Protein 2DGT (pdb70)

Sequence (92 aa):
GSSGSSGKASTKLHVGNISPTCTNQELRAKFEEYGPVIECDIVKDYAFVHMERAEDAVEAIRGLDNTEFQGKRMHVQLSTSRLRTASGPSSGGSSGSSGKASTKLHVGNISPTCTNQELRAKFEEYGPVIECDIVKDYAFVHMERAEDAVEAIRGLDNTEFQGKRMHVQLSTSRLRTASGPSSGGSSGSSGKASTKLHVGNISPTCTNQELRAKFEEYGPVIECDIVKDYAFVHMERAEDAVEAIRGLDNTEFQGKRMHVQLSTSRLRTASGPSSGGSSGSSGKASTKLHVGNISPTCTNQELRAKFEEYGPVIECDIVKDYAFVHMERAEDAVEAIRGLDNTEFQGKRMHVQLSTSRLRTASGPSSGGSSGSSGKASTKLHVGNISPTCTNQELRAKFEEYGPVIECDIVKDYAFVHMERAEDAVEAIRGLDNTEFQGKRMHVQLSTSRLRTASGPSSGGSSGSSGKASTKLHVGNISPTCTNQELRAKFEEYGPVIECDIVKDYAFVHMERAEDAVEAIRGLDNTEFQGKRMHVQLSTSRLRTASGPSSGGSSGSSGKASTKLHVGNISPTCTNQELRAKFEEYGPVIECDIVKDYAFVHMERAEDAVEAIRGLDNTEFQGKRMHVQLSTSRLRTASGPSSGGSSGSSGKASTKLHVGNISPTCTNQELRAKFEEYGPVIECDIVKDYAFVHMERAEDAVEAIRGLDNTEFQGKRMHVQLSTSRLRTASGPSSGGSSGSSGKASTKLHVGNISPTCTNQELRAKFEEYGPVIECDIVKDYAFVHMERAEDAVEAIRGLDNTEFQGKRMHVQLSTSRLRTASGPSSGGSSGSSGKASTKLHVGNISPTCTNQELRAKFEEYGPVIECDIVKDYAFVHMERAEDAVEAIRGLDNTEFQGKRMHVQLSTSRLRTASGPSSGGSSGSSGKASTKLHVGNISPTCTNQELRAKFEEYGPVIECDIVKDYAFVHMERAEDAVEAIRGLDNTEFQGKRMHVQLSTSRLRTASGPSSGGSSGSSGKASTKLHVGNISPTCTNQELRAKFEEYGPVIECDIVKDYAFVHMERAEDAVEAIRGLDNTEFQGKRMHVQLSTSRLRTASGPSSGGSSGSSGKASTKLHVGNISPTCTNQELRAKFEEYGPVIECDIVKDYAFVHMERAEDAVEAIRGLDNTEFQGKRMHVQLSTSRLRTASGPSSGGSSGSSGKASTKLHVGNISPTCTNQELRAKFEEYGPVIECDIVKDYAFVHMERAEDAVEAIRGLDNTEFQGKRMHVQLSTSRLRTASGPSSGGSSGSSGKASTKLHVGNISPTCTNQELRAKFEEYGPVIECDIVKDYAFVHMERAEDAVEAIRGLDNTEFQGKRMHVQLSTSRLRTASGPSSGGSSGSSGKASTKLHVGNISPTCTNQELRAKFEEYGPVIECDIVKDYAFVHMERAEDAVEAIRGLDNTEFQGKRMHVQLSTSRLRTASGPSSGGSSGSSGKASTKLHVGNISPTCTNQELRAKFEEYGPVIECDIVKDYAFVHMERAEDAVEAIRGLDNTEFQGKRMHVQLSTSRLRTASGPSSGGSSGSSGKASTKLHVGNISPTCTNQELRAKFEEYGPVIECDIVKDYAFVHMERAEDAVEAIRGLDNTEFQGKRMHVQLSTSRLRTASGPSSGGSSGSSGKASTKLHVGNISPTCTNQELRAKFEEYGPVIECDIVKDYAFVHMERAEDAVEAIRGLDNTEFQGKRMHVQLSTSRLRTASGPSSGGSSGSSGKASTKLHVGNISPTCTNQELRAKFEEYGPVIECDIVKDYAFVHMERAEDAVEAIRGLDNTEFQGKRMHVQLSTSRLRTASGPSSG

Radius of gyration: 14.12 Å; Cα contacts (8 Å, |Δi|>4): 165; chains: 1; bounding box: 24×47×29 Å

Nearest PDB structures (foldseek):
  2dgt-assembly1_A  TM=8.477E-01  e=1.407E-17  Homo sapiens
  2dnp-assembly1_A  TM=8.335E-01  e=2.830E-11  Homo sapiens
  2dgu-assembly1_A  TM=7.180E-01  e=2.556E-08  Homo sapiens
  7qdd-assembly1_B  TM=8.088E-01  e=4.407E-07  Saccharomyces cerevisiae S288C
  6kor-assembly1_A  TM=8.988E-01  e=6.613E-06  Homo sapiens

Foldseek 3Di:
DPPDPVVDFKFKKKKFQDDPPDDQCNVQVLLVVQHPWDDWADDDGMIMTIGGDVNSQVVSQVPLAQDQDPNRRMHMDGDDDCVDDDPCPPDD

InterPro domains:
  IPR000504 RNA recognition motif domain [PF00076] (4-64)
  IPR000504 RNA recognition motif domain [PF00076] (81-142)
  IPR000504 RNA recognition motif domain [PS50102] (2-72)
  IPR000504 RNA recognition motif domain [PS50102] (78-148)
  IPR000504 RNA recognition motif domain [SM00360] (3-68)
  IPR000504 RNA recognition motif domain [SM00360] (79-144)
  IPR001878 Zinc finger, CCHC-type [PF00098] (161-176)
  IPR001878 Zinc finger, CCHC-type [PS50158] (162-176)
  IPR001878 Zinc finger, CCHC-type [SM00343] (161-177)
  IPR012677 Nucleotide-binding alpha-beta plait domain superfamily [G3DSA:3.30.70.330] (1-73)
  IPR012677 Nucleotide-binding alpha-beta plait domain superfamily [G3DSA:3.30.70.330] (77-149)
  IPR034897 RBM4, RNA recognition motif 1 [cd12606] (2-68)
  IPR034898 RBM4, RNA recognition motif 2 [cd12607] (78-144)
  IPR035979 RNA-binding domain superfamily [SSF54928] (3-74)
  IPR035979 RNA-binding domain superfamily [SSF54928] (76-170)
  IPR050502 Eukaryotic RNA-binding [PTHR48025] (2-76)

Secondary structure (DSSP, 8-state):
---S----SSEEEEEES--SS--HHHHHHHHHTTS---EEEE-SSEEEEEES-HHHHHHHHHHHTTEEETTEEEEEEESS---S--------

CATH classification: 3.30.70.330

GO terms:
  GO:0005515 protein binding (F, IPI)
  GO:0032991 protein-containing complex (C, IDA)
  GO:0003723 RNA binding (F, HDA)

Organism: Homo sapiens (NCBI:txid9606)

Solvent-accessible surface area: 6340 Å² total; per-residue (Å²): 139,101,104,56,95,57,36,110,99,28,20,52,0,49,0,12,75,6,6,121,107,14,61,61,153,82,0,112,45,41,0,73,158,68,6,84,17,65,110,11,84,52,35,164,81,55,0,57,0,38,0,86,152,53,138,21,0,85,103,0,21,211,32,9,58,72,37,124,17,59,58,83,110,0,97,3,103,88,42,57,95,116,174,204,115,64,129,56,126,111,116,117

Structure (mmCIF, N/CA/C/O backbone):
data_2DGT
#
_entry.id   2DGT
#
loop_
_atom_site.group_PDB
_atom_site.id
_atom_site.type_symbol
_atom_site.label_atom_id
_atom_site.label_alt_id
_atom_site.label_comp_id
_atom_site.label_asym_id
_atom_site.label_entity_id
_atom_site.label_seq_id
_atom_site.pdbx_PDB_ins_code
_atom_site.Cartn_x
_atom_site.Cartn_y
_atom_site.Cartn_z
_atom_site.occupancy
_atom_site.B_iso_or_equiv
_atom_site.auth_seq_id
_atom_site.auth_comp_id
_atom_site.auth_asym_id
_atom_site.auth_atom_id
_atom_site.pdbx_PDB_model_num
ATOM 1 N N . GLY A 1 1 ? -15.599 6.141 17.717 1.00 0.00 68 GLY A N 1
ATOM 2 C CA . GLY A 1 1 ? -15.910 7.532 17.985 1.00 0.00 68 GLY A CA 1
ATOM 3 C C . GLY A 1 1 ? -15.191 8.479 17.044 1.00 0.00 68 GLY A C 1
ATOM 4 O O . GLY A 1 1 ? -14.757 8.080 15.964 1.00 0.00 68 GLY A O 1
ATOM 8 N N . SER A 1 2 ? -15.067 9.737 17.454 1.00 0.00 69 SER A N 1
ATOM 9 C CA . SER A 1 2 ? -14.402 10.745 16.637 1.00 0.00 69 SER A CA 1
ATOM 10 C C . SER A 1 2 ? -13.342 11.486 17.446 1.00 0.00 69 SER A C 1
ATOM 11 O O . SER A 1 2 ? -13.517 11.737 18.638 1.00 0.00 69 SER A O 1
ATOM 19 N N . SER A 1 3 ? -12.240 11.834 16.788 1.00 0.00 70 SER A N 1
ATOM 20 C CA . SER A 1 3 ? -11.149 12.543 17.445 1.00 0.00 70 SER A CA 1
ATOM 21 C C . SER A 1 3 ? -11.672 13.749 18.219 1.00 0.00 70 SER A C 1
ATOM 22 O O . SER A 1 3 ? -11.411 13.897 19.412 1.00 0.00 70 SER A O 1
ATOM 30 N N . GLY A 1 4 ? -12.415 14.610 17.530 1.00 0.00 71 GLY A N 1
ATOM 31 C CA . GLY A 1 4 ? -12.965 15.792 18.167 1.00 0.00 71 GLY A CA 1
ATOM 32 C C . GLY A 1 4 ? -12.608 17.068 17.430 1.00 0.00 71 GLY A C 1
ATOM 33 O O . GLY A 1 4 ? -13.365 17.532 16.578 1.00 0.00 71 GLY A O 1
ATOM 37 N N . SER A 1 5 ? -11.452 17.636 17.758 1.00 0.00 72 SER A N 1
ATOM 38 C CA . SER A 1 5 ? -10.999 18.869 17.125 1.00 0.00 72 SER A CA 1
ATOM 39 C C . SER A 1 5 ? -10.622 18.623 15.667 1.00 0.00 72 SER A C 1
ATOM 40 O O . SER A 1 5 ? -9.525 18.152 15.369 1.00 0.00 72 SER A O 1
ATOM 48 N N . SER A 1 6 ? -11.541 18.947 14.762 1.00 0.00 73 SER A N 1
ATOM 49 C CA . SER A 1 6 ? -11.308 18.759 13.335 1.00 0.00 73 SER A CA 1
ATOM 50 C C . SER A 1 6 ? -9.888 19.171 12.957 1.00 0.00 73 SER A C 1
ATOM 51 O O . SER A 1 6 ? -9.197 18.460 12.228 1.00 0.00 73 SER A O 1
ATOM 59 N N . GLY A 1 7 ? -9.460 20.325 13.460 1.00 0.00 74 GLY A N 1
ATOM 60 C CA . GLY A 1 7 ? -8.126 20.812 13.165 1.00 0.00 74 GLY A CA 1
ATOM 61 C C . GLY A 1 7 ? -7.054 19.779 13.451 1.00 0.00 74 GLY A C 1
ATOM 62 O O . GLY A 1 7 ? -7.130 19.053 14.442 1.00 0.00 74 GLY A O 1
ATOM 66 N N . LYS A 1 8 ? -6.053 19.710 12.579 1.00 0.00 75 LYS A N 1
ATOM 67 C CA . LYS A 1 8 ? -4.961 18.758 12.742 1.00 0.00 75 LYS A CA 1
ATOM 68 C C . LYS A 1 8 ? -3.850 19.027 11.731 1.00 0.00 75 LYS A C 1
ATOM 69 O O . LYS A 1 8 ? -4.077 19.656 10.699 1.00 0.00 75 LYS A O 1
ATOM 88 N N . ALA A 1 9 ? -2.650 18.544 12.036 1.00 0.00 76 ALA A N 1
ATOM 89 C CA . ALA A 1 9 ? -1.506 18.729 11.152 1.00 0.00 76 ALA A CA 1
ATOM 90 C C . ALA A 1 9 ? -1.246 17.478 10.320 1.00 0.00 76 ALA A C 1
ATOM 91 O O . ALA A 1 9 ? -1.387 17.494 9.097 1.00 0.00 76 ALA A O 1
ATOM 98 N N . SER A 1 10 ? -0.866 16.395 10.991 1.00 0.00 77 SER A N 1
ATOM 99 C CA . SER A 1 10 ? -0.582 15.136 10.312 1.00 0.00 77 SER A CA 1
ATOM 100 C C . SER A 1 10 ? -1.838 14.584 9.644 1.00 0.00 77 SER A C 1
ATOM 101 O O . SER A 1 10 ? -2.920 15.160 9.756 1.00 0.00 77 SER A O 1
ATOM 109 N N . THR A 1 11 ? -1.685 13.462 8.947 1.00 0.00 78 THR A N 1
ATOM 110 C CA . THR A 1 11 ? -2.805 12.832 8.259 1.00 0.00 78 THR A CA 1
ATOM 111 C C . THR A 1 11 ? -2.996 11.393 8.723 1.00 0.00 78 THR A C 1
ATOM 112 O O . THR A 1 11 ? -2.039 10.723 9.114 1.00 0.00 78 THR A O 1
ATOM 123 N N . LYS A 1 12 ? -4.237 10.921 8.679 1.00 0.00 79 LYS A N 1
ATOM 124 C CA . LYS A 1 12 ? -4.555 9.560 9.093 1.00 0.00 79 LYS A CA 1
ATOM 125 C C . LYS A 1 12 ? -5.342 8.831 8.009 1.00 0.00 79 LYS A C 1
ATOM 126 O O . LYS A 1 12 ? -6.301 9.369 7.455 1.00 0.00 79 LYS A O 1
ATOM 145 N N . LEU A 1 13 ? -4.932 7.602 7.712 1.00 0.00 80 LEU A N 1
ATOM 146 C CA . LEU A 1 13 ? -5.600 6.798 6.695 1.00 0.00 80 LEU A CA 1
ATOM 147 C C . LEU A 1 13 ? -6.112 5.488 7.286 1.00 0.00 80 LEU A C 1
ATOM 148 O O . LEU A 1 13 ? -5.411 4.823 8.049 1.00 0.00 80 LEU A O 1
ATOM 164 N N . HIS A 1 14 ? -7.339 5.122 6.927 1.00 0.00 81 HIS A N 1
ATOM 165 C CA . HIS A 1 14 ? -7.944 3.890 7.420 1.00 0.00 81 HIS A CA 1
ATOM 166 C C . HIS A 1 14 ? -7.971 2.824 6.328 1.00 0.00 81 HIS A C 1
ATOM 167 O O . HIS A 1 14 ? -8.197 3.126 5.157 1.00 0.00 81 HIS A O 1
ATOM 182 N N . VAL A 1 15 ? -7.738 1.576 6.722 1.00 0.00 82 VAL A N 1
ATOM 183 C CA . VAL A 1 15 ? -7.737 0.465 5.777 1.00 0.00 82 VAL A CA 1
ATOM 184 C C . VAL A 1 15 ? -8.663 -0.653 6.242 1.00 0.00 82 VAL A C 1
ATOM 185 O O . VAL A 1 15 ? -8.810 -0.894 7.440 1.00 0.00 82 VAL A O 1
ATOM 198 N N . GLY A 1 16 ? -9.285 -1.335 5.286 1.00 0.00 83 GLY A N 1
ATOM 199 C CA . GLY A 1 16 ? -10.190 -2.421 5.617 1.00 0.00 83 GLY A CA 1
ATOM 200 C C . GLY A 1 16 ? -9.892 -3.683 4.833 1.00 0.00 83 GLY A C 1
ATOM 201 O O . GLY A 1 16 ? -9.138 -3.655 3.861 1.00 0.00 83 GLY A O 1
ATOM 205 N N . ASN A 1 17 ? -10.485 -4.795 5.256 1.00 0.00 84 ASN A N 1
ATOM 206 C CA . ASN A 1 17 ? -10.277 -6.074 4.588 1.00 0.00 84 ASN A CA 1
ATOM 207 C C . ASN A 1 17 ? -8.798 -6.449 4.579 1.00 0.00 84 ASN A C 1
ATOM 208 O O . ASN A 1 17 ? -8.224 -6.723 3.524 1.00 0.00 84 ASN A O 1
ATOM 219 N N . ILE A 1 18 ? -8.189 -6.460 5.759 1.00 0.00 85 ILE A N 1
ATOM 220 C CA . ILE A 1 18 ? -6.778 -6.803 5.887 1.00 0.00 85 ILE A CA 1
ATOM 221 C C . ILE A 1 18 ? -6.587 -8.312 5.992 1.00 0.00 85 ILE A C 1
ATOM 222 O O . ILE A 1 18 ? -7.536 -9.052 6.249 1.00 0.00 85 ILE A O 1
ATOM 238 N N . SER A 1 19 ? -5.352 -8.762 5.793 1.00 0.00 86 SER A N 1
ATOM 239 C CA . SER A 1 19 ? -5.035 -10.184 5.863 1.00 0.00 86 SER A CA 1
ATOM 240 C C . SER A 1 19 ? -4.598 -10.574 7.272 1.00 0.00 86 SER A C 1
ATOM 241 O O . SER A 1 19 ? -4.131 -9.747 8.056 1.00 0.00 86 SER A O 1
ATOM 249 N N . PRO A 1 20 ? -4.752 -11.865 7.602 1.00 0.00 87 PRO A N 1
ATOM 250 C CA . PRO A 1 20 ? -4.379 -12.396 8.917 1.00 0.00 87 PRO A CA 1
ATOM 251 C C . PRO A 1 20 ? -2.869 -12.422 9.124 1.00 0.00 87 PRO A C 1
ATOM 252 O O . PRO A 1 20 ? -2.384 -12.335 10.253 1.00 0.00 87 PRO A O 1
ATOM 263 N N . THR A 1 21 ? -2.127 -12.541 8.027 1.00 0.00 88 THR A N 1
ATOM 264 C CA . THR A 1 21 ? -0.672 -12.580 8.089 1.00 0.00 88 THR A CA 1
ATOM 265 C C . THR A 1 21 ? -0.074 -11.201 7.832 1.00 0.00 88 THR A C 1
ATOM 266 O O . THR A 1 21 ? 1.143 -11.021 7.891 1.00 0.00 88 THR A O 1
ATOM 277 N N . CYS A 1 22 ? -0.936 -10.232 7.547 1.00 0.00 89 CYS A N 1
ATOM 278 C CA . CYS A 1 22 ? -0.493 -8.868 7.281 1.00 0.00 89 CYS A CA 1
ATOM 279 C C . CYS A 1 22 ? 0.431 -8.371 8.388 1.00 0.00 89 CYS A C 1
ATOM 280 O O . CYS A 1 22 ? 0.102 -8.456 9.572 1.00 0.00 89 CYS A O 1
ATOM 288 N N . THR A 1 23 ? 1.591 -7.852 7.996 1.00 0.00 90 THR A N 1
ATOM 289 C CA . THR A 1 23 ? 2.564 -7.344 8.955 1.00 0.00 90 THR A CA 1
ATOM 290 C C . THR A 1 23 ? 2.807 -5.852 8.753 1.00 0.00 90 THR A C 1
ATOM 291 O O . THR A 1 23 ? 2.789 -5.357 7.627 1.00 0.00 90 THR A O 1
ATOM 302 N N . ASN A 1 24 ? 3.034 -5.141 9.853 1.00 0.00 91 ASN A N 1
ATOM 303 C CA . ASN A 1 24 ? 3.280 -3.704 9.796 1.00 0.00 91 ASN A CA 1
ATOM 304 C C . ASN A 1 24 ? 4.371 -3.379 8.781 1.00 0.00 91 ASN A C 1
ATOM 305 O O . ASN A 1 24 ? 4.266 -2.408 8.032 1.00 0.00 91 ASN A O 1
ATOM 316 N N . GLN A 1 25 ? 5.417 -4.199 8.761 1.00 0.00 92 GLN A N 1
ATOM 317 C CA . GLN A 1 25 ? 6.527 -3.998 7.837 1.00 0.00 92 GLN A CA 1
ATOM 318 C C . GLN A 1 25 ? 6.042 -4.014 6.391 1.00 0.00 92 GLN A C 1
ATOM 319 O O . GLN A 1 25 ? 6.696 -3.471 5.501 1.00 0.00 92 GLN A O 1
ATOM 333 N N . GLU A 1 26 ? 4.891 -4.641 6.165 1.00 0.00 93 GLU A N 1
ATOM 334 C CA . GLU A 1 26 ? 4.320 -4.728 4.827 1.00 0.00 93 GLU A CA 1
ATOM 335 C C . GLU A 1 26 ? 3.432 -3.522 4.534 1.00 0.00 93 GLU A C 1
ATOM 336 O O . GLU A 1 26 ? 3.678 -2.769 3.591 1.00 0.00 93 GLU A O 1
ATOM 348 N N . LEU A 1 27 ? 2.398 -3.344 5.349 1.00 0.00 94 LEU A N 1
ATOM 349 C CA . LEU A 1 27 ? 1.472 -2.230 5.179 1.00 0.00 94 LEU A CA 1
ATOM 350 C C . LEU A 1 27 ? 2.214 -0.897 5.203 1.00 0.00 94 LEU A C 1
ATOM 351 O O . LEU A 1 27 ? 2.095 -0.093 4.278 1.00 0.00 94 LEU A O 1
ATOM 367 N N . ARG A 1 28 ? 2.980 -0.671 6.265 1.00 0.00 95 ARG A N 1
ATOM 368 C CA . ARG A 1 28 ? 3.742 0.564 6.408 1.00 0.00 95 ARG A CA 1
ATOM 369 C C . ARG A 1 28 ? 4.548 0.855 5.146 1.00 0.00 95 ARG A C 1
ATOM 370 O O . ARG A 1 28 ? 4.336 1.868 4.482 1.00 0.00 95 ARG A O 1
ATOM 391 N N . ALA A 1 29 ? 5.475 -0.042 4.822 1.00 0.00 96 ALA A N 1
ATOM 392 C CA . ALA A 1 29 ? 6.312 0.118 3.640 1.00 0.00 96 ALA A CA 1
ATOM 393 C C . ALA A 1 29 ? 5.474 0.487 2.420 1.00 0.00 96 ALA A C 1
ATOM 394 O O . ALA A 1 29 ? 5.814 1.406 1.675 1.00 0.00 96 ALA A O 1
ATOM 401 N N . LYS A 1 30 ? 4.378 -0.237 2.220 1.00 0.00 97 LYS A N 1
ATOM 402 C CA . LYS A 1 30 ? 3.491 0.013 1.091 1.00 0.00 97 LYS A CA 1
ATOM 403 C C . LYS A 1 30 ? 3.059 1.476 1.052 1.00 0.00 97 LYS A C 1
ATOM 404 O O . LYS A 1 30 ? 2.985 2.083 -0.016 1.00 0.00 97 LYS A O 1
ATOM 423 N N . PHE A 1 31 ? 2.776 2.036 2.224 1.00 0.00 98 PHE A N 1
ATOM 424 C CA . PHE A 1 31 ? 2.352 3.427 2.323 1.00 0.00 98 PHE A CA 1
ATOM 425 C C . PHE A 1 31 ? 3.554 4.367 2.277 1.00 0.00 98 PHE A C 1
ATOM 426 O O . PHE A 1 31 ? 3.443 5.512 1.841 1.00 0.00 98 PHE A O 1
ATOM 443 N N . GLU A 1 32 ? 4.702 3.872 2.730 1.00 0.00 99 GLU A N 1
ATOM 444 C CA . GLU A 1 32 ? 5.924 4.668 2.742 1.00 0.00 99 GLU A CA 1
ATOM 445 C C . GLU A 1 32 ? 6.354 5.025 1.322 1.00 0.00 99 GLU A C 1
ATOM 446 O O . GLU A 1 32 ? 7.115 5.969 1.112 1.00 0.00 99 GLU A O 1
ATOM 458 N N . GLU A 1 33 ? 5.860 4.263 0.351 1.00 0.00 100 GLU A N 1
ATOM 459 C CA . GLU A 1 33 ? 6.195 4.498 -1.049 1.00 0.00 100 GLU A CA 1
ATOM 460 C C . GLU A 1 33 ? 5.677 5.858 -1.511 1.00 0.00 100 GLU A C 1
ATOM 461 O O . GLU A 1 33 ? 6.228 6.465 -2.428 1.00 0.00 100 GLU A O 1
ATOM 473 N N . TYR A 1 34 ? 4.613 6.328 -0.868 1.00 0.00 101 TYR A N 1
ATOM 474 C CA . TYR A 1 34 ? 4.018 7.613 -1.214 1.00 0.00 101 TYR A CA 1
ATOM 475 C C . TYR A 1 34 ? 4.658 8.743 -0.414 1.00 0.00 101 TYR A C 1
ATOM 476 O O . TYR A 1 34 ? 5.084 9.752 -0.974 1.00 0.00 101 TYR A O 1
ATOM 494 N N . GLY A 1 35 ? 4.723 8.564 0.902 1.00 0.00 102 GLY A N 1
ATOM 495 C CA . GLY A 1 35 ? 5.313 9.575 1.760 1.00 0.00 102 GLY A CA 1
ATOM 496 C C . GLY A 1 35 ? 5.914 8.987 3.021 1.00 0.00 102 GLY A C 1
ATOM 497 O O . GLY A 1 35 ? 5.794 7.792 3.292 1.00 0.00 102 GLY A O 1
ATOM 501 N N . PRO A 1 36 ? 6.579 9.838 3.817 1.00 0.00 103 PRO A N 1
ATOM 502 C CA . PRO A 1 36 ? 7.216 9.417 5.068 1.00 0.00 103 PRO A CA 1
ATOM 503 C C . PRO A 1 36 ? 6.197 9.055 6.144 1.00 0.00 103 PRO A C 1
ATOM 504 O O . PRO A 1 36 ? 5.789 9.903 6.938 1.00 0.00 103 PRO A O 1
ATOM 515 N N . VAL A 1 37 ? 5.789 7.790 6.164 1.00 0.00 104 VAL A N 1
ATOM 516 C CA . VAL A 1 37 ? 4.819 7.315 7.143 1.00 0.00 104 VAL A CA 1
ATOM 517 C C . VAL A 1 37 ? 5.253 7.665 8.562 1.00 0.00 104 VAL A C 1
ATOM 518 O O . VAL A 1 37 ? 6.447 7.727 8.859 1.00 0.00 104 VAL A O 1
ATOM 531 N N . ILE A 1 38 ? 4.278 7.894 9.434 1.00 0.00 105 ILE A N 1
ATOM 532 C CA . ILE A 1 38 ? 4.559 8.236 10.823 1.00 0.00 105 ILE A CA 1
ATOM 533 C C . ILE A 1 38 ? 4.408 7.020 11.730 1.00 0.00 105 ILE A C 1
ATOM 534 O O . ILE A 1 38 ? 5.363 6.596 12.379 1.00 0.00 105 ILE A O 1
ATOM 550 N N . GLU A 1 39 ? 3.201 6.464 11.769 1.00 0.00 106 GLU A N 1
ATOM 551 C CA . GLU A 1 39 ? 2.926 5.295 12.597 1.00 0.00 106 GLU A CA 1
ATOM 552 C C . GLU A 1 39 ? 1.836 4.430 11.970 1.00 0.00 106 GLU A C 1
ATOM 553 O O . GLU A 1 39 ? 0.722 4.894 11.727 1.00 0.00 106 GLU A O 1
ATOM 565 N N . CYS A 1 40 ? 2.167 3.169 11.711 1.00 0.00 107 CYS A N 1
ATOM 566 C CA . CYS A 1 40 ? 1.218 2.238 11.111 1.00 0.00 107 CYS A CA 1
ATOM 567 C C . CYS A 1 40 ? 0.791 1.174 12.117 1.00 0.00 107 CYS A C 1
ATOM 568 O O . CYS A 1 40 ? 1.608 0.674 12.891 1.00 0.00 107 CYS A O 1
ATOM 576 N N . ASP A 1 41 ? -0.493 0.835 12.101 1.00 0.00 108 ASP A N 1
ATOM 577 C CA . ASP A 1 41 ? -1.030 -0.170 13.013 1.00 0.00 108 ASP A CA 1
ATOM 578 C C . ASP A 1 41 ? -2.032 -1.071 12.299 1.00 0.00 108 ASP A C 1
ATOM 579 O O . ASP A 1 41 ? -2.959 -0.591 11.646 1.00 0.00 108 ASP A O 1
ATOM 588 N N . ILE A 1 42 ? -1.838 -2.380 12.427 1.00 0.00 109 ILE A N 1
ATOM 589 C CA . ILE A 1 42 ? -2.725 -3.348 11.794 1.00 0.00 109 ILE A CA 1
ATOM 590 C C . ILE A 1 42 ? -3.832 -3.785 12.747 1.00 0.00 109 ILE A C 1
ATOM 591 O O . ILE A 1 42 ? -3.631 -3.849 13.960 1.00 0.00 109 ILE A O 1
ATOM 607 N N . VAL A 1 43 ? -5.000 -4.089 12.190 1.00 0.00 110 VAL A N 1
ATOM 608 C CA . VAL A 1 43 ? -6.138 -4.524 12.991 1.00 0.00 110 VAL A CA 1
ATOM 609 C C . VAL A 1 43 ? -6.742 -5.808 12.434 1.00 0.00 110 VAL A C 1
ATOM 610 O O . VAL A 1 43 ? -6.346 -6.284 11.370 1.00 0.00 110 VAL A O 1
ATOM 623 N N . LYS A 1 44 ? -7.704 -6.366 13.161 1.00 0.00 111 LYS A N 1
ATOM 624 C CA . LYS A 1 44 ? -8.366 -7.596 12.741 1.00 0.00 111 LYS A CA 1
ATOM 625 C C . LYS A 1 44 ? -8.534 -7.633 11.226 1.00 0.00 111 LYS A C 1
ATOM 626 O O . LYS A 1 44 ? -7.810 -8.344 10.529 1.00 0.00 111 LYS A O 1
ATOM 645 N N . ASP A 1 45 ? -9.491 -6.861 10.722 1.00 0.00 112 ASP A N 1
ATOM 646 C CA . ASP A 1 45 ? -9.752 -6.804 9.288 1.00 0.00 112 ASP A CA 1
ATOM 647 C C . ASP A 1 45 ? -9.551 -5.389 8.756 1.00 0.00 112 ASP A C 1
ATOM 648 O O . ASP A 1 45 ? -9.938 -5.078 7.629 1.00 0.00 112 ASP A O 1
ATOM 657 N N . TYR A 1 46 ? -8.945 -4.535 9.573 1.00 0.00 113 TYR A N 1
ATOM 658 C CA . TYR A 1 46 ? -8.695 -3.152 9.186 1.00 0.00 113 TYR A CA 1
ATOM 659 C C . TYR A 1 46 ? -7.318 -2.694 9.656 1.00 0.00 113 TYR A C 1
ATOM 660 O O . TYR A 1 46 ? -6.555 -3.472 10.229 1.00 0.00 113 TYR A O 1
ATOM 678 N N . ALA A 1 47 ? -7.007 -1.426 9.410 1.00 0.00 114 ALA A N 1
ATOM 679 C CA . ALA A 1 47 ? -5.724 -0.862 9.809 1.00 0.00 114 ALA A CA 1
ATOM 680 C C . ALA A 1 47 ? -5.781 0.661 9.845 1.00 0.00 114 ALA A C 1
ATOM 681 O O . ALA A 1 47 ? -6.821 1.260 9.573 1.00 0.00 114 ALA A O 1
ATOM 688 N N . PHE A 1 48 ? -4.656 1.283 10.183 1.00 0.00 115 PHE A N 1
ATOM 689 C CA . PHE A 1 48 ? -4.578 2.737 10.256 1.00 0.00 115 PHE A CA 1
ATOM 690 C C . PHE A 1 48 ? -3.146 3.217 10.038 1.00 0.00 115 PHE A C 1
ATOM 691 O O . PHE A 1 48 ? -2.247 2.899 10.816 1.00 0.00 115 PHE A O 1
ATOM 708 N N . VAL A 1 49 ? -2.942 3.985 8.972 1.00 0.00 116 VAL A N 1
ATOM 709 C CA . VAL A 1 49 ? -1.620 4.510 8.650 1.00 0.00 116 VAL A CA 1
ATOM 710 C C . VAL A 1 49 ? -1.555 6.015 8.883 1.00 0.00 116 VAL A C 1
ATOM 711 O O . VAL A 1 49 ? -2.212 6.791 8.187 1.00 0.00 116 VAL A O 1
ATOM 724 N N . HIS A 1 50 ? -0.759 6.423 9.866 1.00 0.00 117 HIS A N 1
ATOM 725 C CA . HIS A 1 50 ? -0.607 7.837 10.190 1.00 0.00 117 HIS A CA 1
ATOM 726 C C . HIS A 1 50 ? 0.417 8.498 9.272 1.00 0.00 117 HIS A C 1
ATOM 727 O O . HIS A 1 50 ? 1.619 8.263 9.396 1.00 0.00 117 HIS A O 1
ATOM 742 N N . MET A 1 51 ? -0.067 9.324 8.351 1.00 0.00 118 MET A N 1
ATOM 743 C CA . MET A 1 51 ? 0.807 10.019 7.413 1.00 0.00 118 MET A CA 1
ATOM 744 C C . MET A 1 51 ? 1.232 11.375 7.968 1.00 0.00 118 MET A C 1
ATOM 745 O O . MET A 1 51 ? 0.700 11.836 8.977 1.00 0.00 118 MET A O 1
ATOM 759 N N . GLU A 1 52 ? 2.193 12.007 7.302 1.00 0.00 119 GLU A N 1
ATOM 760 C CA . GLU A 1 52 ? 2.689 13.309 7.731 1.00 0.00 119 GLU A CA 1
ATOM 761 C C . GLU A 1 52 ? 2.124 14.423 6.854 1.00 0.00 119 GLU A C 1
ATOM 762 O O . GLU A 1 52 ? 1.493 15.357 7.348 1.00 0.00 119 GLU A O 1
ATOM 774 N N . ARG A 1 53 ? 2.355 14.315 5.549 1.00 0.00 120 ARG A N 1
ATOM 775 C CA . ARG A 1 53 ? 1.871 15.313 4.603 1.00 0.00 120 ARG A CA 1
ATOM 776 C C . ARG A 1 53 ? 0.649 14.798 3.847 1.00 0.00 120 ARG A C 1
ATOM 777 O O . ARG A 1 53 ? 0.631 13.660 3.380 1.00 0.00 120 ARG A O 1
ATOM 798 N N . ALA A 1 54 ? -0.369 15.644 3.731 1.00 0.00 121 ALA A N 1
ATOM 799 C CA . ALA A 1 54 ? -1.593 15.275 3.031 1.00 0.00 121 ALA A CA 1
ATOM 800 C C . ALA A 1 54 ? -1.295 14.822 1.606 1.00 0.00 121 ALA A C 1
ATOM 801 O O . ALA A 1 54 ? -1.741 13.759 1.178 1.00 0.00 121 ALA A O 1
ATOM 808 N N . GLU A 1 55 ? -0.540 15.638 0.877 1.00 0.00 122 GLU A N 1
ATOM 809 C CA . GLU A 1 55 ? -0.184 15.320 -0.501 1.00 0.00 122 GLU A CA 1
ATOM 810 C C . GLU A 1 55 ? 0.161 13.841 -0.647 1.00 0.00 122 GLU A C 1
ATOM 811 O O . GLU A 1 55 ? -0.133 13.222 -1.670 1.00 0.00 122 GLU A O 1
ATOM 823 N N . ASP A 1 56 ? 0.788 13.282 0.382 1.00 0.00 123 ASP A N 1
ATOM 824 C CA . ASP A 1 56 ? 1.174 11.876 0.370 1.00 0.00 123 ASP A CA 1
ATOM 825 C C . ASP A 1 56 ? 0.014 10.990 0.816 1.00 0.00 123 ASP A C 1
ATOM 826 O O . ASP A 1 56 ? -0.231 9.933 0.236 1.00 0.00 123 ASP A O 1
ATOM 835 N N . ALA A 1 57 ? -0.696 11.429 1.850 1.00 0.00 124 ALA A N 1
ATOM 836 C CA . ALA A 1 57 ? -1.830 10.677 2.373 1.00 0.00 124 ALA A CA 1
ATOM 837 C C . ALA A 1 57 ? -2.898 10.480 1.303 1.00 0.00 124 ALA A C 1
ATOM 838 O O . ALA A 1 57 ? -3.320 9.355 1.033 1.00 0.00 124 ALA A O 1
ATOM 845 N N . VAL A 1 58 ? -3.331 11.580 0.695 1.00 0.00 125 VAL A N 1
ATOM 846 C CA . VAL A 1 58 ? -4.350 11.527 -0.346 1.00 0.00 125 VAL A CA 1
ATOM 847 C C . VAL A 1 58 ? -3.951 10.561 -1.457 1.00 0.00 125 VAL A C 1
ATOM 848 O O . VAL A 1 58 ? -4.770 9.776 -1.933 1.00 0.00 125 VAL A O 1
ATOM 861 N N . GLU A 1 59 ? -2.687 10.625 -1.864 1.00 0.00 126 GLU A N 1
ATOM 862 C CA . GLU A 1 59 ? -2.180 9.756 -2.919 1.00 0.00 126 GLU A CA 1
ATOM 863 C C . GLU A 1 59 ? -2.181 8.298 -2.470 1.00 0.00 126 GLU A C 1
ATOM 864 O O . GLU A 1 59 ? -2.713 7.426 -3.157 1.00 0.00 126 GLU A O 1
ATOM 876 N N . ALA A 1 60 ? -1.581 8.041 -1.312 1.00 0.00 127 ALA A N 1
ATOM 877 C CA . ALA A 1 60 ? -1.514 6.689 -0.770 1.00 0.00 127 ALA A CA 1
ATOM 878 C C . ALA A 1 60 ? -2.860 5.983 -0.888 1.00 0.00 127 ALA A C 1
ATOM 879 O O . ALA A 1 60 ? -2.922 4.756 -0.977 1.00 0.00 127 ALA A O 1
ATOM 886 N N . ILE A 1 61 ? -3.935 6.764 -0.887 1.00 0.00 128 ILE A N 1
ATOM 887 C CA . ILE A 1 61 ? -5.280 6.212 -0.995 1.00 0.00 128 ILE A CA 1
ATOM 888 C C . ILE A 1 61 ? -5.644 5.930 -2.449 1.00 0.00 128 ILE A C 1
ATOM 889 O O . ILE A 1 61 ? -5.875 4.783 -2.830 1.00 0.00 128 ILE A O 1
ATOM 905 N N . ARG A 1 62 ? -5.691 6.985 -3.256 1.00 0.00 129 ARG A N 1
ATOM 906 C CA . ARG A 1 62 ? -6.026 6.851 -4.669 1.00 0.00 129 ARG A CA 1
ATOM 907 C C . ARG A 1 62 ? -5.225 5.724 -5.313 1.00 0.00 129 ARG A C 1
ATOM 908 O O . ARG A 1 62 ? -5.607 5.194 -6.356 1.00 0.00 129 ARG A O 1
ATOM 929 N N . GLY A 1 63 ? -4.110 5.363 -4.685 1.00 0.00 130 GLY A N 1
ATOM 930 C CA . GLY A 1 63 ? -3.271 4.302 -5.212 1.00 0.00 130 GLY A CA 1
ATOM 931 C C . GLY A 1 63 ? -3.519 2.973 -4.526 1.00 0.00 130 GLY A C 1
ATOM 932 O O . GLY A 1 63 ? -3.693 1.948 -5.187 1.00 0.00 130 GLY A O 1
ATOM 936 N N . LEU A 1 64 ? -3.532 2.989 -3.198 1.00 0.00 131 LEU A N 1
ATOM 937 C CA . LEU A 1 64 ? -3.758 1.775 -2.421 1.00 0.00 131 LEU A CA 1
ATOM 938 C C . LEU A 1 64 ? -5.250 1.495 -2.269 1.00 0.00 131 LEU A C 1
ATOM 939 O O . LEU A 1 64 ? -5.648 0.535 -1.609 1.00 0.00 131 LEU A O 1
ATOM 955 N N . ASP A 1 65 ? -6.070 2.339 -2.886 1.00 0.00 132 ASP A N 1
ATOM 956 C CA . ASP A 1 65 ? -7.519 2.181 -2.822 1.00 0.00 132 ASP A CA 1
ATOM 957 C C . ASP A 1 65 ? -7.976 1.008 -3.684 1.00 0.00 132 ASP A C 1
ATOM 958 O O . ASP A 1 65 ? -7.816 1.022 -4.903 1.00 0.00 132 ASP A O 1
ATOM 967 N N . ASN A 1 66 ? -8.545 -0.006 -3.040 1.00 0.00 133 ASN A N 1
ATOM 968 C CA . ASN A 1 66 ? -9.024 -1.188 -3.748 1.00 0.00 133 ASN A CA 1
ATOM 969 C C . ASN A 1 66 ? -7.873 -1.912 -4.439 1.00 0.00 133 ASN A C 1
ATOM 970 O O . ASN A 1 66 ? -7.957 -2.250 -5.620 1.00 0.00 133 ASN A O 1
ATOM 981 N N . THR A 1 67 ? -6.797 -2.148 -3.695 1.00 0.00 134 THR A N 1
ATOM 982 C CA . THR A 1 67 ? -5.628 -2.831 -4.235 1.00 0.00 134 THR A CA 1
ATOM 983 C C . THR A 1 67 ? -5.396 -4.163 -3.531 1.00 0.00 134 THR A C 1
ATOM 984 O O . THR A 1 67 ? -5.279 -4.215 -2.307 1.00 0.00 134 THR A O 1
ATOM 995 N N . GLU A 1 68 ? -5.328 -5.236 -4.312 1.00 0.00 135 GLU A N 1
ATOM 996 C CA . GLU A 1 68 ? -5.109 -6.568 -3.762 1.00 0.00 135 GLU A CA 1
ATOM 997 C C . GLU A 1 68 ? -3.868 -6.593 -2.874 1.00 0.00 135 GLU A C 1
ATOM 998 O O . GLU A 1 68 ? -2.742 -6.671 -3.365 1.00 0.00 135 GLU A O 1
ATOM 1010 N N . PHE A 1 69 ? -4.083 -6.525 -1.564 1.00 0.00 136 PHE A N 1
ATOM 1011 C CA . PHE A 1 69 ? -2.983 -6.537 -0.607 1.00 0.00 136 PHE A CA 1
ATOM 1012 C C . PHE A 1 69 ? -2.951 -7.852 0.167 1.00 0.00 136 PHE A C 1
ATOM 1013 O O . PHE A 1 69 ? -3.967 -8.293 0.702 1.00 0.00 136 PHE A O 1
ATOM 1030 N N . GLN A 1 70 ? -1.776 -8.471 0.220 1.00 0.00 137 GLN A N 1
ATOM 1031 C CA . GLN A 1 70 ? -1.611 -9.736 0.927 1.00 0.00 137 GLN A CA 1
ATOM 1032 C C . GLN A 1 70 ? -2.576 -10.789 0.391 1.00 0.00 137 GLN A C 1
ATOM 1033 O O . GLN A 1 70 ? -2.944 -11.726 1.098 1.00 0.00 137 GLN A O 1
ATOM 1047 N N . GLY A 1 71 ? -2.982 -10.628 -0.865 1.00 0.00 138 GLY A N 1
ATOM 1048 C CA . GLY A 1 71 ? -3.901 -11.572 -1.474 1.00 0.00 138 GLY A CA 1
ATOM 1049 C C . GLY A 1 71 ? -5.318 -11.039 -1.545 1.00 0.00 138 GLY A C 1
ATOM 1050 O O . GLY A 1 71 ? -6.041 -11.302 -2.506 1.00 0.00 138 GLY A O 1
ATOM 1054 N N . LYS A 1 72 ? -5.718 -10.288 -0.524 1.00 0.00 139 LYS A N 1
ATOM 1055 C CA . LYS A 1 72 ? -7.058 -9.717 -0.472 1.00 0.00 139 LYS A CA 1
ATOM 1056 C C . LYS A 1 72 ? -7.011 -8.203 -0.659 1.00 0.00 139 LYS A C 1
ATOM 1057 O O . LYS A 1 72 ? -6.080 -7.540 -0.202 1.00 0.00 139 LYS A O 1
ATOM 1076 N N . ARG A 1 73 ? -8.022 -7.664 -1.333 1.00 0.00 140 ARG A N 1
ATOM 1077 C CA . ARG A 1 73 ? -8.096 -6.229 -1.580 1.00 0.00 140 ARG A CA 1
ATOM 1078 C C . ARG A 1 73 ? -8.604 -5.490 -0.345 1.00 0.00 140 ARG A C 1
ATOM 1079 O O . ARG A 1 73 ? -9.569 -5.914 0.290 1.00 0.00 140 ARG A O 1
ATOM 1100 N N . MET A 1 74 ? -7.946 -4.385 -0.011 1.00 0.00 141 MET A N 1
ATOM 1101 C CA . MET A 1 74 ? -8.332 -3.587 1.148 1.00 0.00 141 MET A CA 1
ATOM 1102 C C . MET A 1 74 ? -8.797 -2.198 0.721 1.00 0.00 141 MET A C 1
ATOM 1103 O O . MET A 1 74 ? -8.307 -1.644 -0.264 1.00 0.00 141 MET A O 1
ATOM 1117 N N . HIS A 1 75 ? -9.744 -1.641 1.468 1.00 0.00 142 HIS A N 1
ATOM 1118 C CA . HIS A 1 75 ? -10.275 -0.316 1.167 1.00 0.00 142 HIS A CA 1
ATOM 1119 C C . HIS A 1 75 ? -9.566 0.754 1.993 1.00 0.00 142 HIS A C 1
ATOM 1120 O O . HIS A 1 75 ? -9.606 0.730 3.223 1.00 0.00 142 HIS A O 1
ATOM 1135 N N . VAL A 1 76 ? -8.918 1.690 1.308 1.00 0.00 143 VAL A N 1
ATOM 1136 C CA . VAL A 1 76 ? -8.201 2.769 1.978 1.00 0.00 143 VAL A CA 1
ATOM 1137 C C . VAL A 1 76 ? -8.927 4.099 1.809 1.00 0.00 143 VAL A C 1
ATOM 1138 O O . VAL A 1 76 ? -9.285 4.485 0.697 1.00 0.00 143 VAL A O 1
ATOM 1151 N N . GLN A 1 77 ? -9.140 4.795 2.921 1.00 0.00 144 GLN A N 1
ATOM 1152 C CA . GLN A 1 77 ? -9.824 6.083 2.896 1.00 0.00 144 GLN A CA 1
ATOM 1153 C C . GLN A 1 77 ? -9.392 6.951 4.074 1.00 0.00 144 GLN A C 1
ATOM 1154 O O . GLN A 1 77 ? -8.584 6.533 4.904 1.00 0.00 144 GLN A O 1
ATOM 1168 N N . LEU A 1 78 ? -9.936 8.161 4.140 1.00 0.00 145 LEU A N 1
ATOM 1169 C CA . LEU A 1 78 ? -9.607 9.090 5.216 1.00 0.00 145 LEU A CA 1
ATOM 1170 C C . LEU A 1 78 ? -10.129 8.578 6.555 1.00 0.00 145 LEU A C 1
ATOM 1171 O O . LEU A 1 78 ? -11.333 8.394 6.733 1.00 0.00 145 LEU A O 1
ATOM 1187 N N . SER A 1 79 ? -9.216 8.354 7.494 1.00 0.00 146 SER A N 1
ATOM 1188 C CA . SER A 1 79 ? -9.584 7.862 8.817 1.00 0.00 146 SER A CA 1
ATOM 1189 C C . SER A 1 79 ? -10.656 8.748 9.446 1.00 0.00 146 SER A C 1
ATOM 1190 O O . SER A 1 79 ? -11.738 8.279 9.799 1.00 0.00 146 SER A O 1
ATOM 1198 N N . THR A 1 80 ? -10.345 10.033 9.585 1.00 0.00 147 THR A N 1
ATOM 1199 C CA . THR A 1 80 ? -11.279 10.985 10.173 1.00 0.00 147 THR A CA 1
ATOM 1200 C C . THR A 1 80 ? -11.931 11.850 9.100 1.00 0.00 147 THR A C 1
ATOM 1201 O O . THR A 1 80 ? -11.251 12.398 8.233 1.00 0.00 147 THR A O 1
ATOM 1212 N N . SER A 1 81 ? -13.253 11.968 9.165 1.00 0.00 148 SER A N 1
ATOM 1213 C CA . SER A 1 81 ? -13.998 12.764 8.196 1.00 0.00 148 SER A CA 1
ATOM 1214 C C . SER A 1 81 ? -14.103 14.216 8.652 1.00 0.00 148 SER A C 1
ATOM 1215 O O . SER A 1 81 ? -14.524 14.497 9.774 1.00 0.00 148 SER A O 1
ATOM 1223 N N . ARG A 1 82 ? -13.716 15.135 7.773 1.00 0.00 149 ARG A N 1
ATOM 1224 C CA . ARG A 1 82 ? -13.765 16.559 8.085 1.00 0.00 149 ARG A CA 1
ATOM 1225 C C . ARG A 1 82 ? -14.834 17.261 7.253 1.00 0.00 149 ARG A C 1
ATOM 1226 O O . ARG A 1 82 ? -14.750 17.307 6.025 1.00 0.00 149 ARG A O 1
ATOM 1247 N N . LEU A 1 83 ? -15.839 17.806 7.930 1.00 0.00 150 LEU A N 1
ATOM 1248 C CA . LEU A 1 83 ? -16.926 18.506 7.253 1.00 0.00 150 LEU A CA 1
ATOM 1249 C C . LEU A 1 83 ? -16.755 20.017 7.368 1.00 0.00 150 LEU A C 1
ATOM 1250 O O . LEU A 1 83 ? -16.904 20.745 6.386 1.00 0.00 150 LEU A O 1
ATOM 1266 N N . ARG A 1 84 ? -16.440 20.482 8.572 1.00 0.00 151 ARG A N 1
ATOM 1267 C CA . ARG A 1 84 ? -16.247 21.907 8.815 1.00 0.00 151 ARG A CA 1
ATOM 1268 C C . ARG A 1 84 ? -14.763 22.243 8.928 1.00 0.00 151 ARG A C 1
ATOM 1269 O O . ARG A 1 84 ? -14.031 21.621 9.699 1.00 0.00 151 ARG A O 1
ATOM 1290 N N . THR A 1 85 ? -14.325 23.231 8.155 1.00 0.00 152 THR A N 1
ATOM 1291 C CA . THR A 1 85 ? -12.928 23.650 8.166 1.00 0.00 152 THR A CA 1
ATOM 1292 C C . THR A 1 85 ? -12.688 24.734 9.210 1.00 0.00 152 THR A C 1
ATOM 1293 O O . THR A 1 85 ? -13.587 25.512 9.529 1.00 0.00 152 THR A O 1
ATOM 1304 N N . ALA A 1 86 ? -11.470 24.781 9.739 1.00 0.00 153 ALA A N 1
ATOM 1305 C CA . ALA A 1 86 ? -11.111 25.772 10.745 1.00 0.00 153 ALA A CA 1
ATOM 1306 C C . ALA A 1 86 ? -9.718 26.337 10.487 1.00 0.00 153 ALA A C 1
ATOM 1307 O O . ALA A 1 86 ? -8.769 25.590 10.252 1.00 0.00 153 ALA A O 1
ATOM 1314 N N . SER A 1 87 ? -9.604 27.661 10.532 1.00 0.00 154 SER A N 1
ATOM 1315 C CA . SER A 1 87 ? -8.327 28.326 10.298 1.00 0.00 154 SER A CA 1
ATOM 1316 C C . SER A 1 87 ? -7.446 28.262 11.542 1.00 0.00 154 SER A C 1
ATOM 1317 O O . SER A 1 87 ? -6.346 27.710 11.509 1.00 0.00 154 SER A O 1
ATOM 1325 N N . GLY A 1 88 ? -7.937 28.830 12.638 1.00 0.00 155 GLY A N 1
ATOM 1326 C CA . GLY A 1 88 ? -7.182 28.827 13.878 1.00 0.00 155 GLY A CA 1
ATOM 1327 C C . GLY A 1 88 ? -6.960 30.223 14.425 1.00 0.00 155 GLY A C 1
ATOM 1328 O O . GLY A 1 88 ? -5.917 30.840 14.206 1.00 0.00 155 GLY A O 1
ATOM 1332 N N . PRO A 1 89 ? -7.959 30.744 15.153 1.00 0.00 156 PRO A N 1
ATOM 1333 C CA . PRO A 1 89 ? -7.891 32.082 15.747 1.00 0.00 156 PRO A CA 1
ATOM 1334 C C . PRO A 1 89 ? -6.886 32.159 16.890 1.00 0.00 156 PRO A C 1
ATOM 1335 O O . PRO A 1 89 ? -6.374 31.138 17.349 1.00 0.00 156 PRO A O 1
ATOM 1346 N N . SER A 1 90 ? -6.607 33.376 17.347 1.00 0.00 157 SER A N 1
ATOM 1347 C CA . SER A 1 90 ? -5.660 33.587 18.435 1.00 0.00 157 SER A CA 1
ATOM 1348 C C . SER A 1 90 ? -6.168 32.953 19.727 1.00 0.00 157 SER A C 1
ATOM 1349 O O . SER A 1 90 ? -7.335 32.578 19.830 1.00 0.00 157 SER A O 1
ATOM 1357 N N . SER A 1 91 ? -5.281 32.838 20.710 1.00 0.00 158 SER A N 1
ATOM 1358 C CA . SER A 1 91 ? -5.636 32.247 21.995 1.00 0.00 158 SER A CA 1
ATOM 1359 C C . SER A 1 91 ? -5.151 33.121 23.148 1.00 0.00 158 SER A C 1
ATOM 1360 O O . SER A 1 91 ? -5.882 33.363 24.108 1.00 0.00 158 SER A O 1
ATOM 1368 N N . GLY A 1 92 ? -3.912 33.592 23.045 1.00 0.00 159 GLY A N 1
ATOM 1369 C CA . GLY A 1 92 ? -3.350 34.433 24.085 1.00 0.00 159 GLY A CA 1
ATOM 1370 C C . GLY A 1 92 ? -4.322 35.493 24.562 1.00 0.00 159 GLY A C 1
ATOM 1371 O O . GLY A 1 92 ? -4.514 36.513 23.900 1.00 0.00 159 GLY A O 1
ATOM 1375 N N . GLY A 1 1 ? -8.541 11.453 26.531 1.00 0.00 68 GLY A N 2
ATOM 1376 C CA . GLY A 1 1 ? -8.685 10.124 25.966 1.00 0.00 68 GLY A CA 2
ATOM 1377 C C . GLY A 1 1 ? -9.249 10.149 24.560 1.00 0.00 68 GLY A C 2
ATOM 1378 O O . GLY A 1 1 ? -10.434 10.420 24.364 1.00 0.00 68 GLY A O 2
ATOM 1382 N N . SER A 1 2 ? -8.398 9.868 23.578 1.00 0.00 69 SER A N 2
ATOM 1383 C CA . SER A 1 2 ? -8.818 9.865 22.181 1.00 0.00 69 SER A CA 2
ATOM 1384 C C . SER A 1 2 ? -9.859 10.951 21.924 1.00 0.00 69 SER A C 2
ATOM 1385 O O . SER A 1 2 ? -10.847 10.726 21.226 1.00 0.00 69 SER A O 2
ATOM 1393 N N . SER A 1 3 ? -9.629 12.129 22.494 1.00 0.00 70 SER A N 2
ATOM 1394 C CA . SER A 1 3 ? -10.547 13.250 22.331 1.00 0.00 70 SER A CA 2
ATOM 1395 C C . SER A 1 3 ? -9.825 14.465 21.757 1.00 0.00 70 SER A C 2
ATOM 1396 O O . SER A 1 3 ? -8.778 14.872 22.257 1.00 0.00 70 SER A O 2
ATOM 1404 N N . GLY A 1 4 ? -10.395 15.040 20.702 1.00 0.00 71 GLY A N 2
ATOM 1405 C CA . GLY A 1 4 ? -9.793 16.203 20.076 1.00 0.00 71 GLY A CA 2
ATOM 1406 C C . GLY A 1 4 ? -10.342 16.464 18.687 1.00 0.00 71 GLY A C 2
ATOM 1407 O O . GLY A 1 4 ? -11.306 17.211 18.524 1.00 0.00 71 GLY A O 2
ATOM 1411 N N . SER A 1 5 ? -9.726 15.847 17.684 1.00 0.00 72 SER A N 2
ATOM 1412 C CA . SER A 1 5 ? -10.156 16.020 16.301 1.00 0.00 72 SER A CA 2
ATOM 1413 C C . SER A 1 5 ? -10.394 17.494 15.987 1.00 0.00 72 SER A C 2
ATOM 1414 O O . SER A 1 5 ? -11.382 17.851 15.346 1.00 0.00 72 SER A O 2
ATOM 1422 N N . SER A 1 6 ? -9.482 18.345 16.445 1.00 0.00 73 SER A N 2
ATOM 1423 C CA . SER A 1 6 ? -9.594 19.781 16.217 1.00 0.00 73 SER A CA 2
ATOM 1424 C C . SER A 1 6 ? -8.691 20.221 15.068 1.00 0.00 73 SER A C 2
ATOM 1425 O O . SER A 1 6 ? -8.027 21.254 15.146 1.00 0.00 73 SER A O 2
ATOM 1433 N N . GLY A 1 7 ? -8.671 19.427 14.001 1.00 0.00 74 GLY A N 2
ATOM 1434 C CA . GLY A 1 7 ? -7.847 19.750 12.852 1.00 0.00 74 GLY A CA 2
ATOM 1435 C C . GLY A 1 7 ? -6.368 19.570 13.130 1.00 0.00 74 GLY A C 2
ATOM 1436 O O . GLY A 1 7 ? -5.646 20.543 13.352 1.00 0.00 74 GLY A O 2
ATOM 1440 N N . LYS A 1 8 ? -5.914 18.321 13.120 1.00 0.00 75 LYS A N 2
ATOM 1441 C CA . LYS A 1 8 ? -4.511 18.014 13.374 1.00 0.00 75 LYS A CA 2
ATOM 1442 C C . LYS A 1 8 ? -3.681 18.174 12.104 1.00 0.00 75 LYS A C 2
ATOM 1443 O O . LYS A 1 8 ? -4.200 18.063 10.994 1.00 0.00 75 LYS A O 2
ATOM 1462 N N . ALA A 1 9 ? -2.389 18.433 12.276 1.00 0.00 76 ALA A N 2
ATOM 1463 C CA . ALA A 1 9 ? -1.487 18.604 11.143 1.00 0.00 76 ALA A CA 2
ATOM 1464 C C . ALA A 1 9 ? -1.339 17.304 10.359 1.00 0.00 76 ALA A C 2
ATOM 1465 O O . ALA A 1 9 ? -1.780 17.206 9.214 1.00 0.00 76 ALA A O 2
ATOM 1472 N N . SER A 1 10 ? -0.714 16.310 10.982 1.00 0.00 77 SER A N 2
ATOM 1473 C CA . SER A 1 10 ? -0.504 15.018 10.340 1.00 0.00 77 SER A CA 2
ATOM 1474 C C . SER A 1 10 ? -1.790 14.519 9.689 1.00 0.00 77 SER A C 2
ATOM 1475 O O . SER A 1 10 ? -2.847 15.137 9.819 1.00 0.00 77 SER A O 2
ATOM 1483 N N . THR A 1 11 ? -1.693 13.394 8.987 1.00 0.00 78 THR A N 2
ATOM 1484 C CA . THR A 1 11 ? -2.847 12.811 8.315 1.00 0.00 78 THR A CA 2
ATOM 1485 C C . THR A 1 11 ? -3.029 11.348 8.703 1.00 0.00 78 THR A C 2
ATOM 1486 O O . THR A 1 11 ? -2.079 10.681 9.114 1.00 0.00 78 THR A O 2
ATOM 1497 N N . LYS A 1 12 ? -4.255 10.853 8.570 1.00 0.00 79 LYS A N 2
ATOM 1498 C CA . LYS A 1 12 ? -4.562 9.468 8.906 1.00 0.00 79 LYS A CA 2
ATOM 1499 C C . LYS A 1 12 ? -5.293 8.779 7.758 1.00 0.00 79 LYS A C 2
ATOM 1500 O O . LYS A 1 12 ? -6.084 9.404 7.048 1.00 0.00 79 LYS A O 2
ATOM 1519 N N . LEU A 1 13 ? -5.027 7.490 7.581 1.00 0.00 80 LEU A N 2
ATOM 1520 C CA . LEU A 1 13 ? -5.661 6.716 6.519 1.00 0.00 80 LEU A CA 2
ATOM 1521 C C . LEU A 1 13 ? -6.177 5.383 7.051 1.00 0.00 80 LEU A C 2
ATOM 1522 O O . LEU A 1 13 ? -5.397 4.521 7.458 1.00 0.00 80 LEU A O 2
ATOM 1538 N N . HIS A 1 14 ? -7.496 5.220 7.044 1.00 0.00 81 HIS A N 2
ATOM 1539 C CA . HIS A 1 14 ? -8.117 3.990 7.524 1.00 0.00 81 HIS A CA 2
ATOM 1540 C C . HIS A 1 14 ? -8.127 2.925 6.431 1.00 0.00 81 HIS A C 2
ATOM 1541 O O . HIS A 1 14 ? -8.347 3.227 5.258 1.00 0.00 81 HIS A O 2
ATOM 1556 N N . VAL A 1 15 ? -7.888 1.678 6.824 1.00 0.00 82 VAL A N 2
ATOM 1557 C CA . VAL A 1 15 ? -7.870 0.568 5.878 1.00 0.00 82 VAL A CA 2
ATOM 1558 C C . VAL A 1 15 ? -8.827 -0.537 6.310 1.00 0.00 82 VAL A C 2
ATOM 1559 O O . VAL A 1 15 ? -9.083 -0.722 7.500 1.00 0.00 82 VAL A O 2
ATOM 1572 N N . GLY A 1 16 ? -9.353 -1.272 5.335 1.00 0.00 83 GLY A N 2
ATOM 1573 C CA . GLY A 1 16 ? -10.276 -2.351 5.635 1.00 0.00 83 GLY A CA 2
ATOM 1574 C C . GLY A 1 16 ? -9.952 -3.620 4.871 1.00 0.00 83 GLY A C 2
ATOM 1575 O O . GLY A 1 16 ? -9.197 -3.592 3.900 1.00 0.00 83 GLY A O 2
ATOM 1579 N N . ASN A 1 17 ? -10.523 -4.736 5.312 1.00 0.00 84 ASN A N 2
ATOM 1580 C CA . ASN A 1 17 ? -10.289 -6.022 4.664 1.00 0.00 84 ASN A CA 2
ATOM 1581 C C . ASN A 1 17 ? -8.804 -6.371 4.670 1.00 0.00 84 ASN A C 2
ATOM 1582 O O . ASN A 1 17 ? -8.217 -6.645 3.623 1.00 0.00 84 ASN A O 2
ATOM 1593 N N . ILE A 1 18 ? -8.203 -6.358 5.855 1.00 0.00 85 ILE A N 2
ATOM 1594 C CA . ILE A 1 18 ? -6.787 -6.675 5.996 1.00 0.00 85 ILE A CA 2
ATOM 1595 C C . ILE A 1 18 ? -6.566 -8.182 6.074 1.00 0.00 85 ILE A C 2
ATOM 1596 O O . ILE A 1 18 ? -7.503 -8.946 6.302 1.00 0.00 85 ILE A O 2
ATOM 1612 N N . SER A 1 19 ? -5.319 -8.602 5.883 1.00 0.00 86 SER A N 2
ATOM 1613 C CA . SER A 1 19 ? -4.975 -10.018 5.930 1.00 0.00 86 SER A CA 2
ATOM 1614 C C . SER A 1 19 ? -4.456 -10.406 7.311 1.00 0.00 86 SER A C 2
ATOM 1615 O O . SER A 1 19 ? -3.915 -9.585 8.052 1.00 0.00 86 SER A O 2
ATOM 1623 N N . PRO A 1 20 ? -4.625 -11.688 7.667 1.00 0.00 87 PRO A N 2
ATOM 1624 C CA . PRO A 1 20 ? -4.181 -12.216 8.960 1.00 0.00 87 PRO A CA 2
ATOM 1625 C C . PRO A 1 20 ? -2.661 -12.284 9.068 1.00 0.00 87 PRO A C 2
ATOM 1626 O O . PRO A 1 20 ? -2.098 -12.156 10.156 1.00 0.00 87 PRO A O 2
ATOM 1637 N N . THR A 1 21 ? -2.000 -12.485 7.932 1.00 0.00 88 THR A N 2
ATOM 1638 C CA . THR A 1 21 ? -0.546 -12.571 7.899 1.00 0.00 88 THR A CA 2
ATOM 1639 C C . THR A 1 21 ? 0.081 -11.198 7.680 1.00 0.00 88 THR A C 2
ATOM 1640 O O . THR A 1 21 ? 1.299 -11.040 7.768 1.00 0.00 88 THR A O 2
ATOM 1651 N N . CYS A 1 22 ? -0.758 -10.209 7.396 1.00 0.00 89 CYS A N 2
ATOM 1652 C CA . CYS A 1 22 ? -0.286 -8.848 7.165 1.00 0.00 89 CYS A CA 2
ATOM 1653 C C . CYS A 1 22 ? 0.710 -8.428 8.241 1.00 0.00 89 CYS A C 2
ATOM 1654 O O . CYS A 1 22 ? 0.471 -8.622 9.434 1.00 0.00 89 CYS A O 2
ATOM 1662 N N . THR A 1 23 ? 1.828 -7.852 7.813 1.00 0.00 90 THR A N 2
ATOM 1663 C CA . THR A 1 23 ? 2.862 -7.407 8.739 1.00 0.00 90 THR A CA 2
ATOM 1664 C C . THR A 1 23 ? 3.026 -5.892 8.693 1.00 0.00 90 THR A C 2
ATOM 1665 O O . THR A 1 23 ? 3.083 -5.296 7.619 1.00 0.00 90 THR A O 2
ATOM 1676 N N . ASN A 1 24 ? 3.101 -5.274 9.868 1.00 0.00 91 ASN A N 2
ATOM 1677 C CA . ASN A 1 24 ? 3.258 -3.827 9.962 1.00 0.00 91 ASN A CA 2
ATOM 1678 C C . ASN A 1 24 ? 4.305 -3.328 8.970 1.00 0.00 91 ASN A C 2
ATOM 1679 O O . ASN A 1 24 ? 4.153 -2.260 8.378 1.00 0.00 91 ASN A O 2
ATOM 1690 N N . GLN A 1 25 ? 5.366 -4.109 8.796 1.00 0.00 92 GLN A N 2
ATOM 1691 C CA . GLN A 1 25 ? 6.438 -3.747 7.876 1.00 0.00 92 GLN A CA 2
ATOM 1692 C C . GLN A 1 25 ? 5.948 -3.769 6.432 1.00 0.00 92 GLN A C 2
ATOM 1693 O O . GLN A 1 25 ? 6.372 -2.958 5.611 1.00 0.00 92 GLN A O 2
ATOM 1707 N N . GLU A 1 26 ? 5.052 -4.705 6.131 1.00 0.00 93 GLU A N 2
ATOM 1708 C CA . GLU A 1 26 ? 4.506 -4.833 4.785 1.00 0.00 93 GLU A CA 2
ATOM 1709 C C . GLU A 1 26 ? 3.581 -3.663 4.460 1.00 0.00 93 GLU A C 2
ATOM 1710 O O . GLU A 1 26 ? 3.735 -3.003 3.431 1.00 0.00 93 GLU A O 2
ATOM 1722 N N . LEU A 1 27 ? 2.620 -3.413 5.342 1.00 0.00 94 LEU A N 2
ATOM 1723 C CA . LEU A 1 27 ? 1.669 -2.324 5.150 1.00 0.00 94 LEU A CA 2
ATOM 1724 C C . LEU A 1 27 ? 2.381 -0.974 5.144 1.00 0.00 94 LEU A C 2
ATOM 1725 O O . LEU A 1 27 ? 2.229 -0.186 4.210 1.00 0.00 94 LEU A O 2
ATOM 1741 N N . ARG A 1 28 ? 3.160 -0.717 6.190 1.00 0.00 95 ARG A N 2
ATOM 1742 C CA . ARG A 1 28 ? 3.896 0.536 6.304 1.00 0.00 95 ARG A CA 2
ATOM 1743 C C . ARG A 1 28 ? 4.740 0.787 5.057 1.00 0.00 95 ARG A C 2
ATOM 1744 O O . ARG A 1 28 ? 4.478 1.717 4.295 1.00 0.00 95 ARG A O 2
ATOM 1765 N N . ALA A 1 29 ? 5.753 -0.049 4.858 1.00 0.00 96 ALA A N 2
ATOM 1766 C CA . ALA A 1 29 ? 6.634 0.080 3.704 1.00 0.00 96 ALA A CA 2
ATOM 1767 C C . ALA A 1 29 ? 5.861 0.536 2.471 1.00 0.00 96 ALA A C 2
ATOM 1768 O O . ALA A 1 29 ? 6.275 1.461 1.772 1.00 0.00 96 ALA A O 2
ATOM 1775 N N . LYS A 1 30 ? 4.736 -0.120 2.208 1.00 0.00 97 LYS A N 2
ATOM 1776 C CA . LYS A 1 30 ? 3.903 0.217 1.060 1.00 0.00 97 LYS A CA 2
ATOM 1777 C C . LYS A 1 30 ? 3.450 1.672 1.125 1.00 0.00 97 LYS A C 2
ATOM 1778 O O . LYS A 1 30 ? 3.623 2.431 0.171 1.00 0.00 97 LYS A O 2
ATOM 1797 N N . PHE A 1 31 ? 2.869 2.056 2.258 1.00 0.00 98 PHE A N 2
ATOM 1798 C CA . PHE A 1 31 ? 2.391 3.420 2.447 1.00 0.00 98 PHE A CA 2
ATOM 1799 C C . PHE A 1 31 ? 3.552 4.410 2.434 1.00 0.00 98 PHE A C 2
ATOM 1800 O O . PHE A 1 31 ? 3.379 5.580 2.094 1.00 0.00 98 PHE A O 2
ATOM 1817 N N . GLU A 1 32 ? 4.735 3.931 2.807 1.00 0.00 99 GLU A N 2
ATOM 1818 C CA . GLU A 1 32 ? 5.924 4.774 2.839 1.00 0.00 99 GLU A CA 2
ATOM 1819 C C . GLU A 1 32 ? 6.348 5.171 1.428 1.00 0.00 99 GLU A C 2
ATOM 1820 O O . GLU A 1 32 ? 7.033 6.175 1.235 1.00 0.00 99 GLU A O 2
ATOM 1832 N N . GLU A 1 33 ? 5.935 4.375 0.447 1.00 0.00 100 GLU A N 2
ATOM 1833 C CA . GLU A 1 33 ? 6.273 4.643 -0.946 1.00 0.00 100 GLU A CA 2
ATOM 1834 C C . GLU A 1 33 ? 5.739 6.003 -1.384 1.00 0.00 100 GLU A C 2
ATOM 1835 O O . GLU A 1 33 ? 6.318 6.660 -2.250 1.00 0.00 100 GLU A O 2
ATOM 1847 N N . TYR A 1 34 ? 4.632 6.420 -0.780 1.00 0.00 101 TYR A N 2
ATOM 1848 C CA . TYR A 1 34 ? 4.018 7.701 -1.109 1.00 0.00 101 TYR A CA 2
ATOM 1849 C C . TYR A 1 34 ? 4.652 8.832 -0.306 1.00 0.00 101 TYR A C 2
ATOM 1850 O O . TYR A 1 34 ? 5.086 9.838 -0.865 1.00 0.00 101 TYR A O 2
ATOM 1868 N N . GLY A 1 35 ? 4.704 8.657 1.011 1.00 0.00 102 GLY A N 2
ATOM 1869 C CA . GLY A 1 35 ? 5.288 9.670 1.872 1.00 0.00 102 GLY A CA 2
ATOM 1870 C C . GLY A 1 35 ? 5.880 9.084 3.138 1.00 0.00 102 GLY A C 2
ATOM 1871 O O . GLY A 1 35 ? 5.735 7.895 3.424 1.00 0.00 102 GLY A O 2
ATOM 1875 N N . PRO A 1 36 ? 6.567 9.929 3.921 1.00 0.00 103 PRO A N 2
ATOM 1876 C CA . PRO A 1 36 ? 7.198 9.509 5.176 1.00 0.00 103 PRO A CA 2
ATOM 1877 C C . PRO A 1 36 ? 6.175 9.183 6.258 1.00 0.00 103 PRO A C 2
ATOM 1878 O O . PRO A 1 36 ? 5.775 10.054 7.031 1.00 0.00 103 PRO A O 2
ATOM 1889 N N . VAL A 1 37 ? 5.755 7.923 6.310 1.00 0.00 104 VAL A N 2
ATOM 1890 C CA . VAL A 1 37 ? 4.780 7.481 7.299 1.00 0.00 104 VAL A CA 2
ATOM 1891 C C . VAL A 1 37 ? 5.245 7.809 8.713 1.00 0.00 104 VAL A C 2
ATOM 1892 O O . VAL A 1 37 ? 6.444 7.864 8.986 1.00 0.00 104 VAL A O 2
ATOM 1905 N N . ILE A 1 38 ? 4.288 8.027 9.609 1.00 0.00 105 ILE A N 2
ATOM 1906 C CA . ILE A 1 38 ? 4.599 8.348 10.996 1.00 0.00 105 ILE A CA 2
ATOM 1907 C C . ILE A 1 38 ? 4.446 7.124 11.892 1.00 0.00 105 ILE A C 2
ATOM 1908 O O . ILE A 1 38 ? 5.381 6.733 12.590 1.00 0.00 105 ILE A O 2
ATOM 1924 N N . GLU A 1 39 ? 3.261 6.522 11.865 1.00 0.00 106 GLU A N 2
ATOM 1925 C CA . GLU A 1 39 ? 2.987 5.340 12.674 1.00 0.00 106 GLU A CA 2
ATOM 1926 C C . GLU A 1 39 ? 1.879 4.498 12.048 1.00 0.00 106 GLU A C 2
ATOM 1927 O O . GLU A 1 39 ? 0.753 4.964 11.874 1.00 0.00 106 GLU A O 2
ATOM 1939 N N . CYS A 1 40 ? 2.208 3.255 11.712 1.00 0.00 107 CYS A N 2
ATOM 1940 C CA . CYS A 1 40 ? 1.242 2.347 11.104 1.00 0.00 107 CYS A CA 2
ATOM 1941 C C . CYS A 1 40 ? 0.793 1.284 12.101 1.00 0.00 107 CYS A C 2
ATOM 1942 O O . CYS A 1 40 ? 1.604 0.740 12.851 1.00 0.00 107 CYS A O 2
ATOM 1950 N N . ASP A 1 41 ? -0.504 0.994 12.105 1.00 0.00 108 ASP A N 2
ATOM 1951 C CA . ASP A 1 41 ? -1.061 -0.004 13.010 1.00 0.00 108 ASP A CA 2
ATOM 1952 C C . ASP A 1 41 ? -2.055 -0.903 12.282 1.00 0.00 108 ASP A C 2
ATOM 1953 O O . ASP A 1 41 ? -2.924 -0.423 11.554 1.00 0.00 108 ASP A O 2
ATOM 1962 N N . ILE A 1 42 ? -1.921 -2.210 12.484 1.00 0.00 109 ILE A N 2
ATOM 1963 C CA . ILE A 1 42 ? -2.807 -3.176 11.847 1.00 0.00 109 ILE A CA 2
ATOM 1964 C C . ILE A 1 42 ? -3.900 -3.636 12.806 1.00 0.00 109 ILE A C 2
ATOM 1965 O O . ILE A 1 42 ? -3.695 -3.686 14.019 1.00 0.00 109 ILE A O 2
ATOM 1981 N N . VAL A 1 43 ? -5.061 -3.972 12.254 1.00 0.00 110 VAL A N 2
ATOM 1982 C CA . VAL A 1 43 ? -6.186 -4.432 13.060 1.00 0.00 110 VAL A CA 2
ATOM 1983 C C . VAL A 1 43 ? -6.783 -5.714 12.491 1.00 0.00 110 VAL A C 2
ATOM 1984 O O . VAL A 1 43 ? -6.417 -6.152 11.400 1.00 0.00 110 VAL A O 2
ATOM 1997 N N . LYS A 1 44 ? -7.705 -6.313 13.236 1.00 0.00 111 LYS A N 2
ATOM 1998 C CA . LYS A 1 44 ? -8.356 -7.545 12.807 1.00 0.00 111 LYS A CA 2
ATOM 1999 C C . LYS A 1 44 ? -8.556 -7.556 11.295 1.00 0.00 111 LYS A C 2
ATOM 2000 O O . LYS A 1 44 ? -7.841 -8.248 10.569 1.00 0.00 111 LYS A O 2
ATOM 2019 N N . ASP A 1 45 ? -9.530 -6.784 10.826 1.00 0.00 112 ASP A N 2
ATOM 2020 C CA . ASP A 1 45 ? -9.822 -6.703 9.399 1.00 0.00 112 ASP A CA 2
ATOM 2021 C C . ASP A 1 45 ? -9.638 -5.278 8.887 1.00 0.00 112 ASP A C 2
ATOM 2022 O O . ASP A 1 45 ? -9.970 -4.971 7.742 1.00 0.00 112 ASP A O 2
ATOM 2031 N N . TYR A 1 46 ? -9.108 -4.411 9.743 1.00 0.00 113 TYR A N 2
ATOM 2032 C CA . TYR A 1 46 ? -8.883 -3.018 9.378 1.00 0.00 113 TYR A CA 2
ATOM 2033 C C . TYR A 1 46 ? -7.486 -2.565 9.792 1.00 0.00 113 TYR A C 2
ATOM 2034 O O . TYR A 1 46 ? -6.715 -3.336 10.362 1.00 0.00 113 TYR A O 2
ATOM 2052 N N . ALA A 1 47 ? -7.168 -1.308 9.500 1.00 0.00 114 ALA A N 2
ATOM 2053 C CA . ALA A 1 47 ? -5.866 -0.750 9.843 1.00 0.00 114 ALA A CA 2
ATOM 2054 C C . ALA A 1 47 ? -5.902 0.775 9.835 1.00 0.00 114 ALA A C 2
ATOM 2055 O O . ALA A 1 47 ? -6.914 1.379 9.479 1.00 0.00 114 ALA A O 2
ATOM 2062 N N . PHE A 1 48 ? -4.793 1.391 10.229 1.00 0.00 115 PHE A N 2
ATOM 2063 C CA . PHE A 1 48 ? -4.698 2.845 10.268 1.00 0.00 115 PHE A CA 2
ATOM 2064 C C . PHE A 1 48 ? -3.263 3.304 10.030 1.00 0.00 115 PHE A C 2
ATOM 2065 O O . PHE A 1 48 ? -2.380 3.070 10.856 1.00 0.00 115 PHE A O 2
ATOM 2082 N N . VAL A 1 49 ? -3.037 3.958 8.895 1.00 0.00 116 VAL A N 2
ATOM 2083 C CA . VAL A 1 49 ? -1.709 4.450 8.548 1.00 0.00 116 VAL A CA 2
ATOM 2084 C C . VAL A 1 49 ? -1.613 5.958 8.746 1.00 0.00 116 VAL A C 2
ATOM 2085 O O . VAL A 1 49 ? -2.214 6.733 8.001 1.00 0.00 116 VAL A O 2
ATOM 2098 N N . HIS A 1 50 ? -0.852 6.370 9.755 1.00 0.00 117 HIS A N 2
ATOM 2099 C CA . HIS A 1 50 ? -0.676 7.787 10.051 1.00 0.00 117 HIS A CA 2
ATOM 2100 C C . HIS A 1 50 ? 0.367 8.410 9.127 1.00 0.00 117 HIS A C 2
ATOM 2101 O O . HIS A 1 50 ? 1.554 8.098 9.216 1.00 0.00 117 HIS A O 2
ATOM 2116 N N . MET A 1 51 ? -0.085 9.291 8.241 1.00 0.00 118 MET A N 2
ATOM 2117 C CA . MET A 1 51 ? 0.809 9.957 7.301 1.00 0.00 118 MET A CA 2
ATOM 2118 C C . MET A 1 51 ? 1.241 11.320 7.834 1.00 0.00 118 MET A C 2
ATOM 2119 O O . MET A 1 51 ? 0.609 11.871 8.734 1.00 0.00 118 MET A O 2
ATOM 2133 N N . GLU A 1 52 ? 2.320 11.855 7.272 1.00 0.00 119 GLU A N 2
ATOM 2134 C CA . GLU A 1 52 ? 2.835 13.153 7.693 1.00 0.00 119 GLU A CA 2
ATOM 2135 C C . GLU A 1 52 ? 2.167 14.282 6.913 1.00 0.00 119 GLU A C 2
ATOM 2136 O O . GLU A 1 52 ? 1.503 15.142 7.491 1.00 0.00 119 GLU A O 2
ATOM 2148 N N . ARG A 1 53 ? 2.350 14.272 5.596 1.00 0.00 120 ARG A N 2
ATOM 2149 C CA . ARG A 1 53 ? 1.768 15.296 4.736 1.00 0.00 120 ARG A CA 2
ATOM 2150 C C . ARG A 1 53 ? 0.503 14.780 4.057 1.00 0.00 120 ARG A C 2
ATOM 2151 O O . ARG A 1 53 ? 0.349 13.578 3.841 1.00 0.00 120 ARG A O 2
ATOM 2172 N N . ALA A 1 54 ? -0.399 15.697 3.722 1.00 0.00 121 ALA A N 2
ATOM 2173 C CA . ALA A 1 54 ? -1.649 15.335 3.066 1.00 0.00 121 ALA A CA 2
ATOM 2174 C C . ALA A 1 54 ? -1.397 14.803 1.659 1.00 0.00 121 ALA A C 2
ATOM 2175 O O . ALA A 1 54 ? -1.842 13.710 1.310 1.00 0.00 121 ALA A O 2
ATOM 2182 N N . GLU A 1 55 ? -0.681 15.584 0.856 1.00 0.00 122 GLU A N 2
ATOM 2183 C CA . GLU A 1 55 ? -0.371 15.191 -0.514 1.00 0.00 122 GLU A CA 2
ATOM 2184 C C . GLU A 1 55 ? -0.012 13.709 -0.587 1.00 0.00 122 GLU A C 2
ATOM 2185 O O . GLU A 1 55 ? -0.447 12.998 -1.492 1.00 0.00 122 GLU A O 2
ATOM 2197 N N . ASP A 1 56 ? 0.785 13.252 0.373 1.00 0.00 123 ASP A N 2
ATOM 2198 C CA . ASP A 1 56 ? 1.203 11.856 0.419 1.00 0.00 123 ASP A CA 2
ATOM 2199 C C . ASP A 1 56 ? 0.052 10.958 0.861 1.00 0.00 123 ASP A C 2
ATOM 2200 O O . ASP A 1 56 ? -0.127 9.858 0.338 1.00 0.00 123 ASP A O 2
ATOM 2209 N N . ALA A 1 57 ? -0.726 11.435 1.827 1.00 0.00 124 ALA A N 2
ATOM 2210 C CA . ALA A 1 57 ? -1.861 10.676 2.339 1.00 0.00 124 ALA A CA 2
ATOM 2211 C C . ALA A 1 57 ? -2.918 10.473 1.258 1.00 0.00 124 ALA A C 2
ATOM 2212 O O . ALA A 1 57 ? -3.264 9.342 0.919 1.00 0.00 124 ALA A O 2
ATOM 2219 N N . VAL A 1 58 ? -3.427 11.577 0.721 1.00 0.00 125 VAL A N 2
ATOM 2220 C CA . VAL A 1 58 ? -4.445 11.520 -0.322 1.00 0.00 125 VAL A CA 2
ATOM 2221 C C . VAL A 1 58 ? -4.018 10.596 -1.457 1.00 0.00 125 VAL A C 2
ATOM 2222 O O . VAL A 1 58 ? -4.831 9.853 -2.004 1.00 0.00 125 VAL A O 2
ATOM 2235 N N . GLU A 1 59 ? -2.736 10.649 -1.805 1.00 0.00 126 GLU A N 2
ATOM 2236 C CA . GLU A 1 59 ? -2.201 9.816 -2.875 1.00 0.00 126 GLU A CA 2
ATOM 2237 C C . GLU A 1 59 ? -2.184 8.346 -2.465 1.00 0.00 126 GLU A C 2
ATOM 2238 O O . GLU A 1 59 ? -2.701 7.486 -3.179 1.00 0.00 126 GLU A O 2
ATOM 2250 N N . ALA A 1 60 ? -1.587 8.067 -1.311 1.00 0.00 127 ALA A N 2
ATOM 2251 C CA . ALA A 1 60 ? -1.505 6.702 -0.805 1.00 0.00 127 ALA A CA 2
ATOM 2252 C C . ALA A 1 60 ? -2.837 5.977 -0.963 1.00 0.00 127 ALA A C 2
ATOM 2253 O O . ALA A 1 60 ? -2.872 4.768 -1.193 1.00 0.00 127 ALA A O 2
ATOM 2260 N N . ILE A 1 61 ? -3.929 6.722 -0.836 1.00 0.00 128 ILE A N 2
ATOM 2261 C CA . ILE A 1 61 ? -5.263 6.148 -0.965 1.00 0.00 128 ILE A CA 2
ATOM 2262 C C . ILE A 1 61 ? -5.601 5.865 -2.425 1.00 0.00 128 ILE A C 2
ATOM 2263 O O . ILE A 1 61 ? -5.732 4.710 -2.830 1.00 0.00 128 ILE A O 2
ATOM 2279 N N . ARG A 1 62 ? -5.740 6.928 -3.211 1.00 0.00 129 ARG A N 2
ATOM 2280 C CA . ARG A 1 62 ? -6.062 6.794 -4.627 1.00 0.00 129 ARG A CA 2
ATOM 2281 C C . ARG A 1 62 ? -5.293 5.634 -5.252 1.00 0.00 129 ARG A C 2
ATOM 2282 O O . ARG A 1 62 ? -5.719 5.062 -6.255 1.00 0.00 129 ARG A O 2
ATOM 2303 N N . GLY A 1 63 ? -4.157 5.291 -4.652 1.00 0.00 130 GLY A N 2
ATOM 2304 C CA . GLY A 1 63 ? -3.347 4.201 -5.164 1.00 0.00 130 GLY A CA 2
ATOM 2305 C C . GLY A 1 63 ? -3.592 2.900 -4.425 1.00 0.00 130 GLY A C 2
ATOM 2306 O O . GLY A 1 63 ? -3.982 1.899 -5.027 1.00 0.00 130 GLY A O 2
ATOM 2310 N N . LEU A 1 64 ? -3.360 2.912 -3.117 1.00 0.00 131 LEU A N 2
ATOM 2311 C CA . LEU A 1 64 ? -3.557 1.723 -2.295 1.00 0.00 131 LEU A CA 2
ATOM 2312 C C . LEU A 1 64 ? -5.041 1.407 -2.140 1.00 0.00 131 LEU A C 2
ATOM 2313 O O . LEU A 1 64 ? -5.413 0.441 -1.474 1.00 0.00 131 LEU A O 2
ATOM 2329 N N . ASP A 1 65 ? -5.883 2.226 -2.760 1.00 0.00 132 ASP A N 2
ATOM 2330 C CA . ASP A 1 65 ? -7.326 2.032 -2.694 1.00 0.00 132 ASP A CA 2
ATOM 2331 C C . ASP A 1 65 ? -7.757 0.856 -3.564 1.00 0.00 132 ASP A C 2
ATOM 2332 O O . ASP A 1 65 ? -7.474 0.820 -4.761 1.00 0.00 132 ASP A O 2
ATOM 2341 N N . ASN A 1 66 ? -8.442 -0.106 -2.954 1.00 0.00 133 ASN A N 2
ATOM 2342 C CA . ASN A 1 66 ? -8.910 -1.285 -3.673 1.00 0.00 133 ASN A CA 2
ATOM 2343 C C . ASN A 1 66 ? -7.744 -2.029 -4.316 1.00 0.00 133 ASN A C 2
ATOM 2344 O O . ASN A 1 66 ? -7.806 -2.415 -5.484 1.00 0.00 133 ASN A O 2
ATOM 2355 N N . THR A 1 67 ? -6.679 -2.228 -3.545 1.00 0.00 134 THR A N 2
ATOM 2356 C CA . THR A 1 67 ? -5.498 -2.925 -4.039 1.00 0.00 134 THR A CA 2
ATOM 2357 C C . THR A 1 67 ? -5.368 -4.305 -3.405 1.00 0.00 134 THR A C 2
ATOM 2358 O O . THR A 1 67 ? -5.296 -4.432 -2.183 1.00 0.00 134 THR A O 2
ATOM 2369 N N . GLU A 1 68 ? -5.339 -5.336 -4.243 1.00 0.00 135 GLU A N 2
ATOM 2370 C CA . GLU A 1 68 ? -5.218 -6.708 -3.762 1.00 0.00 135 GLU A CA 2
ATOM 2371 C C . GLU A 1 68 ? -4.015 -6.855 -2.835 1.00 0.00 135 GLU A C 2
ATOM 2372 O O . GLU A 1 68 ? -2.878 -6.977 -3.290 1.00 0.00 135 GLU A O 2
ATOM 2384 N N . PHE A 1 69 ? -4.275 -6.842 -1.532 1.00 0.00 136 PHE A N 2
ATOM 2385 C CA . PHE A 1 69 ? -3.215 -6.972 -0.539 1.00 0.00 136 PHE A CA 2
ATOM 2386 C C . PHE A 1 69 ? -3.101 -8.414 -0.051 1.00 0.00 136 PHE A C 2
ATOM 2387 O O . PHE A 1 69 ? -4.002 -8.929 0.609 1.00 0.00 136 PHE A O 2
ATOM 2404 N N . GLN A 1 70 ? -1.986 -9.058 -0.382 1.00 0.00 137 GLN A N 2
ATOM 2405 C CA . GLN A 1 70 ? -1.755 -10.440 0.021 1.00 0.00 137 GLN A CA 2
ATOM 2406 C C . GLN A 1 70 ? -2.880 -11.345 -0.469 1.00 0.00 137 GLN A C 2
ATOM 2407 O O . GLN A 1 70 ? -3.177 -12.370 0.143 1.00 0.00 137 GLN A O 2
ATOM 2421 N N . GLY A 1 71 ? -3.503 -10.960 -1.579 1.00 0.00 138 GLY A N 2
ATOM 2422 C CA . GLY A 1 71 ? -4.589 -11.748 -2.132 1.00 0.00 138 GLY A CA 2
ATOM 2423 C C . GLY A 1 71 ? -5.943 -11.099 -1.920 1.00 0.00 138 GLY A C 2
ATOM 2424 O O . GLY A 1 71 ? -6.812 -11.160 -2.789 1.00 0.00 138 GLY A O 2
ATOM 2428 N N . LYS A 1 72 ? -6.124 -10.478 -0.759 1.00 0.00 139 LYS A N 2
ATOM 2429 C CA . LYS A 1 72 ? -7.381 -9.815 -0.434 1.00 0.00 139 LYS A CA 2
ATOM 2430 C C . LYS A 1 72 ? -7.270 -8.307 -0.636 1.00 0.00 139 LYS A C 2
ATOM 2431 O O . LYS A 1 72 ? -6.335 -7.673 -0.146 1.00 0.00 139 LYS A O 2
ATOM 2450 N N . ARG A 1 73 ? -8.230 -7.739 -1.358 1.00 0.00 140 ARG A N 2
ATOM 2451 C CA . ARG A 1 73 ? -8.239 -6.306 -1.624 1.00 0.00 140 ARG A CA 2
ATOM 2452 C C . ARG A 1 73 ? -8.736 -5.530 -0.407 1.00 0.00 140 ARG A C 2
ATOM 2453 O O . ARG A 1 73 ? -9.749 -5.884 0.195 1.00 0.00 140 ARG A O 2
ATOM 2474 N N . MET A 1 74 ? -8.016 -4.472 -0.052 1.00 0.00 141 MET A N 2
ATOM 2475 C CA . MET A 1 74 ? -8.384 -3.646 1.092 1.00 0.00 141 MET A CA 2
ATOM 2476 C C . MET A 1 74 ? -8.790 -2.246 0.644 1.00 0.00 141 MET A C 2
ATOM 2477 O O . MET A 1 74 ? -8.296 -1.738 -0.363 1.00 0.00 141 MET A O 2
ATOM 2491 N N . HIS A 1 75 ? -9.692 -1.626 1.398 1.00 0.00 142 HIS A N 2
ATOM 2492 C CA . HIS A 1 75 ? -10.164 -0.284 1.078 1.00 0.00 142 HIS A CA 2
ATOM 2493 C C . HIS A 1 75 ? -9.450 0.761 1.931 1.00 0.00 142 HIS A C 2
ATOM 2494 O O . HIS A 1 75 ? -9.479 0.699 3.160 1.00 0.00 142 HIS A O 2
ATOM 2509 N N . VAL A 1 76 ? -8.809 1.719 1.270 1.00 0.00 143 VAL A N 2
ATOM 2510 C CA . VAL A 1 76 ? -8.088 2.777 1.967 1.00 0.00 143 VAL A CA 2
ATOM 2511 C C . VAL A 1 76 ? -8.773 4.126 1.778 1.00 0.00 143 VAL A C 2
ATOM 2512 O O . VAL A 1 76 ? -9.087 4.521 0.656 1.00 0.00 143 VAL A O 2
ATOM 2525 N N . GLN A 1 77 ? -9.001 4.828 2.884 1.00 0.00 144 GLN A N 2
ATOM 2526 C CA . GLN A 1 77 ? -9.649 6.133 2.839 1.00 0.00 144 GLN A CA 2
ATOM 2527 C C . GLN A 1 77 ? -9.302 6.956 4.076 1.00 0.00 144 GLN A C 2
ATOM 2528 O O . GLN A 1 77 ? -8.700 6.449 5.023 1.00 0.00 144 GLN A O 2
ATOM 2542 N N . LEU A 1 78 ? -9.685 8.228 4.060 1.00 0.00 145 LEU A N 2
ATOM 2543 C CA . LEU A 1 78 ? -9.414 9.122 5.181 1.00 0.00 145 LEU A CA 2
ATOM 2544 C C . LEU A 1 78 ? -10.042 8.591 6.465 1.00 0.00 145 LEU A C 2
ATOM 2545 O O . LEU A 1 78 ? -11.231 8.274 6.502 1.00 0.00 145 LEU A O 2
ATOM 2561 N N . SER A 1 79 ? -9.235 8.499 7.518 1.00 0.00 146 SER A N 2
ATOM 2562 C CA . SER A 1 79 ? -9.711 8.005 8.805 1.00 0.00 146 SER A CA 2
ATOM 2563 C C . SER A 1 79 ? -10.829 8.891 9.347 1.00 0.00 146 SER A C 2
ATOM 2564 O O . SER A 1 79 ? -11.892 8.404 9.733 1.00 0.00 146 SER A O 2
ATOM 2572 N N . THR A 1 80 ? -10.580 10.196 9.374 1.00 0.00 147 THR A N 2
ATOM 2573 C CA . THR A 1 80 ? -11.563 11.152 9.870 1.00 0.00 147 THR A CA 2
ATOM 2574 C C . THR A 1 80 ? -11.918 12.180 8.802 1.00 0.00 147 THR A C 2
ATOM 2575 O O . THR A 1 80 ? -11.040 12.842 8.248 1.00 0.00 147 THR A O 2
ATOM 2586 N N . SER A 1 81 ? -13.210 12.309 8.517 1.00 0.00 148 SER A N 2
ATOM 2587 C CA . SER A 1 81 ? -13.680 13.256 7.512 1.00 0.00 148 SER A CA 2
ATOM 2588 C C . SER A 1 81 ? -14.665 14.249 8.121 1.00 0.00 148 SER A C 2
ATOM 2589 O O . SER A 1 81 ? -15.728 13.866 8.609 1.00 0.00 148 SER A O 2
ATOM 2597 N N . ARG A 1 82 ? -14.302 15.528 8.088 1.00 0.00 149 ARG A N 2
ATOM 2598 C CA . ARG A 1 82 ? -15.152 16.577 8.637 1.00 0.00 149 ARG A CA 2
ATOM 2599 C C . ARG A 1 82 ? -15.345 17.705 7.627 1.00 0.00 149 ARG A C 2
ATOM 2600 O O . ARG A 1 82 ? -14.568 17.845 6.681 1.00 0.00 149 ARG A O 2
ATOM 2621 N N . LEU A 1 83 ? -16.385 18.505 7.833 1.00 0.00 150 LEU A N 2
ATOM 2622 C CA . LEU A 1 83 ? -16.681 19.620 6.940 1.00 0.00 150 LEU A CA 2
ATOM 2623 C C . LEU A 1 83 ? -16.014 20.902 7.430 1.00 0.00 150 LEU A C 2
ATOM 2624 O O . LEU A 1 83 ? -16.570 21.626 8.256 1.00 0.00 150 LEU A O 2
ATOM 2640 N N . ARG A 1 84 ? -14.820 21.176 6.914 1.00 0.00 151 ARG A N 2
ATOM 2641 C CA . ARG A 1 84 ? -14.077 22.370 7.299 1.00 0.00 151 ARG A CA 2
ATOM 2642 C C . ARG A 1 84 ? -13.955 23.336 6.124 1.00 0.00 151 ARG A C 2
ATOM 2643 O O . ARG A 1 84 ? -13.508 22.959 5.039 1.00 0.00 151 ARG A O 2
ATOM 2664 N N . THR A 1 85 ? -14.356 24.584 6.346 1.00 0.00 152 THR A N 2
ATOM 2665 C CA . THR A 1 85 ? -14.293 25.603 5.306 1.00 0.00 152 THR A CA 2
ATOM 2666 C C . THR A 1 85 ? -13.001 26.406 5.400 1.00 0.00 152 THR A C 2
ATOM 2667 O O . THR A 1 85 ? -12.316 26.380 6.422 1.00 0.00 152 THR A O 2
ATOM 2678 N N . ALA A 1 86 ? -12.674 27.120 4.328 1.00 0.00 153 ALA A N 2
ATOM 2679 C CA . ALA A 1 86 ? -11.465 27.934 4.292 1.00 0.00 153 ALA A CA 2
ATOM 2680 C C . ALA A 1 86 ? -11.690 29.282 4.967 1.00 0.00 153 ALA A C 2
ATOM 2681 O O . ALA A 1 86 ? -12.046 30.263 4.314 1.00 0.00 153 ALA A O 2
ATOM 2688 N N . SER A 1 87 ? -11.481 29.324 6.279 1.00 0.00 154 SER A N 2
ATOM 2689 C CA . SER A 1 87 ? -11.665 30.552 7.044 1.00 0.00 154 SER A CA 2
ATOM 2690 C C . SER A 1 87 ? -10.439 30.847 7.903 1.00 0.00 154 SER A C 2
ATOM 2691 O O . SER A 1 87 ? -9.975 31.984 7.972 1.00 0.00 154 SER A O 2
ATOM 2699 N N . GLY A 1 88 ? -9.919 29.812 8.556 1.00 0.00 155 GLY A N 2
ATOM 2700 C CA . GLY A 1 88 ? -8.751 29.979 9.402 1.00 0.00 155 GLY A CA 2
ATOM 2701 C C . GLY A 1 88 ? -8.987 29.493 10.818 1.00 0.00 155 GLY A C 2
ATOM 2702 O O . GLY A 1 88 ? -9.092 30.281 11.758 1.00 0.00 155 GLY A O 2
ATOM 2706 N N . PRO A 1 89 ? -9.075 28.165 10.985 1.00 0.00 156 PRO A N 2
ATOM 2707 C CA . PRO A 1 89 ? -9.302 27.545 12.294 1.00 0.00 156 PRO A CA 2
ATOM 2708 C C . PRO A 1 89 ? -8.095 27.680 13.216 1.00 0.00 156 PRO A C 2
ATOM 2709 O O . PRO A 1 89 ? -8.216 27.555 14.435 1.00 0.00 156 PRO A O 2
ATOM 2720 N N . SER A 1 90 ? -6.931 27.935 12.627 1.00 0.00 157 SER A N 2
ATOM 2721 C CA . SER A 1 90 ? -5.701 28.084 13.396 1.00 0.00 157 SER A CA 2
ATOM 2722 C C . SER A 1 90 ? -5.250 29.541 13.423 1.00 0.00 157 SER A C 2
ATOM 2723 O O . SER A 1 90 ? -5.113 30.179 12.379 1.00 0.00 157 SER A O 2
ATOM 2731 N N . SER A 1 91 ? -5.020 30.060 14.624 1.00 0.00 158 SER A N 2
ATOM 2732 C CA . SER A 1 91 ? -4.587 31.443 14.789 1.00 0.00 158 SER A CA 2
ATOM 2733 C C . SER A 1 91 ? -3.346 31.728 13.949 1.00 0.00 158 SER A C 2
ATOM 2734 O O . SER A 1 91 ? -3.299 32.704 13.202 1.00 0.00 158 SER A O 2
ATOM 2742 N N . GLY A 1 92 ? -2.341 30.867 14.078 1.00 0.00 159 GLY A N 2
ATOM 2743 C CA . GLY A 1 92 ? -1.113 31.042 13.325 1.00 0.00 159 GLY A CA 2
ATOM 2744 C C . GLY A 1 92 ? 0.082 30.406 14.008 1.00 0.00 159 GLY A C 2
ATOM 2745 O O . GLY A 1 92 ? 1.208 30.501 13.519 1.00 0.00 159 GLY A O 2
ATOM 2749 N N . GLY A 1 1 ? -10.628 21.868 25.387 1.00 0.00 68 GLY A N 3
ATOM 2750 C CA . GLY A 1 1 ? -11.149 20.594 24.927 1.00 0.00 68 GLY A CA 3
ATOM 2751 C C . GLY A 1 1 ? -10.312 19.421 25.398 1.00 0.00 68 GLY A C 3
ATOM 2752 O O . GLY A 1 1 ? -9.412 18.968 24.691 1.00 0.00 68 GLY A O 3
ATOM 2756 N N . SER A 1 2 ? -10.608 18.929 26.597 1.00 0.00 69 SER A N 3
ATOM 2757 C CA . SER A 1 2 ? -9.873 17.805 27.164 1.00 0.00 69 SER A CA 3
ATOM 2758 C C . SER A 1 2 ? -9.897 16.607 26.219 1.00 0.00 69 SER A C 3
ATOM 2759 O O . SER A 1 2 ? -8.881 15.943 26.015 1.00 0.00 69 SER A O 3
ATOM 2767 N N . SER A 1 3 ? -11.065 16.337 25.645 1.00 0.00 70 SER A N 3
ATOM 2768 C CA . SER A 1 3 ? -11.224 15.218 24.725 1.00 0.00 70 SER A CA 3
ATOM 2769 C C . SER A 1 3 ? -11.653 15.706 23.344 1.00 0.00 70 SER A C 3
ATOM 2770 O O . SER A 1 3 ? -12.838 15.910 23.086 1.00 0.00 70 SER A O 3
ATOM 2778 N N . GLY A 1 4 ? -10.678 15.893 22.460 1.00 0.00 71 GLY A N 3
ATOM 2779 C CA . GLY A 1 4 ? -10.973 16.356 21.117 1.00 0.00 71 GLY A CA 3
ATOM 2780 C C . GLY A 1 4 ? -9.813 17.109 20.495 1.00 0.00 71 GLY A C 3
ATOM 2781 O O . GLY A 1 4 ? -10.006 18.146 19.862 1.00 0.00 71 GLY A O 3
ATOM 2785 N N . SER A 1 5 ? -8.605 16.586 20.678 1.00 0.00 72 SER A N 3
ATOM 2786 C CA . SER A 1 5 ? -7.408 17.219 20.135 1.00 0.00 72 SER A CA 3
ATOM 2787 C C . SER A 1 5 ? -7.374 17.101 18.614 1.00 0.00 72 SER A C 3
ATOM 2788 O O . SER A 1 5 ? -6.741 16.199 18.065 1.00 0.00 72 SER A O 3
ATOM 2796 N N . SER A 1 6 ? -8.059 18.019 17.939 1.00 0.00 73 SER A N 3
ATOM 2797 C CA . SER A 1 6 ? -8.111 18.016 16.482 1.00 0.00 73 SER A CA 3
ATOM 2798 C C . SER A 1 6 ? -7.401 19.240 15.911 1.00 0.00 73 SER A C 3
ATOM 2799 O O . SER A 1 6 ? -7.704 20.374 16.277 1.00 0.00 73 SER A O 3
ATOM 2807 N N . GLY A 1 7 ? -6.453 18.999 15.010 1.00 0.00 74 GLY A N 3
ATOM 2808 C CA . GLY A 1 7 ? -5.713 20.090 14.402 1.00 0.00 74 GLY A CA 3
ATOM 2809 C C . GLY A 1 7 ? -4.216 19.949 14.587 1.00 0.00 74 GLY A C 3
ATOM 2810 O O . GLY A 1 7 ? -3.630 20.571 15.474 1.00 0.00 74 GLY A O 3
ATOM 2814 N N . LYS A 1 8 ? -3.592 19.128 13.749 1.00 0.00 75 LYS A N 3
ATOM 2815 C CA . LYS A 1 8 ? -2.153 18.905 13.823 1.00 0.00 75 LYS A CA 3
ATOM 2816 C C . LYS A 1 8 ? -1.566 18.679 12.434 1.00 0.00 75 LYS A C 3
ATOM 2817 O O . LYS A 1 8 ? -2.283 18.336 11.494 1.00 0.00 75 LYS A O 3
ATOM 2836 N N . ALA A 1 9 ? -0.256 18.871 12.312 1.00 0.00 76 ALA A N 3
ATOM 2837 C CA . ALA A 1 9 ? 0.428 18.684 11.038 1.00 0.00 76 ALA A CA 3
ATOM 2838 C C . ALA A 1 9 ? 0.649 17.204 10.746 1.00 0.00 76 ALA A C 3
ATOM 2839 O O . ALA A 1 9 ? 1.741 16.676 10.958 1.00 0.00 76 ALA A O 3
ATOM 2846 N N . SER A 1 10 ? -0.394 16.538 10.260 1.00 0.00 77 SER A N 3
ATOM 2847 C CA . SER A 1 10 ? -0.314 15.117 9.943 1.00 0.00 77 SER A CA 3
ATOM 2848 C C . SER A 1 10 ? -1.594 14.640 9.264 1.00 0.00 77 SER A C 3
ATOM 2849 O O . SER A 1 10 ? -2.544 15.404 9.094 1.00 0.00 77 SER A O 3
ATOM 2857 N N . THR A 1 11 ? -1.611 13.368 8.876 1.00 0.00 78 THR A N 3
ATOM 2858 C CA . THR A 1 11 ? -2.772 12.787 8.214 1.00 0.00 78 THR A CA 3
ATOM 2859 C C . THR A 1 11 ? -3.038 11.371 8.713 1.00 0.00 78 THR A C 3
ATOM 2860 O O . THR A 1 11 ? -2.128 10.683 9.176 1.00 0.00 78 THR A O 3
ATOM 2871 N N . LYS A 1 12 ? -4.291 10.940 8.615 1.00 0.00 79 LYS A N 3
ATOM 2872 C CA . LYS A 1 12 ? -4.678 9.605 9.055 1.00 0.00 79 LYS A CA 3
ATOM 2873 C C . LYS A 1 12 ? -5.466 8.881 7.968 1.00 0.00 79 LYS A C 3
ATOM 2874 O O . LYS A 1 12 ? -6.368 9.454 7.355 1.00 0.00 79 LYS A O 3
ATOM 2893 N N . LEU A 1 13 ? -5.122 7.619 7.735 1.00 0.00 80 LEU A N 3
ATOM 2894 C CA . LEU A 1 13 ? -5.799 6.816 6.722 1.00 0.00 80 LEU A CA 3
ATOM 2895 C C . LEU A 1 13 ? -6.244 5.475 7.298 1.00 0.00 80 LEU A C 3
ATOM 2896 O O . LEU A 1 13 ? -5.471 4.788 7.967 1.00 0.00 80 LEU A O 3
ATOM 2912 N N . HIS A 1 14 ? -7.493 5.108 7.032 1.00 0.00 81 HIS A N 3
ATOM 2913 C CA . HIS A 1 14 ? -8.040 3.848 7.522 1.00 0.00 81 HIS A CA 3
ATOM 2914 C C . HIS A 1 14 ? -8.063 2.799 6.414 1.00 0.00 81 HIS A C 3
ATOM 2915 O O . HIS A 1 14 ? -8.331 3.111 5.254 1.00 0.00 81 HIS A O 3
ATOM 2930 N N . VAL A 1 15 ? -7.779 1.553 6.780 1.00 0.00 82 VAL A N 3
ATOM 2931 C CA . VAL A 1 15 ? -7.767 0.457 5.818 1.00 0.00 82 VAL A CA 3
ATOM 2932 C C . VAL A 1 15 ? -8.672 -0.683 6.271 1.00 0.00 82 VAL A C 3
ATOM 2933 O O . VAL A 1 15 ? -8.761 -0.983 7.461 1.00 0.00 82 VAL A O 3
ATOM 2946 N N . GLY A 1 16 ? -9.342 -1.316 5.313 1.00 0.00 83 GLY A N 3
ATOM 2947 C CA . GLY A 1 16 ? -10.232 -2.417 5.634 1.00 0.00 83 GLY A CA 3
ATOM 2948 C C . GLY A 1 16 ? -9.900 -3.676 4.858 1.00 0.00 83 GLY A C 3
ATOM 2949 O O . GLY A 1 16 ? -9.196 -3.624 3.850 1.00 0.00 83 GLY A O 3
ATOM 2953 N N . ASN A 1 17 ? -10.405 -4.811 5.330 1.00 0.00 84 ASN A N 3
ATOM 2954 C CA . ASN A 1 17 ? -10.156 -6.089 4.674 1.00 0.00 84 ASN A CA 3
ATOM 2955 C C . ASN A 1 17 ? -8.668 -6.425 4.685 1.00 0.00 84 ASN A C 3
ATOM 2956 O O . ASN A 1 17 ? -8.071 -6.675 3.638 1.00 0.00 84 ASN A O 3
ATOM 2967 N N . ILE A 1 18 ? -8.077 -6.429 5.875 1.00 0.00 85 ILE A N 3
ATOM 2968 C CA . ILE A 1 18 ? -6.659 -6.736 6.021 1.00 0.00 85 ILE A CA 3
ATOM 2969 C C . ILE A 1 18 ? -6.429 -8.241 6.108 1.00 0.00 85 ILE A C 3
ATOM 2970 O O . ILE A 1 18 ? -7.333 -8.999 6.457 1.00 0.00 85 ILE A O 3
ATOM 2986 N N . SER A 1 19 ? -5.211 -8.667 5.788 1.00 0.00 86 SER A N 3
ATOM 2987 C CA . SER A 1 19 ? -4.861 -10.082 5.827 1.00 0.00 86 SER A CA 3
ATOM 2988 C C . SER A 1 19 ? -4.408 -10.491 7.226 1.00 0.00 86 SER A C 3
ATOM 2989 O O . SER A 1 19 ? -3.764 -9.728 7.946 1.00 0.00 86 SER A O 3
ATOM 2997 N N . PRO A 1 20 ? -4.752 -11.726 7.620 1.00 0.00 87 PRO A N 3
ATOM 2998 C CA . PRO A 1 20 ? -4.392 -12.266 8.935 1.00 0.00 87 PRO A CA 3
ATOM 2999 C C . PRO A 1 20 ? -2.897 -12.537 9.060 1.00 0.00 87 PRO A C 3
ATOM 3000 O O . PRO A 1 20 ? -2.404 -12.878 10.136 1.00 0.00 87 PRO A O 3
ATOM 3011 N N . THR A 1 21 ? -2.177 -12.383 7.953 1.00 0.00 88 THR A N 3
ATOM 3012 C CA . THR A 1 21 ? -0.738 -12.611 7.938 1.00 0.00 88 THR A CA 3
ATOM 3013 C C . THR A 1 21 ? 0.020 -11.327 7.620 1.00 0.00 88 THR A C 3
ATOM 3014 O O . THR A 1 21 ? 1.238 -11.343 7.441 1.00 0.00 88 THR A O 3
ATOM 3025 N N . CYS A 1 22 ? -0.708 -10.218 7.553 1.00 0.00 89 CYS A N 3
ATOM 3026 C CA . CYS A 1 22 ? -0.103 -8.924 7.256 1.00 0.00 89 CYS A CA 3
ATOM 3027 C C . CYS A 1 22 ? 0.809 -8.477 8.394 1.00 0.00 89 CYS A C 3
ATOM 3028 O O . CYS A 1 22 ? 0.571 -8.797 9.559 1.00 0.00 89 CYS A O 3
ATOM 3036 N N . THR A 1 23 ? 1.857 -7.735 8.048 1.00 0.00 90 THR A N 3
ATOM 3037 C CA . THR A 1 23 ? 2.807 -7.246 9.039 1.00 0.00 90 THR A CA 3
ATOM 3038 C C . THR A 1 23 ? 2.988 -5.736 8.929 1.00 0.00 90 THR A C 3
ATOM 3039 O O . THR A 1 23 ? 2.995 -5.181 7.831 1.00 0.00 90 THR A O 3
ATOM 3050 N N . ASN A 1 24 ? 3.135 -5.077 10.074 1.00 0.00 91 ASN A N 3
ATOM 3051 C CA . ASN A 1 24 ? 3.317 -3.630 10.105 1.00 0.00 91 ASN A CA 3
ATOM 3052 C C . ASN A 1 24 ? 4.342 -3.188 9.065 1.00 0.00 91 ASN A C 3
ATOM 3053 O O . ASN A 1 24 ? 4.250 -2.090 8.517 1.00 0.00 91 ASN A O 3
ATOM 3064 N N . GLN A 1 25 ? 5.317 -4.052 8.799 1.00 0.00 92 GLN A N 3
ATOM 3065 C CA . GLN A 1 25 ? 6.359 -3.750 7.824 1.00 0.00 92 GLN A CA 3
ATOM 3066 C C . GLN A 1 25 ? 5.817 -3.841 6.402 1.00 0.00 92 GLN A C 3
ATOM 3067 O O . GLN A 1 25 ? 6.255 -3.110 5.514 1.00 0.00 92 GLN A O 3
ATOM 3081 N N . GLU A 1 26 ? 4.863 -4.743 6.194 1.00 0.00 93 GLU A N 3
ATOM 3082 C CA . GLU A 1 26 ? 4.263 -4.929 4.878 1.00 0.00 93 GLU A CA 3
ATOM 3083 C C . GLU A 1 26 ? 3.362 -3.751 4.519 1.00 0.00 93 GLU A C 3
ATOM 3084 O O . GLU A 1 26 ? 3.486 -3.166 3.442 1.00 0.00 93 GLU A O 3
ATOM 3096 N N . LEU A 1 27 ? 2.456 -3.409 5.428 1.00 0.00 94 LEU A N 3
ATOM 3097 C CA . LEU A 1 27 ? 1.533 -2.301 5.208 1.00 0.00 94 LEU A CA 3
ATOM 3098 C C . LEU A 1 27 ? 2.276 -0.969 5.187 1.00 0.00 94 LEU A C 3
ATOM 3099 O O . LEU A 1 27 ? 2.258 -0.252 4.186 1.00 0.00 94 LEU A O 3
ATOM 3115 N N . ARG A 1 28 ? 2.930 -0.644 6.298 1.00 0.00 95 ARG A N 3
ATOM 3116 C CA . ARG A 1 28 ? 3.681 0.601 6.406 1.00 0.00 95 ARG A CA 3
ATOM 3117 C C . ARG A 1 28 ? 4.497 0.856 5.142 1.00 0.00 95 ARG A C 3
ATOM 3118 O O . ARG A 1 28 ? 4.480 1.956 4.593 1.00 0.00 95 ARG A O 3
ATOM 3139 N N . ALA A 1 29 ? 5.210 -0.169 4.688 1.00 0.00 96 ALA A N 3
ATOM 3140 C CA . ALA A 1 29 ? 6.031 -0.057 3.489 1.00 0.00 96 ALA A CA 3
ATOM 3141 C C . ALA A 1 29 ? 5.196 0.379 2.290 1.00 0.00 96 ALA A C 3
ATOM 3142 O O . ALA A 1 29 ? 5.567 1.301 1.564 1.00 0.00 96 ALA A O 3
ATOM 3149 N N . LYS A 1 30 ? 4.066 -0.291 2.088 1.00 0.00 97 LYS A N 3
ATOM 3150 C CA . LYS A 1 30 ? 3.176 0.027 0.978 1.00 0.00 97 LYS A CA 3
ATOM 3151 C C . LYS A 1 30 ? 2.814 1.508 0.977 1.00 0.00 97 LYS A C 3
ATOM 3152 O O . LYS A 1 30 ? 2.728 2.136 -0.078 1.00 0.00 97 LYS A O 3
ATOM 3171 N N . PHE A 1 31 ? 2.603 2.061 2.167 1.00 0.00 98 PHE A N 3
ATOM 3172 C CA . PHE A 1 31 ? 2.250 3.470 2.304 1.00 0.00 98 PHE A CA 3
ATOM 3173 C C . PHE A 1 31 ? 3.492 4.353 2.212 1.00 0.00 98 PHE A C 3
ATOM 3174 O O . PHE A 1 31 ? 3.433 5.472 1.706 1.00 0.00 98 PHE A O 3
ATOM 3191 N N . GLU A 1 32 ? 4.613 3.839 2.707 1.00 0.00 99 GLU A N 3
ATOM 3192 C CA . GLU A 1 32 ? 5.868 4.581 2.683 1.00 0.00 99 GLU A CA 3
ATOM 3193 C C . GLU A 1 32 ? 6.248 4.961 1.254 1.00 0.00 99 GLU A C 3
ATOM 3194 O O . GLU A 1 32 ? 7.013 5.899 1.033 1.00 0.00 99 GLU A O 3
ATOM 3206 N N . GLU A 1 33 ? 5.709 4.222 0.289 1.00 0.00 100 GLU A N 3
ATOM 3207 C CA . GLU A 1 33 ? 5.993 4.480 -1.118 1.00 0.00 100 GLU A CA 3
ATOM 3208 C C . GLU A 1 33 ? 5.458 5.846 -1.539 1.00 0.00 100 GLU A C 3
ATOM 3209 O O . GLU A 1 33 ? 5.910 6.424 -2.528 1.00 0.00 100 GLU A O 3
ATOM 3221 N N . TYR A 1 34 ? 4.491 6.354 -0.784 1.00 0.00 101 TYR A N 3
ATOM 3222 C CA . TYR A 1 34 ? 3.890 7.650 -1.080 1.00 0.00 101 TYR A CA 3
ATOM 3223 C C . TYR A 1 34 ? 4.529 8.751 -0.239 1.00 0.00 101 TYR A C 3
ATOM 3224 O O . TYR A 1 34 ? 4.971 9.772 -0.765 1.00 0.00 101 TYR A O 3
ATOM 3242 N N . GLY A 1 35 ? 4.575 8.535 1.072 1.00 0.00 102 GLY A N 3
ATOM 3243 C CA . GLY A 1 35 ? 5.161 9.516 1.965 1.00 0.00 102 GLY A CA 3
ATOM 3244 C C . GLY A 1 35 ? 5.809 8.881 3.179 1.00 0.00 102 GLY A C 3
ATOM 3245 O O . GLY A 1 35 ? 5.662 7.685 3.434 1.00 0.00 102 GLY A O 3
ATOM 3249 N N . PRO A 1 36 ? 6.548 9.691 3.953 1.00 0.00 103 PRO A N 3
ATOM 3250 C CA . PRO A 1 36 ? 7.236 9.222 5.159 1.00 0.00 103 PRO A CA 3
ATOM 3251 C C . PRO A 1 36 ? 6.266 8.872 6.282 1.00 0.00 103 PRO A C 3
ATOM 3252 O O . PRO A 1 36 ? 5.981 9.698 7.150 1.00 0.00 103 PRO A O 3
ATOM 3263 N N . VAL A 1 37 ? 5.760 7.643 6.260 1.00 0.00 104 VAL A N 3
ATOM 3264 C CA . VAL A 1 37 ? 4.823 7.183 7.278 1.00 0.00 104 VAL A CA 3
ATOM 3265 C C . VAL A 1 37 ? 5.306 7.550 8.676 1.00 0.00 104 VAL A C 3
ATOM 3266 O O . VAL A 1 37 ? 6.506 7.538 8.952 1.00 0.00 104 VAL A O 3
ATOM 3279 N N . ILE A 1 38 ? 4.365 7.874 9.556 1.00 0.00 105 ILE A N 3
ATOM 3280 C CA . ILE A 1 38 ? 4.695 8.242 10.927 1.00 0.00 105 ILE A CA 3
ATOM 3281 C C . ILE A 1 38 ? 4.481 7.069 11.878 1.00 0.00 105 ILE A C 3
ATOM 3282 O O . ILE A 1 38 ? 5.365 6.725 12.662 1.00 0.00 105 ILE A O 3
ATOM 3298 N N . GLU A 1 39 ? 3.303 6.459 11.800 1.00 0.00 106 GLU A N 3
ATOM 3299 C CA . GLU A 1 39 ? 2.974 5.323 12.654 1.00 0.00 106 GLU A CA 3
ATOM 3300 C C . GLU A 1 39 ? 1.839 4.501 12.051 1.00 0.00 106 GLU A C 3
ATOM 3301 O O . GLU A 1 39 ? 0.734 5.005 11.844 1.00 0.00 106 GLU A O 3
ATOM 3313 N N . CYS A 1 40 ? 2.119 3.233 11.772 1.00 0.00 107 CYS A N 3
ATOM 3314 C CA . CYS A 1 40 ? 1.123 2.339 11.192 1.00 0.00 107 CYS A CA 3
ATOM 3315 C C . CYS A 1 40 ? 0.680 1.288 12.204 1.00 0.00 107 CYS A C 3
ATOM 3316 O O . CYS A 1 40 ? 1.486 0.791 12.991 1.00 0.00 107 CYS A O 3
ATOM 3324 N N . ASP A 1 41 ? -0.606 0.955 12.180 1.00 0.00 108 ASP A N 3
ATOM 3325 C CA . ASP A 1 41 ? -1.157 -0.037 13.096 1.00 0.00 108 ASP A CA 3
ATOM 3326 C C . ASP A 1 41 ? -2.121 -0.971 12.370 1.00 0.00 108 ASP A C 3
ATOM 3327 O O . ASP A 1 41 ? -2.981 -0.523 11.611 1.00 0.00 108 ASP A O 3
ATOM 3336 N N . ILE A 1 42 ? -1.970 -2.269 12.608 1.00 0.00 109 ILE A N 3
ATOM 3337 C CA . ILE A 1 42 ? -2.827 -3.265 11.977 1.00 0.00 109 ILE A CA 3
ATOM 3338 C C . ILE A 1 42 ? -3.932 -3.719 12.925 1.00 0.00 109 ILE A C 3
ATOM 3339 O O . ILE A 1 42 ? -3.768 -3.695 14.144 1.00 0.00 109 ILE A O 3
ATOM 3355 N N . VAL A 1 43 ? -5.059 -4.134 12.355 1.00 0.00 110 VAL A N 3
ATOM 3356 C CA . VAL A 1 43 ? -6.191 -4.597 13.148 1.00 0.00 110 VAL A CA 3
ATOM 3357 C C . VAL A 1 43 ? -6.798 -5.863 12.554 1.00 0.00 110 VAL A C 3
ATOM 3358 O O . VAL A 1 43 ? -6.410 -6.302 11.471 1.00 0.00 110 VAL A O 3
ATOM 3371 N N . LYS A 1 44 ? -7.754 -6.446 13.269 1.00 0.00 111 LYS A N 3
ATOM 3372 C CA . LYS A 1 44 ? -8.418 -7.662 12.813 1.00 0.00 111 LYS A CA 3
ATOM 3373 C C . LYS A 1 44 ? -8.551 -7.671 11.293 1.00 0.00 111 LYS A C 3
ATOM 3374 O O . LYS A 1 44 ? -7.820 -8.380 10.601 1.00 0.00 111 LYS A O 3
ATOM 3393 N N . ASP A 1 45 ? -9.487 -6.880 10.781 1.00 0.00 112 ASP A N 3
ATOM 3394 C CA . ASP A 1 45 ? -9.714 -6.796 9.343 1.00 0.00 112 ASP A CA 3
ATOM 3395 C C . ASP A 1 45 ? -9.545 -5.362 8.849 1.00 0.00 112 ASP A C 3
ATOM 3396 O O . ASP A 1 45 ? -9.903 -5.039 7.717 1.00 0.00 112 ASP A O 3
ATOM 3405 N N . TYR A 1 46 ? -8.999 -4.507 9.707 1.00 0.00 113 TYR A N 3
ATOM 3406 C CA . TYR A 1 46 ? -8.786 -3.107 9.359 1.00 0.00 113 TYR A CA 3
ATOM 3407 C C . TYR A 1 46 ? -7.415 -2.632 9.829 1.00 0.00 113 TYR A C 3
ATOM 3408 O O . TYR A 1 46 ? -6.695 -3.358 10.513 1.00 0.00 113 TYR A O 3
ATOM 3426 N N . ALA A 1 47 ? -7.061 -1.407 9.455 1.00 0.00 114 ALA A N 3
ATOM 3427 C CA . ALA A 1 47 ? -5.778 -0.832 9.840 1.00 0.00 114 ALA A CA 3
ATOM 3428 C C . ALA A 1 47 ? -5.829 0.692 9.815 1.00 0.00 114 ALA A C 3
ATOM 3429 O O . ALA A 1 47 ? -6.840 1.283 9.434 1.00 0.00 114 ALA A O 3
ATOM 3436 N N . PHE A 1 48 ? -4.734 1.323 10.224 1.00 0.00 115 PHE A N 3
ATOM 3437 C CA . PHE A 1 48 ? -4.655 2.779 10.250 1.00 0.00 115 PHE A CA 3
ATOM 3438 C C . PHE A 1 48 ? -3.226 3.251 9.999 1.00 0.00 115 PHE A C 3
ATOM 3439 O O . PHE A 1 48 ? -2.314 2.940 10.765 1.00 0.00 115 PHE A O 3
ATOM 3456 N N . VAL A 1 49 ? -3.038 4.005 8.921 1.00 0.00 116 VAL A N 3
ATOM 3457 C CA . VAL A 1 49 ? -1.721 4.521 8.568 1.00 0.00 116 VAL A CA 3
ATOM 3458 C C . VAL A 1 49 ? -1.641 6.026 8.800 1.00 0.00 116 VAL A C 3
ATOM 3459 O O . VAL A 1 49 ? -2.372 6.800 8.182 1.00 0.00 116 VAL A O 3
ATOM 3472 N N . HIS A 1 50 ? -0.746 6.435 9.694 1.00 0.00 117 HIS A N 3
ATOM 3473 C CA . HIS A 1 50 ? -0.568 7.848 10.007 1.00 0.00 117 HIS A CA 3
ATOM 3474 C C . HIS A 1 50 ? 0.462 8.485 9.079 1.00 0.00 117 HIS A C 3
ATOM 3475 O O . HIS A 1 50 ? 1.658 8.212 9.184 1.00 0.00 117 HIS A O 3
ATOM 3490 N N . MET A 1 51 ? -0.010 9.333 8.172 1.00 0.00 118 MET A N 3
ATOM 3491 C CA . MET A 1 51 ? 0.871 10.008 7.226 1.00 0.00 118 MET A CA 3
ATOM 3492 C C . MET A 1 51 ? 1.304 11.369 7.763 1.00 0.00 118 MET A C 3
ATOM 3493 O O . MET A 1 51 ? 0.699 11.900 8.694 1.00 0.00 118 MET A O 3
ATOM 3507 N N . GLU A 1 52 ? 2.355 11.927 7.169 1.00 0.00 119 GLU A N 3
ATOM 3508 C CA . GLU A 1 52 ? 2.868 13.225 7.590 1.00 0.00 119 GLU A CA 3
ATOM 3509 C C . GLU A 1 52 ? 2.244 14.350 6.768 1.00 0.00 119 GLU A C 3
ATOM 3510 O O . GLU A 1 52 ? 1.562 15.221 7.307 1.00 0.00 119 GLU A O 3
ATOM 3522 N N . ARG A 1 53 ? 2.483 14.322 5.461 1.00 0.00 120 ARG A N 3
ATOM 3523 C CA . ARG A 1 53 ? 1.947 15.339 4.565 1.00 0.00 120 ARG A CA 3
ATOM 3524 C C . ARG A 1 53 ? 0.706 14.826 3.841 1.00 0.00 120 ARG A C 3
ATOM 3525 O O . ARG A 1 53 ? 0.653 13.670 3.421 1.00 0.00 120 ARG A O 3
ATOM 3546 N N . ALA A 1 54 ? -0.291 15.693 3.699 1.00 0.00 121 ALA A N 3
ATOM 3547 C CA . ALA A 1 54 ? -1.531 15.328 3.025 1.00 0.00 121 ALA A CA 3
ATOM 3548 C C . ALA A 1 54 ? -1.265 14.875 1.593 1.00 0.00 121 ALA A C 3
ATOM 3549 O O . ALA A 1 54 ? -1.712 13.806 1.178 1.00 0.00 121 ALA A O 3
ATOM 3556 N N . GLU A 1 55 ? -0.534 15.694 0.844 1.00 0.00 122 GLU A N 3
ATOM 3557 C CA . GLU A 1 55 ? -0.211 15.377 -0.542 1.00 0.00 122 GLU A CA 3
ATOM 3558 C C . GLU A 1 55 ? 0.144 13.900 -0.693 1.00 0.00 122 GLU A C 3
ATOM 3559 O O . GLU A 1 55 ? -0.130 13.288 -1.725 1.00 0.00 122 GLU A O 3
ATOM 3571 N N . ASP A 1 56 ? 0.755 13.336 0.343 1.00 0.00 123 ASP A N 3
ATOM 3572 C CA . ASP A 1 56 ? 1.147 11.931 0.327 1.00 0.00 123 ASP A CA 3
ATOM 3573 C C . ASP A 1 56 ? -0.009 11.039 0.769 1.00 0.00 123 ASP A C 3
ATOM 3574 O O . ASP A 1 56 ? -0.245 9.979 0.191 1.00 0.00 123 ASP A O 3
ATOM 3583 N N . ALA A 1 57 ? -0.726 11.476 1.800 1.00 0.00 124 ALA A N 3
ATOM 3584 C CA . ALA A 1 57 ? -1.857 10.718 2.320 1.00 0.00 124 ALA A CA 3
ATOM 3585 C C . ALA A 1 57 ? -2.921 10.514 1.246 1.00 0.00 124 ALA A C 3
ATOM 3586 O O . ALA A 1 57 ? -3.413 9.403 1.049 1.00 0.00 124 ALA A O 3
ATOM 3593 N N . VAL A 1 58 ? -3.272 11.594 0.555 1.00 0.00 125 VAL A N 3
ATOM 3594 C CA . VAL A 1 58 ? -4.278 11.534 -0.498 1.00 0.00 125 VAL A CA 3
ATOM 3595 C C . VAL A 1 58 ? -3.845 10.593 -1.618 1.00 0.00 125 VAL A C 3
ATOM 3596 O O . VAL A 1 58 ? -4.668 9.887 -2.200 1.00 0.00 125 VAL A O 3
ATOM 3609 N N . GLU A 1 59 ? -2.549 10.590 -1.912 1.00 0.00 126 GLU A N 3
ATOM 3610 C CA . GLU A 1 59 ? -2.007 9.736 -2.963 1.00 0.00 126 GLU A CA 3
ATOM 3611 C C . GLU A 1 59 ? -1.984 8.276 -2.519 1.00 0.00 126 GLU A C 3
ATOM 3612 O O . GLU A 1 59 ? -2.361 7.381 -3.275 1.00 0.00 126 GLU A O 3
ATOM 3624 N N . ALA A 1 60 ? -1.538 8.045 -1.289 1.00 0.00 127 ALA A N 3
ATOM 3625 C CA . ALA A 1 60 ? -1.467 6.695 -0.743 1.00 0.00 127 ALA A CA 3
ATOM 3626 C C . ALA A 1 60 ? -2.809 5.981 -0.868 1.00 0.00 127 ALA A C 3
ATOM 3627 O O . ALA A 1 60 ? -2.860 4.765 -1.054 1.00 0.00 127 ALA A O 3
ATOM 3634 N N . ILE A 1 61 ? -3.891 6.744 -0.763 1.00 0.00 128 ILE A N 3
ATOM 3635 C CA . ILE A 1 61 ? -5.233 6.183 -0.864 1.00 0.00 128 ILE A CA 3
ATOM 3636 C C . ILE A 1 61 ? -5.623 5.949 -2.320 1.00 0.00 128 ILE A C 3
ATOM 3637 O O . ILE A 1 61 ? -5.845 4.813 -2.739 1.00 0.00 128 ILE A O 3
ATOM 3653 N N . ARG A 1 62 ? -5.702 7.032 -3.087 1.00 0.00 129 ARG A N 3
ATOM 3654 C CA . ARG A 1 62 ? -6.064 6.945 -4.496 1.00 0.00 129 ARG A CA 3
ATOM 3655 C C . ARG A 1 62 ? -5.292 5.825 -5.188 1.00 0.00 129 ARG A C 3
ATOM 3656 O O . ARG A 1 62 ? -5.717 5.309 -6.221 1.00 0.00 129 ARG A O 3
ATOM 3677 N N . GLY A 1 63 ? -4.152 5.455 -4.611 1.00 0.00 130 GLY A N 3
ATOM 3678 C CA . GLY A 1 63 ? -3.338 4.400 -5.186 1.00 0.00 130 GLY A CA 3
ATOM 3679 C C . GLY A 1 63 ? -3.609 3.049 -4.553 1.00 0.00 130 GLY A C 3
ATOM 3680 O O . GLY A 1 63 ? -3.930 2.083 -5.247 1.00 0.00 130 GLY A O 3
ATOM 3684 N N . LEU A 1 64 ? -3.478 2.979 -3.233 1.00 0.00 131 LEU A N 3
ATOM 3685 C CA . LEU A 1 64 ? -3.709 1.735 -2.507 1.00 0.00 131 LEU A CA 3
ATOM 3686 C C . LEU A 1 64 ? -5.202 1.478 -2.328 1.00 0.00 131 LEU A C 3
ATOM 3687 O O . LEU A 1 64 ? -5.603 0.492 -1.709 1.00 0.00 131 LEU A O 3
ATOM 3703 N N . ASP A 1 65 ? -6.020 2.369 -2.877 1.00 0.00 132 ASP A N 3
ATOM 3704 C CA . ASP A 1 65 ? -7.469 2.237 -2.782 1.00 0.00 132 ASP A CA 3
ATOM 3705 C C . ASP A 1 65 ? -7.965 1.065 -3.623 1.00 0.00 132 ASP A C 3
ATOM 3706 O O . ASP A 1 65 ? -7.866 1.082 -4.849 1.00 0.00 132 ASP A O 3
ATOM 3715 N N . ASN A 1 66 ? -8.497 0.047 -2.954 1.00 0.00 133 ASN A N 3
ATOM 3716 C CA . ASN A 1 66 ? -9.006 -1.135 -3.640 1.00 0.00 133 ASN A CA 3
ATOM 3717 C C . ASN A 1 66 ? -7.888 -1.853 -4.390 1.00 0.00 133 ASN A C 3
ATOM 3718 O O . ASN A 1 66 ? -8.003 -2.127 -5.585 1.00 0.00 133 ASN A O 3
ATOM 3729 N N . THR A 1 67 ? -6.806 -2.156 -3.680 1.00 0.00 134 THR A N 3
ATOM 3730 C CA . THR A 1 67 ? -5.667 -2.842 -4.277 1.00 0.00 134 THR A CA 3
ATOM 3731 C C . THR A 1 67 ? -5.410 -4.180 -3.593 1.00 0.00 134 THR A C 3
ATOM 3732 O O . THR A 1 67 ? -5.333 -4.255 -2.367 1.00 0.00 134 THR A O 3
ATOM 3743 N N . GLU A 1 68 ? -5.277 -5.232 -4.394 1.00 0.00 135 GLU A N 3
ATOM 3744 C CA . GLU A 1 68 ? -5.029 -6.568 -3.864 1.00 0.00 135 GLU A CA 3
ATOM 3745 C C . GLU A 1 68 ? -3.834 -6.563 -2.914 1.00 0.00 135 GLU A C 3
ATOM 3746 O O . GLU A 1 68 ? -2.683 -6.511 -3.347 1.00 0.00 135 GLU A O 3
ATOM 3758 N N . PHE A 1 69 ? -4.117 -6.616 -1.617 1.00 0.00 136 PHE A N 3
ATOM 3759 C CA . PHE A 1 69 ? -3.067 -6.616 -0.605 1.00 0.00 136 PHE A CA 3
ATOM 3760 C C . PHE A 1 69 ? -2.912 -8.000 0.018 1.00 0.00 136 PHE A C 3
ATOM 3761 O O . PHE A 1 69 ? -3.832 -8.511 0.657 1.00 0.00 136 PHE A O 3
ATOM 3778 N N . GLN A 1 70 ? -1.742 -8.602 -0.174 1.00 0.00 137 GLN A N 3
ATOM 3779 C CA . GLN A 1 70 ? -1.467 -9.927 0.368 1.00 0.00 137 GLN A CA 3
ATOM 3780 C C . GLN A 1 70 ? -2.512 -10.934 -0.101 1.00 0.00 137 GLN A C 3
ATOM 3781 O O . GLN A 1 70 ? -2.830 -11.889 0.607 1.00 0.00 137 GLN A O 3
ATOM 3795 N N . GLY A 1 71 ? -3.043 -10.714 -1.300 1.00 0.00 138 GLY A N 3
ATOM 3796 C CA . GLY A 1 71 ? -4.047 -11.611 -1.842 1.00 0.00 138 GLY A CA 3
ATOM 3797 C C . GLY A 1 71 ? -5.445 -11.031 -1.765 1.00 0.00 138 GLY A C 3
ATOM 3798 O O . GLY A 1 71 ? -6.251 -11.208 -2.679 1.00 0.00 138 GLY A O 3
ATOM 3802 N N . LYS A 1 72 ? -5.736 -10.336 -0.671 1.00 0.00 139 LYS A N 3
ATOM 3803 C CA . LYS A 1 72 ? -7.047 -9.727 -0.476 1.00 0.00 139 LYS A CA 3
ATOM 3804 C C . LYS A 1 72 ? -6.974 -8.213 -0.646 1.00 0.00 139 LYS A C 3
ATOM 3805 O O . LYS A 1 72 ? -6.073 -7.562 -0.117 1.00 0.00 139 LYS A O 3
ATOM 3824 N N . ARG A 1 73 ? -7.929 -7.658 -1.385 1.00 0.00 140 ARG A N 3
ATOM 3825 C CA . ARG A 1 73 ? -7.973 -6.221 -1.623 1.00 0.00 140 ARG A CA 3
ATOM 3826 C C . ARG A 1 73 ? -8.529 -5.485 -0.408 1.00 0.00 140 ARG A C 3
ATOM 3827 O O . ARG A 1 73 ? -9.559 -5.870 0.145 1.00 0.00 140 ARG A O 3
ATOM 3848 N N . MET A 1 74 ? -7.840 -4.425 0.002 1.00 0.00 141 MET A N 3
ATOM 3849 C CA . MET A 1 74 ? -8.266 -3.635 1.152 1.00 0.00 141 MET A CA 3
ATOM 3850 C C . MET A 1 74 ? -8.723 -2.246 0.718 1.00 0.00 141 MET A C 3
ATOM 3851 O O . MET A 1 74 ? -8.233 -1.702 -0.272 1.00 0.00 141 MET A O 3
ATOM 3865 N N . HIS A 1 75 ? -9.665 -1.678 1.464 1.00 0.00 142 HIS A N 3
ATOM 3866 C CA . HIS A 1 75 ? -10.188 -0.352 1.155 1.00 0.00 142 HIS A CA 3
ATOM 3867 C C . HIS A 1 75 ? -9.483 0.717 1.985 1.00 0.00 142 HIS A C 3
ATOM 3868 O O . HIS A 1 75 ? -9.564 0.717 3.214 1.00 0.00 142 HIS A O 3
ATOM 3883 N N . VAL A 1 76 ? -8.791 1.626 1.306 1.00 0.00 143 VAL A N 3
ATOM 3884 C CA . VAL A 1 76 ? -8.072 2.700 1.980 1.00 0.00 143 VAL A CA 3
ATOM 3885 C C . VAL A 1 76 ? -8.787 4.035 1.805 1.00 0.00 143 VAL A C 3
ATOM 3886 O O . VAL A 1 76 ? -9.136 4.420 0.689 1.00 0.00 143 VAL A O 3
ATOM 3899 N N . GLN A 1 77 ? -9.001 4.736 2.914 1.00 0.00 144 GLN A N 3
ATOM 3900 C CA . GLN A 1 77 ? -9.675 6.028 2.882 1.00 0.00 144 GLN A CA 3
ATOM 3901 C C . GLN A 1 77 ? -9.201 6.918 4.026 1.00 0.00 144 GLN A C 3
ATOM 3902 O O . GLN A 1 77 ? -8.353 6.520 4.826 1.00 0.00 144 GLN A O 3
ATOM 3916 N N . LEU A 1 78 ? -9.753 8.124 4.100 1.00 0.00 145 LEU A N 3
ATOM 3917 C CA . LEU A 1 78 ? -9.387 9.071 5.147 1.00 0.00 145 LEU A CA 3
ATOM 3918 C C . LEU A 1 78 ? -9.935 8.626 6.499 1.00 0.00 145 LEU A C 3
ATOM 3919 O O . LEU A 1 78 ? -11.020 8.052 6.582 1.00 0.00 145 LEU A O 3
ATOM 3935 N N . SER A 1 79 ? -9.177 8.898 7.557 1.00 0.00 146 SER A N 3
ATOM 3936 C CA . SER A 1 79 ? -9.586 8.524 8.906 1.00 0.00 146 SER A CA 3
ATOM 3937 C C . SER A 1 79 ? -10.156 9.726 9.653 1.00 0.00 146 SER A C 3
ATOM 3938 O O . SER A 1 79 ? -11.280 9.685 10.155 1.00 0.00 146 SER A O 3
ATOM 3946 N N . THR A 1 80 ? -9.373 10.798 9.723 1.00 0.00 147 THR A N 3
ATOM 3947 C CA . THR A 1 80 ? -9.797 12.012 10.409 1.00 0.00 147 THR A CA 3
ATOM 3948 C C . THR A 1 80 ? -11.022 12.623 9.738 1.00 0.00 147 THR A C 3
ATOM 3949 O O . THR A 1 80 ? -11.289 12.369 8.563 1.00 0.00 147 THR A O 3
ATOM 3960 N N . SER A 1 81 ? -11.763 13.429 10.491 1.00 0.00 148 SER A N 3
ATOM 3961 C CA . SER A 1 81 ? -12.962 14.074 9.969 1.00 0.00 148 SER A CA 3
ATOM 3962 C C . SER A 1 81 ? -12.792 15.590 9.933 1.00 0.00 148 SER A C 3
ATOM 3963 O O . SER A 1 81 ? -12.018 16.157 10.705 1.00 0.00 148 SER A O 3
ATOM 3971 N N . ARG A 1 82 ? -13.521 16.240 9.033 1.00 0.00 149 ARG A N 3
ATOM 3972 C CA . ARG A 1 82 ? -13.451 17.690 8.895 1.00 0.00 149 ARG A CA 3
ATOM 3973 C C . ARG A 1 82 ? -14.810 18.328 9.164 1.00 0.00 149 ARG A C 3
ATOM 3974 O O . ARG A 1 82 ? -15.848 17.798 8.763 1.00 0.00 149 ARG A O 3
ATOM 3995 N N . LEU A 1 83 ? -14.798 19.468 9.846 1.00 0.00 150 LEU A N 3
ATOM 3996 C CA . LEU A 1 83 ? -16.030 20.179 10.169 1.00 0.00 150 LEU A CA 3
ATOM 3997 C C . LEU A 1 83 ? -15.799 21.687 10.189 1.00 0.00 150 LEU A C 3
ATOM 3998 O O . LEU A 1 83 ? -14.910 22.180 10.884 1.00 0.00 150 LEU A O 3
ATOM 4014 N N . ARG A 1 84 ? -16.607 22.414 9.424 1.00 0.00 151 ARG A N 3
ATOM 4015 C CA . ARG A 1 84 ? -16.491 23.866 9.354 1.00 0.00 151 ARG A CA 3
ATOM 4016 C C . ARG A 1 84 ? -16.113 24.447 10.714 1.00 0.00 151 ARG A C 3
ATOM 4017 O O . ARG A 1 84 ? -16.572 23.972 11.754 1.00 0.00 151 ARG A O 3
ATOM 4038 N N . THR A 1 85 ? -15.273 25.477 10.699 1.00 0.00 152 THR A N 3
ATOM 4039 C CA . THR A 1 85 ? -14.833 26.122 11.929 1.00 0.00 152 THR A CA 3
ATOM 4040 C C . THR A 1 85 ? -15.241 27.591 11.957 1.00 0.00 152 THR A C 3
ATOM 4041 O O . THR A 1 85 ? -15.023 28.324 10.993 1.00 0.00 152 THR A O 3
ATOM 4052 N N . ALA A 1 86 ? -15.833 28.014 13.069 1.00 0.00 153 ALA A N 3
ATOM 4053 C CA . ALA A 1 86 ? -16.269 29.396 13.223 1.00 0.00 153 ALA A CA 3
ATOM 4054 C C . ALA A 1 86 ? -15.131 30.367 12.930 1.00 0.00 153 ALA A C 3
ATOM 4055 O O . ALA A 1 86 ? -14.137 30.410 13.654 1.00 0.00 153 ALA A O 3
ATOM 4062 N N . SER A 1 87 ? -15.282 31.145 11.862 1.00 0.00 154 SER A N 3
ATOM 4063 C CA . SER A 1 87 ? -14.264 32.112 11.471 1.00 0.00 154 SER A CA 3
ATOM 4064 C C . SER A 1 87 ? -14.853 33.517 11.385 1.00 0.00 154 SER A C 3
ATOM 4065 O O . SER A 1 87 ? -15.807 33.758 10.646 1.00 0.00 154 SER A O 3
ATOM 4073 N N . GLY A 1 88 ? -14.278 34.441 12.148 1.00 0.00 155 GLY A N 3
ATOM 4074 C CA . GLY A 1 88 ? -14.758 35.810 12.145 1.00 0.00 155 GLY A CA 3
ATOM 4075 C C . GLY A 1 88 ? -14.744 36.433 13.527 1.00 0.00 155 GLY A C 3
ATOM 4076 O O . GLY A 1 88 ? -15.729 36.382 14.264 1.00 0.00 155 GLY A O 3
ATOM 4080 N N . PRO A 1 89 ? -13.605 37.037 13.896 1.00 0.00 156 PRO A N 3
ATOM 4081 C CA . PRO A 1 89 ? -13.439 37.683 15.202 1.00 0.00 156 PRO A CA 3
ATOM 4082 C C . PRO A 1 89 ? -14.270 38.955 15.329 1.00 0.00 156 PRO A C 3
ATOM 4083 O O . PRO A 1 89 ? -14.481 39.670 14.350 1.00 0.00 156 PRO A O 3
ATOM 4094 N N . SER A 1 90 ? -14.738 39.232 16.542 1.00 0.00 157 SER A N 3
ATOM 4095 C CA . SER A 1 90 ? -15.549 40.417 16.796 1.00 0.00 157 SER A CA 3
ATOM 4096 C C . SER A 1 90 ? -14.718 41.512 17.457 1.00 0.00 157 SER A C 3
ATOM 4097 O O . SER A 1 90 ? -14.667 42.644 16.977 1.00 0.00 157 SER A O 3
ATOM 4105 N N . SER A 1 91 ? -14.067 41.166 18.564 1.00 0.00 158 SER A N 3
ATOM 4106 C CA . SER A 1 91 ? -13.241 42.120 19.295 1.00 0.00 158 SER A CA 3
ATOM 4107 C C . SER A 1 91 ? -12.051 41.421 19.945 1.00 0.00 158 SER A C 3
ATOM 4108 O O . SER A 1 91 ? -12.144 40.265 20.357 1.00 0.00 158 SER A O 3
ATOM 4116 N N . GLY A 1 92 ? -10.931 42.132 20.034 1.00 0.00 159 GLY A N 3
ATOM 4117 C CA . GLY A 1 92 ? -9.738 41.564 20.635 1.00 0.00 159 GLY A CA 3
ATOM 4118 C C . GLY A 1 92 ? -8.906 42.601 21.363 1.00 0.00 159 GLY A C 3
ATOM 4119 O O . GLY A 1 92 ? -9.443 43.440 22.087 1.00 0.00 159 GLY A O 3
ATOM 4123 N N . GLY A 1 1 ? -10.887 24.863 14.139 1.00 0.00 68 GLY A N 4
ATOM 4124 C CA . GLY A 1 1 ? -11.113 25.263 15.516 1.00 0.00 68 GLY A CA 4
ATOM 4125 C C . GLY A 1 1 ? -12.114 26.395 15.634 1.00 0.00 68 GLY A C 4
ATOM 4126 O O . GLY A 1 1 ? -13.131 26.408 14.940 1.00 0.00 68 GLY A O 4
ATOM 4130 N N . SER A 1 2 ? -11.827 27.347 16.516 1.00 0.00 69 SER A N 4
ATOM 4131 C CA . SER A 1 2 ? -12.713 28.486 16.726 1.00 0.00 69 SER A CA 4
ATOM 4132 C C . SER A 1 2 ? -13.344 28.934 15.411 1.00 0.00 69 SER A C 4
ATOM 4133 O O . SER A 1 2 ? -14.564 29.055 15.305 1.00 0.00 69 SER A O 4
ATOM 4141 N N . SER A 1 3 ? -12.502 29.179 14.412 1.00 0.00 70 SER A N 4
ATOM 4142 C CA . SER A 1 3 ? -12.976 29.617 13.104 1.00 0.00 70 SER A CA 4
ATOM 4143 C C . SER A 1 3 ? -12.453 28.701 12.002 1.00 0.00 70 SER A C 4
ATOM 4144 O O . SER A 1 3 ? -13.224 28.163 11.209 1.00 0.00 70 SER A O 4
ATOM 4152 N N . GLY A 1 4 ? -11.135 28.530 11.959 1.00 0.00 71 GLY A N 4
ATOM 4153 C CA . GLY A 1 4 ? -10.530 27.679 10.951 1.00 0.00 71 GLY A CA 4
ATOM 4154 C C . GLY A 1 4 ? -9.271 26.996 11.448 1.00 0.00 71 GLY A C 4
ATOM 4155 O O . GLY A 1 4 ? -8.485 27.590 12.186 1.00 0.00 71 GLY A O 4
ATOM 4159 N N . SER A 1 5 ? -9.080 25.745 11.043 1.00 0.00 72 SER A N 4
ATOM 4160 C CA . SER A 1 5 ? -7.910 24.978 11.457 1.00 0.00 72 SER A CA 4
ATOM 4161 C C . SER A 1 5 ? -6.671 25.419 10.683 1.00 0.00 72 SER A C 4
ATOM 4162 O O . SER A 1 5 ? -6.707 25.563 9.462 1.00 0.00 72 SER A O 4
ATOM 4170 N N . SER A 1 6 ? -5.575 25.631 11.405 1.00 0.00 73 SER A N 4
ATOM 4171 C CA . SER A 1 6 ? -4.325 26.058 10.788 1.00 0.00 73 SER A CA 4
ATOM 4172 C C . SER A 1 6 ? -4.113 25.360 9.448 1.00 0.00 73 SER A C 4
ATOM 4173 O O . SER A 1 6 ? -3.899 26.008 8.425 1.00 0.00 73 SER A O 4
ATOM 4181 N N . GLY A 1 7 ? -4.175 24.032 9.464 1.00 0.00 74 GLY A N 4
ATOM 4182 C CA . GLY A 1 7 ? -3.988 23.266 8.245 1.00 0.00 74 GLY A CA 4
ATOM 4183 C C . GLY A 1 7 ? -2.835 22.288 8.346 1.00 0.00 74 GLY A C 4
ATOM 4184 O O . GLY A 1 7 ? -3.042 21.089 8.533 1.00 0.00 74 GLY A O 4
ATOM 4188 N N . LYS A 1 8 ? -1.615 22.799 8.221 1.00 0.00 75 LYS A N 4
ATOM 4189 C CA . LYS A 1 8 ? -0.423 21.963 8.299 1.00 0.00 75 LYS A CA 4
ATOM 4190 C C . LYS A 1 8 ? -0.486 21.036 9.509 1.00 0.00 75 LYS A C 4
ATOM 4191 O O . LYS A 1 8 ? -0.238 21.457 10.639 1.00 0.00 75 LYS A O 4
ATOM 4210 N N . ALA A 1 9 ? -0.818 19.773 9.264 1.00 0.00 76 ALA A N 4
ATOM 4211 C CA . ALA A 1 9 ? -0.910 18.786 10.333 1.00 0.00 76 ALA A CA 4
ATOM 4212 C C . ALA A 1 9 ? -0.810 17.368 9.781 1.00 0.00 76 ALA A C 4
ATOM 4213 O O . ALA A 1 9 ? -0.920 17.152 8.574 1.00 0.00 76 ALA A O 4
ATOM 4220 N N . SER A 1 10 ? -0.600 16.405 10.673 1.00 0.00 77 SER A N 4
ATOM 4221 C CA . SER A 1 10 ? -0.481 15.007 10.274 1.00 0.00 77 SER A CA 4
ATOM 4222 C C . SER A 1 10 ? -1.743 14.537 9.557 1.00 0.00 77 SER A C 4
ATOM 4223 O O . SER A 1 10 ? -2.709 15.289 9.416 1.00 0.00 77 SER A O 4
ATOM 4231 N N . THR A 1 11 ? -1.729 13.287 9.105 1.00 0.00 78 THR A N 4
ATOM 4232 C CA . THR A 1 11 ? -2.871 12.715 8.402 1.00 0.00 78 THR A CA 4
ATOM 4233 C C . THR A 1 11 ? -3.124 11.278 8.842 1.00 0.00 78 THR A C 4
ATOM 4234 O O . THR A 1 11 ? -2.259 10.639 9.443 1.00 0.00 78 THR A O 4
ATOM 4245 N N . LYS A 1 12 ? -4.314 10.772 8.539 1.00 0.00 79 LYS A N 4
ATOM 4246 C CA . LYS A 1 12 ? -4.682 9.408 8.900 1.00 0.00 79 LYS A CA 4
ATOM 4247 C C . LYS A 1 12 ? -5.348 8.695 7.728 1.00 0.00 79 LYS A C 4
ATOM 4248 O O . LYS A 1 12 ? -6.151 9.286 7.005 1.00 0.00 79 LYS A O 4
ATOM 4267 N N . LEU A 1 13 ? -5.012 7.423 7.547 1.00 0.00 80 LEU A N 4
ATOM 4268 C CA . LEU A 1 13 ? -5.580 6.628 6.463 1.00 0.00 80 LEU A CA 4
ATOM 4269 C C . LEU A 1 13 ? -6.122 5.302 6.987 1.00 0.00 80 LEU A C 4
ATOM 4270 O O . LEU A 1 13 ? -5.362 4.439 7.428 1.00 0.00 80 LEU A O 4
ATOM 4286 N N . HIS A 1 14 ? -7.441 5.145 6.933 1.00 0.00 81 HIS A N 4
ATOM 4287 C CA . HIS A 1 14 ? -8.085 3.922 7.399 1.00 0.00 81 HIS A CA 4
ATOM 4288 C C . HIS A 1 14 ? -8.057 2.847 6.317 1.00 0.00 81 HIS A C 4
ATOM 4289 O O . HIS A 1 14 ? -8.226 3.139 5.133 1.00 0.00 81 HIS A O 4
ATOM 4304 N N . VAL A 1 15 ? -7.843 1.603 6.731 1.00 0.00 82 VAL A N 4
ATOM 4305 C CA . VAL A 1 15 ? -7.793 0.484 5.798 1.00 0.00 82 VAL A CA 4
ATOM 4306 C C . VAL A 1 15 ? -8.693 -0.657 6.259 1.00 0.00 82 VAL A C 4
ATOM 4307 O O . VAL A 1 15 ? -8.834 -0.906 7.455 1.00 0.00 82 VAL A O 4
ATOM 4320 N N . GLY A 1 16 ? -9.301 -1.349 5.299 1.00 0.00 83 GLY A N 4
ATOM 4321 C CA . GLY A 1 16 ? -10.180 -2.456 5.627 1.00 0.00 83 GLY A CA 4
ATOM 4322 C C . GLY A 1 16 ? -9.833 -3.718 4.861 1.00 0.00 83 GLY A C 4
ATOM 4323 O O . GLY A 1 16 ? -9.063 -3.678 3.903 1.00 0.00 83 GLY A O 4
ATOM 4327 N N . ASN A 1 17 ? -10.401 -4.841 5.287 1.00 0.00 84 ASN A N 4
ATOM 4328 C CA . ASN A 1 17 ? -10.146 -6.121 4.636 1.00 0.00 84 ASN A CA 4
ATOM 4329 C C . ASN A 1 17 ? -8.657 -6.455 4.658 1.00 0.00 84 ASN A C 4
ATOM 4330 O O . ASN A 1 17 ? -8.055 -6.720 3.617 1.00 0.00 84 ASN A O 4
ATOM 4341 N N . ILE A 1 18 ? -8.071 -6.440 5.850 1.00 0.00 85 ILE A N 4
ATOM 4342 C CA . ILE A 1 18 ? -6.653 -6.743 6.008 1.00 0.00 85 ILE A CA 4
ATOM 4343 C C . ILE A 1 18 ? -6.425 -8.243 6.158 1.00 0.00 85 ILE A C 4
ATOM 4344 O O . ILE A 1 18 ? -7.338 -8.988 6.516 1.00 0.00 85 ILE A O 4
ATOM 4360 N N . SER A 1 19 ? -5.200 -8.680 5.885 1.00 0.00 86 SER A N 4
ATOM 4361 C CA . SER A 1 19 ? -4.851 -10.092 5.988 1.00 0.00 86 SER A CA 4
ATOM 4362 C C . SER A 1 19 ? -4.572 -10.478 7.438 1.00 0.00 86 SER A C 4
ATOM 4363 O O . SER A 1 19 ? -4.068 -9.684 8.232 1.00 0.00 86 SER A O 4
ATOM 4371 N N . PRO A 1 20 ? -4.906 -11.728 7.791 1.00 0.00 87 PRO A N 4
ATOM 4372 C CA . PRO A 1 20 ? -4.700 -12.250 9.146 1.00 0.00 87 PRO A CA 4
ATOM 4373 C C . PRO A 1 20 ? -3.224 -12.447 9.473 1.00 0.00 87 PRO A C 4
ATOM 4374 O O . PRO A 1 20 ? -2.850 -12.606 10.635 1.00 0.00 87 PRO A O 4
ATOM 4385 N N . THR A 1 21 ? -2.387 -12.436 8.440 1.00 0.00 88 THR A N 4
ATOM 4386 C CA . THR A 1 21 ? -0.952 -12.614 8.617 1.00 0.00 88 THR A CA 4
ATOM 4387 C C . THR A 1 21 ? -0.187 -11.362 8.205 1.00 0.00 88 THR A C 4
ATOM 4388 O O . THR A 1 21 ? 1.041 -11.377 8.106 1.00 0.00 88 THR A O 4
ATOM 4399 N N . CYS A 1 22 ? -0.918 -10.280 7.965 1.00 0.00 89 CYS A N 4
ATOM 4400 C CA . CYS A 1 22 ? -0.308 -9.018 7.563 1.00 0.00 89 CYS A CA 4
ATOM 4401 C C . CYS A 1 22 ? 0.740 -8.572 8.578 1.00 0.00 89 CYS A C 4
ATOM 4402 O O . CYS A 1 22 ? 0.653 -8.901 9.762 1.00 0.00 89 CYS A O 4
ATOM 4410 N N . THR A 1 23 ? 1.732 -7.822 8.108 1.00 0.00 90 THR A N 4
ATOM 4411 C CA . THR A 1 23 ? 2.797 -7.334 8.973 1.00 0.00 90 THR A CA 4
ATOM 4412 C C . THR A 1 23 ? 2.951 -5.822 8.857 1.00 0.00 90 THR A C 4
ATOM 4413 O O . THR A 1 23 ? 2.883 -5.264 7.763 1.00 0.00 90 THR A O 4
ATOM 4424 N N . ASN A 1 24 ? 3.158 -5.163 9.993 1.00 0.00 91 ASN A N 4
ATOM 4425 C CA . ASN A 1 24 ? 3.321 -3.714 10.018 1.00 0.00 91 ASN A CA 4
ATOM 4426 C C . ASN A 1 24 ? 4.382 -3.269 9.016 1.00 0.00 91 ASN A C 4
ATOM 4427 O O . ASN A 1 24 ? 4.327 -2.156 8.493 1.00 0.00 91 ASN A O 4
ATOM 4438 N N . GLN A 1 25 ? 5.346 -4.146 8.755 1.00 0.00 92 GLN A N 4
ATOM 4439 C CA . GLN A 1 25 ? 6.419 -3.843 7.816 1.00 0.00 92 GLN A CA 4
ATOM 4440 C C . GLN A 1 25 ? 5.902 -3.837 6.381 1.00 0.00 92 GLN A C 4
ATOM 4441 O O . GLN A 1 25 ? 6.354 -3.047 5.552 1.00 0.00 92 GLN A O 4
ATOM 4455 N N . GLU A 1 26 ? 4.953 -4.722 6.095 1.00 0.00 93 GLU A N 4
ATOM 4456 C CA . GLU A 1 26 ? 4.376 -4.819 4.760 1.00 0.00 93 GLU A CA 4
ATOM 4457 C C . GLU A 1 26 ? 3.477 -3.621 4.468 1.00 0.00 93 GLU A C 4
ATOM 4458 O O . GLU A 1 26 ? 3.667 -2.914 3.477 1.00 0.00 93 GLU A O 4
ATOM 4470 N N . LEU A 1 27 ? 2.496 -3.400 5.337 1.00 0.00 94 LEU A N 4
ATOM 4471 C CA . LEU A 1 27 ? 1.566 -2.288 5.173 1.00 0.00 94 LEU A CA 4
ATOM 4472 C C . LEU A 1 27 ? 2.307 -0.955 5.152 1.00 0.00 94 LEU A C 4
ATOM 4473 O O . LEU A 1 27 ? 2.268 -0.227 4.160 1.00 0.00 94 LEU A O 4
ATOM 4489 N N . ARG A 1 28 ? 2.985 -0.644 6.252 1.00 0.00 95 ARG A N 4
ATOM 4490 C CA . ARG A 1 28 ? 3.737 0.601 6.359 1.00 0.00 95 ARG A CA 4
ATOM 4491 C C . ARG A 1 28 ? 4.603 0.821 5.122 1.00 0.00 95 ARG A C 4
ATOM 4492 O O . ARG A 1 28 ? 4.549 1.879 4.495 1.00 0.00 95 ARG A O 4
ATOM 4513 N N . ALA A 1 29 ? 5.400 -0.185 4.778 1.00 0.00 96 ALA A N 4
ATOM 4514 C CA . ALA A 1 29 ? 6.276 -0.102 3.615 1.00 0.00 96 ALA A CA 4
ATOM 4515 C C . ALA A 1 29 ? 5.500 0.317 2.372 1.00 0.00 96 ALA A C 4
ATOM 4516 O O . ALA A 1 29 ? 5.937 1.186 1.617 1.00 0.00 96 ALA A O 4
ATOM 4523 N N . LYS A 1 30 ? 4.345 -0.306 2.163 1.00 0.00 97 LYS A N 4
ATOM 4524 C CA . LYS A 1 30 ? 3.506 0.002 1.011 1.00 0.00 97 LYS A CA 4
ATOM 4525 C C . LYS A 1 30 ? 3.090 1.470 1.017 1.00 0.00 97 LYS A C 4
ATOM 4526 O O . LYS A 1 30 ? 3.064 2.122 -0.026 1.00 0.00 97 LYS A O 4
ATOM 4545 N N . PHE A 1 31 ? 2.768 1.984 2.200 1.00 0.00 98 PHE A N 4
ATOM 4546 C CA . PHE A 1 31 ? 2.354 3.375 2.341 1.00 0.00 98 PHE A CA 4
ATOM 4547 C C . PHE A 1 31 ? 3.561 4.308 2.300 1.00 0.00 98 PHE A C 4
ATOM 4548 O O . PHE A 1 31 ? 3.445 5.471 1.917 1.00 0.00 98 PHE A O 4
ATOM 4565 N N . GLU A 1 32 ? 4.717 3.788 2.699 1.00 0.00 99 GLU A N 4
ATOM 4566 C CA . GLU A 1 32 ? 5.945 4.575 2.709 1.00 0.00 99 GLU A CA 4
ATOM 4567 C C . GLU A 1 32 ? 6.365 4.945 1.289 1.00 0.00 99 GLU A C 4
ATOM 4568 O O . GLU A 1 32 ? 7.144 5.876 1.085 1.00 0.00 99 GLU A O 4
ATOM 4580 N N . GLU A 1 33 ? 5.844 4.209 0.313 1.00 0.00 100 GLU A N 4
ATOM 4581 C CA . GLU A 1 33 ? 6.167 4.459 -1.087 1.00 0.00 100 GLU A CA 4
ATOM 4582 C C . GLU A 1 33 ? 5.672 5.835 -1.522 1.00 0.00 100 GLU A C 4
ATOM 4583 O O . GLU A 1 33 ? 6.276 6.482 -2.377 1.00 0.00 100 GLU A O 4
ATOM 4595 N N . TYR A 1 34 ? 4.569 6.275 -0.927 1.00 0.00 101 TYR A N 4
ATOM 4596 C CA . TYR A 1 34 ? 3.990 7.573 -1.255 1.00 0.00 101 TYR A CA 4
ATOM 4597 C C . TYR A 1 34 ? 4.651 8.684 -0.445 1.00 0.00 101 TYR A C 4
ATOM 4598 O O . TYR A 1 34 ? 5.070 9.703 -0.994 1.00 0.00 101 TYR A O 4
ATOM 4616 N N . GLY A 1 35 ? 4.741 8.479 0.866 1.00 0.00 102 GLY A N 4
ATOM 4617 C CA . GLY A 1 35 ? 5.352 9.471 1.731 1.00 0.00 102 GLY A CA 4
ATOM 4618 C C . GLY A 1 35 ? 5.923 8.863 2.997 1.00 0.00 102 GLY A C 4
ATOM 4619 O O . GLY A 1 35 ? 5.733 7.681 3.284 1.00 0.00 102 GLY A O 4
ATOM 4623 N N . PRO A 1 36 ? 6.644 9.681 3.778 1.00 0.00 103 PRO A N 4
ATOM 4624 C CA . PRO A 1 36 ? 7.260 9.238 5.033 1.00 0.00 103 PRO A CA 4
ATOM 4625 C C . PRO A 1 36 ? 6.227 8.952 6.117 1.00 0.00 103 PRO A C 4
ATOM 4626 O O . PRO A 1 36 ? 5.827 9.849 6.859 1.00 0.00 103 PRO A O 4
ATOM 4637 N N . VAL A 1 37 ? 5.798 7.697 6.203 1.00 0.00 104 VAL A N 4
ATOM 4638 C CA . VAL A 1 37 ? 4.812 7.292 7.198 1.00 0.00 104 VAL A CA 4
ATOM 4639 C C . VAL A 1 37 ? 5.279 7.641 8.607 1.00 0.00 104 VAL A C 4
ATOM 4640 O O . VAL A 1 37 ? 6.478 7.660 8.888 1.00 0.00 104 VAL A O 4
ATOM 4653 N N . ILE A 1 38 ? 4.324 7.915 9.490 1.00 0.00 105 ILE A N 4
ATOM 4654 C CA . ILE A 1 38 ? 4.637 8.262 10.870 1.00 0.00 105 ILE A CA 4
ATOM 4655 C C . ILE A 1 38 ? 4.444 7.064 11.795 1.00 0.00 105 ILE A C 4
ATOM 4656 O O . ILE A 1 38 ? 5.373 6.644 12.484 1.00 0.00 105 ILE A O 4
ATOM 4672 N N . GLU A 1 39 ? 3.231 6.519 11.803 1.00 0.00 106 GLU A N 4
ATOM 4673 C CA . GLU A 1 39 ? 2.917 5.369 12.642 1.00 0.00 106 GLU A CA 4
ATOM 4674 C C . GLU A 1 39 ? 1.825 4.514 12.006 1.00 0.00 106 GLU A C 4
ATOM 4675 O O . GLU A 1 39 ? 0.717 4.989 11.755 1.00 0.00 106 GLU A O 4
ATOM 4687 N N . CYS A 1 40 ? 2.146 3.251 11.749 1.00 0.00 107 CYS A N 4
ATOM 4688 C CA . CYS A 1 40 ? 1.194 2.328 11.141 1.00 0.00 107 CYS A CA 4
ATOM 4689 C C . CYS A 1 40 ? 0.748 1.268 12.143 1.00 0.00 107 CYS A C 4
ATOM 4690 O O . CYS A 1 40 ? 1.561 0.729 12.894 1.00 0.00 107 CYS A O 4
ATOM 4698 N N . ASP A 1 41 ? -0.547 0.975 12.149 1.00 0.00 108 ASP A N 4
ATOM 4699 C CA . ASP A 1 41 ? -1.102 -0.020 13.060 1.00 0.00 108 ASP A CA 4
ATOM 4700 C C . ASP A 1 41 ? -2.056 -0.957 12.325 1.00 0.00 108 ASP A C 4
ATOM 4701 O O . ASP A 1 41 ? -2.888 -0.514 11.533 1.00 0.00 108 ASP A O 4
ATOM 4710 N N . ILE A 1 42 ? -1.928 -2.252 12.592 1.00 0.00 109 ILE A N 4
ATOM 4711 C CA . ILE A 1 42 ? -2.778 -3.251 11.956 1.00 0.00 109 ILE A CA 4
ATOM 4712 C C . ILE A 1 42 ? -3.884 -3.712 12.900 1.00 0.00 109 ILE A C 4
ATOM 4713 O O . ILE A 1 42 ? -3.728 -3.675 14.120 1.00 0.00 109 ILE A O 4
ATOM 4729 N N . VAL A 1 43 ? -5.000 -4.148 12.326 1.00 0.00 110 VAL A N 4
ATOM 4730 C CA . VAL A 1 43 ? -6.132 -4.620 13.115 1.00 0.00 110 VAL A CA 4
ATOM 4731 C C . VAL A 1 43 ? -6.735 -5.883 12.510 1.00 0.00 110 VAL A C 4
ATOM 4732 O O . VAL A 1 43 ? -6.347 -6.311 11.423 1.00 0.00 110 VAL A O 4
ATOM 4745 N N . LYS A 1 44 ? -7.688 -6.476 13.221 1.00 0.00 111 LYS A N 4
ATOM 4746 C CA . LYS A 1 44 ? -8.348 -7.690 12.755 1.00 0.00 111 LYS A CA 4
ATOM 4747 C C . LYS A 1 44 ? -8.473 -7.691 11.235 1.00 0.00 111 LYS A C 4
ATOM 4748 O O . LYS A 1 44 ? -7.741 -8.398 10.543 1.00 0.00 111 LYS A O 4
ATOM 4767 N N . ASP A 1 45 ? -9.405 -6.895 10.722 1.00 0.00 112 ASP A N 4
ATOM 4768 C CA . ASP A 1 45 ? -9.624 -6.803 9.283 1.00 0.00 112 ASP A CA 4
ATOM 4769 C C . ASP A 1 45 ? -9.488 -5.361 8.804 1.00 0.00 112 ASP A C 4
ATOM 4770 O O . ASP A 1 45 ? -9.917 -5.019 7.702 1.00 0.00 112 ASP A O 4
ATOM 4779 N N . TYR A 1 46 ? -8.890 -4.519 9.640 1.00 0.00 113 TYR A N 4
ATOM 4780 C CA . TYR A 1 46 ? -8.701 -3.113 9.303 1.00 0.00 113 TYR A CA 4
ATOM 4781 C C . TYR A 1 46 ? -7.333 -2.621 9.767 1.00 0.00 113 TYR A C 4
ATOM 4782 O O . TYR A 1 46 ? -6.600 -3.340 10.445 1.00 0.00 113 TYR A O 4
ATOM 4800 N N . ALA A 1 47 ? -6.997 -1.390 9.395 1.00 0.00 114 ALA A N 4
ATOM 4801 C CA . ALA A 1 47 ? -5.719 -0.800 9.774 1.00 0.00 114 ALA A CA 4
ATOM 4802 C C . ALA A 1 47 ? -5.786 0.723 9.737 1.00 0.00 114 ALA A C 4
ATOM 4803 O O . ALA A 1 47 ? -6.787 1.301 9.313 1.00 0.00 114 ALA A O 4
ATOM 4810 N N . PHE A 1 48 ? -4.714 1.368 10.184 1.00 0.00 115 PHE A N 4
ATOM 4811 C CA . PHE A 1 48 ? -4.651 2.825 10.204 1.00 0.00 115 PHE A CA 4
ATOM 4812 C C . PHE A 1 48 ? -3.223 3.312 9.976 1.00 0.00 115 PHE A C 4
ATOM 4813 O O . PHE A 1 48 ? -2.338 3.084 10.800 1.00 0.00 115 PHE A O 4
ATOM 4830 N N . VAL A 1 49 ? -3.006 3.982 8.849 1.00 0.00 116 VAL A N 4
ATOM 4831 C CA . VAL A 1 49 ? -1.687 4.502 8.510 1.00 0.00 116 VAL A CA 4
ATOM 4832 C C . VAL A 1 49 ? -1.623 6.012 8.708 1.00 0.00 116 VAL A C 4
ATOM 4833 O O . VAL A 1 49 ? -2.250 6.773 7.970 1.00 0.00 116 VAL A O 4
ATOM 4846 N N . HIS A 1 50 ? -0.861 6.441 9.710 1.00 0.00 117 HIS A N 4
ATOM 4847 C CA . HIS A 1 50 ? -0.715 7.862 10.005 1.00 0.00 117 HIS A CA 4
ATOM 4848 C C . HIS A 1 50 ? 0.358 8.492 9.121 1.00 0.00 117 HIS A C 4
ATOM 4849 O O . HIS A 1 50 ? 1.543 8.192 9.258 1.00 0.00 117 HIS A O 4
ATOM 4864 N N . MET A 1 51 ? -0.068 9.366 8.215 1.00 0.00 118 MET A N 4
ATOM 4865 C CA . MET A 1 51 ? 0.856 10.039 7.309 1.00 0.00 118 MET A CA 4
ATOM 4866 C C . MET A 1 51 ? 1.261 11.403 7.860 1.00 0.00 118 MET A C 4
ATOM 4867 O O . MET A 1 51 ? 0.605 11.942 8.750 1.00 0.00 118 MET A O 4
ATOM 4881 N N . GLU A 1 52 ? 2.346 11.954 7.325 1.00 0.00 119 GLU A N 4
ATOM 4882 C CA . GLU A 1 52 ? 2.838 13.254 7.765 1.00 0.00 119 GLU A CA 4
ATOM 4883 C C . GLU A 1 52 ? 2.206 14.379 6.951 1.00 0.00 119 GLU A C 4
ATOM 4884 O O . GLU A 1 52 ? 1.598 15.295 7.505 1.00 0.00 119 GLU A O 4
ATOM 4896 N N . ARG A 1 53 ? 2.356 14.303 5.632 1.00 0.00 120 ARG A N 4
ATOM 4897 C CA . ARG A 1 53 ? 1.801 15.315 4.741 1.00 0.00 120 ARG A CA 4
ATOM 4898 C C . ARG A 1 53 ? 0.558 14.790 4.028 1.00 0.00 120 ARG A C 4
ATOM 4899 O O . ARG A 1 53 ? 0.459 13.601 3.728 1.00 0.00 120 ARG A O 4
ATOM 4920 N N . ALA A 1 54 ? -0.387 15.686 3.762 1.00 0.00 121 ALA A N 4
ATOM 4921 C CA . ALA A 1 54 ? -1.622 15.313 3.084 1.00 0.00 121 ALA A CA 4
ATOM 4922 C C . ALA A 1 54 ? -1.349 14.866 1.652 1.00 0.00 121 ALA A C 4
ATOM 4923 O O . ALA A 1 54 ? -1.794 13.799 1.230 1.00 0.00 121 ALA A O 4
ATOM 4930 N N . GLU A 1 55 ? -0.617 15.690 0.909 1.00 0.00 122 GLU A N 4
ATOM 4931 C CA . GLU A 1 55 ? -0.287 15.379 -0.477 1.00 0.00 122 GLU A CA 4
ATOM 4932 C C . GLU A 1 55 ? 0.118 13.915 -0.624 1.00 0.00 122 GLU A C 4
ATOM 4933 O O . GLU A 1 55 ? -0.179 13.277 -1.634 1.00 0.00 122 GLU A O 4
ATOM 4945 N N . ASP A 1 56 ? 0.797 13.390 0.390 1.00 0.00 123 ASP A N 4
ATOM 4946 C CA . ASP A 1 56 ? 1.242 12.002 0.374 1.00 0.00 123 ASP A CA 4
ATOM 4947 C C . ASP A 1 56 ? 0.118 11.066 0.807 1.00 0.00 123 ASP A C 4
ATOM 4948 O O . ASP A 1 56 ? -0.089 10.011 0.208 1.00 0.00 123 ASP A O 4
ATOM 4957 N N . ALA A 1 57 ? -0.604 11.459 1.851 1.00 0.00 124 ALA A N 4
ATOM 4958 C CA . ALA A 1 57 ? -1.707 10.656 2.363 1.00 0.00 124 ALA A CA 4
ATOM 4959 C C . ALA A 1 57 ? -2.794 10.479 1.307 1.00 0.00 124 ALA A C 4
ATOM 4960 O O . ALA A 1 57 ? -3.120 9.357 0.920 1.00 0.00 124 ALA A O 4
ATOM 4967 N N . VAL A 1 58 ? -3.351 11.594 0.845 1.00 0.00 125 VAL A N 4
ATOM 4968 C CA . VAL A 1 58 ? -4.400 11.562 -0.167 1.00 0.00 125 VAL A CA 4
ATOM 4969 C C . VAL A 1 58 ? -4.008 10.667 -1.337 1.00 0.00 125 VAL A C 4
ATOM 4970 O O . VAL A 1 58 ? -4.846 9.963 -1.900 1.00 0.00 125 VAL A O 4
ATOM 4983 N N . GLU A 1 59 ? -2.729 10.699 -1.697 1.00 0.00 126 GLU A N 4
ATOM 4984 C CA . GLU A 1 59 ? -2.226 9.891 -2.802 1.00 0.00 126 GLU A CA 4
ATOM 4985 C C . GLU A 1 59 ? -2.168 8.416 -2.413 1.00 0.00 126 GLU A C 4
ATOM 4986 O O . GLU A 1 59 ? -2.640 7.550 -3.150 1.00 0.00 126 GLU A O 4
ATOM 4998 N N . ALA A 1 60 ? -1.585 8.139 -1.252 1.00 0.00 127 ALA A N 4
ATOM 4999 C CA . ALA A 1 60 ? -1.465 6.770 -0.765 1.00 0.00 127 ALA A CA 4
ATOM 5000 C C . ALA A 1 60 ? -2.804 6.044 -0.833 1.00 0.00 127 ALA A C 4
ATOM 5001 O O . ALA A 1 60 ? -2.853 4.814 -0.869 1.00 0.00 127 ALA A O 4
ATOM 5008 N N . ILE A 1 61 ? -3.888 6.812 -0.851 1.00 0.00 128 ILE A N 4
ATOM 5009 C CA . ILE A 1 61 ? -5.228 6.241 -0.916 1.00 0.00 128 ILE A CA 4
ATOM 5010 C C . ILE A 1 61 ? -5.645 5.981 -2.359 1.00 0.00 128 ILE A C 4
ATOM 5011 O O . ILE A 1 61 ? -5.837 4.834 -2.764 1.00 0.00 128 ILE A O 4
ATOM 5027 N N . ARG A 1 62 ? -5.783 7.053 -3.132 1.00 0.00 129 ARG A N 4
ATOM 5028 C CA . ARG A 1 62 ? -6.177 6.941 -4.531 1.00 0.00 129 ARG A CA 4
ATOM 5029 C C . ARG A 1 62 ? -5.362 5.864 -5.241 1.00 0.00 129 ARG A C 4
ATOM 5030 O O . ARG A 1 62 ? -5.763 5.357 -6.288 1.00 0.00 129 ARG A O 4
ATOM 5051 N N . GLY A 1 63 ? -4.215 5.520 -4.663 1.00 0.00 130 GLY A N 4
ATOM 5052 C CA . GLY A 1 63 ? -3.361 4.507 -5.254 1.00 0.00 130 GLY A CA 4
ATOM 5053 C C . GLY A 1 63 ? -3.532 3.150 -4.599 1.00 0.00 130 GLY A C 4
ATOM 5054 O O . GLY A 1 63 ? -3.565 2.124 -5.278 1.00 0.00 130 GLY A O 4
ATOM 5058 N N . LEU A 1 64 ? -3.640 3.145 -3.275 1.00 0.00 131 LEU A N 4
ATOM 5059 C CA . LEU A 1 64 ? -3.807 1.904 -2.526 1.00 0.00 131 LEU A CA 4
ATOM 5060 C C . LEU A 1 64 ? -5.284 1.587 -2.320 1.00 0.00 131 LEU A C 4
ATOM 5061 O O . LEU A 1 64 ? -5.633 0.611 -1.655 1.00 0.00 131 LEU A O 4
ATOM 5077 N N . ASP A 1 65 ? -6.148 2.416 -2.896 1.00 0.00 132 ASP A N 4
ATOM 5078 C CA . ASP A 1 65 ? -7.588 2.222 -2.778 1.00 0.00 132 ASP A CA 4
ATOM 5079 C C . ASP A 1 65 ? -8.046 1.030 -3.612 1.00 0.00 132 ASP A C 4
ATOM 5080 O O . ASP A 1 65 ? -7.929 1.035 -4.837 1.00 0.00 132 ASP A O 4
ATOM 5089 N N . ASN A 1 66 ? -8.568 0.009 -2.940 1.00 0.00 133 ASN A N 4
ATOM 5090 C CA . ASN A 1 66 ? -9.042 -1.191 -3.619 1.00 0.00 133 ASN A CA 4
ATOM 5091 C C . ASN A 1 66 ? -7.902 -1.883 -4.360 1.00 0.00 133 ASN A C 4
ATOM 5092 O O . ASN A 1 66 ? -8.031 -2.233 -5.534 1.00 0.00 133 ASN A O 4
ATOM 5103 N N . THR A 1 67 ? -6.784 -2.078 -3.667 1.00 0.00 134 THR A N 4
ATOM 5104 C CA . THR A 1 67 ? -5.621 -2.727 -4.259 1.00 0.00 134 THR A CA 4
ATOM 5105 C C . THR A 1 67 ? -5.360 -4.083 -3.612 1.00 0.00 134 THR A C 4
ATOM 5106 O O . THR A 1 67 ? -5.129 -4.171 -2.407 1.00 0.00 134 THR A O 4
ATOM 5117 N N . GLU A 1 68 ? -5.396 -5.136 -4.422 1.00 0.00 135 GLU A N 4
ATOM 5118 C CA . GLU A 1 68 ? -5.163 -6.488 -3.927 1.00 0.00 135 GLU A CA 4
ATOM 5119 C C . GLU A 1 68 ? -3.887 -6.549 -3.093 1.00 0.00 135 GLU A C 4
ATOM 5120 O O . GLU A 1 68 ? -2.780 -6.567 -3.631 1.00 0.00 135 GLU A O 4
ATOM 5132 N N . PHE A 1 69 ? -4.050 -6.579 -1.774 1.00 0.00 136 PHE A N 4
ATOM 5133 C CA . PHE A 1 69 ? -2.912 -6.636 -0.864 1.00 0.00 136 PHE A CA 4
ATOM 5134 C C . PHE A 1 69 ? -2.835 -7.994 -0.173 1.00 0.00 136 PHE A C 4
ATOM 5135 O O . PHE A 1 69 ? -3.809 -8.455 0.421 1.00 0.00 136 PHE A O 4
ATOM 5152 N N . GLN A 1 70 ? -1.671 -8.630 -0.258 1.00 0.00 137 GLN A N 4
ATOM 5153 C CA . GLN A 1 70 ? -1.467 -9.936 0.357 1.00 0.00 137 GLN A CA 4
ATOM 5154 C C . GLN A 1 70 ? -2.510 -10.936 -0.131 1.00 0.00 137 GLN A C 4
ATOM 5155 O O . GLN A 1 70 ? -2.858 -11.881 0.576 1.00 0.00 137 GLN A O 4
ATOM 5169 N N . GLY A 1 71 ? -3.005 -10.722 -1.347 1.00 0.00 138 GLY A N 4
ATOM 5170 C CA . GLY A 1 71 ? -4.003 -11.613 -1.909 1.00 0.00 138 GLY A CA 4
ATOM 5171 C C . GLY A 1 71 ? -5.406 -11.045 -1.815 1.00 0.00 138 GLY A C 4
ATOM 5172 O O . GLY A 1 71 ? -6.219 -11.226 -2.721 1.00 0.00 138 GLY A O 4
ATOM 5176 N N . LYS A 1 72 ? -5.691 -10.356 -0.715 1.00 0.00 139 LYS A N 4
ATOM 5177 C CA . LYS A 1 72 ? -7.005 -9.759 -0.505 1.00 0.00 139 LYS A CA 4
ATOM 5178 C C . LYS A 1 72 ? -6.956 -8.249 -0.711 1.00 0.00 139 LYS A C 4
ATOM 5179 O O . LYS A 1 72 ? -6.002 -7.587 -0.300 1.00 0.00 139 LYS A O 4
ATOM 5198 N N . ARG A 1 73 ? -7.990 -7.709 -1.349 1.00 0.00 140 ARG A N 4
ATOM 5199 C CA . ARG A 1 73 ? -8.064 -6.277 -1.609 1.00 0.00 140 ARG A CA 4
ATOM 5200 C C . ARG A 1 73 ? -8.584 -5.528 -0.385 1.00 0.00 140 ARG A C 4
ATOM 5201 O O . ARG A 1 73 ? -9.575 -5.928 0.224 1.00 0.00 140 ARG A O 4
ATOM 5222 N N . MET A 1 74 ? -7.906 -4.441 -0.031 1.00 0.00 141 MET A N 4
ATOM 5223 C CA . MET A 1 74 ? -8.301 -3.636 1.119 1.00 0.00 141 MET A CA 4
ATOM 5224 C C . MET A 1 74 ? -8.761 -2.249 0.681 1.00 0.00 141 MET A C 4
ATOM 5225 O O . MET A 1 74 ? -8.268 -1.705 -0.307 1.00 0.00 141 MET A O 4
ATOM 5239 N N . HIS A 1 75 ? -9.708 -1.683 1.422 1.00 0.00 142 HIS A N 4
ATOM 5240 C CA . HIS A 1 75 ? -10.234 -0.359 1.110 1.00 0.00 142 HIS A CA 4
ATOM 5241 C C . HIS A 1 75 ? -9.537 0.713 1.942 1.00 0.00 142 HIS A C 4
ATOM 5242 O O . HIS A 1 75 ? -9.565 0.674 3.172 1.00 0.00 142 HIS A O 4
ATOM 5257 N N . VAL A 1 76 ? -8.910 1.669 1.263 1.00 0.00 143 VAL A N 4
ATOM 5258 C CA . VAL A 1 76 ? -8.206 2.751 1.940 1.00 0.00 143 VAL A CA 4
ATOM 5259 C C . VAL A 1 76 ? -8.949 4.073 1.782 1.00 0.00 143 VAL A C 4
ATOM 5260 O O . VAL A 1 76 ? -9.383 4.425 0.685 1.00 0.00 143 VAL A O 4
ATOM 5273 N N . GLN A 1 77 ? -9.091 4.801 2.885 1.00 0.00 144 GLN A N 4
ATOM 5274 C CA . GLN A 1 77 ? -9.782 6.085 2.868 1.00 0.00 144 GLN A CA 4
ATOM 5275 C C . GLN A 1 77 ? -9.434 6.907 4.105 1.00 0.00 144 GLN A C 4
ATOM 5276 O O . GLN A 1 77 ? -8.799 6.408 5.036 1.00 0.00 144 GLN A O 4
ATOM 5290 N N . LEU A 1 78 ? -9.853 8.167 4.109 1.00 0.00 145 LEU A N 4
ATOM 5291 C CA . LEU A 1 78 ? -9.585 9.059 5.232 1.00 0.00 145 LEU A CA 4
ATOM 5292 C C . LEU A 1 78 ? -10.204 8.518 6.517 1.00 0.00 145 LEU A C 4
ATOM 5293 O O . LEU A 1 78 ? -11.400 8.230 6.568 1.00 0.00 145 LEU A O 4
ATOM 5309 N N . SER A 1 79 ? -9.383 8.383 7.553 1.00 0.00 146 SER A N 4
ATOM 5310 C CA . SER A 1 79 ? -9.849 7.875 8.837 1.00 0.00 146 SER A CA 4
ATOM 5311 C C . SER A 1 79 ? -10.758 8.890 9.525 1.00 0.00 146 SER A C 4
ATOM 5312 O O . SER A 1 79 ? -10.610 10.098 9.343 1.00 0.00 146 SER A O 4
ATOM 5320 N N . THR A 1 80 ? -11.700 8.388 10.318 1.00 0.00 147 THR A N 4
ATOM 5321 C CA . THR A 1 80 ? -12.634 9.249 11.033 1.00 0.00 147 THR A CA 4
ATOM 5322 C C . THR A 1 80 ? -12.162 9.508 12.459 1.00 0.00 147 THR A C 4
ATOM 5323 O O . THR A 1 80 ? -12.334 8.669 13.342 1.00 0.00 147 THR A O 4
ATOM 5334 N N . SER A 1 81 ? -11.566 10.677 12.676 1.00 0.00 148 SER A N 4
ATOM 5335 C CA . SER A 1 81 ? -11.066 11.046 13.995 1.00 0.00 148 SER A CA 4
ATOM 5336 C C . SER A 1 81 ? -12.102 11.864 14.760 1.00 0.00 148 SER A C 4
ATOM 5337 O O . SER A 1 81 ? -12.342 11.632 15.945 1.00 0.00 148 SER A O 4
ATOM 5345 N N . ARG A 1 82 ? -12.713 12.824 14.073 1.00 0.00 149 ARG A N 4
ATOM 5346 C CA . ARG A 1 82 ? -13.723 13.679 14.686 1.00 0.00 149 ARG A CA 4
ATOM 5347 C C . ARG A 1 82 ? -15.123 13.277 14.233 1.00 0.00 149 ARG A C 4
ATOM 5348 O O . ARG A 1 82 ? -15.377 13.109 13.039 1.00 0.00 149 ARG A O 4
ATOM 5369 N N . LEU A 1 83 ? -16.028 13.124 15.193 1.00 0.00 150 LEU A N 4
ATOM 5370 C CA . LEU A 1 83 ? -17.404 12.741 14.893 1.00 0.00 150 LEU A CA 4
ATOM 5371 C C . LEU A 1 83 ? -18.369 13.875 15.224 1.00 0.00 150 LEU A C 4
ATOM 5372 O O . LEU A 1 83 ? -19.453 13.645 15.760 1.00 0.00 150 LEU A O 4
ATOM 5388 N N . ARG A 1 84 ? -17.968 15.100 14.900 1.00 0.00 151 ARG A N 4
ATOM 5389 C CA . ARG A 1 84 ? -18.797 16.270 15.162 1.00 0.00 151 ARG A CA 4
ATOM 5390 C C . ARG A 1 84 ? -19.551 16.695 13.905 1.00 0.00 151 ARG A C 4
ATOM 5391 O O . ARG A 1 84 ? -19.064 17.511 13.122 1.00 0.00 151 ARG A O 4
ATOM 5412 N N . THR A 1 85 ? -20.742 16.135 13.717 1.00 0.00 152 THR A N 4
ATOM 5413 C CA . THR A 1 85 ? -21.562 16.454 12.555 1.00 0.00 152 THR A CA 4
ATOM 5414 C C . THR A 1 85 ? -22.980 16.829 12.969 1.00 0.00 152 THR A C 4
ATOM 5415 O O . THR A 1 85 ? -23.707 16.014 13.537 1.00 0.00 152 THR A O 4
ATOM 5426 N N . ALA A 1 86 ? -23.369 18.066 12.680 1.00 0.00 153 ALA A N 4
ATOM 5427 C CA . ALA A 1 86 ? -24.702 18.548 13.020 1.00 0.00 153 ALA A CA 4
ATOM 5428 C C . ALA A 1 86 ? -25.168 19.614 12.035 1.00 0.00 153 ALA A C 4
ATOM 5429 O O . ALA A 1 86 ? -24.381 20.123 11.238 1.00 0.00 153 ALA A O 4
ATOM 5436 N N . SER A 1 87 ? -26.454 19.947 12.095 1.00 0.00 154 SER A N 4
ATOM 5437 C CA . SER A 1 87 ? -27.027 20.950 11.205 1.00 0.00 154 SER A CA 4
ATOM 5438 C C . SER A 1 87 ? -27.409 22.208 11.978 1.00 0.00 154 SER A C 4
ATOM 5439 O O . SER A 1 87 ? -28.468 22.792 11.751 1.00 0.00 154 SER A O 4
ATOM 5447 N N . GLY A 1 88 ? -26.538 22.620 12.895 1.00 0.00 155 GLY A N 4
ATOM 5448 C CA . GLY A 1 88 ? -26.802 23.806 13.689 1.00 0.00 155 GLY A CA 4
ATOM 5449 C C . GLY A 1 88 ? -27.006 25.041 12.835 1.00 0.00 155 GLY A C 4
ATOM 5450 O O . GLY A 1 88 ? -26.466 25.158 11.735 1.00 0.00 155 GLY A O 4
ATOM 5454 N N . PRO A 1 89 ? -27.805 25.991 13.343 1.00 0.00 156 PRO A N 4
ATOM 5455 C CA . PRO A 1 89 ? -28.099 27.241 12.636 1.00 0.00 156 PRO A CA 4
ATOM 5456 C C . PRO A 1 89 ? -26.888 28.163 12.560 1.00 0.00 156 PRO A C 4
ATOM 5457 O O . PRO A 1 89 ? -26.718 29.051 13.395 1.00 0.00 156 PRO A O 4
ATOM 5468 N N . SER A 1 90 ? -26.047 27.946 11.553 1.00 0.00 157 SER A N 4
ATOM 5469 C CA . SER A 1 90 ? -24.848 28.757 11.370 1.00 0.00 157 SER A CA 4
ATOM 5470 C C . SER A 1 90 ? -25.202 30.130 10.808 1.00 0.00 157 SER A C 4
ATOM 5471 O O . SER A 1 90 ? -25.081 30.371 9.607 1.00 0.00 157 SER A O 4
ATOM 5479 N N . SER A 1 91 ? -25.639 31.027 11.686 1.00 0.00 158 SER A N 4
ATOM 5480 C CA . SER A 1 91 ? -26.014 32.376 11.279 1.00 0.00 158 SER A CA 4
ATOM 5481 C C . SER A 1 91 ? -25.037 33.405 11.840 1.00 0.00 158 SER A C 4
ATOM 5482 O O . SER A 1 91 ? -24.662 33.347 13.010 1.00 0.00 158 SER A O 4
ATOM 5490 N N . GLY A 1 92 ? -24.628 34.346 10.995 1.00 0.00 159 GLY A N 4
ATOM 5491 C CA . GLY A 1 92 ? -23.698 35.375 11.423 1.00 0.00 159 GLY A CA 4
ATOM 5492 C C . GLY A 1 92 ? -24.056 36.743 10.879 1.00 0.00 159 GLY A C 4
ATOM 5493 O O . GLY A 1 92 ? -24.652 36.856 9.807 1.00 0.00 159 GLY A O 4
ATOM 5497 N N . GLY A 1 1 ? -18.670 13.976 27.459 1.00 0.00 68 GLY A N 5
ATOM 5498 C CA . GLY A 1 1 ? -18.826 14.933 26.380 1.00 0.00 68 GLY A CA 5
ATOM 5499 C C . GLY A 1 1 ? -17.693 15.940 26.330 1.00 0.00 68 GLY A C 5
ATOM 5500 O O . GLY A 1 1 ? -17.460 16.670 27.292 1.00 0.00 68 GLY A O 5
ATOM 5504 N N . SER A 1 2 ? -16.987 15.977 25.204 1.00 0.00 69 SER A N 5
ATOM 5505 C CA . SER A 1 2 ? -15.869 16.897 25.034 1.00 0.00 69 SER A CA 5
ATOM 5506 C C . SER A 1 2 ? -15.986 17.657 23.717 1.00 0.00 69 SER A C 5
ATOM 5507 O O . SER A 1 2 ? -16.164 17.059 22.656 1.00 0.00 69 SER A O 5
ATOM 5515 N N . SER A 1 3 ? -15.885 18.981 23.793 1.00 0.00 70 SER A N 5
ATOM 5516 C CA . SER A 1 3 ? -15.984 19.824 22.608 1.00 0.00 70 SER A CA 5
ATOM 5517 C C . SER A 1 3 ? -14.599 20.175 22.074 1.00 0.00 70 SER A C 5
ATOM 5518 O O . SER A 1 3 ? -14.280 19.905 20.917 1.00 0.00 70 SER A O 5
ATOM 5526 N N . GLY A 1 4 ? -13.778 20.780 22.927 1.00 0.00 71 GLY A N 5
ATOM 5527 C CA . GLY A 1 4 ? -12.436 21.159 22.525 1.00 0.00 71 GLY A CA 5
ATOM 5528 C C . GLY A 1 4 ? -11.748 20.079 21.714 1.00 0.00 71 GLY A C 5
ATOM 5529 O O . GLY A 1 4 ? -11.913 18.889 21.985 1.00 0.00 71 GLY A O 5
ATOM 5533 N N . SER A 1 5 ? -10.974 20.493 20.715 1.00 0.00 72 SER A N 5
ATOM 5534 C CA . SER A 1 5 ? -10.263 19.552 19.859 1.00 0.00 72 SER A CA 5
ATOM 5535 C C . SER A 1 5 ? -9.023 20.200 19.251 1.00 0.00 72 SER A C 5
ATOM 5536 O O . SER A 1 5 ? -9.123 21.148 18.472 1.00 0.00 72 SER A O 5
ATOM 5544 N N . SER A 1 6 ? -7.853 19.682 19.614 1.00 0.00 73 SER A N 5
ATOM 5545 C CA . SER A 1 6 ? -6.593 20.213 19.108 1.00 0.00 73 SER A CA 5
ATOM 5546 C C . SER A 1 6 ? -6.548 20.148 17.584 1.00 0.00 73 SER A C 5
ATOM 5547 O O . SER A 1 6 ? -7.454 19.611 16.948 1.00 0.00 73 SER A O 5
ATOM 5555 N N . GLY A 1 7 ? -5.485 20.699 17.006 1.00 0.00 74 GLY A N 5
ATOM 5556 C CA . GLY A 1 7 ? -5.341 20.694 15.562 1.00 0.00 74 GLY A CA 5
ATOM 5557 C C . GLY A 1 7 ? -5.126 19.300 15.006 1.00 0.00 74 GLY A C 5
ATOM 5558 O O . GLY A 1 7 ? -4.806 18.370 15.746 1.00 0.00 74 GLY A O 5
ATOM 5562 N N . LYS A 1 8 ? -5.303 19.153 13.697 1.00 0.00 75 LYS A N 5
ATOM 5563 C CA . LYS A 1 8 ? -5.126 17.863 13.041 1.00 0.00 75 LYS A CA 5
ATOM 5564 C C . LYS A 1 8 ? -4.131 17.970 11.890 1.00 0.00 75 LYS A C 5
ATOM 5565 O O . LYS A 1 8 ? -4.349 17.411 10.815 1.00 0.00 75 LYS A O 5
ATOM 5584 N N . ALA A 1 9 ? -3.038 18.688 12.123 1.00 0.00 76 ALA A N 5
ATOM 5585 C CA . ALA A 1 9 ? -2.008 18.864 11.107 1.00 0.00 76 ALA A CA 5
ATOM 5586 C C . ALA A 1 9 ? -1.701 17.547 10.403 1.00 0.00 76 ALA A C 5
ATOM 5587 O O . ALA A 1 9 ? -1.781 17.453 9.178 1.00 0.00 76 ALA A O 5
ATOM 5594 N N . SER A 1 10 ? -1.348 16.532 11.184 1.00 0.00 77 SER A N 5
ATOM 5595 C CA . SER A 1 10 ? -1.024 15.221 10.635 1.00 0.00 77 SER A CA 5
ATOM 5596 C C . SER A 1 10 ? -2.216 14.637 9.883 1.00 0.00 77 SER A C 5
ATOM 5597 O O . SER A 1 10 ? -3.305 15.212 9.878 1.00 0.00 77 SER A O 5
ATOM 5605 N N . THR A 1 11 ? -2.002 13.490 9.246 1.00 0.00 78 THR A N 5
ATOM 5606 C CA . THR A 1 11 ? -3.057 12.828 8.489 1.00 0.00 78 THR A CA 5
ATOM 5607 C C . THR A 1 11 ? -3.166 11.356 8.870 1.00 0.00 78 THR A C 5
ATOM 5608 O O . THR A 1 11 ? -2.177 10.726 9.245 1.00 0.00 78 THR A O 5
ATOM 5619 N N . LYS A 1 12 ? -4.374 10.812 8.770 1.00 0.00 79 LYS A N 5
ATOM 5620 C CA . LYS A 1 12 ? -4.613 9.412 9.102 1.00 0.00 79 LYS A CA 5
ATOM 5621 C C . LYS A 1 12 ? -5.396 8.716 7.994 1.00 0.00 79 LYS A C 5
ATOM 5622 O O . LYS A 1 12 ? -6.353 9.272 7.452 1.00 0.00 79 LYS A O 5
ATOM 5641 N N . LEU A 1 13 ? -4.987 7.497 7.662 1.00 0.00 80 LEU A N 5
ATOM 5642 C CA . LEU A 1 13 ? -5.652 6.724 6.619 1.00 0.00 80 LEU A CA 5
ATOM 5643 C C . LEU A 1 13 ? -6.170 5.399 7.170 1.00 0.00 80 LEU A C 5
ATOM 5644 O O . LEU A 1 13 ? -5.402 4.588 7.689 1.00 0.00 80 LEU A O 5
ATOM 5660 N N . HIS A 1 14 ? -7.476 5.184 7.051 1.00 0.00 81 HIS A N 5
ATOM 5661 C CA . HIS A 1 14 ? -8.096 3.955 7.534 1.00 0.00 81 HIS A CA 5
ATOM 5662 C C . HIS A 1 14 ? -8.156 2.906 6.428 1.00 0.00 81 HIS A C 5
ATOM 5663 O O . HIS A 1 14 ? -8.430 3.223 5.271 1.00 0.00 81 HIS A O 5
ATOM 5678 N N . VAL A 1 15 ? -7.896 1.654 6.793 1.00 0.00 82 VAL A N 5
ATOM 5679 C CA . VAL A 1 15 ? -7.920 0.557 5.832 1.00 0.00 82 VAL A CA 5
ATOM 5680 C C . VAL A 1 15 ? -8.877 -0.543 6.278 1.00 0.00 82 VAL A C 5
ATOM 5681 O O . VAL A 1 15 ? -9.114 -0.728 7.471 1.00 0.00 82 VAL A O 5
ATOM 5694 N N . GLY A 1 16 ? -9.425 -1.271 5.310 1.00 0.00 83 GLY A N 5
ATOM 5695 C CA . GLY A 1 16 ? -10.351 -2.344 5.623 1.00 0.00 83 GLY A CA 5
ATOM 5696 C C . GLY A 1 16 ? -10.052 -3.611 4.846 1.00 0.00 83 GLY A C 5
ATOM 5697 O O . GLY A 1 16 ? -9.375 -3.573 3.820 1.00 0.00 83 GLY A O 5
ATOM 5701 N N . ASN A 1 17 ? -10.559 -4.738 5.337 1.00 0.00 84 ASN A N 5
ATOM 5702 C CA . ASN A 1 17 ? -10.341 -6.023 4.683 1.00 0.00 84 ASN A CA 5
ATOM 5703 C C . ASN A 1 17 ? -8.856 -6.373 4.653 1.00 0.00 84 ASN A C 5
ATOM 5704 O O . ASN A 1 17 ? -8.291 -6.636 3.591 1.00 0.00 84 ASN A O 5
ATOM 5715 N N . ILE A 1 18 ? -8.231 -6.376 5.826 1.00 0.00 85 ILE A N 5
ATOM 5716 C CA . ILE A 1 18 ? -6.813 -6.696 5.934 1.00 0.00 85 ILE A CA 5
ATOM 5717 C C . ILE A 1 18 ? -6.598 -8.199 6.074 1.00 0.00 85 ILE A C 5
ATOM 5718 O O . ILE A 1 18 ? -7.518 -8.938 6.424 1.00 0.00 85 ILE A O 5
ATOM 5734 N N . SER A 1 19 ? -5.376 -8.645 5.800 1.00 0.00 86 SER A N 5
ATOM 5735 C CA . SER A 1 19 ? -5.040 -10.061 5.894 1.00 0.00 86 SER A CA 5
ATOM 5736 C C . SER A 1 19 ? -4.600 -10.422 7.309 1.00 0.00 86 SER A C 5
ATOM 5737 O O . SER A 1 19 ? -4.017 -9.613 8.032 1.00 0.00 86 SER A O 5
ATOM 5745 N N . PRO A 1 20 ? -4.887 -11.668 7.717 1.00 0.00 87 PRO A N 5
ATOM 5746 C CA . PRO A 1 20 ? -4.530 -12.167 9.048 1.00 0.00 87 PRO A CA 5
ATOM 5747 C C . PRO A 1 20 ? -3.026 -12.353 9.214 1.00 0.00 87 PRO A C 5
ATOM 5748 O O . PRO A 1 20 ? -2.512 -12.376 10.333 1.00 0.00 87 PRO A O 5
ATOM 5759 N N . THR A 1 21 ? -2.323 -12.485 8.093 1.00 0.00 88 THR A N 5
ATOM 5760 C CA . THR A 1 21 ? -0.878 -12.670 8.114 1.00 0.00 88 THR A CA 5
ATOM 5761 C C . THR A 1 21 ? -0.152 -11.370 7.788 1.00 0.00 88 THR A C 5
ATOM 5762 O O . THR A 1 21 ? 1.074 -11.295 7.870 1.00 0.00 88 THR A O 5
ATOM 5773 N N . CYS A 1 22 ? -0.917 -10.348 7.421 1.00 0.00 89 CYS A N 5
ATOM 5774 C CA . CYS A 1 22 ? -0.346 -9.049 7.082 1.00 0.00 89 CYS A CA 5
ATOM 5775 C C . CYS A 1 22 ? 0.614 -8.577 8.170 1.00 0.00 89 CYS A C 5
ATOM 5776 O O . CYS A 1 22 ? 0.292 -8.618 9.358 1.00 0.00 89 CYS A O 5
ATOM 5784 N N . THR A 1 23 ? 1.795 -8.130 7.756 1.00 0.00 90 THR A N 5
ATOM 5785 C CA . THR A 1 23 ? 2.803 -7.653 8.694 1.00 0.00 90 THR A CA 5
ATOM 5786 C C . THR A 1 23 ? 2.819 -6.130 8.757 1.00 0.00 90 THR A C 5
ATOM 5787 O O . THR A 1 23 ? 2.857 -5.457 7.728 1.00 0.00 90 THR A O 5
ATOM 5798 N N . ASN A 1 24 ? 2.790 -5.592 9.973 1.00 0.00 91 ASN A N 5
ATOM 5799 C CA . ASN A 1 24 ? 2.801 -4.147 10.169 1.00 0.00 91 ASN A CA 5
ATOM 5800 C C . ASN A 1 24 ? 3.869 -3.488 9.302 1.00 0.00 91 ASN A C 5
ATOM 5801 O O . ASN A 1 24 ? 3.747 -2.320 8.932 1.00 0.00 91 ASN A O 5
ATOM 5812 N N . GLN A 1 25 ? 4.913 -4.245 8.981 1.00 0.00 92 GLN A N 5
ATOM 5813 C CA . GLN A 1 25 ? 6.002 -3.734 8.156 1.00 0.00 92 GLN A CA 5
ATOM 5814 C C . GLN A 1 25 ? 5.616 -3.738 6.681 1.00 0.00 92 GLN A C 5
ATOM 5815 O O . GLN A 1 25 ? 6.052 -2.881 5.914 1.00 0.00 92 GLN A O 5
ATOM 5829 N N . GLU A 1 26 ? 4.796 -4.710 6.291 1.00 0.00 93 GLU A N 5
ATOM 5830 C CA . GLU A 1 26 ? 4.353 -4.825 4.907 1.00 0.00 93 GLU A CA 5
ATOM 5831 C C . GLU A 1 26 ? 3.442 -3.661 4.528 1.00 0.00 93 GLU A C 5
ATOM 5832 O O . GLU A 1 26 ? 3.567 -3.088 3.445 1.00 0.00 93 GLU A O 5
ATOM 5844 N N . LEU A 1 27 ? 2.527 -3.316 5.427 1.00 0.00 94 LEU A N 5
ATOM 5845 C CA . LEU A 1 27 ? 1.594 -2.221 5.189 1.00 0.00 94 LEU A CA 5
ATOM 5846 C C . LEU A 1 27 ? 2.325 -0.882 5.154 1.00 0.00 94 LEU A C 5
ATOM 5847 O O . LEU A 1 27 ? 2.285 -0.168 4.151 1.00 0.00 94 LEU A O 5
ATOM 5863 N N . ARG A 1 28 ? 2.992 -0.549 6.254 1.00 0.00 95 ARG A N 5
ATOM 5864 C CA . ARG A 1 28 ? 3.732 0.704 6.349 1.00 0.00 95 ARG A CA 5
ATOM 5865 C C . ARG A 1 28 ? 4.534 0.959 5.076 1.00 0.00 95 ARG A C 5
ATOM 5866 O O . ARG A 1 28 ? 4.579 2.081 4.573 1.00 0.00 95 ARG A O 5
ATOM 5887 N N . ALA A 1 29 ? 5.167 -0.091 4.561 1.00 0.00 96 ALA A N 5
ATOM 5888 C CA . ALA A 1 29 ? 5.966 0.019 3.347 1.00 0.00 96 ALA A CA 5
ATOM 5889 C C . ALA A 1 29 ? 5.109 0.453 2.163 1.00 0.00 96 ALA A C 5
ATOM 5890 O O . ALA A 1 29 ? 5.492 1.336 1.395 1.00 0.00 96 ALA A O 5
ATOM 5897 N N . LYS A 1 30 ? 3.946 -0.174 2.019 1.00 0.00 97 LYS A N 5
ATOM 5898 C CA . LYS A 1 30 ? 3.033 0.147 0.928 1.00 0.00 97 LYS A CA 5
ATOM 5899 C C . LYS A 1 30 ? 2.658 1.625 0.950 1.00 0.00 97 LYS A C 5
ATOM 5900 O O . LYS A 1 30 ? 2.475 2.244 -0.099 1.00 0.00 97 LYS A O 5
ATOM 5919 N N . PHE A 1 31 ? 2.546 2.185 2.149 1.00 0.00 98 PHE A N 5
ATOM 5920 C CA . PHE A 1 31 ? 2.194 3.591 2.307 1.00 0.00 98 PHE A CA 5
ATOM 5921 C C . PHE A 1 31 ? 3.438 4.473 2.253 1.00 0.00 98 PHE A C 5
ATOM 5922 O O . PHE A 1 31 ? 3.377 5.623 1.818 1.00 0.00 98 PHE A O 5
ATOM 5939 N N . GLU A 1 32 ? 4.564 3.926 2.699 1.00 0.00 99 GLU A N 5
ATOM 5940 C CA . GLU A 1 32 ? 5.822 4.663 2.703 1.00 0.00 99 GLU A CA 5
ATOM 5941 C C . GLU A 1 32 ? 6.274 4.975 1.279 1.00 0.00 99 GLU A C 5
ATOM 5942 O O . GLU A 1 32 ? 7.039 5.912 1.052 1.00 0.00 99 GLU A O 5
ATOM 5954 N N . GLU A 1 33 ? 5.796 4.182 0.326 1.00 0.00 100 GLU A N 5
ATOM 5955 C CA . GLU A 1 33 ? 6.152 4.373 -1.075 1.00 0.00 100 GLU A CA 5
ATOM 5956 C C . GLU A 1 33 ? 5.673 5.731 -1.579 1.00 0.00 100 GLU A C 5
ATOM 5957 O O . GLU A 1 33 ? 6.157 6.236 -2.592 1.00 0.00 100 GLU A O 5
ATOM 5969 N N . TYR A 1 34 ? 4.719 6.318 -0.864 1.00 0.00 101 TYR A N 5
ATOM 5970 C CA . TYR A 1 34 ? 4.172 7.616 -1.238 1.00 0.00 101 TYR A CA 5
ATOM 5971 C C . TYR A 1 34 ? 4.829 8.736 -0.437 1.00 0.00 101 TYR A C 5
ATOM 5972 O O . TYR A 1 34 ? 5.324 9.711 -1.001 1.00 0.00 101 TYR A O 5
ATOM 5990 N N . GLY A 1 35 ? 4.829 8.588 0.884 1.00 0.00 102 GLY A N 5
ATOM 5991 C CA . GLY A 1 35 ? 5.428 9.593 1.743 1.00 0.00 102 GLY A CA 5
ATOM 5992 C C . GLY A 1 35 ? 6.044 8.995 2.992 1.00 0.00 102 GLY A C 5
ATOM 5993 O O . GLY A 1 35 ? 5.885 7.809 3.283 1.00 0.00 102 GLY A O 5
ATOM 5997 N N . PRO A 1 36 ? 6.769 9.827 3.756 1.00 0.00 103 PRO A N 5
ATOM 5998 C CA . PRO A 1 36 ? 7.427 9.395 4.992 1.00 0.00 103 PRO A CA 5
ATOM 5999 C C . PRO A 1 36 ? 6.429 9.088 6.103 1.00 0.00 103 PRO A C 5
ATOM 6000 O O . PRO A 1 36 ? 6.160 9.930 6.960 1.00 0.00 103 PRO A O 5
ATOM 6011 N N . VAL A 1 37 ? 5.883 7.876 6.084 1.00 0.00 104 VAL A N 5
ATOM 6012 C CA . VAL A 1 37 ? 4.915 7.457 7.091 1.00 0.00 104 VAL A CA 5
ATOM 6013 C C . VAL A 1 37 ? 5.400 7.800 8.495 1.00 0.00 104 VAL A C 5
ATOM 6014 O O . VAL A 1 37 ? 6.602 7.806 8.763 1.00 0.00 104 VAL A O 5
ATOM 6027 N N . ILE A 1 38 ? 4.457 8.086 9.387 1.00 0.00 105 ILE A N 5
ATOM 6028 C CA . ILE A 1 38 ? 4.789 8.428 10.764 1.00 0.00 105 ILE A CA 5
ATOM 6029 C C . ILE A 1 38 ? 4.579 7.237 11.693 1.00 0.00 105 ILE A C 5
ATOM 6030 O O . ILE A 1 38 ? 5.472 6.867 12.454 1.00 0.00 105 ILE A O 5
ATOM 6046 N N . GLU A 1 39 ? 3.393 6.640 11.622 1.00 0.00 106 GLU A N 5
ATOM 6047 C CA . GLU A 1 39 ? 3.067 5.490 12.456 1.00 0.00 106 GLU A CA 5
ATOM 6048 C C . GLU A 1 39 ? 1.932 4.676 11.841 1.00 0.00 106 GLU A C 5
ATOM 6049 O O . GLU A 1 39 ? 0.849 5.201 11.579 1.00 0.00 106 GLU A O 5
ATOM 6061 N N . CYS A 1 40 ? 2.188 3.393 11.613 1.00 0.00 107 CYS A N 5
ATOM 6062 C CA . CYS A 1 40 ? 1.189 2.506 11.028 1.00 0.00 107 CYS A CA 5
ATOM 6063 C C . CYS A 1 40 ? 0.869 1.350 11.970 1.00 0.00 107 CYS A C 5
ATOM 6064 O O . CYS A 1 40 ? 1.727 0.898 12.729 1.00 0.00 107 CYS A O 5
ATOM 6072 N N . ASP A 1 41 ? -0.371 0.876 11.917 1.00 0.00 108 ASP A N 5
ATOM 6073 C CA . ASP A 1 41 ? -0.805 -0.227 12.766 1.00 0.00 108 ASP A CA 5
ATOM 6074 C C . ASP A 1 41 ? -1.854 -1.078 12.057 1.00 0.00 108 ASP A C 5
ATOM 6075 O O . ASP A 1 41 ? -2.751 -0.552 11.398 1.00 0.00 108 ASP A O 5
ATOM 6084 N N . ILE A 1 42 ? -1.734 -2.394 12.197 1.00 0.00 109 ILE A N 5
ATOM 6085 C CA . ILE A 1 42 ? -2.672 -3.317 11.571 1.00 0.00 109 ILE A CA 5
ATOM 6086 C C . ILE A 1 42 ? -3.728 -3.787 12.565 1.00 0.00 109 ILE A C 5
ATOM 6087 O O . ILE A 1 42 ? -3.497 -3.799 13.774 1.00 0.00 109 ILE A O 5
ATOM 6103 N N . VAL A 1 43 ? -4.889 -4.177 12.048 1.00 0.00 110 VAL A N 5
ATOM 6104 C CA . VAL A 1 43 ? -5.981 -4.651 12.889 1.00 0.00 110 VAL A CA 5
ATOM 6105 C C . VAL A 1 43 ? -6.606 -5.918 12.316 1.00 0.00 110 VAL A C 5
ATOM 6106 O O . VAL A 1 43 ? -6.266 -6.348 11.214 1.00 0.00 110 VAL A O 5
ATOM 6119 N N . LYS A 1 44 ? -7.524 -6.512 13.071 1.00 0.00 111 LYS A N 5
ATOM 6120 C CA . LYS A 1 44 ? -8.200 -7.729 12.638 1.00 0.00 111 LYS A CA 5
ATOM 6121 C C . LYS A 1 44 ? -8.441 -7.712 11.132 1.00 0.00 111 LYS A C 5
ATOM 6122 O O . LYS A 1 44 ? -7.803 -8.453 10.384 1.00 0.00 111 LYS A O 5
ATOM 6141 N N . ASP A 1 45 ? -9.364 -6.862 10.696 1.00 0.00 112 ASP A N 5
ATOM 6142 C CA . ASP A 1 45 ? -9.687 -6.747 9.278 1.00 0.00 112 ASP A CA 5
ATOM 6143 C C . ASP A 1 45 ? -9.545 -5.304 8.804 1.00 0.00 112 ASP A C 5
ATOM 6144 O O . ASP A 1 45 ? -9.981 -4.954 7.707 1.00 0.00 112 ASP A O 5
ATOM 6153 N N . TYR A 1 46 ? -8.933 -4.470 9.638 1.00 0.00 113 TYR A N 5
ATOM 6154 C CA . TYR A 1 46 ? -8.737 -3.064 9.306 1.00 0.00 113 TYR A CA 5
ATOM 6155 C C . TYR A 1 46 ? -7.331 -2.606 9.684 1.00 0.00 113 TYR A C 5
ATOM 6156 O O . TYR A 1 46 ? -6.552 -3.367 10.256 1.00 0.00 113 TYR A O 5
ATOM 6174 N N . ALA A 1 47 ? -7.016 -1.357 9.360 1.00 0.00 114 ALA A N 5
ATOM 6175 C CA . ALA A 1 47 ? -5.707 -0.795 9.667 1.00 0.00 114 ALA A CA 5
ATOM 6176 C C . ALA A 1 47 ? -5.753 0.729 9.684 1.00 0.00 114 ALA A C 5
ATOM 6177 O O . ALA A 1 47 ? -6.737 1.335 9.259 1.00 0.00 114 ALA A O 5
ATOM 6184 N N . PHE A 1 48 ? -4.684 1.344 10.178 1.00 0.00 115 PHE A N 5
ATOM 6185 C CA . PHE A 1 48 ? -4.604 2.798 10.252 1.00 0.00 115 PHE A CA 5
ATOM 6186 C C . PHE A 1 48 ? -3.179 3.278 9.989 1.00 0.00 115 PHE A C 5
ATOM 6187 O O . PHE A 1 48 ? -2.268 3.012 10.772 1.00 0.00 115 PHE A O 5
ATOM 6204 N N . VAL A 1 49 ? -2.996 3.987 8.880 1.00 0.00 116 VAL A N 5
ATOM 6205 C CA . VAL A 1 49 ? -1.684 4.505 8.512 1.00 0.00 116 VAL A CA 5
ATOM 6206 C C . VAL A 1 49 ? -1.587 6.002 8.788 1.00 0.00 116 VAL A C 5
ATOM 6207 O O . VAL A 1 49 ? -2.312 6.801 8.196 1.00 0.00 116 VAL A O 5
ATOM 6220 N N . HIS A 1 50 ? -0.685 6.374 9.691 1.00 0.00 117 HIS A N 5
ATOM 6221 C CA . HIS A 1 50 ? -0.491 7.776 10.045 1.00 0.00 117 HIS A CA 5
ATOM 6222 C C . HIS A 1 50 ? 0.526 8.435 9.119 1.00 0.00 117 HIS A C 5
ATOM 6223 O O . HIS A 1 50 ? 1.715 8.119 9.162 1.00 0.00 117 HIS A O 5
ATOM 6238 N N . MET A 1 51 ? 0.051 9.352 8.282 1.00 0.00 118 MET A N 5
ATOM 6239 C CA . MET A 1 51 ? 0.920 10.055 7.346 1.00 0.00 118 MET A CA 5
ATOM 6240 C C . MET A 1 51 ? 1.337 11.412 7.906 1.00 0.00 118 MET A C 5
ATOM 6241 O O . MET A 1 51 ? 0.756 11.897 8.876 1.00 0.00 118 MET A O 5
ATOM 6255 N N . GLU A 1 52 ? 2.346 12.017 7.288 1.00 0.00 119 GLU A N 5
ATOM 6256 C CA . GLU A 1 52 ? 2.840 13.317 7.726 1.00 0.00 119 GLU A CA 5
ATOM 6257 C C . GLU A 1 52 ? 2.137 14.447 6.979 1.00 0.00 119 GLU A C 5
ATOM 6258 O O . GLU A 1 52 ? 1.469 15.285 7.585 1.00 0.00 119 GLU A O 5
ATOM 6270 N N . ARG A 1 53 ? 2.292 14.462 5.659 1.00 0.00 120 ARG A N 5
ATOM 6271 C CA . ARG A 1 53 ? 1.674 15.489 4.829 1.00 0.00 120 ARG A CA 5
ATOM 6272 C C . ARG A 1 53 ? 0.423 14.951 4.140 1.00 0.00 120 ARG A C 5
ATOM 6273 O O . ARG A 1 53 ? 0.352 13.773 3.792 1.00 0.00 120 ARG A O 5
ATOM 6294 N N . ALA A 1 54 ? -0.561 15.823 3.947 1.00 0.00 121 ALA A N 5
ATOM 6295 C CA . ALA A 1 54 ? -1.808 15.436 3.299 1.00 0.00 121 ALA A CA 5
ATOM 6296 C C . ALA A 1 54 ? -1.566 15.002 1.858 1.00 0.00 121 ALA A C 5
ATOM 6297 O O . ALA A 1 54 ? -2.030 13.945 1.432 1.00 0.00 121 ALA A O 5
ATOM 6304 N N . GLU A 1 55 ? -0.838 15.826 1.111 1.00 0.00 122 GLU A N 5
ATOM 6305 C CA . GLU A 1 55 ? -0.536 15.527 -0.284 1.00 0.00 122 GLU A CA 5
ATOM 6306 C C . GLU A 1 55 ? -0.141 14.063 -0.453 1.00 0.00 122 GLU A C 5
ATOM 6307 O O . GLU A 1 55 ? -0.525 13.413 -1.426 1.00 0.00 122 GLU A O 5
ATOM 6319 N N . ASP A 1 56 ? 0.628 13.550 0.500 1.00 0.00 123 ASP A N 5
ATOM 6320 C CA . ASP A 1 56 ? 1.076 12.163 0.459 1.00 0.00 123 ASP A CA 5
ATOM 6321 C C . ASP A 1 56 ? -0.043 11.217 0.885 1.00 0.00 123 ASP A C 5
ATOM 6322 O O . ASP A 1 56 ? -0.243 10.164 0.281 1.00 0.00 123 ASP A O 5
ATOM 6331 N N . ALA A 1 57 ? -0.769 11.601 1.930 1.00 0.00 124 ALA A N 5
ATOM 6332 C CA . ALA A 1 57 ? -1.868 10.789 2.436 1.00 0.00 124 ALA A CA 5
ATOM 6333 C C . ALA A 1 57 ? -2.918 10.551 1.356 1.00 0.00 124 ALA A C 5
ATOM 6334 O O . ALA A 1 57 ? -3.289 9.411 1.078 1.00 0.00 124 ALA A O 5
ATOM 6341 N N . VAL A 1 58 ? -3.394 11.635 0.751 1.00 0.00 125 VAL A N 5
ATOM 6342 C CA . VAL A 1 58 ? -4.401 11.544 -0.299 1.00 0.00 125 VAL A CA 5
ATOM 6343 C C . VAL A 1 58 ? -3.934 10.637 -1.432 1.00 0.00 125 VAL A C 5
ATOM 6344 O O . VAL A 1 58 ? -4.715 9.861 -1.981 1.00 0.00 125 VAL A O 5
ATOM 6357 N N . GLU A 1 59 ? -2.654 10.741 -1.776 1.00 0.00 126 GLU A N 5
ATOM 6358 C CA . GLU A 1 59 ? -2.083 9.929 -2.844 1.00 0.00 126 GLU A CA 5
ATOM 6359 C C . GLU A 1 59 ? -2.064 8.454 -2.456 1.00 0.00 126 GLU A C 5
ATOM 6360 O O . GLU A 1 59 ? -2.560 7.601 -3.191 1.00 0.00 126 GLU A O 5
ATOM 6372 N N . ALA A 1 60 ? -1.486 8.161 -1.295 1.00 0.00 127 ALA A N 5
ATOM 6373 C CA . ALA A 1 60 ? -1.403 6.789 -0.808 1.00 0.00 127 ALA A CA 5
ATOM 6374 C C . ALA A 1 60 ? -2.752 6.087 -0.912 1.00 0.00 127 ALA A C 5
ATOM 6375 O O . ALA A 1 60 ? -2.817 4.864 -1.045 1.00 0.00 127 ALA A O 5
ATOM 6382 N N . ILE A 1 61 ? -3.826 6.867 -0.851 1.00 0.00 128 ILE A N 5
ATOM 6383 C CA . ILE A 1 61 ? -5.174 6.318 -0.939 1.00 0.00 128 ILE A CA 5
ATOM 6384 C C . ILE A 1 61 ? -5.535 5.977 -2.381 1.00 0.00 128 ILE A C 5
ATOM 6385 O O . ILE A 1 61 ? -5.706 4.808 -2.729 1.00 0.00 128 ILE A O 5
ATOM 6401 N N . ARG A 1 62 ? -5.648 7.004 -3.216 1.00 0.00 129 ARG A N 5
ATOM 6402 C CA . ARG A 1 62 ? -5.988 6.813 -4.621 1.00 0.00 129 ARG A CA 5
ATOM 6403 C C . ARG A 1 62 ? -5.187 5.662 -5.223 1.00 0.00 129 ARG A C 5
ATOM 6404 O O . ARG A 1 62 ? -5.582 5.078 -6.231 1.00 0.00 129 ARG A O 5
ATOM 6425 N N . GLY A 1 63 ? -4.058 5.342 -4.597 1.00 0.00 130 GLY A N 5
ATOM 6426 C CA . GLY A 1 63 ? -3.220 4.264 -5.085 1.00 0.00 130 GLY A CA 5
ATOM 6427 C C . GLY A 1 63 ? -3.497 2.950 -4.381 1.00 0.00 130 GLY A C 5
ATOM 6428 O O . GLY A 1 63 ? -3.835 1.953 -5.022 1.00 0.00 130 GLY A O 5
ATOM 6432 N N . LEU A 1 64 ? -3.353 2.946 -3.061 1.00 0.00 131 LEU A N 5
ATOM 6433 C CA . LEU A 1 64 ? -3.589 1.743 -2.269 1.00 0.00 131 LEU A CA 5
ATOM 6434 C C . LEU A 1 64 ? -5.079 1.422 -2.198 1.00 0.00 131 LEU A C 5
ATOM 6435 O O . LEU A 1 64 ? -5.478 0.402 -1.636 1.00 0.00 131 LEU A O 5
ATOM 6451 N N . ASP A 1 65 ? -5.895 2.297 -2.773 1.00 0.00 132 ASP A N 5
ATOM 6452 C CA . ASP A 1 65 ? -7.341 2.106 -2.778 1.00 0.00 132 ASP A CA 5
ATOM 6453 C C . ASP A 1 65 ? -7.733 0.949 -3.693 1.00 0.00 132 ASP A C 5
ATOM 6454 O O . ASP A 1 65 ? -7.495 0.992 -4.899 1.00 0.00 132 ASP A O 5
ATOM 6463 N N . ASN A 1 66 ? -8.333 -0.083 -3.109 1.00 0.00 133 ASN A N 5
ATOM 6464 C CA . ASN A 1 66 ? -8.756 -1.252 -3.872 1.00 0.00 133 ASN A CA 5
ATOM 6465 C C . ASN A 1 66 ? -7.555 -1.961 -4.492 1.00 0.00 133 ASN A C 5
ATOM 6466 O O . ASN A 1 66 ? -7.516 -2.200 -5.699 1.00 0.00 133 ASN A O 5
ATOM 6477 N N . THR A 1 67 ? -6.577 -2.296 -3.657 1.00 0.00 134 THR A N 5
ATOM 6478 C CA . THR A 1 67 ? -5.375 -2.977 -4.121 1.00 0.00 134 THR A CA 5
ATOM 6479 C C . THR A 1 67 ? -5.206 -4.326 -3.433 1.00 0.00 134 THR A C 5
ATOM 6480 O O . THR A 1 67 ? -5.183 -4.408 -2.205 1.00 0.00 134 THR A O 5
ATOM 6491 N N . GLU A 1 68 ? -5.089 -5.382 -4.232 1.00 0.00 135 GLU A N 5
ATOM 6492 C CA . GLU A 1 68 ? -4.923 -6.729 -3.697 1.00 0.00 135 GLU A CA 5
ATOM 6493 C C . GLU A 1 68 ? -3.731 -6.793 -2.746 1.00 0.00 135 GLU A C 5
ATOM 6494 O O . GLU A 1 68 ? -2.579 -6.840 -3.178 1.00 0.00 135 GLU A O 5
ATOM 6506 N N . PHE A 1 69 ? -4.018 -6.794 -1.448 1.00 0.00 136 PHE A N 5
ATOM 6507 C CA . PHE A 1 69 ? -2.971 -6.851 -0.434 1.00 0.00 136 PHE A CA 5
ATOM 6508 C C . PHE A 1 69 ? -2.961 -8.208 0.262 1.00 0.00 136 PHE A C 5
ATOM 6509 O O . PHE A 1 69 ? -3.959 -8.622 0.851 1.00 0.00 136 PHE A O 5
ATOM 6526 N N . GLN A 1 70 ? -1.826 -8.896 0.189 1.00 0.00 137 GLN A N 5
ATOM 6527 C CA . GLN A 1 70 ? -1.686 -10.208 0.811 1.00 0.00 137 GLN A CA 5
ATOM 6528 C C . GLN A 1 70 ? -2.734 -11.178 0.276 1.00 0.00 137 GLN A C 5
ATOM 6529 O O . GLN A 1 70 ? -3.108 -12.137 0.949 1.00 0.00 137 GLN A O 5
ATOM 6543 N N . GLY A 1 71 ? -3.206 -10.921 -0.941 1.00 0.00 138 GLY A N 5
ATOM 6544 C CA . GLY A 1 71 ? -4.207 -11.780 -1.545 1.00 0.00 138 GLY A CA 5
ATOM 6545 C C . GLY A 1 71 ? -5.586 -11.151 -1.547 1.00 0.00 138 GLY A C 5
ATOM 6546 O O . GLY A 1 71 ? -6.359 -11.333 -2.489 1.00 0.00 138 GLY A O 5
ATOM 6550 N N . LYS A 1 72 ? -5.898 -10.410 -0.490 1.00 0.00 139 LYS A N 5
ATOM 6551 C CA . LYS A 1 72 ? -7.194 -9.751 -0.372 1.00 0.00 139 LYS A CA 5
ATOM 6552 C C . LYS A 1 72 ? -7.061 -8.247 -0.583 1.00 0.00 139 LYS A C 5
ATOM 6553 O O . LYS A 1 72 ? -6.115 -7.624 -0.101 1.00 0.00 139 LYS A O 5
ATOM 6572 N N . ARG A 1 73 ? -8.015 -7.669 -1.306 1.00 0.00 140 ARG A N 5
ATOM 6573 C CA . ARG A 1 73 ? -8.004 -6.237 -1.581 1.00 0.00 140 ARG A CA 5
ATOM 6574 C C . ARG A 1 73 ? -8.604 -5.455 -0.416 1.00 0.00 140 ARG A C 5
ATOM 6575 O O . ARG A 1 73 ? -9.736 -5.709 -0.004 1.00 0.00 140 ARG A O 5
ATOM 6596 N N . MET A 1 74 ? -7.839 -4.504 0.109 1.00 0.00 141 MET A N 5
ATOM 6597 C CA . MET A 1 74 ? -8.296 -3.685 1.226 1.00 0.00 141 MET A CA 5
ATOM 6598 C C . MET A 1 74 ? -8.707 -2.296 0.748 1.00 0.00 141 MET A C 5
ATOM 6599 O O . MET A 1 74 ? -8.161 -1.776 -0.225 1.00 0.00 141 MET A O 5
ATOM 6613 N N . HIS A 1 75 ? -9.673 -1.699 1.440 1.00 0.00 142 HIS A N 5
ATOM 6614 C CA . HIS A 1 75 ? -10.157 -0.370 1.086 1.00 0.00 142 HIS A CA 5
ATOM 6615 C C . HIS A 1 75 ? -9.457 0.702 1.916 1.00 0.00 142 HIS A C 5
ATOM 6616 O O . HIS A 1 75 ? -9.568 0.723 3.142 1.00 0.00 142 HIS A O 5
ATOM 6631 N N . VAL A 1 76 ? -8.735 1.590 1.240 1.00 0.00 143 VAL A N 5
ATOM 6632 C CA . VAL A 1 76 ? -8.016 2.664 1.915 1.00 0.00 143 VAL A CA 5
ATOM 6633 C C . VAL A 1 76 ? -8.728 4.000 1.732 1.00 0.00 143 VAL A C 5
ATOM 6634 O O . VAL A 1 76 ? -9.149 4.343 0.628 1.00 0.00 143 VAL A O 5
ATOM 6647 N N . GLN A 1 77 ? -8.857 4.750 2.822 1.00 0.00 144 GLN A N 5
ATOM 6648 C CA . GLN A 1 77 ? -9.517 6.049 2.781 1.00 0.00 144 GLN A CA 5
ATOM 6649 C C . GLN A 1 77 ? -9.155 6.883 4.005 1.00 0.00 144 GLN A C 5
ATOM 6650 O O . GLN A 1 77 ? -8.359 6.459 4.845 1.00 0.00 144 GLN A O 5
ATOM 6664 N N . LEU A 1 78 ? -9.742 8.071 4.101 1.00 0.00 145 LEU A N 5
ATOM 6665 C CA . LEU A 1 78 ? -9.480 8.965 5.223 1.00 0.00 145 LEU A CA 5
ATOM 6666 C C . LEU A 1 78 ? -10.103 8.425 6.507 1.00 0.00 145 LEU A C 5
ATOM 6667 O O . LEU A 1 78 ? -11.294 8.117 6.549 1.00 0.00 145 LEU A O 5
ATOM 6683 N N . SER A 1 79 ? -9.289 8.315 7.552 1.00 0.00 146 SER A N 5
ATOM 6684 C CA . SER A 1 79 ? -9.759 7.811 8.837 1.00 0.00 146 SER A CA 5
ATOM 6685 C C . SER A 1 79 ? -10.865 8.700 9.398 1.00 0.00 146 SER A C 5
ATOM 6686 O O . SER A 1 79 ? -11.980 8.241 9.650 1.00 0.00 146 SER A O 5
ATOM 6694 N N . THR A 1 80 ? -10.548 9.976 9.592 1.00 0.00 147 THR A N 5
ATOM 6695 C CA . THR A 1 80 ? -11.512 10.931 10.124 1.00 0.00 147 THR A CA 5
ATOM 6696 C C . THR A 1 80 ? -12.537 11.324 9.067 1.00 0.00 147 THR A C 5
ATOM 6697 O O . THR A 1 80 ? -12.193 11.538 7.904 1.00 0.00 147 THR A O 5
ATOM 6708 N N . SER A 1 81 ? -13.798 11.419 9.478 1.00 0.00 148 SER A N 5
ATOM 6709 C CA . SER A 1 81 ? -14.874 11.785 8.564 1.00 0.00 148 SER A CA 5
ATOM 6710 C C . SER A 1 81 ? -14.512 13.037 7.771 1.00 0.00 148 SER A C 5
ATOM 6711 O O . SER A 1 81 ? -14.185 14.075 8.346 1.00 0.00 148 SER A O 5
ATOM 6719 N N . ARG A 1 82 ? -14.574 12.930 6.448 1.00 0.00 149 ARG A N 5
ATOM 6720 C CA . ARG A 1 82 ? -14.252 14.052 5.575 1.00 0.00 149 ARG A CA 5
ATOM 6721 C C . ARG A 1 82 ? -15.370 15.090 5.588 1.00 0.00 149 ARG A C 5
ATOM 6722 O O . ARG A 1 82 ? -16.398 14.918 4.932 1.00 0.00 149 ARG A O 5
ATOM 6743 N N . LEU A 1 83 ? -15.164 16.165 6.340 1.00 0.00 150 LEU A N 5
ATOM 6744 C CA . LEU A 1 83 ? -16.155 17.231 6.439 1.00 0.00 150 LEU A CA 5
ATOM 6745 C C . LEU A 1 83 ? -16.322 17.946 5.102 1.00 0.00 150 LEU A C 5
ATOM 6746 O O . LEU A 1 83 ? -15.495 17.801 4.202 1.00 0.00 150 LEU A O 5
ATOM 6762 N N . ARG A 1 84 ? -17.396 18.719 4.981 1.00 0.00 151 ARG A N 5
ATOM 6763 C CA . ARG A 1 84 ? -17.671 19.457 3.754 1.00 0.00 151 ARG A CA 5
ATOM 6764 C C . ARG A 1 84 ? -16.906 20.777 3.730 1.00 0.00 151 ARG A C 5
ATOM 6765 O O . ARG A 1 84 ? -16.154 21.055 2.795 1.00 0.00 151 ARG A O 5
ATOM 6786 N N . THR A 1 85 ? -17.102 21.588 4.766 1.00 0.00 152 THR A N 5
ATOM 6787 C CA . THR A 1 85 ? -16.432 22.878 4.863 1.00 0.00 152 THR A CA 5
ATOM 6788 C C . THR A 1 85 ? -16.392 23.581 3.511 1.00 0.00 152 THR A C 5
ATOM 6789 O O . THR A 1 85 ? -15.337 24.032 3.067 1.00 0.00 152 THR A O 5
ATOM 6800 N N . ALA A 1 86 ? -17.548 23.670 2.861 1.00 0.00 153 ALA A N 5
ATOM 6801 C CA . ALA A 1 86 ? -17.644 24.320 1.560 1.00 0.00 153 ALA A CA 5
ATOM 6802 C C . ALA A 1 86 ? -18.184 25.740 1.694 1.00 0.00 153 ALA A C 5
ATOM 6803 O O . ALA A 1 86 ? -18.915 26.050 2.635 1.00 0.00 153 ALA A O 5
ATOM 6810 N N . SER A 1 87 ? -17.819 26.599 0.748 1.00 0.00 154 SER A N 5
ATOM 6811 C CA . SER A 1 87 ? -18.264 27.988 0.763 1.00 0.00 154 SER A CA 5
ATOM 6812 C C . SER A 1 87 ? -19.722 28.086 1.201 1.00 0.00 154 SER A C 5
ATOM 6813 O O . SER A 1 87 ? -20.568 27.310 0.761 1.00 0.00 154 SER A O 5
ATOM 6821 N N . GLY A 1 88 ? -20.008 29.049 2.072 1.00 0.00 155 GLY A N 5
ATOM 6822 C CA . GLY A 1 88 ? -21.364 29.233 2.556 1.00 0.00 155 GLY A CA 5
ATOM 6823 C C . GLY A 1 88 ? -21.686 30.687 2.842 1.00 0.00 155 GLY A C 5
ATOM 6824 O O . GLY A 1 88 ? -20.822 31.561 2.771 1.00 0.00 155 GLY A O 5
ATOM 6828 N N . PRO A 1 89 ? -22.956 30.962 3.171 1.00 0.00 156 PRO A N 5
ATOM 6829 C CA . PRO A 1 89 ? -23.420 32.319 3.474 1.00 0.00 156 PRO A CA 5
ATOM 6830 C C . PRO A 1 89 ? -22.861 32.842 4.793 1.00 0.00 156 PRO A C 5
ATOM 6831 O O . PRO A 1 89 ? -23.163 32.309 5.860 1.00 0.00 156 PRO A O 5
ATOM 6842 N N . SER A 1 90 ? -22.046 33.889 4.712 1.00 0.00 157 SER A N 5
ATOM 6843 C CA . SER A 1 90 ? -21.442 34.481 5.899 1.00 0.00 157 SER A CA 5
ATOM 6844 C C . SER A 1 90 ? -22.029 35.863 6.175 1.00 0.00 157 SER A C 5
ATOM 6845 O O . SER A 1 90 ? -22.531 36.129 7.266 1.00 0.00 157 SER A O 5
ATOM 6853 N N . SER A 1 91 ? -21.960 36.738 5.176 1.00 0.00 158 SER A N 5
ATOM 6854 C CA . SER A 1 91 ? -22.480 38.093 5.311 1.00 0.00 158 SER A CA 5
ATOM 6855 C C . SER A 1 91 ? -24.004 38.099 5.246 1.00 0.00 158 SER A C 5
ATOM 6856 O O . SER A 1 91 ? -24.591 38.105 4.165 1.00 0.00 158 SER A O 5
ATOM 6864 N N . GLY A 1 92 ? -24.640 38.098 6.414 1.00 0.00 159 GLY A N 5
ATOM 6865 C CA . GLY A 1 92 ? -26.090 38.102 6.469 1.00 0.00 159 GLY A CA 5
ATOM 6866 C C . GLY A 1 92 ? -26.686 36.737 6.189 1.00 0.00 159 GLY A C 5
ATOM 6867 O O . GLY A 1 92 ? -27.399 36.555 5.202 1.00 0.00 159 GLY A O 5
ATOM 6871 N N . GLY A 1 1 ? -15.923 1.593 13.006 1.00 0.00 68 GLY A N 6
ATOM 6872 C CA . GLY A 1 1 ? -16.732 2.775 13.239 1.00 0.00 68 GLY A CA 6
ATOM 6873 C C . GLY A 1 1 ? -15.946 4.059 13.063 1.00 0.00 68 GLY A C 6
ATOM 6874 O O . GLY A 1 1 ? -15.160 4.438 13.932 1.00 0.00 68 GLY A O 6
ATOM 6878 N N . SER A 1 2 ? -16.157 4.731 11.936 1.00 0.00 69 SER A N 6
ATOM 6879 C CA . SER A 1 2 ? -15.457 5.977 11.646 1.00 0.00 69 SER A CA 6
ATOM 6880 C C . SER A 1 2 ? -15.914 7.087 12.588 1.00 0.00 69 SER A C 6
ATOM 6881 O O . SER A 1 2 ? -16.971 7.686 12.393 1.00 0.00 69 SER A O 6
ATOM 6889 N N . SER A 1 3 ? -15.107 7.357 13.610 1.00 0.00 70 SER A N 6
ATOM 6890 C CA . SER A 1 3 ? -15.429 8.392 14.585 1.00 0.00 70 SER A CA 6
ATOM 6891 C C . SER A 1 3 ? -14.217 8.714 15.454 1.00 0.00 70 SER A C 6
ATOM 6892 O O . SER A 1 3 ? -13.720 7.860 16.187 1.00 0.00 70 SER A O 6
ATOM 6900 N N . GLY A 1 4 ? -13.746 9.955 15.366 1.00 0.00 71 GLY A N 6
ATOM 6901 C CA . GLY A 1 4 ? -12.597 10.370 16.149 1.00 0.00 71 GLY A CA 6
ATOM 6902 C C . GLY A 1 4 ? -11.570 11.115 15.320 1.00 0.00 71 GLY A C 6
ATOM 6903 O O . GLY A 1 4 ? -11.024 10.572 14.360 1.00 0.00 71 GLY A O 6
ATOM 6907 N N . SER A 1 5 ? -11.306 12.364 15.691 1.00 0.00 72 SER A N 6
ATOM 6908 C CA . SER A 1 5 ? -10.341 13.187 14.971 1.00 0.00 72 SER A CA 6
ATOM 6909 C C . SER A 1 5 ? -9.127 13.491 15.845 1.00 0.00 72 SER A C 6
ATOM 6910 O O . SER A 1 5 ? -9.204 14.293 16.776 1.00 0.00 72 SER A O 6
ATOM 6918 N N . SER A 1 6 ? -8.008 12.843 15.538 1.00 0.00 73 SER A N 6
ATOM 6919 C CA . SER A 1 6 ? -6.778 13.040 16.296 1.00 0.00 73 SER A CA 6
ATOM 6920 C C . SER A 1 6 ? -5.662 13.561 15.396 1.00 0.00 73 SER A C 6
ATOM 6921 O O . SER A 1 6 ? -5.620 13.260 14.204 1.00 0.00 73 SER A O 6
ATOM 6929 N N . GLY A 1 7 ? -4.758 14.344 15.977 1.00 0.00 74 GLY A N 6
ATOM 6930 C CA . GLY A 1 7 ? -3.654 14.895 15.214 1.00 0.00 74 GLY A CA 6
ATOM 6931 C C . GLY A 1 7 ? -4.086 16.026 14.301 1.00 0.00 74 GLY A C 6
ATOM 6932 O O . GLY A 1 7 ? -5.068 15.902 13.569 1.00 0.00 74 GLY A O 6
ATOM 6936 N N . LYS A 1 8 ? -3.353 17.133 14.346 1.00 0.00 75 LYS A N 6
ATOM 6937 C CA . LYS A 1 8 ? -3.665 18.291 13.518 1.00 0.00 75 LYS A CA 6
ATOM 6938 C C . LYS A 1 8 ? -2.658 18.435 12.381 1.00 0.00 75 LYS A C 6
ATOM 6939 O O . LYS A 1 8 ? -3.032 18.484 11.210 1.00 0.00 75 LYS A O 6
ATOM 6958 N N . ALA A 1 9 ? -1.378 18.501 12.735 1.00 0.00 76 ALA A N 6
ATOM 6959 C CA . ALA A 1 9 ? -0.318 18.636 11.745 1.00 0.00 76 ALA A CA 6
ATOM 6960 C C . ALA A 1 9 ? 0.096 17.275 11.195 1.00 0.00 76 ALA A C 6
ATOM 6961 O O . ALA A 1 9 ? 1.270 16.909 11.235 1.00 0.00 76 ALA A O 6
ATOM 6968 N N . SER A 1 10 ? -0.877 16.528 10.682 1.00 0.00 77 SER A N 6
ATOM 6969 C CA . SER A 1 10 ? -0.615 15.205 10.128 1.00 0.00 77 SER A CA 6
ATOM 6970 C C . SER A 1 10 ? -1.842 14.669 9.398 1.00 0.00 77 SER A C 6
ATOM 6971 O O . SER A 1 10 ? -2.862 15.351 9.287 1.00 0.00 77 SER A O 6
ATOM 6979 N N . THR A 1 11 ? -1.737 13.440 8.900 1.00 0.00 78 THR A N 6
ATOM 6980 C CA . THR A 1 11 ? -2.836 12.811 8.179 1.00 0.00 78 THR A CA 6
ATOM 6981 C C . THR A 1 11 ? -3.077 11.390 8.676 1.00 0.00 78 THR A C 6
ATOM 6982 O O . THR A 1 11 ? -2.152 10.713 9.125 1.00 0.00 78 THR A O 6
ATOM 6993 N N . LYS A 1 12 ? -4.326 10.943 8.592 1.00 0.00 79 LYS A N 6
ATOM 6994 C CA . LYS A 1 12 ? -4.689 9.601 9.031 1.00 0.00 79 LYS A CA 6
ATOM 6995 C C . LYS A 1 12 ? -5.486 8.873 7.953 1.00 0.00 79 LYS A C 6
ATOM 6996 O O . LYS A 1 12 ? -6.406 9.437 7.360 1.00 0.00 79 LYS A O 6
ATOM 7015 N N . LEU A 1 13 ? -5.127 7.618 7.706 1.00 0.00 80 LEU A N 6
ATOM 7016 C CA . LEU A 1 13 ? -5.810 6.812 6.700 1.00 0.00 80 LEU A CA 6
ATOM 7017 C C . LEU A 1 13 ? -6.279 5.486 7.291 1.00 0.00 80 LEU A C 6
ATOM 7018 O O . LEU A 1 13 ? -5.547 4.833 8.036 1.00 0.00 80 LEU A O 6
ATOM 7034 N N . HIS A 1 14 ? -7.502 5.092 6.952 1.00 0.00 81 HIS A N 6
ATOM 7035 C CA . HIS A 1 14 ? -8.068 3.842 7.446 1.00 0.00 81 HIS A CA 6
ATOM 7036 C C . HIS A 1 14 ? -8.039 2.767 6.364 1.00 0.00 81 HIS A C 6
ATOM 7037 O O . HIS A 1 14 ? -8.235 3.054 5.184 1.00 0.00 81 HIS A O 6
ATOM 7052 N N . VAL A 1 15 ? -7.792 1.527 6.775 1.00 0.00 82 VAL A N 6
ATOM 7053 C CA . VAL A 1 15 ? -7.737 0.408 5.841 1.00 0.00 82 VAL A CA 6
ATOM 7054 C C . VAL A 1 15 ? -8.620 -0.743 6.310 1.00 0.00 82 VAL A C 6
ATOM 7055 O O . VAL A 1 15 ? -8.632 -1.089 7.490 1.00 0.00 82 VAL A O 6
ATOM 7068 N N . GLY A 1 16 ? -9.360 -1.333 5.376 1.00 0.00 83 GLY A N 6
ATOM 7069 C CA . GLY A 1 16 ? -10.236 -2.439 5.712 1.00 0.00 83 GLY A CA 6
ATOM 7070 C C . GLY A 1 16 ? -9.934 -3.685 4.903 1.00 0.00 83 GLY A C 6
ATOM 7071 O O . GLY A 1 16 ? -9.266 -3.617 3.873 1.00 0.00 83 GLY A O 6
ATOM 7075 N N . ASN A 1 17 ? -10.428 -4.827 5.372 1.00 0.00 84 ASN A N 6
ATOM 7076 C CA . ASN A 1 17 ? -10.205 -6.094 4.685 1.00 0.00 84 ASN A CA 6
ATOM 7077 C C . ASN A 1 17 ? -8.717 -6.429 4.631 1.00 0.00 84 ASN A C 6
ATOM 7078 O O . ASN A 1 17 ? -8.168 -6.689 3.560 1.00 0.00 84 ASN A O 6
ATOM 7089 N N . ILE A 1 18 ? -8.072 -6.421 5.793 1.00 0.00 85 ILE A N 6
ATOM 7090 C CA . ILE A 1 18 ? -6.649 -6.726 5.877 1.00 0.00 85 ILE A CA 6
ATOM 7091 C C . ILE A 1 18 ? -6.412 -8.231 5.935 1.00 0.00 85 ILE A C 6
ATOM 7092 O O . ILE A 1 18 ? -7.305 -8.998 6.296 1.00 0.00 85 ILE A O 6
ATOM 7108 N N . SER A 1 19 ? -5.201 -8.648 5.579 1.00 0.00 86 SER A N 6
ATOM 7109 C CA . SER A 1 19 ? -4.846 -10.062 5.589 1.00 0.00 86 SER A CA 6
ATOM 7110 C C . SER A 1 19 ? -4.361 -10.492 6.970 1.00 0.00 86 SER A C 6
ATOM 7111 O O . SER A 1 19 ? -3.708 -9.736 7.690 1.00 0.00 86 SER A O 6
ATOM 7119 N N . PRO A 1 20 ? -4.689 -11.735 7.351 1.00 0.00 87 PRO A N 6
ATOM 7120 C CA . PRO A 1 20 ? -4.297 -12.295 8.648 1.00 0.00 87 PRO A CA 6
ATOM 7121 C C . PRO A 1 20 ? -2.798 -12.557 8.738 1.00 0.00 87 PRO A C 6
ATOM 7122 O O . PRO A 1 20 ? -2.276 -12.880 9.805 1.00 0.00 87 PRO A O 6
ATOM 7133 N N . THR A 1 21 ? -2.108 -12.415 7.610 1.00 0.00 88 THR A N 6
ATOM 7134 C CA . THR A 1 21 ? -0.669 -12.637 7.561 1.00 0.00 88 THR A CA 6
ATOM 7135 C C . THR A 1 21 ? 0.081 -11.332 7.323 1.00 0.00 88 THR A C 6
ATOM 7136 O O . THR A 1 21 ? 1.312 -11.305 7.313 1.00 0.00 88 THR A O 6
ATOM 7147 N N . CYS A 1 22 ? -0.668 -10.251 7.133 1.00 0.00 89 CYS A N 6
ATOM 7148 C CA . CYS A 1 22 ? -0.072 -8.941 6.895 1.00 0.00 89 CYS A CA 6
ATOM 7149 C C . CYS A 1 22 ? 0.631 -8.427 8.147 1.00 0.00 89 CYS A C 6
ATOM 7150 O O . CYS A 1 22 ? 0.047 -8.395 9.231 1.00 0.00 89 CYS A O 6
ATOM 7158 N N . THR A 1 23 ? 1.889 -8.028 7.991 1.00 0.00 90 THR A N 6
ATOM 7159 C CA . THR A 1 23 ? 2.673 -7.519 9.109 1.00 0.00 90 THR A CA 6
ATOM 7160 C C . THR A 1 23 ? 2.723 -5.995 9.097 1.00 0.00 90 THR A C 6
ATOM 7161 O O . THR A 1 23 ? 2.719 -5.373 8.036 1.00 0.00 90 THR A O 6
ATOM 7172 N N . ASN A 1 24 ? 2.771 -5.400 10.285 1.00 0.00 91 ASN A N 6
ATOM 7173 C CA . ASN A 1 24 ? 2.822 -3.948 10.410 1.00 0.00 91 ASN A CA 6
ATOM 7174 C C . ASN A 1 24 ? 3.939 -3.366 9.549 1.00 0.00 91 ASN A C 6
ATOM 7175 O O . ASN A 1 24 ? 3.883 -2.205 9.146 1.00 0.00 91 ASN A O 6
ATOM 7186 N N . GLN A 1 25 ? 4.951 -4.182 9.272 1.00 0.00 92 GLN A N 6
ATOM 7187 C CA . GLN A 1 25 ? 6.081 -3.748 8.460 1.00 0.00 92 GLN A CA 6
ATOM 7188 C C . GLN A 1 25 ? 5.690 -3.658 6.988 1.00 0.00 92 GLN A C 6
ATOM 7189 O O . GLN A 1 25 ? 6.185 -2.800 6.257 1.00 0.00 92 GLN A O 6
ATOM 7203 N N . GLU A 1 26 ? 4.800 -4.548 6.561 1.00 0.00 93 GLU A N 6
ATOM 7204 C CA . GLU A 1 26 ? 4.345 -4.569 5.176 1.00 0.00 93 GLU A CA 6
ATOM 7205 C C . GLU A 1 26 ? 3.445 -3.372 4.882 1.00 0.00 93 GLU A C 6
ATOM 7206 O O . GLU A 1 26 ? 3.743 -2.556 4.008 1.00 0.00 93 GLU A O 6
ATOM 7218 N N . LEU A 1 27 ? 2.342 -3.274 5.616 1.00 0.00 94 LEU A N 6
ATOM 7219 C CA . LEU A 1 27 ? 1.397 -2.178 5.434 1.00 0.00 94 LEU A CA 6
ATOM 7220 C C . LEU A 1 27 ? 2.121 -0.836 5.389 1.00 0.00 94 LEU A C 6
ATOM 7221 O O . LEU A 1 27 ? 1.972 -0.071 4.436 1.00 0.00 94 LEU A O 6
ATOM 7237 N N . ARG A 1 28 ? 2.908 -0.559 6.424 1.00 0.00 95 ARG A N 6
ATOM 7238 C CA . ARG A 1 28 ? 3.656 0.690 6.502 1.00 0.00 95 ARG A CA 6
ATOM 7239 C C . ARG A 1 28 ? 4.502 0.896 5.248 1.00 0.00 95 ARG A C 6
ATOM 7240 O O . ARG A 1 28 ? 4.302 1.856 4.504 1.00 0.00 95 ARG A O 6
ATOM 7261 N N . ALA A 1 29 ? 5.446 -0.011 5.022 1.00 0.00 96 ALA A N 6
ATOM 7262 C CA . ALA A 1 29 ? 6.320 0.070 3.858 1.00 0.00 96 ALA A CA 6
ATOM 7263 C C . ALA A 1 29 ? 5.531 0.426 2.603 1.00 0.00 96 ALA A C 6
ATOM 7264 O O . ALA A 1 29 ? 5.943 1.283 1.820 1.00 0.00 96 ALA A O 6
ATOM 7271 N N . LYS A 1 30 ? 4.395 -0.237 2.416 1.00 0.00 97 LYS A N 6
ATOM 7272 C CA . LYS A 1 30 ? 3.547 0.009 1.255 1.00 0.00 97 LYS A CA 6
ATOM 7273 C C . LYS A 1 30 ? 3.123 1.473 1.192 1.00 0.00 97 LYS A C 6
ATOM 7274 O O . LYS A 1 30 ? 3.204 2.108 0.140 1.00 0.00 97 LYS A O 6
ATOM 7293 N N . PHE A 1 31 ? 2.673 2.004 2.324 1.00 0.00 98 PHE A N 6
ATOM 7294 C CA . PHE A 1 31 ? 2.238 3.394 2.397 1.00 0.00 98 PHE A CA 6
ATOM 7295 C C . PHE A 1 31 ? 3.431 4.342 2.336 1.00 0.00 98 PHE A C 6
ATOM 7296 O O . PHE A 1 31 ? 3.302 5.493 1.922 1.00 0.00 98 PHE A O 6
ATOM 7313 N N . GLU A 1 32 ? 4.593 3.849 2.753 1.00 0.00 99 GLU A N 6
ATOM 7314 C CA . GLU A 1 32 ? 5.810 4.652 2.748 1.00 0.00 99 GLU A CA 6
ATOM 7315 C C . GLU A 1 32 ? 6.248 4.967 1.321 1.00 0.00 99 GLU A C 6
ATOM 7316 O O . GLU A 1 32 ? 6.943 5.953 1.077 1.00 0.00 99 GLU A O 6
ATOM 7328 N N . GLU A 1 33 ? 5.836 4.121 0.381 1.00 0.00 100 GLU A N 6
ATOM 7329 C CA . GLU A 1 33 ? 6.187 4.308 -1.021 1.00 0.00 100 GLU A CA 6
ATOM 7330 C C . GLU A 1 33 ? 5.689 5.658 -1.532 1.00 0.00 100 GLU A C 6
ATOM 7331 O O . GLU A 1 33 ? 6.194 6.183 -2.524 1.00 0.00 100 GLU A O 6
ATOM 7343 N N . TYR A 1 34 ? 4.696 6.213 -0.846 1.00 0.00 101 TYR A N 6
ATOM 7344 C CA . TYR A 1 34 ? 4.128 7.499 -1.230 1.00 0.00 101 TYR A CA 6
ATOM 7345 C C . TYR A 1 34 ? 4.793 8.639 -0.465 1.00 0.00 101 TYR A C 6
ATOM 7346 O O . TYR A 1 34 ? 5.238 9.622 -1.055 1.00 0.00 101 TYR A O 6
ATOM 7364 N N . GLY A 1 35 ? 4.855 8.499 0.856 1.00 0.00 102 GLY A N 6
ATOM 7365 C CA . GLY A 1 35 ? 5.467 9.523 1.683 1.00 0.00 102 GLY A CA 6
ATOM 7366 C C . GLY A 1 35 ? 6.061 8.960 2.959 1.00 0.00 102 GLY A C 6
ATOM 7367 O O . GLY A 1 35 ? 5.893 7.784 3.281 1.00 0.00 102 GLY A O 6
ATOM 7371 N N . PRO A 1 36 ? 6.775 9.812 3.709 1.00 0.00 103 PRO A N 6
ATOM 7372 C CA . PRO A 1 36 ? 7.412 9.414 4.969 1.00 0.00 103 PRO A CA 6
ATOM 7373 C C . PRO A 1 36 ? 6.394 9.142 6.072 1.00 0.00 103 PRO A C 6
ATOM 7374 O O . PRO A 1 36 ? 6.145 9.994 6.925 1.00 0.00 103 PRO A O 6
ATOM 7385 N N . VAL A 1 37 ? 5.809 7.949 6.049 1.00 0.00 104 VAL A N 6
ATOM 7386 C CA . VAL A 1 37 ? 4.819 7.564 7.048 1.00 0.00 104 VAL A CA 6
ATOM 7387 C C . VAL A 1 37 ? 5.297 7.906 8.455 1.00 0.00 104 VAL A C 6
ATOM 7388 O O . VAL A 1 37 ? 6.498 7.950 8.720 1.00 0.00 104 VAL A O 6
ATOM 7401 N N . ILE A 1 38 ? 4.348 8.147 9.354 1.00 0.00 105 ILE A N 6
ATOM 7402 C CA . ILE A 1 38 ? 4.672 8.484 10.734 1.00 0.00 105 ILE A CA 6
ATOM 7403 C C . ILE A 1 38 ? 4.480 7.282 11.653 1.00 0.00 105 ILE A C 6
ATOM 7404 O O . ILE A 1 38 ? 5.413 6.849 12.328 1.00 0.00 105 ILE A O 6
ATOM 7420 N N . GLU A 1 39 ? 3.263 6.746 11.671 1.00 0.00 106 GLU A N 6
ATOM 7421 C CA . GLU A 1 39 ? 2.950 5.592 12.506 1.00 0.00 106 GLU A CA 6
ATOM 7422 C C . GLU A 1 39 ? 1.840 4.753 11.880 1.00 0.00 106 GLU A C 6
ATOM 7423 O O . GLU A 1 39 ? 0.758 5.259 11.580 1.00 0.00 106 GLU A O 6
ATOM 7435 N N . CYS A 1 40 ? 2.118 3.468 11.684 1.00 0.00 107 CYS A N 6
ATOM 7436 C CA . CYS A 1 40 ? 1.144 2.558 11.092 1.00 0.00 107 CYS A CA 6
ATOM 7437 C C . CYS A 1 40 ? 0.820 1.413 12.046 1.00 0.00 107 CYS A C 6
ATOM 7438 O O . CYS A 1 40 ? 1.689 0.932 12.773 1.00 0.00 107 CYS A O 6
ATOM 7446 N N . ASP A 1 41 ? -0.437 0.983 12.039 1.00 0.00 108 ASP A N 6
ATOM 7447 C CA . ASP A 1 41 ? -0.877 -0.105 12.905 1.00 0.00 108 ASP A CA 6
ATOM 7448 C C . ASP A 1 41 ? -1.889 -0.995 12.188 1.00 0.00 108 ASP A C 6
ATOM 7449 O O . ASP A 1 41 ? -2.760 -0.505 11.469 1.00 0.00 108 ASP A O 6
ATOM 7458 N N . ILE A 1 42 ? -1.765 -2.302 12.389 1.00 0.00 109 ILE A N 6
ATOM 7459 C CA . ILE A 1 42 ? -2.669 -3.259 11.762 1.00 0.00 109 ILE A CA 6
ATOM 7460 C C . ILE A 1 42 ? -3.726 -3.745 12.748 1.00 0.00 109 ILE A C 6
ATOM 7461 O O . ILE A 1 42 ? -3.505 -3.749 13.959 1.00 0.00 109 ILE A O 6
ATOM 7477 N N . VAL A 1 43 ? -4.875 -4.156 12.220 1.00 0.00 110 VAL A N 6
ATOM 7478 C CA . VAL A 1 43 ? -5.966 -4.647 13.053 1.00 0.00 110 VAL A CA 6
ATOM 7479 C C . VAL A 1 43 ? -6.565 -5.924 12.477 1.00 0.00 110 VAL A C 6
ATOM 7480 O O . VAL A 1 43 ? -6.214 -6.346 11.375 1.00 0.00 110 VAL A O 6
ATOM 7493 N N . LYS A 1 44 ? -7.473 -6.537 13.229 1.00 0.00 111 LYS A N 6
ATOM 7494 C CA . LYS A 1 44 ? -8.125 -7.767 12.794 1.00 0.00 111 LYS A CA 6
ATOM 7495 C C . LYS A 1 44 ? -8.323 -7.771 11.281 1.00 0.00 111 LYS A C 6
ATOM 7496 O O . LYS A 1 44 ? -7.605 -8.459 10.554 1.00 0.00 111 LYS A O 6
ATOM 7515 N N . ASP A 1 45 ? -9.298 -7.000 10.814 1.00 0.00 112 ASP A N 6
ATOM 7516 C CA . ASP A 1 45 ? -9.588 -6.913 9.388 1.00 0.00 112 ASP A CA 6
ATOM 7517 C C . ASP A 1 45 ? -9.464 -5.475 8.894 1.00 0.00 112 ASP A C 6
ATOM 7518 O O . ASP A 1 45 ? -9.925 -5.141 7.803 1.00 0.00 112 ASP A O 6
ATOM 7527 N N . TYR A 1 46 ? -8.841 -4.628 9.706 1.00 0.00 113 TYR A N 6
ATOM 7528 C CA . TYR A 1 46 ? -8.660 -3.225 9.354 1.00 0.00 113 TYR A CA 6
ATOM 7529 C C . TYR A 1 46 ? -7.270 -2.738 9.753 1.00 0.00 113 TYR A C 6
ATOM 7530 O O . TYR A 1 46 ? -6.465 -3.497 10.291 1.00 0.00 113 TYR A O 6
ATOM 7548 N N . ALA A 1 47 ? -6.996 -1.465 9.485 1.00 0.00 114 ALA A N 6
ATOM 7549 C CA . ALA A 1 47 ? -5.706 -0.875 9.817 1.00 0.00 114 ALA A CA 6
ATOM 7550 C C . ALA A 1 47 ? -5.780 0.648 9.806 1.00 0.00 114 ALA A C 6
ATOM 7551 O O . ALA A 1 47 ? -6.801 1.228 9.434 1.00 0.00 114 ALA A O 6
ATOM 7558 N N . PHE A 1 48 ? -4.693 1.292 10.218 1.00 0.00 115 PHE A N 6
ATOM 7559 C CA . PHE A 1 48 ? -4.635 2.749 10.257 1.00 0.00 115 PHE A CA 6
ATOM 7560 C C . PHE A 1 48 ? -3.215 3.244 10.001 1.00 0.00 115 PHE A C 6
ATOM 7561 O O . PHE A 1 48 ? -2.288 2.913 10.740 1.00 0.00 115 PHE A O 6
ATOM 7578 N N . VAL A 1 49 ? -3.053 4.040 8.949 1.00 0.00 116 VAL A N 6
ATOM 7579 C CA . VAL A 1 49 ? -1.746 4.582 8.594 1.00 0.00 116 VAL A CA 6
ATOM 7580 C C . VAL A 1 49 ? -1.684 6.082 8.860 1.00 0.00 116 VAL A C 6
ATOM 7581 O O . VAL A 1 49 ? -2.452 6.857 8.289 1.00 0.00 116 VAL A O 6
ATOM 7594 N N . HIS A 1 50 ? -0.763 6.485 9.730 1.00 0.00 117 HIS A N 6
ATOM 7595 C CA . HIS A 1 50 ? -0.599 7.894 10.070 1.00 0.00 117 HIS A CA 6
ATOM 7596 C C . HIS A 1 50 ? 0.445 8.552 9.173 1.00 0.00 117 HIS A C 6
ATOM 7597 O O . HIS A 1 50 ? 1.645 8.343 9.345 1.00 0.00 117 HIS A O 6
ATOM 7612 N N . MET A 1 51 ? -0.021 9.347 8.215 1.00 0.00 118 MET A N 6
ATOM 7613 C CA . MET A 1 51 ? 0.873 10.035 7.291 1.00 0.00 118 MET A CA 6
ATOM 7614 C C . MET A 1 51 ? 1.293 11.391 7.850 1.00 0.00 118 MET A C 6
ATOM 7615 O O . MET A 1 51 ? 0.795 11.825 8.888 1.00 0.00 118 MET A O 6
ATOM 7629 N N . GLU A 1 52 ? 2.212 12.053 7.155 1.00 0.00 119 GLU A N 6
ATOM 7630 C CA . GLU A 1 52 ? 2.699 13.359 7.584 1.00 0.00 119 GLU A CA 6
ATOM 7631 C C . GLU A 1 52 ? 2.101 14.471 6.727 1.00 0.00 119 GLU A C 6
ATOM 7632 O O . GLU A 1 52 ? 1.439 15.375 7.237 1.00 0.00 119 GLU A O 6
ATOM 7644 N N . ARG A 1 53 ? 2.341 14.398 5.422 1.00 0.00 120 ARG A N 6
ATOM 7645 C CA . ARG A 1 53 ? 1.828 15.398 4.493 1.00 0.00 120 ARG A CA 6
ATOM 7646 C C . ARG A 1 53 ? 0.574 14.892 3.786 1.00 0.00 120 ARG A C 6
ATOM 7647 O O . ARG A 1 53 ? 0.463 13.708 3.470 1.00 0.00 120 ARG A O 6
ATOM 7668 N N . ALA A 1 54 ? -0.368 15.798 3.543 1.00 0.00 121 ALA A N 6
ATOM 7669 C CA . ALA A 1 54 ? -1.612 15.444 2.872 1.00 0.00 121 ALA A CA 6
ATOM 7670 C C . ALA A 1 54 ? -1.346 14.885 1.479 1.00 0.00 121 ALA A C 6
ATOM 7671 O O . ALA A 1 54 ? -1.946 13.890 1.074 1.00 0.00 121 ALA A O 6
ATOM 7678 N N . GLU A 1 55 ? -0.443 15.533 0.749 1.00 0.00 122 GLU A N 6
ATOM 7679 C CA . GLU A 1 55 ? -0.099 15.100 -0.600 1.00 0.00 122 GLU A CA 6
ATOM 7680 C C . GLU A 1 55 ? 0.238 13.612 -0.625 1.00 0.00 122 GLU A C 6
ATOM 7681 O O . GLU A 1 55 ? -0.141 12.894 -1.550 1.00 0.00 122 GLU A O 6
ATOM 7693 N N . ASP A 1 56 ? 0.954 13.156 0.397 1.00 0.00 123 ASP A N 6
ATOM 7694 C CA . ASP A 1 56 ? 1.343 11.754 0.494 1.00 0.00 123 ASP A CA 6
ATOM 7695 C C . ASP A 1 56 ? 0.151 10.886 0.887 1.00 0.00 123 ASP A C 6
ATOM 7696 O O . ASP A 1 56 ? -0.069 9.821 0.311 1.00 0.00 123 ASP A O 6
ATOM 7705 N N . ALA A 1 57 ? -0.613 11.349 1.870 1.00 0.00 124 ALA A N 6
ATOM 7706 C CA . ALA A 1 57 ? -1.782 10.615 2.338 1.00 0.00 124 ALA A CA 6
ATOM 7707 C C . ALA A 1 57 ? -2.810 10.451 1.224 1.00 0.00 124 ALA A C 6
ATOM 7708 O O . ALA A 1 57 ? -3.117 9.334 0.808 1.00 0.00 124 ALA A O 6
ATOM 7715 N N . VAL A 1 58 ? -3.341 11.572 0.745 1.00 0.00 125 VAL A N 6
ATOM 7716 C CA . VAL A 1 58 ? -4.334 11.552 -0.322 1.00 0.00 125 VAL A CA 6
ATOM 7717 C C . VAL A 1 58 ? -3.924 10.598 -1.438 1.00 0.00 125 VAL A C 6
ATOM 7718 O O . VAL A 1 58 ? -4.743 9.833 -1.946 1.00 0.00 125 VAL A O 6
ATOM 7731 N N . GLU A 1 59 ? -2.650 10.649 -1.814 1.00 0.00 126 GLU A N 6
ATOM 7732 C CA . GLU A 1 59 ? -2.131 9.788 -2.871 1.00 0.00 126 GLU A CA 6
ATOM 7733 C C . GLU A 1 59 ? -2.100 8.331 -2.419 1.00 0.00 126 GLU A C 6
ATOM 7734 O O . GLU A 1 59 ? -2.579 7.442 -3.122 1.00 0.00 126 GLU A O 6
ATOM 7746 N N . ALA A 1 60 ? -1.531 8.095 -1.242 1.00 0.00 127 ALA A N 6
ATOM 7747 C CA . ALA A 1 60 ? -1.437 6.747 -0.695 1.00 0.00 127 ALA A CA 6
ATOM 7748 C C . ALA A 1 60 ? -2.775 6.021 -0.793 1.00 0.00 127 ALA A C 6
ATOM 7749 O O . ALA A 1 60 ? -2.821 4.793 -0.870 1.00 0.00 127 ALA A O 6
ATOM 7756 N N . ILE A 1 61 ? -3.860 6.787 -0.789 1.00 0.00 128 ILE A N 6
ATOM 7757 C CA . ILE A 1 61 ? -5.198 6.216 -0.878 1.00 0.00 128 ILE A CA 6
ATOM 7758 C C . ILE A 1 61 ? -5.580 5.933 -2.327 1.00 0.00 128 ILE A C 6
ATOM 7759 O O . ILE A 1 61 ? -5.793 4.782 -2.710 1.00 0.00 128 ILE A O 6
ATOM 7775 N N . ARG A 1 62 ? -5.663 6.989 -3.129 1.00 0.00 129 ARG A N 6
ATOM 7776 C CA . ARG A 1 62 ? -6.018 6.854 -4.537 1.00 0.00 129 ARG A CA 6
ATOM 7777 C C . ARG A 1 62 ? -5.170 5.779 -5.210 1.00 0.00 129 ARG A C 6
ATOM 7778 O O . ARG A 1 62 ? -5.519 5.277 -6.278 1.00 0.00 129 ARG A O 6
ATOM 7799 N N . GLY A 1 63 ? -4.052 5.432 -4.579 1.00 0.00 130 GLY A N 6
ATOM 7800 C CA . GLY A 1 63 ? -3.172 4.420 -5.132 1.00 0.00 130 GLY A CA 6
ATOM 7801 C C . GLY A 1 63 ? -3.376 3.061 -4.493 1.00 0.00 130 GLY A C 6
ATOM 7802 O O . GLY A 1 63 ? -3.397 2.039 -5.180 1.00 0.00 130 GLY A O 6
ATOM 7806 N N . LEU A 1 64 ? -3.525 3.047 -3.173 1.00 0.00 131 LEU A N 6
ATOM 7807 C CA . LEU A 1 64 ? -3.727 1.802 -2.439 1.00 0.00 131 LEU A CA 6
ATOM 7808 C C . LEU A 1 64 ? -5.214 1.505 -2.270 1.00 0.00 131 LEU A C 6
ATOM 7809 O O . LEU A 1 64 ? -5.592 0.523 -1.630 1.00 0.00 131 LEU A O 6
ATOM 7825 N N . ASP A 1 65 ? -6.052 2.357 -2.849 1.00 0.00 132 ASP A N 6
ATOM 7826 C CA . ASP A 1 65 ? -7.498 2.185 -2.765 1.00 0.00 132 ASP A CA 6
ATOM 7827 C C . ASP A 1 65 ? -7.957 1.021 -3.638 1.00 0.00 132 ASP A C 6
ATOM 7828 O O . ASP A 1 65 ? -7.730 1.012 -4.847 1.00 0.00 132 ASP A O 6
ATOM 7837 N N . ASN A 1 66 ? -8.603 0.040 -3.016 1.00 0.00 133 ASN A N 6
ATOM 7838 C CA . ASN A 1 66 ? -9.093 -1.129 -3.737 1.00 0.00 133 ASN A CA 6
ATOM 7839 C C . ASN A 1 66 ? -7.943 -1.881 -4.400 1.00 0.00 133 ASN A C 6
ATOM 7840 O O . ASN A 1 66 ? -8.022 -2.251 -5.572 1.00 0.00 133 ASN A O 6
ATOM 7851 N N . THR A 1 67 ? -6.874 -2.104 -3.643 1.00 0.00 134 THR A N 6
ATOM 7852 C CA . THR A 1 67 ? -5.707 -2.810 -4.156 1.00 0.00 134 THR A CA 6
ATOM 7853 C C . THR A 1 67 ? -5.552 -4.172 -3.490 1.00 0.00 134 THR A C 6
ATOM 7854 O O . THR A 1 67 ? -5.681 -4.296 -2.273 1.00 0.00 134 THR A O 6
ATOM 7865 N N . GLU A 1 68 ? -5.274 -5.192 -4.296 1.00 0.00 135 GLU A N 6
ATOM 7866 C CA . GLU A 1 68 ? -5.101 -6.546 -3.783 1.00 0.00 135 GLU A CA 6
ATOM 7867 C C . GLU A 1 68 ? -3.943 -6.608 -2.791 1.00 0.00 135 GLU A C 6
ATOM 7868 O O . GLU A 1 68 ? -2.775 -6.547 -3.179 1.00 0.00 135 GLU A O 6
ATOM 7880 N N . PHE A 1 69 ? -4.274 -6.729 -1.510 1.00 0.00 136 PHE A N 6
ATOM 7881 C CA . PHE A 1 69 ? -3.263 -6.798 -0.462 1.00 0.00 136 PHE A CA 6
ATOM 7882 C C . PHE A 1 69 ? -3.117 -8.224 0.061 1.00 0.00 136 PHE A C 6
ATOM 7883 O O . PHE A 1 69 ? -4.049 -8.781 0.640 1.00 0.00 136 PHE A O 6
ATOM 7900 N N . GLN A 1 70 ? -1.942 -8.808 -0.150 1.00 0.00 137 GLN A N 6
ATOM 7901 C CA . GLN A 1 70 ? -1.675 -10.170 0.299 1.00 0.00 137 GLN A CA 6
ATOM 7902 C C . GLN A 1 70 ? -2.728 -11.135 -0.236 1.00 0.00 137 GLN A C 6
ATOM 7903 O O . GLN A 1 70 ? -3.006 -12.166 0.375 1.00 0.00 137 GLN A O 6
ATOM 7917 N N . GLY A 1 71 ? -3.310 -10.794 -1.382 1.00 0.00 138 GLY A N 6
ATOM 7918 C CA . GLY A 1 71 ? -4.325 -11.641 -1.979 1.00 0.00 138 GLY A CA 6
ATOM 7919 C C . GLY A 1 71 ? -5.713 -11.038 -1.883 1.00 0.00 138 GLY A C 6
ATOM 7920 O O . GLY A 1 71 ? -6.511 -11.146 -2.815 1.00 0.00 138 GLY A O 6
ATOM 7924 N N . LYS A 1 72 ? -6.003 -10.403 -0.753 1.00 0.00 139 LYS A N 6
ATOM 7925 C CA . LYS A 1 72 ? -7.304 -9.781 -0.537 1.00 0.00 139 LYS A CA 6
ATOM 7926 C C . LYS A 1 72 ? -7.212 -8.264 -0.677 1.00 0.00 139 LYS A C 6
ATOM 7927 O O . LYS A 1 72 ? -6.338 -7.629 -0.086 1.00 0.00 139 LYS A O 6
ATOM 7946 N N . ARG A 1 73 ? -8.119 -7.691 -1.460 1.00 0.00 140 ARG A N 6
ATOM 7947 C CA . ARG A 1 73 ? -8.140 -6.249 -1.677 1.00 0.00 140 ARG A CA 6
ATOM 7948 C C . ARG A 1 73 ? -8.651 -5.520 -0.437 1.00 0.00 140 ARG A C 6
ATOM 7949 O O . ARG A 1 73 ? -9.622 -5.945 0.188 1.00 0.00 140 ARG A O 6
ATOM 7970 N N . MET A 1 74 ? -7.989 -4.423 -0.088 1.00 0.00 141 MET A N 6
ATOM 7971 C CA . MET A 1 74 ? -8.377 -3.635 1.077 1.00 0.00 141 MET A CA 6
ATOM 7972 C C . MET A 1 74 ? -8.868 -2.253 0.659 1.00 0.00 141 MET A C 6
ATOM 7973 O O . MET A 1 74 ? -8.484 -1.737 -0.391 1.00 0.00 141 MET A O 6
ATOM 7987 N N . HIS A 1 75 ? -9.721 -1.657 1.487 1.00 0.00 142 HIS A N 6
ATOM 7988 C CA . HIS A 1 75 ? -10.265 -0.334 1.203 1.00 0.00 142 HIS A CA 6
ATOM 7989 C C . HIS A 1 75 ? -9.553 0.734 2.026 1.00 0.00 142 HIS A C 6
ATOM 7990 O O . HIS A 1 75 ? -9.574 0.702 3.257 1.00 0.00 142 HIS A O 6
ATOM 8005 N N . VAL A 1 76 ? -8.921 1.681 1.339 1.00 0.00 143 VAL A N 6
ATOM 8006 C CA . VAL A 1 76 ? -8.202 2.760 2.006 1.00 0.00 143 VAL A CA 6
ATOM 8007 C C . VAL A 1 76 ? -8.942 4.085 1.861 1.00 0.00 143 VAL A C 6
ATOM 8008 O O . VAL A 1 76 ? -9.332 4.472 0.760 1.00 0.00 143 VAL A O 6
ATOM 8021 N N . GLN A 1 77 ? -9.131 4.776 2.980 1.00 0.00 144 GLN A N 6
ATOM 8022 C CA . GLN A 1 77 ? -9.824 6.059 2.978 1.00 0.00 144 GLN A CA 6
ATOM 8023 C C . GLN A 1 77 ? -9.338 6.943 4.121 1.00 0.00 144 GLN A C 6
ATOM 8024 O O . GLN A 1 77 ? -8.420 6.577 4.856 1.00 0.00 144 GLN A O 6
ATOM 8038 N N . LEU A 1 78 ? -9.959 8.109 4.266 1.00 0.00 145 LEU A N 6
ATOM 8039 C CA . LEU A 1 78 ? -9.589 9.046 5.321 1.00 0.00 145 LEU A CA 6
ATOM 8040 C C . LEU A 1 78 ? -10.043 8.537 6.686 1.00 0.00 145 LEU A C 6
ATOM 8041 O O . LEU A 1 78 ? -11.125 7.967 6.818 1.00 0.00 145 LEU A O 6
ATOM 8057 N N . SER A 1 79 ? -9.207 8.749 7.698 1.00 0.00 146 SER A N 6
ATOM 8058 C CA . SER A 1 79 ? -9.521 8.310 9.053 1.00 0.00 146 SER A CA 6
ATOM 8059 C C . SER A 1 79 ? -10.098 9.458 9.875 1.00 0.00 146 SER A C 6
ATOM 8060 O O . SER A 1 79 ? -9.743 9.644 11.040 1.00 0.00 146 SER A O 6
ATOM 8068 N N . THR A 1 80 ? -10.991 10.228 9.261 1.00 0.00 147 THR A N 6
ATOM 8069 C CA . THR A 1 80 ? -11.617 11.359 9.934 1.00 0.00 147 THR A CA 6
ATOM 8070 C C . THR A 1 80 ? -13.089 11.478 9.557 1.00 0.00 147 THR A C 6
ATOM 8071 O O . THR A 1 80 ? -13.438 11.487 8.376 1.00 0.00 147 THR A O 6
ATOM 8082 N N . SER A 1 81 ? -13.949 11.569 10.566 1.00 0.00 148 SER A N 6
ATOM 8083 C CA . SER A 1 81 ? -15.385 11.684 10.339 1.00 0.00 148 SER A CA 6
ATOM 8084 C C . SER A 1 81 ? -15.882 13.080 10.704 1.00 0.00 148 SER A C 6
ATOM 8085 O O . SER A 1 81 ? -16.393 13.302 11.802 1.00 0.00 148 SER A O 6
ATOM 8093 N N . ARG A 1 82 ? -15.729 14.017 9.774 1.00 0.00 149 ARG A N 6
ATOM 8094 C CA . ARG A 1 82 ? -16.161 15.391 9.996 1.00 0.00 149 ARG A CA 6
ATOM 8095 C C . ARG A 1 82 ? -16.225 16.161 8.680 1.00 0.00 149 ARG A C 6
ATOM 8096 O O . ARG A 1 82 ? -15.401 15.956 7.788 1.00 0.00 149 ARG A O 6
ATOM 8117 N N . LEU A 1 83 ? -17.209 17.046 8.566 1.00 0.00 150 LEU A N 6
ATOM 8118 C CA . LEU A 1 83 ? -17.382 17.846 7.358 1.00 0.00 150 LEU A CA 6
ATOM 8119 C C . LEU A 1 83 ? -17.794 19.273 7.705 1.00 0.00 150 LEU A C 6
ATOM 8120 O O . LEU A 1 83 ? -18.839 19.497 8.316 1.00 0.00 150 LEU A O 6
ATOM 8136 N N . ARG A 1 84 ? -16.967 20.235 7.310 1.00 0.00 151 ARG A N 6
ATOM 8137 C CA . ARG A 1 84 ? -17.245 21.641 7.578 1.00 0.00 151 ARG A CA 6
ATOM 8138 C C . ARG A 1 84 ? -18.726 21.949 7.381 1.00 0.00 151 ARG A C 6
ATOM 8139 O O . ARG A 1 84 ? -19.417 21.273 6.617 1.00 0.00 151 ARG A O 6
ATOM 8160 N N . THR A 1 85 ? -19.210 22.973 8.077 1.00 0.00 152 THR A N 6
ATOM 8161 C CA . THR A 1 85 ? -20.609 23.370 7.981 1.00 0.00 152 THR A CA 6
ATOM 8162 C C . THR A 1 85 ? -20.739 24.851 7.642 1.00 0.00 152 THR A C 6
ATOM 8163 O O . THR A 1 85 ? -21.836 25.344 7.386 1.00 0.00 152 THR A O 6
ATOM 8174 N N . ALA A 1 86 ? -19.611 25.554 7.642 1.00 0.00 153 ALA A N 6
ATOM 8175 C CA . ALA A 1 86 ? -19.599 26.978 7.332 1.00 0.00 153 ALA A CA 6
ATOM 8176 C C . ALA A 1 86 ? -18.278 27.389 6.691 1.00 0.00 153 ALA A C 6
ATOM 8177 O O . ALA A 1 86 ? -17.240 27.423 7.352 1.00 0.00 153 ALA A O 6
ATOM 8184 N N . SER A 1 87 ? -18.323 27.700 5.399 1.00 0.00 154 SER A N 6
ATOM 8185 C CA . SER A 1 87 ? -17.128 28.104 4.668 1.00 0.00 154 SER A CA 6
ATOM 8186 C C . SER A 1 87 ? -16.474 29.317 5.323 1.00 0.00 154 SER A C 6
ATOM 8187 O O . SER A 1 87 ? -16.953 30.442 5.191 1.00 0.00 154 SER A O 6
ATOM 8195 N N . GLY A 1 88 ? -15.375 29.077 6.032 1.00 0.00 155 GLY A N 6
ATOM 8196 C CA . GLY A 1 88 ? -14.672 30.158 6.699 1.00 0.00 155 GLY A CA 6
ATOM 8197 C C . GLY A 1 88 ? -14.041 29.720 8.006 1.00 0.00 155 GLY A C 6
ATOM 8198 O O . GLY A 1 88 ? -14.592 29.930 9.087 1.00 0.00 155 GLY A O 6
ATOM 8202 N N . PRO A 1 89 ? -12.858 29.094 7.916 1.00 0.00 156 PRO A N 6
ATOM 8203 C CA . PRO A 1 89 ? -12.127 28.611 9.091 1.00 0.00 156 PRO A CA 6
ATOM 8204 C C . PRO A 1 89 ? -11.570 29.752 9.936 1.00 0.00 156 PRO A C 6
ATOM 8205 O O . PRO A 1 89 ? -10.859 30.621 9.432 1.00 0.00 156 PRO A O 6
ATOM 8216 N N . SER A 1 90 ? -11.898 29.742 11.224 1.00 0.00 157 SER A N 6
ATOM 8217 C CA . SER A 1 90 ? -11.433 30.779 12.139 1.00 0.00 157 SER A CA 6
ATOM 8218 C C . SER A 1 90 ? -11.429 30.271 13.578 1.00 0.00 157 SER A C 6
ATOM 8219 O O . SER A 1 90 ? -12.453 29.820 14.092 1.00 0.00 157 SER A O 6
ATOM 8227 N N . SER A 1 91 ? -10.269 30.348 14.222 1.00 0.00 158 SER A N 6
ATOM 8228 C CA . SER A 1 91 ? -10.129 29.893 15.601 1.00 0.00 158 SER A CA 6
ATOM 8229 C C . SER A 1 91 ? -11.164 30.560 16.501 1.00 0.00 158 SER A C 6
ATOM 8230 O O . SER A 1 91 ? -11.464 31.744 16.350 1.00 0.00 158 SER A O 6
ATOM 8238 N N . GLY A 1 92 ? -11.707 29.791 17.440 1.00 0.00 159 GLY A N 6
ATOM 8239 C CA . GLY A 1 92 ? -12.703 30.323 18.351 1.00 0.00 159 GLY A CA 6
ATOM 8240 C C . GLY A 1 92 ? -12.519 29.820 19.769 1.00 0.00 159 GLY A C 6
ATOM 8241 O O . GLY A 1 92 ? -13.426 29.926 20.595 1.00 0.00 159 GLY A O 6
ATOM 8245 N N . GLY A 1 1 ? -10.402 6.409 21.891 1.00 0.00 68 GLY A N 7
ATOM 8246 C CA . GLY A 1 1 ? -9.094 7.022 22.027 1.00 0.00 68 GLY A CA 7
ATOM 8247 C C . GLY A 1 1 ? -8.877 7.628 23.399 1.00 0.00 68 GLY A C 7
ATOM 8248 O O . GLY A 1 1 ? -9.744 7.539 24.269 1.00 0.00 68 GLY A O 7
ATOM 8252 N N . SER A 1 2 ? -7.717 8.247 23.595 1.00 0.00 69 SER A N 7
ATOM 8253 C CA . SER A 1 2 ? -7.387 8.866 24.873 1.00 0.00 69 SER A CA 7
ATOM 8254 C C . SER A 1 2 ? -7.143 10.362 24.705 1.00 0.00 69 SER A C 7
ATOM 8255 O O . SER A 1 2 ? -7.682 11.178 25.452 1.00 0.00 69 SER A O 7
ATOM 8263 N N . SER A 1 3 ? -6.327 10.716 23.717 1.00 0.00 70 SER A N 7
ATOM 8264 C CA . SER A 1 3 ? -6.007 12.113 23.452 1.00 0.00 70 SER A CA 7
ATOM 8265 C C . SER A 1 3 ? -6.918 12.682 22.368 1.00 0.00 70 SER A C 7
ATOM 8266 O O . SER A 1 3 ? -6.930 12.200 21.236 1.00 0.00 70 SER A O 7
ATOM 8274 N N . GLY A 1 4 ? -7.680 13.712 22.724 1.00 0.00 71 GLY A N 7
ATOM 8275 C CA . GLY A 1 4 ? -8.584 14.330 21.771 1.00 0.00 71 GLY A CA 7
ATOM 8276 C C . GLY A 1 4 ? -8.105 15.696 21.321 1.00 0.00 71 GLY A C 7
ATOM 8277 O O . GLY A 1 4 ? -8.766 16.705 21.568 1.00 0.00 71 GLY A O 7
ATOM 8281 N N . SER A 1 5 ? -6.953 15.730 20.661 1.00 0.00 72 SER A N 7
ATOM 8282 C CA . SER A 1 5 ? -6.383 16.984 20.180 1.00 0.00 72 SER A CA 7
ATOM 8283 C C . SER A 1 5 ? -6.388 17.033 18.655 1.00 0.00 72 SER A C 7
ATOM 8284 O O . SER A 1 5 ? -5.454 16.565 18.005 1.00 0.00 72 SER A O 7
ATOM 8292 N N . SER A 1 6 ? -7.448 17.603 18.091 1.00 0.00 73 SER A N 7
ATOM 8293 C CA . SER A 1 6 ? -7.578 17.711 16.643 1.00 0.00 73 SER A CA 7
ATOM 8294 C C . SER A 1 6 ? -6.806 18.918 16.116 1.00 0.00 73 SER A C 7
ATOM 8295 O O . SER A 1 6 ? -7.306 19.674 15.284 1.00 0.00 73 SER A O 7
ATOM 8303 N N . GLY A 1 7 ? -5.584 19.091 16.609 1.00 0.00 74 GLY A N 7
ATOM 8304 C CA . GLY A 1 7 ? -4.762 20.207 16.178 1.00 0.00 74 GLY A CA 7
ATOM 8305 C C . GLY A 1 7 ? -3.302 19.827 16.025 1.00 0.00 74 GLY A C 7
ATOM 8306 O O . GLY A 1 7 ? -2.459 20.237 16.824 1.00 0.00 74 GLY A O 7
ATOM 8310 N N . LYS A 1 8 ? -3.002 19.040 14.998 1.00 0.00 75 LYS A N 7
ATOM 8311 C CA . LYS A 1 8 ? -1.634 18.604 14.743 1.00 0.00 75 LYS A CA 7
ATOM 8312 C C . LYS A 1 8 ? -1.391 18.422 13.248 1.00 0.00 75 LYS A C 7
ATOM 8313 O O . LYS A 1 8 ? -2.230 17.873 12.535 1.00 0.00 75 LYS A O 7
ATOM 8332 N N . ALA A 1 9 ? -0.237 18.886 12.780 1.00 0.00 76 ALA A N 7
ATOM 8333 C CA . ALA A 1 9 ? 0.117 18.771 11.370 1.00 0.00 76 ALA A CA 7
ATOM 8334 C C . ALA A 1 9 ? 0.430 17.326 10.999 1.00 0.00 76 ALA A C 7
ATOM 8335 O O . ALA A 1 9 ? 1.551 16.854 11.190 1.00 0.00 76 ALA A O 7
ATOM 8342 N N . SER A 1 10 ? -0.569 16.627 10.468 1.00 0.00 77 SER A N 7
ATOM 8343 C CA . SER A 1 10 ? -0.401 15.233 10.074 1.00 0.00 77 SER A CA 7
ATOM 8344 C C . SER A 1 10 ? -1.657 14.709 9.384 1.00 0.00 77 SER A C 7
ATOM 8345 O O . SER A 1 10 ? -2.631 15.441 9.201 1.00 0.00 77 SER A O 7
ATOM 8353 N N . THR A 1 11 ? -1.628 13.436 9.003 1.00 0.00 78 THR A N 7
ATOM 8354 C CA . THR A 1 11 ? -2.762 12.813 8.332 1.00 0.00 78 THR A CA 7
ATOM 8355 C C . THR A 1 11 ? -2.950 11.372 8.794 1.00 0.00 78 THR A C 7
ATOM 8356 O O . THR A 1 11 ? -2.004 10.725 9.243 1.00 0.00 78 THR A O 7
ATOM 8367 N N . LYS A 1 12 ? -4.177 10.875 8.679 1.00 0.00 79 LYS A N 7
ATOM 8368 C CA . LYS A 1 12 ? -4.490 9.509 9.083 1.00 0.00 79 LYS A CA 7
ATOM 8369 C C . LYS A 1 12 ? -5.325 8.805 8.019 1.00 0.00 79 LYS A C 7
ATOM 8370 O O . LYS A 1 12 ? -6.287 9.370 7.496 1.00 0.00 79 LYS A O 7
ATOM 8389 N N . LEU A 1 13 ? -4.953 7.569 7.704 1.00 0.00 80 LEU A N 7
ATOM 8390 C CA . LEU A 1 13 ? -5.670 6.787 6.702 1.00 0.00 80 LEU A CA 7
ATOM 8391 C C . LEU A 1 13 ? -6.162 5.469 7.291 1.00 0.00 80 LEU A C 7
ATOM 8392 O O . LEU A 1 13 ? -5.452 4.813 8.053 1.00 0.00 80 LEU A O 7
ATOM 8408 N N . HIS A 1 14 ? -7.384 5.086 6.932 1.00 0.00 81 HIS A N 7
ATOM 8409 C CA . HIS A 1 14 ? -7.971 3.844 7.423 1.00 0.00 81 HIS A CA 7
ATOM 8410 C C . HIS A 1 14 ? -7.964 2.773 6.336 1.00 0.00 81 HIS A C 7
ATOM 8411 O O . HIS A 1 14 ? -8.165 3.068 5.158 1.00 0.00 81 HIS A O 7
ATOM 8426 N N . VAL A 1 15 ? -7.731 1.529 6.740 1.00 0.00 82 VAL A N 7
ATOM 8427 C CA . VAL A 1 15 ? -7.698 0.414 5.801 1.00 0.00 82 VAL A CA 7
ATOM 8428 C C . VAL A 1 15 ? -8.623 -0.711 6.251 1.00 0.00 82 VAL A C 7
ATOM 8429 O O . VAL A 1 15 ? -8.735 -0.999 7.442 1.00 0.00 82 VAL A O 7
ATOM 8442 N N . GLY A 1 16 ? -9.287 -1.345 5.289 1.00 0.00 83 GLY A N 7
ATOM 8443 C CA . GLY A 1 16 ? -10.195 -2.432 5.606 1.00 0.00 83 GLY A CA 7
ATOM 8444 C C . GLY A 1 16 ? -9.882 -3.694 4.826 1.00 0.00 83 GLY A C 7
ATOM 8445 O O . GLY A 1 16 ? -9.142 -3.658 3.845 1.00 0.00 83 GLY A O 7
ATOM 8449 N N . ASN A 1 17 ? -10.448 -4.814 5.266 1.00 0.00 84 ASN A N 7
ATOM 8450 C CA . ASN A 1 17 ? -10.224 -6.094 4.603 1.00 0.00 84 ASN A CA 7
ATOM 8451 C C . ASN A 1 17 ? -8.740 -6.447 4.590 1.00 0.00 84 ASN A C 7
ATOM 8452 O O . ASN A 1 17 ? -8.173 -6.750 3.540 1.00 0.00 84 ASN A O 7
ATOM 8463 N N . ILE A 1 18 ? -8.117 -6.407 5.764 1.00 0.00 85 ILE A N 7
ATOM 8464 C CA . ILE A 1 18 ? -6.700 -6.724 5.887 1.00 0.00 85 ILE A CA 7
ATOM 8465 C C . ILE A 1 18 ? -6.477 -8.232 5.936 1.00 0.00 85 ILE A C 7
ATOM 8466 O O . ILE A 1 18 ? -7.384 -8.993 6.273 1.00 0.00 85 ILE A O 7
ATOM 8482 N N . SER A 1 19 ? -5.263 -8.656 5.601 1.00 0.00 86 SER A N 7
ATOM 8483 C CA . SER A 1 19 ? -4.920 -10.073 5.605 1.00 0.00 86 SER A CA 7
ATOM 8484 C C . SER A 1 19 ? -4.579 -10.546 7.015 1.00 0.00 86 SER A C 7
ATOM 8485 O O . SER A 1 19 ? -4.029 -9.805 7.830 1.00 0.00 86 SER A O 7
ATOM 8493 N N . PRO A 1 20 ? -4.914 -11.811 7.311 1.00 0.00 87 PRO A N 7
ATOM 8494 C CA . PRO A 1 20 ? -4.653 -12.412 8.622 1.00 0.00 87 PRO A CA 7
ATOM 8495 C C . PRO A 1 20 ? -3.167 -12.645 8.868 1.00 0.00 87 PRO A C 7
ATOM 8496 O O . PRO A 1 20 ? -2.750 -12.941 9.988 1.00 0.00 87 PRO A O 7
ATOM 8507 N N . THR A 1 21 ? -2.369 -12.509 7.813 1.00 0.00 88 THR A N 7
ATOM 8508 C CA . THR A 1 21 ? -0.928 -12.706 7.914 1.00 0.00 88 THR A CA 7
ATOM 8509 C C . THR A 1 21 ? -0.175 -11.413 7.621 1.00 0.00 88 THR A C 7
ATOM 8510 O O . THR A 1 21 ? 1.052 -11.409 7.515 1.00 0.00 88 THR A O 7
ATOM 8521 N N . CYS A 1 22 ? -0.917 -10.318 7.493 1.00 0.00 89 CYS A N 7
ATOM 8522 C CA . CYS A 1 22 ? -0.318 -9.018 7.212 1.00 0.00 89 CYS A CA 7
ATOM 8523 C C . CYS A 1 22 ? 0.644 -8.611 8.324 1.00 0.00 89 CYS A C 7
ATOM 8524 O O . CYS A 1 22 ? 0.431 -8.932 9.493 1.00 0.00 89 CYS A O 7
ATOM 8532 N N . THR A 1 23 ? 1.705 -7.903 7.950 1.00 0.00 90 THR A N 7
ATOM 8533 C CA . THR A 1 23 ? 2.702 -7.455 8.914 1.00 0.00 90 THR A CA 7
ATOM 8534 C C . THR A 1 23 ? 2.768 -5.933 8.970 1.00 0.00 90 THR A C 7
ATOM 8535 O O . THR A 1 23 ? 2.799 -5.266 7.936 1.00 0.00 90 THR A O 7
ATOM 8546 N N . ASN A 1 24 ? 2.790 -5.389 10.182 1.00 0.00 91 ASN A N 7
ATOM 8547 C CA . ASN A 1 24 ? 2.853 -3.945 10.372 1.00 0.00 91 ASN A CA 7
ATOM 8548 C C . ASN A 1 24 ? 3.937 -3.327 9.494 1.00 0.00 91 ASN A C 7
ATOM 8549 O O . ASN A 1 24 ? 3.862 -2.153 9.133 1.00 0.00 91 ASN A O 7
ATOM 8560 N N . GLN A 1 25 ? 4.942 -4.127 9.154 1.00 0.00 92 GLN A N 7
ATOM 8561 C CA . GLN A 1 25 ? 6.042 -3.659 8.318 1.00 0.00 92 GLN A CA 7
ATOM 8562 C C . GLN A 1 25 ? 5.644 -3.658 6.846 1.00 0.00 92 GLN A C 7
ATOM 8563 O O . GLN A 1 25 ? 6.126 -2.839 6.064 1.00 0.00 92 GLN A O 7
ATOM 8577 N N . GLU A 1 26 ? 4.762 -4.581 6.475 1.00 0.00 93 GLU A N 7
ATOM 8578 C CA . GLU A 1 26 ? 4.301 -4.686 5.096 1.00 0.00 93 GLU A CA 7
ATOM 8579 C C . GLU A 1 26 ? 3.386 -3.519 4.738 1.00 0.00 93 GLU A C 7
ATOM 8580 O O . GLU A 1 26 ? 3.573 -2.859 3.715 1.00 0.00 93 GLU A O 7
ATOM 8592 N N . LEU A 1 27 ? 2.395 -3.270 5.587 1.00 0.00 94 LEU A N 7
ATOM 8593 C CA . LEU A 1 27 ? 1.449 -2.183 5.361 1.00 0.00 94 LEU A CA 7
ATOM 8594 C C . LEU A 1 27 ? 2.168 -0.839 5.295 1.00 0.00 94 LEU A C 7
ATOM 8595 O O . LEU A 1 27 ? 2.042 -0.104 4.316 1.00 0.00 94 LEU A O 7
ATOM 8611 N N . ARG A 1 28 ? 2.924 -0.527 6.343 1.00 0.00 95 ARG A N 7
ATOM 8612 C CA . ARG A 1 28 ? 3.665 0.727 6.404 1.00 0.00 95 ARG A CA 7
ATOM 8613 C C . ARG A 1 28 ? 4.553 0.894 5.174 1.00 0.00 95 ARG A C 7
ATOM 8614 O O . ARG A 1 28 ? 4.342 1.794 4.362 1.00 0.00 95 ARG A O 7
ATOM 8635 N N . ALA A 1 29 ? 5.546 0.021 5.045 1.00 0.00 96 ALA A N 7
ATOM 8636 C CA . ALA A 1 29 ? 6.465 0.071 3.915 1.00 0.00 96 ALA A CA 7
ATOM 8637 C C . ALA A 1 29 ? 5.731 0.424 2.626 1.00 0.00 96 ALA A C 7
ATOM 8638 O O . ALA A 1 29 ? 6.199 1.247 1.838 1.00 0.00 96 ALA A O 7
ATOM 8645 N N . LYS A 1 30 ? 4.579 -0.202 2.416 1.00 0.00 97 LYS A N 7
ATOM 8646 C CA . LYS A 1 30 ? 3.778 0.046 1.222 1.00 0.00 97 LYS A CA 7
ATOM 8647 C C . LYS A 1 30 ? 3.350 1.508 1.149 1.00 0.00 97 LYS A C 7
ATOM 8648 O O . LYS A 1 30 ? 3.458 2.145 0.101 1.00 0.00 97 LYS A O 7
ATOM 8667 N N . PHE A 1 31 ? 2.866 2.035 2.269 1.00 0.00 98 PHE A N 7
ATOM 8668 C CA . PHE A 1 31 ? 2.422 3.423 2.331 1.00 0.00 98 PHE A CA 7
ATOM 8669 C C . PHE A 1 31 ? 3.606 4.378 2.214 1.00 0.00 98 PHE A C 7
ATOM 8670 O O . PHE A 1 31 ? 3.461 5.507 1.747 1.00 0.00 98 PHE A O 7
ATOM 8687 N N . GLU A 1 32 ? 4.776 3.916 2.643 1.00 0.00 99 GLU A N 7
ATOM 8688 C CA . GLU A 1 32 ? 5.985 4.730 2.588 1.00 0.00 99 GLU A CA 7
ATOM 8689 C C . GLU A 1 32 ? 6.320 5.109 1.148 1.00 0.00 99 GLU A C 7
ATOM 8690 O O . GLU A 1 32 ? 7.007 6.099 0.901 1.00 0.00 99 GLU A O 7
ATOM 8702 N N . GLU A 1 33 ? 5.830 4.313 0.203 1.00 0.00 100 GLU A N 7
ATOM 8703 C CA . GLU A 1 33 ? 6.079 4.564 -1.212 1.00 0.00 100 GLU A CA 7
ATOM 8704 C C . GLU A 1 33 ? 5.503 5.913 -1.634 1.00 0.00 100 GLU A C 7
ATOM 8705 O O . GLU A 1 33 ? 5.975 6.530 -2.589 1.00 0.00 100 GLU A O 7
ATOM 8717 N N . TYR A 1 34 ? 4.480 6.363 -0.917 1.00 0.00 101 TYR A N 7
ATOM 8718 C CA . TYR A 1 34 ? 3.836 7.636 -1.218 1.00 0.00 101 TYR A CA 7
ATOM 8719 C C . TYR A 1 34 ? 4.477 8.772 -0.426 1.00 0.00 101 TYR A C 7
ATOM 8720 O O . TYR A 1 34 ? 4.897 9.780 -0.993 1.00 0.00 101 TYR A O 7
ATOM 8738 N N . GLY A 1 35 ? 4.550 8.599 0.890 1.00 0.00 102 GLY A N 7
ATOM 8739 C CA . GLY A 1 35 ? 5.142 9.616 1.740 1.00 0.00 102 GLY A CA 7
ATOM 8740 C C . GLY A 1 35 ? 5.811 9.028 2.967 1.00 0.00 102 GLY A C 7
ATOM 8741 O O . GLY A 1 35 ? 5.712 7.832 3.242 1.00 0.00 102 GLY A O 7
ATOM 8745 N N . PRO A 1 36 ? 6.512 9.881 3.729 1.00 0.00 103 PRO A N 7
ATOM 8746 C CA . PRO A 1 36 ? 7.215 9.462 4.945 1.00 0.00 103 PRO A CA 7
ATOM 8747 C C . PRO A 1 36 ? 6.255 9.092 6.071 1.00 0.00 103 PRO A C 7
ATOM 8748 O O . PRO A 1 36 ? 5.897 9.933 6.896 1.00 0.00 103 PRO A O 7
ATOM 8759 N N . VAL A 1 37 ? 5.842 7.829 6.100 1.00 0.00 104 VAL A N 7
ATOM 8760 C CA . VAL A 1 37 ? 4.924 7.348 7.125 1.00 0.00 104 VAL A CA 7
ATOM 8761 C C . VAL A 1 37 ? 5.433 7.690 8.521 1.00 0.00 104 VAL A C 7
ATOM 8762 O O . VAL A 1 37 ? 6.637 7.660 8.779 1.00 0.00 104 VAL A O 7
ATOM 8775 N N . ILE A 1 38 ? 4.508 8.014 9.419 1.00 0.00 105 ILE A N 7
ATOM 8776 C CA . ILE A 1 38 ? 4.863 8.361 10.790 1.00 0.00 105 ILE A CA 7
ATOM 8777 C C . ILE A 1 38 ? 4.642 7.180 11.729 1.00 0.00 105 ILE A C 7
ATOM 8778 O O . ILE A 1 38 ? 5.539 6.792 12.476 1.00 0.00 105 ILE A O 7
ATOM 8794 N N . GLU A 1 39 ? 3.440 6.613 11.685 1.00 0.00 106 GLU A N 7
ATOM 8795 C CA . GLU A 1 39 ? 3.101 5.476 12.533 1.00 0.00 106 GLU A CA 7
ATOM 8796 C C . GLU A 1 39 ? 1.946 4.678 11.936 1.00 0.00 106 GLU A C 7
ATOM 8797 O O . GLU A 1 39 ? 0.873 5.222 11.671 1.00 0.00 106 GLU A O 7
ATOM 8809 N N . CYS A 1 40 ? 2.174 3.386 11.727 1.00 0.00 107 CYS A N 7
ATOM 8810 C CA . CYS A 1 40 ? 1.153 2.512 11.159 1.00 0.00 107 CYS A CA 7
ATOM 8811 C C . CYS A 1 40 ? 0.823 1.370 12.115 1.00 0.00 107 CYS A C 7
ATOM 8812 O O . CYS A 1 40 ? 1.655 0.967 12.927 1.00 0.00 107 CYS A O 7
ATOM 8820 N N . ASP A 1 41 ? -0.397 0.855 12.013 1.00 0.00 108 ASP A N 7
ATOM 8821 C CA . ASP A 1 41 ? -0.839 -0.240 12.869 1.00 0.00 108 ASP A CA 7
ATOM 8822 C C . ASP A 1 41 ? -1.865 -1.111 12.152 1.00 0.00 108 ASP A C 7
ATOM 8823 O O . ASP A 1 41 ? -2.760 -0.603 11.474 1.00 0.00 108 ASP A O 7
ATOM 8832 N N . ILE A 1 42 ? -1.729 -2.424 12.304 1.00 0.00 109 ILE A N 7
ATOM 8833 C CA . ILE A 1 42 ? -2.645 -3.365 11.670 1.00 0.00 109 ILE A CA 7
ATOM 8834 C C . ILE A 1 42 ? -3.716 -3.834 12.649 1.00 0.00 109 ILE A C 7
ATOM 8835 O O . ILE A 1 42 ? -3.449 -4.017 13.837 1.00 0.00 109 ILE A O 7
ATOM 8851 N N . VAL A 1 43 ? -4.929 -4.028 12.142 1.00 0.00 110 VAL A N 7
ATOM 8852 C CA . VAL A 1 43 ? -6.041 -4.479 12.970 1.00 0.00 110 VAL A CA 7
ATOM 8853 C C . VAL A 1 43 ? -6.640 -5.773 12.430 1.00 0.00 110 VAL A C 7
ATOM 8854 O O . VAL A 1 43 ? -6.270 -6.239 11.352 1.00 0.00 110 VAL A O 7
ATOM 8867 N N . LYS A 1 44 ? -7.568 -6.349 13.186 1.00 0.00 111 LYS A N 7
ATOM 8868 C CA . LYS A 1 44 ? -8.221 -7.589 12.784 1.00 0.00 111 LYS A CA 7
ATOM 8869 C C . LYS A 1 44 ? -8.485 -7.603 11.282 1.00 0.00 111 LYS A C 7
ATOM 8870 O O . LYS A 1 44 ? -7.790 -8.283 10.526 1.00 0.00 111 LYS A O 7
ATOM 8889 N N . ASP A 1 45 ? -9.491 -6.847 10.856 1.00 0.00 112 ASP A N 7
ATOM 8890 C CA . ASP A 1 45 ? -9.845 -6.771 9.443 1.00 0.00 112 ASP A CA 7
ATOM 8891 C C . ASP A 1 45 ? -9.657 -5.353 8.912 1.00 0.00 112 ASP A C 7
ATOM 8892 O O . ASP A 1 45 ? -10.072 -5.037 7.797 1.00 0.00 112 ASP A O 7
ATOM 8901 N N . TYR A 1 46 ? -9.030 -4.503 9.718 1.00 0.00 113 TYR A N 7
ATOM 8902 C CA . TYR A 1 46 ? -8.790 -3.118 9.331 1.00 0.00 113 TYR A CA 7
ATOM 8903 C C . TYR A 1 46 ? -7.379 -2.682 9.714 1.00 0.00 113 TYR A C 7
ATOM 8904 O O . TYR A 1 46 ? -6.608 -3.459 10.276 1.00 0.00 113 TYR A O 7
ATOM 8922 N N . ALA A 1 47 ? -7.050 -1.431 9.408 1.00 0.00 114 ALA A N 7
ATOM 8923 C CA . ALA A 1 47 ? -5.734 -0.889 9.722 1.00 0.00 114 ALA A CA 7
ATOM 8924 C C . ALA A 1 47 ? -5.753 0.636 9.717 1.00 0.00 114 ALA A C 7
ATOM 8925 O O . ALA A 1 47 ? -6.736 1.253 9.306 1.00 0.00 114 ALA A O 7
ATOM 8932 N N . PHE A 1 48 ? -4.662 1.238 10.177 1.00 0.00 115 PHE A N 7
ATOM 8933 C CA . PHE A 1 48 ? -4.554 2.692 10.228 1.00 0.00 115 PHE A CA 7
ATOM 8934 C C . PHE A 1 48 ? -3.117 3.140 9.978 1.00 0.00 115 PHE A C 7
ATOM 8935 O O . PHE A 1 48 ? -2.202 2.764 10.711 1.00 0.00 115 PHE A O 7
ATOM 8952 N N . VAL A 1 49 ? -2.927 3.945 8.938 1.00 0.00 116 VAL A N 7
ATOM 8953 C CA . VAL A 1 49 ? -1.602 4.446 8.591 1.00 0.00 116 VAL A CA 7
ATOM 8954 C C . VAL A 1 49 ? -1.503 5.948 8.829 1.00 0.00 116 VAL A C 7
ATOM 8955 O O . VAL A 1 49 ? -2.207 6.736 8.196 1.00 0.00 116 VAL A O 7
ATOM 8968 N N . HIS A 1 50 ? -0.623 6.340 9.746 1.00 0.00 117 HIS A N 7
ATOM 8969 C CA . HIS A 1 50 ? -0.430 7.749 10.067 1.00 0.00 117 HIS A CA 7
ATOM 8970 C C . HIS A 1 50 ? 0.574 8.391 9.114 1.00 0.00 117 HIS A C 7
ATOM 8971 O O . HIS A 1 50 ? 1.766 8.093 9.161 1.00 0.00 117 HIS A O 7
ATOM 8986 N N . MET A 1 51 ? 0.081 9.273 8.250 1.00 0.00 118 MET A N 7
ATOM 8987 C CA . MET A 1 51 ? 0.936 9.957 7.287 1.00 0.00 118 MET A CA 7
ATOM 8988 C C . MET A 1 51 ? 1.387 11.311 7.825 1.00 0.00 118 MET A C 7
ATOM 8989 O O . MET A 1 51 ? 0.825 11.822 8.794 1.00 0.00 118 MET A O 7
ATOM 9003 N N . GLU A 1 52 ? 2.403 11.887 7.190 1.00 0.00 119 GLU A N 7
ATOM 9004 C CA . GLU A 1 52 ? 2.929 13.181 7.608 1.00 0.00 119 GLU A CA 7
ATOM 9005 C C . GLU A 1 52 ? 2.256 14.315 6.840 1.00 0.00 119 GLU A C 7
ATOM 9006 O O . GLU A 1 52 ? 1.599 15.174 7.429 1.00 0.00 119 GLU A O 7
ATOM 9018 N N . ARG A 1 53 ? 2.425 14.311 5.521 1.00 0.00 120 ARG A N 7
ATOM 9019 C CA . ARG A 1 53 ? 1.836 15.339 4.672 1.00 0.00 120 ARG A CA 7
ATOM 9020 C C . ARG A 1 53 ? 0.562 14.829 4.005 1.00 0.00 120 ARG A C 7
ATOM 9021 O O . ARG A 1 53 ? 0.473 13.663 3.624 1.00 0.00 120 ARG A O 7
ATOM 9042 N N . ALA A 1 54 ? -0.422 15.712 3.869 1.00 0.00 121 ALA A N 7
ATOM 9043 C CA . ALA A 1 54 ? -1.691 15.352 3.247 1.00 0.00 121 ALA A CA 7
ATOM 9044 C C . ALA A 1 54 ? -1.488 14.915 1.800 1.00 0.00 121 ALA A C 7
ATOM 9045 O O . ALA A 1 54 ? -1.988 13.871 1.383 1.00 0.00 121 ALA A O 7
ATOM 9052 N N . GLU A 1 55 ? -0.753 15.721 1.041 1.00 0.00 122 GLU A N 7
ATOM 9053 C CA . GLU A 1 55 ? -0.487 15.417 -0.360 1.00 0.00 122 GLU A CA 7
ATOM 9054 C C . GLU A 1 55 ? -0.099 13.951 -0.534 1.00 0.00 122 GLU A C 7
ATOM 9055 O O . GLU A 1 55 ? -0.489 13.306 -1.508 1.00 0.00 122 GLU A O 7
ATOM 9067 N N . ASP A 1 56 ? 0.673 13.433 0.415 1.00 0.00 123 ASP A N 7
ATOM 9068 C CA . ASP A 1 56 ? 1.114 12.044 0.368 1.00 0.00 123 ASP A CA 7
ATOM 9069 C C . ASP A 1 56 ? -0.013 11.102 0.778 1.00 0.00 123 ASP A C 7
ATOM 9070 O O . ASP A 1 56 ? -0.232 10.069 0.145 1.00 0.00 123 ASP A O 7
ATOM 9079 N N . ALA A 1 57 ? -0.724 11.464 1.840 1.00 0.00 124 ALA A N 7
ATOM 9080 C CA . ALA A 1 57 ? -1.829 10.652 2.334 1.00 0.00 124 ALA A CA 7
ATOM 9081 C C . ALA A 1 57 ? -2.889 10.453 1.255 1.00 0.00 124 ALA A C 7
ATOM 9082 O O . ALA A 1 57 ? -3.228 9.323 0.905 1.00 0.00 124 ALA A O 7
ATOM 9089 N N . VAL A 1 58 ? -3.409 11.559 0.733 1.00 0.00 125 VAL A N 7
ATOM 9090 C CA . VAL A 1 58 ? -4.430 11.506 -0.307 1.00 0.00 125 VAL A CA 7
ATOM 9091 C C . VAL A 1 58 ? -4.009 10.584 -1.445 1.00 0.00 125 VAL A C 7
ATOM 9092 O O . VAL A 1 58 ? -4.816 9.813 -1.963 1.00 0.00 125 VAL A O 7
ATOM 9105 N N . GLU A 1 59 ? -2.739 10.669 -1.829 1.00 0.00 126 GLU A N 7
ATOM 9106 C CA . GLU A 1 59 ? -2.211 9.841 -2.907 1.00 0.00 126 GLU A CA 7
ATOM 9107 C C . GLU A 1 59 ? -2.192 8.369 -2.504 1.00 0.00 126 GLU A C 7
ATOM 9108 O O . GLU A 1 59 ? -2.708 7.512 -3.220 1.00 0.00 126 GLU A O 7
ATOM 9120 N N . ALA A 1 60 ? -1.592 8.085 -1.353 1.00 0.00 127 ALA A N 7
ATOM 9121 C CA . ALA A 1 60 ? -1.506 6.719 -0.853 1.00 0.00 127 ALA A CA 7
ATOM 9122 C C . ALA A 1 60 ? -2.839 5.994 -1.003 1.00 0.00 127 ALA A C 7
ATOM 9123 O O . ALA A 1 60 ? -2.878 4.782 -1.215 1.00 0.00 127 ALA A O 7
ATOM 9130 N N . ILE A 1 61 ? -3.930 6.745 -0.891 1.00 0.00 128 ILE A N 7
ATOM 9131 C CA . ILE A 1 61 ? -5.266 6.173 -1.015 1.00 0.00 128 ILE A CA 7
ATOM 9132 C C . ILE A 1 61 ? -5.610 5.892 -2.474 1.00 0.00 128 ILE A C 7
ATOM 9133 O O . ILE A 1 61 ? -5.793 4.741 -2.868 1.00 0.00 128 ILE A O 7
ATOM 9149 N N . ARG A 1 62 ? -5.696 6.953 -3.270 1.00 0.00 129 ARG A N 7
ATOM 9150 C CA . ARG A 1 62 ? -6.018 6.821 -4.686 1.00 0.00 129 ARG A CA 7
ATOM 9151 C C . ARG A 1 62 ? -5.223 5.683 -5.321 1.00 0.00 129 ARG A C 7
ATOM 9152 O O . ARG A 1 62 ? -5.613 5.141 -6.354 1.00 0.00 129 ARG A O 7
ATOM 9173 N N . GLY A 1 63 ? -4.106 5.326 -4.694 1.00 0.00 130 GLY A N 7
ATOM 9174 C CA . GLY A 1 63 ? -3.274 4.256 -5.212 1.00 0.00 130 GLY A CA 7
ATOM 9175 C C . GLY A 1 63 ? -3.553 2.927 -4.538 1.00 0.00 130 GLY A C 7
ATOM 9176 O O . GLY A 1 63 ? -3.827 1.930 -5.206 1.00 0.00 130 GLY A O 7
ATOM 9180 N N . LEU A 1 64 ? -3.482 2.912 -3.212 1.00 0.00 131 LEU A N 7
ATOM 9181 C CA . LEU A 1 64 ? -3.728 1.694 -2.447 1.00 0.00 131 LEU A CA 7
ATOM 9182 C C . LEU A 1 64 ? -5.224 1.436 -2.300 1.00 0.00 131 LEU A C 7
ATOM 9183 O O . LEU A 1 64 ? -5.638 0.480 -1.644 1.00 0.00 131 LEU A O 7
ATOM 9199 N N . ASP A 1 65 ? -6.030 2.293 -2.917 1.00 0.00 132 ASP A N 7
ATOM 9200 C CA . ASP A 1 65 ? -7.481 2.156 -2.858 1.00 0.00 132 ASP A CA 7
ATOM 9201 C C . ASP A 1 65 ? -7.954 1.004 -3.739 1.00 0.00 132 ASP A C 7
ATOM 9202 O O . ASP A 1 65 ? -7.798 1.038 -4.959 1.00 0.00 132 ASP A O 7
ATOM 9211 N N . ASN A 1 66 ? -8.532 -0.016 -3.112 1.00 0.00 133 ASN A N 7
ATOM 9212 C CA . ASN A 1 66 ? -9.027 -1.179 -3.839 1.00 0.00 133 ASN A CA 7
ATOM 9213 C C . ASN A 1 66 ? -7.880 -1.927 -4.512 1.00 0.00 133 ASN A C 7
ATOM 9214 O O . ASN A 1 66 ? -7.942 -2.241 -5.702 1.00 0.00 133 ASN A O 7
ATOM 9225 N N . THR A 1 67 ? -6.833 -2.212 -3.743 1.00 0.00 134 THR A N 7
ATOM 9226 C CA . THR A 1 67 ? -5.673 -2.923 -4.264 1.00 0.00 134 THR A CA 7
ATOM 9227 C C . THR A 1 67 ? -5.488 -4.263 -3.562 1.00 0.00 134 THR A C 7
ATOM 9228 O O . THR A 1 67 ? -5.483 -4.334 -2.333 1.00 0.00 134 THR A O 7
ATOM 9239 N N . GLU A 1 68 ? -5.335 -5.322 -4.349 1.00 0.00 135 GLU A N 7
ATOM 9240 C CA . GLU A 1 68 ? -5.149 -6.661 -3.801 1.00 0.00 135 GLU A CA 7
ATOM 9241 C C . GLU A 1 68 ? -3.899 -6.722 -2.928 1.00 0.00 135 GLU A C 7
ATOM 9242 O O . GLU A 1 68 ? -2.785 -6.871 -3.429 1.00 0.00 135 GLU A O 7
ATOM 9254 N N . PHE A 1 69 ? -4.093 -6.606 -1.618 1.00 0.00 136 PHE A N 7
ATOM 9255 C CA . PHE A 1 69 ? -2.982 -6.647 -0.674 1.00 0.00 136 PHE A CA 7
ATOM 9256 C C . PHE A 1 69 ? -2.992 -7.949 0.122 1.00 0.00 136 PHE A C 7
ATOM 9257 O O . PHE A 1 69 ? -4.025 -8.355 0.654 1.00 0.00 136 PHE A O 7
ATOM 9274 N N . GLN A 1 70 ? -1.835 -8.598 0.197 1.00 0.00 137 GLN A N 7
ATOM 9275 C CA . GLN A 1 70 ? -1.711 -9.855 0.926 1.00 0.00 137 GLN A CA 7
ATOM 9276 C C . GLN A 1 70 ? -2.681 -10.898 0.382 1.00 0.00 137 GLN A C 7
ATOM 9277 O O . GLN A 1 70 ? -3.075 -11.823 1.091 1.00 0.00 137 GLN A O 7
ATOM 9291 N N . GLY A 1 71 ? -3.062 -10.742 -0.883 1.00 0.00 138 GLY A N 7
ATOM 9292 C CA . GLY A 1 71 ? -3.983 -11.678 -1.500 1.00 0.00 138 GLY A CA 7
ATOM 9293 C C . GLY A 1 71 ? -5.395 -11.133 -1.582 1.00 0.00 138 GLY A C 7
ATOM 9294 O O . GLY A 1 71 ? -6.138 -11.448 -2.512 1.00 0.00 138 GLY A O 7
ATOM 9298 N N . LYS A 1 72 ? -5.769 -10.314 -0.604 1.00 0.00 139 LYS A N 7
ATOM 9299 C CA . LYS A 1 72 ? -7.102 -9.724 -0.568 1.00 0.00 139 LYS A CA 7
ATOM 9300 C C . LYS A 1 72 ? -7.032 -8.211 -0.750 1.00 0.00 139 LYS A C 7
ATOM 9301 O O . LYS A 1 72 ? -6.083 -7.566 -0.302 1.00 0.00 139 LYS A O 7
ATOM 9320 N N . ARG A 1 73 ? -8.042 -7.651 -1.407 1.00 0.00 140 ARG A N 7
ATOM 9321 C CA . ARG A 1 73 ? -8.095 -6.214 -1.647 1.00 0.00 140 ARG A CA 7
ATOM 9322 C C . ARG A 1 73 ? -8.622 -5.477 -0.420 1.00 0.00 140 ARG A C 7
ATOM 9323 O O . ARG A 1 73 ? -9.635 -5.864 0.161 1.00 0.00 140 ARG A O 7
ATOM 9344 N N . MET A 1 74 ? -7.928 -4.413 -0.031 1.00 0.00 141 MET A N 7
ATOM 9345 C CA . MET A 1 74 ? -8.327 -3.621 1.127 1.00 0.00 141 MET A CA 7
ATOM 9346 C C . MET A 1 74 ? -8.787 -2.230 0.702 1.00 0.00 141 MET A C 7
ATOM 9347 O O . MET A 1 74 ? -8.318 -1.689 -0.300 1.00 0.00 141 MET A O 7
ATOM 9361 N N . HIS A 1 75 ? -9.708 -1.656 1.470 1.00 0.00 142 HIS A N 7
ATOM 9362 C CA . HIS A 1 75 ? -10.231 -0.327 1.173 1.00 0.00 142 HIS A CA 7
ATOM 9363 C C . HIS A 1 75 ? -9.508 0.738 1.992 1.00 0.00 142 HIS A C 7
ATOM 9364 O O . HIS A 1 75 ? -9.518 0.702 3.223 1.00 0.00 142 HIS A O 7
ATOM 9379 N N . VAL A 1 76 ? -8.879 1.684 1.301 1.00 0.00 143 VAL A N 7
ATOM 9380 C CA . VAL A 1 76 ? -8.151 2.759 1.964 1.00 0.00 143 VAL A CA 7
ATOM 9381 C C . VAL A 1 76 ? -8.885 4.087 1.825 1.00 0.00 143 VAL A C 7
ATOM 9382 O O . VAL A 1 76 ? -9.279 4.477 0.726 1.00 0.00 143 VAL A O 7
ATOM 9395 N N . GLN A 1 77 ? -9.065 4.778 2.946 1.00 0.00 144 GLN A N 7
ATOM 9396 C CA . GLN A 1 77 ? -9.753 6.064 2.949 1.00 0.00 144 GLN A CA 7
ATOM 9397 C C . GLN A 1 77 ? -9.255 6.945 4.089 1.00 0.00 144 GLN A C 7
ATOM 9398 O O . GLN A 1 77 ? -8.349 6.565 4.832 1.00 0.00 144 GLN A O 7
ATOM 9412 N N . LEU A 1 78 ? -9.853 8.124 4.224 1.00 0.00 145 LEU A N 7
ATOM 9413 C CA . LEU A 1 78 ? -9.470 9.061 5.275 1.00 0.00 145 LEU A CA 7
ATOM 9414 C C . LEU A 1 78 ? -10.025 8.620 6.626 1.00 0.00 145 LEU A C 7
ATOM 9415 O O . LEU A 1 78 ? -11.205 8.293 6.746 1.00 0.00 145 LEU A O 7
ATOM 9431 N N . SER A 1 79 ? -9.165 8.616 7.640 1.00 0.00 146 SER A N 7
ATOM 9432 C CA . SER A 1 79 ? -9.569 8.214 8.982 1.00 0.00 146 SER A CA 7
ATOM 9433 C C . SER A 1 79 ? -10.324 9.339 9.682 1.00 0.00 146 SER A C 7
ATOM 9434 O O . SER A 1 79 ? -11.515 9.218 9.973 1.00 0.00 146 SER A O 7
ATOM 9442 N N . THR A 1 80 ? -9.623 10.437 9.950 1.00 0.00 147 THR A N 7
ATOM 9443 C CA . THR A 1 80 ? -10.225 11.584 10.617 1.00 0.00 147 THR A CA 7
ATOM 9444 C C . THR A 1 80 ? -10.590 12.674 9.615 1.00 0.00 147 THR A C 7
ATOM 9445 O O . THR A 1 80 ? -9.859 12.917 8.655 1.00 0.00 147 THR A O 7
ATOM 9456 N N . SER A 1 81 ? -11.724 13.327 9.845 1.00 0.00 148 SER A N 7
ATOM 9457 C CA . SER A 1 81 ? -12.187 14.389 8.959 1.00 0.00 148 SER A CA 7
ATOM 9458 C C . SER A 1 81 ? -11.169 15.523 8.892 1.00 0.00 148 SER A C 7
ATOM 9459 O O . SER A 1 81 ? -10.773 16.078 9.917 1.00 0.00 148 SER A O 7
ATOM 9467 N N . ARG A 1 82 ? -10.749 15.861 7.677 1.00 0.00 149 ARG A N 7
ATOM 9468 C CA . ARG A 1 82 ? -9.776 16.928 7.475 1.00 0.00 149 ARG A CA 7
ATOM 9469 C C . ARG A 1 82 ? -10.473 18.246 7.153 1.00 0.00 149 ARG A C 7
ATOM 9470 O O . ARG A 1 82 ? -9.833 19.216 6.743 1.00 0.00 149 ARG A O 7
ATOM 9491 N N . LEU A 1 83 ? -11.788 18.275 7.340 1.00 0.00 150 LEU A N 7
ATOM 9492 C CA . LEU A 1 83 ? -12.573 19.474 7.070 1.00 0.00 150 LEU A CA 7
ATOM 9493 C C . LEU A 1 83 ? -13.021 20.137 8.368 1.00 0.00 150 LEU A C 7
ATOM 9494 O O . LEU A 1 83 ? -13.338 19.458 9.345 1.00 0.00 150 LEU A O 7
ATOM 9510 N N . ARG A 1 84 ? -13.047 21.465 8.371 1.00 0.00 151 ARG A N 7
ATOM 9511 C CA . ARG A 1 84 ? -13.458 22.219 9.549 1.00 0.00 151 ARG A CA 7
ATOM 9512 C C . ARG A 1 84 ? -13.796 23.661 9.182 1.00 0.00 151 ARG A C 7
ATOM 9513 O O . ARG A 1 84 ? -13.183 24.246 8.289 1.00 0.00 151 ARG A O 7
ATOM 9534 N N . THR A 1 85 ? -14.778 24.229 9.876 1.00 0.00 152 THR A N 7
ATOM 9535 C CA . THR A 1 85 ? -15.200 25.600 9.622 1.00 0.00 152 THR A CA 7
ATOM 9536 C C . THR A 1 85 ? -14.672 26.545 10.695 1.00 0.00 152 THR A C 7
ATOM 9537 O O . THR A 1 85 ? -14.981 26.393 11.876 1.00 0.00 152 THR A O 7
ATOM 9548 N N . ALA A 1 86 ? -13.874 27.522 10.276 1.00 0.00 153 ALA A N 7
ATOM 9549 C CA . ALA A 1 86 ? -13.306 28.494 11.202 1.00 0.00 153 ALA A CA 7
ATOM 9550 C C . ALA A 1 86 ? -12.601 29.620 10.452 1.00 0.00 153 ALA A C 7
ATOM 9551 O O . ALA A 1 86 ? -11.649 29.383 9.709 1.00 0.00 153 ALA A O 7
ATOM 9558 N N . SER A 1 87 ? -13.076 30.845 10.652 1.00 0.00 154 SER A N 7
ATOM 9559 C CA . SER A 1 87 ? -12.494 32.007 9.990 1.00 0.00 154 SER A CA 7
ATOM 9560 C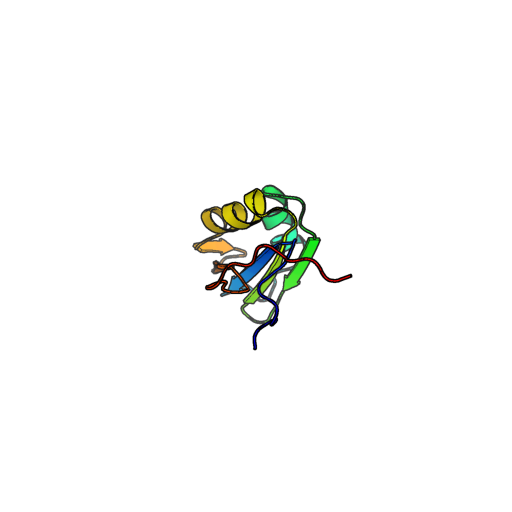 C . SER A 1 87 ? -10.999 32.104 10.278 1.00 0.00 154 SER A C 7
ATOM 9561 O O . SER A 1 87 ? -10.184 32.203 9.362 1.00 0.00 154 SER A O 7
ATOM 9569 N N . GLY A 1 88 ? -10.646 32.075 11.560 1.00 0.00 155 GLY A N 7
ATOM 9570 C CA . GLY A 1 88 ? -9.250 32.160 11.947 1.00 0.00 155 GLY A CA 7
ATOM 9571 C C . GLY A 1 88 ? -8.940 31.339 13.183 1.00 0.00 155 GLY A C 7
ATOM 9572 O O . GLY A 1 88 ? -9.829 30.981 13.956 1.00 0.00 155 GLY A O 7
ATOM 9576 N N . PRO A 1 89 ? -7.651 31.027 13.383 1.00 0.00 156 PRO A N 7
ATOM 9577 C CA . PRO A 1 89 ? -7.196 30.239 14.532 1.00 0.00 156 PRO A CA 7
ATOM 9578 C C . PRO A 1 89 ? -7.316 31.006 15.845 1.00 0.00 156 PRO A C 7
ATOM 9579 O O . PRO A 1 89 ? -7.122 30.444 16.923 1.00 0.00 156 PRO A O 7
ATOM 9590 N N . SER A 1 90 ? -7.636 32.292 15.747 1.00 0.00 157 SER A N 7
ATOM 9591 C CA . SER A 1 90 ? -7.778 33.136 16.927 1.00 0.00 157 SER A CA 7
ATOM 9592 C C . SER A 1 90 ? -8.945 32.670 17.792 1.00 0.00 157 SER A C 7
ATOM 9593 O O . SER A 1 90 ? -8.766 32.312 18.956 1.00 0.00 157 SER A O 7
ATOM 9601 N N . SER A 1 91 ? -10.142 32.676 17.213 1.00 0.00 158 SER A N 7
ATOM 9602 C CA . SER A 1 91 ? -11.340 32.257 17.931 1.00 0.00 158 SER A CA 7
ATOM 9603 C C . SER A 1 91 ? -11.808 30.886 17.454 1.00 0.00 158 SER A C 7
ATOM 9604 O O . SER A 1 91 ? -12.198 30.717 16.299 1.00 0.00 158 SER A O 7
ATOM 9612 N N . GLY A 1 92 ? -11.764 29.907 18.353 1.00 0.00 159 GLY A N 7
ATOM 9613 C CA . GLY A 1 92 ? -12.185 28.562 18.006 1.00 0.00 159 GLY A CA 7
ATOM 9614 C C . GLY A 1 92 ? -11.330 27.950 16.914 1.00 0.00 159 GLY A C 7
ATOM 9615 O O . GLY A 1 92 ? -10.223 27.480 17.174 1.00 0.00 159 GLY A O 7
ATOM 9619 N N . GLY A 1 1 ? -9.895 5.144 14.230 1.00 0.00 68 GLY A N 8
ATOM 9620 C CA . GLY A 1 1 ? -9.707 6.082 15.321 1.00 0.00 68 GLY A CA 8
ATOM 9621 C C . GLY A 1 1 ? -9.714 5.403 16.676 1.00 0.00 68 GLY A C 8
ATOM 9622 O O . GLY A 1 1 ? -10.549 4.539 16.942 1.00 0.00 68 GLY A O 8
ATOM 9626 N N . SER A 1 2 ? -8.778 5.794 17.536 1.00 0.00 69 SER A N 8
ATOM 9627 C CA . SER A 1 2 ? -8.676 5.213 18.870 1.00 0.00 69 SER A CA 8
ATOM 9628 C C . SER A 1 2 ? -9.089 6.224 19.936 1.00 0.00 69 SER A C 8
ATOM 9629 O O . SER A 1 2 ? -10.013 5.982 20.712 1.00 0.00 69 SER A O 8
ATOM 9637 N N . SER A 1 3 ? -8.397 7.358 19.966 1.00 0.00 70 SER A N 8
ATOM 9638 C CA . SER A 1 3 ? -8.688 8.405 20.939 1.00 0.00 70 SER A CA 8
ATOM 9639 C C . SER A 1 3 ? -9.413 9.574 20.278 1.00 0.00 70 SER A C 8
ATOM 9640 O O . SER A 1 3 ? -10.469 10.004 20.738 1.00 0.00 70 SER A O 8
ATOM 9648 N N . GLY A 1 4 ? -8.835 10.083 19.194 1.00 0.00 71 GLY A N 8
ATOM 9649 C CA . GLY A 1 4 ? -9.439 11.198 18.486 1.00 0.00 71 GLY A CA 8
ATOM 9650 C C . GLY A 1 4 ? -8.408 12.175 17.957 1.00 0.00 71 GLY A C 8
ATOM 9651 O O . GLY A 1 4 ? -7.231 12.095 18.305 1.00 0.00 71 GLY A O 8
ATOM 9655 N N . SER A 1 5 ? -8.852 13.101 17.112 1.00 0.00 72 SER A N 8
ATOM 9656 C CA . SER A 1 5 ? -7.958 14.095 16.530 1.00 0.00 72 SER A CA 8
ATOM 9657 C C . SER A 1 5 ? -8.751 15.244 15.915 1.00 0.00 72 SER A C 8
ATOM 9658 O O . SER A 1 5 ? -9.740 15.026 15.215 1.00 0.00 72 SER A O 8
ATOM 9666 N N . SER A 1 6 ? -8.309 16.469 16.181 1.00 0.00 73 SER A N 8
ATOM 9667 C CA . SER A 1 6 ? -8.979 17.654 15.658 1.00 0.00 73 SER A CA 8
ATOM 9668 C C . SER A 1 6 ? -7.963 18.667 15.139 1.00 0.00 73 SER A C 8
ATOM 9669 O O . SER A 1 6 ? -7.005 19.012 15.829 1.00 0.00 73 SER A O 8
ATOM 9677 N N . GLY A 1 7 ? -8.180 19.140 13.915 1.00 0.00 74 GLY A N 8
ATOM 9678 C CA . GLY A 1 7 ? -7.276 20.109 13.323 1.00 0.00 74 GLY A CA 8
ATOM 9679 C C . GLY A 1 7 ? -5.820 19.736 13.515 1.00 0.00 74 GLY A C 8
ATOM 9680 O O . GLY A 1 7 ? -4.998 20.576 13.882 1.00 0.00 74 GLY A O 8
ATOM 9684 N N . LYS A 1 8 ? -5.498 18.471 13.267 1.00 0.00 75 LYS A N 8
ATOM 9685 C CA . LYS A 1 8 ? -4.130 17.986 13.414 1.00 0.00 75 LYS A CA 8
ATOM 9686 C C . LYS A 1 8 ? -3.407 17.983 12.071 1.00 0.00 75 LYS A C 8
ATOM 9687 O O . LYS A 1 8 ? -3.933 17.493 11.073 1.00 0.00 75 LYS A O 8
ATOM 9706 N N . ALA A 1 9 ? -2.197 18.533 12.055 1.00 0.00 76 ALA A N 8
ATOM 9707 C CA . ALA A 1 9 ? -1.400 18.591 10.836 1.00 0.00 76 ALA A CA 8
ATOM 9708 C C . ALA A 1 9 ? -1.263 17.210 10.204 1.00 0.00 76 ALA A C 8
ATOM 9709 O O . ALA A 1 9 ? -1.621 17.009 9.044 1.00 0.00 76 ALA A O 8
ATOM 9716 N N . SER A 1 10 ? -0.741 16.260 10.975 1.00 0.00 77 SER A N 8
ATOM 9717 C CA . SER A 1 10 ? -0.553 14.899 10.488 1.00 0.00 77 SER A CA 8
ATOM 9718 C C . SER A 1 10 ? -1.805 14.399 9.774 1.00 0.00 77 SER A C 8
ATOM 9719 O O . SER A 1 10 ? -2.851 15.048 9.800 1.00 0.00 77 SER A O 8
ATOM 9727 N N . THR A 1 11 ? -1.691 13.238 9.136 1.00 0.00 78 THR A N 8
ATOM 9728 C CA . THR A 1 11 ? -2.812 12.649 8.414 1.00 0.00 78 THR A CA 8
ATOM 9729 C C . THR A 1 11 ? -3.064 11.215 8.864 1.00 0.00 78 THR A C 8
ATOM 9730 O O . THR A 1 11 ? -2.155 10.533 9.339 1.00 0.00 78 THR A O 8
ATOM 9741 N N . LYS A 1 12 ? -4.303 10.761 8.711 1.00 0.00 79 LYS A N 8
ATOM 9742 C CA . LYS A 1 12 ? -4.675 9.405 9.099 1.00 0.00 79 LYS A CA 8
ATOM 9743 C C . LYS A 1 12 ? -5.437 8.708 7.977 1.00 0.00 79 LYS A C 8
ATOM 9744 O O . LYS A 1 12 ? -6.346 9.283 7.379 1.00 0.00 79 LYS A O 8
ATOM 9763 N N . LEU A 1 13 ? -5.060 7.465 7.697 1.00 0.00 80 LEU A N 8
ATOM 9764 C CA . LEU A 1 13 ? -5.709 6.687 6.647 1.00 0.00 80 LEU A CA 8
ATOM 9765 C C . LEU A 1 13 ? -6.175 5.335 7.179 1.00 0.00 80 LEU A C 8
ATOM 9766 O O . LEU A 1 13 ? -5.366 4.518 7.619 1.00 0.00 80 LEU A O 8
ATOM 9782 N N . HIS A 1 14 ? -7.483 5.106 7.134 1.00 0.00 81 HIS A N 8
ATOM 9783 C CA . HIS A 1 14 ? -8.057 3.852 7.609 1.00 0.00 81 HIS A CA 8
ATOM 9784 C C . HIS A 1 14 ? -8.106 2.818 6.488 1.00 0.00 81 HIS A C 8
ATOM 9785 O O . HIS A 1 14 ? -8.369 3.153 5.332 1.00 0.00 81 HIS A O 8
ATOM 9800 N N . VAL A 1 15 ? -7.851 1.561 6.836 1.00 0.00 82 VAL A N 8
ATOM 9801 C CA . VAL A 1 15 ? -7.867 0.479 5.860 1.00 0.00 82 VAL A CA 8
ATOM 9802 C C . VAL A 1 15 ? -8.824 -0.629 6.283 1.00 0.00 82 VAL A C 8
ATOM 9803 O O . VAL A 1 15 ? -9.018 -0.876 7.473 1.00 0.00 82 VAL A O 8
ATOM 9816 N N . GLY A 1 16 ? -9.422 -1.296 5.300 1.00 0.00 83 GLY A N 8
ATOM 9817 C CA . GLY A 1 16 ? -10.352 -2.371 5.591 1.00 0.00 83 GLY A CA 8
ATOM 9818 C C . GLY A 1 16 ? -10.029 -3.640 4.827 1.00 0.00 83 GLY A C 8
ATOM 9819 O O . GLY A 1 16 ? -9.353 -3.599 3.800 1.00 0.00 83 GLY A O 8
ATOM 9823 N N . ASN A 1 17 ? -10.511 -4.771 5.332 1.00 0.00 84 ASN A N 8
ATOM 9824 C CA . ASN A 1 17 ? -10.267 -6.059 4.691 1.00 0.00 84 ASN A CA 8
ATOM 9825 C C . ASN A 1 17 ? -8.780 -6.396 4.697 1.00 0.00 84 ASN A C 8
ATOM 9826 O O . ASN A 1 17 ? -8.189 -6.661 3.650 1.00 0.00 84 ASN A O 8
ATOM 9837 N N . ILE A 1 18 ? -8.181 -6.386 5.883 1.00 0.00 85 ILE A N 8
ATOM 9838 C CA . ILE A 1 18 ? -6.763 -6.693 6.026 1.00 0.00 85 ILE A CA 8
ATOM 9839 C C . ILE A 1 18 ? -6.535 -8.196 6.146 1.00 0.00 85 ILE A C 8
ATOM 9840 O O . ILE A 1 18 ? -7.443 -8.945 6.505 1.00 0.00 85 ILE A O 8
ATOM 9856 N N . SER A 1 19 ? -5.316 -8.630 5.843 1.00 0.00 86 SER A N 8
ATOM 9857 C CA . SER A 1 19 ? -4.968 -10.044 5.915 1.00 0.00 86 SER A CA 8
ATOM 9858 C C . SER A 1 19 ? -4.462 -10.409 7.308 1.00 0.00 86 SER A C 8
ATOM 9859 O O . SER A 1 19 ? -3.843 -9.602 8.002 1.00 0.00 86 SER A O 8
ATOM 9867 N N . PRO A 1 20 ? -4.730 -11.655 7.726 1.00 0.00 87 PRO A N 8
ATOM 9868 C CA . PRO A 1 20 ? -4.310 -12.156 9.038 1.00 0.00 87 PRO A CA 8
ATOM 9869 C C . PRO A 1 20 ? -2.800 -12.345 9.131 1.00 0.00 87 PRO A C 8
ATOM 9870 O O . PRO A 1 20 ? -2.254 -12.547 10.216 1.00 0.00 87 PRO A O 8
ATOM 9881 N N . THR A 1 21 ? -2.128 -12.277 7.986 1.00 0.00 88 THR A N 8
ATOM 9882 C CA . THR A 1 21 ? -0.681 -12.441 7.938 1.00 0.00 88 THR A CA 8
ATOM 9883 C C . THR A 1 21 ? 0.010 -11.127 7.592 1.00 0.00 88 THR A C 8
ATOM 9884 O O . THR A 1 21 ? 1.220 -11.092 7.362 1.00 0.00 88 THR A O 8
ATOM 9895 N N . CYS A 1 22 ? -0.764 -10.048 7.558 1.00 0.00 89 CYS A N 8
ATOM 9896 C CA . CYS A 1 22 ? -0.225 -8.730 7.239 1.00 0.00 89 CYS A CA 8
ATOM 9897 C C . CYS A 1 22 ? 0.674 -8.225 8.362 1.00 0.00 89 CYS A C 8
ATOM 9898 O O . CYS A 1 22 ? 0.292 -8.237 9.533 1.00 0.00 89 CYS A O 8
ATOM 9906 N N . THR A 1 23 ? 1.874 -7.782 7.999 1.00 0.00 90 THR A N 8
ATOM 9907 C CA . THR A 1 23 ? 2.830 -7.275 8.975 1.00 0.00 90 THR A CA 8
ATOM 9908 C C . THR A 1 23 ? 2.962 -5.759 8.879 1.00 0.00 90 THR A C 8
ATOM 9909 O O . THR A 1 23 ? 2.872 -5.186 7.794 1.00 0.00 90 THR A O 8
ATOM 9920 N N . ASN A 1 24 ? 3.177 -5.115 10.022 1.00 0.00 91 ASN A N 8
ATOM 9921 C CA . ASN A 1 24 ? 3.322 -3.665 10.066 1.00 0.00 91 ASN A CA 8
ATOM 9922 C C . ASN A 1 24 ? 4.403 -3.196 9.097 1.00 0.00 91 ASN A C 8
ATOM 9923 O O . ASN A 1 24 ? 4.334 -2.090 8.562 1.00 0.00 91 ASN A O 8
ATOM 9934 N N . GLN A 1 25 ? 5.400 -4.047 8.875 1.00 0.00 92 GLN A N 8
ATOM 9935 C CA . GLN A 1 25 ? 6.496 -3.720 7.970 1.00 0.00 92 GLN A CA 8
ATOM 9936 C C . GLN A 1 25 ? 6.020 -3.707 6.521 1.00 0.00 92 GLN A C 8
ATOM 9937 O O . GLN A 1 25 ? 6.491 -2.910 5.711 1.00 0.00 92 GLN A O 8
ATOM 9951 N N . GLU A 1 26 ? 5.084 -4.596 6.203 1.00 0.00 93 GLU A N 8
ATOM 9952 C CA . GLU A 1 26 ? 4.545 -4.687 4.851 1.00 0.00 93 GLU A CA 8
ATOM 9953 C C . GLU A 1 26 ? 3.620 -3.510 4.553 1.00 0.00 93 GLU A C 8
ATOM 9954 O O . GLU A 1 26 ? 3.853 -2.745 3.617 1.00 0.00 93 GLU A O 8
ATOM 9966 N N . LEU A 1 27 ? 2.571 -3.373 5.356 1.00 0.00 94 LEU A N 8
ATOM 9967 C CA . LEU A 1 27 ? 1.609 -2.290 5.180 1.00 0.00 94 LEU A CA 8
ATOM 9968 C C . LEU A 1 27 ? 2.309 -0.934 5.184 1.00 0.00 94 LEU A C 8
ATOM 9969 O O . LEU A 1 27 ? 2.207 -0.170 4.225 1.00 0.00 94 LEU A O 8
ATOM 9985 N N . ARG A 1 28 ? 3.020 -0.645 6.269 1.00 0.00 95 ARG A N 8
ATOM 9986 C CA . ARG A 1 28 ? 3.737 0.618 6.398 1.00 0.00 95 ARG A CA 8
ATOM 9987 C C . ARG A 1 28 ? 4.602 0.879 5.168 1.00 0.00 95 ARG A C 8
ATOM 9988 O O . ARG A 1 28 ? 4.456 1.902 4.500 1.00 0.00 95 ARG A O 8
ATOM 10009 N N . ALA A 1 29 ? 5.504 -0.052 4.877 1.00 0.00 96 ALA A N 8
ATOM 10010 C CA . ALA A 1 29 ? 6.392 0.077 3.728 1.00 0.00 96 ALA A CA 8
ATOM 10011 C C . ALA A 1 29 ? 5.624 0.524 2.489 1.00 0.00 96 ALA A C 8
ATOM 10012 O O . ALA A 1 29 ? 5.940 1.550 1.886 1.00 0.00 96 ALA A O 8
ATOM 10019 N N . LYS A 1 30 ? 4.614 -0.253 2.112 1.00 0.00 97 LYS A N 8
ATOM 10020 C CA . LYS A 1 30 ? 3.800 0.063 0.944 1.00 0.00 97 LYS A CA 8
ATOM 10021 C C . LYS A 1 30 ? 3.343 1.517 0.977 1.00 0.00 97 LYS A C 8
ATOM 10022 O O . LYS A 1 30 ? 3.366 2.209 -0.041 1.00 0.00 97 LYS A O 8
ATOM 10041 N N . PHE A 1 31 ? 2.928 1.976 2.153 1.00 0.00 98 PHE A N 8
ATOM 10042 C CA . PHE A 1 31 ? 2.465 3.349 2.318 1.00 0.00 98 PHE A CA 8
ATOM 10043 C C . PHE A 1 31 ? 3.639 4.324 2.303 1.00 0.00 98 PHE A C 8
ATOM 10044 O O . PHE A 1 31 ? 3.495 5.479 1.905 1.00 0.00 98 PHE A O 8
ATOM 10061 N N . GLU A 1 32 ? 4.801 3.848 2.740 1.00 0.00 99 GLU A N 8
ATOM 10062 C CA . GLU A 1 32 ? 6.000 4.678 2.779 1.00 0.00 99 GLU A CA 8
ATOM 10063 C C . GLU A 1 32 ? 6.461 5.033 1.368 1.00 0.00 99 GLU A C 8
ATOM 10064 O O . GLU A 1 32 ? 7.162 6.024 1.164 1.00 0.00 99 GLU A O 8
ATOM 10076 N N . GLU A 1 33 ? 6.062 4.216 0.398 1.00 0.00 100 GLU A N 8
ATOM 10077 C CA . GLU A 1 33 ? 6.436 4.443 -0.993 1.00 0.00 100 GLU A CA 8
ATOM 10078 C C . GLU A 1 33 ? 5.868 5.765 -1.500 1.00 0.00 100 GLU A C 8
ATOM 10079 O O . GLU A 1 33 ? 6.345 6.320 -2.490 1.00 0.00 100 GLU A O 8
ATOM 10091 N N . TYR A 1 34 ? 4.845 6.265 -0.815 1.00 0.00 101 TYR A N 8
ATOM 10092 C CA . TYR A 1 34 ? 4.209 7.520 -1.197 1.00 0.00 101 TYR A CA 8
ATOM 10093 C C . TYR A 1 34 ? 4.770 8.684 -0.385 1.00 0.00 101 TYR A C 8
ATOM 10094 O O . TYR A 1 34 ? 5.136 9.721 -0.936 1.00 0.00 101 TYR A O 8
ATOM 10112 N N . GLY A 1 35 ? 4.834 8.502 0.931 1.00 0.00 102 GLY A N 8
ATOM 10113 C CA . GLY A 1 35 ? 5.351 9.544 1.799 1.00 0.00 102 GLY A CA 8
ATOM 10114 C C . GLY A 1 35 ? 5.959 8.989 3.072 1.00 0.00 102 GLY A C 8
ATOM 10115 O O . GLY A 1 35 ? 5.836 7.803 3.378 1.00 0.00 102 GLY A O 8
ATOM 10119 N N . PRO A 1 36 ? 6.635 9.859 3.838 1.00 0.00 103 PRO A N 8
ATOM 10120 C CA . PRO A 1 36 ? 7.278 9.471 5.096 1.00 0.00 103 PRO A CA 8
ATOM 10121 C C . PRO A 1 36 ? 6.266 9.145 6.189 1.00 0.00 103 PRO A C 8
ATOM 10122 O O . PRO A 1 36 ? 5.942 9.992 7.022 1.00 0.00 103 PRO A O 8
ATOM 10133 N N . VAL A 1 37 ? 5.770 7.912 6.181 1.00 0.00 104 VAL A N 8
ATOM 10134 C CA . VAL A 1 37 ? 4.795 7.473 7.173 1.00 0.00 104 VAL A CA 8
ATOM 10135 C C . VAL A 1 37 ? 5.272 7.784 8.587 1.00 0.00 104 VAL A C 8
ATOM 10136 O O . VAL A 1 37 ? 6.473 7.797 8.859 1.00 0.00 104 VAL A O 8
ATOM 10149 N N . ILE A 1 38 ? 4.324 8.034 9.484 1.00 0.00 105 ILE A N 8
ATOM 10150 C CA . ILE A 1 38 ? 4.648 8.343 10.871 1.00 0.00 105 ILE A CA 8
ATOM 10151 C C . ILE A 1 38 ? 4.462 7.121 11.764 1.00 0.00 105 ILE A C 8
ATOM 10152 O O . ILE A 1 38 ? 5.409 6.652 12.395 1.00 0.00 105 ILE A O 8
ATOM 10168 N N . GLU A 1 39 ? 3.236 6.609 11.811 1.00 0.00 106 GLU A N 8
ATOM 10169 C CA . GLU A 1 39 ? 2.928 5.441 12.626 1.00 0.00 106 GLU A CA 8
ATOM 10170 C C . GLU A 1 39 ? 1.816 4.611 11.990 1.00 0.00 106 GLU A C 8
ATOM 10171 O O . GLU A 1 39 ? 0.740 5.127 11.683 1.00 0.00 106 GLU A O 8
ATOM 10183 N N . CYS A 1 40 ? 2.084 3.325 11.794 1.00 0.00 107 CYS A N 8
ATOM 10184 C CA . CYS A 1 40 ? 1.108 2.423 11.193 1.00 0.00 107 CYS A CA 8
ATOM 10185 C C . CYS A 1 40 ? 0.682 1.345 12.184 1.00 0.00 107 CYS A C 8
ATOM 10186 O O . CYS A 1 40 ? 1.511 0.780 12.897 1.00 0.00 107 CYS A O 8
ATOM 10194 N N . ASP A 1 41 ? -0.616 1.065 12.223 1.00 0.00 108 ASP A N 8
ATOM 10195 C CA . ASP A 1 41 ? -1.153 0.054 13.127 1.00 0.00 108 ASP A CA 8
ATOM 10196 C C . ASP A 1 41 ? -2.135 -0.859 12.399 1.00 0.00 108 ASP A C 8
ATOM 10197 O O . ASP A 1 41 ? -3.028 -0.389 11.694 1.00 0.00 108 ASP A O 8
ATOM 10206 N N . ILE A 1 42 ? -1.963 -2.164 12.575 1.00 0.00 109 ILE A N 8
ATOM 10207 C CA . ILE A 1 42 ? -2.834 -3.142 11.935 1.00 0.00 109 ILE A CA 8
ATOM 10208 C C . ILE A 1 42 ? -3.946 -3.588 12.878 1.00 0.00 109 ILE A C 8
ATOM 10209 O O . ILE A 1 42 ? -3.781 -3.580 14.098 1.00 0.00 109 ILE A O 8
ATOM 10225 N N . VAL A 1 43 ? -5.079 -3.980 12.305 1.00 0.00 110 VAL A N 8
ATOM 10226 C CA . VAL A 1 43 ? -6.219 -4.433 13.093 1.00 0.00 110 VAL A CA 8
ATOM 10227 C C . VAL A 1 43 ? -6.795 -5.728 12.533 1.00 0.00 110 VAL A C 8
ATOM 10228 O O . VAL A 1 43 ? -6.397 -6.186 11.462 1.00 0.00 110 VAL A O 8
ATOM 10241 N N . LYS A 1 44 ? -7.735 -6.316 13.265 1.00 0.00 111 LYS A N 8
ATOM 10242 C CA . LYS A 1 44 ? -8.369 -7.559 12.842 1.00 0.00 111 LYS A CA 8
ATOM 10243 C C . LYS A 1 44 ? -8.558 -7.586 11.329 1.00 0.00 111 LYS A C 8
ATOM 10244 O O . LYS A 1 44 ? -7.830 -8.276 10.615 1.00 0.00 111 LYS A O 8
ATOM 10263 N N . ASP A 1 45 ? -9.538 -6.830 10.846 1.00 0.00 112 ASP A N 8
ATOM 10264 C CA . ASP A 1 45 ? -9.820 -6.766 9.417 1.00 0.00 112 ASP A CA 8
ATOM 10265 C C . ASP A 1 45 ? -9.625 -5.348 8.888 1.00 0.00 112 ASP A C 8
ATOM 10266 O O . ASP A 1 45 ? -9.956 -5.052 7.740 1.00 0.00 112 ASP A O 8
ATOM 10275 N N . TYR A 1 46 ? -9.085 -4.476 9.732 1.00 0.00 113 TYR A N 8
ATOM 10276 C CA . TYR A 1 46 ? -8.849 -3.089 9.351 1.00 0.00 113 TYR A CA 8
ATOM 10277 C C . TYR A 1 46 ? -7.455 -2.637 9.776 1.00 0.00 113 TYR A C 8
ATOM 10278 O O . TYR A 1 46 ? -6.697 -3.403 10.371 1.00 0.00 113 TYR A O 8
ATOM 10296 N N . ALA A 1 47 ? -7.125 -1.387 9.467 1.00 0.00 114 ALA A N 8
ATOM 10297 C CA . ALA A 1 47 ? -5.825 -0.831 9.819 1.00 0.00 114 ALA A CA 8
ATOM 10298 C C . ALA A 1 47 ? -5.859 0.693 9.810 1.00 0.00 114 ALA A C 8
ATOM 10299 O O . ALA A 1 47 ? -6.867 1.299 9.446 1.00 0.00 114 ALA A O 8
ATOM 10306 N N . PHE A 1 48 ? -4.752 1.308 10.213 1.00 0.00 115 PHE A N 8
ATOM 10307 C CA . PHE A 1 48 ? -4.656 2.762 10.253 1.00 0.00 115 PHE A CA 8
ATOM 10308 C C . PHE A 1 48 ? -3.219 3.219 10.015 1.00 0.00 115 PHE A C 8
ATOM 10309 O O . PHE A 1 48 ? -2.327 2.942 10.817 1.00 0.00 115 PHE A O 8
ATOM 10326 N N . VAL A 1 49 ? -3.003 3.921 8.907 1.00 0.00 116 VAL A N 8
ATOM 10327 C CA . VAL A 1 49 ? -1.676 4.418 8.563 1.00 0.00 116 VAL A CA 8
ATOM 10328 C C . VAL A 1 49 ? -1.574 5.921 8.798 1.00 0.00 116 VAL A C 8
ATOM 10329 O O . VAL A 1 49 ? -2.163 6.716 8.065 1.00 0.00 116 VAL A O 8
ATOM 10342 N N . HIS A 1 50 ? -0.822 6.304 9.825 1.00 0.00 117 HIS A N 8
ATOM 10343 C CA . HIS A 1 50 ? -0.641 7.713 10.156 1.00 0.00 117 HIS A CA 8
ATOM 10344 C C . HIS A 1 50 ? 0.403 8.355 9.248 1.00 0.00 117 HIS A C 8
ATOM 10345 O O . HIS A 1 50 ? 1.594 8.061 9.351 1.00 0.00 117 HIS A O 8
ATOM 10360 N N . MET A 1 51 ? -0.051 9.232 8.358 1.00 0.00 118 MET A N 8
ATOM 10361 C CA . MET A 1 51 ? 0.845 9.915 7.432 1.00 0.00 118 MET A CA 8
ATOM 10362 C C . MET A 1 51 ? 1.303 11.252 8.006 1.00 0.00 118 MET A C 8
ATOM 10363 O O . MET A 1 51 ? 0.917 11.627 9.113 1.00 0.00 118 MET A O 8
ATOM 10377 N N . GLU A 1 52 ? 2.128 11.966 7.246 1.00 0.00 119 GLU A N 8
ATOM 10378 C CA . GLU A 1 52 ? 2.639 13.260 7.681 1.00 0.00 119 GLU A CA 8
ATOM 10379 C C . GLU A 1 52 ? 1.975 14.395 6.906 1.00 0.00 119 GLU A C 8
ATOM 10380 O O . GLU A 1 52 ? 1.319 15.259 7.489 1.00 0.00 119 GLU A O 8
ATOM 10392 N N . ARG A 1 53 ? 2.152 14.387 5.589 1.00 0.00 120 ARG A N 8
ATOM 10393 C CA . ARG A 1 53 ? 1.572 15.415 4.734 1.00 0.00 120 ARG A CA 8
ATOM 10394 C C . ARG A 1 53 ? 0.334 14.889 4.013 1.00 0.00 120 ARG A C 8
ATOM 10395 O O . ARG A 1 53 ? 0.199 13.687 3.788 1.00 0.00 120 ARG A O 8
ATOM 10416 N N . ALA A 1 54 ? -0.566 15.799 3.655 1.00 0.00 121 ALA A N 8
ATOM 10417 C CA . ALA A 1 54 ? -1.792 15.427 2.959 1.00 0.00 121 ALA A CA 8
ATOM 10418 C C . ALA A 1 54 ? -1.496 14.964 1.536 1.00 0.00 121 ALA A C 8
ATOM 10419 O O . ALA A 1 54 ? -1.919 13.884 1.126 1.00 0.00 121 ALA A O 8
ATOM 10426 N N . GLU A 1 55 ? -0.768 15.788 0.789 1.00 0.00 122 GLU A N 8
ATOM 10427 C CA . GLU A 1 55 ? -0.418 15.462 -0.588 1.00 0.00 122 GLU A CA 8
ATOM 10428 C C . GLU A 1 55 ? 0.079 14.024 -0.697 1.00 0.00 122 GLU A C 8
ATOM 10429 O O . GLU A 1 55 ? -0.099 13.370 -1.725 1.00 0.00 122 GLU A O 8
ATOM 10441 N N . ASP A 1 56 ? 0.705 13.538 0.370 1.00 0.00 123 ASP A N 8
ATOM 10442 C CA . ASP A 1 56 ? 1.228 12.178 0.395 1.00 0.00 123 ASP A CA 8
ATOM 10443 C C . ASP A 1 56 ? 0.147 11.187 0.816 1.00 0.00 123 ASP A C 8
ATOM 10444 O O . ASP A 1 56 ? 0.036 10.098 0.253 1.00 0.00 123 ASP A O 8
ATOM 10453 N N . ALA A 1 57 ? -0.647 11.572 1.810 1.00 0.00 124 ALA A N 8
ATOM 10454 C CA . ALA A 1 57 ? -1.719 10.718 2.305 1.00 0.00 124 ALA A CA 8
ATOM 10455 C C . ALA A 1 57 ? -2.755 10.452 1.218 1.00 0.00 124 ALA A C 8
ATOM 10456 O O . ALA A 1 57 ? -3.044 9.301 0.891 1.00 0.00 124 ALA A O 8
ATOM 10463 N N . VAL A 1 58 ? -3.312 11.523 0.662 1.00 0.00 125 VAL A N 8
ATOM 10464 C CA . VAL A 1 58 ? -4.316 11.405 -0.389 1.00 0.00 125 VAL A CA 8
ATOM 10465 C C . VAL A 1 58 ? -3.856 10.448 -1.483 1.00 0.00 125 VAL A C 8
ATOM 10466 O O . VAL A 1 58 ? -4.613 9.586 -1.925 1.00 0.00 125 VAL A O 8
ATOM 10479 N N . GLU A 1 59 ? -2.609 10.608 -1.915 1.00 0.00 126 GLU A N 8
ATOM 10480 C CA . GLU A 1 59 ? -2.047 9.758 -2.959 1.00 0.00 126 GLU A CA 8
ATOM 10481 C C . GLU A 1 59 ? -2.043 8.295 -2.525 1.00 0.00 126 GLU A C 8
ATOM 10482 O O . GLU A 1 59 ? -2.547 7.425 -3.233 1.00 0.00 126 GLU A O 8
ATOM 10494 N N . ALA A 1 60 ? -1.468 8.033 -1.355 1.00 0.00 127 ALA A N 8
ATOM 10495 C CA . ALA A 1 60 ? -1.398 6.677 -0.826 1.00 0.00 127 ALA A CA 8
ATOM 10496 C C . ALA A 1 60 ? -2.753 5.982 -0.914 1.00 0.00 127 ALA A C 8
ATOM 10497 O O . ALA A 1 60 ? -2.826 4.762 -1.066 1.00 0.00 127 ALA A O 8
ATOM 10504 N N . ILE A 1 61 ? -3.822 6.766 -0.819 1.00 0.00 128 ILE A N 8
ATOM 10505 C CA . ILE A 1 61 ? -5.173 6.225 -0.889 1.00 0.00 128 ILE A CA 8
ATOM 10506 C C . ILE A 1 61 ? -5.593 5.979 -2.334 1.00 0.00 128 ILE A C 8
ATOM 10507 O O . ILE A 1 61 ? -5.839 4.841 -2.734 1.00 0.00 128 ILE A O 8
ATOM 10523 N N . ARG A 1 62 ? -5.670 7.053 -3.113 1.00 0.00 129 ARG A N 8
ATOM 10524 C CA . ARG A 1 62 ? -6.058 6.953 -4.515 1.00 0.00 129 ARG A CA 8
ATOM 10525 C C . ARG A 1 62 ? -5.291 5.835 -5.214 1.00 0.00 129 ARG A C 8
ATOM 10526 O O . ARG A 1 62 ? -5.712 5.338 -6.258 1.00 0.00 129 ARG A O 8
ATOM 10547 N N . GLY A 1 63 ? -4.162 5.444 -4.631 1.00 0.00 130 GLY A N 8
ATOM 10548 C CA . GLY A 1 63 ? -3.353 4.388 -5.212 1.00 0.00 130 GLY A CA 8
ATOM 10549 C C . GLY A 1 63 ? -3.593 3.045 -4.552 1.00 0.00 130 GLY A C 8
ATOM 10550 O O . GLY A 1 63 ? -3.902 2.061 -5.225 1.00 0.00 130 GLY A O 8
ATOM 10554 N N . LEU A 1 64 ? -3.451 3.002 -3.232 1.00 0.00 131 LEU A N 8
ATOM 10555 C CA . LEU A 1 64 ? -3.653 1.768 -2.481 1.00 0.00 131 LEU A CA 8
ATOM 10556 C C . LEU A 1 64 ? -5.139 1.483 -2.291 1.00 0.00 131 LEU A C 8
ATOM 10557 O O . LEU A 1 64 ? -5.517 0.482 -1.682 1.00 0.00 131 LEU A O 8
ATOM 10573 N N . ASP A 1 65 ? -5.978 2.368 -2.819 1.00 0.00 132 ASP A N 8
ATOM 10574 C CA . ASP A 1 65 ? -7.423 2.210 -2.711 1.00 0.00 132 ASP A CA 8
ATOM 10575 C C . ASP A 1 65 ? -7.905 1.032 -3.553 1.00 0.00 132 ASP A C 8
ATOM 10576 O O . ASP A 1 65 ? -7.780 1.038 -4.776 1.00 0.00 132 ASP A O 8
ATOM 10585 N N . ASN A 1 66 ? -8.457 0.022 -2.887 1.00 0.00 133 ASN A N 8
ATOM 10586 C CA . ASN A 1 66 ? -8.956 -1.164 -3.573 1.00 0.00 133 ASN A CA 8
ATOM 10587 C C . ASN A 1 66 ? -7.823 -1.901 -4.279 1.00 0.00 133 ASN A C 8
ATOM 10588 O O . ASN A 1 66 ? -7.914 -2.214 -5.467 1.00 0.00 133 ASN A O 8
ATOM 10599 N N . THR A 1 67 ? -6.753 -2.178 -3.540 1.00 0.00 134 THR A N 8
ATOM 10600 C CA . THR A 1 67 ? -5.601 -2.878 -4.093 1.00 0.00 134 THR A CA 8
ATOM 10601 C C . THR A 1 67 ? -5.471 -4.277 -3.502 1.00 0.00 134 THR A C 8
ATOM 10602 O O . THR A 1 67 ? -5.422 -4.443 -2.283 1.00 0.00 134 THR A O 8
ATOM 10613 N N . GLU A 1 68 ? -5.416 -5.280 -4.372 1.00 0.00 135 GLU A N 8
ATOM 10614 C CA . GLU A 1 68 ? -5.292 -6.665 -3.933 1.00 0.00 135 GLU A CA 8
ATOM 10615 C C . GLU A 1 68 ? -4.042 -6.856 -3.079 1.00 0.00 135 GLU A C 8
ATOM 10616 O O . GLU A 1 68 ? -2.930 -6.957 -3.600 1.00 0.00 135 GLU A O 8
ATOM 10628 N N . PHE A 1 69 ? -4.232 -6.903 -1.765 1.00 0.00 136 PHE A N 8
ATOM 10629 C CA . PHE A 1 69 ? -3.120 -7.079 -0.838 1.00 0.00 136 PHE A CA 8
ATOM 10630 C C . PHE A 1 69 ? -3.063 -8.515 -0.324 1.00 0.00 136 PHE A C 8
ATOM 10631 O O . PHE A 1 69 ? -4.013 -9.005 0.286 1.00 0.00 136 PHE A O 8
ATOM 10648 N N . GLN A 1 70 ? -1.942 -9.183 -0.577 1.00 0.00 137 GLN A N 8
ATOM 10649 C CA . GLN A 1 70 ? -1.761 -10.563 -0.142 1.00 0.00 137 GLN A CA 8
ATOM 10650 C C . GLN A 1 70 ? -2.917 -11.439 -0.615 1.00 0.00 137 GLN A C 8
ATOM 10651 O O . GLN A 1 70 ? -3.244 -12.445 0.013 1.00 0.00 137 GLN A O 8
ATOM 10665 N N . GLY A 1 71 ? -3.531 -11.049 -1.728 1.00 0.00 138 GLY A N 8
ATOM 10666 C CA . GLY A 1 71 ? -4.644 -11.810 -2.266 1.00 0.00 138 GLY A CA 8
ATOM 10667 C C . GLY A 1 71 ? -5.979 -11.131 -2.029 1.00 0.00 138 GLY A C 8
ATOM 10668 O O . GLY A 1 71 ? -6.852 -11.142 -2.897 1.00 0.00 138 GLY A O 8
ATOM 10672 N N . LYS A 1 72 ? -6.139 -10.541 -0.849 1.00 0.00 139 LYS A N 8
ATOM 10673 C CA . LYS A 1 72 ? -7.377 -9.855 -0.499 1.00 0.00 139 LYS A CA 8
ATOM 10674 C C . LYS A 1 72 ? -7.231 -8.346 -0.674 1.00 0.00 139 LYS A C 8
ATOM 10675 O O . LYS A 1 72 ? -6.277 -7.745 -0.181 1.00 0.00 139 LYS A O 8
ATOM 10694 N N . ARG A 1 73 ? -8.183 -7.742 -1.377 1.00 0.00 140 ARG A N 8
ATOM 10695 C CA . ARG A 1 73 ? -8.160 -6.304 -1.616 1.00 0.00 140 ARG A CA 8
ATOM 10696 C C . ARG A 1 73 ? -8.667 -5.542 -0.395 1.00 0.00 140 ARG A C 8
ATOM 10697 O O . ARG A 1 73 ? -9.697 -5.888 0.182 1.00 0.00 140 ARG A O 8
ATOM 10718 N N . MET A 1 74 ? -7.935 -4.502 -0.007 1.00 0.00 141 MET A N 8
ATOM 10719 C CA . MET A 1 74 ? -8.311 -3.691 1.145 1.00 0.00 141 MET A CA 8
ATOM 10720 C C . MET A 1 74 ? -8.752 -2.298 0.708 1.00 0.00 141 MET A C 8
ATOM 10721 O O . MET A 1 74 ? -8.263 -1.765 -0.289 1.00 0.00 141 MET A O 8
ATOM 10735 N N . HIS A 1 75 ? -9.679 -1.712 1.460 1.00 0.00 142 HIS A N 8
ATOM 10736 C CA . HIS A 1 75 ? -10.185 -0.380 1.149 1.00 0.00 142 HIS A CA 8
ATOM 10737 C C . HIS A 1 75 ? -9.474 0.680 1.985 1.00 0.00 142 HIS A C 8
ATOM 10738 O O . HIS A 1 75 ? -9.574 0.687 3.213 1.00 0.00 142 HIS A O 8
ATOM 10753 N N . VAL A 1 76 ? -8.757 1.574 1.313 1.00 0.00 143 VAL A N 8
ATOM 10754 C CA . VAL A 1 76 ? -8.029 2.639 1.993 1.00 0.00 143 VAL A CA 8
ATOM 10755 C C . VAL A 1 76 ? -8.736 3.979 1.829 1.00 0.00 143 VAL A C 8
ATOM 10756 O O . VAL A 1 76 ? -9.180 4.327 0.735 1.00 0.00 143 VAL A O 8
ATOM 10769 N N . GLN A 1 77 ? -8.836 4.728 2.923 1.00 0.00 144 GLN A N 8
ATOM 10770 C CA . GLN A 1 77 ? -9.489 6.031 2.899 1.00 0.00 144 GLN A CA 8
ATOM 10771 C C . GLN A 1 77 ? -9.270 6.774 4.213 1.00 0.00 144 GLN A C 8
ATOM 10772 O O . GLN A 1 77 ? -8.921 6.170 5.229 1.00 0.00 144 GLN A O 8
ATOM 10786 N N . LEU A 1 78 ? -9.476 8.086 4.187 1.00 0.00 145 LEU A N 8
ATOM 10787 C CA . LEU A 1 78 ? -9.301 8.912 5.377 1.00 0.00 145 LEU A CA 8
ATOM 10788 C C . LEU A 1 78 ? -9.843 8.204 6.615 1.00 0.00 145 LEU A C 8
ATOM 10789 O O . LEU A 1 78 ? -10.690 7.317 6.515 1.00 0.00 145 LEU A O 8
ATOM 10805 N N . SER A 1 79 ? -9.349 8.605 7.782 1.00 0.00 146 SER A N 8
ATOM 10806 C CA . SER A 1 79 ? -9.782 8.009 9.041 1.00 0.00 146 SER A CA 8
ATOM 10807 C C . SER A 1 79 ? -10.755 8.929 9.771 1.00 0.00 146 SER A C 8
ATOM 10808 O O . SER A 1 79 ? -11.701 8.469 10.413 1.00 0.00 146 SER A O 8
ATOM 10816 N N . THR A 1 80 ? -10.517 10.233 9.670 1.00 0.00 147 THR A N 8
ATOM 10817 C CA . THR A 1 80 ? -11.370 11.219 10.321 1.00 0.00 147 THR A CA 8
ATOM 10818 C C . THR A 1 80 ? -12.166 12.019 9.297 1.00 0.00 147 THR A C 8
ATOM 10819 O O . THR A 1 80 ? -13.391 12.108 9.381 1.00 0.00 147 THR A O 8
ATOM 10830 N N . SER A 1 81 ? -11.463 12.599 8.330 1.00 0.00 148 SER A N 8
ATOM 10831 C CA . SER A 1 81 ? -12.105 13.395 7.290 1.00 0.00 148 SER A CA 8
ATOM 10832 C C . SER A 1 81 ? -11.089 13.841 6.242 1.00 0.00 148 SER A C 8
ATOM 10833 O O . SER A 1 81 ? -9.880 13.757 6.459 1.00 0.00 148 SER A O 8
ATOM 10841 N N . ARG A 1 82 ? -11.590 14.314 5.106 1.00 0.00 149 ARG A N 8
ATOM 10842 C CA . ARG A 1 82 ? -10.727 14.772 4.023 1.00 0.00 149 ARG A CA 8
ATOM 10843 C C . ARG A 1 82 ? -10.332 16.232 4.223 1.00 0.00 149 ARG A C 8
ATOM 10844 O O . ARG A 1 82 ? -10.948 16.951 5.012 1.00 0.00 149 ARG A O 8
ATOM 10865 N N . LEU A 1 83 ? -9.302 16.664 3.505 1.00 0.00 150 LEU A N 8
ATOM 10866 C CA . LEU A 1 83 ? -8.824 18.039 3.603 1.00 0.00 150 LEU A CA 8
ATOM 10867 C C . LEU A 1 83 ? -8.395 18.566 2.237 1.00 0.00 150 LEU A C 8
ATOM 10868 O O . LEU A 1 83 ? -7.894 17.814 1.401 1.00 0.00 150 LEU A O 8
ATOM 10884 N N . ARG A 1 84 ? -8.593 19.862 2.019 1.00 0.00 151 ARG A N 8
ATOM 10885 C CA . ARG A 1 84 ? -8.226 20.489 0.756 1.00 0.00 151 ARG A CA 8
ATOM 10886 C C . ARG A 1 84 ? -6.802 21.034 0.813 1.00 0.00 151 ARG A C 8
ATOM 10887 O O . ARG A 1 84 ? -6.531 22.023 1.495 1.00 0.00 151 ARG A O 8
ATOM 10908 N N . THR A 1 85 ? -5.895 20.382 0.092 1.00 0.00 152 THR A N 8
ATOM 10909 C CA . THR A 1 85 ? -4.499 20.800 0.062 1.00 0.00 152 THR A CA 8
ATOM 10910 C C . THR A 1 85 ? -4.378 22.294 -0.216 1.00 0.00 152 THR A C 8
ATOM 10911 O O . THR A 1 85 ? -4.586 22.744 -1.342 1.00 0.00 152 THR A O 8
ATOM 10922 N N . ALA A 1 86 ? -4.039 23.057 0.818 1.00 0.00 153 ALA A N 8
ATOM 10923 C CA . ALA A 1 86 ? -3.888 24.501 0.684 1.00 0.00 153 ALA A CA 8
ATOM 10924 C C . ALA A 1 86 ? -2.559 24.970 1.265 1.00 0.00 153 ALA A C 8
ATOM 10925 O O . ALA A 1 86 ? -2.501 25.456 2.395 1.00 0.00 153 ALA A O 8
ATOM 10932 N N . SER A 1 87 ? -1.492 24.820 0.487 1.00 0.00 154 SER A N 8
ATOM 10933 C CA . SER A 1 87 ? -0.162 25.225 0.927 1.00 0.00 154 SER A CA 8
ATOM 10934 C C . SER A 1 87 ? 0.597 25.918 -0.201 1.00 0.00 154 SER A C 8
ATOM 10935 O O . SER A 1 87 ? 0.637 25.428 -1.329 1.00 0.00 154 SER A O 8
ATOM 10943 N N . GLY A 1 88 ? 1.197 27.062 0.113 1.00 0.00 155 GLY A N 8
ATOM 10944 C CA . GLY A 1 88 ? 1.946 27.805 -0.884 1.00 0.00 155 GLY A CA 8
ATOM 10945 C C . GLY A 1 88 ? 2.908 28.798 -0.264 1.00 0.00 155 GLY A C 8
ATOM 10946 O O . GLY A 1 88 ? 2.802 30.008 -0.467 1.00 0.00 155 GLY A O 8
ATOM 10950 N N . PRO A 1 89 ? 3.873 28.286 0.514 1.00 0.00 156 PRO A N 8
ATOM 10951 C CA . PRO A 1 89 ? 4.877 29.120 1.182 1.00 0.00 156 PRO A CA 8
ATOM 10952 C C . PRO A 1 89 ? 5.863 29.741 0.199 1.00 0.00 156 PRO A C 8
ATOM 10953 O O . PRO A 1 89 ? 6.744 30.508 0.589 1.00 0.00 156 PRO A O 8
ATOM 10964 N N . SER A 1 90 ? 5.709 29.405 -1.078 1.00 0.00 157 SER A N 8
ATOM 10965 C CA . SER A 1 90 ? 6.589 29.928 -2.117 1.00 0.00 157 SER A CA 8
ATOM 10966 C C . SER A 1 90 ? 5.918 31.071 -2.872 1.00 0.00 157 SER A C 8
ATOM 10967 O O . SER A 1 90 ? 5.042 30.849 -3.707 1.00 0.00 157 SER A O 8
ATOM 10975 N N . SER A 1 91 ? 6.337 32.297 -2.571 1.00 0.00 158 SER A N 8
ATOM 10976 C CA . SER A 1 91 ? 5.775 33.477 -3.218 1.00 0.00 158 SER A CA 8
ATOM 10977 C C . SER A 1 91 ? 5.653 33.265 -4.723 1.00 0.00 158 SER A C 8
ATOM 10978 O O . SER A 1 91 ? 6.164 32.287 -5.268 1.00 0.00 158 SER A O 8
ATOM 10986 N N . GLY A 1 92 ? 4.971 34.190 -5.392 1.00 0.00 159 GLY A N 8
ATOM 10987 C CA . GLY A 1 92 ? 4.792 34.087 -6.828 1.00 0.00 159 GLY A CA 8
ATOM 10988 C C . GLY A 1 92 ? 3.906 32.922 -7.220 1.00 0.00 159 GLY A C 8
ATOM 10989 O O . GLY A 1 92 ? 3.406 32.865 -8.344 1.00 0.00 159 GLY A O 8
ATOM 10993 N N . GLY A 1 1 ? -15.363 29.641 17.307 1.00 0.00 68 GLY A N 9
ATOM 10994 C CA . GLY A 1 1 ? -14.577 29.595 16.088 1.00 0.00 68 GLY A CA 9
ATOM 10995 C C . GLY A 1 1 ? -13.087 29.537 16.361 1.00 0.00 68 GLY A C 9
ATOM 10996 O O . GLY A 1 1 ? -12.664 29.390 17.507 1.00 0.00 68 GLY A O 9
ATOM 11000 N N . SER A 1 2 ? -12.288 29.649 15.304 1.00 0.00 69 SER A N 9
ATOM 11001 C CA . SER A 1 2 ? -10.837 29.602 15.434 1.00 0.00 69 SER A CA 9
ATOM 11002 C C . SER A 1 2 ? -10.290 30.946 15.905 1.00 0.00 69 SER A C 9
ATOM 11003 O O . SER A 1 2 ? -11.001 31.951 15.911 1.00 0.00 69 SER A O 9
ATOM 11011 N N . SER A 1 3 ? -9.021 30.956 16.300 1.00 0.00 70 SER A N 9
ATOM 11012 C CA . SER A 1 3 ? -8.378 32.175 16.777 1.00 0.00 70 SER A CA 9
ATOM 11013 C C . SER A 1 3 ? -7.098 32.455 15.996 1.00 0.00 70 SER A C 9
ATOM 11014 O O . SER A 1 3 ? -6.956 33.504 15.370 1.00 0.00 70 SER A O 9
ATOM 11022 N N . GLY A 1 4 ? -6.166 31.507 16.039 1.00 0.00 71 GLY A N 9
ATOM 11023 C CA . GLY A 1 4 ? -4.909 31.669 15.332 1.00 0.00 71 GLY A CA 9
ATOM 11024 C C . GLY A 1 4 ? -3.776 30.898 15.980 1.00 0.00 71 GLY A C 9
ATOM 11025 O O . GLY A 1 4 ? -2.853 31.491 16.540 1.00 0.00 71 GLY A O 9
ATOM 11029 N N . SER A 1 5 ? -3.846 29.573 15.906 1.00 0.00 72 SER A N 9
ATOM 11030 C CA . SER A 1 5 ? -2.821 28.719 16.494 1.00 0.00 72 SER A CA 9
ATOM 11031 C C . SER A 1 5 ? -2.651 27.437 15.685 1.00 0.00 72 SER A C 9
ATOM 11032 O O . SER A 1 5 ? -3.627 26.757 15.368 1.00 0.00 72 SER A O 9
ATOM 11040 N N . SER A 1 6 ? -1.405 27.114 15.355 1.00 0.00 73 SER A N 9
ATOM 11041 C CA . SER A 1 6 ? -1.106 25.915 14.579 1.00 0.00 73 SER A CA 9
ATOM 11042 C C . SER A 1 6 ? -1.909 24.723 15.091 1.00 0.00 73 SER A C 9
ATOM 11043 O O . SER A 1 6 ? -1.851 24.382 16.272 1.00 0.00 73 SER A O 9
ATOM 11051 N N . GLY A 1 7 ? -2.659 24.093 14.192 1.00 0.00 74 GLY A N 9
ATOM 11052 C CA . GLY A 1 7 ? -3.464 22.946 14.571 1.00 0.00 74 GLY A CA 9
ATOM 11053 C C . GLY A 1 7 ? -2.768 21.630 14.283 1.00 0.00 74 GLY A C 9
ATOM 11054 O O . GLY A 1 7 ? -1.613 21.433 14.661 1.00 0.00 74 GLY A O 9
ATOM 11058 N N . LYS A 1 8 ? -3.473 20.724 13.614 1.00 0.00 75 LYS A N 9
ATOM 11059 C CA . LYS A 1 8 ? -2.917 19.419 13.276 1.00 0.00 75 LYS A CA 9
ATOM 11060 C C . LYS A 1 8 ? -2.089 19.494 11.997 1.00 0.00 75 LYS A C 9
ATOM 11061 O O . LYS A 1 8 ? -2.508 20.098 11.010 1.00 0.00 75 LYS A O 9
ATOM 11080 N N . ALA A 1 9 ? -0.913 18.877 12.022 1.00 0.00 76 ALA A N 9
ATOM 11081 C CA . ALA A 1 9 ? -0.028 18.871 10.864 1.00 0.00 76 ALA A CA 9
ATOM 11082 C C . ALA A 1 9 ? 0.277 17.447 10.412 1.00 0.00 76 ALA A C 9
ATOM 11083 O O . ALA A 1 9 ? 1.385 17.151 9.966 1.00 0.00 76 ALA A O 9
ATOM 11090 N N . SER A 1 10 ? -0.714 16.569 10.531 1.00 0.00 77 SER A N 9
ATOM 11091 C CA . SER A 1 10 ? -0.550 15.174 10.139 1.00 0.00 77 SER A CA 9
ATOM 11092 C C . SER A 1 10 ? -1.787 14.667 9.405 1.00 0.00 77 SER A C 9
ATOM 11093 O O . SER A 1 10 ? -2.774 15.388 9.253 1.00 0.00 77 SER A O 9
ATOM 11101 N N . THR A 1 11 ? -1.728 13.419 8.950 1.00 0.00 78 THR A N 9
ATOM 11102 C CA . THR A 1 11 ? -2.842 12.814 8.230 1.00 0.00 78 THR A CA 9
ATOM 11103 C C . THR A 1 11 ? -3.082 11.382 8.692 1.00 0.00 78 THR A C 9
ATOM 11104 O O . THR A 1 11 ? -2.209 10.758 9.296 1.00 0.00 78 THR A O 9
ATOM 11115 N N . LYS A 1 12 ? -4.271 10.864 8.405 1.00 0.00 79 LYS A N 9
ATOM 11116 C CA . LYS A 1 12 ? -4.627 9.503 8.789 1.00 0.00 79 LYS A CA 9
ATOM 11117 C C . LYS A 1 12 ? -5.306 8.772 7.635 1.00 0.00 79 LYS A C 9
ATOM 11118 O O . LYS A 1 12 ? -6.075 9.364 6.878 1.00 0.00 79 LYS A O 9
ATOM 11137 N N . LEU A 1 13 ? -5.017 7.481 7.508 1.00 0.00 80 LEU A N 9
ATOM 11138 C CA . LEU A 1 13 ? -5.601 6.668 6.447 1.00 0.00 80 LEU A CA 9
ATOM 11139 C C . LEU A 1 13 ? -6.055 5.315 6.985 1.00 0.00 80 LEU A C 9
ATOM 11140 O O . LEU A 1 13 ? -5.234 4.473 7.349 1.00 0.00 80 LEU A O 9
ATOM 11156 N N . HIS A 1 14 ? -7.368 5.113 7.030 1.00 0.00 81 HIS A N 9
ATOM 11157 C CA . HIS A 1 14 ? -7.932 3.861 7.521 1.00 0.00 81 HIS A CA 9
ATOM 11158 C C . HIS A 1 14 ? -7.961 2.808 6.417 1.00 0.00 81 HIS A C 9
ATOM 11159 O O . HIS A 1 14 ? -8.195 3.123 5.251 1.00 0.00 81 HIS A O 9
ATOM 11174 N N . VAL A 1 15 ? -7.721 1.556 6.794 1.00 0.00 82 VAL A N 9
ATOM 11175 C CA . VAL A 1 15 ? -7.720 0.457 5.836 1.00 0.00 82 VAL A CA 9
ATOM 11176 C C . VAL A 1 15 ? -8.626 -0.678 6.300 1.00 0.00 82 VAL A C 9
ATOM 11177 O O . VAL A 1 15 ? -8.699 -0.981 7.491 1.00 0.00 82 VAL A O 9
ATOM 11190 N N . GLY A 1 16 ? -9.315 -1.304 5.351 1.00 0.00 83 GLY A N 9
ATOM 11191 C CA . GLY A 1 16 ? -10.208 -2.399 5.683 1.00 0.00 83 GLY A CA 9
ATOM 11192 C C . GLY A 1 16 ? -9.900 -3.657 4.895 1.00 0.00 83 GLY A C 9
ATOM 11193 O O . GLY A 1 16 ? -9.157 -3.617 3.915 1.00 0.00 83 GLY A O 9
ATOM 11197 N N . ASN A 1 17 ? -10.471 -4.778 5.325 1.00 0.00 84 ASN A N 9
ATOM 11198 C CA . ASN A 1 17 ? -10.251 -6.054 4.654 1.00 0.00 84 ASN A CA 9
ATOM 11199 C C . ASN A 1 17 ? -8.767 -6.409 4.632 1.00 0.00 84 ASN A C 9
ATOM 11200 O O . ASN A 1 17 ? -8.194 -6.660 3.572 1.00 0.00 84 ASN A O 9
ATOM 11211 N N . ILE A 1 18 ? -8.152 -6.427 5.810 1.00 0.00 85 ILE A N 9
ATOM 11212 C CA . ILE A 1 18 ? -6.736 -6.753 5.926 1.00 0.00 85 ILE A CA 9
ATOM 11213 C C . ILE A 1 18 ? -6.524 -8.260 6.025 1.00 0.00 85 ILE A C 9
ATOM 11214 O O . ILE A 1 18 ? -7.477 -9.021 6.198 1.00 0.00 85 ILE A O 9
ATOM 11230 N N . SER A 1 19 ? -5.270 -8.685 5.916 1.00 0.00 86 SER A N 9
ATOM 11231 C CA . SER A 1 19 ? -4.933 -10.101 5.992 1.00 0.00 86 SER A CA 9
ATOM 11232 C C . SER A 1 19 ? -4.468 -10.475 7.396 1.00 0.00 86 SER A C 9
ATOM 11233 O O . SER A 1 19 ? -3.966 -9.644 8.153 1.00 0.00 86 SER A O 9
ATOM 11241 N N . PRO A 1 20 ? -4.640 -11.756 7.754 1.00 0.00 87 PRO A N 9
ATOM 11242 C CA . PRO A 1 20 ? -4.246 -12.271 9.068 1.00 0.00 87 PRO A CA 9
ATOM 11243 C C . PRO A 1 20 ? -2.731 -12.325 9.239 1.00 0.00 87 PRO A C 9
ATOM 11244 O O . PRO A 1 20 ? -2.216 -12.191 10.350 1.00 0.00 87 PRO A O 9
ATOM 11255 N N . THR A 1 21 ? -2.022 -12.520 8.132 1.00 0.00 88 THR A N 9
ATOM 11256 C CA . THR A 1 21 ? -0.566 -12.592 8.159 1.00 0.00 88 THR A CA 9
ATOM 11257 C C . THR A 1 21 ? 0.056 -11.221 7.922 1.00 0.00 88 THR A C 9
ATOM 11258 O O . THR A 1 21 ? 1.272 -11.053 8.029 1.00 0.00 88 THR A O 9
ATOM 11269 N N . CYS A 1 22 ? -0.783 -10.243 7.599 1.00 0.00 89 CYS A N 9
ATOM 11270 C CA . CYS A 1 22 ? -0.315 -8.885 7.346 1.00 0.00 89 CYS A CA 9
ATOM 11271 C C . CYS A 1 22 ? 0.671 -8.441 8.422 1.00 0.00 89 CYS A C 9
ATOM 11272 O O . CYS A 1 22 ? 0.478 -8.713 9.608 1.00 0.00 89 CYS A O 9
ATOM 11280 N N . THR A 1 23 ? 1.730 -7.756 8.001 1.00 0.00 90 THR A N 9
ATOM 11281 C CA . THR A 1 23 ? 2.748 -7.276 8.927 1.00 0.00 90 THR A CA 9
ATOM 11282 C C . THR A 1 23 ? 2.916 -5.765 8.825 1.00 0.00 90 THR A C 9
ATOM 11283 O O . THR A 1 23 ? 2.934 -5.206 7.729 1.00 0.00 90 THR A O 9
ATOM 11294 N N . ASN A 1 24 ? 3.041 -5.108 9.974 1.00 0.00 91 ASN A N 9
ATOM 11295 C CA . ASN A 1 24 ? 3.209 -3.660 10.012 1.00 0.00 91 ASN A CA 9
ATOM 11296 C C . ASN A 1 24 ? 4.261 -3.207 9.005 1.00 0.00 91 ASN A C 9
ATOM 11297 O O . ASN A 1 24 ? 4.203 -2.090 8.493 1.00 0.00 91 ASN A O 9
ATOM 11308 N N . GLN A 1 25 ? 5.221 -4.083 8.726 1.00 0.00 92 GLN A N 9
ATOM 11309 C CA . GLN A 1 25 ? 6.286 -3.773 7.780 1.00 0.00 92 GLN A CA 9
ATOM 11310 C C . GLN A 1 25 ? 5.763 -3.788 6.347 1.00 0.00 92 GLN A C 9
ATOM 11311 O O . GLN A 1 25 ? 6.175 -2.978 5.518 1.00 0.00 92 GLN A O 9
ATOM 11325 N N . GLU A 1 26 ? 4.854 -4.716 6.064 1.00 0.00 93 GLU A N 9
ATOM 11326 C CA . GLU A 1 26 ? 4.277 -4.837 4.731 1.00 0.00 93 GLU A CA 9
ATOM 11327 C C . GLU A 1 26 ? 3.360 -3.655 4.426 1.00 0.00 93 GLU A C 9
ATOM 11328 O O . GLU A 1 26 ? 3.487 -3.008 3.386 1.00 0.00 93 GLU A O 9
ATOM 11340 N N . LEU A 1 27 ? 2.436 -3.380 5.339 1.00 0.00 94 LEU A N 9
ATOM 11341 C CA . LEU A 1 27 ? 1.496 -2.277 5.170 1.00 0.00 94 LEU A CA 9
ATOM 11342 C C . LEU A 1 27 ? 2.227 -0.939 5.147 1.00 0.00 94 LEU A C 9
ATOM 11343 O O . LEU A 1 27 ? 2.139 -0.189 4.174 1.00 0.00 94 LEU A O 9
ATOM 11359 N N . ARG A 1 28 ? 2.949 -0.646 6.223 1.00 0.00 95 ARG A N 9
ATOM 11360 C CA . ARG A 1 28 ? 3.696 0.602 6.326 1.00 0.00 95 ARG A CA 9
ATOM 11361 C C . ARG A 1 28 ? 4.583 0.807 5.102 1.00 0.00 95 ARG A C 9
ATOM 11362 O O . ARG A 1 28 ? 4.419 1.775 4.360 1.00 0.00 95 ARG A O 9
ATOM 11383 N N . ALA A 1 29 ? 5.523 -0.110 4.898 1.00 0.00 96 ALA A N 9
ATOM 11384 C CA . ALA A 1 29 ? 6.434 -0.030 3.764 1.00 0.00 96 ALA A CA 9
ATOM 11385 C C . ALA A 1 29 ? 5.701 0.405 2.499 1.00 0.00 96 ALA A C 9
ATOM 11386 O O . ALA A 1 29 ? 6.146 1.307 1.790 1.00 0.00 96 ALA A O 9
ATOM 11393 N N . LYS A 1 30 ? 4.575 -0.243 2.222 1.00 0.00 97 LYS A N 9
ATOM 11394 C CA . LYS A 1 30 ? 3.778 0.076 1.043 1.00 0.00 97 LYS A CA 9
ATOM 11395 C C . LYS A 1 30 ? 3.347 1.539 1.058 1.00 0.00 97 LYS A C 9
ATOM 11396 O O . LYS A 1 30 ? 3.468 2.242 0.054 1.00 0.00 97 LYS A O 9
ATOM 11415 N N . PHE A 1 31 ? 2.845 1.992 2.202 1.00 0.00 98 PHE A N 9
ATOM 11416 C CA . PHE A 1 31 ? 2.397 3.372 2.347 1.00 0.00 98 PHE A CA 9
ATOM 11417 C C . PHE A 1 31 ? 3.582 4.333 2.329 1.00 0.00 98 PHE A C 9
ATOM 11418 O O . PHE A 1 31 ? 3.437 5.506 1.983 1.00 0.00 98 PHE A O 9
ATOM 11435 N N . GLU A 1 32 ? 4.753 3.828 2.704 1.00 0.00 99 GLU A N 9
ATOM 11436 C CA . GLU A 1 32 ? 5.962 4.642 2.732 1.00 0.00 99 GLU A CA 9
ATOM 11437 C C . GLU A 1 32 ? 6.407 5.005 1.318 1.00 0.00 99 GLU A C 9
ATOM 11438 O O . GLU A 1 32 ? 7.238 5.892 1.127 1.00 0.00 99 GLU A O 9
ATOM 11450 N N . GLU A 1 33 ? 5.847 4.312 0.332 1.00 0.00 100 GLU A N 9
ATOM 11451 C CA . GLU A 1 33 ? 6.187 4.560 -1.064 1.00 0.00 100 GLU A CA 9
ATOM 11452 C C . GLU A 1 33 ? 5.607 5.890 -1.537 1.00 0.00 100 GLU A C 9
ATOM 11453 O O . GLU A 1 33 ? 6.059 6.458 -2.531 1.00 0.00 100 GLU A O 9
ATOM 11465 N N . TYR A 1 34 ? 4.604 6.380 -0.818 1.00 0.00 101 TYR A N 9
ATOM 11466 C CA . TYR A 1 34 ? 3.960 7.642 -1.164 1.00 0.00 101 TYR A CA 9
ATOM 11467 C C . TYR A 1 34 ? 4.517 8.787 -0.324 1.00 0.00 101 TYR A C 9
ATOM 11468 O O . TYR A 1 34 ? 4.779 9.875 -0.834 1.00 0.00 101 TYR A O 9
ATOM 11486 N N . GLY A 1 35 ? 4.696 8.532 0.968 1.00 0.00 102 GLY A N 9
ATOM 11487 C CA . GLY A 1 35 ? 5.221 9.549 1.860 1.00 0.00 102 GLY A CA 9
ATOM 11488 C C . GLY A 1 35 ? 5.834 8.960 3.115 1.00 0.00 102 GLY A C 9
ATOM 11489 O O . GLY A 1 35 ? 5.699 7.770 3.398 1.00 0.00 102 GLY A O 9
ATOM 11493 N N . PRO A 1 36 ? 6.529 9.805 3.891 1.00 0.00 103 PRO A N 9
ATOM 11494 C CA . PRO A 1 36 ? 7.180 9.384 5.135 1.00 0.00 103 PRO A CA 9
ATOM 11495 C C . PRO A 1 36 ? 6.174 9.047 6.231 1.00 0.00 103 PRO A C 9
ATOM 11496 O O . PRO A 1 36 ? 5.796 9.908 7.026 1.00 0.00 103 PRO A O 9
ATOM 11507 N N . VAL A 1 37 ? 5.744 7.790 6.268 1.00 0.00 104 VAL A N 9
ATOM 11508 C CA . VAL A 1 37 ? 4.783 7.340 7.268 1.00 0.00 104 VAL A CA 9
ATOM 11509 C C . VAL A 1 37 ? 5.263 7.666 8.677 1.00 0.00 104 VAL A C 9
ATOM 11510 O O . VAL A 1 37 ? 6.463 7.656 8.953 1.00 0.00 104 VAL A O 9
ATOM 11523 N N . ILE A 1 38 ? 4.318 7.955 9.566 1.00 0.00 105 ILE A N 9
ATOM 11524 C CA . ILE A 1 38 ? 4.645 8.283 10.948 1.00 0.00 105 ILE A CA 9
ATOM 11525 C C . ILE A 1 38 ? 4.436 7.080 11.862 1.00 0.00 105 ILE A C 9
ATOM 11526 O O . ILE A 1 38 ? 5.369 6.618 12.518 1.00 0.00 105 ILE A O 9
ATOM 11542 N N . GLU A 1 39 ? 3.206 6.578 11.899 1.00 0.00 106 GLU A N 9
ATOM 11543 C CA . GLU A 1 39 ? 2.875 5.428 12.732 1.00 0.00 106 GLU A CA 9
ATOM 11544 C C . GLU A 1 39 ? 1.779 4.585 12.087 1.00 0.00 106 GLU A C 9
ATOM 11545 O O . GLU A 1 39 ? 0.702 5.089 11.766 1.00 0.00 106 GLU A O 9
ATOM 11557 N N . CYS A 1 40 ? 2.062 3.301 11.899 1.00 0.00 107 CYS A N 9
ATOM 11558 C CA . CYS A 1 40 ? 1.101 2.388 11.291 1.00 0.00 107 CYS A CA 9
ATOM 11559 C C . CYS A 1 40 ? 0.671 1.311 12.282 1.00 0.00 107 CYS A C 9
ATOM 11560 O O . CYS A 1 40 ? 1.492 0.777 13.027 1.00 0.00 107 CYS A O 9
ATOM 11568 N N . ASP A 1 41 ? -0.620 0.999 12.285 1.00 0.00 108 ASP A N 9
ATOM 11569 C CA . ASP A 1 41 ? -1.159 -0.014 13.185 1.00 0.00 108 ASP A CA 9
ATOM 11570 C C . ASP A 1 41 ? -2.122 -0.939 12.448 1.00 0.00 108 ASP A C 9
ATOM 11571 O O . ASP A 1 41 ? -3.026 -0.480 11.749 1.00 0.00 108 ASP A O 9
ATOM 11580 N N . ILE A 1 42 ? -1.922 -2.242 12.607 1.00 0.00 109 ILE A N 9
ATOM 11581 C CA . ILE A 1 42 ? -2.773 -3.231 11.957 1.00 0.00 109 ILE A CA 9
ATOM 11582 C C . ILE A 1 42 ? -3.890 -3.692 12.887 1.00 0.00 109 ILE A C 9
ATOM 11583 O O . ILE A 1 42 ? -3.735 -3.693 14.108 1.00 0.00 109 ILE A O 9
ATOM 11599 N N . VAL A 1 43 ? -5.016 -4.085 12.300 1.00 0.00 110 VAL A N 9
ATOM 11600 C CA . VAL A 1 43 ? -6.159 -4.552 13.076 1.00 0.00 110 VAL A CA 9
ATOM 11601 C C . VAL A 1 43 ? -6.719 -5.850 12.503 1.00 0.00 110 VAL A C 9
ATOM 11602 O O . VAL A 1 43 ? -6.290 -6.311 11.445 1.00 0.00 110 VAL A O 9
ATOM 11615 N N . LYS A 1 44 ? -7.680 -6.435 13.209 1.00 0.00 111 LYS A N 9
ATOM 11616 C CA . LYS A 1 44 ? -8.301 -7.680 12.772 1.00 0.00 111 LYS A CA 9
ATOM 11617 C C . LYS A 1 44 ? -8.459 -7.705 11.255 1.00 0.00 111 LYS A C 9
ATOM 11618 O O . LYS A 1 44 ? -7.762 -8.446 10.561 1.00 0.00 111 LYS A O 9
ATOM 11637 N N . ASP A 1 45 ? -9.377 -6.891 10.746 1.00 0.00 112 ASP A N 9
ATOM 11638 C CA . ASP A 1 45 ? -9.624 -6.819 9.311 1.00 0.00 112 ASP A CA 9
ATOM 11639 C C . ASP A 1 45 ? -9.456 -5.391 8.802 1.00 0.00 112 ASP A C 9
ATOM 11640 O O . ASP A 1 45 ? -9.831 -5.075 7.672 1.00 0.00 112 ASP A O 9
ATOM 11649 N N . TYR A 1 46 ? -8.892 -4.531 9.643 1.00 0.00 113 TYR A N 9
ATOM 11650 C CA . TYR A 1 46 ? -8.678 -3.135 9.279 1.00 0.00 113 TYR A CA 9
ATOM 11651 C C . TYR A 1 46 ? -7.308 -2.654 9.747 1.00 0.00 113 TYR A C 9
ATOM 11652 O O . TYR A 1 46 ? -6.529 -3.420 10.315 1.00 0.00 113 TYR A O 9
ATOM 11670 N N . ALA A 1 47 ? -7.020 -1.380 9.504 1.00 0.00 114 ALA A N 9
ATOM 11671 C CA . ALA A 1 47 ? -5.746 -0.795 9.903 1.00 0.00 114 ALA A CA 9
ATOM 11672 C C . ALA A 1 47 ? -5.809 0.729 9.876 1.00 0.00 114 ALA A C 9
ATOM 11673 O O . ALA A 1 47 ? -6.825 1.311 9.495 1.00 0.00 114 ALA A O 9
ATOM 11680 N N . PHE A 1 48 ? -4.719 1.369 10.284 1.00 0.00 115 PHE A N 9
ATOM 11681 C CA . PHE A 1 48 ? -4.651 2.825 10.309 1.00 0.00 115 PHE A CA 9
ATOM 11682 C C . PHE A 1 48 ? -3.221 3.307 10.081 1.00 0.00 115 PHE A C 9
ATOM 11683 O O . PHE A 1 48 ? -2.332 3.054 10.893 1.00 0.00 115 PHE A O 9
ATOM 11700 N N . VAL A 1 49 ? -3.008 4.003 8.968 1.00 0.00 116 VAL A N 9
ATOM 11701 C CA . VAL A 1 49 ? -1.687 4.521 8.632 1.00 0.00 116 VAL A CA 9
ATOM 11702 C C . VAL A 1 49 ? -1.621 6.031 8.837 1.00 0.00 116 VAL A C 9
ATOM 11703 O O . VAL A 1 49 ? -2.273 6.794 8.123 1.00 0.00 116 VAL A O 9
ATOM 11716 N N . HIS A 1 50 ? -0.829 6.456 9.816 1.00 0.00 117 HIS A N 9
ATOM 11717 C CA . HIS A 1 50 ? -0.676 7.875 10.114 1.00 0.00 117 HIS A CA 9
ATOM 11718 C C . HIS A 1 50 ? 0.362 8.514 9.197 1.00 0.00 117 HIS A C 9
ATOM 11719 O O . HIS A 1 50 ? 1.559 8.260 9.326 1.00 0.00 117 HIS A O 9
ATOM 11734 N N . MET A 1 51 ? -0.105 9.345 8.270 1.00 0.00 118 MET A N 9
ATOM 11735 C CA . MET A 1 51 ? 0.784 10.020 7.332 1.00 0.00 118 MET A CA 9
ATOM 11736 C C . MET A 1 51 ? 1.206 11.384 7.869 1.00 0.00 118 MET A C 9
ATOM 11737 O O . MET A 1 51 ? 0.618 11.895 8.822 1.00 0.00 118 MET A O 9
ATOM 11751 N N . GLU A 1 52 ? 2.227 11.969 7.251 1.00 0.00 119 GLU A N 9
ATOM 11752 C CA . GLU A 1 52 ? 2.727 13.273 7.668 1.00 0.00 119 GLU A CA 9
ATOM 11753 C C . GLU A 1 52 ? 2.055 14.392 6.879 1.00 0.00 119 GLU A C 9
ATOM 11754 O O . GLU A 1 52 ? 1.361 15.236 7.446 1.00 0.00 119 GLU A O 9
ATOM 11766 N N . ARG A 1 53 ? 2.266 14.392 5.566 1.00 0.00 120 ARG A N 9
ATOM 11767 C CA . ARG A 1 53 ? 1.683 15.408 4.698 1.00 0.00 120 ARG A CA 9
ATOM 11768 C C . ARG A 1 53 ? 0.438 14.873 3.996 1.00 0.00 120 ARG A C 9
ATOM 11769 O O . ARG A 1 53 ? 0.350 13.685 3.688 1.00 0.00 120 ARG A O 9
ATOM 11790 N N . ALA A 1 54 ? -0.521 15.758 3.747 1.00 0.00 121 ALA A N 9
ATOM 11791 C CA . ALA A 1 54 ? -1.759 15.375 3.080 1.00 0.00 121 ALA A CA 9
ATOM 11792 C C . ALA A 1 54 ? -1.500 14.962 1.636 1.00 0.00 121 ALA A C 9
ATOM 11793 O O . ALA A 1 54 ? -1.988 13.928 1.180 1.00 0.00 121 ALA A O 9
ATOM 11800 N N . GLU A 1 55 ? -0.729 15.776 0.921 1.00 0.00 122 GLU A N 9
ATOM 11801 C CA . GLU A 1 55 ? -0.407 15.494 -0.473 1.00 0.00 122 GLU A CA 9
ATOM 11802 C C . GLU A 1 55 ? 0.029 14.042 -0.647 1.00 0.00 122 GLU A C 9
ATOM 11803 O O . GLU A 1 55 ? -0.316 13.393 -1.635 1.00 0.00 122 GLU A O 9
ATOM 11815 N N . ASP A 1 56 ? 0.791 13.539 0.318 1.00 0.00 123 ASP A N 9
ATOM 11816 C CA . ASP A 1 56 ? 1.274 12.164 0.273 1.00 0.00 123 ASP A CA 9
ATOM 11817 C C . ASP A 1 56 ? 0.174 11.187 0.673 1.00 0.00 123 ASP A C 9
ATOM 11818 O O . ASP A 1 56 ? 0.007 10.137 0.054 1.00 0.00 123 ASP A O 9
ATOM 11827 N N . ALA A 1 57 ? -0.574 11.541 1.713 1.00 0.00 124 ALA A N 9
ATOM 11828 C CA . ALA A 1 57 ? -1.660 10.696 2.196 1.00 0.00 124 ALA A CA 9
ATOM 11829 C C . ALA A 1 57 ? -2.713 10.484 1.114 1.00 0.00 124 ALA A C 9
ATOM 11830 O O . ALA A 1 57 ? -3.005 9.351 0.731 1.00 0.00 124 ALA A O 9
ATOM 11837 N N . VAL A 1 58 ? -3.282 11.582 0.626 1.00 0.00 125 VAL A N 9
ATOM 11838 C CA . VAL A 1 58 ? -4.304 11.516 -0.413 1.00 0.00 125 VAL A CA 9
ATOM 11839 C C . VAL A 1 58 ? -3.883 10.578 -1.538 1.00 0.00 125 VAL A C 9
ATOM 11840 O O . VAL A 1 58 ? -4.693 9.808 -2.052 1.00 0.00 125 VAL A O 9
ATOM 11853 N N . GLU A 1 59 ? -2.611 10.650 -1.917 1.00 0.00 126 GLU A N 9
ATOM 11854 C CA . GLU A 1 59 ? -2.083 9.806 -2.983 1.00 0.00 126 GLU A CA 9
ATOM 11855 C C . GLU A 1 59 ? -2.013 8.348 -2.539 1.00 0.00 126 GLU A C 9
ATOM 11856 O O . GLU A 1 59 ? -2.447 7.448 -3.25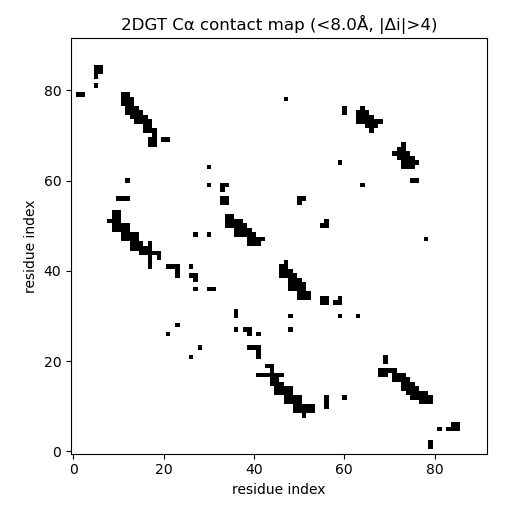7 1.00 0.00 126 GLU A O 9
ATOM 11868 N N . ALA A 1 60 ? -1.463 8.123 -1.350 1.00 0.00 127 ALA A N 9
ATOM 11869 C CA . ALA A 1 60 ? -1.337 6.776 -0.809 1.00 0.00 127 ALA A CA 9
ATOM 11870 C C . ALA A 1 60 ? -2.680 6.053 -0.817 1.00 0.00 127 ALA A C 9
ATOM 11871 O O . ALA A 1 60 ? -2.734 4.823 -0.788 1.00 0.00 127 ALA A O 9
ATOM 11878 N N . ILE A 1 61 ? -3.762 6.824 -0.857 1.00 0.00 128 ILE A N 9
ATOM 11879 C CA . ILE A 1 61 ? -5.104 6.257 -0.870 1.00 0.00 128 ILE A CA 9
ATOM 11880 C C . ILE A 1 61 ? -5.554 5.940 -2.292 1.00 0.00 128 ILE A C 9
ATOM 11881 O O . ILE A 1 61 ? -5.764 4.779 -2.644 1.00 0.00 128 ILE A O 9
ATOM 11897 N N . ARG A 1 62 ? -5.699 6.980 -3.106 1.00 0.00 129 ARG A N 9
ATOM 11898 C CA . ARG A 1 62 ? -6.123 6.813 -4.491 1.00 0.00 129 ARG A CA 9
ATOM 11899 C C . ARG A 1 62 ? -5.305 5.727 -5.183 1.00 0.00 129 ARG A C 9
ATOM 11900 O O . ARG A 1 62 ? -5.707 5.198 -6.218 1.00 0.00 129 ARG A O 9
ATOM 11921 N N . GLY A 1 63 ? -4.155 5.399 -4.603 1.00 0.00 130 GLY A N 9
ATOM 11922 C CA . GLY A 1 63 ? -3.298 4.378 -5.177 1.00 0.00 130 GLY A CA 9
ATOM 11923 C C . GLY A 1 63 ? -3.463 3.033 -4.498 1.00 0.00 130 GLY A C 9
ATOM 11924 O O . GLY A 1 63 ? -3.573 2.002 -5.163 1.00 0.00 130 GLY A O 9
ATOM 11928 N N . LEU A 1 64 ? -3.478 3.041 -3.169 1.00 0.00 131 LEU A N 9
ATOM 11929 C CA . LEU A 1 64 ? -3.629 1.812 -2.398 1.00 0.00 131 LEU A CA 9
ATOM 11930 C C . LEU A 1 64 ? -5.102 1.456 -2.224 1.00 0.00 131 LEU A C 9
ATOM 11931 O O . LEU A 1 64 ? -5.437 0.436 -1.621 1.00 0.00 131 LEU A O 9
ATOM 11947 N N . ASP A 1 65 ? -5.977 2.301 -2.758 1.00 0.00 132 ASP A N 9
ATOM 11948 C CA . ASP A 1 65 ? -7.414 2.074 -2.664 1.00 0.00 132 ASP A CA 9
ATOM 11949 C C . ASP A 1 65 ? -7.862 1.012 -3.663 1.00 0.00 132 ASP A C 9
ATOM 11950 O O . ASP A 1 65 ? -7.738 1.192 -4.873 1.00 0.00 132 ASP A O 9
ATOM 11959 N N . ASN A 1 66 ? -8.383 -0.097 -3.146 1.00 0.00 133 ASN A N 9
ATOM 11960 C CA . ASN A 1 66 ? -8.848 -1.189 -3.992 1.00 0.00 133 ASN A CA 9
ATOM 11961 C C . ASN A 1 66 ? -7.671 -1.941 -4.606 1.00 0.00 133 ASN A C 9
ATOM 11962 O O . ASN A 1 66 ? -7.684 -2.278 -5.790 1.00 0.00 133 ASN A O 9
ATOM 11973 N N . THR A 1 67 ? -6.654 -2.203 -3.791 1.00 0.00 134 THR A N 9
ATOM 11974 C CA . THR A 1 67 ? -5.469 -2.915 -4.252 1.00 0.00 134 THR A CA 9
ATOM 11975 C C . THR A 1 67 ? -5.354 -4.281 -3.586 1.00 0.00 134 THR A C 9
ATOM 11976 O O . THR A 1 67 ? -5.267 -4.380 -2.363 1.00 0.00 134 THR A O 9
ATOM 11987 N N . GLU A 1 68 ? -5.354 -5.332 -4.400 1.00 0.00 135 GLU A N 9
ATOM 11988 C CA . GLU A 1 68 ? -5.250 -6.694 -3.888 1.00 0.00 135 GLU A CA 9
ATOM 11989 C C . GLU A 1 68 ? -4.040 -6.839 -2.969 1.00 0.00 135 GLU A C 9
ATOM 11990 O O . GLU A 1 68 ? -2.903 -6.933 -3.432 1.00 0.00 135 GLU A O 9
ATOM 12002 N N . PHE A 1 69 ? -4.293 -6.855 -1.665 1.00 0.00 136 PHE A N 9
ATOM 12003 C CA . PHE A 1 69 ? -3.226 -6.987 -0.680 1.00 0.00 136 PHE A CA 9
ATOM 12004 C C . PHE A 1 69 ? -3.099 -8.431 -0.205 1.00 0.00 136 PHE A C 9
ATOM 12005 O O . PHE A 1 69 ? -4.029 -8.985 0.381 1.00 0.00 136 PHE A O 9
ATOM 12022 N N . GLN A 1 70 ? -1.943 -9.033 -0.461 1.00 0.00 137 GLN A N 9
ATOM 12023 C CA . GLN A 1 70 ? -1.695 -10.413 -0.061 1.00 0.00 137 GLN A CA 9
ATOM 12024 C C . GLN A 1 70 ? -2.821 -11.327 -0.533 1.00 0.00 137 GLN A C 9
ATOM 12025 O O . GLN A 1 70 ? -3.085 -12.367 0.070 1.00 0.00 137 GLN A O 9
ATOM 12039 N N . GLY A 1 71 ? -3.483 -10.932 -1.616 1.00 0.00 138 GLY A N 9
ATOM 12040 C CA . GLY A 1 71 ? -4.573 -11.727 -2.151 1.00 0.00 138 GLY A CA 9
ATOM 12041 C C . GLY A 1 71 ? -5.924 -11.071 -1.946 1.00 0.00 138 GLY A C 9
ATOM 12042 O O . GLY A 1 71 ? -6.782 -11.109 -2.828 1.00 0.00 138 GLY A O 9
ATOM 12046 N N . LYS A 1 72 ? -6.116 -10.467 -0.778 1.00 0.00 139 LYS A N 9
ATOM 12047 C CA . LYS A 1 72 ? -7.372 -9.799 -0.459 1.00 0.00 139 LYS A CA 9
ATOM 12048 C C . LYS A 1 72 ? -7.242 -8.288 -0.623 1.00 0.00 139 LYS A C 9
ATOM 12049 O O . LYS A 1 72 ? -6.278 -7.684 -0.152 1.00 0.00 139 LYS A O 9
ATOM 12068 N N . ARG A 1 73 ? -8.218 -7.684 -1.293 1.00 0.00 140 ARG A N 9
ATOM 12069 C CA . ARG A 1 73 ? -8.212 -6.244 -1.519 1.00 0.00 140 ARG A CA 9
ATOM 12070 C C . ARG A 1 73 ? -8.672 -5.496 -0.271 1.00 0.00 140 ARG A C 9
ATOM 12071 O O . ARG A 1 73 ? -9.601 -5.923 0.413 1.00 0.00 140 ARG A O 9
ATOM 12092 N N . MET A 1 74 ? -8.013 -4.379 0.019 1.00 0.00 141 MET A N 9
ATOM 12093 C CA . MET A 1 74 ? -8.355 -3.571 1.185 1.00 0.00 141 MET A CA 9
ATOM 12094 C C . MET A 1 74 ? -8.851 -2.192 0.764 1.00 0.00 141 MET A C 9
ATOM 12095 O O . MET A 1 74 ? -8.456 -1.670 -0.279 1.00 0.00 141 MET A O 9
ATOM 12109 N N . HIS A 1 75 ? -9.720 -1.605 1.581 1.00 0.00 142 HIS A N 9
ATOM 12110 C CA . HIS A 1 75 ? -10.269 -0.285 1.293 1.00 0.00 142 HIS A CA 9
ATOM 12111 C C . HIS A 1 75 ? -9.533 0.794 2.081 1.00 0.00 142 HIS A C 9
ATOM 12112 O O . HIS A 1 75 ? -9.612 0.843 3.309 1.00 0.00 142 HIS A O 9
ATOM 12127 N N . VAL A 1 76 ? -8.817 1.657 1.368 1.00 0.00 143 VAL A N 9
ATOM 12128 C CA . VAL A 1 76 ? -8.066 2.735 2.000 1.00 0.00 143 VAL A CA 9
ATOM 12129 C C . VAL A 1 76 ? -8.791 4.069 1.853 1.00 0.00 143 VAL A C 9
ATOM 12130 O O . VAL A 1 76 ? -9.232 4.429 0.762 1.00 0.00 143 VAL A O 9
ATOM 12143 N N . GLN A 1 77 ? -8.909 4.797 2.958 1.00 0.00 144 GLN A N 9
ATOM 12144 C CA . GLN A 1 77 ? -9.581 6.091 2.951 1.00 0.00 144 GLN A CA 9
ATOM 12145 C C . GLN A 1 77 ? -9.224 6.896 4.197 1.00 0.00 144 GLN A C 9
ATOM 12146 O O . GLN A 1 77 ? -8.613 6.375 5.131 1.00 0.00 144 GLN A O 9
ATOM 12160 N N . LEU A 1 78 ? -9.610 8.167 4.205 1.00 0.00 145 LEU A N 9
ATOM 12161 C CA . LEU A 1 78 ? -9.331 9.044 5.336 1.00 0.00 145 LEU A CA 9
ATOM 12162 C C . LEU A 1 78 ? -9.973 8.509 6.612 1.00 0.00 145 LEU A C 9
ATOM 12163 O O . LEU A 1 78 ? -11.192 8.355 6.688 1.00 0.00 145 LEU A O 9
ATOM 12179 N N . SER A 1 79 ? -9.145 8.228 7.612 1.00 0.00 146 SER A N 9
ATOM 12180 C CA . SER A 1 79 ? -9.631 7.708 8.885 1.00 0.00 146 SER A CA 9
ATOM 12181 C C . SER A 1 79 ? -10.696 8.627 9.476 1.00 0.00 146 SER A C 9
ATOM 12182 O O . SER A 1 79 ? -11.687 8.165 10.044 1.00 0.00 146 SER A O 9
ATOM 12190 N N . THR A 1 80 ? -10.485 9.932 9.338 1.00 0.00 147 THR A N 9
ATOM 12191 C CA . THR A 1 80 ? -11.424 10.918 9.858 1.00 0.00 147 THR A CA 9
ATOM 12192 C C . THR A 1 80 ? -11.967 11.803 8.742 1.00 0.00 147 THR A C 9
ATOM 12193 O O . THR A 1 80 ? -11.454 12.895 8.499 1.00 0.00 147 THR A O 9
ATOM 12204 N N . SER A 1 81 ? -13.007 11.325 8.067 1.00 0.00 148 SER A N 9
ATOM 12205 C CA . SER A 1 81 ? -13.617 12.073 6.974 1.00 0.00 148 SER A CA 9
ATOM 12206 C C . SER A 1 81 ? -14.457 13.229 7.509 1.00 0.00 148 SER A C 9
ATOM 12207 O O . SER A 1 81 ? -14.516 13.461 8.716 1.00 0.00 148 SER A O 9
ATOM 12215 N N . ARG A 1 82 ? -15.107 13.950 6.600 1.00 0.00 149 ARG A N 9
ATOM 12216 C CA . ARG A 1 82 ? -15.943 15.082 6.979 1.00 0.00 149 ARG A CA 9
ATOM 12217 C C . ARG A 1 82 ? -15.278 15.905 8.080 1.00 0.00 149 ARG A C 9
ATOM 12218 O O . ARG A 1 82 ? -15.908 16.244 9.082 1.00 0.00 149 ARG A O 9
ATOM 12239 N N . LEU A 1 83 ? -14.003 16.221 7.886 1.00 0.00 150 LEU A N 9
ATOM 12240 C CA . LEU A 1 83 ? -13.251 17.003 8.862 1.00 0.00 150 LEU A CA 9
ATOM 12241 C C . LEU A 1 83 ? -13.198 18.473 8.456 1.00 0.00 150 LEU A C 9
ATOM 12242 O O . LEU A 1 83 ? -13.406 19.363 9.281 1.00 0.00 150 LEU A O 9
ATOM 12258 N N . ARG A 1 84 ? -12.919 18.720 7.180 1.00 0.00 151 ARG A N 9
ATOM 12259 C CA . ARG A 1 84 ? -12.839 20.081 6.665 1.00 0.00 151 ARG A CA 9
ATOM 12260 C C . ARG A 1 84 ? -13.912 20.326 5.608 1.00 0.00 151 ARG A C 9
ATOM 12261 O O . ARG A 1 84 ? -13.740 19.979 4.440 1.00 0.00 151 ARG A O 9
ATOM 12282 N N . THR A 1 85 ? -15.022 20.927 6.027 1.00 0.00 152 THR A N 9
ATOM 12283 C CA . THR A 1 85 ? -16.124 21.217 5.119 1.00 0.00 152 THR A CA 9
ATOM 12284 C C . THR A 1 85 ? -16.142 22.691 4.729 1.00 0.00 152 THR A C 9
ATOM 12285 O O . THR A 1 85 ? -16.343 23.033 3.565 1.00 0.00 152 THR A O 9
ATOM 12296 N N . ALA A 1 86 ? -15.928 23.560 5.712 1.00 0.00 153 ALA A N 9
ATOM 12297 C CA . ALA A 1 86 ? -15.917 24.998 5.471 1.00 0.00 153 ALA A CA 9
ATOM 12298 C C . ALA A 1 86 ? -14.620 25.432 4.797 1.00 0.00 153 ALA A C 9
ATOM 12299 O O . ALA A 1 86 ? -13.559 25.442 5.421 1.00 0.00 153 ALA A O 9
ATOM 12306 N N . SER A 1 87 ? -14.712 25.788 3.520 1.00 0.00 154 SER A N 9
ATOM 12307 C CA . SER A 1 87 ? -13.544 26.219 2.760 1.00 0.00 154 SER A CA 9
ATOM 12308 C C . SER A 1 87 ? -12.857 27.397 3.443 1.00 0.00 154 SER A C 9
ATOM 12309 O O . SER A 1 87 ? -13.508 28.352 3.864 1.00 0.00 154 SER A O 9
ATOM 12317 N N . GLY A 1 88 ? -11.533 27.322 3.548 1.00 0.00 155 GLY A N 9
ATOM 12318 C CA . GLY A 1 88 ? -10.778 28.388 4.180 1.00 0.00 155 GLY A CA 9
ATOM 12319 C C . GLY A 1 88 ? -11.020 29.736 3.529 1.00 0.00 155 GLY A C 9
ATOM 12320 O O . GLY A 1 88 ? -11.226 29.837 2.319 1.00 0.00 155 GLY A O 9
ATOM 12324 N N . PRO A 1 89 ? -11.000 30.802 4.342 1.00 0.00 156 PRO A N 9
ATOM 12325 C CA . PRO A 1 89 ? -11.219 32.169 3.860 1.00 0.00 156 PRO A CA 9
ATOM 12326 C C . PRO A 1 89 ? -10.061 32.675 3.006 1.00 0.00 156 PRO A C 9
ATOM 12327 O O . PRO A 1 89 ? -8.948 32.155 3.081 1.00 0.00 156 PRO A O 9
ATOM 12338 N N . SER A 1 90 ? -10.331 33.692 2.194 1.00 0.00 157 SER A N 9
ATOM 12339 C CA . SER A 1 90 ? -9.313 34.266 1.322 1.00 0.00 157 SER A CA 9
ATOM 12340 C C . SER A 1 90 ? -8.070 34.652 2.120 1.00 0.00 157 SER A C 9
ATOM 12341 O O . SER A 1 90 ? -6.943 34.393 1.698 1.00 0.00 157 SER A O 9
ATOM 12349 N N . SER A 1 91 ? -8.286 35.273 3.275 1.00 0.00 158 SER A N 9
ATOM 12350 C CA . SER A 1 91 ? -7.185 35.698 4.131 1.00 0.00 158 SER A CA 9
ATOM 12351 C C . SER A 1 91 ? -7.184 34.920 5.443 1.00 0.00 158 SER A C 9
ATOM 12352 O O . SER A 1 91 ? -6.176 34.329 5.827 1.00 0.00 158 SER A O 9
ATOM 12360 N N . GLY A 1 92 ? -8.325 34.926 6.128 1.00 0.00 159 GLY A N 9
ATOM 12361 C CA . GLY A 1 92 ? -8.436 34.218 7.389 1.00 0.00 159 GLY A CA 9
ATOM 12362 C C . GLY A 1 92 ? -7.876 35.013 8.552 1.00 0.00 159 GLY A C 9
ATOM 12363 O O . GLY A 1 92 ? -6.672 34.991 8.805 1.00 0.00 159 GLY A O 9
ATOM 12367 N N . GLY A 1 1 ? -4.054 6.930 21.619 1.00 0.00 68 GLY A N 10
ATOM 12368 C CA . GLY A 1 1 ? -5.165 7.664 22.196 1.00 0.00 68 GLY A CA 10
ATOM 12369 C C . GLY A 1 1 ? -5.254 9.084 21.674 1.00 0.00 68 GLY A C 10
ATOM 12370 O O . GLY A 1 1 ? -5.081 10.042 22.428 1.00 0.00 68 GLY A O 10
ATOM 12374 N N . SER A 1 2 ? -5.524 9.222 20.380 1.00 0.00 69 SER A N 10
ATOM 12375 C CA . SER A 1 2 ? -5.630 10.536 19.757 1.00 0.00 69 SER A CA 10
ATOM 12376 C C . SER A 1 2 ? -7.006 10.728 19.126 1.00 0.00 69 SER A C 10
ATOM 12377 O O . SER A 1 2 ? -7.601 9.783 18.608 1.00 0.00 69 SER A O 10
ATOM 12385 N N . SER A 1 3 ? -7.505 11.959 19.173 1.00 0.00 70 SER A N 10
ATOM 12386 C CA . SER A 1 3 ? -8.813 12.276 18.610 1.00 0.00 70 SER A CA 10
ATOM 12387 C C . SER A 1 3 ? -8.690 13.323 17.508 1.00 0.00 70 SER A C 10
ATOM 12388 O O . SER A 1 3 ? -9.179 13.130 16.396 1.00 0.00 70 SER A O 10
ATOM 12396 N N . GLY A 1 4 ? -8.032 14.434 17.826 1.00 0.00 71 GLY A N 10
ATOM 12397 C CA . GLY A 1 4 ? -7.856 15.496 16.853 1.00 0.00 71 GLY A CA 10
ATOM 12398 C C . GLY A 1 4 ? -9.013 16.476 16.848 1.00 0.00 71 GLY A C 10
ATOM 12399 O O . GLY A 1 4 ? -9.993 16.286 16.128 1.00 0.00 71 GLY A O 10
ATOM 12403 N N . SER A 1 5 ? -8.901 17.526 17.656 1.00 0.00 72 SER A N 10
ATOM 12404 C CA . SER A 1 5 ? -9.949 18.536 17.746 1.00 0.00 72 SER A CA 10
ATOM 12405 C C . SER A 1 5 ? -9.395 19.922 17.432 1.00 0.00 72 SER A C 10
ATOM 12406 O O . SER A 1 5 ? -10.150 20.870 17.215 1.00 0.00 72 SER A O 10
ATOM 12414 N N . SER A 1 6 ? -8.070 20.033 17.411 1.00 0.00 73 SER A N 10
ATOM 12415 C CA . SER A 1 6 ? -7.414 21.304 17.128 1.00 0.00 73 SER A CA 10
ATOM 12416 C C . SER A 1 6 ? -7.010 21.391 15.659 1.00 0.00 73 SER A C 10
ATOM 12417 O O . SER A 1 6 ? -7.351 22.348 14.966 1.00 0.00 73 SER A O 10
ATOM 12425 N N . GLY A 1 7 ? -6.280 20.383 15.192 1.00 0.00 74 GLY A N 10
ATOM 12426 C CA . GLY A 1 7 ? -5.841 20.364 13.809 1.00 0.00 74 GLY A CA 10
ATOM 12427 C C . GLY A 1 7 ? -4.388 19.953 13.667 1.00 0.00 74 GLY A C 10
ATOM 12428 O O . GLY A 1 7 ? -3.666 20.479 12.820 1.00 0.00 74 GLY A O 10
ATOM 12432 N N . LYS A 1 8 ? -3.957 19.012 14.500 1.00 0.00 75 LYS A N 10
ATOM 12433 C CA . LYS A 1 8 ? -2.581 18.531 14.465 1.00 0.00 75 LYS A CA 10
ATOM 12434 C C . LYS A 1 8 ? -2.093 18.382 13.028 1.00 0.00 75 LYS A C 10
ATOM 12435 O O . LYS A 1 8 ? -2.829 17.919 12.157 1.00 0.00 75 LYS A O 10
ATOM 12454 N N . ALA A 1 9 ? -0.847 18.775 12.787 1.00 0.00 76 ALA A N 10
ATOM 12455 C CA . ALA A 1 9 ? -0.260 18.682 11.457 1.00 0.00 76 ALA A CA 10
ATOM 12456 C C . ALA A 1 9 ? 0.074 17.236 11.104 1.00 0.00 76 ALA A C 10
ATOM 12457 O O . ALA A 1 9 ? 1.208 16.790 11.281 1.00 0.00 76 ALA A O 10
ATOM 12464 N N . SER A 1 10 ? -0.920 16.509 10.605 1.00 0.00 77 SER A N 10
ATOM 12465 C CA . SER A 1 10 ? -0.733 15.112 10.231 1.00 0.00 77 SER A CA 10
ATOM 12466 C C . SER A 1 10 ? -1.960 14.575 9.502 1.00 0.00 77 SER A C 10
ATOM 12467 O O . SER A 1 10 ? -2.971 15.266 9.370 1.00 0.00 77 SER A O 10
ATOM 12475 N N . THR A 1 11 ? -1.865 13.336 9.029 1.00 0.00 78 THR A N 10
ATOM 12476 C CA . THR A 1 11 ? -2.966 12.705 8.312 1.00 0.00 78 THR A CA 10
ATOM 12477 C C . THR A 1 11 ? -3.152 11.258 8.754 1.00 0.00 78 THR A C 10
ATOM 12478 O O . THR A 1 11 ? -2.209 10.609 9.206 1.00 0.00 78 THR A O 10
ATOM 12489 N N . LYS A 1 12 ? -4.375 10.756 8.619 1.00 0.00 79 LYS A N 10
ATOM 12490 C CA . LYS A 1 12 ? -4.686 9.384 9.002 1.00 0.00 79 LYS A CA 10
ATOM 12491 C C . LYS A 1 12 ? -5.425 8.660 7.881 1.00 0.00 79 LYS A C 10
ATOM 12492 O O . LYS A 1 12 ? -6.386 9.186 7.317 1.00 0.00 79 LYS A O 10
ATOM 12511 N N . LEU A 1 13 ? -4.973 7.452 7.565 1.00 0.00 80 LEU A N 10
ATOM 12512 C CA . LEU A 1 13 ? -5.593 6.655 6.512 1.00 0.00 80 LEU A CA 10
ATOM 12513 C C . LEU A 1 13 ? -6.121 5.336 7.067 1.00 0.00 80 LEU A C 10
ATOM 12514 O O . LEU A 1 13 ? -5.366 4.536 7.619 1.00 0.00 80 LEU A O 10
ATOM 12530 N N . HIS A 1 14 ? -7.423 5.115 6.914 1.00 0.00 81 HIS A N 10
ATOM 12531 C CA . HIS A 1 14 ? -8.052 3.891 7.398 1.00 0.00 81 HIS A CA 10
ATOM 12532 C C . HIS A 1 14 ? -8.079 2.826 6.306 1.00 0.00 81 HIS A C 10
ATOM 12533 O O . HIS A 1 14 ? -8.325 3.126 5.138 1.00 0.00 81 HIS A O 10
ATOM 12548 N N . VAL A 1 15 ? -7.823 1.580 6.694 1.00 0.00 82 VAL A N 10
ATOM 12549 C CA . VAL A 1 15 ? -7.818 0.470 5.749 1.00 0.00 82 VAL A CA 10
ATOM 12550 C C . VAL A 1 15 ? -8.740 -0.651 6.213 1.00 0.00 82 VAL A C 10
ATOM 12551 O O . VAL A 1 15 ? -8.828 -0.944 7.405 1.00 0.00 82 VAL A O 10
ATOM 12564 N N . GLY A 1 16 ? -9.427 -1.277 5.262 1.00 0.00 83 GLY A N 10
ATOM 12565 C CA . GLY A 1 16 ? -10.334 -2.360 5.593 1.00 0.00 83 GLY A CA 10
ATOM 12566 C C . GLY A 1 16 ? -10.032 -3.627 4.817 1.00 0.00 83 GLY A C 10
ATOM 12567 O O . GLY A 1 16 ? -9.396 -3.581 3.764 1.00 0.00 83 GLY A O 10
ATOM 12571 N N . ASN A 1 17 ? -10.487 -4.761 5.338 1.00 0.00 84 ASN A N 10
ATOM 12572 C CA . ASN A 1 17 ? -10.260 -6.047 4.688 1.00 0.00 84 ASN A CA 10
ATOM 12573 C C . ASN A 1 17 ? -8.778 -6.407 4.699 1.00 0.00 84 ASN A C 10
ATOM 12574 O O . ASN A 1 17 ? -8.191 -6.695 3.655 1.00 0.00 84 ASN A O 10
ATOM 12585 N N . ILE A 1 18 ? -8.179 -6.390 5.885 1.00 0.00 85 ILE A N 10
ATOM 12586 C CA . ILE A 1 18 ? -6.766 -6.717 6.032 1.00 0.00 85 ILE A CA 10
ATOM 12587 C C . ILE A 1 18 ? -6.559 -8.223 6.144 1.00 0.00 85 ILE A C 10
ATOM 12588 O O . ILE A 1 18 ? -7.503 -8.974 6.390 1.00 0.00 85 ILE A O 10
ATOM 12604 N N . SER A 1 19 ? -5.316 -8.659 5.964 1.00 0.00 86 SER A N 10
ATOM 12605 C CA . SER A 1 19 ? -4.984 -10.077 6.043 1.00 0.00 86 SER A CA 10
ATOM 12606 C C . SER A 1 19 ? -4.435 -10.430 7.422 1.00 0.00 86 SER A C 10
ATOM 12607 O O . SER A 1 19 ? -3.855 -9.597 8.119 1.00 0.00 86 SER A O 10
ATOM 12615 N N . PRO A 1 20 ? -4.620 -11.696 7.825 1.00 0.00 87 PRO A N 10
ATOM 12616 C CA . PRO A 1 20 ? -4.150 -12.190 9.123 1.00 0.00 87 PRO A CA 10
ATOM 12617 C C . PRO A 1 20 ? -2.630 -12.288 9.190 1.00 0.00 87 PRO A C 10
ATOM 12618 O O . PRO A 1 20 ? -2.036 -12.177 10.263 1.00 0.00 87 PRO A O 10
ATOM 12629 N N . THR A 1 21 ? -2.003 -12.496 8.036 1.00 0.00 88 THR A N 10
ATOM 12630 C CA . THR A 1 21 ? -0.552 -12.609 7.964 1.00 0.00 88 THR A CA 10
ATOM 12631 C C . THR A 1 21 ? 0.093 -11.252 7.704 1.00 0.00 88 THR A C 10
ATOM 12632 O O . THR A 1 21 ? 1.317 -11.119 7.743 1.00 0.00 88 THR A O 10
ATOM 12643 N N . CYS A 1 22 ? -0.736 -10.249 7.441 1.00 0.00 89 CYS A N 10
ATOM 12644 C CA . CYS A 1 22 ? -0.246 -8.901 7.174 1.00 0.00 89 CYS A CA 10
ATOM 12645 C C . CYS A 1 22 ? 0.717 -8.447 8.267 1.00 0.00 89 CYS A C 10
ATOM 12646 O O . CYS A 1 22 ? 0.437 -8.593 9.457 1.00 0.00 89 CYS A O 10
ATOM 12654 N N . THR A 1 23 ? 1.855 -7.897 7.854 1.00 0.00 90 THR A N 10
ATOM 12655 C CA . THR A 1 23 ? 2.861 -7.424 8.797 1.00 0.00 90 THR A CA 10
ATOM 12656 C C . THR A 1 23 ? 3.022 -5.911 8.716 1.00 0.00 90 THR A C 10
ATOM 12657 O O . THR A 1 23 ? 3.049 -5.337 7.627 1.00 0.00 90 THR A O 10
ATOM 12668 N N . ASN A 1 24 ? 3.131 -5.269 9.874 1.00 0.00 91 ASN A N 10
ATOM 12669 C CA . ASN A 1 24 ? 3.290 -3.820 9.934 1.00 0.00 91 ASN A CA 10
ATOM 12670 C C . ASN A 1 24 ? 4.328 -3.345 8.921 1.00 0.00 91 ASN A C 10
ATOM 12671 O O . ASN A 1 24 ? 4.239 -2.233 8.403 1.00 0.00 91 ASN A O 10
ATOM 12682 N N . GLN A 1 25 ? 5.311 -4.197 8.646 1.00 0.00 92 GLN A N 10
ATOM 12683 C CA . GLN A 1 25 ? 6.365 -3.863 7.696 1.00 0.00 92 GLN A CA 10
ATOM 12684 C C . GLN A 1 25 ? 5.825 -3.835 6.270 1.00 0.00 92 GLN A C 10
ATOM 12685 O O . GLN A 1 25 ? 6.237 -3.009 5.457 1.00 0.00 92 GLN A O 10
ATOM 12699 N N . GLU A 1 26 ? 4.899 -4.742 5.975 1.00 0.00 93 GLU A N 10
ATOM 12700 C CA . GLU A 1 26 ? 4.304 -4.821 4.646 1.00 0.00 93 GLU A CA 10
ATOM 12701 C C . GLU A 1 26 ? 3.403 -3.617 4.382 1.00 0.00 93 GLU A C 10
ATOM 12702 O O . GLU A 1 26 ? 3.518 -2.957 3.348 1.00 0.00 93 GLU A O 10
ATOM 12714 N N . LEU A 1 27 ? 2.508 -3.338 5.322 1.00 0.00 94 LEU A N 10
ATOM 12715 C CA . LEU A 1 27 ? 1.587 -2.214 5.192 1.00 0.00 94 LEU A CA 10
ATOM 12716 C C . LEU A 1 27 ? 2.341 -0.888 5.202 1.00 0.00 94 LEU A C 10
ATOM 12717 O O . LEU A 1 27 ? 2.310 -0.137 4.226 1.00 0.00 94 LEU A O 10
ATOM 12733 N N . ARG A 1 28 ? 3.019 -0.607 6.310 1.00 0.00 95 ARG A N 10
ATOM 12734 C CA . ARG A 1 28 ? 3.782 0.628 6.446 1.00 0.00 95 ARG A CA 10
ATOM 12735 C C . ARG A 1 28 ? 4.689 0.843 5.238 1.00 0.00 95 ARG A C 10
ATOM 12736 O O . ARG A 1 28 ? 4.731 1.932 4.667 1.00 0.00 95 ARG A O 10
ATOM 12757 N N . ALA A 1 29 ? 5.413 -0.204 4.854 1.00 0.00 96 ALA A N 10
ATOM 12758 C CA . ALA A 1 29 ? 6.318 -0.130 3.714 1.00 0.00 96 ALA A CA 10
ATOM 12759 C C . ALA A 1 29 ? 5.579 0.313 2.455 1.00 0.00 96 ALA A C 10
ATOM 12760 O O . ALA A 1 29 ? 6.000 1.246 1.772 1.00 0.00 96 ALA A O 10
ATOM 12767 N N . LYS A 1 30 ? 4.476 -0.364 2.153 1.00 0.00 97 LYS A N 10
ATOM 12768 C CA . LYS A 1 30 ? 3.678 -0.041 0.976 1.00 0.00 97 LYS A CA 10
ATOM 12769 C C . LYS A 1 30 ? 3.260 1.426 0.988 1.00 0.00 97 LYS A C 10
ATOM 12770 O O . LYS A 1 30 ? 3.307 2.103 -0.039 1.00 0.00 97 LYS A O 10
ATOM 12789 N N . PHE A 1 31 ? 2.854 1.911 2.157 1.00 0.00 98 PHE A N 10
ATOM 12790 C CA . PHE A 1 31 ? 2.429 3.299 2.302 1.00 0.00 98 PHE A CA 10
ATOM 12791 C C . PHE A 1 31 ? 3.626 4.244 2.238 1.00 0.00 98 PHE A C 10
ATOM 12792 O O . PHE A 1 31 ? 3.520 5.361 1.733 1.00 0.00 98 PHE A O 10
ATOM 12809 N N . GLU A 1 32 ? 4.762 3.786 2.754 1.00 0.00 99 GLU A N 10
ATOM 12810 C CA . GLU A 1 32 ? 5.978 4.591 2.756 1.00 0.00 99 GLU A CA 10
ATOM 12811 C C . GLU A 1 32 ? 6.402 4.940 1.332 1.00 0.00 99 GLU A C 10
ATOM 12812 O O . GLU A 1 32 ? 7.194 5.857 1.118 1.00 0.00 99 GLU A O 10
ATOM 12824 N N . GLU A 1 33 ? 5.868 4.202 0.364 1.00 0.00 100 GLU A N 10
ATOM 12825 C CA . GLU A 1 33 ? 6.192 4.433 -1.039 1.00 0.00 100 GLU A CA 10
ATOM 12826 C C . GLU A 1 33 ? 5.664 5.788 -1.503 1.00 0.00 100 GLU A C 10
ATOM 12827 O O . GLU A 1 33 ? 6.200 6.389 -2.435 1.00 0.00 100 GLU A O 10
ATOM 12839 N N . TYR A 1 34 ? 4.611 6.262 -0.848 1.00 0.00 101 TYR A N 10
ATOM 12840 C CA . TYR A 1 34 ? 4.008 7.543 -1.195 1.00 0.00 101 TYR A CA 10
ATOM 12841 C C . TYR A 1 34 ? 4.610 8.671 -0.363 1.00 0.00 101 TYR A C 10
ATOM 12842 O O . TYR A 1 34 ? 5.014 9.703 -0.897 1.00 0.00 101 TYR A O 10
ATOM 12860 N N . GLY A 1 35 ? 4.666 8.466 0.949 1.00 0.00 102 GLY A N 10
ATOM 12861 C CA . GLY A 1 35 ? 5.221 9.473 1.835 1.00 0.00 102 GLY A CA 10
ATOM 12862 C C . GLY A 1 35 ? 5.824 8.873 3.089 1.00 0.00 102 GLY A C 10
ATOM 12863 O O . GLY A 1 35 ? 5.626 7.698 3.399 1.00 0.00 102 GLY A O 10
ATOM 12867 N N . PRO A 1 36 ? 6.583 9.690 3.835 1.00 0.00 103 PRO A N 10
ATOM 12868 C CA . PRO A 1 36 ? 7.234 9.255 5.074 1.00 0.00 103 PRO A CA 10
ATOM 12869 C C . PRO A 1 36 ? 6.233 8.999 6.196 1.00 0.00 103 PRO A C 10
ATOM 12870 O O . PRO A 1 36 ? 5.907 9.901 6.968 1.00 0.00 103 PRO A O 10
ATOM 12881 N N . VAL A 1 37 ? 5.750 7.764 6.281 1.00 0.00 104 VAL A N 10
ATOM 12882 C CA . VAL A 1 37 ? 4.787 7.389 7.310 1.00 0.00 104 VAL A CA 10
ATOM 12883 C C . VAL A 1 37 ? 5.293 7.763 8.698 1.00 0.00 104 VAL A C 10
ATOM 12884 O O . VAL A 1 37 ? 6.499 7.785 8.946 1.00 0.00 104 VAL A O 10
ATOM 12897 N N . ILE A 1 38 ? 4.364 8.057 9.601 1.00 0.00 105 ILE A N 10
ATOM 12898 C CA . ILE A 1 38 ? 4.716 8.430 10.966 1.00 0.00 105 ILE A CA 10
ATOM 12899 C C . ILE A 1 38 ? 4.503 7.264 11.926 1.00 0.00 105 ILE A C 10
ATOM 12900 O O . ILE A 1 38 ? 5.353 6.978 12.768 1.00 0.00 105 ILE A O 10
ATOM 12916 N N . GLU A 1 39 ? 3.362 6.594 11.791 1.00 0.00 106 GLU A N 10
ATOM 12917 C CA . GLU A 1 39 ? 3.038 5.459 12.646 1.00 0.00 106 GLU A CA 10
ATOM 12918 C C . GLU A 1 39 ? 1.888 4.646 12.059 1.00 0.00 106 GLU A C 10
ATOM 12919 O O . GLU A 1 39 ? 0.780 5.154 11.884 1.00 0.00 106 GLU A O 10
ATOM 12931 N N . CYS A 1 40 ? 2.160 3.381 11.756 1.00 0.00 107 CYS A N 10
ATOM 12932 C CA . CYS A 1 40 ? 1.149 2.497 11.187 1.00 0.00 107 CYS A CA 10
ATOM 12933 C C . CYS A 1 40 ? 0.730 1.431 12.194 1.00 0.00 107 CYS A C 10
ATOM 12934 O O . CYS A 1 40 ? 1.532 0.994 13.020 1.00 0.00 107 CYS A O 10
ATOM 12942 N N . ASP A 1 41 ? -0.530 1.017 12.119 1.00 0.00 108 ASP A N 10
ATOM 12943 C CA . ASP A 1 41 ? -1.056 0.002 13.024 1.00 0.00 108 ASP A CA 10
ATOM 12944 C C . ASP A 1 41 ? -2.068 -0.890 12.312 1.00 0.00 108 ASP A C 10
ATOM 12945 O O . ASP A 1 41 ? -2.969 -0.400 11.631 1.00 0.00 108 ASP A O 10
ATOM 12954 N N . ILE A 1 42 ? -1.912 -2.199 12.473 1.00 0.00 109 ILE A N 10
ATOM 12955 C CA . ILE A 1 42 ? -2.813 -3.158 11.845 1.00 0.00 109 ILE A CA 10
ATOM 12956 C C . ILE A 1 42 ? -3.914 -3.590 12.808 1.00 0.00 109 ILE A C 10
ATOM 12957 O O . ILE A 1 42 ? -3.729 -3.580 14.025 1.00 0.00 109 ILE A O 10
ATOM 12973 N N . VAL A 1 43 ? -5.061 -3.970 12.254 1.00 0.00 110 VAL A N 10
ATOM 12974 C CA . VAL A 1 43 ? -6.192 -4.409 13.062 1.00 0.00 110 VAL A CA 10
ATOM 12975 C C . VAL A 1 43 ? -6.795 -5.697 12.512 1.00 0.00 110 VAL A C 10
ATOM 12976 O O . VAL A 1 43 ? -6.416 -6.163 11.437 1.00 0.00 110 VAL A O 10
ATOM 12989 N N . LYS A 1 44 ? -7.736 -6.268 13.256 1.00 0.00 111 LYS A N 10
ATOM 12990 C CA . LYS A 1 44 ? -8.394 -7.502 12.842 1.00 0.00 111 LYS A CA 10
ATOM 12991 C C . LYS A 1 44 ? -8.580 -7.539 11.329 1.00 0.00 111 LYS A C 10
ATOM 12992 O O . LYS A 1 44 ? -7.864 -8.250 10.623 1.00 0.00 111 LYS A O 10
ATOM 13011 N N . ASP A 1 45 ? -9.543 -6.768 10.837 1.00 0.00 112 ASP A N 10
ATOM 13012 C CA . ASP A 1 45 ? -9.821 -6.711 9.406 1.00 0.00 112 ASP A CA 10
ATOM 13013 C C . ASP A 1 45 ? -9.627 -5.296 8.871 1.00 0.00 112 ASP A C 10
ATOM 13014 O O . ASP A 1 45 ? -9.970 -5.002 7.726 1.00 0.00 112 ASP A O 10
ATOM 13023 N N . TYR A 1 46 ? -9.078 -4.423 9.708 1.00 0.00 113 TYR A N 10
ATOM 13024 C CA . TYR A 1 46 ? -8.842 -3.037 9.320 1.00 0.00 113 TYR A CA 10
ATOM 13025 C C . TYR A 1 46 ? -7.444 -2.586 9.735 1.00 0.00 113 TYR A C 10
ATOM 13026 O O . TYR A 1 46 ? -6.682 -3.352 10.323 1.00 0.00 113 TYR A O 10
ATOM 13044 N N . ALA A 1 47 ? -7.117 -1.336 9.423 1.00 0.00 114 ALA A N 10
ATOM 13045 C CA . ALA A 1 47 ? -5.813 -0.781 9.765 1.00 0.00 114 ALA A CA 10
ATOM 13046 C C . ALA A 1 47 ? -5.845 0.744 9.750 1.00 0.00 114 ALA A C 10
ATOM 13047 O O . ALA A 1 47 ? -6.849 1.350 9.376 1.00 0.00 114 ALA A O 10
ATOM 13054 N N . PHE A 1 48 ? -4.740 1.358 10.159 1.00 0.00 115 PHE A N 10
ATOM 13055 C CA . PHE A 1 48 ? -4.642 2.813 10.194 1.00 0.00 115 PHE A CA 10
ATOM 13056 C C . PHE A 1 48 ? -3.203 3.267 9.968 1.00 0.00 115 PHE A C 10
ATOM 13057 O O . PHE A 1 48 ? -2.318 2.990 10.778 1.00 0.00 115 PHE A O 10
ATOM 13074 N N . VAL A 1 49 ? -2.977 3.965 8.860 1.00 0.00 116 VAL A N 10
ATOM 13075 C CA . VAL A 1 49 ? -1.646 4.459 8.526 1.00 0.00 116 VAL A CA 10
ATOM 13076 C C . VAL A 1 49 ? -1.536 5.958 8.778 1.00 0.00 116 VAL A C 10
ATOM 13077 O O . VAL A 1 49 ? -2.132 6.764 8.063 1.00 0.00 116 VAL A O 10
ATOM 13090 N N . HIS A 1 50 ? -0.770 6.326 9.800 1.00 0.00 117 HIS A N 10
ATOM 13091 C CA . HIS A 1 50 ? -0.581 7.730 10.147 1.00 0.00 117 HIS A CA 10
ATOM 13092 C C . HIS A 1 50 ? 0.427 8.390 9.211 1.00 0.00 117 HIS A C 10
ATOM 13093 O O . HIS A 1 50 ? 1.624 8.114 9.279 1.00 0.00 117 HIS A O 10
ATOM 13108 N N . MET A 1 51 ? -0.066 9.262 8.338 1.00 0.00 118 MET A N 10
ATOM 13109 C CA . MET A 1 51 ? 0.792 9.962 7.389 1.00 0.00 118 MET A CA 10
ATOM 13110 C C . MET A 1 51 ? 1.196 11.330 7.927 1.00 0.00 118 MET A C 10
ATOM 13111 O O . MET A 1 51 ? 0.562 11.860 8.839 1.00 0.00 118 MET A O 10
ATOM 13125 N N . GLU A 1 52 ? 2.255 11.897 7.356 1.00 0.00 119 GLU A N 10
ATOM 13126 C CA . GLU A 1 52 ? 2.743 13.204 7.781 1.00 0.00 119 GLU A CA 10
ATOM 13127 C C . GLU A 1 52 ? 1.999 14.323 7.059 1.00 0.00 119 GLU A C 10
ATOM 13128 O O . GLU A 1 52 ? 1.287 15.112 7.681 1.00 0.00 119 GLU A O 10
ATOM 13140 N N . ARG A 1 53 ? 2.170 14.386 5.742 1.00 0.00 120 ARG A N 10
ATOM 13141 C CA . ARG A 1 53 ? 1.517 15.409 4.935 1.00 0.00 120 ARG A CA 10
ATOM 13142 C C . ARG A 1 53 ? 0.277 14.848 4.245 1.00 0.00 120 ARG A C 10
ATOM 13143 O O . ARG A 1 53 ? 0.096 13.634 4.164 1.00 0.00 120 ARG A O 10
ATOM 13164 N N . ALA A 1 54 ? -0.573 15.742 3.749 1.00 0.00 121 ALA A N 10
ATOM 13165 C CA . ALA A 1 54 ? -1.794 15.336 3.065 1.00 0.00 121 ALA A CA 10
ATOM 13166 C C . ALA A 1 54 ? -1.496 14.851 1.650 1.00 0.00 121 ALA A C 10
ATOM 13167 O O . ALA A 1 54 ? -1.884 13.748 1.268 1.00 0.00 121 ALA A O 10
ATOM 13174 N N . GLU A 1 55 ? -0.804 15.683 0.877 1.00 0.00 122 GLU A N 10
ATOM 13175 C CA . GLU A 1 55 ? -0.456 15.338 -0.496 1.00 0.00 122 GLU A CA 10
ATOM 13176 C C . GLU A 1 55 ? 0.026 13.893 -0.588 1.00 0.00 122 GLU A C 10
ATOM 13177 O O . GLU A 1 55 ? -0.264 13.191 -1.557 1.00 0.00 122 GLU A O 10
ATOM 13189 N N . ASP A 1 56 ? 0.764 13.456 0.426 1.00 0.00 123 ASP A N 10
ATOM 13190 C CA . ASP A 1 56 ? 1.287 12.095 0.461 1.00 0.00 123 ASP A CA 10
ATOM 13191 C C . ASP A 1 56 ? 0.196 11.104 0.853 1.00 0.00 123 ASP A C 10
ATOM 13192 O O . ASP A 1 56 ? 0.099 10.016 0.286 1.00 0.00 123 ASP A O 10
ATOM 13201 N N . ALA A 1 57 ? -0.623 11.487 1.828 1.00 0.00 124 ALA A N 10
ATOM 13202 C CA . ALA A 1 57 ? -1.708 10.633 2.295 1.00 0.00 124 ALA A CA 10
ATOM 13203 C C . ALA A 1 57 ? -2.758 10.435 1.207 1.00 0.00 124 ALA A C 10
ATOM 13204 O O . ALA A 1 57 ? -3.028 9.309 0.789 1.00 0.00 124 ALA A O 10
ATOM 13211 N N . VAL A 1 58 ? -3.347 11.536 0.752 1.00 0.00 125 VAL A N 10
ATOM 13212 C CA . VAL A 1 58 ? -4.368 11.483 -0.287 1.00 0.00 125 VAL A CA 10
ATOM 13213 C C . VAL A 1 58 ? -3.940 10.572 -1.432 1.00 0.00 125 VAL A C 10
ATOM 13214 O O . VAL A 1 58 ? -4.744 9.808 -1.964 1.00 0.00 125 VAL A O 10
ATOM 13227 N N . GLU A 1 59 ? -2.667 10.659 -1.806 1.00 0.00 126 GLU A N 10
ATOM 13228 C CA . GLU A 1 59 ? -2.132 9.842 -2.888 1.00 0.00 126 GLU A CA 10
ATOM 13229 C C . GLU A 1 59 ? -2.098 8.368 -2.493 1.00 0.00 126 GLU A C 10
ATOM 13230 O O . GLU A 1 59 ? -2.591 7.508 -3.222 1.00 0.00 126 GLU A O 10
ATOM 13242 N N . ALA A 1 60 ? -1.513 8.086 -1.334 1.00 0.00 127 ALA A N 10
ATOM 13243 C CA . ALA A 1 60 ? -1.416 6.718 -0.840 1.00 0.00 127 ALA A CA 10
ATOM 13244 C C . ALA A 1 60 ? -2.764 6.009 -0.919 1.00 0.00 127 ALA A C 10
ATOM 13245 O O . ALA A 1 60 ? -2.826 4.783 -1.013 1.00 0.00 127 ALA A O 10
ATOM 13252 N N . ILE A 1 61 ? -3.840 6.787 -0.881 1.00 0.00 128 ILE A N 10
ATOM 13253 C CA . ILE A 1 61 ? -5.186 6.233 -0.949 1.00 0.00 128 ILE A CA 10
ATOM 13254 C C . ILE A 1 61 ? -5.598 5.964 -2.393 1.00 0.00 128 ILE A C 10
ATOM 13255 O O . ILE A 1 61 ? -5.826 4.818 -2.780 1.00 0.00 128 ILE A O 10
ATOM 13271 N N . ARG A 1 62 ? -5.688 7.028 -3.184 1.00 0.00 129 ARG A N 10
ATOM 13272 C CA . ARG A 1 62 ? -6.071 6.907 -4.586 1.00 0.00 129 ARG A CA 10
ATOM 13273 C C . ARG A 1 62 ? -5.258 5.819 -5.280 1.00 0.00 129 ARG A C 10
ATOM 13274 O O . ARG A 1 62 ? -5.653 5.306 -6.325 1.00 0.00 129 ARG A O 10
ATOM 13295 N N . GLY A 1 63 ? -4.118 5.472 -4.689 1.00 0.00 130 GLY A N 10
ATOM 13296 C CA . GLY A 1 63 ? -3.266 4.447 -5.265 1.00 0.00 130 GLY A CA 10
ATOM 13297 C C . GLY A 1 63 ? -3.458 3.096 -4.606 1.00 0.00 130 GLY A C 10
ATOM 13298 O O . GLY A 1 63 ? -3.587 2.078 -5.286 1.00 0.00 130 GLY A O 10
ATOM 13302 N N . LEU A 1 64 ? -3.474 3.085 -3.277 1.00 0.00 131 LEU A N 10
ATOM 13303 C CA . LEU A 1 64 ? -3.650 1.848 -2.525 1.00 0.00 131 LEU A CA 10
ATOM 13304 C C . LEU A 1 64 ? -5.130 1.541 -2.318 1.00 0.00 131 LEU A C 10
ATOM 13305 O O . LEU A 1 64 ? -5.485 0.564 -1.659 1.00 0.00 131 LEU A O 10
ATOM 13321 N N . ASP A 1 65 ? -5.987 2.381 -2.888 1.00 0.00 132 ASP A N 10
ATOM 13322 C CA . ASP A 1 65 ? -7.429 2.198 -2.769 1.00 0.00 132 ASP A CA 10
ATOM 13323 C C . ASP A 1 65 ? -7.904 1.040 -3.642 1.00 0.00 132 ASP A C 10
ATOM 13324 O O . ASP A 1 65 ? -7.724 1.053 -4.859 1.00 0.00 132 ASP A O 10
ATOM 13333 N N . ASN A 1 66 ? -8.509 0.039 -3.010 1.00 0.00 133 ASN A N 10
ATOM 13334 C CA . ASN A 1 66 ? -9.008 -1.127 -3.729 1.00 0.00 133 ASN A CA 10
ATOM 13335 C C . ASN A 1 66 ? -7.866 -1.876 -4.410 1.00 0.00 133 ASN A C 10
ATOM 13336 O O . ASN A 1 66 ? -7.938 -2.196 -5.597 1.00 0.00 133 ASN A O 10
ATOM 13347 N N . THR A 1 67 ? -6.812 -2.155 -3.649 1.00 0.00 134 THR A N 10
ATOM 13348 C CA . THR A 1 67 ? -5.654 -2.865 -4.177 1.00 0.00 134 THR A CA 10
ATOM 13349 C C . THR A 1 67 ? -5.487 -4.222 -3.502 1.00 0.00 134 THR A C 10
ATOM 13350 O O . THR A 1 67 ? -5.596 -4.335 -2.282 1.00 0.00 134 THR A O 10
ATOM 13361 N N . GLU A 1 68 ? -5.221 -5.248 -4.304 1.00 0.00 135 GLU A N 10
ATOM 13362 C CA . GLU A 1 68 ? -5.038 -6.597 -3.782 1.00 0.00 135 GLU A CA 10
ATOM 13363 C C . GLU A 1 68 ? -3.847 -6.656 -2.830 1.00 0.00 135 GLU A C 10
ATOM 13364 O O . GLU A 1 68 ? -2.695 -6.563 -3.253 1.00 0.00 135 GLU A O 10
ATOM 13376 N N . PHE A 1 69 ? -4.134 -6.810 -1.542 1.00 0.00 136 PHE A N 10
ATOM 13377 C CA . PHE A 1 69 ? -3.088 -6.879 -0.528 1.00 0.00 136 PHE A CA 10
ATOM 13378 C C . PHE A 1 69 ? -2.964 -8.294 0.030 1.00 0.00 136 PHE A C 10
ATOM 13379 O O . PHE A 1 69 ? -3.888 -8.805 0.662 1.00 0.00 136 PHE A O 10
ATOM 13396 N N . GLN A 1 70 ? -1.816 -8.919 -0.209 1.00 0.00 137 GLN A N 10
ATOM 13397 C CA . GLN A 1 70 ? -1.572 -10.275 0.268 1.00 0.00 137 GLN A CA 10
ATOM 13398 C C . GLN A 1 70 ? -2.664 -11.226 -0.211 1.00 0.00 137 GLN A C 10
ATOM 13399 O O . GLN A 1 70 ? -2.941 -12.241 0.427 1.00 0.00 137 GLN A O 10
ATOM 13413 N N . GLY A 1 71 ? -3.282 -10.890 -1.339 1.00 0.00 138 GLY A N 10
ATOM 13414 C CA . GLY A 1 71 ? -4.337 -11.724 -1.884 1.00 0.00 138 GLY A CA 10
ATOM 13415 C C . GLY A 1 71 ? -5.706 -11.086 -1.754 1.00 0.00 138 GLY A C 10
ATOM 13416 O O . GLY A 1 71 ? -6.526 -11.167 -2.668 1.00 0.00 138 GLY A O 10
ATOM 13420 N N . LYS A 1 72 ? -5.954 -10.451 -0.614 1.00 0.00 139 LYS A N 10
ATOM 13421 C CA . LYS A 1 72 ? -7.233 -9.796 -0.365 1.00 0.00 139 LYS A CA 10
ATOM 13422 C C . LYS A 1 72 ? -7.120 -8.288 -0.562 1.00 0.00 139 LYS A C 10
ATOM 13423 O O . LYS A 1 72 ? -6.178 -7.658 -0.079 1.00 0.00 139 LYS A O 10
ATOM 13442 N N . ARG A 1 73 ? -8.085 -7.714 -1.273 1.00 0.00 140 ARG A N 10
ATOM 13443 C CA . ARG A 1 73 ? -8.093 -6.279 -1.533 1.00 0.00 140 ARG A CA 10
ATOM 13444 C C . ARG A 1 73 ? -8.633 -5.512 -0.329 1.00 0.00 140 ARG A C 10
ATOM 13445 O O . ARG A 1 73 ? -9.643 -5.894 0.260 1.00 0.00 140 ARG A O 10
ATOM 13466 N N . MET A 1 74 ? -7.952 -4.428 0.029 1.00 0.00 141 MET A N 10
ATOM 13467 C CA . MET A 1 74 ? -8.364 -3.607 1.161 1.00 0.00 141 MET A CA 10
ATOM 13468 C C . MET A 1 74 ? -8.794 -2.219 0.698 1.00 0.00 141 MET A C 10
ATOM 13469 O O . MET A 1 74 ? -8.292 -1.703 -0.301 1.00 0.00 141 MET A O 10
ATOM 13483 N N . HIS A 1 75 ? -9.727 -1.618 1.430 1.00 0.00 142 HIS A N 10
ATOM 13484 C CA . HIS A 1 75 ? -10.225 -0.289 1.094 1.00 0.00 142 HIS A CA 10
ATOM 13485 C C . HIS A 1 75 ? -9.527 0.780 1.930 1.00 0.00 142 HIS A C 10
ATOM 13486 O O . HIS A 1 75 ? -9.645 0.799 3.155 1.00 0.00 142 HIS A O 10
ATOM 13501 N N . VAL A 1 76 ? -8.800 1.667 1.259 1.00 0.00 143 VAL A N 10
ATOM 13502 C CA . VAL A 1 76 ? -8.083 2.739 1.939 1.00 0.00 143 VAL A CA 10
ATOM 13503 C C . VAL A 1 76 ? -8.794 4.076 1.760 1.00 0.00 143 VAL A C 10
ATOM 13504 O O . VAL A 1 76 ? -9.221 4.419 0.658 1.00 0.00 143 VAL A O 10
ATOM 13517 N N . GLN A 1 77 ? -8.917 4.826 2.851 1.00 0.00 144 GLN A N 10
ATOM 13518 C CA . GLN A 1 77 ? -9.577 6.125 2.813 1.00 0.00 144 GLN A CA 10
ATOM 13519 C C . GLN A 1 77 ? -9.211 6.957 4.038 1.00 0.00 144 GLN A C 10
ATOM 13520 O O . GLN A 1 77 ? -8.429 6.523 4.886 1.00 0.00 144 GLN A O 10
ATOM 13534 N N . LEU A 1 78 ? -9.780 8.154 4.126 1.00 0.00 145 LEU A N 10
ATOM 13535 C CA . LEU A 1 78 ? -9.514 9.048 5.248 1.00 0.00 145 LEU A CA 10
ATOM 13536 C C . LEU A 1 78 ? -10.186 8.540 6.520 1.00 0.00 145 LEU A C 10
ATOM 13537 O O . LEU A 1 78 ? -11.347 8.131 6.500 1.00 0.00 145 LEU A O 10
ATOM 13553 N N . SER A 1 79 ? -9.448 8.570 7.625 1.00 0.00 146 SER A N 10
ATOM 13554 C CA . SER A 1 79 ? -9.971 8.112 8.906 1.00 0.00 146 SER A CA 10
ATOM 13555 C C . SER A 1 79 ? -10.935 9.136 9.498 1.00 0.00 146 SER A C 10
ATOM 13556 O O . SER A 1 79 ? -12.101 8.834 9.755 1.00 0.00 146 SER A O 10
ATOM 13564 N N . THR A 1 80 ? -10.440 10.351 9.711 1.00 0.00 147 THR A N 10
ATOM 13565 C CA . THR A 1 80 ? -11.254 11.421 10.273 1.00 0.00 147 THR A CA 10
ATOM 13566 C C . THR A 1 80 ? -12.132 12.063 9.204 1.00 0.00 147 THR A C 10
ATOM 13567 O O . THR A 1 80 ? -11.688 12.295 8.080 1.00 0.00 147 THR A O 10
ATOM 13578 N N . SER A 1 81 ? -13.380 12.348 9.563 1.00 0.00 148 SER A N 10
ATOM 13579 C CA . SER A 1 81 ? -14.321 12.961 8.632 1.00 0.00 148 SER A CA 10
ATOM 13580 C C . SER A 1 81 ? -14.552 14.428 8.981 1.00 0.00 148 SER A C 10
ATOM 13581 O O . SER A 1 81 ? -15.535 14.774 9.639 1.00 0.00 148 SER A O 10
ATOM 13589 N N . ARG A 1 82 ? -13.641 15.287 8.537 1.00 0.00 149 ARG A N 10
ATOM 13590 C CA . ARG A 1 82 ? -13.744 16.716 8.803 1.00 0.00 149 ARG A CA 10
ATOM 13591 C C . ARG A 1 82 ? -14.810 17.358 7.919 1.00 0.00 149 ARG A C 10
ATOM 13592 O O . ARG A 1 82 ? -14.535 17.758 6.787 1.00 0.00 149 ARG A O 10
ATOM 13613 N N . LEU A 1 83 ? -16.027 17.452 8.444 1.00 0.00 150 LEU A N 10
ATOM 13614 C CA . LEU A 1 83 ? -17.135 18.045 7.703 1.00 0.00 150 LEU A CA 10
ATOM 13615 C C . LEU A 1 83 ? -17.358 19.494 8.124 1.00 0.00 150 LEU A C 10
ATOM 13616 O O . LEU A 1 83 ? -17.706 19.770 9.273 1.00 0.00 150 LEU A O 10
ATOM 13632 N N . ARG A 1 84 ? -17.158 20.415 7.187 1.00 0.00 151 ARG A N 10
ATOM 13633 C CA . ARG A 1 84 ? -17.339 21.835 7.461 1.00 0.00 151 ARG A CA 10
ATOM 13634 C C . ARG A 1 84 ? -17.779 22.579 6.204 1.00 0.00 151 ARG A C 10
ATOM 13635 O O . ARG A 1 84 ? -17.286 22.314 5.107 1.00 0.00 151 ARG A O 10
ATOM 13656 N N . THR A 1 85 ? -18.711 23.513 6.371 1.00 0.00 152 THR A N 10
ATOM 13657 C CA . THR A 1 85 ? -19.220 24.294 5.250 1.00 0.00 152 THR A CA 10
ATOM 13658 C C . THR A 1 85 ? -18.373 25.541 5.020 1.00 0.00 152 THR A C 10
ATOM 13659 O O . THR A 1 85 ? -18.048 26.264 5.961 1.00 0.00 152 THR A O 10
ATOM 13670 N N . ALA A 1 86 ? -18.019 25.786 3.763 1.00 0.00 153 ALA A N 10
ATOM 13671 C CA . ALA A 1 86 ? -17.213 26.948 3.409 1.00 0.00 153 ALA A CA 10
ATOM 13672 C C . ALA A 1 86 ? -17.984 27.894 2.496 1.00 0.00 153 ALA A C 10
ATOM 13673 O O . ALA A 1 86 ? -18.654 27.459 1.559 1.00 0.00 153 ALA A O 10
ATOM 13680 N N . SER A 1 87 ? -17.886 29.190 2.775 1.00 0.00 154 SER A N 10
ATOM 13681 C CA . SER A 1 87 ? -18.578 30.198 1.980 1.00 0.00 154 SER A CA 10
ATOM 13682 C C . SER A 1 87 ? -17.603 30.933 1.066 1.00 0.00 154 SER A C 10
ATOM 13683 O O . SER A 1 87 ? -16.387 30.847 1.239 1.00 0.00 154 SER A O 10
ATOM 13691 N N . GLY A 1 88 ? -18.145 31.657 0.092 1.00 0.00 155 GLY A N 10
ATOM 13692 C CA . GLY A 1 88 ? -17.310 32.397 -0.836 1.00 0.00 155 GLY A CA 10
ATOM 13693 C C . GLY A 1 88 ? -17.717 33.853 -0.947 1.00 0.00 155 GLY A C 10
ATOM 13694 O O . GLY A 1 88 ? -18.896 34.199 -0.868 1.00 0.00 155 GLY A O 10
ATOM 13698 N N . PRO A 1 89 ? -16.724 34.736 -1.134 1.00 0.00 156 PRO A N 10
ATOM 13699 C CA . PRO A 1 89 ? -16.960 36.178 -1.259 1.00 0.00 156 PRO A CA 10
ATOM 13700 C C . PRO A 1 89 ? -17.660 36.539 -2.564 1.00 0.00 156 PRO A C 10
ATOM 13701 O O . PRO A 1 89 ? -17.930 37.710 -2.831 1.00 0.00 156 PRO A O 10
ATOM 13712 N N . SER A 1 90 ? -17.951 35.527 -3.375 1.00 0.00 157 SER A N 10
ATOM 13713 C CA . SER A 1 90 ? -18.616 35.739 -4.655 1.00 0.00 157 SER A CA 10
ATOM 13714 C C . SER A 1 90 ? -17.747 36.580 -5.586 1.00 0.00 157 SER A C 10
ATOM 13715 O O . SER A 1 90 ? -18.245 37.456 -6.294 1.00 0.00 157 SER A O 10
ATOM 13723 N N . SER A 1 91 ? -16.446 36.308 -5.578 1.00 0.00 158 SER A N 10
ATOM 13724 C CA . SER A 1 91 ? -15.507 37.041 -6.418 1.00 0.00 158 SER A CA 10
ATOM 13725 C C . SER A 1 91 ? -15.459 36.450 -7.823 1.00 0.00 158 SER A C 10
ATOM 13726 O O . SER A 1 91 ? -15.020 35.318 -8.018 1.00 0.00 158 SER A O 10
ATOM 13734 N N . GLY A 1 92 ? -15.915 37.228 -8.801 1.00 0.00 159 GLY A N 10
ATOM 13735 C CA . GLY A 1 92 ? -15.916 36.765 -10.177 1.00 0.00 159 GLY A CA 10
ATOM 13736 C C . GLY A 1 92 ? -16.049 37.902 -11.171 1.00 0.00 159 GLY A C 10
ATOM 13737 O O . GLY A 1 92 ? -17.026 38.650 -11.141 1.00 0.00 159 GLY A O 10
ATOM 13741 N N . GLY A 1 1 ? -16.809 19.339 21.489 1.00 0.00 68 GLY A N 11
ATOM 13742 C CA . GLY A 1 1 ? -15.819 19.891 20.583 1.00 0.00 68 GLY A CA 11
ATOM 13743 C C . GLY A 1 1 ? -15.937 19.326 19.182 1.00 0.00 68 GLY A C 11
ATOM 13744 O O . GLY A 1 1 ? -16.153 18.128 19.004 1.00 0.00 68 GLY A O 11
ATOM 13748 N N . SER A 1 2 ? -15.796 20.192 18.183 1.00 0.00 69 SER A N 11
ATOM 13749 C CA . SER A 1 2 ? -15.894 19.774 16.789 1.00 0.00 69 SER A CA 11
ATOM 13750 C C . SER A 1 2 ? -15.115 20.721 15.882 1.00 0.00 69 SER A C 11
ATOM 13751 O O . SER A 1 2 ? -15.450 21.899 15.762 1.00 0.00 69 SER A O 11
ATOM 13759 N N . SER A 1 3 ? -14.073 20.197 15.245 1.00 0.00 70 SER A N 11
ATOM 13760 C CA . SER A 1 3 ? -13.242 20.995 14.351 1.00 0.00 70 SER A CA 11
ATOM 13761 C C . SER A 1 3 ? -13.058 22.407 14.898 1.00 0.00 70 SER A C 11
ATOM 13762 O O . SER A 1 3 ? -13.121 23.386 14.155 1.00 0.00 70 SER A O 11
ATOM 13770 N N . GLY A 1 4 ? -12.829 22.504 16.204 1.00 0.00 71 GLY A N 11
ATOM 13771 C CA . GLY A 1 4 ? -12.638 23.800 16.830 1.00 0.00 71 GLY A CA 11
ATOM 13772 C C . GLY A 1 4 ? -11.191 24.058 17.198 1.00 0.00 71 GLY A C 11
ATOM 13773 O O . GLY A 1 4 ? -10.780 23.817 18.333 1.00 0.00 71 GLY A O 11
ATOM 13777 N N . SER A 1 5 ? -10.416 24.549 16.237 1.00 0.00 72 SER A N 11
ATOM 13778 C CA . SER A 1 5 ? -9.004 24.835 16.465 1.00 0.00 72 SER A CA 11
ATOM 13779 C C . SER A 1 5 ? -8.279 23.603 16.998 1.00 0.00 72 SER A C 11
ATOM 13780 O O . SER A 1 5 ? -7.456 23.700 17.909 1.00 0.00 72 SER A O 11
ATOM 13788 N N . SER A 1 6 ? -8.591 22.446 16.425 1.00 0.00 73 SER A N 11
ATOM 13789 C CA . SER A 1 6 ? -7.973 21.193 16.844 1.00 0.00 73 SER A CA 11
ATOM 13790 C C . SER A 1 6 ? -6.518 21.127 16.391 1.00 0.00 73 SER A C 11
ATOM 13791 O O . SER A 1 6 ? -5.613 20.929 17.200 1.00 0.00 73 SER A O 11
ATOM 13799 N N . GLY A 1 7 ? -6.302 21.294 15.090 1.00 0.00 74 GLY A N 11
ATOM 13800 C CA . GLY A 1 7 ? -4.956 21.249 14.550 1.00 0.00 74 GLY A CA 11
ATOM 13801 C C . GLY A 1 7 ? -4.551 19.855 14.115 1.00 0.00 74 GLY A C 11
ATOM 13802 O O . GLY A 1 7 ? -3.540 19.322 14.574 1.00 0.00 74 GLY A O 11
ATOM 13806 N N . LYS A 1 8 ? -5.342 19.260 13.229 1.00 0.00 75 LYS A N 11
ATOM 13807 C CA . LYS A 1 8 ? -5.063 17.918 12.732 1.00 0.00 75 LYS A CA 11
ATOM 13808 C C . LYS A 1 8 ? -4.073 17.963 11.572 1.00 0.00 75 LYS A C 11
ATOM 13809 O O . LYS A 1 8 ? -4.286 17.331 10.538 1.00 0.00 75 LYS A O 11
ATOM 13828 N N . ALA A 1 9 ? -2.991 18.713 11.752 1.00 0.00 76 ALA A N 11
ATOM 13829 C CA . ALA A 1 9 ? -1.967 18.836 10.721 1.00 0.00 76 ALA A CA 11
ATOM 13830 C C . ALA A 1 9 ? -1.690 17.491 10.059 1.00 0.00 76 ALA A C 11
ATOM 13831 O O . ALA A 1 9 ? -1.879 17.332 8.853 1.00 0.00 76 ALA A O 11
ATOM 13838 N N . SER A 1 10 ? -1.240 16.526 10.854 1.00 0.00 77 SER A N 11
ATOM 13839 C CA . SER A 1 10 ? -0.933 15.196 10.343 1.00 0.00 77 SER A CA 11
ATOM 13840 C C . SER A 1 10 ? -2.109 14.632 9.552 1.00 0.00 77 SER A C 11
ATOM 13841 O O . SER A 1 10 ? -3.137 15.291 9.389 1.00 0.00 77 SER A O 11
ATOM 13849 N N . THR A 1 11 ? -1.951 13.407 9.059 1.00 0.00 78 THR A N 11
ATOM 13850 C CA . THR A 1 11 ? -2.997 12.754 8.284 1.00 0.00 78 THR A CA 11
ATOM 13851 C C . THR A 1 11 ? -3.140 11.289 8.677 1.00 0.00 78 THR A C 11
ATOM 13852 O O . THR A 1 11 ? -2.186 10.663 9.140 1.00 0.00 78 THR A O 11
ATOM 13863 N N . LYS A 1 12 ? -4.338 10.745 8.490 1.00 0.00 79 LYS A N 11
ATOM 13864 C CA . LYS A 1 12 ? -4.606 9.351 8.824 1.00 0.00 79 LYS A CA 11
ATOM 13865 C C . LYS A 1 12 ? -5.246 8.623 7.646 1.00 0.00 79 LYS A C 11
ATOM 13866 O O . LYS A 1 12 ? -5.985 9.220 6.862 1.00 0.00 79 LYS A O 11
ATOM 13885 N N . LEU A 1 13 ? -4.959 7.331 7.528 1.00 0.00 80 LEU A N 11
ATOM 13886 C CA . LEU A 1 13 ? -5.508 6.521 6.446 1.00 0.00 80 LEU A CA 11
ATOM 13887 C C . LEU A 1 13 ? -6.043 5.195 6.976 1.00 0.00 80 LEU A C 11
ATOM 13888 O O . LEU A 1 13 ? -5.274 4.317 7.371 1.00 0.00 80 LEU A O 11
ATOM 13904 N N . HIS A 1 14 ? -7.364 5.054 6.981 1.00 0.00 81 HIS A N 11
ATOM 13905 C CA . HIS A 1 14 ? -8.002 3.833 7.460 1.00 0.00 81 HIS A CA 11
ATOM 13906 C C . HIS A 1 14 ? -8.047 2.776 6.360 1.00 0.00 81 HIS A C 11
ATOM 13907 O O . HIS A 1 14 ? -8.329 3.083 5.202 1.00 0.00 81 HIS A O 11
ATOM 13922 N N . VAL A 1 15 ? -7.767 1.531 6.731 1.00 0.00 82 VAL A N 11
ATOM 13923 C CA . VAL A 1 15 ? -7.777 0.429 5.776 1.00 0.00 82 VAL A CA 11
ATOM 13924 C C . VAL A 1 15 ? -8.719 -0.682 6.228 1.00 0.00 82 VAL A C 11
ATOM 13925 O O . VAL A 1 15 ? -8.868 -0.936 7.422 1.00 0.00 82 VAL A O 11
ATOM 13938 N N . GLY A 1 16 ? -9.352 -1.342 5.263 1.00 0.00 83 GLY A N 11
ATOM 13939 C CA . GLY A 1 16 ? -10.272 -2.418 5.581 1.00 0.00 83 GLY A CA 11
ATOM 13940 C C . GLY A 1 16 ? -9.960 -3.692 4.821 1.00 0.00 83 GLY A C 11
ATOM 13941 O O . GLY A 1 16 ? -9.230 -3.668 3.831 1.00 0.00 83 GLY A O 11
ATOM 13945 N N . ASN A 1 17 ? -10.512 -4.807 5.286 1.00 0.00 84 ASN A N 11
ATOM 13946 C CA . ASN A 1 17 ? -10.286 -6.097 4.644 1.00 0.00 84 ASN A CA 11
ATOM 13947 C C . ASN A 1 17 ? -8.800 -6.443 4.625 1.00 0.00 84 ASN A C 11
ATOM 13948 O O . ASN A 1 17 ? -8.237 -6.750 3.574 1.00 0.00 84 ASN A O 11
ATOM 13959 N N . ILE A 1 18 ? -8.171 -6.390 5.795 1.00 0.00 85 ILE A N 11
ATOM 13960 C CA . ILE A 1 18 ? -6.752 -6.699 5.912 1.00 0.00 85 ILE A CA 11
ATOM 13961 C C . ILE A 1 18 ? -6.522 -8.204 5.999 1.00 0.00 85 ILE A C 11
ATOM 13962 O O . ILE A 1 18 ? -7.427 -8.962 6.345 1.00 0.00 85 ILE A O 11
ATOM 13978 N N . SER A 1 19 ? -5.303 -8.630 5.682 1.00 0.00 86 SER A N 11
ATOM 13979 C CA . SER A 1 19 ? -4.954 -10.045 5.722 1.00 0.00 86 SER A CA 11
ATOM 13980 C C . SER A 1 19 ? -4.459 -10.444 7.109 1.00 0.00 86 SER A C 11
ATOM 13981 O O . SER A 1 19 ? -3.830 -9.660 7.821 1.00 0.00 86 SER A O 11
ATOM 13989 N N . PRO A 1 20 ? -4.749 -11.692 7.503 1.00 0.00 87 PRO A N 11
ATOM 13990 C CA . PRO A 1 20 ? -4.343 -12.225 8.807 1.00 0.00 87 PRO A CA 11
ATOM 13991 C C . PRO A 1 20 ? -2.836 -12.440 8.902 1.00 0.00 87 PRO A C 11
ATOM 13992 O O . PRO A 1 20 ? -2.306 -12.736 9.974 1.00 0.00 87 PRO A O 11
ATOM 14003 N N . THR A 1 21 ? -2.149 -12.290 7.774 1.00 0.00 88 THR A N 11
ATOM 14004 C CA . THR A 1 21 ? -0.704 -12.469 7.729 1.00 0.00 88 THR A CA 11
ATOM 14005 C C . THR A 1 21 ? 0.006 -11.147 7.460 1.00 0.00 88 THR A C 11
ATOM 14006 O O . THR A 1 21 ? 1.233 -11.098 7.367 1.00 0.00 88 THR A O 11
ATOM 14017 N N . CYS A 1 22 ? -0.773 -10.078 7.335 1.00 0.00 89 CYS A N 11
ATOM 14018 C CA . CYS A 1 22 ? -0.218 -8.754 7.075 1.00 0.00 89 CYS A CA 11
ATOM 14019 C C . CYS A 1 22 ? 0.713 -8.324 8.204 1.00 0.00 89 CYS A C 11
ATOM 14020 O O . CYS A 1 22 ? 0.407 -8.512 9.382 1.00 0.00 89 CYS A O 11
ATOM 14028 N N . THR A 1 23 ? 1.852 -7.745 7.837 1.00 0.00 90 THR A N 11
ATOM 14029 C CA . THR A 1 23 ? 2.829 -7.291 8.818 1.00 0.00 90 THR A CA 11
ATOM 14030 C C . THR A 1 23 ? 3.021 -5.780 8.744 1.00 0.00 90 THR A C 11
ATOM 14031 O O . THR A 1 23 ? 3.158 -5.215 7.660 1.00 0.00 90 THR A O 11
ATOM 14042 N N . ASN A 1 24 ? 3.030 -5.132 9.904 1.00 0.00 91 ASN A N 11
ATOM 14043 C CA . ASN A 1 24 ? 3.206 -3.686 9.970 1.00 0.00 91 ASN A CA 11
ATOM 14044 C C . ASN A 1 24 ? 4.301 -3.226 9.012 1.00 0.00 91 ASN A C 11
ATOM 14045 O O . ASN A 1 24 ? 4.208 -2.153 8.417 1.00 0.00 91 ASN A O 11
ATOM 14056 N N . GLN A 1 25 ? 5.337 -4.047 8.869 1.00 0.00 92 GLN A N 11
ATOM 14057 C CA . GLN A 1 25 ? 6.449 -3.724 7.983 1.00 0.00 92 GLN A CA 11
ATOM 14058 C C . GLN A 1 25 ? 5.993 -3.684 6.528 1.00 0.00 92 GLN A C 11
ATOM 14059 O O . GLN A 1 25 ? 6.436 -2.837 5.753 1.00 0.00 92 GLN A O 11
ATOM 14073 N N . GLU A 1 26 ? 5.106 -4.605 6.166 1.00 0.00 93 GLU A N 11
ATOM 14074 C CA . GLU A 1 26 ? 4.591 -4.674 4.803 1.00 0.00 93 GLU A CA 11
ATOM 14075 C C . GLU A 1 26 ? 3.666 -3.496 4.510 1.00 0.00 93 GLU A C 11
ATOM 14076 O O . GLU A 1 26 ? 3.925 -2.697 3.609 1.00 0.00 93 GLU A O 11
ATOM 14088 N N . LEU A 1 27 ? 2.586 -3.395 5.277 1.00 0.00 94 LEU A N 11
ATOM 14089 C CA . LEU A 1 27 ? 1.621 -2.315 5.101 1.00 0.00 94 LEU A CA 11
ATOM 14090 C C . LEU A 1 27 ? 2.318 -0.959 5.082 1.00 0.00 94 LEU A C 11
ATOM 14091 O O . LEU A 1 27 ? 2.236 -0.222 4.100 1.00 0.00 94 LEU A O 11
ATOM 14107 N N . ARG A 1 28 ? 3.006 -0.638 6.173 1.00 0.00 95 ARG A N 11
ATOM 14108 C CA . ARG A 1 28 ? 3.719 0.629 6.282 1.00 0.00 95 ARG A CA 11
ATOM 14109 C C . ARG A 1 28 ? 4.523 0.910 5.016 1.00 0.00 95 ARG A C 11
ATOM 14110 O O . ARG A 1 28 ? 4.252 1.871 4.296 1.00 0.00 95 ARG A O 11
ATOM 14131 N N . ALA A 1 29 ? 5.514 0.065 4.751 1.00 0.00 96 ALA A N 11
ATOM 14132 C CA . ALA A 1 29 ? 6.357 0.222 3.572 1.00 0.00 96 ALA A CA 11
ATOM 14133 C C . ALA A 1 29 ? 5.535 0.654 2.363 1.00 0.00 96 ALA A C 11
ATOM 14134 O O . ALA A 1 29 ? 5.813 1.682 1.745 1.00 0.00 96 ALA A O 11
ATOM 14141 N N . LYS A 1 30 ? 4.521 -0.138 2.029 1.00 0.00 97 LYS A N 11
ATOM 14142 C CA . LYS A 1 30 ? 3.657 0.162 0.894 1.00 0.00 97 LYS A CA 11
ATOM 14143 C C . LYS A 1 30 ? 3.125 1.590 0.977 1.00 0.00 97 LYS A C 11
ATOM 14144 O O . LYS A 1 30 ? 2.984 2.271 -0.039 1.00 0.00 97 LYS A O 11
ATOM 14163 N N . PHE A 1 31 ? 2.833 2.037 2.194 1.00 0.00 98 PHE A N 11
ATOM 14164 C CA . PHE A 1 31 ? 2.317 3.384 2.409 1.00 0.00 98 PHE A CA 11
ATOM 14165 C C . PHE A 1 31 ? 3.455 4.398 2.476 1.00 0.00 98 PHE A C 11
ATOM 14166 O O . PHE A 1 31 ? 3.250 5.592 2.258 1.00 0.00 98 PHE A O 11
ATOM 14183 N N . GLU A 1 32 ? 4.655 3.913 2.780 1.00 0.00 99 GLU A N 11
ATOM 14184 C CA . GLU A 1 32 ? 5.826 4.777 2.877 1.00 0.00 99 GLU A CA 11
ATOM 14185 C C . GLU A 1 32 ? 6.317 5.186 1.491 1.00 0.00 99 GLU A C 11
ATOM 14186 O O . GLU A 1 32 ? 7.024 6.181 1.341 1.00 0.00 99 GLU A O 11
ATOM 14198 N N . GLU A 1 33 ? 5.936 4.408 0.482 1.00 0.00 100 GLU A N 11
ATOM 14199 C CA . GLU A 1 33 ? 6.339 4.689 -0.891 1.00 0.00 100 GLU A CA 11
ATOM 14200 C C . GLU A 1 33 ? 5.839 6.061 -1.335 1.00 0.00 100 GLU A C 11
ATOM 14201 O O . GLU A 1 33 ? 6.486 6.740 -2.133 1.00 0.00 100 GLU A O 11
ATOM 14213 N N . TYR A 1 34 ? 4.685 6.461 -0.814 1.00 0.00 101 TYR A N 11
ATOM 14214 C CA . TYR A 1 34 ? 4.096 7.749 -1.158 1.00 0.00 101 TYR A CA 11
ATOM 14215 C C . TYR A 1 34 ? 4.750 8.876 -0.363 1.00 0.00 101 TYR A C 11
ATOM 14216 O O . TYR A 1 34 ? 5.116 9.911 -0.918 1.00 0.00 101 TYR A O 11
ATOM 14234 N N . GLY A 1 35 ? 4.892 8.666 0.942 1.00 0.00 102 GLY A N 11
ATOM 14235 C CA . GLY A 1 35 ? 5.501 9.671 1.793 1.00 0.00 102 GLY A CA 11
ATOM 14236 C C . GLY A 1 35 ? 6.059 9.085 3.075 1.00 0.00 102 GLY A C 11
ATOM 14237 O O . GLY A 1 35 ? 5.888 7.902 3.367 1.00 0.00 102 GLY A O 11
ATOM 14241 N N . PRO A 1 36 ? 6.745 9.925 3.864 1.00 0.00 103 PRO A N 11
ATOM 14242 C CA . PRO A 1 36 ? 7.345 9.505 5.134 1.00 0.00 103 PRO A CA 11
ATOM 14243 C C . PRO A 1 36 ? 6.297 9.204 6.200 1.00 0.00 103 PRO A C 11
ATOM 14244 O O . PRO A 1 36 ? 5.866 10.097 6.930 1.00 0.00 103 PRO A O 11
ATOM 14255 N N . VAL A 1 37 ? 5.889 7.942 6.283 1.00 0.00 104 VAL A N 11
ATOM 14256 C CA . VAL A 1 37 ? 4.891 7.524 7.261 1.00 0.00 104 VAL A CA 11
ATOM 14257 C C . VAL A 1 37 ? 5.313 7.907 8.674 1.00 0.00 104 VAL A C 11
ATOM 14258 O O . VAL A 1 37 ? 6.503 8.028 8.967 1.00 0.00 104 VAL A O 11
ATOM 14271 N N . ILE A 1 38 ? 4.330 8.097 9.548 1.00 0.00 105 ILE A N 11
ATOM 14272 C CA . ILE A 1 38 ? 4.599 8.466 10.932 1.00 0.00 105 ILE A CA 11
ATOM 14273 C C . ILE A 1 38 ? 4.403 7.276 11.866 1.00 0.00 105 ILE A C 11
ATOM 14274 O O . ILE A 1 38 ? 5.289 6.937 12.649 1.00 0.00 105 ILE A O 11
ATOM 14290 N N . GLU A 1 39 ? 3.236 6.646 11.776 1.00 0.00 106 GLU A N 11
ATOM 14291 C CA . GLU A 1 39 ? 2.924 5.493 12.612 1.00 0.00 106 GLU A CA 11
ATOM 14292 C C . GLU A 1 39 ? 1.835 4.636 11.973 1.00 0.00 106 GLU A C 11
ATOM 14293 O O . GLU A 1 39 ? 0.734 5.115 11.700 1.00 0.00 106 GLU A O 11
ATOM 14305 N N . CYS A 1 40 ? 2.151 3.368 11.738 1.00 0.00 107 CYS A N 11
ATOM 14306 C CA . CYS A 1 40 ? 1.202 2.443 11.129 1.00 0.00 107 CYS A CA 11
ATOM 14307 C C . CYS A 1 40 ? 0.732 1.402 12.141 1.00 0.00 107 CYS A C 11
ATOM 14308 O O . CYS A 1 40 ? 1.528 0.876 12.919 1.00 0.00 107 CYS A O 11
ATOM 14316 N N . ASP A 1 41 ? -0.564 1.111 12.125 1.00 0.00 108 ASP A N 11
ATOM 14317 C CA . ASP A 1 41 ? -1.140 0.134 13.041 1.00 0.00 108 ASP A CA 11
ATOM 14318 C C . ASP A 1 41 ? -2.100 -0.797 12.308 1.00 0.00 108 ASP A C 11
ATOM 14319 O O . ASP A 1 41 ? -2.964 -0.346 11.555 1.00 0.00 108 ASP A O 11
ATOM 14328 N N . ILE A 1 42 ? -1.944 -2.097 12.534 1.00 0.00 109 ILE A N 11
ATOM 14329 C CA . ILE A 1 42 ? -2.797 -3.091 11.895 1.00 0.00 109 ILE A CA 11
ATOM 14330 C C . ILE A 1 42 ? -3.912 -3.542 12.833 1.00 0.00 109 ILE A C 11
ATOM 14331 O O . ILE A 1 42 ? -3.764 -3.505 14.054 1.00 0.00 109 ILE A O 11
ATOM 14347 N N . VAL A 1 43 ? -5.029 -3.971 12.253 1.00 0.00 110 VAL A N 11
ATOM 14348 C CA . VAL A 1 43 ? -6.169 -4.432 13.036 1.00 0.00 110 VAL A CA 11
ATOM 14349 C C . VAL A 1 43 ? -6.737 -5.728 12.468 1.00 0.00 110 VAL A C 11
ATOM 14350 O O . VAL A 1 43 ? -6.324 -6.186 11.402 1.00 0.00 110 VAL A O 11
ATOM 14363 N N . LYS A 1 44 ? -7.688 -6.316 13.186 1.00 0.00 111 LYS A N 11
ATOM 14364 C CA . LYS A 1 44 ? -8.316 -7.559 12.754 1.00 0.00 111 LYS A CA 11
ATOM 14365 C C . LYS A 1 44 ? -8.483 -7.586 11.238 1.00 0.00 111 LYS A C 11
ATOM 14366 O O . LYS A 1 44 ? -7.744 -8.275 10.535 1.00 0.00 111 LYS A O 11
ATOM 14385 N N . ASP A 1 45 ? -9.457 -6.831 10.742 1.00 0.00 112 ASP A N 11
ATOM 14386 C CA . ASP A 1 45 ? -9.719 -6.767 9.309 1.00 0.00 112 ASP A CA 11
ATOM 14387 C C . ASP A 1 45 ? -9.537 -5.345 8.786 1.00 0.00 112 ASP A C 11
ATOM 14388 O O . ASP A 1 45 ? -9.894 -5.041 7.648 1.00 0.00 112 ASP A O 11
ATOM 14397 N N . TYR A 1 46 ? -8.981 -4.479 9.625 1.00 0.00 113 TYR A N 11
ATOM 14398 C CA . TYR A 1 46 ? -8.755 -3.088 9.250 1.00 0.00 113 TYR A CA 11
ATOM 14399 C C . TYR A 1 46 ? -7.368 -2.625 9.685 1.00 0.00 113 TYR A C 11
ATOM 14400 O O . TYR A 1 46 ? -6.605 -3.386 10.277 1.00 0.00 113 TYR A O 11
ATOM 14418 N N . ALA A 1 47 ? -7.051 -1.369 9.386 1.00 0.00 114 ALA A N 11
ATOM 14419 C CA . ALA A 1 47 ? -5.758 -0.802 9.747 1.00 0.00 114 ALA A CA 11
ATOM 14420 C C . ALA A 1 47 ? -5.810 0.722 9.757 1.00 0.00 114 ALA A C 11
ATOM 14421 O O . ALA A 1 47 ? -6.826 1.320 9.404 1.00 0.00 114 ALA A O 11
ATOM 14428 N N . PHE A 1 48 ? -4.709 1.345 10.163 1.00 0.00 115 PHE A N 11
ATOM 14429 C CA . PHE A 1 48 ? -4.630 2.800 10.220 1.00 0.00 115 PHE A CA 11
ATOM 14430 C C . PHE A 1 48 ? -3.197 3.276 9.999 1.00 0.00 115 PHE A C 11
ATOM 14431 O O . PHE A 1 48 ? -2.316 3.030 10.823 1.00 0.00 115 PHE A O 11
ATOM 14448 N N . VAL A 1 49 ? -2.972 3.958 8.881 1.00 0.00 116 VAL A N 11
ATOM 14449 C CA . VAL A 1 49 ? -1.647 4.470 8.552 1.00 0.00 116 VAL A CA 11
ATOM 14450 C C . VAL A 1 49 ? -1.563 5.973 8.791 1.00 0.00 116 VAL A C 11
ATOM 14451 O O . VAL A 1 49 ? -2.171 6.763 8.068 1.00 0.00 116 VAL A O 11
ATOM 14464 N N . HIS A 1 50 ? -0.805 6.363 9.811 1.00 0.00 117 HIS A N 11
ATOM 14465 C CA . HIS A 1 50 ? -0.640 7.773 10.147 1.00 0.00 117 HIS A CA 11
ATOM 14466 C C . HIS A 1 50 ? 0.392 8.431 9.236 1.00 0.00 117 HIS A C 11
ATOM 14467 O O . HIS A 1 50 ? 1.584 8.136 9.319 1.00 0.00 117 HIS A O 11
ATOM 14482 N N . MET A 1 51 ? -0.074 9.322 8.368 1.00 0.00 118 MET A N 11
ATOM 14483 C CA . MET A 1 51 ? 0.810 10.021 7.442 1.00 0.00 118 MET A CA 11
ATOM 14484 C C . MET A 1 51 ? 1.218 11.380 8.002 1.00 0.00 118 MET A C 11
ATOM 14485 O O . MET A 1 51 ? 0.588 11.895 8.925 1.00 0.00 118 MET A O 11
ATOM 14499 N N . GLU A 1 52 ? 2.276 11.954 7.438 1.00 0.00 119 GLU A N 11
ATOM 14500 C CA . GLU A 1 52 ? 2.768 13.253 7.883 1.00 0.00 119 GLU A CA 11
ATOM 14501 C C . GLU A 1 52 ? 2.195 14.375 7.023 1.00 0.00 119 GLU A C 11
ATOM 14502 O O . GLU A 1 52 ? 1.670 15.362 7.540 1.00 0.00 119 GLU A O 11
ATOM 14514 N N . ARG A 1 53 ? 2.299 14.218 5.707 1.00 0.00 120 ARG A N 11
ATOM 14515 C CA . ARG A 1 53 ? 1.794 15.218 4.775 1.00 0.00 120 ARG A CA 11
ATOM 14516 C C . ARG A 1 53 ? 0.478 14.763 4.150 1.00 0.00 120 ARG A C 11
ATOM 14517 O O . ARG A 1 53 ? 0.182 13.569 4.104 1.00 0.00 120 ARG A O 11
ATOM 14538 N N . ALA A 1 54 ? -0.306 15.722 3.670 1.00 0.00 121 ALA A N 11
ATOM 14539 C CA . ALA A 1 54 ? -1.589 15.420 3.047 1.00 0.00 121 ALA A CA 11
ATOM 14540 C C . ALA A 1 54 ? -1.398 14.872 1.637 1.00 0.00 121 ALA A C 11
ATOM 14541 O O . ALA A 1 54 ? -1.935 13.820 1.293 1.00 0.00 121 ALA A O 11
ATOM 14548 N N . GLU A 1 55 ? -0.631 15.593 0.825 1.00 0.00 122 GLU A N 11
ATOM 14549 C CA . GLU A 1 55 ? -0.371 15.179 -0.548 1.00 0.00 122 GLU A CA 11
ATOM 14550 C C . GLU A 1 55 ? 0.021 13.705 -0.607 1.00 0.00 122 GLU A C 11
ATOM 14551 O O . GLU A 1 55 ? -0.383 12.980 -1.516 1.00 0.00 122 GLU A O 11
ATOM 14563 N N . ASP A 1 56 ? 0.811 13.270 0.368 1.00 0.00 123 ASP A N 11
ATOM 14564 C CA . ASP A 1 56 ? 1.259 11.884 0.429 1.00 0.00 123 ASP A CA 11
ATOM 14565 C C . ASP A 1 56 ? 0.122 10.965 0.865 1.00 0.00 123 ASP A C 11
ATOM 14566 O O . ASP A 1 56 ? -0.035 9.863 0.339 1.00 0.00 123 ASP A O 11
ATOM 14575 N N . ALA A 1 57 ? -0.666 11.425 1.831 1.00 0.00 124 ALA A N 11
ATOM 14576 C CA . ALA A 1 57 ? -1.788 10.644 2.337 1.00 0.00 124 ALA A CA 11
ATOM 14577 C C . ALA A 1 57 ? -2.854 10.453 1.263 1.00 0.00 124 ALA A C 11
ATOM 14578 O O . ALA A 1 57 ? -3.185 9.326 0.896 1.00 0.00 124 ALA A O 11
ATOM 14585 N N . VAL A 1 58 ? -3.388 11.563 0.762 1.00 0.00 125 VAL A N 11
ATOM 14586 C CA . VAL A 1 58 ? -4.416 11.518 -0.271 1.00 0.00 125 VAL A CA 11
ATOM 14587 C C . VAL A 1 58 ? -3.998 10.610 -1.422 1.00 0.00 125 VAL A C 11
ATOM 14588 O O . VAL A 1 58 ? -4.824 9.901 -1.997 1.00 0.00 125 VAL A O 11
ATOM 14601 N N . GLU A 1 59 ? -2.711 10.637 -1.753 1.00 0.00 126 GLU A N 11
ATOM 14602 C CA . GLU A 1 59 ? -2.184 9.816 -2.837 1.00 0.00 126 GLU A CA 11
ATOM 14603 C C . GLU A 1 59 ? -2.094 8.352 -2.416 1.00 0.00 126 GLU A C 11
ATOM 14604 O O . GLU A 1 59 ? -2.541 7.459 -3.135 1.00 0.00 126 GLU A O 11
ATOM 14616 N N . ALA A 1 60 ? -1.510 8.113 -1.245 1.00 0.00 127 ALA A N 11
ATOM 14617 C CA . ALA A 1 60 ? -1.362 6.759 -0.727 1.00 0.00 127 ALA A CA 11
ATOM 14618 C C . ALA A 1 60 ? -2.679 5.994 -0.805 1.00 0.00 127 ALA A C 11
ATOM 14619 O O . ALA A 1 60 ? -2.690 4.766 -0.894 1.00 0.00 127 ALA A O 11
ATOM 14626 N N . ILE A 1 61 ? -3.787 6.728 -0.770 1.00 0.00 128 ILE A N 11
ATOM 14627 C CA . ILE A 1 61 ? -5.109 6.117 -0.837 1.00 0.00 128 ILE A CA 11
ATOM 14628 C C . ILE A 1 61 ? -5.518 5.851 -2.281 1.00 0.00 128 ILE A C 11
ATOM 14629 O O . ILE A 1 61 ? -5.711 4.702 -2.681 1.00 0.00 128 ILE A O 11
ATOM 14645 N N . ARG A 1 62 ? -5.649 6.919 -3.061 1.00 0.00 129 ARG A N 11
ATOM 14646 C CA . ARG A 1 62 ? -6.035 6.801 -4.461 1.00 0.00 129 ARG A CA 11
ATOM 14647 C C . ARG A 1 62 ? -5.176 5.762 -5.176 1.00 0.00 129 ARG A C 11
ATOM 14648 O O . ARG A 1 62 ? -5.535 5.275 -6.247 1.00 0.00 129 ARG A O 11
ATOM 14669 N N . GLY A 1 63 ? -4.038 5.427 -4.575 1.00 0.00 130 GLY A N 11
ATOM 14670 C CA . GLY A 1 63 ? -3.145 4.449 -5.169 1.00 0.00 130 GLY A CA 11
ATOM 14671 C C . GLY A 1 63 ? -3.305 3.072 -4.557 1.00 0.00 130 GLY A C 11
ATOM 14672 O O . GLY A 1 63 ? -3.325 2.066 -5.269 1.00 0.00 130 GLY A O 11
ATOM 14676 N N . LEU A 1 64 ? -3.419 3.023 -3.234 1.00 0.00 131 LEU A N 11
ATOM 14677 C CA . LEU A 1 64 ? -3.576 1.758 -2.526 1.00 0.00 131 LEU A CA 11
ATOM 14678 C C . LEU A 1 64 ? -5.051 1.421 -2.334 1.00 0.00 131 LEU A C 11
ATOM 14679 O O . LEU A 1 64 ? -5.393 0.412 -1.717 1.00 0.00 131 LEU A O 11
ATOM 14695 N N . ASP A 1 65 ? -5.921 2.272 -2.867 1.00 0.00 132 ASP A N 11
ATOM 14696 C CA . ASP A 1 65 ? -7.360 2.063 -2.758 1.00 0.00 132 ASP A CA 11
ATOM 14697 C C . ASP A 1 65 ? -7.804 0.878 -3.610 1.00 0.00 132 ASP A C 11
ATOM 14698 O O . ASP A 1 65 ? -7.598 0.862 -4.822 1.00 0.00 132 ASP A O 11
ATOM 14707 N N . ASN A 1 66 ? -8.413 -0.112 -2.966 1.00 0.00 133 ASN A N 11
ATOM 14708 C CA . ASN A 1 66 ? -8.885 -1.302 -3.665 1.00 0.00 133 ASN A CA 11
ATOM 14709 C C . ASN A 1 66 ? -7.722 -2.051 -4.308 1.00 0.00 133 ASN A C 11
ATOM 14710 O O . ASN A 1 66 ? -7.759 -2.377 -5.495 1.00 0.00 133 ASN A O 11
ATOM 14721 N N . THR A 1 67 ? -6.689 -2.323 -3.516 1.00 0.00 134 THR A N 11
ATOM 14722 C CA . THR A 1 67 ? -5.515 -3.033 -4.007 1.00 0.00 134 THR A CA 11
ATOM 14723 C C . THR A 1 67 ? -5.396 -4.409 -3.364 1.00 0.00 134 THR A C 11
ATOM 14724 O O . THR A 1 67 ? -5.329 -4.529 -2.141 1.00 0.00 134 THR A O 11
ATOM 14735 N N . GLU A 1 68 ? -5.369 -5.446 -4.195 1.00 0.00 135 GLU A N 11
ATOM 14736 C CA . GLU A 1 68 ? -5.257 -6.815 -3.705 1.00 0.00 135 GLU A CA 11
ATOM 14737 C C . GLU A 1 68 ? -4.107 -6.945 -2.711 1.00 0.00 135 GLU A C 11
ATOM 14738 O O . GLU A 1 68 ? -2.944 -7.056 -3.101 1.00 0.00 135 GLU A O 11
ATOM 14750 N N . PHE A 1 69 ? -4.439 -6.929 -1.424 1.00 0.00 136 PHE A N 11
ATOM 14751 C CA . PHE A 1 69 ? -3.435 -7.044 -0.373 1.00 0.00 136 PHE A CA 11
ATOM 14752 C C . PHE A 1 69 ? -3.342 -8.479 0.136 1.00 0.00 136 PHE A C 11
ATOM 14753 O O . PHE A 1 69 ? -4.318 -9.034 0.639 1.00 0.00 136 PHE A O 11
ATOM 14770 N N . GLN A 1 70 ? -2.160 -9.073 0.001 1.00 0.00 137 GLN A N 11
ATOM 14771 C CA . GLN A 1 70 ? -1.939 -10.444 0.447 1.00 0.00 137 GLN A CA 11
ATOM 14772 C C . GLN A 1 70 ? -3.021 -11.373 -0.095 1.00 0.00 137 GLN A C 11
ATOM 14773 O O . GLN A 1 70 ? -3.363 -12.375 0.531 1.00 0.00 137 GLN A O 11
ATOM 14787 N N . GLY A 1 71 ? -3.556 -11.032 -1.263 1.00 0.00 138 GLY A N 11
ATOM 14788 C CA . GLY A 1 71 ? -4.594 -11.846 -1.869 1.00 0.00 138 GLY A CA 11
ATOM 14789 C C . GLY A 1 71 ? -5.965 -11.205 -1.771 1.00 0.00 138 GLY A C 11
ATOM 14790 O O . GLY A 1 71 ? -6.765 -11.287 -2.703 1.00 0.00 138 GLY A O 11
ATOM 14794 N N . LYS A 1 72 ? -6.237 -10.566 -0.638 1.00 0.00 139 LYS A N 11
ATOM 14795 C CA . LYS A 1 72 ? -7.520 -9.909 -0.420 1.00 0.00 139 LYS A CA 11
ATOM 14796 C C . LYS A 1 72 ? -7.391 -8.397 -0.574 1.00 0.00 139 LYS A C 11
ATOM 14797 O O . LYS A 1 72 ? -6.513 -7.776 0.025 1.00 0.00 139 LYS A O 11
ATOM 14816 N N . ARG A 1 73 ? -8.270 -7.811 -1.380 1.00 0.00 140 ARG A N 11
ATOM 14817 C CA . ARG A 1 73 ? -8.254 -6.372 -1.612 1.00 0.00 140 ARG A CA 11
ATOM 14818 C C . ARG A 1 73 ? -8.743 -5.617 -0.380 1.00 0.00 140 ARG A C 11
ATOM 14819 O O . ARG A 1 73 ? -9.698 -6.031 0.275 1.00 0.00 140 ARG A O 11
ATOM 14840 N N . MET A 1 74 ? -8.080 -4.507 -0.071 1.00 0.00 141 MET A N 11
ATOM 14841 C CA . MET A 1 74 ? -8.448 -3.694 1.082 1.00 0.00 141 MET A CA 11
ATOM 14842 C C . MET A 1 74 ? -8.887 -2.299 0.646 1.00 0.00 141 MET A C 11
ATOM 14843 O O . MET A 1 74 ? -8.431 -1.785 -0.376 1.00 0.00 141 MET A O 11
ATOM 14857 N N . HIS A 1 75 ? -9.775 -1.692 1.427 1.00 0.00 142 HIS A N 11
ATOM 14858 C CA . HIS A 1 75 ? -10.275 -0.357 1.121 1.00 0.00 142 HIS A CA 11
ATOM 14859 C C . HIS A 1 75 ? -9.553 0.698 1.954 1.00 0.00 142 HIS A C 11
ATOM 14860 O O . HIS A 1 75 ? -9.576 0.656 3.184 1.00 0.00 142 HIS A O 11
ATOM 14875 N N . VAL A 1 76 ? -8.910 1.643 1.275 1.00 0.00 143 VAL A N 11
ATOM 14876 C CA . VAL A 1 76 ? -8.180 2.709 1.951 1.00 0.00 143 VAL A CA 11
ATOM 14877 C C . VAL A 1 76 ? -8.911 4.041 1.824 1.00 0.00 143 VAL A C 11
ATOM 14878 O O . VAL A 1 76 ? -9.384 4.399 0.747 1.00 0.00 143 VAL A O 11
ATOM 14891 N N . GLN A 1 77 ? -8.998 4.770 2.933 1.00 0.00 144 GLN A N 11
ATOM 14892 C CA . GLN A 1 77 ? -9.671 6.063 2.945 1.00 0.00 144 GLN A CA 11
ATOM 14893 C C . GLN A 1 77 ? -9.291 6.863 4.186 1.00 0.00 144 GLN A C 11
ATOM 14894 O O . GLN A 1 77 ? -8.632 6.349 5.091 1.00 0.00 144 GLN A O 11
ATOM 14908 N N . LEU A 1 78 ? -9.710 8.123 4.223 1.00 0.00 145 LEU A N 11
ATOM 14909 C CA . LEU A 1 78 ? -9.413 8.995 5.354 1.00 0.00 145 LEU A CA 11
ATOM 14910 C C . LEU A 1 78 ? -10.031 8.452 6.638 1.00 0.00 145 LEU A C 11
ATOM 14911 O O . LEU A 1 78 ? -11.200 8.066 6.661 1.00 0.00 145 LEU A O 11
ATOM 14927 N N . SER A 1 79 ? -9.239 8.426 7.706 1.00 0.00 146 SER A N 11
ATOM 14928 C CA . SER A 1 79 ? -9.708 7.928 8.993 1.00 0.00 146 SER A CA 11
ATOM 14929 C C . SER A 1 79 ? -10.458 9.016 9.756 1.00 0.00 146 SER A C 11
ATOM 14930 O O . SER A 1 79 ? -11.655 8.896 10.017 1.00 0.00 146 SER A O 11
ATOM 14938 N N . THR A 1 80 ? -9.744 10.080 10.111 1.00 0.00 147 THR A N 11
ATOM 14939 C CA . THR A 1 80 ? -10.339 11.190 10.845 1.00 0.00 147 THR A CA 11
ATOM 14940 C C . THR A 1 80 ? -11.262 12.009 9.950 1.00 0.00 147 THR A C 11
ATOM 14941 O O . THR A 1 80 ? -11.020 12.143 8.750 1.00 0.00 147 THR A O 11
ATOM 14952 N N . SER A 1 81 ? -12.320 12.555 10.540 1.00 0.00 148 SER A N 11
ATOM 14953 C CA . SER A 1 81 ? -13.281 13.359 9.795 1.00 0.00 148 SER A CA 11
ATOM 14954 C C . SER A 1 81 ? -13.183 14.829 10.191 1.00 0.00 148 SER A C 11
ATOM 14955 O O . SER A 1 81 ? -12.610 15.167 11.227 1.00 0.00 148 SER A O 11
ATOM 14963 N N . ARG A 1 82 ? -13.746 15.699 9.358 1.00 0.00 149 ARG A N 11
ATOM 14964 C CA . ARG A 1 82 ? -13.721 17.133 9.620 1.00 0.00 149 ARG A CA 11
ATOM 14965 C C . ARG A 1 82 ? -14.625 17.879 8.642 1.00 0.00 149 ARG A C 11
ATOM 14966 O O . ARG A 1 82 ? -15.191 17.283 7.725 1.00 0.00 149 ARG A O 11
ATOM 14987 N N . LEU A 1 83 ? -14.755 19.186 8.845 1.00 0.00 150 LEU A N 11
ATOM 14988 C CA . LEU A 1 83 ? -15.590 20.014 7.982 1.00 0.00 150 LEU A CA 11
ATOM 14989 C C . LEU A 1 83 ? -14.750 21.053 7.246 1.00 0.00 150 LEU A C 11
ATOM 14990 O O . LEU A 1 83 ? -13.598 21.302 7.605 1.00 0.00 150 LEU A O 11
ATOM 15006 N N . ARG A 1 84 ? -15.334 21.658 6.217 1.00 0.00 151 ARG A N 11
ATOM 15007 C CA . ARG A 1 84 ? -14.639 22.671 5.432 1.00 0.00 151 ARG A CA 11
ATOM 15008 C C . ARG A 1 84 ? -15.357 24.015 5.521 1.00 0.00 151 ARG A C 11
ATOM 15009 O O . ARG A 1 84 ? -16.311 24.272 4.785 1.00 0.00 151 ARG A O 11
ATOM 15030 N N . THR A 1 85 ? -14.894 24.869 6.428 1.00 0.00 152 THR A N 11
ATOM 15031 C CA . THR A 1 85 ? -15.492 26.185 6.614 1.00 0.00 152 THR A CA 11
ATOM 15032 C C . THR A 1 85 ? -15.148 27.115 5.456 1.00 0.00 152 THR A C 11
ATOM 15033 O O . THR A 1 85 ? -14.016 27.127 4.973 1.00 0.00 152 THR A O 11
ATOM 15044 N N . ALA A 1 86 ? -16.131 27.893 5.016 1.00 0.00 153 ALA A N 11
ATOM 15045 C CA . ALA A 1 86 ? -15.932 28.828 3.916 1.00 0.00 153 ALA A CA 11
ATOM 15046 C C . ALA A 1 86 ? -15.896 30.267 4.418 1.00 0.00 153 ALA A C 11
ATOM 15047 O O . ALA A 1 86 ? -15.062 31.064 3.989 1.00 0.00 153 ALA A O 11
ATOM 15054 N N . SER A 1 87 ? -16.806 30.593 5.330 1.00 0.00 154 SER A N 11
ATOM 15055 C CA . SER A 1 87 ? -16.882 31.939 5.888 1.00 0.00 154 SER A CA 11
ATOM 15056 C C . SER A 1 87 ? -15.654 32.242 6.742 1.00 0.00 154 SER A C 11
ATOM 15057 O O . SER A 1 87 ? -15.671 32.062 7.959 1.00 0.00 154 SER A O 11
ATOM 15065 N N . GLY A 1 88 ? -14.590 32.704 6.094 1.00 0.00 155 GLY A N 11
ATOM 15066 C CA . GLY A 1 88 ? -13.368 33.026 6.808 1.00 0.00 155 GLY A CA 11
ATOM 15067 C C . GLY A 1 88 ? -13.631 33.783 8.095 1.00 0.00 155 GLY A C 11
ATOM 15068 O O . GLY A 1 88 ? -14.741 34.251 8.349 1.00 0.00 155 GLY A O 11
ATOM 15072 N N . PRO A 1 89 ? -12.592 33.911 8.934 1.00 0.00 156 PRO A N 11
ATOM 15073 C CA . PRO A 1 89 ? -12.691 34.614 10.216 1.00 0.00 156 PRO A CA 11
ATOM 15074 C C . PRO A 1 89 ? -12.860 36.120 10.039 1.00 0.00 156 PRO A C 11
ATOM 15075 O O . PRO A 1 89 ? -12.985 36.859 11.015 1.00 0.00 156 PRO A O 11
ATOM 15086 N N . SER A 1 90 ? -12.863 36.567 8.787 1.00 0.00 157 SER A N 11
ATOM 15087 C CA . SER A 1 90 ? -13.012 37.986 8.483 1.00 0.00 157 SER A CA 11
ATOM 15088 C C . SER A 1 90 ? -14.308 38.243 7.720 1.00 0.00 157 SER A C 11
ATOM 15089 O O . SER A 1 90 ? -14.820 37.363 7.028 1.00 0.00 157 SER A O 11
ATOM 15097 N N . SER A 1 91 ? -14.833 39.457 7.851 1.00 0.00 158 SER A N 11
ATOM 15098 C CA . SER A 1 91 ? -16.071 39.832 7.177 1.00 0.00 158 SER A CA 11
ATOM 15099 C C . SER A 1 91 ? -15.791 40.325 5.761 1.00 0.00 158 SER A C 11
ATOM 15100 O O . SER A 1 91 ? -16.275 39.753 4.785 1.00 0.00 158 SER A O 11
ATOM 15108 N N . GLY A 1 92 ? -15.005 41.393 5.657 1.00 0.00 159 GLY A N 11
ATOM 15109 C CA . GLY A 1 92 ? -14.674 41.946 4.357 1.00 0.00 159 GLY A CA 11
ATOM 15110 C C . GLY A 1 92 ? -13.331 42.650 4.352 1.00 0.00 159 GLY A C 11
ATOM 15111 O O . GLY A 1 92 ? -12.654 42.701 3.326 1.00 0.00 159 GLY A O 11
ATOM 15115 N N . GLY A 1 1 ? -2.345 19.846 27.563 1.00 0.00 68 GLY A N 12
ATOM 15116 C CA . GLY A 1 1 ? -3.247 20.980 27.478 1.00 0.00 68 GLY A CA 12
ATOM 15117 C C . GLY A 1 1 ? -4.655 20.572 27.094 1.00 0.00 68 GLY A C 12
ATOM 15118 O O . GLY A 1 1 ? -4.966 19.383 27.019 1.00 0.00 68 GLY A O 12
ATOM 15122 N N . SER A 1 2 ? -5.511 21.560 26.852 1.00 0.00 69 SER A N 12
ATOM 15123 C CA . SER A 1 2 ? -6.896 21.298 26.480 1.00 0.00 69 SER A CA 12
ATOM 15124 C C . SER A 1 2 ? -7.151 21.688 25.027 1.00 0.00 69 SER A C 12
ATOM 15125 O O . SER A 1 2 ? -6.955 22.839 24.638 1.00 0.00 69 SER A O 12
ATOM 15133 N N . SER A 1 3 ? -7.589 20.719 24.229 1.00 0.00 70 SER A N 12
ATOM 15134 C CA . SER A 1 3 ? -7.868 20.958 22.818 1.00 0.00 70 SER A CA 12
ATOM 15135 C C . SER A 1 3 ? -8.937 22.034 22.650 1.00 0.00 70 SER A C 12
ATOM 15136 O O . SER A 1 3 ? -10.113 21.804 22.926 1.00 0.00 70 SER A O 12
ATOM 15144 N N . GLY A 1 4 ? -8.517 23.210 22.194 1.00 0.00 71 GLY A N 12
ATOM 15145 C CA . GLY A 1 4 ? -9.450 24.304 21.997 1.00 0.00 71 GLY A CA 12
ATOM 15146 C C . GLY A 1 4 ? -10.111 24.264 20.633 1.00 0.00 71 GLY A C 12
ATOM 15147 O O . GLY A 1 4 ? -10.604 23.221 20.205 1.00 0.00 71 GLY A O 12
ATOM 15151 N N . SER A 1 5 ? -10.123 25.404 19.949 1.00 0.00 72 SER A N 12
ATOM 15152 C CA . SER A 1 5 ? -10.733 25.496 18.628 1.00 0.00 72 SER A CA 12
ATOM 15153 C C . SER A 1 5 ? -9.671 25.442 17.534 1.00 0.00 72 SER A C 12
ATOM 15154 O O . SER A 1 5 ? -9.322 26.464 16.942 1.00 0.00 72 SER A O 12
ATOM 15162 N N . SER A 1 6 ? -9.162 24.243 17.271 1.00 0.00 73 SER A N 12
ATOM 15163 C CA . SER A 1 6 ? -8.137 24.055 16.251 1.00 0.00 73 SER A CA 12
ATOM 15164 C C . SER A 1 6 ? -8.012 22.583 15.872 1.00 0.00 73 SER A C 12
ATOM 15165 O O . SER A 1 6 ? -7.501 21.772 16.643 1.00 0.00 73 SER A O 12
ATOM 15173 N N . GLY A 1 7 ? -8.483 22.244 14.675 1.00 0.00 74 GLY A N 12
ATOM 15174 C CA . GLY A 1 7 ? -8.415 20.871 14.213 1.00 0.00 74 GLY A CA 12
ATOM 15175 C C . GLY A 1 7 ? -7.338 20.663 13.167 1.00 0.00 74 GLY A C 12
ATOM 15176 O O . GLY A 1 7 ? -7.603 20.137 12.086 1.00 0.00 74 GLY A O 12
ATOM 15180 N N . LYS A 1 8 ? -6.117 21.079 13.487 1.00 0.00 75 LYS A N 12
ATOM 15181 C CA . LYS A 1 8 ? -4.994 20.937 12.568 1.00 0.00 75 LYS A CA 12
ATOM 15182 C C . LYS A 1 8 ? -3.995 19.907 13.085 1.00 0.00 75 LYS A C 12
ATOM 15183 O O . LYS A 1 8 ? -3.119 20.227 13.888 1.00 0.00 75 LYS A O 12
ATOM 15202 N N . ALA A 1 9 ? -4.131 18.670 12.618 1.00 0.00 76 ALA A N 12
ATOM 15203 C CA . ALA A 1 9 ? -3.238 17.595 13.030 1.00 0.00 76 ALA A CA 12
ATOM 15204 C C . ALA A 1 9 ? -2.691 16.842 11.822 1.00 0.00 76 ALA A C 12
ATOM 15205 O O . ALA A 1 9 ? -2.939 17.221 10.678 1.00 0.00 76 ALA A O 12
ATOM 15212 N N . SER A 1 10 ? -1.944 15.774 12.085 1.00 0.00 77 SER A N 12
ATOM 15213 C CA . SER A 1 10 ? -1.358 14.970 11.018 1.00 0.00 77 SER A CA 12
ATOM 15214 C C . SER A 1 10 ? -2.444 14.300 10.183 1.00 0.00 77 SER A C 12
ATOM 15215 O O . SER A 1 10 ? -3.635 14.543 10.381 1.00 0.00 77 SER A O 12
ATOM 15223 N N . THR A 1 11 ? -2.025 13.454 9.247 1.00 0.00 78 THR A N 12
ATOM 15224 C CA . THR A 1 11 ? -2.960 12.748 8.380 1.00 0.00 78 THR A CA 12
ATOM 15225 C C . THR A 1 11 ? -3.071 11.279 8.771 1.00 0.00 78 THR A C 12
ATOM 15226 O O . THR A 1 11 ? -2.068 10.623 9.051 1.00 0.00 78 THR A O 12
ATOM 15237 N N . LYS A 1 12 ? -4.297 10.767 8.788 1.00 0.00 79 LYS A N 12
ATOM 15238 C CA . LYS A 1 12 ? -4.540 9.374 9.143 1.00 0.00 79 LYS A CA 12
ATOM 15239 C C . LYS A 1 12 ? -5.372 8.677 8.071 1.00 0.00 79 LYS A C 12
ATOM 15240 O O . LYS A 1 12 ? -6.412 9.184 7.650 1.00 0.00 79 LYS A O 12
ATOM 15259 N N . LEU A 1 13 ? -4.908 7.511 7.634 1.00 0.00 80 LEU A N 12
ATOM 15260 C CA . LEU A 1 13 ? -5.610 6.743 6.612 1.00 0.00 80 LEU A CA 12
ATOM 15261 C C . LEU A 1 13 ? -6.145 5.434 7.185 1.00 0.00 80 LEU A C 12
ATOM 15262 O O . LEU A 1 13 ? -5.425 4.702 7.865 1.00 0.00 80 LEU A O 12
ATOM 15278 N N . HIS A 1 14 ? -7.412 5.145 6.905 1.00 0.00 81 HIS A N 12
ATOM 15279 C CA . HIS A 1 14 ? -8.042 3.923 7.390 1.00 0.00 81 HIS A CA 12
ATOM 15280 C C . HIS A 1 14 ? -8.039 2.844 6.311 1.00 0.00 81 HIS A C 12
ATOM 15281 O O . HIS A 1 14 ? -8.248 3.130 5.132 1.00 0.00 81 HIS A O 12
ATOM 15296 N N . VAL A 1 15 ? -7.799 1.603 6.722 1.00 0.00 82 VAL A N 12
ATOM 15297 C CA . VAL A 1 15 ? -7.769 0.481 5.791 1.00 0.00 82 VAL A CA 12
ATOM 15298 C C . VAL A 1 15 ? -8.715 -0.628 6.236 1.00 0.00 82 VAL A C 12
ATOM 15299 O O . VAL A 1 15 ? -8.824 -0.926 7.425 1.00 0.00 82 VAL A O 12
ATOM 15312 N N . GLY A 1 16 ? -9.398 -1.238 5.273 1.00 0.00 83 GLY A N 12
ATOM 15313 C CA . GLY A 1 16 ? -10.326 -2.309 5.585 1.00 0.00 83 GLY A CA 12
ATOM 15314 C C . GLY A 1 16 ? -10.029 -3.579 4.812 1.00 0.00 83 GLY A C 12
ATOM 15315 O O . GLY A 1 16 ? -9.447 -3.531 3.729 1.00 0.00 83 GLY A O 12
ATOM 15319 N N . ASN A 1 17 ? -10.428 -4.717 5.370 1.00 0.00 84 ASN A N 12
ATOM 15320 C CA . ASN A 1 17 ? -10.199 -6.005 4.726 1.00 0.00 84 ASN A CA 12
ATOM 15321 C C . ASN A 1 17 ? -8.715 -6.360 4.732 1.00 0.00 84 ASN A C 12
ATOM 15322 O O . ASN A 1 17 ? -8.126 -6.629 3.684 1.00 0.00 84 ASN A O 12
ATOM 15333 N N . ILE A 1 18 ? -8.117 -6.359 5.919 1.00 0.00 85 ILE A N 12
ATOM 15334 C CA . ILE A 1 18 ? -6.703 -6.682 6.062 1.00 0.00 85 ILE A CA 12
ATOM 15335 C C . ILE A 1 18 ? -6.495 -8.186 6.207 1.00 0.00 85 ILE A C 12
ATOM 15336 O O . ILE A 1 18 ? -7.421 -8.921 6.547 1.00 0.00 85 ILE A O 12
ATOM 15352 N N . SER A 1 19 ? -5.271 -8.636 5.950 1.00 0.00 86 SER A N 12
ATOM 15353 C CA . SER A 1 19 ? -4.941 -10.053 6.050 1.00 0.00 86 SER A CA 12
ATOM 15354 C C . SER A 1 19 ? -4.584 -10.427 7.486 1.00 0.00 86 SER A C 12
ATOM 15355 O O . SER A 1 19 ? -4.031 -9.630 8.243 1.00 0.00 86 SER A O 12
ATOM 15363 N N . PRO A 1 20 ? -4.908 -11.670 7.870 1.00 0.00 87 PRO A N 12
ATOM 15364 C CA . PRO A 1 20 ? -4.632 -12.180 9.216 1.00 0.00 87 PRO A CA 12
ATOM 15365 C C . PRO A 1 20 ? -3.141 -12.388 9.463 1.00 0.00 87 PRO A C 12
ATOM 15366 O O . PRO A 1 20 ? -2.702 -12.519 10.606 1.00 0.00 87 PRO A O 12
ATOM 15377 N N . THR A 1 21 ? -2.366 -12.415 8.383 1.00 0.00 88 THR A N 12
ATOM 15378 C CA . THR A 1 21 ? -0.924 -12.607 8.483 1.00 0.00 88 THR A CA 12
ATOM 15379 C C . THR A 1 21 ? -0.171 -11.362 8.028 1.00 0.00 88 THR A C 12
ATOM 15380 O O . THR A 1 21 ? 1.046 -11.394 7.843 1.00 0.00 88 THR A O 12
ATOM 15391 N N . CYS A 1 22 ? -0.902 -10.267 7.851 1.00 0.00 89 CYS A N 12
ATOM 15392 C CA . CYS A 1 22 ? -0.302 -9.010 7.417 1.00 0.00 89 CYS A CA 12
ATOM 15393 C C . CYS A 1 22 ? 0.665 -8.477 8.470 1.00 0.00 89 CYS A C 12
ATOM 15394 O O . CYS A 1 22 ? 0.392 -8.540 9.669 1.00 0.00 89 CYS A O 12
ATOM 15402 N N . THR A 1 23 ? 1.799 -7.954 8.014 1.00 0.00 90 THR A N 12
ATOM 15403 C CA . THR A 1 23 ? 2.809 -7.414 8.916 1.00 0.00 90 THR A CA 12
ATOM 15404 C C . THR A 1 23 ? 2.814 -5.890 8.885 1.00 0.00 90 THR A C 12
ATOM 15405 O O . THR A 1 23 ? 2.741 -5.281 7.818 1.00 0.00 90 THR A O 12
ATOM 15416 N N . ASN A 1 24 ? 2.901 -5.279 10.062 1.00 0.00 91 ASN A N 12
ATOM 15417 C CA . ASN A 1 24 ? 2.916 -3.824 10.169 1.00 0.00 91 ASN A CA 12
ATOM 15418 C C . ASN A 1 24 ? 3.905 -3.216 9.179 1.00 0.00 91 ASN A C 12
ATOM 15419 O O . ASN A 1 24 ? 3.736 -2.080 8.738 1.00 0.00 91 ASN A O 12
ATOM 15430 N N . GLN A 1 25 ? 4.935 -3.981 8.835 1.00 0.00 92 GLN A N 12
ATOM 15431 C CA . GLN A 1 25 ? 5.951 -3.518 7.897 1.00 0.00 92 GLN A CA 12
ATOM 15432 C C . GLN A 1 25 ? 5.467 -3.656 6.457 1.00 0.00 92 GLN A C 12
ATOM 15433 O O . GLN A 1 25 ? 5.853 -2.878 5.586 1.00 0.00 92 GLN A O 12
ATOM 15447 N N . GLU A 1 26 ? 4.620 -4.652 6.216 1.00 0.00 93 GLU A N 12
ATOM 15448 C CA . GLU A 1 26 ? 4.084 -4.892 4.881 1.00 0.00 93 GLU A CA 12
ATOM 15449 C C . GLU A 1 26 ? 3.157 -3.757 4.455 1.00 0.00 93 GLU A C 12
ATOM 15450 O O . GLU A 1 26 ? 3.176 -3.324 3.302 1.00 0.00 93 GLU A O 12
ATOM 15462 N N . LEU A 1 27 ? 2.345 -3.281 5.393 1.00 0.00 94 LEU A N 12
ATOM 15463 C CA . LEU A 1 27 ? 1.409 -2.197 5.116 1.00 0.00 94 LEU A CA 12
ATOM 15464 C C . LEU A 1 27 ? 2.141 -0.865 4.985 1.00 0.00 94 LEU A C 12
ATOM 15465 O O . LEU A 1 27 ? 2.149 -0.252 3.917 1.00 0.00 94 LEU A O 12
ATOM 15481 N N . ARG A 1 28 ? 2.756 -0.425 6.077 1.00 0.00 95 ARG A N 12
ATOM 15482 C CA . ARG A 1 28 ? 3.492 0.834 6.084 1.00 0.00 95 ARG A CA 12
ATOM 15483 C C . ARG A 1 28 ? 4.404 0.937 4.865 1.00 0.00 95 ARG A C 12
ATOM 15484 O O . ARG A 1 28 ? 4.544 2.006 4.271 1.00 0.00 95 ARG A O 12
ATOM 15505 N N . ALA A 1 29 ? 5.023 -0.181 4.499 1.00 0.00 96 ALA A N 12
ATOM 15506 C CA . ALA A 1 29 ? 5.920 -0.216 3.351 1.00 0.00 96 ALA A CA 12
ATOM 15507 C C . ALA A 1 29 ? 5.277 0.435 2.131 1.00 0.00 96 ALA A C 12
ATOM 15508 O O . ALA A 1 29 ? 5.815 1.388 1.567 1.00 0.00 96 ALA A O 12
ATOM 15515 N N . LYS A 1 30 ? 4.123 -0.085 1.729 1.00 0.00 97 LYS A N 12
ATOM 15516 C CA . LYS A 1 30 ? 3.405 0.446 0.576 1.00 0.00 97 LYS A CA 12
ATOM 15517 C C . LYS A 1 30 ? 3.085 1.925 0.768 1.00 0.00 97 LYS A C 12
ATOM 15518 O O . LYS A 1 30 ? 3.259 2.732 -0.146 1.00 0.00 97 LYS A O 12
ATOM 15537 N N . PHE A 1 31 ? 2.617 2.274 1.962 1.00 0.00 98 PHE A N 12
ATOM 15538 C CA . PHE A 1 31 ? 2.274 3.657 2.274 1.00 0.00 98 PHE A CA 12
ATOM 15539 C C . PHE A 1 31 ? 3.515 4.544 2.251 1.00 0.00 98 PHE A C 12
ATOM 15540 O O . PHE A 1 31 ? 3.429 5.742 1.983 1.00 0.00 98 PHE A O 12
ATOM 15557 N N . GLU A 1 32 ? 4.668 3.946 2.536 1.00 0.00 99 GLU A N 12
ATOM 15558 C CA . GLU A 1 32 ? 5.926 4.683 2.551 1.00 0.00 99 GLU A CA 12
ATOM 15559 C C . GLU A 1 32 ? 6.344 5.074 1.136 1.00 0.00 99 GLU A C 12
ATOM 15560 O O . GLU A 1 32 ? 7.112 6.015 0.943 1.00 0.00 99 GLU A O 12
ATOM 15572 N N . GLU A 1 33 ? 5.831 4.343 0.151 1.00 0.00 100 GLU A N 12
ATOM 15573 C CA . GLU A 1 33 ? 6.152 4.613 -1.246 1.00 0.00 100 GLU A CA 12
ATOM 15574 C C . GLU A 1 33 ? 5.633 5.985 -1.668 1.00 0.00 100 GLU A C 12
AT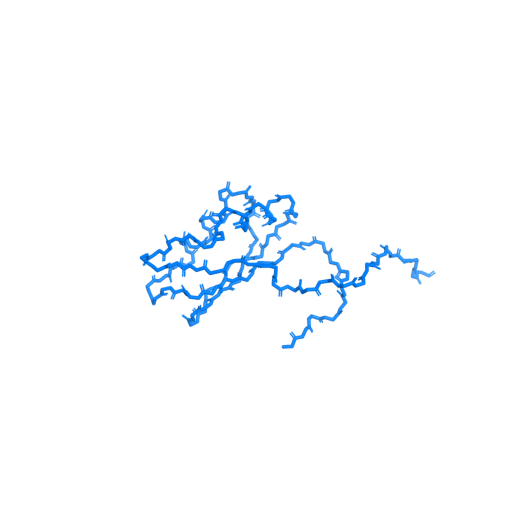OM 15575 O O . GLU A 1 33 ? 6.049 6.530 -2.691 1.00 0.00 100 GLU A O 12
ATOM 15587 N N . TYR A 1 34 ? 4.723 6.537 -0.874 1.00 0.00 101 TYR A N 12
ATOM 15588 C CA . TYR A 1 34 ? 4.145 7.843 -1.165 1.00 0.00 101 TYR A CA 12
ATOM 15589 C C . TYR A 1 34 ? 4.812 8.933 -0.332 1.00 0.00 101 TYR A C 12
ATOM 15590 O O . TYR A 1 34 ? 5.262 9.947 -0.862 1.00 0.00 101 TYR A O 12
ATOM 15608 N N . GLY A 1 35 ? 4.872 8.713 0.978 1.00 0.00 102 GLY A N 12
ATOM 15609 C CA . GLY A 1 35 ? 5.486 9.684 1.865 1.00 0.00 102 GLY A CA 12
ATOM 15610 C C . GLY A 1 35 ? 6.050 9.047 3.120 1.00 0.00 102 GLY A C 12
ATOM 15611 O O . GLY A 1 35 ? 5.804 7.877 3.413 1.00 0.00 102 GLY A O 12
ATOM 15615 N N . PRO A 1 36 ? 6.828 9.827 3.885 1.00 0.00 103 PRO A N 12
ATOM 15616 C CA . PRO A 1 36 ? 7.446 9.353 5.128 1.00 0.00 103 PRO A CA 12
ATOM 15617 C C . PRO A 1 36 ? 6.421 9.122 6.233 1.00 0.00 103 PRO A C 12
ATOM 15618 O O . PRO A 1 36 ? 6.252 9.958 7.121 1.00 0.00 103 PRO A O 12
ATOM 15629 N N . VAL A 1 37 ? 5.739 7.983 6.173 1.00 0.00 104 VAL A N 12
ATOM 15630 C CA . VAL A 1 37 ? 4.732 7.641 7.170 1.00 0.00 104 VAL A CA 12
ATOM 15631 C C . VAL A 1 37 ? 5.226 7.950 8.579 1.00 0.00 104 VAL A C 12
ATOM 15632 O O . VAL A 1 37 ? 6.431 7.999 8.828 1.00 0.00 104 VAL A O 12
ATOM 15645 N N . ILE A 1 38 ? 4.288 8.157 9.497 1.00 0.00 105 ILE A N 12
ATOM 15646 C CA . ILE A 1 38 ? 4.629 8.460 10.882 1.00 0.00 105 ILE A CA 12
ATOM 15647 C C . ILE A 1 38 ? 4.513 7.219 11.760 1.00 0.00 105 ILE A C 12
ATOM 15648 O O . ILE A 1 38 ? 5.479 6.810 12.403 1.00 0.00 105 ILE A O 12
ATOM 15664 N N . GLU A 1 39 ? 3.324 6.624 11.780 1.00 0.00 106 GLU A N 12
ATOM 15665 C CA . GLU A 1 39 ? 3.083 5.428 12.579 1.00 0.00 106 GLU A CA 12
ATOM 15666 C C . GLU A 1 39 ? 1.926 4.614 12.005 1.00 0.00 106 GLU A C 12
ATOM 15667 O O . GLU A 1 39 ? 0.811 5.117 11.861 1.00 0.00 106 GLU A O 12
ATOM 15679 N N . CYS A 1 40 ? 2.201 3.356 11.678 1.00 0.00 107 CYS A N 12
ATOM 15680 C CA . CYS A 1 40 ? 1.185 2.473 11.119 1.00 0.00 107 CYS A CA 12
ATOM 15681 C C . CYS A 1 40 ? 0.827 1.363 12.102 1.00 0.00 107 CYS A C 12
ATOM 15682 O O . CYS A 1 40 ? 1.607 1.039 12.998 1.00 0.00 107 CYS A O 12
ATOM 15690 N N . ASP A 1 41 ? -0.358 0.787 11.931 1.00 0.00 108 ASP A N 12
ATOM 15691 C CA . ASP A 1 41 ? -0.820 -0.286 12.804 1.00 0.00 108 ASP A CA 12
ATOM 15692 C C . ASP A 1 41 ? -1.829 -1.175 12.085 1.00 0.00 108 ASP A C 12
ATOM 15693 O O . ASP A 1 41 ? -2.704 -0.685 11.370 1.00 0.00 108 ASP A O 12
ATOM 15702 N N . ILE A 1 42 ? -1.700 -2.483 12.278 1.00 0.00 109 ILE A N 12
ATOM 15703 C CA . ILE A 1 42 ? -2.601 -3.441 11.648 1.00 0.00 109 ILE A CA 12
ATOM 15704 C C . ILE A 1 42 ? -3.650 -3.941 12.635 1.00 0.00 109 ILE A C 12
ATOM 15705 O O . ILE A 1 42 ? -3.349 -4.197 13.801 1.00 0.00 109 ILE A O 12
ATOM 15721 N N . VAL A 1 43 ? -4.884 -4.079 12.160 1.00 0.00 110 VAL A N 12
ATOM 15722 C CA . VAL A 1 43 ? -5.978 -4.552 13.000 1.00 0.00 110 VAL A CA 12
ATOM 15723 C C . VAL A 1 43 ? -6.592 -5.828 12.435 1.00 0.00 110 VAL A C 12
ATOM 15724 O O . VAL A 1 43 ? -6.243 -6.266 11.339 1.00 0.00 110 VAL A O 12
ATOM 15737 N N . LYS A 1 44 ? -7.510 -6.421 13.191 1.00 0.00 111 LYS A N 12
ATOM 15738 C CA . LYS A 1 44 ? -8.176 -7.646 12.767 1.00 0.00 111 LYS A CA 12
ATOM 15739 C C . LYS A 1 44 ? -8.390 -7.655 11.257 1.00 0.00 111 LYS A C 12
ATOM 15740 O O . LYS A 1 44 ? -7.684 -8.348 10.524 1.00 0.00 111 LYS A O 12
ATOM 15759 N N . ASP A 1 45 ? -9.366 -6.879 10.798 1.00 0.00 112 ASP A N 12
ATOM 15760 C CA . ASP A 1 45 ? -9.671 -6.795 9.374 1.00 0.00 112 ASP A CA 12
ATOM 15761 C C . ASP A 1 45 ? -9.495 -5.369 8.864 1.00 0.00 112 ASP A C 12
ATOM 15762 O O . ASP A 1 45 ? -9.826 -5.063 7.718 1.00 0.00 112 ASP A O 12
ATOM 15771 N N . TYR A 1 46 ? -8.974 -4.499 9.722 1.00 0.00 113 TYR A N 12
ATOM 15772 C CA . TYR A 1 46 ? -8.758 -3.103 9.360 1.00 0.00 113 TYR A CA 12
ATOM 15773 C C . TYR A 1 46 ? -7.356 -2.649 9.753 1.00 0.00 113 TYR A C 12
ATOM 15774 O O . TYR A 1 46 ? -6.590 -3.406 10.350 1.00 0.00 113 TYR A O 12
ATOM 15792 N N . ALA A 1 47 ? -7.027 -1.406 9.416 1.00 0.00 114 ALA A N 12
ATOM 15793 C CA . ALA A 1 47 ? -5.719 -0.848 9.736 1.00 0.00 114 ALA A CA 12
ATOM 15794 C C . ALA A 1 47 ? -5.765 0.675 9.769 1.00 0.00 114 ALA A C 12
ATOM 15795 O O . ALA A 1 47 ? -6.786 1.283 9.445 1.00 0.00 114 ALA A O 12
ATOM 15802 N N . PHE A 1 48 ? -4.653 1.288 10.163 1.00 0.00 115 PHE A N 12
ATOM 15803 C CA . PHE A 1 48 ? -4.568 2.742 10.240 1.00 0.00 115 PHE A CA 12
ATOM 15804 C C . PHE A 1 48 ? -3.141 3.217 9.981 1.00 0.00 115 PHE A C 12
ATOM 15805 O O . PHE A 1 48 ? -2.206 2.819 10.676 1.00 0.00 115 PHE A O 12
ATOM 15822 N N . VAL A 1 49 ? -2.982 4.071 8.975 1.00 0.00 116 VAL A N 12
ATOM 15823 C CA . VAL A 1 49 ? -1.670 4.602 8.623 1.00 0.00 116 VAL A CA 12
ATOM 15824 C C . VAL A 1 49 ? -1.567 6.084 8.966 1.00 0.00 116 VAL A C 12
ATOM 15825 O O . VAL A 1 49 ? -2.201 6.925 8.328 1.00 0.00 116 VAL A O 12
ATOM 15838 N N . HIS A 1 50 ? -0.764 6.398 9.977 1.00 0.00 117 HIS A N 12
ATOM 15839 C CA . HIS A 1 50 ? -0.576 7.780 10.404 1.00 0.00 117 HIS A CA 12
ATOM 15840 C C . HIS A 1 50 ? 0.455 8.484 9.528 1.00 0.00 117 HIS A C 12
ATOM 15841 O O . HIS A 1 50 ? 1.660 8.344 9.737 1.00 0.00 117 HIS A O 12
ATOM 15856 N N . MET A 1 51 ? -0.026 9.241 8.547 1.00 0.00 118 MET A N 12
ATOM 15857 C CA . MET A 1 51 ? 0.855 9.967 7.640 1.00 0.00 118 MET A CA 12
ATOM 15858 C C . MET A 1 51 ? 1.315 11.281 8.264 1.00 0.00 118 MET A C 12
ATOM 15859 O O . MET A 1 51 ? 1.007 11.569 9.420 1.00 0.00 118 MET A O 12
ATOM 15873 N N . GLU A 1 52 ? 2.052 12.073 7.491 1.00 0.00 119 GLU A N 12
ATOM 15874 C CA . GLU A 1 52 ? 2.553 13.355 7.970 1.00 0.00 119 GLU A CA 12
ATOM 15875 C C . GLU A 1 52 ? 2.125 14.488 7.042 1.00 0.00 119 GLU A C 12
ATOM 15876 O O . GLU A 1 52 ? 1.986 15.635 7.469 1.00 0.00 119 GLU A O 12
ATOM 15888 N N . ARG A 1 53 ? 1.917 14.158 5.772 1.00 0.00 120 ARG A N 12
ATOM 15889 C CA . ARG A 1 53 ? 1.507 15.147 4.783 1.00 0.00 120 ARG A CA 12
ATOM 15890 C C . ARG A 1 53 ? 0.298 14.656 3.992 1.00 0.00 120 ARG A C 12
ATOM 15891 O O . ARG A 1 53 ? 0.212 13.481 3.636 1.00 0.00 120 ARG A O 12
ATOM 15912 N N . ALA A 1 54 ? -0.635 15.563 3.722 1.00 0.00 121 ALA A N 12
ATOM 15913 C CA . ALA A 1 54 ? -1.838 15.223 2.973 1.00 0.00 121 ALA A CA 12
ATOM 15914 C C . ALA A 1 54 ? -1.496 14.805 1.546 1.00 0.00 121 ALA A C 12
ATOM 15915 O O . ALA A 1 54 ? -1.985 13.788 1.055 1.00 0.00 121 ALA A O 12
ATOM 15922 N N . GLU A 1 55 ? -0.655 15.596 0.888 1.00 0.00 122 GLU A N 12
ATOM 15923 C CA . GLU A 1 55 ? -0.251 15.307 -0.483 1.00 0.00 122 GLU A CA 12
ATOM 15924 C C . GLU A 1 55 ? 0.246 13.870 -0.612 1.00 0.00 122 GLU A C 12
ATOM 15925 O O . GLU A 1 55 ? 0.142 13.258 -1.676 1.00 0.00 122 GLU A O 12
ATOM 15937 N N . ASP A 1 56 ? 0.788 13.337 0.478 1.00 0.00 123 ASP A N 12
ATOM 15938 C CA . ASP A 1 56 ? 1.301 11.972 0.488 1.00 0.00 123 ASP A CA 12
ATOM 15939 C C . ASP A 1 56 ? 0.211 10.985 0.895 1.00 0.00 123 ASP A C 12
ATOM 15940 O O . ASP A 1 56 ? 0.074 9.917 0.300 1.00 0.00 123 ASP A O 12
ATOM 15949 N N . ALA A 1 57 ? -0.560 11.350 1.914 1.00 0.00 124 ALA A N 12
ATOM 15950 C CA . ALA A 1 57 ? -1.638 10.498 2.400 1.00 0.00 124 ALA A CA 12
ATOM 15951 C C . ALA A 1 57 ? -2.710 10.305 1.333 1.00 0.00 124 ALA A C 12
ATOM 15952 O O . ALA A 1 57 ? -3.032 9.177 0.959 1.00 0.00 124 ALA A O 12
ATOM 15959 N N . VAL A 1 58 ? -3.259 11.413 0.846 1.00 0.00 125 VAL A N 12
ATOM 15960 C CA . VAL A 1 58 ? -4.295 11.366 -0.180 1.00 0.00 125 VAL A CA 12
ATOM 15961 C C . VAL A 1 58 ? -3.867 10.492 -1.353 1.00 0.00 125 VAL A C 12
ATOM 15962 O O . VAL A 1 58 ? -4.658 9.707 -1.875 1.00 0.00 125 VAL A O 12
ATOM 15975 N N . GLU A 1 59 ? -2.610 10.632 -1.762 1.00 0.00 126 GLU A N 12
ATOM 15976 C CA . GLU A 1 59 ? -2.077 9.854 -2.874 1.00 0.00 126 GLU A CA 12
ATOM 15977 C C . GLU A 1 59 ? -2.021 8.371 -2.523 1.00 0.00 126 GLU A C 12
ATOM 15978 O O . GLU A 1 59 ? -2.430 7.519 -3.312 1.00 0.00 126 GLU A O 12
ATOM 15990 N N . ALA A 1 60 ? -1.512 8.069 -1.333 1.00 0.00 127 ALA A N 12
ATOM 15991 C CA . ALA A 1 60 ? -1.403 6.689 -0.876 1.00 0.00 127 ALA A CA 12
ATOM 15992 C C . ALA A 1 60 ? -2.739 5.964 -0.997 1.00 0.00 127 ALA A C 12
ATOM 15993 O O . ALA A 1 60 ? -2.781 4.755 -1.225 1.00 0.00 127 ALA A O 12
ATOM 16000 N N . ILE A 1 61 ? -3.828 6.710 -0.842 1.00 0.00 128 ILE A N 12
ATOM 16001 C CA . ILE A 1 61 ? -5.165 6.137 -0.934 1.00 0.00 128 ILE A CA 12
ATOM 16002 C C . ILE A 1 61 ? -5.546 5.860 -2.385 1.00 0.00 128 ILE A C 12
ATOM 16003 O O . ILE A 1 61 ? -5.691 4.707 -2.790 1.00 0.00 128 ILE A O 12
ATOM 16019 N N . ARG A 1 62 ? -5.704 6.926 -3.162 1.00 0.00 129 ARG A N 12
ATOM 16020 C CA . ARG A 1 62 ? -6.067 6.799 -4.569 1.00 0.00 129 ARG A CA 12
ATOM 16021 C C . ARG A 1 62 ? -5.268 5.684 -5.238 1.00 0.00 129 ARG A C 12
ATOM 16022 O O . ARG A 1 62 ? -5.687 5.130 -6.253 1.00 0.00 129 ARG A O 12
ATOM 16043 N N . GLY A 1 63 ? -4.115 5.361 -4.660 1.00 0.00 130 GLY A N 12
ATOM 16044 C CA . GLY A 1 63 ? -3.275 4.315 -5.215 1.00 0.00 130 GLY A CA 12
ATOM 16045 C C . GLY A 1 63 ? -3.468 2.985 -4.514 1.00 0.00 130 GLY A C 12
ATOM 16046 O O . GLY A 1 63 ? -3.705 1.964 -5.159 1.00 0.00 130 GLY A O 12
ATOM 16050 N N . LEU A 1 64 ? -3.363 2.995 -3.189 1.00 0.00 131 LEU A N 12
ATOM 16051 C CA . LEU A 1 64 ? -3.526 1.780 -2.400 1.00 0.00 131 LEU A CA 12
ATOM 16052 C C . LEU A 1 64 ? -5.002 1.438 -2.224 1.00 0.00 131 LEU A C 12
ATOM 16053 O O . LEU A 1 64 ? -5.349 0.464 -1.555 1.00 0.00 131 LEU A O 12
ATOM 16069 N N . ASP A 1 65 ? -5.867 2.244 -2.830 1.00 0.00 132 ASP A N 12
ATOM 16070 C CA . ASP A 1 65 ? -7.306 2.026 -2.744 1.00 0.00 132 ASP A CA 12
ATOM 16071 C C . ASP A 1 65 ? -7.733 0.861 -3.632 1.00 0.00 132 ASP A C 12
ATOM 16072 O O . ASP A 1 65 ? -7.478 0.860 -4.836 1.00 0.00 132 ASP A O 12
ATOM 16081 N N . ASN A 1 66 ? -8.384 -0.129 -3.029 1.00 0.00 133 ASN A N 12
ATOM 16082 C CA . ASN A 1 66 ? -8.845 -1.300 -3.766 1.00 0.00 133 ASN A CA 12
ATOM 16083 C C . ASN A 1 66 ? -7.671 -2.044 -4.395 1.00 0.00 133 ASN A C 12
ATOM 16084 O O . ASN A 1 66 ? -7.729 -2.450 -5.556 1.00 0.00 133 ASN A O 12
ATOM 16095 N N . THR A 1 67 ? -6.605 -2.219 -3.621 1.00 0.00 134 THR A N 12
ATOM 16096 C CA . THR A 1 67 ? -5.417 -2.913 -4.101 1.00 0.00 134 THR A CA 12
ATOM 16097 C C . THR A 1 67 ? -5.279 -4.284 -3.449 1.00 0.00 134 THR A C 12
ATOM 16098 O O . THR A 1 67 ? -5.239 -4.397 -2.224 1.00 0.00 134 THR A O 12
ATOM 16109 N N . GLU A 1 68 ? -5.207 -5.323 -4.275 1.00 0.00 135 GLU A N 12
ATOM 16110 C CA . GLU A 1 68 ? -5.074 -6.687 -3.777 1.00 0.00 135 GLU A CA 12
ATOM 16111 C C . GLU A 1 68 ? -3.875 -6.810 -2.842 1.00 0.00 135 GLU A C 12
ATOM 16112 O O . GLU A 1 68 ? -2.734 -6.928 -3.290 1.00 0.00 135 GLU A O 12
ATOM 16124 N N . PHE A 1 69 ? -4.141 -6.781 -1.540 1.00 0.00 136 PHE A N 12
ATOM 16125 C CA . PHE A 1 69 ? -3.084 -6.887 -0.541 1.00 0.00 136 PHE A CA 12
ATOM 16126 C C . PHE A 1 69 ? -2.975 -8.315 -0.015 1.00 0.00 136 PHE A C 12
ATOM 16127 O O . PHE A 1 69 ? -3.883 -8.813 0.651 1.00 0.00 136 PHE A O 12
ATOM 16144 N N . GLN A 1 70 ? -1.858 -8.968 -0.318 1.00 0.00 137 GLN A N 12
ATOM 16145 C CA . GLN A 1 70 ? -1.631 -10.339 0.123 1.00 0.00 137 GLN A CA 12
ATOM 16146 C C . GLN A 1 70 ? -2.730 -11.265 -0.389 1.00 0.00 137 GLN A C 12
ATOM 16147 O O . GLN A 1 70 ? -3.013 -12.300 0.212 1.00 0.00 137 GLN A O 12
ATOM 16161 N N . GLY A 1 71 ? -3.346 -10.884 -1.504 1.00 0.00 138 GLY A N 12
ATOM 16162 C CA . GLY A 1 71 ? -4.407 -11.691 -2.078 1.00 0.00 138 GLY A CA 12
ATOM 16163 C C . GLY A 1 71 ? -5.775 -11.062 -1.899 1.00 0.00 138 GLY A C 12
ATOM 16164 O O . GLY A 1 71 ? -6.633 -11.166 -2.776 1.00 0.00 138 GLY A O 12
ATOM 16168 N N . LYS A 1 72 ? -5.980 -10.408 -0.761 1.00 0.00 139 LYS A N 12
ATOM 16169 C CA . LYS A 1 72 ? -7.253 -9.760 -0.469 1.00 0.00 139 LYS A CA 12
ATOM 16170 C C . LYS A 1 72 ? -7.139 -8.246 -0.618 1.00 0.00 139 LYS A C 12
ATOM 16171 O O . LYS A 1 72 ? -6.270 -7.617 -0.014 1.00 0.00 139 LYS A O 12
ATOM 16190 N N . ARG A 1 73 ? -8.023 -7.668 -1.424 1.00 0.00 140 ARG A N 12
ATOM 16191 C CA . ARG A 1 73 ? -8.022 -6.228 -1.651 1.00 0.00 140 ARG A CA 12
ATOM 16192 C C . ARG A 1 73 ? -8.553 -5.484 -0.430 1.00 0.00 140 ARG A C 12
ATOM 16193 O O . ARG A 1 73 ? -9.575 -5.860 0.143 1.00 0.00 140 ARG A O 12
ATOM 16214 N N . MET A 1 74 ? -7.851 -4.426 -0.036 1.00 0.00 141 MET A N 12
ATOM 16215 C CA . MET A 1 74 ? -8.252 -3.629 1.118 1.00 0.00 141 MET A CA 12
ATOM 16216 C C . MET A 1 74 ? -8.711 -2.240 0.685 1.00 0.00 141 MET A C 12
ATOM 16217 O O . MET A 1 74 ? -8.224 -1.695 -0.305 1.00 0.00 141 MET A O 12
ATOM 16231 N N . HIS A 1 75 ? -9.651 -1.673 1.434 1.00 0.00 142 HIS A N 12
ATOM 16232 C CA . HIS A 1 75 ? -10.176 -0.347 1.128 1.00 0.00 142 HIS A CA 12
ATOM 16233 C C . HIS A 1 75 ? -9.475 0.721 1.963 1.00 0.00 142 HIS A C 12
ATOM 16234 O O . HIS A 1 75 ? -9.563 0.721 3.191 1.00 0.00 142 HIS A O 12
ATOM 16249 N N . VAL A 1 76 ? -8.778 1.630 1.288 1.00 0.00 143 VAL A N 12
ATOM 16250 C CA . VAL A 1 76 ? -8.062 2.703 1.968 1.00 0.00 143 VAL A CA 12
ATOM 16251 C C . VAL A 1 76 ? -8.760 4.043 1.766 1.00 0.00 143 VAL A C 12
ATOM 16252 O O . VAL A 1 76 ? -9.195 4.367 0.661 1.00 0.00 143 VAL A O 12
ATOM 16265 N N . GLN A 1 77 ? -8.863 4.818 2.841 1.00 0.00 144 GLN A N 12
ATOM 16266 C CA . GLN A 1 77 ? -9.510 6.124 2.781 1.00 0.00 144 GLN A CA 12
ATOM 16267 C C . GLN A 1 77 ? -9.116 6.981 3.980 1.00 0.00 144 GLN A C 12
ATOM 16268 O O . GLN A 1 77 ? -8.278 6.586 4.791 1.00 0.00 144 GLN A O 12
ATOM 16282 N N . LEU A 1 78 ? -9.726 8.157 4.086 1.00 0.00 145 LEU A N 12
ATOM 16283 C CA . LEU A 1 78 ? -9.439 9.071 5.186 1.00 0.00 145 LEU A CA 12
ATOM 16284 C C . LEU A 1 78 ? -10.055 8.567 6.487 1.00 0.00 145 LEU A C 12
ATOM 16285 O O . LEU A 1 78 ? -11.233 8.213 6.531 1.00 0.00 145 LEU A O 12
ATOM 16301 N N . SER A 1 79 ? -9.251 8.541 7.545 1.00 0.00 146 SER A N 12
ATOM 16302 C CA . SER A 1 79 ? -9.716 8.079 8.848 1.00 0.00 146 SER A CA 12
ATOM 16303 C C . SER A 1 79 ? -10.635 9.112 9.493 1.00 0.00 146 SER A C 12
ATOM 16304 O O . SER A 1 79 ? -11.758 8.800 9.892 1.00 0.00 146 SER A O 12
ATOM 16312 N N . THR A 1 80 ? -10.149 10.346 9.595 1.00 0.00 147 THR A N 12
ATOM 16313 C CA . THR A 1 80 ? -10.924 11.426 10.193 1.00 0.00 147 THR A CA 12
ATOM 16314 C C . THR A 1 80 ? -10.691 12.741 9.459 1.00 0.00 147 THR A C 12
ATOM 16315 O O . THR A 1 80 ? -9.552 13.178 9.295 1.00 0.00 147 THR A O 12
ATOM 16326 N N . SER A 1 81 ? -11.777 13.369 9.020 1.00 0.00 148 SER A N 12
ATOM 16327 C CA . SER A 1 81 ? -11.690 14.635 8.301 1.00 0.00 148 SER A CA 12
ATOM 16328 C C . SER A 1 81 ? -12.732 15.624 8.814 1.00 0.00 148 SER A C 12
ATOM 16329 O O . SER A 1 81 ? -13.935 15.406 8.668 1.00 0.00 148 SER A O 12
ATOM 16337 N N . ARG A 1 82 ? -12.261 16.711 9.415 1.00 0.00 149 ARG A N 12
ATOM 16338 C CA . ARG A 1 82 ? -13.151 17.734 9.952 1.00 0.00 149 ARG A CA 12
ATOM 16339 C C . ARG A 1 82 ? -12.911 19.077 9.268 1.00 0.00 149 ARG A C 12
ATOM 16340 O O . ARG A 1 82 ? -12.786 20.109 9.928 1.00 0.00 149 ARG A O 12
ATOM 16361 N N . LEU A 1 83 ? -12.846 19.056 7.941 1.00 0.00 150 LEU A N 12
ATOM 16362 C CA . LEU A 1 83 ? -12.620 20.271 7.167 1.00 0.00 150 LEU A CA 12
ATOM 16363 C C . LEU A 1 83 ? -13.933 20.998 6.898 1.00 0.00 150 LEU A C 12
ATOM 16364 O O . LEU A 1 83 ? -14.122 21.588 5.835 1.00 0.00 150 LEU A O 12
ATOM 16380 N N . ARG A 1 84 ? -14.838 20.953 7.871 1.00 0.00 151 ARG A N 12
ATOM 16381 C CA . ARG A 1 84 ? -16.134 21.608 7.741 1.00 0.00 151 ARG A CA 12
ATOM 16382 C C . ARG A 1 84 ? -15.979 23.126 7.755 1.00 0.00 151 ARG A C 12
ATOM 16383 O O . ARG A 1 84 ? -15.927 23.746 8.818 1.00 0.00 151 ARG A O 12
ATOM 16404 N N . THR A 1 85 ? -15.906 23.720 6.568 1.00 0.00 152 THR A N 12
ATOM 16405 C CA . THR A 1 85 ? -15.756 25.164 6.443 1.00 0.00 152 THR A CA 12
ATOM 16406 C C . THR A 1 85 ? -16.423 25.679 5.173 1.00 0.00 152 THR A C 12
ATOM 16407 O O . THR A 1 85 ? -16.836 24.897 4.317 1.00 0.00 152 THR A O 12
ATOM 16418 N N . ALA A 1 86 ? -16.524 26.999 5.057 1.00 0.00 153 ALA A N 12
ATOM 16419 C CA . ALA A 1 86 ? -17.139 27.618 3.889 1.00 0.00 153 ALA A CA 12
ATOM 16420 C C . ALA A 1 86 ? -16.125 28.449 3.111 1.00 0.00 153 ALA A C 12
ATOM 16421 O O . ALA A 1 86 ? -16.440 29.536 2.627 1.00 0.00 153 ALA A O 12
ATOM 16428 N N . SER A 1 87 ? -14.907 27.931 2.994 1.00 0.00 154 SER A N 12
ATOM 16429 C CA . SER A 1 87 ? -13.845 28.627 2.278 1.00 0.00 154 SER A CA 12
ATOM 16430 C C . SER A 1 87 ? -14.002 28.454 0.770 1.00 0.00 154 SER A C 12
ATOM 16431 O O . SER A 1 87 ? -14.831 27.672 0.307 1.00 0.00 154 SER A O 12
ATOM 16439 N N . GLY A 1 88 ? -13.198 29.191 0.009 1.00 0.00 155 GLY A N 12
ATOM 16440 C CA . GLY A 1 88 ? -13.263 29.105 -1.438 1.00 0.00 155 GLY A CA 12
ATOM 16441 C C . GLY A 1 88 ? -12.523 30.238 -2.120 1.00 0.00 155 GLY A C 12
ATOM 16442 O O . GLY A 1 88 ? -13.081 31.304 -2.382 1.00 0.00 155 GLY A O 12
ATOM 16446 N N . PRO A 1 89 ? -11.234 30.014 -2.417 1.00 0.00 156 PRO A N 12
ATOM 16447 C CA . PRO A 1 89 ? -10.388 31.014 -3.075 1.00 0.00 156 PRO A CA 12
ATOM 16448 C C . PRO A 1 89 ? -10.785 31.242 -4.530 1.00 0.00 156 PRO A C 12
ATOM 16449 O O . PRO A 1 89 ? -11.338 30.355 -5.179 1.00 0.00 156 PRO A O 12
ATOM 16460 N N . SER A 1 90 ? -10.498 32.438 -5.036 1.00 0.00 157 SER A N 12
ATOM 16461 C CA . SER A 1 90 ? -10.829 32.783 -6.413 1.00 0.00 157 SER A CA 12
ATOM 16462 C C . SER A 1 90 ? -9.972 33.948 -6.901 1.00 0.00 157 SER A C 12
ATOM 16463 O O . SER A 1 90 ? -9.326 34.633 -6.108 1.00 0.00 157 SER A O 12
ATOM 16471 N N . SER A 1 91 ? -9.974 34.167 -8.212 1.00 0.00 158 SER A N 12
ATOM 16472 C CA . SER A 1 91 ? -9.195 35.246 -8.808 1.00 0.00 158 SER A CA 12
ATOM 16473 C C . SER A 1 91 ? -9.941 35.869 -9.984 1.00 0.00 158 SER A C 12
ATOM 16474 O O . SER A 1 91 ? -10.635 35.179 -10.729 1.00 0.00 158 SER A O 12
ATOM 16482 N N . GLY A 1 92 ? -9.791 37.181 -10.144 1.00 0.00 159 GLY A N 12
ATOM 16483 C CA . GLY A 1 92 ? -10.455 37.876 -11.231 1.00 0.00 159 GLY A CA 12
ATOM 16484 C C . GLY A 1 92 ? -10.279 39.380 -11.150 1.00 0.00 159 GLY A C 12
ATOM 16485 O O . GLY A 1 92 ? -10.342 40.074 -12.165 1.00 0.00 159 GLY A O 12
ATOM 16489 N N . GLY A 1 1 ? -0.438 6.846 24.652 1.00 0.00 68 GLY A N 13
ATOM 16490 C CA . GLY A 1 1 ? -1.543 6.262 23.914 1.00 0.00 68 GLY A CA 13
ATOM 16491 C C . GLY A 1 1 ? -2.463 7.310 23.320 1.00 0.00 68 GLY A C 13
ATOM 16492 O O . GLY A 1 1 ? -2.980 8.169 24.034 1.00 0.00 68 GLY A O 13
ATOM 16496 N N . SER A 1 2 ? -2.666 7.242 22.008 1.00 0.00 69 SER A N 13
ATOM 16497 C CA . SER A 1 2 ? -3.525 8.196 21.317 1.00 0.00 69 SER A CA 13
ATOM 16498 C C . SER A 1 2 ? -4.859 7.556 20.946 1.00 0.00 69 SER A C 13
ATOM 16499 O O . SER A 1 2 ? -4.900 6.487 20.337 1.00 0.00 69 SER A O 13
ATOM 16507 N N . SER A 1 3 ? -5.950 8.219 21.318 1.00 0.00 70 SER A N 13
ATOM 16508 C CA . SER A 1 3 ? -7.287 7.714 21.029 1.00 0.00 70 SER A CA 13
ATOM 16509 C C . SER A 1 3 ? -8.172 8.817 20.456 1.00 0.00 70 SER A C 13
ATOM 16510 O O . SER A 1 3 ? -8.615 9.710 21.177 1.00 0.00 70 SER A O 13
ATOM 16518 N N . GLY A 1 4 ? -8.425 8.748 19.152 1.00 0.00 71 GLY A N 13
ATOM 16519 C CA . GLY A 1 4 ? -9.255 9.745 18.504 1.00 0.00 71 GLY A CA 13
ATOM 16520 C C . GLY A 1 4 ? -8.603 11.114 18.477 1.00 0.00 71 GLY A C 13
ATOM 16521 O O . GLY A 1 4 ? -9.191 12.098 18.926 1.00 0.00 71 GLY A O 13
ATOM 16525 N N . SER A 1 5 ? -7.384 11.177 17.950 1.00 0.00 72 SER A N 13
ATOM 16526 C CA . SER A 1 5 ? -6.650 12.434 17.872 1.00 0.00 72 SER A CA 13
ATOM 16527 C C . SER A 1 5 ? -6.978 13.175 16.579 1.00 0.00 72 SER A C 13
ATOM 16528 O O . SER A 1 5 ? -7.219 12.558 15.542 1.00 0.00 72 SER A O 13
ATOM 16536 N N . SER A 1 6 ? -6.984 14.502 16.651 1.00 0.00 73 SER A N 13
ATOM 16537 C CA . SER A 1 6 ? -7.286 15.329 15.488 1.00 0.00 73 SER A CA 13
ATOM 16538 C C . SER A 1 6 ? -6.091 16.202 15.118 1.00 0.00 73 SER A C 13
ATOM 16539 O O . SER A 1 6 ? -6.053 17.390 15.435 1.00 0.00 73 SER A O 13
ATOM 16547 N N . GLY A 1 7 ? -5.114 15.602 14.443 1.00 0.00 74 GLY A N 13
ATOM 16548 C CA . GLY A 1 7 ? -3.931 16.339 14.039 1.00 0.00 74 GLY A CA 13
ATOM 16549 C C . GLY A 1 7 ? -4.025 16.854 12.617 1.00 0.00 74 GLY A C 13
ATOM 16550 O O . GLY A 1 7 ? -4.143 16.073 11.672 1.00 0.00 74 GLY A O 13
ATOM 16554 N N . LYS A 1 8 ? -3.975 18.172 12.462 1.00 0.00 75 LYS A N 13
ATOM 16555 C CA . LYS A 1 8 ? -4.056 18.793 11.145 1.00 0.00 75 LYS A CA 13
ATOM 16556 C C . LYS A 1 8 ? -2.776 18.552 10.351 1.00 0.00 75 LYS A C 13
ATOM 16557 O O . LYS A 1 8 ? -2.822 18.139 9.193 1.00 0.00 75 LYS A O 13
ATOM 16576 N N . ALA A 1 9 ? -1.636 18.813 10.982 1.00 0.00 76 ALA A N 13
ATOM 16577 C CA . ALA A 1 9 ? -0.344 18.622 10.335 1.00 0.00 76 ALA A CA 13
ATOM 16578 C C . ALA A 1 9 ? -0.203 17.201 9.800 1.00 0.00 76 ALA A C 13
ATOM 16579 O O . ALA A 1 9 ? 0.215 16.995 8.661 1.00 0.00 76 ALA A O 13
ATOM 16586 N N . SER A 1 10 ? -0.554 16.223 10.630 1.00 0.00 77 SER A N 13
ATOM 16587 C CA . SER A 1 10 ? -0.462 14.821 10.241 1.00 0.00 77 SER A CA 13
ATOM 16588 C C . SER A 1 10 ? -1.758 14.353 9.586 1.00 0.00 77 SER A C 13
ATOM 16589 O O . SER A 1 10 ? -2.722 15.111 9.476 1.00 0.00 77 SER A O 13
ATOM 16597 N N . THR A 1 11 ? -1.773 13.096 9.151 1.00 0.00 78 THR A N 13
ATOM 16598 C CA . THR A 1 11 ? -2.949 12.526 8.505 1.00 0.00 78 THR A CA 13
ATOM 16599 C C . THR A 1 11 ? -3.173 11.084 8.947 1.00 0.00 78 THR A C 13
ATOM 16600 O O . THR A 1 11 ? -2.240 10.401 9.369 1.00 0.00 78 THR A O 13
ATOM 16611 N N . LYS A 1 12 ? -4.416 10.626 8.846 1.00 0.00 79 LYS A N 13
ATOM 16612 C CA . LYS A 1 12 ? -4.764 9.264 9.233 1.00 0.00 79 LYS A CA 13
ATOM 16613 C C . LYS A 1 12 ? -5.520 8.556 8.113 1.00 0.00 79 LYS A C 13
ATOM 16614 O O . LYS A 1 12 ? -6.539 9.051 7.629 1.00 0.00 79 LYS A O 13
ATOM 16633 N N . LEU A 1 13 ? -5.016 7.397 7.705 1.00 0.00 80 LEU A N 13
ATOM 16634 C CA . LEU A 1 13 ? -5.645 6.620 6.642 1.00 0.00 80 LEU A CA 13
ATOM 16635 C C . LEU A 1 13 ? -6.171 5.292 7.177 1.00 0.00 80 LEU A C 13
ATOM 16636 O O . LEU A 1 13 ? -5.403 4.451 7.645 1.00 0.00 80 LEU A O 13
ATOM 16652 N N . HIS A 1 14 ? -7.486 5.110 7.103 1.00 0.00 81 HIS A N 13
ATOM 16653 C CA . HIS A 1 14 ? -8.115 3.882 7.577 1.00 0.00 81 HIS A CA 13
ATOM 16654 C C . HIS A 1 14 ? -8.180 2.840 6.464 1.00 0.00 81 HIS A C 13
ATOM 16655 O O . HIS A 1 14 ? -8.524 3.154 5.325 1.00 0.00 81 HIS A O 13
ATOM 16670 N N . VAL A 1 15 ? -7.847 1.599 6.803 1.00 0.00 82 VAL A N 13
ATOM 16671 C CA . VAL A 1 15 ? -7.868 0.510 5.833 1.00 0.00 82 VAL A CA 13
ATOM 16672 C C . VAL A 1 15 ? -8.776 -0.623 6.298 1.00 0.00 82 VAL A C 13
ATOM 16673 O O . VAL A 1 15 ? -8.895 -0.886 7.494 1.00 0.00 82 VAL A O 13
ATOM 16686 N N . GLY A 1 16 ? -9.414 -1.292 5.343 1.00 0.00 83 GLY A N 13
ATOM 16687 C CA . GLY A 1 16 ? -10.304 -2.390 5.675 1.00 0.00 83 GLY A CA 13
ATOM 16688 C C . GLY A 1 16 ? -9.991 -3.647 4.887 1.00 0.00 83 GLY A C 13
ATOM 16689 O O . GLY A 1 16 ? -9.290 -3.597 3.878 1.00 0.00 83 GLY A O 13
ATOM 16693 N N . ASN A 1 17 ? -10.513 -4.779 5.350 1.00 0.00 84 ASN A N 13
ATOM 16694 C CA . ASN A 1 17 ? -10.284 -6.055 4.682 1.00 0.00 84 ASN A CA 13
ATOM 16695 C C . ASN A 1 17 ? -8.795 -6.384 4.634 1.00 0.00 84 ASN A C 13
ATOM 16696 O O . ASN A 1 17 ? -8.238 -6.631 3.564 1.00 0.00 84 ASN A O 13
ATOM 16707 N N . ILE A 1 18 ? -8.158 -6.387 5.799 1.00 0.00 85 ILE A N 13
ATOM 16708 C CA . ILE A 1 18 ? -6.734 -6.688 5.890 1.00 0.00 85 ILE A CA 13
ATOM 16709 C C . ILE A 1 18 ? -6.497 -8.188 6.021 1.00 0.00 85 ILE A C 13
ATOM 16710 O O . ILE A 1 18 ? -7.395 -8.938 6.404 1.00 0.00 85 ILE A O 13
ATOM 16726 N N . SER A 1 19 ? -5.280 -8.619 5.703 1.00 0.00 86 SER A N 13
ATOM 16727 C CA . SER A 1 19 ? -4.924 -10.031 5.783 1.00 0.00 86 SER A CA 13
ATOM 16728 C C . SER A 1 19 ? -4.605 -10.430 7.221 1.00 0.00 86 SER A C 13
ATOM 16729 O O . SER A 1 19 ? -4.101 -9.636 8.015 1.00 0.00 86 SER A O 13
ATOM 16737 N N . PRO A 1 20 ? -4.905 -11.691 7.565 1.00 0.00 87 PRO A N 13
ATOM 16738 C CA . PRO A 1 20 ? -4.659 -12.226 8.907 1.00 0.00 87 PRO A CA 13
ATOM 16739 C C . PRO A 1 20 ? -3.172 -12.397 9.199 1.00 0.00 87 PRO A C 13
ATOM 16740 O O . PRO A 1 20 ? -2.773 -12.604 10.346 1.00 0.00 87 PRO A O 13
ATOM 16751 N N . THR A 1 21 ? -2.354 -12.307 8.155 1.00 0.00 88 THR A N 13
ATOM 16752 C CA . THR A 1 21 ? -0.912 -12.453 8.300 1.00 0.00 88 THR A CA 13
ATOM 16753 C C . THR A 1 21 ? -0.188 -11.168 7.913 1.00 0.00 88 THR A C 13
ATOM 16754 O O . THR A 1 21 ? 1.029 -11.163 7.722 1.00 0.00 88 THR A O 13
ATOM 16765 N N . CYS A 1 22 ? -0.943 -10.081 7.799 1.00 0.00 89 CYS A N 13
ATOM 16766 C CA . CYS A 1 22 ? -0.373 -8.789 7.434 1.00 0.00 89 CYS A CA 13
ATOM 16767 C C . CYS A 1 22 ? 0.693 -8.362 8.438 1.00 0.00 89 CYS A C 13
ATOM 16768 O O . CYS A 1 22 ? 0.541 -8.561 9.644 1.00 0.00 89 CYS A O 13
ATOM 16776 N N . THR A 1 23 ? 1.773 -7.775 7.933 1.00 0.00 90 THR A N 13
ATOM 16777 C CA . THR A 1 23 ? 2.866 -7.323 8.785 1.00 0.00 90 THR A CA 13
ATOM 16778 C C . THR A 1 23 ? 3.029 -5.809 8.713 1.00 0.00 90 THR A C 13
ATOM 16779 O O . THR A 1 23 ? 2.964 -5.219 7.636 1.00 0.00 90 THR A O 13
ATOM 16790 N N . ASN A 1 24 ? 3.241 -5.185 9.868 1.00 0.00 91 ASN A N 13
ATOM 16791 C CA . ASN A 1 24 ? 3.413 -3.739 9.935 1.00 0.00 91 ASN A CA 13
ATOM 16792 C C . ASN A 1 24 ? 4.428 -3.263 8.901 1.00 0.00 91 ASN A C 13
ATOM 16793 O O . ASN A 1 24 ? 4.248 -2.219 8.275 1.00 0.00 91 ASN A O 13
ATOM 16804 N N . GLN A 1 25 ? 5.495 -4.037 8.727 1.00 0.00 92 GLN A N 13
ATOM 16805 C CA . GLN A 1 25 ? 6.539 -3.694 7.768 1.00 0.00 92 GLN A CA 13
ATOM 16806 C C . GLN A 1 25 ? 6.013 -3.775 6.339 1.00 0.00 92 GLN A C 13
ATOM 16807 O O . GLN A 1 25 ? 6.523 -3.106 5.441 1.00 0.00 92 GLN A O 13
ATOM 16821 N N . GLU A 1 26 ? 4.990 -4.600 6.135 1.00 0.00 93 GLU A N 13
ATOM 16822 C CA . GLU A 1 26 ? 4.397 -4.769 4.814 1.00 0.00 93 GLU A CA 13
ATOM 16823 C C . GLU A 1 26 ? 3.456 -3.612 4.488 1.00 0.00 93 GLU A C 13
ATOM 16824 O O . GLU A 1 26 ? 3.573 -2.980 3.438 1.00 0.00 93 GLU A O 13
ATOM 16836 N N . LEU A 1 27 ? 2.524 -3.342 5.395 1.00 0.00 94 LEU A N 13
ATOM 16837 C CA . LEU A 1 27 ? 1.562 -2.263 5.206 1.00 0.00 94 LEU A CA 13
ATOM 16838 C C . LEU A 1 27 ? 2.261 -0.907 5.192 1.00 0.00 94 LEU A C 13
ATOM 16839 O O . LEU A 1 27 ? 2.154 -0.153 4.225 1.00 0.00 94 LEU A O 13
ATOM 16855 N N . ARG A 1 28 ? 2.977 -0.605 6.270 1.00 0.00 95 ARG A N 13
ATOM 16856 C CA . ARG A 1 28 ? 3.694 0.660 6.381 1.00 0.00 95 ARG A CA 13
ATOM 16857 C C . ARG A 1 28 ? 4.572 0.896 5.155 1.00 0.00 95 ARG A C 13
ATOM 16858 O O . ARG A 1 28 ? 4.403 1.882 4.440 1.00 0.00 95 ARG A O 13
ATOM 16879 N N . ALA A 1 29 ? 5.510 -0.016 4.921 1.00 0.00 96 ALA A N 13
ATOM 16880 C CA . ALA A 1 29 ? 6.414 0.092 3.783 1.00 0.00 96 ALA A CA 13
ATOM 16881 C C . ALA A 1 29 ? 5.662 0.509 2.523 1.00 0.00 96 ALA A C 13
ATOM 16882 O O . ALA A 1 29 ? 6.040 1.468 1.850 1.00 0.00 96 ALA A O 13
ATOM 16889 N N . LYS A 1 30 ? 4.595 -0.218 2.208 1.00 0.00 97 LYS A N 13
ATOM 16890 C CA . LYS A 1 30 ? 3.789 0.076 1.030 1.00 0.00 97 LYS A CA 13
ATOM 16891 C C . LYS A 1 30 ? 3.342 1.534 1.026 1.00 0.00 97 LYS A C 13
ATOM 16892 O O . LYS A 1 30 ? 3.379 2.202 -0.008 1.00 0.00 97 LYS A O 13
ATOM 16911 N N . PHE A 1 31 ? 2.922 2.023 2.188 1.00 0.00 98 PHE A N 13
ATOM 16912 C CA . PHE A 1 31 ? 2.468 3.402 2.318 1.00 0.00 98 PHE A CA 13
ATOM 16913 C C . PHE A 1 31 ? 3.649 4.368 2.284 1.00 0.00 98 PHE A C 13
ATOM 16914 O O . PHE A 1 31 ? 3.514 5.514 1.856 1.00 0.00 98 PHE A O 13
ATOM 16931 N N . GLU A 1 32 ? 4.806 3.896 2.740 1.00 0.00 99 GLU A N 13
ATOM 16932 C CA . GLU A 1 32 ? 6.010 4.718 2.763 1.00 0.00 99 GLU A CA 13
ATOM 16933 C C . GLU A 1 32 ? 6.433 5.103 1.348 1.00 0.00 99 GLU A C 13
ATOM 16934 O O . GLU A 1 32 ? 7.087 6.125 1.141 1.00 0.00 99 GLU A O 13
ATOM 16946 N N . GLU A 1 33 ? 6.056 4.275 0.378 1.00 0.00 100 GLU A N 13
ATOM 16947 C CA . GLU A 1 33 ? 6.398 4.528 -1.017 1.00 0.00 100 GLU A CA 13
ATOM 16948 C C . GLU A 1 33 ? 5.790 5.842 -1.497 1.00 0.00 100 GLU A C 13
ATOM 16949 O O . GLU A 1 33 ? 6.267 6.445 -2.458 1.00 0.00 100 GLU A O 13
ATOM 16961 N N . TYR A 1 34 ? 4.733 6.280 -0.821 1.00 0.00 101 TYR A N 13
ATOM 16962 C CA . TYR A 1 34 ? 4.057 7.521 -1.179 1.00 0.00 101 TYR A CA 13
ATOM 16963 C C . TYR A 1 34 ? 4.611 8.694 -0.377 1.00 0.00 101 TYR A C 13
ATOM 16964 O O . TYR A 1 34 ? 4.949 9.738 -0.934 1.00 0.00 101 TYR A O 13
ATOM 16982 N N . GLY A 1 35 ? 4.700 8.514 0.938 1.00 0.00 102 GLY A N 13
ATOM 16983 C CA . GLY A 1 35 ? 5.213 9.565 1.797 1.00 0.00 102 GLY A CA 13
ATOM 16984 C C . GLY A 1 35 ? 5.861 9.021 3.055 1.00 0.00 102 GLY A C 13
ATOM 16985 O O . GLY A 1 35 ? 5.792 7.827 3.348 1.00 0.00 102 GLY A O 13
ATOM 16989 N N . PRO A 1 36 ? 6.509 9.909 3.823 1.00 0.00 103 PRO A N 13
ATOM 16990 C CA . PRO A 1 36 ? 7.185 9.533 5.069 1.00 0.00 103 PRO A CA 13
ATOM 16991 C C . PRO A 1 36 ? 6.202 9.151 6.170 1.00 0.00 103 PRO A C 13
ATOM 16992 O O . PRO A 1 36 ? 5.841 9.977 7.008 1.00 0.00 103 PRO A O 13
ATOM 17003 N N . VAL A 1 37 ? 5.772 7.893 6.162 1.00 0.00 104 VAL A N 13
ATOM 17004 C CA . VAL A 1 37 ? 4.831 7.401 7.162 1.00 0.00 104 VAL A CA 13
ATOM 17005 C C . VAL A 1 37 ? 5.274 7.784 8.569 1.00 0.00 104 VAL A C 13
ATOM 17006 O O . VAL A 1 37 ? 6.467 7.800 8.872 1.00 0.00 104 VAL A O 13
ATOM 17019 N N . ILE A 1 38 ? 4.305 8.093 9.425 1.00 0.00 105 ILE A N 13
ATOM 17020 C CA . ILE A 1 38 ? 4.596 8.474 10.801 1.00 0.00 105 ILE A CA 13
ATOM 17021 C C . ILE A 1 38 ? 4.383 7.302 11.753 1.00 0.00 105 ILE A C 13
ATOM 17022 O O . ILE A 1 38 ? 5.258 6.975 12.555 1.00 0.00 105 ILE A O 13
ATOM 17038 N N . GLU A 1 39 ? 3.216 6.673 11.657 1.00 0.00 106 GLU A N 13
ATOM 17039 C CA . GLU A 1 39 ? 2.890 5.536 12.510 1.00 0.00 106 GLU A CA 13
ATOM 17040 C C . GLU A 1 39 ? 1.792 4.682 11.882 1.00 0.00 106 GLU A C 13
ATOM 17041 O O . GLU A 1 39 ? 0.716 5.181 11.549 1.00 0.00 106 GLU A O 13
ATOM 17053 N N . CYS A 1 40 ? 2.072 3.393 11.721 1.00 0.00 107 CYS A N 13
ATOM 17054 C CA . CYS A 1 40 ? 1.110 2.469 11.132 1.00 0.00 107 CYS A CA 13
ATOM 17055 C C . CYS A 1 40 ? 0.731 1.373 12.122 1.00 0.00 107 CYS A C 13
ATOM 17056 O O . CYS A 1 40 ? 1.561 0.923 12.912 1.00 0.00 107 CYS A O 13
ATOM 17064 N N . ASP A 1 41 ? -0.527 0.950 12.075 1.00 0.00 108 ASP A N 13
ATOM 17065 C CA . ASP A 1 41 ? -1.017 -0.093 12.969 1.00 0.00 108 ASP A CA 13
ATOM 17066 C C . ASP A 1 41 ? -2.010 -1.002 12.251 1.00 0.00 108 ASP A C 13
ATOM 17067 O O . ASP A 1 41 ? -2.905 -0.529 11.551 1.00 0.00 108 ASP A O 13
ATOM 17076 N N . ILE A 1 42 ? -1.844 -2.308 12.429 1.00 0.00 109 ILE A N 13
ATOM 17077 C CA . ILE A 1 42 ? -2.725 -3.283 11.798 1.00 0.00 109 ILE A CA 13
ATOM 17078 C C . ILE A 1 42 ? -3.818 -3.738 12.759 1.00 0.00 109 ILE A C 13
ATOM 17079 O O . ILE A 1 42 ? -3.642 -3.707 13.977 1.00 0.00 109 ILE A O 13
ATOM 17095 N N . VAL A 1 43 ? -4.949 -4.162 12.203 1.00 0.00 110 VAL A N 13
ATOM 17096 C CA . VAL A 1 43 ? -6.071 -4.627 13.010 1.00 0.00 110 VAL A CA 13
ATOM 17097 C C . VAL A 1 43 ? -6.688 -5.889 12.417 1.00 0.00 110 VAL A C 13
ATOM 17098 O O . VAL A 1 43 ? -6.320 -6.319 11.324 1.00 0.00 110 VAL A O 13
ATOM 17111 N N . LYS A 1 44 ? -7.630 -6.478 13.146 1.00 0.00 111 LYS A N 13
ATOM 17112 C CA . LYS A 1 44 ? -8.301 -7.691 12.694 1.00 0.00 111 LYS A CA 13
ATOM 17113 C C . LYS A 1 44 ? -8.487 -7.677 11.180 1.00 0.00 111 LYS A C 13
ATOM 17114 O O . LYS A 1 44 ? -7.775 -8.369 10.451 1.00 0.00 111 LYS A O 13
ATOM 17133 N N . ASP A 1 45 ? -9.446 -6.885 10.713 1.00 0.00 112 ASP A N 13
ATOM 17134 C CA . ASP A 1 45 ? -9.723 -6.779 9.285 1.00 0.00 112 ASP A CA 13
ATOM 17135 C C . ASP A 1 45 ? -9.587 -5.336 8.811 1.00 0.00 112 ASP A C 13
ATOM 17136 O O . ASP A 1 45 ? -10.125 -4.961 7.768 1.00 0.00 112 ASP A O 13
ATOM 17145 N N . TYR A 1 46 ? -8.866 -4.531 9.582 1.00 0.00 113 TYR A N 13
ATOM 17146 C CA . TYR A 1 46 ? -8.662 -3.127 9.243 1.00 0.00 113 TYR A CA 13
ATOM 17147 C C . TYR A 1 46 ? -7.295 -2.645 9.718 1.00 0.00 113 TYR A C 13
ATOM 17148 O O . TYR A 1 46 ? -6.557 -3.381 10.372 1.00 0.00 113 TYR A O 13
ATOM 17166 N N . ALA A 1 47 ? -6.965 -1.401 9.384 1.00 0.00 114 ALA A N 13
ATOM 17167 C CA . ALA A 1 47 ? -5.688 -0.818 9.778 1.00 0.00 114 ALA 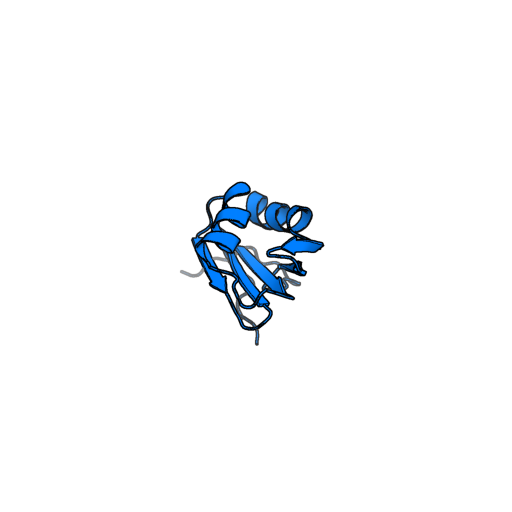A CA 13
ATOM 17168 C C . ALA A 1 47 ? -5.753 0.705 9.762 1.00 0.00 114 ALA A C 13
ATOM 17169 O O . ALA A 1 47 ? -6.770 1.290 9.389 1.00 0.00 114 ALA A O 13
ATOM 17176 N N . PHE A 1 48 ? -4.661 1.344 10.171 1.00 0.00 115 PHE A N 13
ATOM 17177 C CA . PHE A 1 48 ? -4.595 2.800 10.205 1.00 0.00 115 PHE A CA 13
ATOM 17178 C C . PHE A 1 48 ? -3.172 3.286 9.943 1.00 0.00 115 PHE A C 13
ATOM 17179 O O . PHE A 1 48 ? -2.275 3.087 10.763 1.00 0.00 115 PHE A O 13
ATOM 17196 N N . VAL A 1 49 ? -2.973 3.923 8.794 1.00 0.00 116 VAL A N 13
ATOM 17197 C CA . VAL A 1 49 ? -1.661 4.438 8.423 1.00 0.00 116 VAL A CA 13
ATOM 17198 C C . VAL A 1 49 ? -1.582 5.946 8.635 1.00 0.00 116 VAL A C 13
ATOM 17199 O O . VAL A 1 49 ? -2.164 6.722 7.877 1.00 0.00 116 VAL A O 13
ATOM 17212 N N . HIS A 1 50 ? -0.856 6.354 9.672 1.00 0.00 117 HIS A N 13
ATOM 17213 C CA . HIS A 1 50 ? -0.700 7.770 9.984 1.00 0.00 117 HIS A CA 13
ATOM 17214 C C . HIS A 1 50 ? 0.357 8.411 9.089 1.00 0.00 117 HIS A C 13
ATOM 17215 O O . HIS A 1 50 ? 1.549 8.141 9.230 1.00 0.00 117 HIS A O 13
ATOM 17230 N N . MET A 1 51 ? -0.089 9.259 8.169 1.00 0.00 118 MET A N 13
ATOM 17231 C CA . MET A 1 51 ? 0.819 9.938 7.251 1.00 0.00 118 MET A CA 13
ATOM 17232 C C . MET A 1 51 ? 1.272 11.276 7.826 1.00 0.00 118 MET A C 13
ATOM 17233 O O . MET A 1 51 ? 0.746 11.737 8.838 1.00 0.00 118 MET A O 13
ATOM 17247 N N . GLU A 1 52 ? 2.252 11.894 7.173 1.00 0.00 119 GLU A N 13
ATOM 17248 C CA . GLU A 1 52 ? 2.776 13.179 7.622 1.00 0.00 119 GLU A CA 13
ATOM 17249 C C . GLU A 1 52 ? 2.163 14.325 6.822 1.00 0.00 119 GLU A C 13
ATOM 17250 O O . GLU A 1 52 ? 1.529 15.219 7.384 1.00 0.00 119 GLU A O 13
ATOM 17262 N N . ARG A 1 53 ? 2.356 14.292 5.508 1.00 0.00 120 ARG A N 13
ATOM 17263 C CA . ARG A 1 53 ? 1.825 15.328 4.631 1.00 0.00 120 ARG A CA 13
ATOM 17264 C C . ARG A 1 53 ? 0.538 14.862 3.956 1.00 0.00 120 ARG A C 13
ATOM 17265 O O . ARG A 1 53 ? 0.397 13.689 3.609 1.00 0.00 120 ARG A O 13
ATOM 17286 N N . ALA A 1 54 ? -0.397 15.788 3.773 1.00 0.00 121 ALA A N 13
ATOM 17287 C CA . ALA A 1 54 ? -1.671 15.472 3.138 1.00 0.00 121 ALA A CA 13
ATOM 17288 C C . ALA A 1 54 ? -1.459 14.857 1.759 1.00 0.00 121 ALA A C 13
ATOM 17289 O O . ALA A 1 54 ? -1.952 13.766 1.474 1.00 0.00 121 ALA A O 13
ATOM 17296 N N . GLU A 1 55 ? -0.724 15.564 0.907 1.00 0.00 122 GLU A N 13
ATOM 17297 C CA . GLU A 1 55 ? -0.449 15.087 -0.444 1.00 0.00 122 GLU A CA 13
ATOM 17298 C C . GLU A 1 55 ? -0.045 13.615 -0.429 1.00 0.00 122 GLU A C 13
ATOM 17299 O O . GLU A 1 55 ? -0.416 12.850 -1.319 1.00 0.00 122 GLU A O 13
ATOM 17311 N N . ASP A 1 56 ? 0.718 13.228 0.587 1.00 0.00 123 ASP A N 13
ATOM 17312 C CA . ASP A 1 56 ? 1.172 11.848 0.720 1.00 0.00 123 ASP A CA 13
ATOM 17313 C C . ASP A 1 56 ? 0.012 10.926 1.078 1.00 0.00 123 ASP A C 13
ATOM 17314 O O . ASP A 1 56 ? -0.102 9.821 0.548 1.00 0.00 123 ASP A O 13
ATOM 17323 N N . ALA A 1 57 ? -0.847 11.387 1.982 1.00 0.00 124 ALA A N 13
ATOM 17324 C CA . ALA A 1 57 ? -1.998 10.603 2.411 1.00 0.00 124 ALA A CA 13
ATOM 17325 C C . ALA A 1 57 ? -2.997 10.427 1.273 1.00 0.00 124 ALA A C 13
ATOM 17326 O O . ALA A 1 57 ? -3.349 9.305 0.910 1.00 0.00 124 ALA A O 13
ATOM 17333 N N . VAL A 1 58 ? -3.452 11.544 0.713 1.00 0.00 125 VAL A N 13
ATOM 17334 C CA . VAL A 1 58 ? -4.411 11.512 -0.385 1.00 0.00 125 VAL A CA 13
ATOM 17335 C C . VAL A 1 58 ? -3.910 10.636 -1.528 1.00 0.00 125 VAL A C 13
ATOM 17336 O O . VAL A 1 58 ? -4.692 9.951 -2.186 1.00 0.00 125 VAL A O 13
ATOM 17349 N N . GLU A 1 59 ? -2.600 10.663 -1.756 1.00 0.00 126 GLU A N 13
ATOM 17350 C CA . GLU A 1 59 ? -1.995 9.870 -2.820 1.00 0.00 126 GLU A CA 13
ATOM 17351 C C . GLU A 1 59 ? -1.962 8.391 -2.445 1.00 0.00 126 GLU A C 13
ATOM 17352 O O . GLU A 1 59 ? -2.384 7.534 -3.220 1.00 0.00 126 GLU A O 13
ATOM 17364 N N . ALA A 1 60 ? -1.457 8.101 -1.250 1.00 0.00 127 ALA A N 13
ATOM 17365 C CA . ALA A 1 60 ? -1.370 6.727 -0.771 1.00 0.00 127 ALA A CA 13
ATOM 17366 C C . ALA A 1 60 ? -2.719 6.024 -0.871 1.00 0.00 127 ALA A C 13
ATOM 17367 O O . ALA A 1 60 ? -2.785 4.798 -0.963 1.00 0.00 127 ALA A O 13
ATOM 17374 N N . ILE A 1 61 ? -3.792 6.808 -0.853 1.00 0.00 128 ILE A N 13
ATOM 17375 C CA . ILE A 1 61 ? -5.140 6.259 -0.942 1.00 0.00 128 ILE A CA 13
ATOM 17376 C C . ILE A 1 61 ? -5.535 6.006 -2.393 1.00 0.00 128 ILE A C 13
ATOM 17377 O O . ILE A 1 61 ? -5.772 4.865 -2.792 1.00 0.00 128 ILE A O 13
ATOM 17393 N N . ARG A 1 62 ? -5.603 7.076 -3.178 1.00 0.00 129 ARG A N 13
ATOM 17394 C CA . ARG A 1 62 ? -5.969 6.970 -4.585 1.00 0.00 129 ARG A CA 13
ATOM 17395 C C . ARG A 1 62 ? -5.221 5.821 -5.256 1.00 0.00 129 ARG A C 13
ATOM 17396 O O . ARG A 1 62 ? -5.663 5.290 -6.274 1.00 0.00 129 ARG A O 13
ATOM 17417 N N . GLY A 1 63 ? -4.085 5.443 -4.678 1.00 0.00 130 GLY A N 13
ATOM 17418 C CA . GLY A 1 63 ? -3.294 4.361 -5.234 1.00 0.00 130 GLY A CA 13
ATOM 17419 C C . GLY A 1 63 ? -3.557 3.037 -4.545 1.00 0.00 130 GLY A C 13
ATOM 17420 O O . GLY A 1 63 ? -3.923 2.054 -5.191 1.00 0.00 130 GLY A O 13
ATOM 17424 N N . LEU A 1 64 ? -3.370 3.009 -3.230 1.00 0.00 131 LEU A N 13
ATOM 17425 C CA . LEU A 1 64 ? -3.588 1.794 -2.452 1.00 0.00 131 LEU A CA 13
ATOM 17426 C C . LEU A 1 64 ? -5.078 1.504 -2.301 1.00 0.00 131 LEU A C 13
ATOM 17427 O O . LEU A 1 64 ? -5.469 0.506 -1.696 1.00 0.00 131 LEU A O 13
ATOM 17443 N N . ASP A 1 65 ? -5.905 2.383 -2.857 1.00 0.00 132 ASP A N 13
ATOM 17444 C CA . ASP A 1 65 ? -7.353 2.220 -2.788 1.00 0.00 132 ASP A CA 13
ATOM 17445 C C . ASP A 1 65 ? -7.813 1.064 -3.670 1.00 0.00 132 ASP A C 13
ATOM 17446 O O . ASP A 1 65 ? -7.602 1.074 -4.882 1.00 0.00 132 ASP A O 13
ATOM 17455 N N . ASN A 1 66 ? -8.442 0.069 -3.054 1.00 0.00 133 ASN A N 13
ATOM 17456 C CA . ASN A 1 66 ? -8.930 -1.096 -3.783 1.00 0.00 133 ASN A CA 13
ATOM 17457 C C . ASN A 1 66 ? -7.779 -1.838 -4.457 1.00 0.00 133 ASN A C 13
ATOM 17458 O O . ASN A 1 66 ? -7.802 -2.076 -5.665 1.00 0.00 133 ASN A O 13
ATOM 17469 N N . THR A 1 67 ? -6.774 -2.201 -3.667 1.00 0.00 134 THR A N 13
ATOM 17470 C CA . THR A 1 67 ? -5.614 -2.915 -4.185 1.00 0.00 134 THR A CA 13
ATOM 17471 C C . THR A 1 67 ? -5.450 -4.267 -3.501 1.00 0.00 134 THR A C 13
ATOM 17472 O O . THR A 1 67 ? -5.410 -4.351 -2.274 1.00 0.00 134 THR A O 13
ATOM 17483 N N . GLU A 1 68 ? -5.354 -5.323 -4.303 1.00 0.00 135 GLU A N 13
ATOM 17484 C CA . GLU A 1 68 ? -5.194 -6.672 -3.772 1.00 0.00 135 GLU A CA 13
ATOM 17485 C C . GLU A 1 68 ? -4.018 -6.739 -2.802 1.00 0.00 135 GLU A C 13
ATOM 17486 O O . GLU A 1 68 ? -2.857 -6.715 -3.212 1.00 0.00 135 GLU A O 13
ATOM 17498 N N . PHE A 1 69 ? -4.327 -6.822 -1.512 1.00 0.00 136 PHE A N 13
ATOM 17499 C CA . PHE A 1 69 ? -3.297 -6.891 -0.482 1.00 0.00 136 PHE A CA 13
ATOM 17500 C C . PHE A 1 69 ? -3.150 -8.315 0.045 1.00 0.00 136 PHE A C 13
ATOM 17501 O O . PHE A 1 69 ? -4.097 -8.891 0.579 1.00 0.00 136 PHE A O 13
ATOM 17518 N N . GLN A 1 70 ? -1.955 -8.876 -0.110 1.00 0.00 137 GLN A N 13
ATOM 17519 C CA . GLN A 1 70 ? -1.683 -10.233 0.349 1.00 0.00 137 GLN A CA 13
ATOM 17520 C C . GLN A 1 70 ? -2.783 -11.190 -0.099 1.00 0.00 137 GLN A C 13
ATOM 17521 O O . GLN A 1 70 ? -3.105 -12.151 0.597 1.00 0.00 137 GLN A O 13
ATOM 17535 N N . GLY A 1 71 ? -3.357 -10.919 -1.268 1.00 0.00 138 GLY A N 13
ATOM 17536 C CA . GLY A 1 71 ? -4.415 -11.764 -1.789 1.00 0.00 138 GLY A CA 13
ATOM 17537 C C . GLY A 1 71 ? -5.773 -11.094 -1.732 1.00 0.00 138 GLY A C 13
ATOM 17538 O O . GLY A 1 71 ? -6.531 -11.126 -2.701 1.00 0.00 138 GLY A O 13
ATOM 17542 N N . LYS A 1 72 ? -6.084 -10.487 -0.592 1.00 0.00 139 LYS A N 13
ATOM 17543 C CA . LYS A 1 72 ? -7.361 -9.806 -0.410 1.00 0.00 139 LYS A CA 13
ATOM 17544 C C . LYS A 1 72 ? -7.202 -8.298 -0.580 1.00 0.00 139 LYS A C 13
ATOM 17545 O O . LYS A 1 72 ? -6.276 -7.697 -0.036 1.00 0.00 139 LYS A O 13
ATOM 17564 N N . ARG A 1 73 ? -8.113 -7.694 -1.336 1.00 0.00 140 ARG A N 13
ATOM 17565 C CA . ARG A 1 73 ? -8.074 -6.256 -1.577 1.00 0.00 140 ARG A CA 13
ATOM 17566 C C . ARG A 1 73 ? -8.643 -5.490 -0.386 1.00 0.00 140 ARG A C 13
ATOM 17567 O O . ARG A 1 73 ? -9.717 -5.817 0.119 1.00 0.00 140 ARG A O 13
ATOM 17588 N N . MET A 1 74 ? -7.915 -4.470 0.057 1.00 0.00 141 MET A N 13
ATOM 17589 C CA . MET A 1 74 ? -8.348 -3.658 1.188 1.00 0.00 141 MET A CA 13
ATOM 17590 C C . MET A 1 74 ? -8.758 -2.262 0.729 1.00 0.00 141 MET A C 13
ATOM 17591 O O . MET A 1 74 ? -8.211 -1.730 -0.238 1.00 0.00 141 MET A O 13
ATOM 17605 N N . HIS A 1 75 ? -9.722 -1.673 1.429 1.00 0.00 142 HIS A N 13
ATOM 17606 C CA . HIS A 1 75 ? -10.204 -0.338 1.092 1.00 0.00 142 HIS A CA 13
ATOM 17607 C C . HIS A 1 75 ? -9.501 0.722 1.935 1.00 0.00 142 HIS A C 13
ATOM 17608 O O . HIS A 1 75 ? -9.580 0.706 3.164 1.00 0.00 142 HIS A O 13
ATOM 17623 N N . VAL A 1 76 ? -8.814 1.643 1.267 1.00 0.00 143 VAL A N 13
ATOM 17624 C CA . VAL A 1 76 ? -8.097 2.710 1.955 1.00 0.00 143 VAL A CA 13
ATOM 17625 C C . VAL A 1 76 ? -8.821 4.043 1.804 1.00 0.00 143 VAL A C 13
ATOM 17626 O O . VAL A 1 76 ? -9.222 4.422 0.704 1.00 0.00 143 VAL A O 13
ATOM 17639 N N . GLN A 1 77 ? -8.983 4.751 2.917 1.00 0.00 144 GLN A N 13
ATOM 17640 C CA . GLN A 1 77 ? -9.659 6.043 2.909 1.00 0.00 144 GLN A CA 13
ATOM 17641 C C . GLN A 1 77 ? -9.302 6.852 4.152 1.00 0.00 144 GLN A C 13
ATOM 17642 O O . GLN A 1 77 ? -8.725 6.326 5.104 1.00 0.00 144 GLN A O 13
ATOM 17656 N N . LEU A 1 78 ? -9.650 8.134 4.136 1.00 0.00 145 LEU A N 13
ATOM 17657 C CA . LEU A 1 78 ? -9.366 9.017 5.262 1.00 0.00 145 LEU A CA 13
ATOM 17658 C C . LEU A 1 78 ? -10.057 8.523 6.529 1.00 0.00 145 LEU A C 13
ATOM 17659 O O . LEU A 1 78 ? -11.284 8.448 6.590 1.00 0.00 145 LEU A O 13
ATOM 17675 N N . SER A 1 79 ? -9.260 8.189 7.540 1.00 0.00 146 SER A N 13
ATOM 17676 C CA . SER A 1 79 ? -9.795 7.701 8.805 1.00 0.00 146 SER A CA 13
ATOM 17677 C C . SER A 1 79 ? -10.996 8.533 9.245 1.00 0.00 146 SER A C 13
ATOM 17678 O O . SER A 1 79 ? -12.009 7.996 9.693 1.00 0.00 146 SER A O 13
ATOM 17686 N N . THR A 1 80 ? -10.874 9.851 9.115 1.00 0.00 147 THR A N 13
ATOM 17687 C CA . THR A 1 80 ? -11.947 10.759 9.499 1.00 0.00 147 THR A CA 13
ATOM 17688 C C . THR A 1 80 ? -12.325 11.682 8.347 1.00 0.00 147 THR A C 13
ATOM 17689 O O . THR A 1 80 ? -11.464 12.326 7.746 1.00 0.00 147 THR A O 13
ATOM 17700 N N . SER A 1 81 ? -13.618 11.744 8.043 1.00 0.00 148 SER A N 13
ATOM 17701 C CA . SER A 1 81 ? -14.109 12.587 6.960 1.00 0.00 148 SER A CA 13
ATOM 17702 C C . SER A 1 81 ? -14.429 13.990 7.466 1.00 0.00 148 SER A C 13
ATOM 17703 O O . SER A 1 81 ? -15.492 14.227 8.041 1.00 0.00 148 SER A O 13
ATOM 17711 N N . ARG A 1 82 ? -13.502 14.917 7.248 1.00 0.00 149 ARG A N 13
ATOM 17712 C CA . ARG A 1 82 ? -13.684 16.297 7.683 1.00 0.00 149 ARG A CA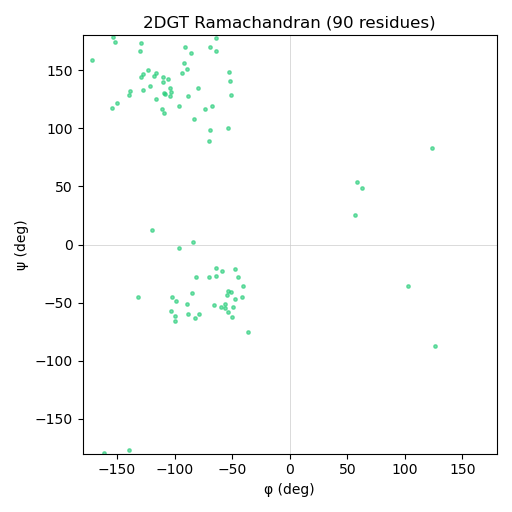 13
ATOM 17713 C C . ARG A 1 82 ? -14.597 17.053 6.723 1.00 0.00 149 ARG A C 13
ATOM 17714 O O . ARG A 1 82 ? -14.239 17.295 5.569 1.00 0.00 149 ARG A O 13
ATOM 17735 N N . LEU A 1 83 ? -15.778 17.424 7.206 1.00 0.00 150 LEU A N 13
ATOM 17736 C CA . LEU A 1 83 ? -16.743 18.153 6.391 1.00 0.00 150 LEU A CA 13
ATOM 17737 C C . LEU A 1 83 ? -16.179 19.502 5.955 1.00 0.00 150 LEU A C 13
ATOM 17738 O O . LEU A 1 83 ? -16.008 19.757 4.763 1.00 0.00 150 LEU A O 13
ATOM 17754 N N . ARG A 1 84 ? -15.890 20.359 6.928 1.00 0.00 151 ARG A N 13
ATOM 17755 C CA . ARG A 1 84 ? -15.344 21.681 6.644 1.00 0.00 151 ARG A CA 13
ATOM 17756 C C . ARG A 1 84 ? -13.857 21.739 6.979 1.00 0.00 151 ARG A C 13
ATOM 17757 O O . ARG A 1 84 ? -13.465 21.604 8.139 1.00 0.00 151 ARG A O 13
ATOM 17778 N N . THR A 1 85 ? -13.032 21.939 5.956 1.00 0.00 152 THR A N 13
ATOM 17779 C CA . THR A 1 85 ? -11.588 22.012 6.141 1.00 0.00 152 THR A CA 13
ATOM 17780 C C . THR A 1 85 ? -11.110 23.459 6.166 1.00 0.00 152 THR A C 13
ATOM 17781 O O . THR A 1 85 ? -10.852 24.055 5.120 1.00 0.00 152 THR A O 13
ATOM 17792 N N . ALA A 1 86 ? -10.993 24.019 7.365 1.00 0.00 153 ALA A N 13
ATOM 17793 C CA . ALA A 1 86 ? -10.543 25.396 7.525 1.00 0.00 153 ALA A CA 13
ATOM 17794 C C . ALA A 1 86 ? -11.524 26.372 6.885 1.00 0.00 153 ALA A C 13
ATOM 17795 O O . ALA A 1 86 ? -11.120 27.333 6.230 1.00 0.00 153 ALA A O 13
ATOM 17802 N N . SER A 1 87 ? -12.815 26.120 7.078 1.00 0.00 154 SER A N 13
ATOM 17803 C CA . SER A 1 87 ? -13.854 26.974 6.515 1.00 0.00 154 SER A CA 13
ATOM 17804 C C . SER A 1 87 ? -13.670 28.420 6.964 1.00 0.00 154 SER A C 13
ATOM 17805 O O . SER A 1 87 ? -13.754 28.729 8.152 1.00 0.00 154 SER A O 13
ATOM 17813 N N . GLY A 1 88 ? -13.418 29.304 6.003 1.00 0.00 155 GLY A N 13
ATOM 17814 C CA . GLY A 1 88 ? -13.225 30.708 6.319 1.00 0.00 155 GLY A CA 13
ATOM 17815 C C . GLY A 1 88 ? -13.911 31.624 5.325 1.00 0.00 155 GLY A C 13
ATOM 17816 O O . GLY A 1 88 ? -14.150 31.259 4.174 1.00 0.00 155 GLY A O 13
ATOM 17820 N N . PRO A 1 89 ? -14.239 32.846 5.770 1.00 0.00 156 PRO A N 13
ATOM 17821 C CA . PRO A 1 89 ? -14.907 33.843 4.927 1.00 0.00 156 PRO A CA 13
ATOM 17822 C C . PRO A 1 89 ? -13.994 34.380 3.831 1.00 0.00 156 PRO A C 13
ATOM 17823 O O . PRO A 1 89 ? -14.414 35.183 2.997 1.00 0.00 156 PRO A O 13
ATOM 17834 N N . SER A 1 90 ? -12.742 33.933 3.838 1.00 0.00 157 SER A N 13
ATOM 17835 C CA . SER A 1 90 ? -11.768 34.373 2.845 1.00 0.00 157 SER A CA 13
ATOM 17836 C C . SER A 1 90 ? -11.638 35.893 2.848 1.00 0.00 157 SER A C 13
ATOM 17837 O O . SER A 1 90 ? -11.472 36.514 1.798 1.00 0.00 157 SER A O 13
ATOM 17845 N N . SER A 1 91 ? -11.715 36.485 4.035 1.00 0.00 158 SER A N 13
ATOM 17846 C CA . SER A 1 91 ? -11.610 37.933 4.175 1.00 0.00 158 SER A CA 13
ATOM 17847 C C . SER A 1 91 ? -10.198 38.410 3.848 1.00 0.00 158 SER A C 13
ATOM 17848 O O . SER A 1 91 ? -10.009 39.329 3.052 1.00 0.00 158 SER A O 13
ATOM 17856 N N . GLY A 1 92 ? -9.207 37.777 4.470 1.00 0.00 159 GLY A N 13
ATOM 17857 C CA . GLY A 1 92 ? -7.825 38.149 4.233 1.00 0.00 159 GLY A CA 13
ATOM 17858 C C . GLY A 1 92 ? -7.626 39.652 4.202 1.00 0.00 159 GLY A C 13
ATOM 17859 O O . GLY A 1 92 ? -7.753 40.279 3.150 1.00 0.00 159 GLY A O 13
ATOM 17863 N N . GLY A 1 1 ? -9.974 30.314 -1.156 1.00 0.00 68 GLY A N 14
ATOM 17864 C CA . GLY A 1 1 ? -10.418 30.748 0.156 1.00 0.00 68 GLY A CA 14
ATOM 17865 C C . GLY A 1 1 ? -10.021 29.779 1.252 1.00 0.00 68 GLY A C 14
ATOM 17866 O O . GLY A 1 1 ? -8.939 29.193 1.210 1.00 0.00 68 GLY A O 14
ATOM 17870 N N . SER A 1 2 ? -10.897 29.611 2.237 1.00 0.00 69 SER A N 14
ATOM 17871 C CA . SER A 1 2 ? -10.629 28.710 3.353 1.00 0.00 69 SER A CA 14
ATOM 17872 C C . SER A 1 2 ? -11.919 28.358 4.088 1.00 0.00 69 SER A C 14
ATOM 17873 O O . SER A 1 2 ? -12.886 29.119 4.067 1.00 0.00 69 SER A O 14
ATOM 17881 N N . SER A 1 3 ? -11.925 27.198 4.737 1.00 0.00 70 SER A N 14
ATOM 17882 C CA . SER A 1 3 ? -13.096 26.741 5.475 1.00 0.00 70 SER A CA 14
ATOM 17883 C C . SER A 1 3 ? -12.715 25.661 6.484 1.00 0.00 70 SER A C 14
ATOM 17884 O O . SER A 1 3 ? -12.229 24.594 6.113 1.00 0.00 70 SER A O 14
ATOM 17892 N N . GLY A 1 4 ? -12.940 25.949 7.763 1.00 0.00 71 GLY A N 14
ATOM 17893 C CA . GLY A 1 4 ? -12.615 24.993 8.806 1.00 0.00 71 GLY A CA 14
ATOM 17894 C C . GLY A 1 4 ? -11.226 25.206 9.374 1.00 0.00 71 GLY A C 14
ATOM 17895 O O . GLY A 1 4 ? -10.433 25.969 8.823 1.00 0.00 71 GLY A O 14
ATOM 17899 N N . SER A 1 5 ? -10.931 24.530 10.479 1.00 0.00 72 SER A N 14
ATOM 17900 C CA . SER A 1 5 ? -9.629 24.652 11.126 1.00 0.00 72 SER A CA 14
ATOM 17901 C C . SER A 1 5 ? -8.513 24.737 10.088 1.00 0.00 72 SER A C 14
ATOM 17902 O O . SER A 1 5 ? -7.630 25.589 10.180 1.00 0.00 72 SER A O 14
ATOM 17910 N N . SER A 1 6 ? -8.562 23.847 9.102 1.00 0.00 73 SER A N 14
ATOM 17911 C CA . SER A 1 6 ? -7.554 23.818 8.049 1.00 0.00 73 SER A CA 14
ATOM 17912 C C . SER A 1 6 ? -6.151 23.725 8.642 1.00 0.00 73 SER A C 14
ATOM 17913 O O . SER A 1 6 ? -5.224 24.386 8.177 1.00 0.00 73 SER A O 14
ATOM 17921 N N . GLY A 1 7 ? -6.005 22.898 9.673 1.00 0.00 74 GLY A N 14
ATOM 17922 C CA . GLY A 1 7 ? -4.713 22.733 10.313 1.00 0.00 74 GLY A CA 14
ATOM 17923 C C . GLY A 1 7 ? -3.871 21.660 9.651 1.00 0.00 74 GLY A C 14
ATOM 17924 O O . GLY A 1 7 ? -4.292 20.508 9.542 1.00 0.00 74 GLY A O 14
ATOM 17928 N N . LYS A 1 8 ? -2.677 22.038 9.207 1.00 0.00 75 LYS A N 14
ATOM 17929 C CA . LYS A 1 8 ? -1.772 21.102 8.551 1.00 0.00 75 LYS A CA 14
ATOM 17930 C C . LYS A 1 8 ? -0.725 20.581 9.531 1.00 0.00 75 LYS A C 14
ATOM 17931 O O . LYS A 1 8 ? 0.333 21.186 9.703 1.00 0.00 75 LYS A O 14
ATOM 17950 N N . ALA A 1 9 ? -1.026 19.455 10.169 1.00 0.00 76 ALA A N 14
ATOM 17951 C CA . ALA A 1 9 ? -0.109 18.851 11.128 1.00 0.00 76 ALA A CA 14
ATOM 17952 C C . ALA A 1 9 ? 0.224 17.415 10.740 1.00 0.00 76 ALA A C 14
ATOM 17953 O O . ALA A 1 9 ? 1.393 17.036 10.668 1.00 0.00 76 ALA A O 14
ATOM 17960 N N . SER A 1 10 ? -0.812 16.619 10.493 1.00 0.00 77 SER A N 14
ATOM 17961 C CA . SER A 1 10 ? -0.629 15.222 10.117 1.00 0.00 77 SER A CA 14
ATOM 17962 C C . SER A 1 10 ? -1.861 14.689 9.390 1.00 0.00 77 SER A C 14
ATOM 17963 O O . SER A 1 10 ? -2.860 15.393 9.238 1.00 0.00 77 SER A O 14
ATOM 17971 N N . THR A 1 11 ? -1.782 13.439 8.943 1.00 0.00 78 THR A N 14
ATOM 17972 C CA . THR A 1 11 ? -2.888 12.811 8.232 1.00 0.00 78 THR A CA 14
ATOM 17973 C C . THR A 1 11 ? -3.048 11.352 8.642 1.00 0.00 78 THR A C 14
ATOM 17974 O O . THR A 1 11 ? -2.105 10.726 9.129 1.00 0.00 78 THR A O 14
ATOM 17985 N N . LYS A 1 12 ? -4.246 10.813 8.443 1.00 0.00 79 LYS A N 14
ATOM 17986 C CA . LYS A 1 12 ? -4.529 9.426 8.790 1.00 0.00 79 LYS A CA 14
ATOM 17987 C C . LYS A 1 12 ? -5.199 8.700 7.628 1.00 0.00 79 LYS A C 14
ATOM 17988 O O . LYS A 1 12 ? -5.960 9.297 6.865 1.00 0.00 79 LYS A O 14
ATOM 18007 N N . LEU A 1 13 ? -4.913 7.409 7.498 1.00 0.00 80 LEU A N 14
ATOM 18008 C CA . LEU A 1 13 ? -5.489 6.601 6.429 1.00 0.00 80 LEU A CA 14
ATOM 18009 C C . LEU A 1 13 ? -6.031 5.284 6.974 1.00 0.00 80 LEU A C 14
ATOM 18010 O O . LEU A 1 13 ? -5.271 4.428 7.430 1.00 0.00 80 LEU A O 14
ATOM 18026 N N . HIS A 1 14 ? -7.350 5.126 6.923 1.00 0.00 81 HIS A N 14
ATOM 18027 C CA . HIS A 1 14 ? -7.994 3.911 7.409 1.00 0.00 81 HIS A CA 14
ATOM 18028 C C . HIS A 1 14 ? -7.988 2.826 6.336 1.00 0.00 81 HIS A C 14
ATOM 18029 O O . HIS A 1 14 ? -8.157 3.111 5.150 1.00 0.00 81 HIS A O 14
ATOM 18044 N N . VAL A 1 15 ? -7.792 1.582 6.760 1.00 0.00 82 VAL A N 14
ATOM 18045 C CA . VAL A 1 15 ? -7.765 0.455 5.836 1.00 0.00 82 VAL A CA 14
ATOM 18046 C C . VAL A 1 15 ? -8.708 -0.653 6.292 1.00 0.00 82 VAL A C 14
ATOM 18047 O O . VAL A 1 15 ? -8.863 -0.897 7.488 1.00 0.00 82 VAL A O 14
ATOM 18060 N N . GLY A 1 16 ? -9.336 -1.322 5.330 1.00 0.00 83 GLY A N 14
ATOM 18061 C CA . GLY A 1 16 ? -10.256 -2.397 5.652 1.00 0.00 83 GLY A CA 14
ATOM 18062 C C . GLY A 1 16 ? -9.975 -3.658 4.859 1.00 0.00 83 GLY A C 14
ATOM 18063 O O . GLY A 1 16 ? -9.282 -3.619 3.844 1.00 0.00 83 GLY A O 14
ATOM 18067 N N . ASN A 1 17 ? -10.514 -4.780 5.324 1.00 0.00 84 ASN A N 14
ATOM 18068 C CA . ASN A 1 17 ? -10.316 -6.059 4.653 1.00 0.00 84 ASN A CA 14
ATOM 18069 C C . ASN A 1 17 ? -8.841 -6.447 4.646 1.00 0.00 84 ASN A C 14
ATOM 18070 O O . ASN A 1 17 ? -8.268 -6.731 3.593 1.00 0.00 84 ASN A O 14
ATOM 18081 N N . ILE A 1 18 ? -8.232 -6.458 5.827 1.00 0.00 85 ILE A N 14
ATOM 18082 C CA . ILE A 1 18 ? -6.824 -6.813 5.957 1.00 0.00 85 ILE A CA 14
ATOM 18083 C C . ILE A 1 18 ? -6.648 -8.322 6.085 1.00 0.00 85 ILE A C 14
ATOM 18084 O O . ILE A 1 18 ? -7.598 -9.046 6.381 1.00 0.00 85 ILE A O 14
ATOM 18100 N N . SER A 1 19 ? -5.424 -8.790 5.861 1.00 0.00 86 SER A N 14
ATOM 18101 C CA . SER A 1 19 ? -5.122 -10.214 5.949 1.00 0.00 86 SER A CA 14
ATOM 18102 C C . SER A 1 19 ? -4.554 -10.564 7.321 1.00 0.00 86 SER A C 14
ATOM 18103 O O . SER A 1 19 ? -3.920 -9.746 7.987 1.00 0.00 86 SER A O 14
ATOM 18111 N N . PRO A 1 20 ? -4.787 -11.812 7.755 1.00 0.00 87 PRO A N 14
ATOM 18112 C CA . PRO A 1 20 ? -4.308 -12.302 9.051 1.00 0.00 87 PRO A CA 14
ATOM 18113 C C . PRO A 1 20 ? -2.792 -12.468 9.084 1.00 0.00 87 PRO A C 14
ATOM 18114 O O . PRO A 1 20 ? -2.177 -12.442 10.150 1.00 0.00 87 PRO A O 14
ATOM 18125 N N . THR A 1 21 ? -2.195 -12.639 7.908 1.00 0.00 88 THR A N 14
ATOM 18126 C CA . THR A 1 21 ? -0.751 -12.810 7.802 1.00 0.00 88 THR A CA 14
ATOM 18127 C C . THR A 1 21 ? -0.063 -11.488 7.483 1.00 0.00 88 THR A C 14
ATOM 18128 O O . THR A 1 21 ? 1.152 -11.442 7.285 1.00 0.00 88 THR A O 14
ATOM 18139 N N . CYS A 1 22 ? -0.845 -10.416 7.435 1.00 0.00 89 CYS A N 14
ATOM 18140 C CA . CYS A 1 22 ? -0.310 -9.091 7.139 1.00 0.00 89 CYS A CA 14
ATOM 18141 C C . CYS A 1 22 ? 0.658 -8.640 8.229 1.00 0.00 89 CYS A C 14
ATOM 18142 O O . CYS A 1 22 ? 0.372 -8.767 9.420 1.00 0.00 89 CYS A O 14
ATOM 18150 N N . THR A 1 23 ? 1.806 -8.114 7.813 1.00 0.00 90 THR A N 14
ATOM 18151 C CA . THR A 1 23 ? 2.817 -7.647 8.752 1.00 0.00 90 THR A CA 14
ATOM 18152 C C . THR A 1 23 ? 2.818 -6.125 8.847 1.00 0.00 90 THR A C 14
ATOM 18153 O O . THR A 1 23 ? 2.851 -5.431 7.833 1.00 0.00 90 THR A O 14
ATOM 18164 N N . ASN A 1 24 ? 2.782 -5.614 10.074 1.00 0.00 91 ASN A N 14
ATOM 18165 C CA . ASN A 1 24 ? 2.779 -4.173 10.301 1.00 0.00 91 ASN A CA 14
ATOM 18166 C C . ASN A 1 24 ? 3.834 -3.485 9.440 1.00 0.00 91 ASN A C 14
ATOM 18167 O O . ASN A 1 24 ? 3.689 -2.316 9.081 1.00 0.00 91 ASN A O 14
ATOM 18178 N N . GLN A 1 25 ? 4.893 -4.217 9.113 1.00 0.00 92 GLN A N 14
ATOM 18179 C CA . GLN A 1 25 ? 5.972 -3.677 8.295 1.00 0.00 92 GLN A CA 14
ATOM 18180 C C . GLN A 1 25 ? 5.592 -3.685 6.818 1.00 0.00 92 GLN A C 14
ATOM 18181 O O . GLN A 1 25 ? 6.004 -2.810 6.057 1.00 0.00 92 GLN A O 14
ATOM 18195 N N . GLU A 1 26 ? 4.803 -4.679 6.420 1.00 0.00 93 GLU A N 14
ATOM 18196 C CA . GLU A 1 26 ? 4.369 -4.800 5.034 1.00 0.00 93 GLU A CA 14
ATOM 18197 C C . GLU A 1 26 ? 3.441 -3.650 4.651 1.00 0.00 93 GLU A C 14
ATOM 18198 O O . GLU A 1 26 ? 3.573 -3.062 3.577 1.00 0.00 93 GLU A O 14
ATOM 18210 N N . LEU A 1 27 ? 2.502 -3.336 5.537 1.00 0.00 94 LEU A N 14
ATOM 18211 C CA . LEU A 1 27 ? 1.551 -2.257 5.294 1.00 0.00 94 LEU A CA 14
ATOM 18212 C C . LEU A 1 27 ? 2.260 -0.907 5.243 1.00 0.00 94 LEU A C 14
ATOM 18213 O O . LEU A 1 27 ? 2.199 -0.200 4.237 1.00 0.00 94 LEU A O 14
ATOM 18229 N N . ARG A 1 28 ? 2.933 -0.557 6.335 1.00 0.00 95 ARG A N 14
ATOM 18230 C CA . ARG A 1 28 ? 3.655 0.707 6.414 1.00 0.00 95 ARG A CA 14
ATOM 18231 C C . ARG A 1 28 ? 4.481 0.942 5.153 1.00 0.00 95 ARG A C 14
ATOM 18232 O O . ARG A 1 28 ? 4.241 1.895 4.411 1.00 0.00 95 ARG A O 14
ATOM 18253 N N . ALA A 1 29 ? 5.453 0.068 4.917 1.00 0.00 96 ALA A N 14
ATOM 18254 C CA . ALA A 1 29 ? 6.313 0.180 3.745 1.00 0.00 96 ALA A CA 14
ATOM 18255 C C . ALA A 1 29 ? 5.518 0.620 2.521 1.00 0.00 96 ALA A C 14
ATOM 18256 O O . ALA A 1 29 ? 5.847 1.618 1.879 1.00 0.00 96 ALA A O 14
ATOM 18263 N N . LYS A 1 30 ? 4.470 -0.132 2.200 1.00 0.00 97 LYS A N 14
ATOM 18264 C CA . LYS A 1 30 ? 3.627 0.180 1.053 1.00 0.00 97 LYS A CA 14
ATOM 18265 C C . LYS A 1 30 ? 3.162 1.632 1.098 1.00 0.00 97 LYS A C 14
ATOM 18266 O O . LYS A 1 30 ? 3.203 2.339 0.091 1.00 0.00 97 LYS A O 14
ATOM 18285 N N . PHE A 1 31 ? 2.722 2.072 2.272 1.00 0.00 98 PHE A N 14
ATOM 18286 C CA . PHE A 1 31 ? 2.250 3.440 2.448 1.00 0.00 98 PHE A CA 14
ATOM 18287 C C . PHE A 1 31 ? 3.416 4.424 2.433 1.00 0.00 98 PHE A C 14
ATOM 18288 O O . PHE A 1 31 ? 3.242 5.603 2.128 1.00 0.00 98 PHE A O 14
ATOM 18305 N N . GLU A 1 32 ? 4.604 3.929 2.767 1.00 0.00 99 GLU A N 14
ATOM 18306 C CA . GLU A 1 32 ? 5.799 4.765 2.793 1.00 0.00 99 GLU A CA 14
ATOM 18307 C C . GLU A 1 32 ? 6.256 5.105 1.378 1.00 0.00 99 GLU A C 14
ATOM 18308 O O . GLU A 1 32 ? 7.004 6.060 1.170 1.00 0.00 99 GLU A O 14
ATOM 18320 N N . GLU A 1 33 ? 5.801 4.316 0.409 1.00 0.00 100 GLU A N 14
ATOM 18321 C CA . GLU A 1 33 ? 6.165 4.533 -0.986 1.00 0.00 100 GLU A CA 14
ATOM 18322 C C . GLU A 1 33 ? 5.718 5.915 -1.456 1.00 0.00 100 GLU A C 14
ATOM 18323 O O . GLU A 1 33 ? 6.351 6.524 -2.318 1.00 0.00 100 GLU A O 14
ATOM 18335 N N . TYR A 1 34 ? 4.622 6.402 -0.884 1.00 0.00 101 TYR A N 14
ATOM 18336 C CA . TYR A 1 34 ? 4.087 7.709 -1.246 1.00 0.00 101 TYR A CA 14
ATOM 18337 C C . TYR A 1 34 ? 4.765 8.816 -0.444 1.00 0.00 101 TYR A C 14
ATOM 18338 O O . TYR A 1 34 ? 5.278 9.781 -1.008 1.00 0.00 101 TYR A O 14
ATOM 18356 N N . GLY A 1 35 ? 4.764 8.666 0.877 1.00 0.00 102 GLY A N 14
ATOM 18357 C CA . GLY A 1 35 ? 5.381 9.659 1.737 1.00 0.00 102 GLY A CA 14
ATOM 18358 C C . GLY A 1 35 ? 5.944 9.056 3.008 1.00 0.00 102 GLY A C 14
ATOM 18359 O O . GLY A 1 35 ? 5.718 7.886 3.318 1.00 0.00 102 GLY A O 14
ATOM 18363 N N . PRO A 1 36 ? 6.697 9.864 3.769 1.00 0.00 103 PRO A N 14
ATOM 18364 C CA . PRO A 1 36 ? 7.311 9.424 5.025 1.00 0.00 103 PRO A CA 14
ATOM 18365 C C . PRO A 1 36 ? 6.279 9.191 6.123 1.00 0.00 103 PRO A C 14
ATOM 18366 O O . PRO A 1 36 ? 5.957 10.099 6.890 1.00 0.00 103 PRO A O 14
ATOM 18377 N N . VAL A 1 37 ? 5.763 7.968 6.195 1.00 0.00 104 VAL A N 14
ATOM 18378 C CA . VAL A 1 37 ? 4.768 7.615 7.201 1.00 0.00 104 VAL A CA 14
ATOM 18379 C C . VAL A 1 37 ? 5.272 7.929 8.605 1.00 0.00 104 VAL A C 14
ATOM 18380 O O . VAL A 1 37 ? 6.478 8.001 8.841 1.00 0.00 104 VAL A O 14
ATOM 18393 N N . ILE A 1 38 ? 4.340 8.115 9.534 1.00 0.00 105 ILE A N 14
ATOM 18394 C CA . ILE A 1 38 ? 4.689 8.420 10.915 1.00 0.00 105 ILE A CA 14
ATOM 18395 C C . ILE A 1 38 ? 4.509 7.198 11.810 1.00 0.00 105 ILE A C 14
ATOM 18396 O O . ILE A 1 38 ? 5.442 6.772 12.490 1.00 0.00 105 ILE A O 14
ATOM 18412 N N . GLU A 1 39 ? 3.303 6.639 11.804 1.00 0.00 106 GLU A N 14
ATOM 18413 C CA . GLU A 1 39 ? 3.002 5.465 12.615 1.00 0.00 106 GLU A CA 14
ATOM 18414 C C . GLU A 1 39 ? 1.931 4.605 11.949 1.00 0.00 106 GLU A C 14
ATOM 18415 O O . GLU A 1 39 ? 0.849 5.089 11.617 1.00 0.00 106 GLU A O 14
ATOM 18427 N N . CYS A 1 40 ? 2.242 3.327 11.758 1.00 0.00 107 CYS A N 14
ATOM 18428 C CA . CYS A 1 40 ? 1.309 2.399 11.132 1.00 0.00 107 CYS A CA 14
ATOM 18429 C C . CYS A 1 40 ? 0.940 1.269 12.088 1.00 0.00 107 CYS A C 14
ATOM 18430 O O . CYS A 1 40 ? 1.785 0.774 12.835 1.00 0.00 107 CYS A O 14
ATOM 18438 N N . ASP A 1 41 ? -0.325 0.867 12.062 1.00 0.00 108 ASP A N 14
ATOM 18439 C CA . ASP A 1 41 ? -0.806 -0.203 12.927 1.00 0.00 108 ASP A CA 14
ATOM 18440 C C . ASP A 1 41 ? -1.834 -1.067 12.203 1.00 0.00 108 ASP A C 14
ATOM 18441 O O . ASP A 1 41 ? -2.705 -0.554 11.499 1.00 0.00 108 ASP A O 14
ATOM 18450 N N . ILE A 1 42 ? -1.726 -2.380 12.379 1.00 0.00 109 ILE A N 14
ATOM 18451 C CA . ILE A 1 42 ? -2.646 -3.314 11.743 1.00 0.00 109 ILE A CA 14
ATOM 18452 C C . ILE A 1 42 ? -3.726 -3.772 12.717 1.00 0.00 109 ILE A C 14
ATOM 18453 O O . ILE A 1 42 ? -3.522 -3.774 13.931 1.00 0.00 109 ILE A O 14
ATOM 18469 N N . VAL A 1 43 ? -4.877 -4.162 12.177 1.00 0.00 110 VAL A N 14
ATOM 18470 C CA . VAL A 1 43 ? -5.989 -4.625 12.998 1.00 0.00 110 VAL A CA 14
ATOM 18471 C C . VAL A 1 43 ? -6.622 -5.880 12.408 1.00 0.00 110 VAL A C 14
ATOM 18472 O O . VAL A 1 43 ? -6.268 -6.310 11.310 1.00 0.00 110 VAL A O 14
ATOM 18485 N N . LYS A 1 44 ? -7.560 -6.465 13.144 1.00 0.00 111 LYS A N 14
ATOM 18486 C CA . LYS A 1 44 ? -8.246 -7.671 12.695 1.00 0.00 111 LYS A CA 14
ATOM 18487 C C . LYS A 1 44 ? -8.427 -7.661 11.180 1.00 0.00 111 LYS A C 14
ATOM 18488 O O . LYS A 1 44 ? -7.723 -8.364 10.456 1.00 0.00 111 LYS A O 14
ATOM 18507 N N . ASP A 1 45 ? -9.375 -6.858 10.708 1.00 0.00 112 ASP A N 14
ATOM 18508 C CA . ASP A 1 45 ? -9.647 -6.755 9.279 1.00 0.00 112 ASP A CA 14
ATOM 18509 C C . ASP A 1 45 ? -9.498 -5.314 8.801 1.00 0.00 112 ASP A C 14
ATOM 18510 O O . ASP A 1 45 ? -9.955 -4.960 7.713 1.00 0.00 112 ASP A O 14
ATOM 18519 N N . TYR A 1 46 ? -8.857 -4.487 9.620 1.00 0.00 113 TYR A N 14
ATOM 18520 C CA . TYR A 1 46 ? -8.651 -3.084 9.282 1.00 0.00 113 TYR A CA 14
ATOM 18521 C C . TYR A 1 46 ? -7.275 -2.610 9.737 1.00 0.00 113 TYR A C 14
ATOM 18522 O O . TYR A 1 46 ? -6.540 -3.345 10.396 1.00 0.00 113 TYR A O 14
ATOM 18540 N N . ALA A 1 47 ? -6.933 -1.376 9.381 1.00 0.00 114 ALA A N 14
ATOM 18541 C CA . ALA A 1 47 ? -5.646 -0.802 9.755 1.00 0.00 114 ALA A CA 14
ATOM 18542 C C . ALA A 1 47 ? -5.701 0.722 9.743 1.00 0.00 114 ALA A C 14
ATOM 18543 O O . ALA A 1 47 ? -6.694 1.314 9.319 1.00 0.00 114 ALA A O 14
ATOM 18550 N N . PHE A 1 48 ? -4.628 1.352 10.211 1.00 0.00 115 PHE A N 14
ATOM 18551 C CA . PHE A 1 48 ? -4.555 2.807 10.255 1.00 0.00 115 PHE A CA 14
ATOM 18552 C C . PHE A 1 48 ? -3.126 3.287 10.022 1.00 0.00 115 PHE A C 14
ATOM 18553 O O . PHE A 1 48 ? -2.223 2.989 10.805 1.00 0.00 115 PHE A O 14
ATOM 18570 N N . VAL A 1 49 ? -2.927 4.033 8.940 1.00 0.00 116 VAL A N 14
ATOM 18571 C CA . VAL A 1 49 ? -1.608 4.555 8.603 1.00 0.00 116 VAL A CA 14
ATOM 18572 C C . VAL A 1 49 ? -1.532 6.057 8.852 1.00 0.00 116 VAL A C 14
ATOM 18573 O O . VAL A 1 49 ? -2.171 6.846 8.155 1.00 0.00 116 VAL A O 14
ATOM 18586 N N . HIS A 1 50 ? -0.745 6.447 9.850 1.00 0.00 117 HIS A N 14
ATOM 18587 C CA . HIS A 1 50 ? -0.584 7.856 10.191 1.00 0.00 117 HIS A CA 14
ATOM 18588 C C . HIS A 1 50 ? 0.415 8.530 9.255 1.00 0.00 117 HIS A C 14
ATOM 18589 O O . HIS A 1 50 ? 1.623 8.328 9.372 1.00 0.00 117 HIS A O 14
ATOM 18604 N N . MET A 1 51 ? -0.099 9.332 8.328 1.00 0.00 118 MET A N 14
ATOM 18605 C CA . MET A 1 51 ? 0.749 10.036 7.373 1.00 0.00 118 MET A CA 14
ATOM 18606 C C . MET A 1 51 ? 1.146 11.408 7.907 1.00 0.00 118 MET A C 14
ATOM 18607 O O . MET A 1 51 ? 0.518 11.931 8.827 1.00 0.00 118 MET A O 14
ATOM 18621 N N . GLU A 1 52 ? 2.191 11.986 7.324 1.00 0.00 119 GLU A N 14
ATOM 18622 C CA . GLU A 1 52 ? 2.671 13.297 7.743 1.00 0.00 119 GLU A CA 14
ATOM 18623 C C . GLU A 1 52 ? 2.027 14.404 6.913 1.00 0.00 119 GLU A C 14
ATOM 18624 O O . GLU A 1 52 ? 1.323 15.263 7.444 1.00 0.00 119 GLU A O 14
ATOM 18636 N N . ARG A 1 53 ? 2.274 14.376 5.608 1.00 0.00 120 ARG A N 14
ATOM 18637 C CA . ARG A 1 53 ? 1.721 15.377 4.704 1.00 0.00 120 ARG A CA 14
ATOM 18638 C C . ARG A 1 53 ? 0.493 14.834 3.978 1.00 0.00 120 ARG A C 14
ATOM 18639 O O . ARG A 1 53 ? 0.410 13.642 3.684 1.00 0.00 120 ARG A O 14
ATOM 18660 N N . ALA A 1 54 ? -0.458 15.718 3.692 1.00 0.00 121 ALA A N 14
ATOM 18661 C CA . ALA A 1 54 ? -1.680 15.328 2.999 1.00 0.00 121 ALA A CA 14
ATOM 18662 C C . ALA A 1 54 ? -1.386 14.903 1.565 1.00 0.00 121 ALA A C 14
ATOM 18663 O O . ALA A 1 54 ? -1.855 13.861 1.108 1.00 0.00 121 ALA A O 14
ATOM 18670 N N . GLU A 1 55 ? -0.608 15.717 0.859 1.00 0.00 122 GLU A N 14
ATOM 18671 C CA . GLU A 1 55 ? -0.253 15.425 -0.525 1.00 0.00 122 GLU A CA 14
ATOM 18672 C C . GLU A 1 55 ? 0.189 13.973 -0.679 1.00 0.00 122 GLU A C 14
ATOM 18673 O O . GLU A 1 55 ? -0.019 13.356 -1.724 1.00 0.00 122 GLU A O 14
ATOM 18685 N N . ASP A 1 56 ? 0.801 13.433 0.370 1.00 0.00 123 ASP A N 14
ATOM 18686 C CA . ASP A 1 56 ? 1.273 12.053 0.353 1.00 0.00 123 ASP A CA 14
ATOM 18687 C C . ASP A 1 56 ? 0.156 11.092 0.748 1.00 0.00 123 ASP A C 14
ATOM 18688 O O . ASP A 1 56 ? -0.017 10.040 0.133 1.00 0.00 123 ASP A O 14
ATOM 18697 N N . ALA A 1 57 ? -0.599 11.461 1.778 1.00 0.00 124 ALA A N 14
ATOM 18698 C CA . ALA A 1 57 ? -1.699 10.632 2.254 1.00 0.00 124 ALA A CA 14
ATOM 18699 C C . ALA A 1 57 ? -2.776 10.482 1.184 1.00 0.00 124 ALA A C 14
ATOM 18700 O O . ALA A 1 57 ? -3.103 9.370 0.770 1.00 0.00 124 ALA A O 14
ATOM 18707 N N . VAL A 1 58 ? -3.324 11.609 0.741 1.00 0.00 125 VAL A N 14
ATOM 18708 C CA . VAL A 1 58 ? -4.364 11.603 -0.281 1.00 0.00 125 VAL A CA 14
ATOM 18709 C C . VAL A 1 58 ? -3.988 10.689 -1.442 1.00 0.00 125 VAL A C 14
ATOM 18710 O O . VAL A 1 58 ? -4.829 9.960 -1.967 1.00 0.00 125 VAL A O 14
ATOM 18723 N N . GLU A 1 59 ? -2.720 10.735 -1.837 1.00 0.00 126 GLU A N 14
ATOM 18724 C CA . GLU A 1 59 ? -2.233 9.910 -2.937 1.00 0.00 126 GLU A CA 14
ATOM 18725 C C . GLU A 1 59 ? -2.218 8.435 -2.546 1.00 0.00 126 GLU A C 14
ATOM 18726 O O . GLU A 1 59 ? -2.734 7.585 -3.270 1.00 0.00 126 GLU A O 14
ATOM 18738 N N . ALA A 1 60 ? -1.621 8.140 -1.396 1.00 0.00 127 ALA A N 14
ATOM 18739 C CA . ALA A 1 60 ? -1.538 6.770 -0.907 1.00 0.00 127 ALA A CA 14
ATOM 18740 C C . ALA A 1 60 ? -2.888 6.067 -1.014 1.00 0.00 127 ALA A C 14
ATOM 18741 O O . ALA A 1 60 ? -2.952 4.857 -1.232 1.00 0.00 127 ALA A O 14
ATOM 18748 N N . ILE A 1 61 ? -3.962 6.833 -0.859 1.00 0.00 128 ILE A N 14
ATOM 18749 C CA . ILE A 1 61 ? -5.310 6.283 -0.938 1.00 0.00 128 ILE A CA 14
ATOM 18750 C C . ILE A 1 61 ? -5.709 6.014 -2.385 1.00 0.00 128 ILE A C 14
ATOM 18751 O O . ILE A 1 61 ? -5.892 4.865 -2.786 1.00 0.00 128 ILE A O 14
ATOM 18767 N N . ARG A 1 62 ? -5.841 7.082 -3.165 1.00 0.00 129 ARG A N 14
ATOM 18768 C CA . ARG A 1 62 ? -6.218 6.962 -4.568 1.00 0.00 129 ARG A CA 14
ATOM 18769 C C . ARG A 1 62 ? -5.421 5.855 -5.252 1.00 0.00 129 ARG A C 14
ATOM 18770 O O . ARG A 1 62 ? -5.831 5.329 -6.286 1.00 0.00 129 ARG A O 14
ATOM 18791 N N . GLY A 1 63 ? -4.278 5.508 -4.668 1.00 0.00 130 GLY A N 14
ATOM 18792 C CA . GLY A 1 63 ? -3.441 4.467 -5.235 1.00 0.00 130 GLY A CA 14
ATOM 18793 C C . GLY A 1 63 ? -3.639 3.128 -4.553 1.00 0.00 130 GLY A C 14
ATOM 18794 O O . GLY A 1 63 ? -3.830 2.107 -5.216 1.00 0.00 130 GLY A O 14
ATOM 18798 N N . LEU A 1 64 ? -3.592 3.129 -3.226 1.00 0.00 131 LEU A N 14
ATOM 18799 C CA . LEU A 1 64 ? -3.766 1.905 -2.452 1.00 0.00 131 LEU A CA 14
ATOM 18800 C C . LEU A 1 64 ? -5.245 1.579 -2.273 1.00 0.00 131 LEU A C 14
ATOM 18801 O O . LEU A 1 64 ? -5.601 0.599 -1.619 1.00 0.00 131 LEU A O 14
ATOM 18817 N N . ASP A 1 65 ? -6.103 2.407 -2.860 1.00 0.00 132 ASP A N 14
ATOM 18818 C CA . ASP A 1 65 ? -7.544 2.205 -2.768 1.00 0.00 132 ASP A CA 14
ATOM 18819 C C . ASP A 1 65 ? -7.994 1.074 -3.687 1.00 0.00 132 ASP A C 14
ATOM 18820 O O . ASP A 1 65 ? -7.961 1.203 -4.910 1.00 0.00 132 ASP A O 14
ATOM 18829 N N . ASN A 1 66 ? -8.414 -0.036 -3.088 1.00 0.00 133 ASN A N 14
ATOM 18830 C CA . ASN A 1 66 ? -8.869 -1.192 -3.852 1.00 0.00 133 ASN A CA 14
ATOM 18831 C C . ASN A 1 66 ? -7.692 -1.908 -4.509 1.00 0.00 133 ASN A C 14
ATOM 18832 O O . ASN A 1 66 ? -7.707 -2.179 -5.710 1.00 0.00 133 ASN A O 14
ATOM 18843 N N . THR A 1 67 ? -6.673 -2.213 -3.711 1.00 0.00 134 THR A N 14
ATOM 18844 C CA . THR A 1 67 ? -5.488 -2.897 -4.214 1.00 0.00 134 THR A CA 14
ATOM 18845 C C . THR A 1 67 ? -5.299 -4.245 -3.528 1.00 0.00 134 THR A C 14
ATOM 18846 O O . THR A 1 67 ? -5.161 -4.316 -2.307 1.00 0.00 134 THR A O 14
ATOM 18857 N N . GLU A 1 68 ? -5.293 -5.312 -4.321 1.00 0.00 135 GLU A N 14
ATOM 18858 C CA . GLU A 1 68 ? -5.121 -6.658 -3.788 1.00 0.00 135 GLU A CA 14
ATOM 18859 C C . GLU A 1 68 ? -3.955 -6.709 -2.804 1.00 0.00 135 GLU A C 14
ATOM 18860 O O . GLU A 1 68 ? -2.791 -6.654 -3.201 1.00 0.00 135 GLU A O 14
ATOM 18872 N N . PHE A 1 69 ? -4.278 -6.814 -1.519 1.00 0.00 136 PHE A N 14
ATOM 18873 C CA . PHE A 1 69 ? -3.259 -6.870 -0.478 1.00 0.00 136 PHE A CA 14
ATOM 18874 C C . PHE A 1 69 ? -3.162 -8.274 0.113 1.00 0.00 136 PHE A C 14
ATOM 18875 O O . PHE A 1 69 ? -4.146 -8.814 0.619 1.00 0.00 136 PHE A O 14
ATOM 18892 N N . GLN A 1 70 ? -1.971 -8.858 0.044 1.00 0.00 137 GLN A N 14
ATOM 18893 C CA . GLN A 1 70 ? -1.746 -10.199 0.570 1.00 0.00 137 GLN A CA 14
ATOM 18894 C C . GLN A 1 70 ? -2.801 -11.171 0.052 1.00 0.00 137 GLN A C 14
ATOM 18895 O O . GLN A 1 70 ? -3.152 -12.139 0.726 1.00 0.00 137 GLN A O 14
ATOM 18909 N N . GLY A 1 71 ? -3.303 -10.907 -1.151 1.00 0.00 138 GLY A N 14
ATOM 18910 C CA . GLY A 1 71 ? -4.313 -11.767 -1.739 1.00 0.00 138 GLY A CA 14
ATOM 18911 C C . GLY A 1 71 ? -5.700 -11.159 -1.676 1.00 0.00 138 GLY A C 14
ATOM 18912 O O . GLY A 1 71 ? -6.497 -11.316 -2.601 1.00 0.00 138 GLY A O 14
ATOM 18916 N N . LYS A 1 72 ? -5.991 -10.463 -0.582 1.00 0.00 139 LYS A N 14
ATOM 18917 C CA . LYS A 1 72 ? -7.291 -9.829 -0.401 1.00 0.00 139 LYS A CA 14
ATOM 18918 C C . LYS A 1 72 ? -7.184 -8.315 -0.554 1.00 0.00 139 LYS A C 14
ATOM 18919 O O . LYS A 1 72 ? -6.333 -7.678 0.067 1.00 0.00 139 LYS A O 14
ATOM 18938 N N . ARG A 1 73 ? -8.054 -7.746 -1.382 1.00 0.00 140 ARG A N 14
ATOM 18939 C CA . ARG A 1 73 ? -8.057 -6.307 -1.615 1.00 0.00 140 ARG A CA 14
ATOM 18940 C C . ARG A 1 73 ? -8.583 -5.559 -0.393 1.00 0.00 140 ARG A C 14
ATOM 18941 O O . ARG A 1 73 ? -9.583 -5.955 0.205 1.00 0.00 140 ARG A O 14
ATOM 18962 N N . MET A 1 74 ? -7.903 -4.477 -0.029 1.00 0.00 141 MET A N 14
ATOM 18963 C CA . MET A 1 74 ? -8.303 -3.674 1.120 1.00 0.00 141 MET A CA 14
ATOM 18964 C C . MET A 1 74 ? -8.752 -2.283 0.683 1.00 0.00 141 MET A C 14
ATOM 18965 O O . MET A 1 74 ? -8.289 -1.762 -0.332 1.00 0.00 141 MET A O 14
ATOM 18979 N N . HIS A 1 75 ? -9.655 -1.688 1.454 1.00 0.00 142 HIS A N 14
ATOM 18980 C CA . HIS A 1 75 ? -10.166 -0.357 1.145 1.00 0.00 142 HIS A CA 14
ATOM 18981 C C . HIS A 1 75 ? -9.447 0.706 1.971 1.00 0.00 142 HIS A C 14
ATOM 18982 O O . HIS A 1 75 ? -9.523 0.708 3.200 1.00 0.00 142 HIS A O 14
ATOM 18997 N N . VAL A 1 76 ? -8.750 1.608 1.289 1.00 0.00 143 VAL A N 14
ATOM 18998 C CA . VAL A 1 76 ? -8.018 2.676 1.959 1.00 0.00 143 VAL A CA 14
ATOM 18999 C C . VAL A 1 76 ? -8.719 4.018 1.782 1.00 0.00 143 VAL A C 14
ATOM 19000 O O . VAL A 1 76 ? -9.182 4.348 0.690 1.00 0.00 143 VAL A O 14
ATOM 19013 N N . GLN A 1 77 ? -8.792 4.789 2.862 1.00 0.00 144 GLN A N 14
ATOM 19014 C CA . GLN A 1 77 ? -9.438 6.096 2.826 1.00 0.00 144 GLN A CA 14
ATOM 19015 C C . GLN A 1 77 ? -9.058 6.925 4.048 1.00 0.00 144 GLN A C 14
ATOM 19016 O O . GLN A 1 77 ? -8.272 6.487 4.889 1.00 0.00 144 GLN A O 14
ATOM 19030 N N . LEU A 1 78 ? -9.620 8.125 4.140 1.00 0.00 145 LEU A N 14
ATOM 19031 C CA . LEU A 1 78 ? -9.340 9.017 5.261 1.00 0.00 145 LEU A CA 14
ATOM 19032 C C . LEU A 1 78 ? -9.919 8.460 6.557 1.00 0.00 145 LEU A C 14
ATOM 19033 O O . LEU A 1 78 ? -11.024 7.917 6.573 1.00 0.00 145 LEU A O 14
ATOM 19049 N N . SER A 1 79 ? -9.167 8.602 7.644 1.00 0.00 146 SER A N 14
ATOM 19050 C CA . SER A 1 79 ? -9.605 8.112 8.946 1.00 0.00 146 SER A CA 14
ATOM 19051 C C . SER A 1 79 ? -10.206 9.241 9.777 1.00 0.00 146 SER A C 14
ATOM 19052 O O . SER A 1 79 ? -9.555 9.787 10.669 1.00 0.00 146 SER A O 14
ATOM 19060 N N . THR A 1 80 ? -11.454 9.588 9.478 1.00 0.00 147 THR A N 14
ATOM 19061 C CA . THR A 1 80 ? -12.144 10.652 10.195 1.00 0.00 147 THR A CA 14
ATOM 19062 C C . THR A 1 80 ? -13.610 10.731 9.785 1.00 0.00 147 THR A C 14
ATOM 19063 O O . THR A 1 80 ? -13.944 10.596 8.608 1.00 0.00 147 THR A O 14
ATOM 19074 N N . SER A 1 81 ? -14.483 10.949 10.764 1.00 0.00 148 SER A N 14
ATOM 19075 C CA . SER A 1 81 ? -15.915 11.043 10.505 1.00 0.00 148 SER A CA 14
ATOM 19076 C C . SER A 1 81 ? -16.496 12.313 11.117 1.00 0.00 148 SER A C 14
ATOM 19077 O O . SER A 1 81 ? -17.595 12.302 11.672 1.00 0.00 148 SER A O 14
ATOM 19085 N N . ARG A 1 82 ? -15.750 13.408 11.013 1.00 0.00 149 ARG A N 14
ATOM 19086 C CA . ARG A 1 82 ? -16.189 14.687 11.557 1.00 0.00 149 ARG A CA 14
ATOM 19087 C C . ARG A 1 82 ? -16.349 15.724 10.448 1.00 0.00 149 ARG A C 14
ATOM 19088 O O . ARG A 1 82 ? -16.330 16.929 10.703 1.00 0.00 149 ARG A O 14
ATOM 19109 N N . LEU A 1 83 ? -16.507 15.247 9.219 1.00 0.00 150 LEU A N 14
ATOM 19110 C CA . LEU A 1 83 ? -16.670 16.132 8.070 1.00 0.00 150 LEU A CA 14
ATOM 19111 C C . LEU A 1 83 ? -17.660 17.249 8.380 1.00 0.00 150 LEU A C 14
ATOM 19112 O O . LEU A 1 83 ? -17.399 18.419 8.099 1.00 0.00 150 LEU A O 14
ATOM 19128 N N . ARG A 1 84 ? -18.797 16.881 8.962 1.00 0.00 151 ARG A N 14
ATOM 19129 C CA . ARG A 1 84 ? -19.826 17.853 9.312 1.00 0.00 151 ARG A CA 14
ATOM 19130 C C . ARG A 1 84 ? -20.490 17.489 10.636 1.00 0.00 151 ARG A C 14
ATOM 19131 O O . ARG A 1 84 ? -20.989 16.377 10.809 1.00 0.00 151 ARG A O 14
ATOM 19152 N N . THR A 1 85 ? -20.492 18.435 11.571 1.00 0.00 152 THR A N 14
ATOM 19153 C CA . THR A 1 85 ? -21.093 18.214 12.880 1.00 0.00 152 THR A CA 14
ATOM 19154 C C . THR A 1 85 ? -21.702 19.499 13.429 1.00 0.00 152 THR A C 14
ATOM 19155 O O . THR A 1 85 ? -21.500 20.579 12.876 1.00 0.00 152 THR A O 14
ATOM 19166 N N . ALA A 1 86 ? -22.449 19.374 14.522 1.00 0.00 153 ALA A N 14
ATOM 19167 C CA . ALA A 1 86 ? -23.086 20.527 15.147 1.00 0.00 153 ALA A CA 14
ATOM 19168 C C . ALA A 1 86 ? -22.126 21.236 16.096 1.00 0.00 153 ALA A C 14
ATOM 19169 O O . ALA A 1 86 ? -21.646 20.646 17.064 1.00 0.00 153 ALA A O 14
ATOM 19176 N N . SER A 1 87 ? -21.850 22.505 15.812 1.00 0.00 154 SER A N 14
ATOM 19177 C CA . SER A 1 87 ? -20.944 23.293 16.639 1.00 0.00 154 SER A CA 14
ATOM 19178 C C . SER A 1 87 ? -21.273 23.125 18.119 1.00 0.00 154 SER A C 14
ATOM 19179 O O . SER A 1 87 ? -20.456 22.631 18.896 1.00 0.00 154 SER A O 14
ATOM 19187 N N . GLY A 1 88 ? -22.476 23.540 18.502 1.00 0.00 155 GLY A N 14
ATOM 19188 C CA . GLY A 1 88 ? -22.893 23.428 19.888 1.00 0.00 155 GLY A CA 14
ATOM 19189 C C . GLY A 1 88 ? -23.190 24.775 20.515 1.00 0.00 155 GLY A C 14
ATOM 19190 O O . GLY A 1 88 ? -22.397 25.312 21.289 1.00 0.00 155 GLY A O 14
ATOM 19194 N N . PRO A 1 89 ? -24.357 25.344 20.180 1.00 0.00 156 PRO A N 14
ATOM 19195 C CA . PRO A 1 89 ? -24.783 26.646 20.704 1.00 0.00 156 PRO A CA 14
ATOM 19196 C C . PRO A 1 89 ? -25.126 26.589 22.189 1.00 0.00 156 PRO A C 14
ATOM 19197 O O . PRO A 1 89 ? -25.213 27.620 22.855 1.00 0.00 156 PRO A O 14
ATOM 19208 N N . SER A 1 90 ? -25.318 25.377 22.701 1.00 0.00 157 SER A N 14
ATOM 19209 C CA . SER A 1 90 ? -25.655 25.186 24.107 1.00 0.00 157 SER A CA 14
ATOM 19210 C C . SER A 1 90 ? -24.399 25.206 24.973 1.00 0.00 157 SER A C 14
ATOM 19211 O O . SER A 1 90 ? -24.447 24.891 26.162 1.00 0.00 157 SER A O 14
ATOM 19219 N N . SER A 1 91 ? -23.275 25.577 24.368 1.00 0.00 158 SER A N 14
ATOM 19220 C CA . SER A 1 91 ? -22.005 25.635 25.081 1.00 0.00 158 SER A CA 14
ATOM 19221 C C . SER A 1 91 ? -21.749 27.038 25.623 1.00 0.00 158 SER A C 14
ATOM 19222 O O . SER A 1 91 ? -21.556 27.226 26.823 1.00 0.00 158 SER A O 14
ATOM 19230 N N . GLY A 1 92 ? -21.749 28.020 24.727 1.00 0.00 159 GLY A N 14
ATOM 19231 C CA . GLY A 1 92 ? -21.516 29.394 25.133 1.00 0.00 159 GLY A CA 14
ATOM 19232 C C . GLY A 1 92 ? -20.119 29.607 25.682 1.00 0.00 159 GLY A C 14
ATOM 19233 O O . GLY A 1 92 ? -19.714 30.739 25.946 1.00 0.00 159 GLY A O 14
ATOM 19237 N N . GLY A 1 1 ? -10.534 19.484 15.490 1.00 0.00 68 GLY A N 15
ATOM 19238 C CA . GLY A 1 1 ? -9.826 20.632 16.027 1.00 0.00 68 GLY A CA 15
ATOM 19239 C C . GLY A 1 1 ? -9.879 21.830 15.101 1.00 0.00 68 GLY A C 15
ATOM 19240 O O . GLY A 1 1 ? -10.334 21.724 13.962 1.00 0.00 68 GLY A O 15
ATOM 19244 N N . SER A 1 2 ? -9.414 22.976 15.590 1.00 0.00 69 SER A N 15
ATOM 19245 C CA . SER A 1 2 ? -9.416 24.201 14.800 1.00 0.00 69 SER A CA 15
ATOM 19246 C C . SER A 1 2 ? -8.167 24.288 13.928 1.00 0.00 69 SER A C 15
ATOM 19247 O O . SER A 1 2 ? -7.058 24.012 14.385 1.00 0.00 69 SER A O 15
ATOM 19255 N N . SER A 1 3 ? -8.357 24.672 12.670 1.00 0.00 70 SER A N 15
ATOM 19256 C CA . SER A 1 3 ? -7.247 24.791 11.732 1.00 0.00 70 SER A CA 15
ATOM 19257 C C . SER A 1 3 ? -6.865 26.254 11.525 1.00 0.00 70 SER A C 15
ATOM 19258 O O . SER A 1 3 ? -5.697 26.624 11.634 1.00 0.00 70 SER A O 15
ATOM 19266 N N . GLY A 1 4 ? -7.861 27.082 11.226 1.00 0.00 71 GLY A N 15
ATOM 19267 C CA . GLY A 1 4 ? -7.610 28.495 11.008 1.00 0.00 71 GLY A CA 15
ATOM 19268 C C . GLY A 1 4 ? -6.955 28.768 9.669 1.00 0.00 71 GLY A C 15
ATOM 19269 O O . GLY A 1 4 ? -6.035 29.581 9.574 1.00 0.00 71 GLY A O 15
ATOM 19273 N N . SER A 1 5 ? -7.428 28.087 8.630 1.00 0.00 72 SER A N 15
ATOM 19274 C CA . SER A 1 5 ? -6.878 28.256 7.290 1.00 0.00 72 SER A CA 15
ATOM 19275 C C . SER A 1 5 ? -5.358 28.127 7.307 1.00 0.00 72 SER A C 15
ATOM 19276 O O . SER A 1 5 ? -4.650 28.914 6.677 1.00 0.00 72 SER A O 15
ATOM 19284 N N . SER A 1 6 ? -4.863 27.129 8.032 1.00 0.00 73 SER A N 15
ATOM 19285 C CA . SER A 1 6 ? -3.426 26.899 8.135 1.00 0.00 73 SER A CA 15
ATOM 19286 C C . SER A 1 6 ? -3.032 25.605 7.429 1.00 0.00 73 SER A C 15
ATOM 19287 O O . SER A 1 6 ? -2.236 25.615 6.490 1.00 0.00 73 SER A O 15
ATOM 19295 N N . GLY A 1 7 ? -3.596 24.492 7.888 1.00 0.00 74 GLY A N 15
ATOM 19296 C CA . GLY A 1 7 ? -3.291 23.205 7.290 1.00 0.00 74 GLY A CA 15
ATOM 19297 C C . GLY A 1 7 ? -1.957 22.653 7.749 1.00 0.00 74 GLY A C 15
ATOM 19298 O O . GLY A 1 7 ? -1.174 22.149 6.944 1.00 0.00 74 GLY A O 15
ATOM 19302 N N . LYS A 1 8 ? -1.694 22.749 9.048 1.00 0.00 75 LYS A N 15
ATOM 19303 C CA . LYS A 1 8 ? -0.445 22.256 9.616 1.00 0.00 75 LYS A CA 15
ATOM 19304 C C . LYS A 1 8 ? -0.706 21.134 10.615 1.00 0.00 75 LYS A C 15
ATOM 19305 O O . LYS A 1 8 ? -0.826 21.375 11.816 1.00 0.00 75 LYS A O 15
ATOM 19324 N N . ALA A 1 9 ? -0.793 19.907 10.111 1.00 0.00 76 ALA A N 15
ATOM 19325 C CA . ALA A 1 9 ? -1.037 18.748 10.960 1.00 0.00 76 ALA A CA 15
ATOM 19326 C C . ALA A 1 9 ? -0.785 17.449 10.202 1.00 0.00 76 ALA A C 15
ATOM 19327 O O . ALA A 1 9 ? -0.617 17.454 8.983 1.00 0.00 76 ALA A O 15
ATOM 19334 N N . SER A 1 10 ? -0.759 16.339 10.932 1.00 0.00 77 SER A N 15
ATOM 19335 C CA . SER A 1 10 ? -0.523 15.033 10.328 1.00 0.00 77 SER A CA 15
ATOM 19336 C C . SER A 1 10 ? -1.781 14.520 9.633 1.00 0.00 77 SER A C 15
ATOM 19337 O O . SER A 1 10 ? -2.821 15.180 9.639 1.00 0.00 77 SER A O 15
ATOM 19345 N N . THR A 1 11 ? -1.679 13.337 9.035 1.00 0.00 78 THR A N 15
ATOM 19346 C CA . THR A 1 11 ? -2.806 12.735 8.334 1.00 0.00 78 THR A CA 15
ATOM 19347 C C . THR A 1 11 ? -3.009 11.286 8.762 1.00 0.00 78 THR A C 15
ATOM 19348 O O . THR A 1 11 ? -2.068 10.615 9.186 1.00 0.00 78 THR A O 15
ATOM 19359 N N . LYS A 1 12 ? -4.243 10.808 8.648 1.00 0.00 79 LYS A N 15
ATOM 19360 C CA . LYS A 1 12 ? -4.571 9.437 9.021 1.00 0.00 79 LYS A CA 15
ATOM 19361 C C . LYS A 1 12 ? -5.315 8.729 7.894 1.00 0.00 79 LYS A C 15
ATOM 19362 O O . LYS A 1 12 ? -6.230 9.291 7.291 1.00 0.00 79 LYS A O 15
ATOM 19381 N N . LEU A 1 13 ? -4.918 7.492 7.615 1.00 0.00 80 LEU A N 15
ATOM 19382 C CA . LEU A 1 13 ? -5.549 6.706 6.560 1.00 0.00 80 LEU A CA 15
ATOM 19383 C C . LEU A 1 13 ? -6.123 5.407 7.118 1.00 0.00 80 LEU A C 15
ATOM 19384 O O . LEU A 1 13 ? -5.413 4.622 7.747 1.00 0.00 80 LEU A O 15
ATOM 19400 N N . HIS A 1 14 ? -7.412 5.186 6.881 1.00 0.00 81 HIS A N 15
ATOM 19401 C CA . HIS A 1 14 ? -8.081 3.981 7.358 1.00 0.00 81 HIS A CA 15
ATOM 19402 C C . HIS A 1 14 ? -8.071 2.895 6.286 1.00 0.00 81 HIS A C 15
ATOM 19403 O O . HIS A 1 14 ? -8.260 3.174 5.102 1.00 0.00 81 HIS A O 15
ATOM 19418 N N . VAL A 1 15 ? -7.848 1.654 6.710 1.00 0.00 82 VAL A N 15
ATOM 19419 C CA . VAL A 1 15 ? -7.814 0.526 5.788 1.00 0.00 82 VAL A CA 15
ATOM 19420 C C . VAL A 1 15 ? -8.749 -0.587 6.246 1.00 0.00 82 VAL A C 15
ATOM 19421 O O . VAL A 1 15 ? -8.930 -0.808 7.442 1.00 0.00 82 VAL A O 15
ATOM 19434 N N . GLY A 1 16 ? -9.343 -1.287 5.284 1.00 0.00 83 GLY A N 15
ATOM 19435 C CA . GLY A 1 16 ? -10.253 -2.370 5.608 1.00 0.00 83 GLY A CA 15
ATOM 19436 C C . GLY A 1 16 ? -9.928 -3.646 4.856 1.00 0.00 83 GLY A C 15
ATOM 19437 O O . GLY A 1 16 ? -9.235 -3.615 3.840 1.00 0.00 83 GLY A O 15
ATOM 19441 N N . ASN A 1 17 ? -10.429 -4.770 5.356 1.00 0.00 84 ASN A N 15
ATOM 19442 C CA . ASN A 1 17 ? -10.187 -6.062 4.725 1.00 0.00 84 ASN A CA 15
ATOM 19443 C C . ASN A 1 17 ? -8.695 -6.382 4.697 1.00 0.00 84 ASN A C 15
ATOM 19444 O O . ASN A 1 17 ? -8.129 -6.653 3.638 1.00 0.00 84 ASN A O 15
ATOM 19455 N N . ILE A 1 18 ? -8.066 -6.350 5.867 1.00 0.00 85 ILE A N 15
ATOM 19456 C CA . ILE A 1 18 ? -6.642 -6.638 5.976 1.00 0.00 85 ILE A CA 15
ATOM 19457 C C . ILE A 1 18 ? -6.386 -8.141 6.013 1.00 0.00 85 ILE A C 15
ATOM 19458 O O . ILE A 1 18 ? -7.273 -8.923 6.355 1.00 0.00 85 ILE A O 15
ATOM 19474 N N . SER A 1 19 ? -5.167 -8.537 5.661 1.00 0.00 86 SER A N 15
ATOM 19475 C CA . SER A 1 19 ? -4.795 -9.947 5.652 1.00 0.00 86 SER A CA 15
ATOM 19476 C C . SER A 1 19 ? -4.410 -10.416 7.052 1.00 0.00 86 SER A C 15
ATOM 19477 O O . SER A 1 19 ? -3.979 -9.634 7.900 1.00 0.00 86 SER A O 15
ATOM 19485 N N . PRO A 1 20 ? -4.570 -11.724 7.301 1.00 0.00 87 PRO A N 15
ATOM 19486 C CA . PRO A 1 20 ? -4.245 -12.329 8.596 1.00 0.00 87 PRO A CA 15
ATOM 19487 C C . PRO A 1 20 ? -2.744 -12.361 8.861 1.00 0.00 87 PRO A C 15
ATOM 19488 O O . PRO A 1 20 ? -2.306 -12.412 10.011 1.00 0.00 87 PRO A O 15
ATOM 19499 N N . THR A 1 21 ? -1.958 -12.331 7.789 1.00 0.00 88 THR A N 15
ATOM 19500 C CA . THR A 1 21 ? -0.505 -12.358 7.905 1.00 0.00 88 THR A CA 15
ATOM 19501 C C . THR A 1 21 ? 0.095 -10.988 7.612 1.00 0.00 88 THR A C 15
ATOM 19502 O O . THR A 1 21 ? 1.307 -10.856 7.433 1.00 0.00 88 THR A O 15
ATOM 19513 N N . CYS A 1 22 ? -0.758 -9.971 7.565 1.00 0.00 89 CYS A N 15
ATOM 19514 C CA . CYS A 1 22 ? -0.311 -8.610 7.293 1.00 0.00 89 CYS A CA 15
ATOM 19515 C C . CYS A 1 22 ? 0.496 -8.058 8.464 1.00 0.00 89 CYS A C 15
ATOM 19516 O O . CYS A 1 22 ? 0.002 -7.977 9.589 1.00 0.00 89 CYS A O 15
ATOM 19524 N N . THR A 1 23 ? 1.742 -7.681 8.192 1.00 0.00 90 THR A N 15
ATOM 19525 C CA . THR A 1 23 ? 2.618 -7.140 9.223 1.00 0.00 90 THR A CA 15
ATOM 19526 C C . THR A 1 23 ? 2.873 -5.654 9.004 1.00 0.00 90 THR A C 15
ATOM 19527 O O . THR A 1 23 ? 2.938 -5.186 7.868 1.00 0.00 90 THR A O 15
ATOM 19538 N N . ASN A 1 24 ? 3.016 -4.915 10.100 1.00 0.00 91 ASN A N 15
ATOM 19539 C CA . ASN A 1 24 ? 3.263 -3.479 10.026 1.00 0.00 91 ASN A CA 15
ATOM 19540 C C . ASN A 1 24 ? 4.429 -3.175 9.090 1.00 0.00 91 ASN A C 15
ATOM 19541 O O . ASN A 1 24 ? 4.484 -2.109 8.478 1.00 0.00 91 ASN A O 15
ATOM 19552 N N . GLN A 1 25 ? 5.358 -4.120 8.984 1.00 0.00 92 GLN A N 15
ATOM 19553 C CA . GLN A 1 25 ? 6.522 -3.953 8.122 1.00 0.00 92 GLN A CA 15
ATOM 19554 C C . GLN A 1 25 ? 6.114 -3.937 6.653 1.00 0.00 92 GLN A C 15
ATOM 19555 O O . GLN A 1 25 ? 6.775 -3.314 5.823 1.00 0.00 92 GLN A O 15
ATOM 19569 N N . GLU A 1 26 ? 5.021 -4.626 6.340 1.00 0.00 93 GLU A N 15
ATOM 19570 C CA . GLU A 1 26 ? 4.527 -4.691 4.969 1.00 0.00 93 GLU A CA 15
ATOM 19571 C C . GLU A 1 26 ? 3.653 -3.482 4.648 1.00 0.00 93 GLU A C 15
ATOM 19572 O O . GLU A 1 26 ? 3.993 -2.666 3.790 1.00 0.00 93 GLU A O 15
ATOM 19584 N N . LEU A 1 27 ? 2.526 -3.373 5.343 1.00 0.00 94 LEU A N 15
ATOM 19585 C CA . LEU A 1 27 ? 1.602 -2.264 5.132 1.00 0.00 94 LEU A CA 15
ATOM 19586 C C . LEU A 1 27 ? 2.339 -0.929 5.153 1.00 0.00 94 LEU A C 15
ATOM 19587 O O . LEU A 1 27 ? 2.226 -0.131 4.222 1.00 0.00 94 LEU A O 15
ATOM 19603 N N . ARG A 1 28 ? 3.097 -0.694 6.219 1.00 0.00 95 ARG A N 15
ATOM 19604 C CA . ARG A 1 28 ? 3.854 0.544 6.361 1.00 0.00 95 ARG A CA 15
ATOM 19605 C C . ARG A 1 28 ? 4.674 0.826 5.105 1.00 0.00 95 ARG A C 15
ATOM 19606 O O . ARG A 1 28 ? 4.473 1.838 4.435 1.00 0.00 95 ARG A O 15
ATOM 19627 N N . ALA A 1 29 ? 5.599 -0.076 4.794 1.00 0.00 96 ALA A N 15
ATOM 19628 C CA . ALA A 1 29 ? 6.448 0.075 3.619 1.00 0.00 96 ALA A CA 15
ATOM 19629 C C . ALA A 1 29 ? 5.631 0.492 2.401 1.00 0.00 96 ALA A C 15
ATOM 19630 O O . ALA A 1 29 ? 5.957 1.469 1.726 1.00 0.00 96 ALA A O 15
ATOM 19637 N N . LYS A 1 30 ? 4.568 -0.256 2.123 1.00 0.00 97 LYS A N 15
ATOM 19638 C CA . LYS A 1 30 ? 3.703 0.036 0.987 1.00 0.00 97 LYS A CA 15
ATOM 19639 C C . LYS A 1 30 ? 3.253 1.494 1.005 1.00 0.00 97 LYS A C 15
ATOM 19640 O O . LYS A 1 30 ? 3.172 2.142 -0.039 1.00 0.00 97 LYS A O 15
ATOM 19659 N N . PHE A 1 31 ? 2.964 2.004 2.197 1.00 0.00 98 PHE A N 15
ATOM 19660 C CA . PHE A 1 31 ? 2.524 3.386 2.351 1.00 0.00 98 PHE A CA 15
ATOM 19661 C C . PHE A 1 31 ? 3.714 4.341 2.340 1.00 0.00 98 PHE A C 15
ATOM 19662 O O . PHE A 1 31 ? 3.586 5.504 1.959 1.00 0.00 98 PHE A O 15
ATOM 19679 N N . GLU A 1 32 ? 4.871 3.839 2.761 1.00 0.00 99 GLU A N 15
ATOM 19680 C CA . GLU A 1 32 ? 6.084 4.648 2.801 1.00 0.00 99 GLU A CA 15
ATOM 19681 C C . GLU A 1 32 ? 6.509 5.061 1.395 1.00 0.00 99 GLU A C 15
ATOM 19682 O O . GLU A 1 32 ? 7.183 6.074 1.212 1.00 0.00 99 GLU A O 15
ATOM 19694 N N . GLU A 1 33 ? 6.109 4.269 0.405 1.00 0.00 100 GLU A N 15
ATOM 19695 C CA . GLU A 1 33 ? 6.450 4.551 -0.984 1.00 0.00 100 GLU A CA 15
ATOM 19696 C C . GLU A 1 33 ? 5.882 5.899 -1.420 1.00 0.00 100 GLU A C 15
ATOM 19697 O O . GLU A 1 33 ? 6.448 6.574 -2.280 1.00 0.00 100 GLU A O 15
ATOM 19709 N N . TYR A 1 34 ? 4.760 6.283 -0.822 1.00 0.00 101 TYR A N 15
ATOM 19710 C CA . TYR A 1 34 ? 4.113 7.548 -1.149 1.00 0.00 101 TYR A CA 15
ATOM 19711 C C . TYR A 1 34 ? 4.707 8.691 -0.332 1.00 0.00 101 TYR A C 15
ATOM 19712 O O . TYR A 1 34 ? 5.104 9.720 -0.878 1.00 0.00 101 TYR A O 15
ATOM 19730 N N . GLY A 1 35 ? 4.764 8.503 0.983 1.00 0.00 102 GLY A N 15
ATOM 19731 C CA . GLY A 1 35 ? 5.310 9.525 1.856 1.00 0.00 102 GLY A CA 15
ATOM 19732 C C . GLY A 1 35 ? 5.936 8.944 3.109 1.00 0.00 102 GLY A C 15
ATOM 19733 O O . GLY A 1 35 ? 5.809 7.754 3.397 1.00 0.00 102 GLY A O 15
ATOM 19737 N N . PRO A 1 36 ? 6.633 9.795 3.876 1.00 0.00 103 PRO A N 15
ATOM 19738 C CA . PRO A 1 36 ? 7.296 9.381 5.116 1.00 0.00 103 PRO A CA 15
ATOM 19739 C C . PRO A 1 36 ? 6.301 9.045 6.222 1.00 0.00 103 PRO A C 15
ATOM 19740 O O . PRO A 1 36 ? 6.025 9.868 7.095 1.00 0.00 103 PRO A O 15
ATOM 19751 N N . VAL A 1 37 ? 5.764 7.829 6.179 1.00 0.00 104 VAL A N 15
ATOM 19752 C CA . VAL A 1 37 ? 4.800 7.384 7.178 1.00 0.00 104 VAL A CA 15
ATOM 19753 C C . VAL A 1 37 ? 5.262 7.743 8.586 1.00 0.00 104 VAL A C 15
ATOM 19754 O O . VAL A 1 37 ? 6.461 7.799 8.861 1.00 0.00 104 VAL A O 15
ATOM 19767 N N . ILE A 1 38 ? 4.303 7.987 9.472 1.00 0.00 105 ILE A N 15
ATOM 19768 C CA . ILE A 1 38 ? 4.611 8.340 10.852 1.00 0.00 105 ILE A CA 15
ATOM 19769 C C . ILE A 1 38 ? 4.458 7.136 11.775 1.00 0.00 105 ILE A C 15
ATOM 19770 O O . ILE A 1 38 ? 5.387 6.774 12.497 1.00 0.00 105 ILE A O 15
ATOM 19786 N N . GLU A 1 39 ? 3.281 6.519 11.744 1.00 0.00 106 GLU A N 15
ATOM 19787 C CA . GLU A 1 39 ? 3.008 5.354 12.578 1.00 0.00 106 GLU A CA 15
ATOM 19788 C C . GLU A 1 39 ? 1.858 4.532 12.003 1.00 0.00 106 GLU A C 15
ATOM 19789 O O . GLU A 1 39 ? 0.726 5.009 11.910 1.00 0.00 106 GLU A O 15
ATOM 19801 N N . CYS A 1 40 ? 2.156 3.296 11.619 1.00 0.00 107 CYS A N 15
ATOM 19802 C CA . CYS A 1 40 ? 1.148 2.407 11.052 1.00 0.00 107 CYS A CA 15
ATOM 19803 C C . CYS A 1 40 ? 0.721 1.352 12.067 1.00 0.00 107 CYS A C 15
ATOM 19804 O O . CYS A 1 40 ? 1.550 0.802 12.792 1.00 0.00 107 CYS A O 15
ATOM 19812 N N . ASP A 1 41 ? -0.578 1.077 12.115 1.00 0.00 108 ASP A N 15
ATOM 19813 C CA . ASP A 1 41 ? -1.116 0.089 13.042 1.00 0.00 108 ASP A CA 15
ATOM 19814 C C . ASP A 1 41 ? -2.086 -0.851 12.332 1.00 0.00 108 ASP A C 15
ATOM 19815 O O . ASP A 1 41 ? -2.963 -0.409 11.590 1.00 0.00 108 ASP A O 15
ATOM 19824 N N . ILE A 1 42 ? -1.920 -2.149 12.564 1.00 0.00 109 ILE A N 15
ATOM 19825 C CA . ILE A 1 42 ? -2.780 -3.151 11.946 1.00 0.00 109 ILE A CA 15
ATOM 19826 C C . ILE A 1 42 ? -3.870 -3.609 12.909 1.00 0.00 109 ILE A C 15
ATOM 19827 O O . ILE A 1 42 ? -3.693 -3.573 14.127 1.00 0.00 109 ILE A O 15
ATOM 19843 N N . VAL A 1 43 ? -4.999 -4.041 12.355 1.00 0.00 110 VAL A N 15
ATOM 19844 C CA . VAL A 1 43 ? -6.117 -4.509 13.165 1.00 0.00 110 VAL A CA 15
ATOM 19845 C C . VAL A 1 43 ? -6.703 -5.798 12.599 1.00 0.00 110 VAL A C 15
ATOM 19846 O O . VAL A 1 43 ? -6.310 -6.253 11.524 1.00 0.00 110 VAL A O 15
ATOM 19859 N N . LYS A 1 44 ? -7.647 -6.382 13.329 1.00 0.00 111 LYS A N 15
ATOM 19860 C CA . LYS A 1 44 ? -8.291 -7.619 12.900 1.00 0.00 111 LYS A CA 15
ATOM 19861 C C . LYS A 1 44 ? -8.468 -7.643 11.385 1.00 0.00 111 LYS A C 15
ATOM 19862 O O . LYS A 1 44 ? -7.789 -8.393 10.684 1.00 0.00 111 LYS A O 15
ATOM 19881 N N . ASP A 1 45 ? -9.383 -6.818 10.888 1.00 0.00 112 ASP A N 15
ATOM 19882 C CA . ASP A 1 45 ? -9.647 -6.743 9.456 1.00 0.00 112 ASP A CA 15
ATOM 19883 C C . ASP A 1 45 ? -9.493 -5.313 8.949 1.00 0.00 112 ASP A C 15
ATOM 19884 O O . ASP A 1 45 ? -9.838 -5.008 7.807 1.00 0.00 112 ASP A O 15
ATOM 19893 N N . TYR A 1 46 ? -8.974 -4.440 9.805 1.00 0.00 113 TYR A N 15
ATOM 19894 C CA . TYR A 1 46 ? -8.778 -3.041 9.445 1.00 0.00 113 TYR A CA 15
ATOM 19895 C C . TYR A 1 46 ? -7.396 -2.557 9.873 1.00 0.00 113 TYR A C 15
ATOM 19896 O O . TYR A 1 46 ? -6.645 -3.284 10.522 1.00 0.00 113 TYR A O 15
ATOM 19914 N N . ALA A 1 47 ? -7.068 -1.323 9.505 1.00 0.00 114 ALA A N 15
ATOM 19915 C CA . ALA A 1 47 ? -5.778 -0.739 9.852 1.00 0.00 114 ALA A CA 15
ATOM 19916 C C . ALA A 1 47 ? -5.839 0.784 9.820 1.00 0.00 114 ALA A C 15
ATOM 19917 O O . ALA A 1 47 ? -6.845 1.368 9.415 1.00 0.00 114 ALA A O 15
ATOM 19924 N N . PHE A 1 48 ? -4.756 1.424 10.251 1.00 0.00 115 PHE A N 15
ATOM 19925 C CA . PHE A 1 48 ? -4.687 2.880 10.273 1.00 0.00 115 PHE A CA 15
ATOM 19926 C C . PHE A 1 48 ? -3.254 3.360 10.064 1.00 0.00 115 PHE A C 15
ATOM 19927 O O . PHE A 1 48 ? -2.387 3.150 10.913 1.00 0.00 115 PHE A O 15
ATOM 19944 N N . VAL A 1 49 ? -3.012 4.005 8.928 1.00 0.00 116 VAL A N 15
ATOM 19945 C CA . VAL A 1 49 ? -1.684 4.516 8.606 1.00 0.00 116 VAL A CA 15
ATOM 19946 C C . VAL A 1 49 ? -1.604 6.021 8.834 1.00 0.00 116 VAL A C 15
ATOM 19947 O O . VAL A 1 49 ? -2.184 6.805 8.082 1.00 0.00 116 VAL A O 15
ATOM 19960 N N . HIS A 1 50 ? -0.881 6.419 9.876 1.00 0.00 117 HIS A N 15
ATOM 19961 C CA . HIS A 1 50 ? -0.724 7.832 10.203 1.00 0.00 117 HIS A CA 15
ATOM 19962 C C . HIS A 1 50 ? 0.326 8.483 9.307 1.00 0.00 117 HIS A C 15
ATOM 19963 O O . HIS A 1 50 ? 1.525 8.277 9.491 1.00 0.00 117 HIS A O 15
ATOM 19978 N N . MET A 1 51 ? -0.134 9.267 8.339 1.00 0.00 118 MET A N 15
ATOM 19979 C CA . MET A 1 51 ? 0.766 9.949 7.415 1.00 0.00 118 MET A CA 15
ATOM 19980 C C . MET A 1 51 ? 1.215 11.290 7.985 1.00 0.00 118 MET A C 15
ATOM 19981 O O . MET A 1 51 ? 0.627 11.798 8.939 1.00 0.00 118 MET A O 15
ATOM 19995 N N . GLU A 1 52 ? 2.261 11.859 7.393 1.00 0.00 119 GLU A N 15
ATOM 19996 C CA . GLU A 1 52 ? 2.789 13.141 7.844 1.00 0.00 119 GLU A CA 15
ATOM 19997 C C . GLU A 1 52 ? 2.194 14.290 7.034 1.00 0.00 119 GLU A C 15
ATOM 19998 O O . GLU A 1 52 ? 1.672 15.253 7.595 1.00 0.00 119 GLU A O 15
ATOM 20010 N N . ARG A 1 53 ? 2.276 14.179 5.712 1.00 0.00 120 ARG A N 15
ATOM 20011 C CA . ARG A 1 53 ? 1.748 15.208 4.825 1.00 0.00 120 ARG A CA 15
ATOM 20012 C C . ARG A 1 53 ? 0.449 14.747 4.170 1.00 0.00 120 ARG A C 15
ATOM 20013 O O . ARG A 1 53 ? 0.172 13.550 4.095 1.00 0.00 120 ARG A O 15
ATOM 20034 N N . ALA A 1 54 ? -0.342 15.704 3.699 1.00 0.00 121 ALA A N 15
ATOM 20035 C CA . ALA A 1 54 ? -1.610 15.396 3.049 1.00 0.00 121 ALA A CA 15
ATOM 20036 C C . ALA A 1 54 ? -1.388 14.840 1.647 1.00 0.00 121 ALA A C 15
ATOM 20037 O O . ALA A 1 54 ? -1.892 13.770 1.307 1.00 0.00 121 ALA A O 15
ATOM 20044 N N . GLU A 1 55 ? -0.631 15.574 0.837 1.00 0.00 122 GLU A N 15
ATOM 20045 C CA . GLU A 1 55 ? -0.344 15.153 -0.529 1.00 0.00 122 GLU A CA 15
ATOM 20046 C C . GLU A 1 55 ? 0.063 13.683 -0.572 1.00 0.00 122 GLU A C 15
ATOM 20047 O O . GLU A 1 55 ? -0.273 12.962 -1.511 1.00 0.00 122 GLU A O 15
ATOM 20059 N N . ASP A 1 56 ? 0.789 13.247 0.452 1.00 0.00 123 ASP A N 15
ATOM 20060 C CA . ASP A 1 56 ? 1.243 11.864 0.533 1.00 0.00 123 ASP A CA 15
ATOM 20061 C C . ASP A 1 56 ? 0.096 10.938 0.928 1.00 0.00 123 ASP A C 15
ATOM 20062 O O . ASP A 1 56 ? -0.050 9.846 0.380 1.00 0.00 123 ASP A O 15
ATOM 20071 N N . ALA A 1 57 ? -0.715 11.383 1.882 1.00 0.00 124 ALA A N 15
ATOM 20072 C CA . ALA A 1 57 ? -1.849 10.595 2.349 1.00 0.00 124 ALA A CA 15
ATOM 20073 C C . ALA A 1 57 ? -2.885 10.415 1.245 1.00 0.00 124 ALA A C 15
ATOM 20074 O O . ALA A 1 57 ? -3.246 9.292 0.896 1.00 0.00 124 ALA A O 15
ATOM 20081 N N . VAL A 1 58 ? -3.360 11.530 0.698 1.00 0.00 125 VAL A N 15
ATOM 20082 C CA . VAL A 1 58 ? -4.355 11.495 -0.367 1.00 0.00 125 VAL A CA 15
ATOM 20083 C C . VAL A 1 58 ? -3.929 10.552 -1.486 1.00 0.00 125 VAL A C 15
ATOM 20084 O O . VAL A 1 58 ? -4.753 9.840 -2.059 1.00 0.00 125 VAL A O 15
ATOM 20097 N N . GLU A 1 59 ? -2.635 10.551 -1.792 1.00 0.00 126 GLU A N 15
ATOM 20098 C CA . GLU A 1 59 ? -2.100 9.694 -2.843 1.00 0.00 126 GLU A CA 15
ATOM 20099 C C . GLU A 1 59 ? -2.087 8.234 -2.401 1.00 0.00 126 GLU A C 15
ATOM 20100 O O . GLU A 1 59 ? -2.570 7.354 -3.113 1.00 0.00 126 GLU A O 15
ATOM 20112 N N . ALA A 1 60 ? -1.529 7.984 -1.221 1.00 0.00 127 ALA A N 15
ATOM 20113 C CA . ALA A 1 60 ? -1.454 6.632 -0.682 1.00 0.00 127 ALA A CA 15
ATOM 20114 C C . ALA A 1 60 ? -2.814 5.944 -0.734 1.00 0.00 127 ALA A C 15
ATOM 20115 O O . ALA A 1 60 ? -2.902 4.717 -0.671 1.00 0.00 127 ALA A O 15
ATOM 20122 N N . ILE A 1 61 ? -3.871 6.741 -0.849 1.00 0.00 128 ILE A N 15
ATOM 20123 C CA . ILE A 1 61 ? -5.226 6.208 -0.909 1.00 0.00 128 ILE A CA 15
ATOM 20124 C C . ILE A 1 61 ? -5.642 5.925 -2.349 1.00 0.00 128 ILE A C 15
ATOM 20125 O O . ILE A 1 61 ? -5.906 4.780 -2.716 1.00 0.00 128 ILE A O 15
ATOM 20141 N N . ARG A 1 62 ? -5.697 6.976 -3.160 1.00 0.00 129 ARG A N 15
ATOM 20142 C CA . ARG A 1 62 ? -6.080 6.841 -4.560 1.00 0.00 129 ARG A CA 15
ATOM 20143 C C . ARG A 1 62 ? -5.271 5.741 -5.241 1.00 0.00 129 ARG A C 15
ATOM 20144 O O . ARG A 1 62 ? -5.652 5.241 -6.299 1.00 0.00 129 ARG A O 15
ATOM 20165 N N . GLY A 1 63 ? -4.152 5.369 -4.627 1.00 0.00 130 GLY A N 15
ATOM 20166 C CA . GLY A 1 63 ? -3.307 4.331 -5.188 1.00 0.00 130 GLY A CA 15
ATOM 20167 C C . GLY A 1 63 ? -3.562 2.974 -4.562 1.00 0.00 130 GLY A C 15
ATOM 20168 O O . GLY A 1 63 ? -3.789 1.990 -5.267 1.00 0.00 130 GLY A O 15
ATOM 20172 N N . LEU A 1 64 ? -3.522 2.920 -3.236 1.00 0.00 131 LEU A N 15
ATOM 20173 C CA . LEU A 1 64 ? -3.748 1.672 -2.514 1.00 0.00 131 LEU A CA 15
ATOM 20174 C C . LEU A 1 64 ? -5.240 1.418 -2.321 1.00 0.00 131 LEU A C 15
ATOM 20175 O O . LEU A 1 64 ? -5.636 0.422 -1.716 1.00 0.00 131 LEU A O 15
ATOM 20191 N N . ASP A 1 65 ? -6.061 2.323 -2.842 1.00 0.00 132 ASP A N 15
ATOM 20192 C CA . ASP A 1 65 ? -7.509 2.195 -2.730 1.00 0.00 132 ASP A CA 15
ATOM 20193 C C . ASP A 1 65 ? -8.019 1.035 -3.580 1.00 0.00 132 ASP A C 15
ATOM 20194 O O . ASP A 1 65 ? -7.913 1.057 -4.805 1.00 0.00 132 ASP A O 15
ATOM 20203 N N . ASN A 1 66 ? -8.573 0.023 -2.919 1.00 0.00 133 ASN A N 15
ATOM 20204 C CA . ASN A 1 66 ? -9.098 -1.147 -3.613 1.00 0.00 133 ASN A CA 15
ATOM 20205 C C . ASN A 1 66 ? -7.989 -1.877 -4.365 1.00 0.00 133 ASN A C 15
ATOM 20206 O O . ASN A 1 66 ? -8.103 -2.140 -5.562 1.00 0.00 133 ASN A O 15
ATOM 20217 N N . THR A 1 67 ? -6.914 -2.203 -3.653 1.00 0.00 134 THR A N 15
ATOM 20218 C CA . THR A 1 67 ? -5.784 -2.902 -4.251 1.00 0.00 134 THR A CA 15
ATOM 20219 C C . THR A 1 67 ? -5.569 -4.261 -3.595 1.00 0.00 134 THR A C 15
ATOM 20220 O O . THR A 1 67 ? -5.412 -4.355 -2.378 1.00 0.00 134 THR A O 15
ATOM 20231 N N . GLU A 1 68 ? -5.561 -5.312 -4.410 1.00 0.00 135 GLU A N 15
ATOM 20232 C CA . GLU A 1 68 ? -5.365 -6.666 -3.907 1.00 0.00 135 GLU A CA 15
ATOM 20233 C C . GLU A 1 68 ? -4.136 -6.739 -3.006 1.00 0.00 135 GLU A C 15
ATOM 20234 O O . GLU A 1 68 ? -3.001 -6.669 -3.478 1.00 0.00 135 GLU A O 15
ATOM 20246 N N . PHE A 1 69 ? -4.370 -6.880 -1.705 1.00 0.00 136 PHE A N 15
ATOM 20247 C CA . PHE A 1 69 ? -3.282 -6.961 -0.737 1.00 0.00 136 PHE A CA 15
ATOM 20248 C C . PHE A 1 69 ? -3.110 -8.390 -0.231 1.00 0.00 136 PHE A C 15
ATOM 20249 O O . PHE A 1 69 ? -4.037 -8.978 0.325 1.00 0.00 136 PHE A O 15
ATOM 20266 N N . GLN A 1 70 ? -1.917 -8.942 -0.430 1.00 0.00 137 GLN A N 15
ATOM 20267 C CA . GLN A 1 70 ? -1.623 -10.303 0.004 1.00 0.00 137 GLN A CA 15
ATOM 20268 C C . GLN A 1 70 ? -2.730 -11.261 -0.423 1.00 0.00 137 GLN A C 15
ATOM 20269 O O . GLN A 1 70 ? -2.983 -12.267 0.239 1.00 0.00 137 GLN A O 15
ATOM 20283 N N . GLY A 1 71 ? -3.386 -10.942 -1.534 1.00 0.00 138 GLY A N 15
ATOM 20284 C CA . GLY A 1 71 ? -4.458 -11.785 -2.030 1.00 0.00 138 GLY A CA 15
ATOM 20285 C C . GLY A 1 71 ? -5.817 -11.122 -1.918 1.00 0.00 138 GLY A C 15
ATOM 20286 O O . GLY A 1 71 ? -6.602 -11.132 -2.867 1.00 0.00 138 GLY A O 15
ATOM 20290 N N . LYS A 1 72 ? -6.097 -10.544 -0.755 1.00 0.00 139 LYS A N 15
ATOM 20291 C CA . LYS A 1 72 ? -7.370 -9.872 -0.521 1.00 0.00 139 LYS A CA 15
ATOM 20292 C C . LYS A 1 72 ? -7.224 -8.362 -0.671 1.00 0.00 139 LYS A C 15
ATOM 20293 O O . LYS A 1 72 ? -6.289 -7.763 -0.139 1.00 0.00 139 LYS A O 15
ATOM 20312 N N . ARG A 1 73 ? -8.155 -7.751 -1.397 1.00 0.00 140 ARG A N 15
ATOM 20313 C CA . ARG A 1 73 ? -8.129 -6.309 -1.616 1.00 0.00 140 ARG A CA 15
ATOM 20314 C C . ARG A 1 73 ? -8.668 -5.565 -0.397 1.00 0.00 140 ARG A C 15
ATOM 20315 O O . ARG A 1 73 ? -9.670 -5.965 0.193 1.00 0.00 140 ARG A O 15
ATOM 20336 N N . MET A 1 74 ? -7.995 -4.480 -0.028 1.00 0.00 141 MET A N 15
ATOM 20337 C CA . MET A 1 74 ? -8.407 -3.679 1.119 1.00 0.00 141 MET A CA 15
ATOM 20338 C C . MET A 1 74 ? -8.862 -2.292 0.679 1.00 0.00 141 MET A C 15
ATOM 20339 O O . MET A 1 74 ? -8.386 -1.761 -0.325 1.00 0.00 141 MET A O 15
ATOM 20353 N N . HIS A 1 75 ? -9.787 -1.710 1.435 1.00 0.00 142 HIS A N 15
ATOM 20354 C CA . HIS A 1 75 ? -10.307 -0.383 1.122 1.00 0.00 142 HIS A CA 15
ATOM 20355 C C . HIS A 1 75 ? -9.598 0.687 1.947 1.00 0.00 142 HIS A C 15
ATOM 20356 O O . HIS A 1 75 ? -9.628 0.657 3.178 1.00 0.00 142 HIS A O 15
ATOM 20371 N N . VAL A 1 76 ? -8.960 1.630 1.262 1.00 0.00 143 VAL A N 15
ATOM 20372 C CA . VAL A 1 76 ? -8.244 2.710 1.932 1.00 0.00 143 VAL A CA 15
ATOM 20373 C C . VAL A 1 76 ? -8.944 4.048 1.720 1.00 0.00 143 VAL A C 15
ATOM 20374 O O . VAL A 1 76 ? -9.273 4.415 0.592 1.00 0.00 143 VAL A O 15
ATOM 20387 N N . GLN A 1 77 ? -9.167 4.772 2.812 1.00 0.00 144 GLN A N 15
ATOM 20388 C CA . GLN A 1 77 ? -9.828 6.070 2.745 1.00 0.00 144 GLN A CA 15
ATOM 20389 C C . GLN A 1 77 ? -9.488 6.918 3.966 1.00 0.00 144 GLN A C 15
ATOM 20390 O O . GLN A 1 77 ? -8.841 6.445 4.902 1.00 0.00 144 GLN A O 15
ATOM 20404 N N . LEU A 1 78 ? -9.926 8.172 3.950 1.00 0.00 145 LEU A N 15
ATOM 20405 C CA . LEU A 1 78 ? -9.667 9.086 5.057 1.00 0.00 145 LEU A CA 15
ATOM 20406 C C . LEU A 1 78 ? -10.153 8.495 6.377 1.00 0.00 145 LEU A C 15
ATOM 20407 O O . LEU A 1 78 ? -11.181 7.820 6.425 1.00 0.00 145 LEU A O 15
ATOM 20423 N N . SER A 1 79 ? -9.408 8.756 7.446 1.00 0.00 146 SER A N 15
ATOM 20424 C CA . SER A 1 79 ? -9.762 8.249 8.766 1.00 0.00 146 SER A CA 15
ATOM 20425 C C . SER A 1 79 ? -11.157 8.714 9.171 1.00 0.00 146 SER A C 15
ATOM 20426 O O . SER A 1 79 ? -12.084 7.911 9.286 1.00 0.00 146 SER A O 15
ATOM 20434 N N . THR A 1 80 ? -11.301 10.018 9.386 1.00 0.00 147 THR A N 15
ATOM 20435 C CA . THR A 1 80 ? -12.582 10.591 9.779 1.00 0.00 147 THR A CA 15
ATOM 20436 C C . THR A 1 80 ? -12.976 11.739 8.856 1.00 0.00 147 THR A C 15
ATOM 20437 O O . THR A 1 80 ? -12.130 12.526 8.432 1.00 0.00 147 THR A O 15
ATOM 20448 N N . SER A 1 81 ? -14.266 11.829 8.550 1.00 0.00 148 SER A N 15
ATOM 20449 C CA . SER A 1 81 ? -14.773 12.879 7.675 1.00 0.00 148 SER A CA 15
ATOM 20450 C C . SER A 1 81 ? -16.293 12.977 7.766 1.00 0.00 148 SER A C 15
ATOM 20451 O O . SER A 1 81 ? -16.985 11.965 7.877 1.00 0.00 148 SER A O 15
ATOM 20459 N N . ARG A 1 82 ? -16.804 14.202 7.719 1.00 0.00 149 ARG A N 15
ATOM 20460 C CA . ARG A 1 82 ? -18.242 14.434 7.797 1.00 0.00 149 ARG A CA 15
ATOM 20461 C C . ARG A 1 82 ? -18.753 15.115 6.531 1.00 0.00 149 ARG A C 15
ATOM 20462 O O . ARG A 1 82 ? -19.738 14.679 5.933 1.00 0.00 149 ARG A O 15
ATOM 20483 N N . LEU A 1 83 ? -18.078 16.186 6.128 1.00 0.00 150 LEU A N 15
ATOM 20484 C CA . LEU A 1 83 ? -18.464 16.928 4.933 1.00 0.00 150 LEU A CA 15
ATOM 20485 C C . LEU A 1 83 ? -17.253 17.200 4.046 1.00 0.00 150 LEU A C 15
ATOM 20486 O O . LEU A 1 83 ? -16.142 16.762 4.345 1.00 0.00 150 LEU A O 15
ATOM 20502 N N . ARG A 1 84 ? -17.475 17.927 2.956 1.00 0.00 151 ARG A N 15
ATOM 20503 C CA . ARG A 1 84 ? -16.402 18.258 2.027 1.00 0.00 151 ARG A CA 15
ATOM 20504 C C . ARG A 1 84 ? -15.493 19.337 2.608 1.00 0.00 151 ARG A C 15
ATOM 20505 O O . ARG A 1 84 ? -14.277 19.162 2.691 1.00 0.00 151 ARG A O 15
ATOM 20526 N N . THR A 1 85 ? -16.092 20.455 3.008 1.00 0.00 152 THR A N 15
ATOM 20527 C CA . THR A 1 85 ? -15.337 21.563 3.580 1.00 0.00 152 THR A CA 15
ATOM 20528 C C . THR A 1 85 ? -14.419 22.196 2.541 1.00 0.00 152 THR A C 15
ATOM 20529 O O . THR A 1 85 ? -13.303 22.610 2.855 1.00 0.00 152 THR A O 15
ATOM 20540 N N . ALA A 1 86 ? -14.895 22.269 1.303 1.00 0.00 153 ALA A N 15
ATOM 20541 C CA . ALA A 1 86 ? -14.117 22.855 0.218 1.00 0.00 153 ALA A CA 15
ATOM 20542 C C . ALA A 1 86 ? -12.760 22.173 0.086 1.00 0.00 153 ALA A C 15
ATOM 20543 O O . ALA A 1 86 ? -11.760 22.816 -0.233 1.00 0.00 153 ALA A O 15
ATOM 20550 N N . SER A 1 87 ? -12.732 20.868 0.334 1.00 0.00 154 SER A N 15
ATOM 20551 C CA . SER A 1 87 ? -11.495 20.099 0.247 1.00 0.00 154 SER A CA 15
ATOM 20552 C C . SER A 1 87 ? -10.639 20.579 -0.921 1.00 0.00 154 SER A C 15
ATOM 20553 O O . SER A 1 87 ? -11.109 20.670 -2.054 1.00 0.00 154 SER A O 15
ATOM 20561 N N . GLY A 1 88 ? -9.377 20.886 -0.635 1.00 0.00 155 GLY A N 15
ATOM 20562 C CA . GLY A 1 88 ? -8.474 21.353 -1.670 1.00 0.00 155 GLY A CA 15
ATOM 20563 C C . GLY A 1 88 ? -7.305 22.138 -1.109 1.00 0.00 155 GLY A C 15
ATOM 20564 O O . GLY A 1 88 ? -7.350 22.642 0.014 1.00 0.00 155 GLY A O 15
ATOM 20568 N N . PRO A 1 89 ? -6.228 22.251 -1.900 1.00 0.00 156 PRO A N 15
ATOM 20569 C CA . PRO A 1 89 ? -5.021 22.978 -1.496 1.00 0.00 156 PRO A CA 15
ATOM 20570 C C . PRO A 1 89 ? -5.249 24.485 -1.427 1.00 0.00 156 PRO A C 15
ATOM 20571 O O . PRO A 1 89 ? -4.475 25.211 -0.803 1.00 0.00 156 PRO A O 15
ATOM 20582 N N . SER A 1 90 ? -6.314 24.948 -2.072 1.00 0.00 157 SER A N 15
ATOM 20583 C CA . SER A 1 90 ? -6.642 26.369 -2.087 1.00 0.00 157 SER A CA 15
ATOM 20584 C C . SER A 1 90 ? -6.366 27.003 -0.727 1.00 0.00 157 SER A C 15
ATOM 20585 O O . SER A 1 90 ? -6.580 26.384 0.315 1.00 0.00 157 SER A O 15
ATOM 20593 N N . SER A 1 91 ? -5.888 28.244 -0.746 1.00 0.00 158 SER A N 15
ATOM 20594 C CA . SER A 1 91 ? -5.579 28.962 0.485 1.00 0.00 158 SER A CA 15
ATOM 20595 C C . SER A 1 91 ? -5.582 30.470 0.249 1.00 0.00 158 SER A C 15
ATOM 20596 O O . SER A 1 91 ? -5.603 30.931 -0.891 1.00 0.00 158 SER A O 15
ATOM 20604 N N . GLY A 1 92 ? -5.563 31.233 1.338 1.00 0.00 159 GLY A N 15
ATOM 20605 C CA . GLY A 1 92 ? -5.565 32.680 1.229 1.00 0.00 159 GLY A CA 15
ATOM 20606 C C . GLY A 1 92 ? -5.717 33.362 2.575 1.00 0.00 159 GLY A C 15
ATOM 20607 O O . GLY A 1 92 ? -4.961 34.276 2.904 1.00 0.00 159 GLY A O 15
ATOM 20611 N N . GLY A 1 1 ? -14.892 28.073 0.318 1.00 0.00 68 GLY A N 16
ATOM 20612 C CA . GLY A 1 1 ? -14.274 29.282 0.831 1.00 0.00 68 GLY A CA 16
ATOM 20613 C C . GLY A 1 1 ? -12.888 29.033 1.391 1.00 0.00 68 GLY A C 16
ATOM 20614 O O . GLY A 1 1 ? -12.279 27.997 1.121 1.00 0.00 68 GLY A O 16
ATOM 20618 N N . SER A 1 2 ? -12.387 29.984 2.172 1.00 0.00 69 SER A N 16
ATOM 20619 C CA . SER A 1 2 ? -11.061 29.865 2.767 1.00 0.00 69 SER A CA 16
ATOM 20620 C C . SER A 1 2 ? -11.159 29.674 4.277 1.00 0.00 69 SER A C 16
ATOM 20621 O O . SER A 1 2 ? -12.187 29.969 4.886 1.00 0.00 69 SER A O 16
ATOM 20629 N N . SER A 1 3 ? -10.080 29.178 4.876 1.00 0.00 70 SER A N 16
ATOM 20630 C CA . SER A 1 3 ? -10.044 28.943 6.314 1.00 0.00 70 SER A CA 16
ATOM 20631 C C . SER A 1 3 ? -8.648 28.522 6.761 1.00 0.00 70 SER A C 16
ATOM 20632 O O . SER A 1 3 ? -8.105 27.526 6.286 1.00 0.00 70 SER A O 16
ATOM 20640 N N . GLY A 1 4 ? -8.070 29.291 7.680 1.00 0.00 71 GLY A N 16
ATOM 20641 C CA . GLY A 1 4 ? -6.742 28.983 8.177 1.00 0.00 71 GLY A CA 16
ATOM 20642 C C . GLY A 1 4 ? -6.592 27.526 8.565 1.00 0.00 71 GLY A C 16
ATOM 20643 O O . GLY A 1 4 ? -7.541 26.901 9.038 1.00 0.00 71 GLY A O 16
ATOM 20647 N N . SER A 1 5 ? -5.396 26.981 8.363 1.00 0.00 72 SER A N 16
ATOM 20648 C CA . SER A 1 5 ? -5.126 25.586 8.690 1.00 0.00 72 SER A CA 16
ATOM 20649 C C . SER A 1 5 ? -4.992 25.398 10.198 1.00 0.00 72 SER A C 16
ATOM 20650 O O . SER A 1 5 ? -4.010 25.827 10.804 1.00 0.00 72 SER A O 16
ATOM 20658 N N . SER A 1 6 ? -5.987 24.753 10.798 1.00 0.00 73 SER A N 16
ATOM 20659 C CA . SER A 1 6 ? -5.984 24.511 12.236 1.00 0.00 73 SER A CA 16
ATOM 20660 C C . SER A 1 6 ? -5.259 23.209 12.566 1.00 0.00 73 SER A C 16
ATOM 20661 O O . SER A 1 6 ? -5.870 22.143 12.625 1.00 0.00 73 SER A O 16
ATOM 20669 N N . GLY A 1 7 ? -3.950 23.306 12.780 1.00 0.00 74 GLY A N 16
ATOM 20670 C CA . GLY A 1 7 ? -3.162 22.130 13.101 1.00 0.00 74 GLY A CA 16
ATOM 20671 C C . GLY A 1 7 ? -3.135 21.123 11.968 1.00 0.00 74 GLY A C 16
ATOM 20672 O O . GLY A 1 7 ? -2.437 21.316 10.972 1.00 0.00 74 GLY A O 16
ATOM 20676 N N . LYS A 1 8 ? -3.896 20.045 12.119 1.00 0.00 75 LYS A N 16
ATOM 20677 C CA . LYS A 1 8 ? -3.958 19.003 11.101 1.00 0.00 75 LYS A CA 16
ATOM 20678 C C . LYS A 1 8 ? -2.590 18.784 10.462 1.00 0.00 75 LYS A C 16
ATOM 20679 O O . LYS A 1 8 ? -2.486 18.563 9.256 1.00 0.00 75 LYS A O 16
ATOM 20698 N N . ALA A 1 9 ? -1.544 18.847 11.280 1.00 0.00 76 ALA A N 16
ATOM 20699 C CA . ALA A 1 9 ? -0.183 18.653 10.795 1.00 0.00 76 ALA A CA 16
ATOM 20700 C C . ALA A 1 9 ? -0.022 17.282 10.146 1.00 0.00 76 ALA A C 16
ATOM 20701 O O . ALA A 1 9 ? 0.326 17.178 8.970 1.00 0.00 76 ALA A O 16
ATOM 20708 N N . SER A 1 10 ? -0.276 16.233 10.921 1.00 0.00 77 SER A N 16
ATOM 20709 C CA . SER A 1 10 ? -0.154 14.868 10.423 1.00 0.00 77 SER A CA 16
ATOM 20710 C C . SER A 1 10 ? -1.453 14.411 9.766 1.00 0.00 77 SER A C 16
ATOM 20711 O O . SER A 1 10 ? -2.446 15.141 9.751 1.00 0.00 77 SER A O 16
ATOM 20719 N N . THR A 1 11 ? -1.440 13.198 9.222 1.00 0.00 78 THR A N 16
ATOM 20720 C CA . THR A 1 11 ? -2.615 12.644 8.562 1.00 0.00 78 THR A CA 16
ATOM 20721 C C . THR A 1 11 ? -2.914 11.236 9.064 1.00 0.00 78 THR A C 16
ATOM 20722 O O . THR A 1 11 ? -2.104 10.630 9.765 1.00 0.00 78 THR A O 16
ATOM 20733 N N . LYS A 1 12 ? -4.083 10.719 8.700 1.00 0.00 79 LYS A N 16
ATOM 20734 C CA . LYS A 1 12 ? -4.490 9.381 9.112 1.00 0.00 79 LYS A CA 16
ATOM 20735 C C . LYS A 1 12 ? -5.313 8.703 8.021 1.00 0.00 79 LYS A C 16
ATOM 20736 O O . LYS A 1 12 ? -6.275 9.276 7.508 1.00 0.00 79 LYS A O 16
ATOM 20755 N N . LEU A 1 13 ? -4.929 7.480 7.671 1.00 0.00 80 LEU A N 16
ATOM 20756 C CA . LEU A 1 13 ? -5.633 6.722 6.642 1.00 0.00 80 LEU A CA 16
ATOM 20757 C C . LEU A 1 13 ? -6.155 5.402 7.199 1.00 0.00 80 LEU A C 16
ATOM 20758 O O . LEU A 1 13 ? -5.401 4.619 7.778 1.00 0.00 80 LEU A O 16
ATOM 20774 N N . HIS A 1 14 ? -7.449 5.159 7.017 1.00 0.00 81 HIS A N 16
ATOM 20775 C CA . HIS A 1 14 ? -8.072 3.931 7.499 1.00 0.00 81 HIS A CA 16
ATOM 20776 C C . HIS A 1 14 ? -8.120 2.878 6.397 1.00 0.00 81 HIS A C 16
ATOM 20777 O O . HIS A 1 14 ? -8.385 3.191 5.236 1.00 0.00 81 HIS A O 16
ATOM 20792 N N . VAL A 1 15 ? -7.861 1.628 6.767 1.00 0.00 82 VAL A N 16
ATOM 20793 C CA . VAL A 1 15 ? -7.875 0.528 5.810 1.00 0.00 82 VAL A CA 16
ATOM 20794 C C . VAL A 1 15 ? -8.810 -0.586 6.267 1.00 0.00 82 VAL A C 16
ATOM 20795 O O . VAL A 1 15 ? -9.006 -0.795 7.464 1.00 0.00 82 VAL A O 16
ATOM 20808 N N . GLY A 1 16 ? -9.385 -1.301 5.305 1.00 0.00 83 GLY A N 16
ATOM 20809 C CA . GLY A 1 16 ? -10.293 -2.386 5.628 1.00 0.00 83 GLY A CA 16
ATOM 20810 C C . GLY A 1 16 ? -9.978 -3.654 4.859 1.00 0.00 83 GLY A C 16
ATOM 20811 O O . GLY A 1 16 ? -9.224 -3.627 3.887 1.00 0.00 83 GLY A O 16
ATOM 20815 N N . ASN A 1 17 ? -10.557 -4.768 5.295 1.00 0.00 84 ASN A N 16
ATOM 20816 C CA . ASN A 1 17 ? -10.333 -6.052 4.641 1.00 0.00 84 ASN A CA 16
ATOM 20817 C C . ASN A 1 17 ? -8.849 -6.406 4.632 1.00 0.00 84 ASN A C 16
ATOM 20818 O O . ASN A 1 17 ? -8.273 -6.683 3.579 1.00 0.00 84 ASN A O 16
ATOM 20829 N N . ILE A 1 18 ? -8.236 -6.395 5.811 1.00 0.00 85 ILE A N 16
ATOM 20830 C CA . ILE A 1 18 ? -6.820 -6.716 5.939 1.00 0.00 85 ILE A CA 16
ATOM 20831 C C . ILE A 1 18 ? -6.610 -8.217 6.113 1.00 0.00 85 ILE A C 16
ATOM 20832 O O . ILE A 1 18 ? -7.536 -8.946 6.469 1.00 0.00 85 ILE A O 16
ATOM 20848 N N . SER A 1 19 ? -5.387 -8.671 5.860 1.00 0.00 86 SER A N 16
ATOM 20849 C CA . SER A 1 19 ? -5.055 -10.085 5.987 1.00 0.00 86 SER A CA 16
ATOM 20850 C C . SER A 1 19 ? -4.563 -10.404 7.395 1.00 0.00 86 SER A C 16
ATOM 20851 O O . SER A 1 19 ? -3.884 -9.604 8.039 1.00 0.00 86 SER A O 16
ATOM 20859 N N . PRO A 1 20 ? -4.914 -11.601 7.887 1.00 0.00 87 PRO A N 16
ATOM 20860 C CA . PRO A 1 20 ? -4.519 -12.055 9.224 1.00 0.00 87 PRO A CA 16
ATOM 20861 C C . PRO A 1 20 ? -3.025 -12.344 9.320 1.00 0.00 87 PRO A C 16
ATOM 20862 O O . PRO A 1 20 ? -2.510 -12.656 10.394 1.00 0.00 87 PRO A O 16
ATOM 20873 N N . THR A 1 21 ? -2.332 -12.237 8.190 1.00 0.00 88 THR A N 16
ATOM 20874 C CA . THR A 1 21 ? -0.897 -12.487 8.147 1.00 0.00 88 THR A CA 16
ATOM 20875 C C . THR A 1 21 ? -0.127 -11.217 7.805 1.00 0.00 88 THR A C 16
ATOM 20876 O O . THR A 1 21 ? 1.104 -11.209 7.795 1.00 0.00 88 THR A O 16
ATOM 20887 N N . CYS A 1 22 ? -0.859 -10.144 7.525 1.00 0.00 89 CYS A N 16
ATOM 20888 C CA . CYS A 1 22 ? -0.245 -8.867 7.182 1.00 0.00 89 CYS A CA 16
ATOM 20889 C C . CYS A 1 22 ? 0.742 -8.431 8.261 1.00 0.00 89 CYS A C 16
ATOM 20890 O O . CYS A 1 22 ? 0.510 -8.640 9.452 1.00 0.00 89 CYS A O 16
ATOM 20898 N N . THR A 1 23 ? 1.847 -7.826 7.835 1.00 0.00 90 THR A N 16
ATOM 20899 C CA . THR A 1 23 ? 2.871 -7.364 8.763 1.00 0.00 90 THR A CA 16
ATOM 20900 C C . THR A 1 23 ? 2.986 -5.844 8.742 1.00 0.00 90 THR A C 16
ATOM 20901 O O . THR A 1 23 ? 2.912 -5.221 7.684 1.00 0.00 90 THR A O 16
ATOM 20912 N N . ASN A 1 24 ? 3.170 -5.253 9.918 1.00 0.00 91 ASN A N 16
ATOM 20913 C CA . ASN A 1 24 ? 3.296 -3.804 10.034 1.00 0.00 91 ASN A CA 16
ATOM 20914 C C . ASN A 1 24 ? 4.321 -3.266 9.040 1.00 0.00 91 ASN A C 16
ATOM 20915 O O . ASN A 1 24 ? 4.160 -2.173 8.499 1.00 0.00 91 ASN A O 16
ATOM 20926 N N . GLN A 1 25 ? 5.374 -4.043 8.805 1.00 0.00 92 GLN A N 16
ATOM 20927 C CA . GLN A 1 25 ? 6.425 -3.645 7.876 1.00 0.00 92 GLN A CA 16
ATOM 20928 C C . GLN A 1 25 ? 5.928 -3.700 6.435 1.00 0.00 92 GLN A C 16
ATOM 20929 O O . GLN A 1 25 ? 6.398 -2.953 5.578 1.00 0.00 92 GLN A O 16
ATOM 20943 N N . GLU A 1 26 ? 4.975 -4.590 6.177 1.00 0.00 93 GLU A N 16
ATOM 20944 C CA . GLU A 1 26 ? 4.416 -4.743 4.839 1.00 0.00 93 GLU A CA 16
ATOM 20945 C C . GLU A 1 26 ? 3.476 -3.588 4.507 1.00 0.00 93 GLU A C 16
ATOM 20946 O O . GLU A 1 26 ? 3.673 -2.875 3.522 1.00 0.00 93 GLU A O 16
ATOM 20958 N N . LEU A 1 27 ? 2.452 -3.410 5.335 1.00 0.00 94 LEU A N 16
ATOM 20959 C CA . LEU A 1 27 ? 1.479 -2.342 5.131 1.00 0.00 94 LEU A CA 16
ATOM 20960 C C . LEU A 1 27 ? 2.162 -0.978 5.121 1.00 0.00 94 LEU A C 16
ATOM 20961 O O . LEU A 1 27 ? 1.994 -0.195 4.186 1.00 0.00 94 LEU A O 16
ATOM 20977 N N . ARG A 1 28 ? 2.934 -0.702 6.167 1.00 0.00 95 ARG A N 16
ATOM 20978 C CA . ARG A 1 28 ? 3.643 0.567 6.279 1.00 0.00 95 ARG A CA 16
ATOM 20979 C C . ARG A 1 28 ? 4.412 0.875 4.998 1.00 0.00 95 ARG A C 16
ATOM 20980 O O . ARG A 1 28 ? 4.251 1.942 4.406 1.00 0.00 95 ARG A O 16
ATOM 21001 N N . ALA A 1 29 ? 5.250 -0.067 4.576 1.00 0.00 96 ALA A N 16
ATOM 21002 C CA . ALA A 1 29 ? 6.043 0.102 3.365 1.00 0.00 96 ALA A CA 16
ATOM 21003 C C . ALA A 1 29 ? 5.166 0.513 2.188 1.00 0.00 96 ALA A C 16
ATOM 21004 O O . ALA A 1 29 ? 5.421 1.524 1.533 1.00 0.00 96 ALA A O 16
ATOM 21011 N N . LYS A 1 30 ? 4.131 -0.277 1.922 1.00 0.00 97 LYS A N 16
ATOM 21012 C CA . LYS A 1 30 ? 3.215 0.004 0.823 1.00 0.00 97 LYS A CA 16
ATOM 21013 C C . LYS A 1 30 ? 2.739 1.453 0.869 1.00 0.00 97 LYS A C 16
ATOM 21014 O O . LYS A 1 30 ? 2.441 2.051 -0.165 1.00 0.00 97 LYS A O 16
ATOM 21033 N N . PHE A 1 31 ? 2.672 2.011 2.073 1.00 0.00 98 PHE A N 16
ATOM 21034 C CA . PHE A 1 31 ? 2.234 3.391 2.252 1.00 0.00 98 PHE A CA 16
ATOM 21035 C C . PHE A 1 31 ? 3.416 4.352 2.175 1.00 0.00 98 PHE A C 16
ATOM 21036 O O . PHE A 1 31 ? 3.279 5.484 1.713 1.00 0.00 98 PHE A O 16
ATOM 21053 N N . GLU A 1 32 ? 4.576 3.891 2.633 1.00 0.00 99 GLU A N 16
ATOM 21054 C CA . GLU A 1 32 ? 5.782 4.711 2.617 1.00 0.00 99 GLU A CA 16
ATOM 21055 C C . GLU A 1 32 ? 6.236 4.984 1.185 1.00 0.00 99 GLU A C 16
ATOM 21056 O O . GLU A 1 32 ? 7.076 5.850 0.945 1.00 0.00 99 GLU A O 16
ATOM 21068 N N . GLU A 1 33 ? 5.674 4.237 0.240 1.00 0.00 100 GLU A N 16
ATOM 21069 C CA . GLU A 1 33 ? 6.021 4.398 -1.167 1.00 0.00 100 GLU A CA 16
ATOM 21070 C C . GLU A 1 33 ? 5.560 5.755 -1.690 1.00 0.00 100 GLU A C 16
ATOM 21071 O O . GLU A 1 33 ? 6.035 6.229 -2.723 1.00 0.00 100 GLU A O 16
ATOM 21083 N N . TYR A 1 34 ? 4.632 6.375 -0.970 1.00 0.00 101 TYR A N 16
ATOM 21084 C CA . TYR A 1 34 ? 4.103 7.676 -1.362 1.00 0.00 101 TYR A CA 16
ATOM 21085 C C . TYR A 1 34 ? 4.748 8.794 -0.548 1.00 0.00 101 TYR A C 16
ATOM 21086 O O . TYR A 1 34 ? 5.282 9.753 -1.102 1.00 0.00 101 TYR A O 16
ATOM 21104 N N . GLY A 1 35 ? 4.693 8.661 0.774 1.00 0.00 102 GLY A N 16
ATOM 21105 C CA . GLY A 1 35 ? 5.275 9.665 1.645 1.00 0.00 102 GLY A CA 16
ATOM 21106 C C . GLY A 1 35 ? 5.867 9.067 2.906 1.00 0.00 102 GLY A C 16
ATOM 21107 O O . GLY A 1 35 ? 5.694 7.883 3.197 1.00 0.00 102 GLY A O 16
ATOM 21111 N N . PRO A 1 36 ? 6.586 9.895 3.677 1.00 0.00 103 PRO A N 16
ATOM 21112 C CA . PRO A 1 36 ? 7.222 9.462 4.925 1.00 0.00 103 PRO A CA 16
ATOM 21113 C C . PRO A 1 36 ? 6.204 9.166 6.022 1.00 0.00 103 PRO A C 16
ATOM 21114 O O . PRO A 1 36 ? 5.848 10.046 6.806 1.00 0.00 103 PRO A O 16
ATOM 21125 N N . VAL A 1 37 ? 5.740 7.922 6.071 1.00 0.00 104 VAL A N 16
ATOM 21126 C CA . VAL A 1 37 ? 4.764 7.509 7.073 1.00 0.00 104 VAL A CA 16
ATOM 21127 C C . VAL A 1 37 ? 5.264 7.806 8.483 1.00 0.00 104 VAL A C 16
ATOM 21128 O O . VAL A 1 37 ? 6.469 7.900 8.717 1.00 0.00 104 VAL A O 16
ATOM 21141 N N . ILE A 1 38 ? 4.331 7.952 9.417 1.00 0.00 105 ILE A N 16
ATOM 21142 C CA . ILE A 1 38 ? 4.678 8.237 10.804 1.00 0.00 105 ILE A CA 16
ATOM 21143 C C . ILE A 1 38 ? 4.530 6.994 11.674 1.00 0.00 105 ILE A C 16
ATOM 21144 O O . ILE A 1 38 ? 5.486 6.553 12.310 1.00 0.00 105 ILE A O 16
ATOM 21160 N N . GLU A 1 39 ? 3.325 6.432 11.694 1.00 0.00 106 GLU A N 16
ATOM 21161 C CA . GLU A 1 39 ? 3.053 5.237 12.485 1.00 0.00 106 GLU A CA 16
ATOM 21162 C C . GLU A 1 39 ? 1.891 4.445 11.893 1.00 0.00 106 GLU A C 16
ATOM 21163 O O . GLU A 1 39 ? 0.806 4.985 11.675 1.00 0.00 106 GLU A O 16
ATOM 21175 N N . CYS A 1 40 ? 2.127 3.164 11.636 1.00 0.00 107 CYS A N 16
ATOM 21176 C CA . CYS A 1 40 ? 1.101 2.297 11.068 1.00 0.00 107 CYS A CA 16
ATOM 21177 C C . CYS A 1 40 ? 0.698 1.210 12.059 1.00 0.00 107 CYS A C 16
ATOM 21178 O O . CYS A 1 40 ? 1.545 0.628 12.736 1.00 0.00 107 CYS A O 16
ATOM 21186 N N . ASP A 1 41 ? -0.601 0.942 12.139 1.00 0.00 108 ASP A N 16
ATOM 21187 C CA . ASP A 1 41 ? -1.117 -0.075 13.048 1.00 0.00 108 ASP A CA 16
ATOM 21188 C C . ASP A 1 41 ? -2.125 -0.975 12.340 1.00 0.00 108 ASP A C 16
ATOM 21189 O O . ASP A 1 41 ? -3.088 -0.494 11.741 1.00 0.00 108 ASP A O 16
ATOM 21198 N N . ILE A 1 42 ? -1.897 -2.282 12.413 1.00 0.00 109 ILE A N 16
ATOM 21199 C CA . ILE A 1 42 ? -2.785 -3.249 11.780 1.00 0.00 109 ILE A CA 16
ATOM 21200 C C . ILE A 1 42 ? -3.886 -3.693 12.736 1.00 0.00 109 ILE A C 16
ATOM 21201 O O . ILE A 1 42 ? -3.674 -3.782 13.946 1.00 0.00 109 ILE A O 16
ATOM 21217 N N . VAL A 1 43 ? -5.064 -3.971 12.186 1.00 0.00 110 VAL A N 16
ATOM 21218 C CA . VAL A 1 43 ? -6.199 -4.410 12.989 1.00 0.00 110 VAL A CA 16
ATOM 21219 C C . VAL A 1 43 ? -6.789 -5.706 12.446 1.00 0.00 110 VAL A C 16
ATOM 21220 O O . VAL A 1 43 ? -6.398 -6.180 11.379 1.00 0.00 110 VAL A O 16
ATOM 21233 N N . LYS A 1 44 ? -7.734 -6.275 13.186 1.00 0.00 111 LYS A N 16
ATOM 21234 C CA . LYS A 1 44 ? -8.382 -7.516 12.779 1.00 0.00 111 LYS A CA 16
ATOM 21235 C C . LYS A 1 44 ? -8.573 -7.560 11.266 1.00 0.00 111 LYS A C 16
ATOM 21236 O O . LYS A 1 44 ? -7.855 -8.268 10.560 1.00 0.00 111 LYS A O 16
ATOM 21255 N N . ASP A 1 45 ? -9.544 -6.797 10.775 1.00 0.00 112 ASP A N 16
ATOM 21256 C CA . ASP A 1 45 ? -9.827 -6.747 9.346 1.00 0.00 112 ASP A CA 16
ATOM 21257 C C . ASP A 1 45 ? -9.609 -5.340 8.798 1.00 0.00 112 ASP A C 16
ATOM 21258 O O . ASP A 1 45 ? -9.926 -5.057 7.642 1.00 0.00 112 ASP A O 16
ATOM 21267 N N . TYR A 1 46 ? -9.069 -4.462 9.635 1.00 0.00 113 TYR A N 16
ATOM 21268 C CA . TYR A 1 46 ? -8.812 -3.083 9.236 1.00 0.00 113 TYR A CA 16
ATOM 21269 C C . TYR A 1 46 ? -7.416 -2.643 9.665 1.00 0.00 113 TYR A C 16
ATOM 21270 O O . TYR A 1 46 ? -6.648 -3.428 10.221 1.00 0.00 113 TYR A O 16
ATOM 21288 N N . ALA A 1 47 ? -7.094 -1.380 9.404 1.00 0.00 114 ALA A N 16
ATOM 21289 C CA . ALA A 1 47 ? -5.792 -0.833 9.765 1.00 0.00 114 ALA A CA 16
ATOM 21290 C C . ALA A 1 47 ? -5.808 0.692 9.726 1.00 0.00 114 ALA A C 16
ATOM 21291 O O . ALA A 1 47 ? -6.778 1.301 9.275 1.00 0.00 114 ALA A O 16
ATOM 21298 N N . PHE A 1 48 ? -4.728 1.302 10.202 1.00 0.00 115 PHE A N 16
ATOM 21299 C CA . PHE A 1 48 ? -4.618 2.756 10.223 1.00 0.00 115 PHE A CA 16
ATOM 21300 C C . PHE A 1 48 ? -3.177 3.196 9.982 1.00 0.00 115 PHE A C 16
ATOM 21301 O O . PHE A 1 48 ? -2.285 2.903 10.778 1.00 0.00 115 PHE A O 16
ATOM 21318 N N . VAL A 1 49 ? -2.957 3.902 8.877 1.00 0.00 116 VAL A N 16
ATOM 21319 C CA . VAL A 1 49 ? -1.626 4.384 8.530 1.00 0.00 116 VAL A CA 16
ATOM 21320 C C . VAL A 1 49 ? -1.488 5.875 8.818 1.00 0.00 116 VAL A C 16
ATOM 21321 O O . VAL A 1 49 ? -1.984 6.712 8.064 1.00 0.00 116 VAL A O 16
ATOM 21334 N N . HIS A 1 50 ? -0.811 6.200 9.915 1.00 0.00 117 HIS A N 16
ATOM 21335 C CA . HIS A 1 50 ? -0.607 7.591 10.303 1.00 0.00 117 HIS A CA 16
ATOM 21336 C C . HIS A 1 50 ? 0.412 8.266 9.390 1.00 0.00 117 HIS A C 16
ATOM 21337 O O . HIS A 1 50 ? 1.616 8.045 9.519 1.00 0.00 117 HIS A O 16
ATOM 21352 N N . MET A 1 51 ? -0.078 9.088 8.469 1.00 0.00 118 MET A N 16
ATOM 21353 C CA . MET A 1 51 ? 0.791 9.795 7.536 1.00 0.00 118 MET A CA 16
ATOM 21354 C C . MET A 1 51 ? 1.248 11.128 8.121 1.00 0.00 118 MET A C 16
ATOM 21355 O O . MET A 1 51 ? 0.836 11.508 9.216 1.00 0.00 118 MET A O 16
ATOM 21369 N N . GLU A 1 52 ? 2.101 11.832 7.383 1.00 0.00 119 GLU A N 16
ATOM 21370 C CA . GLU A 1 52 ? 2.614 13.121 7.831 1.00 0.00 119 GLU A CA 16
ATOM 21371 C C . GLU A 1 52 ? 2.005 14.261 7.019 1.00 0.00 119 GLU A C 16
ATOM 21372 O O . GLU A 1 52 ? 1.346 15.145 7.567 1.00 0.00 119 GLU A O 16
ATOM 21384 N N . ARG A 1 53 ? 2.230 14.232 5.709 1.00 0.00 120 ARG A N 16
ATOM 21385 C CA . ARG A 1 53 ? 1.706 15.263 4.821 1.00 0.00 120 ARG A CA 16
ATOM 21386 C C . ARG A 1 53 ? 0.449 14.776 4.105 1.00 0.00 120 ARG A C 16
ATOM 21387 O O . ARG A 1 53 ? 0.292 13.583 3.849 1.00 0.00 120 ARG A O 16
ATOM 21408 N N . ALA A 1 54 ? -0.443 15.709 3.787 1.00 0.00 121 ALA A N 16
ATOM 21409 C CA . ALA A 1 54 ? -1.684 15.375 3.100 1.00 0.00 121 ALA A CA 16
ATOM 21410 C C . ALA A 1 54 ? -1.416 14.938 1.663 1.00 0.00 121 ALA A C 16
ATOM 21411 O O . ALA A 1 54 ? -1.906 13.900 1.220 1.00 0.00 121 ALA A O 16
ATOM 21418 N N . GLU A 1 55 ? -0.637 15.738 0.942 1.00 0.00 122 GLU A N 16
ATOM 21419 C CA . GLU A 1 55 ? -0.307 15.434 -0.445 1.00 0.00 122 GLU A CA 16
ATOM 21420 C C . GLU A 1 55 ? 0.178 13.993 -0.585 1.00 0.00 122 GLU A C 16
ATOM 21421 O O . GLU A 1 55 ? 0.083 13.397 -1.658 1.00 0.00 122 GLU A O 16
ATOM 21433 N N . ASP A 1 56 ? 0.698 13.442 0.505 1.00 0.00 123 ASP A N 16
ATOM 21434 C CA . ASP A 1 56 ? 1.197 12.071 0.506 1.00 0.00 123 ASP A CA 16
ATOM 21435 C C . ASP A 1 56 ? 0.103 11.094 0.925 1.00 0.00 123 ASP A C 16
ATOM 21436 O O . ASP A 1 56 ? -0.030 10.014 0.351 1.00 0.00 123 ASP A O 16
ATOM 21445 N N . ALA A 1 57 ? -0.677 11.482 1.929 1.00 0.00 124 ALA A N 16
ATOM 21446 C CA . ALA A 1 57 ? -1.759 10.641 2.424 1.00 0.00 124 ALA A CA 16
ATOM 21447 C C . ALA A 1 57 ? -2.829 10.439 1.356 1.00 0.00 124 ALA A C 16
ATOM 21448 O O . ALA A 1 57 ? -3.245 9.312 1.085 1.00 0.00 124 ALA A O 16
ATOM 21455 N N . VAL A 1 58 ? -3.273 11.538 0.753 1.00 0.00 125 VAL A N 16
ATOM 21456 C CA . VAL A 1 58 ?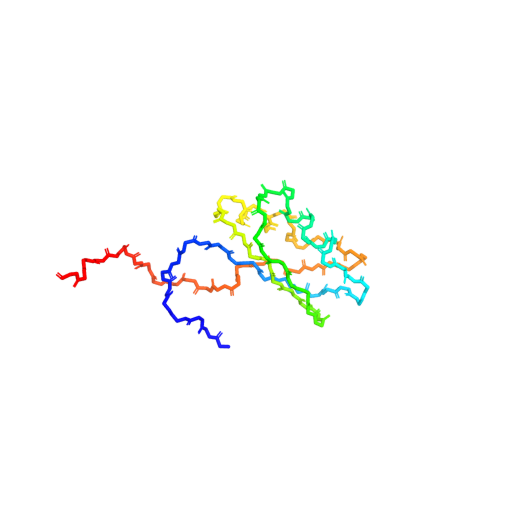 -4.294 11.480 -0.285 1.00 0.00 125 VAL A CA 16
ATOM 21457 C C . VAL A 1 58 ? -3.860 10.578 -1.434 1.00 0.00 125 VAL A C 16
ATOM 21458 O O . VAL A 1 58 ? -4.660 9.813 -1.972 1.00 0.00 125 VAL A O 16
ATOM 21471 N N . GLU A 1 59 ? -2.587 10.674 -1.806 1.00 0.00 126 GLU A N 16
ATOM 21472 C CA . GLU A 1 59 ? -2.047 9.865 -2.893 1.00 0.00 126 GLU A CA 16
ATOM 21473 C C . GLU A 1 59 ? -1.992 8.392 -2.500 1.00 0.00 126 GLU A C 16
ATOM 21474 O O . GLU A 1 59 ? -2.456 7.524 -3.238 1.00 0.00 126 GLU A O 16
ATOM 21486 N N . ALA A 1 60 ? -1.420 8.118 -1.332 1.00 0.00 127 ALA A N 16
ATOM 21487 C CA . ALA A 1 60 ? -1.305 6.751 -0.839 1.00 0.00 127 ALA A CA 16
ATOM 21488 C C . ALA A 1 60 ? -2.637 6.017 -0.942 1.00 0.00 127 ALA A C 16
ATOM 21489 O O . ALA A 1 60 ? -2.674 4.808 -1.173 1.00 0.00 127 ALA A O 16
ATOM 21496 N N . ILE A 1 61 ? -3.729 6.754 -0.767 1.00 0.00 128 ILE A N 16
ATOM 21497 C CA . ILE A 1 61 ? -5.063 6.172 -0.841 1.00 0.00 128 ILE A CA 16
ATOM 21498 C C . ILE A 1 61 ? -5.454 5.873 -2.285 1.00 0.00 128 ILE A C 16
ATOM 21499 O O . ILE A 1 61 ? -5.625 4.715 -2.665 1.00 0.00 128 ILE A O 16
ATOM 21515 N N . ARG A 1 62 ? -5.591 6.926 -3.084 1.00 0.00 129 ARG A N 16
ATOM 21516 C CA . ARG A 1 62 ? -5.961 6.776 -4.487 1.00 0.00 129 ARG A CA 16
ATOM 21517 C C . ARG A 1 62 ? -5.108 5.706 -5.163 1.00 0.00 129 ARG A C 16
ATOM 21518 O O . ARG A 1 62 ? -5.478 5.171 -6.207 1.00 0.00 129 ARG A O 16
ATOM 21539 N N . GLY A 1 63 ? -3.964 5.399 -4.559 1.00 0.00 130 GLY A N 16
ATOM 21540 C CA . GLY A 1 63 ? -3.077 4.395 -5.116 1.00 0.00 130 GLY A CA 16
ATOM 21541 C C . GLY A 1 63 ? -3.231 3.046 -4.443 1.00 0.00 130 GLY A C 16
ATOM 21542 O O . GLY A 1 63 ? -3.293 2.013 -5.111 1.00 0.00 130 GLY A O 16
ATOM 21546 N N . LEU A 1 64 ? -3.292 3.053 -3.116 1.00 0.00 131 LEU A N 16
ATOM 21547 C CA . LEU A 1 64 ? -3.439 1.820 -2.350 1.00 0.00 131 LEU A CA 16
ATOM 21548 C C . LEU A 1 64 ? -4.911 1.469 -2.160 1.00 0.00 131 LEU A C 16
ATOM 21549 O O . LEU A 1 64 ? -5.245 0.486 -1.497 1.00 0.00 131 LEU A O 16
ATOM 21565 N N . ASP A 1 65 ? -5.787 2.277 -2.747 1.00 0.00 132 ASP A N 16
ATOM 21566 C CA . ASP A 1 65 ? -7.224 2.050 -2.645 1.00 0.00 132 ASP A CA 16
ATOM 21567 C C . ASP A 1 65 ? -7.654 0.883 -3.530 1.00 0.00 132 ASP A C 16
ATOM 21568 O O . ASP A 1 65 ? -7.237 0.780 -4.683 1.00 0.00 132 ASP A O 16
ATOM 21577 N N . ASN A 1 66 ? -8.489 0.007 -2.981 1.00 0.00 133 ASN A N 16
ATOM 21578 C CA . ASN A 1 66 ? -8.974 -1.153 -3.720 1.00 0.00 133 ASN A CA 16
ATOM 21579 C C . ASN A 1 66 ? -7.826 -1.864 -4.431 1.00 0.00 133 ASN A C 16
ATOM 21580 O O . ASN A 1 66 ? -7.865 -2.071 -5.644 1.00 0.00 133 ASN A O 16
ATOM 21591 N N . THR A 1 67 ? -6.803 -2.236 -3.667 1.00 0.00 134 THR A N 16
ATOM 21592 C CA . THR A 1 67 ? -5.644 -2.923 -4.223 1.00 0.00 134 THR A CA 16
ATOM 21593 C C . THR A 1 67 ? -5.405 -4.254 -3.521 1.00 0.00 134 THR A C 16
ATOM 21594 O O . THR A 1 67 ? -5.286 -4.307 -2.297 1.00 0.00 134 THR A O 16
ATOM 21605 N N . GLU A 1 68 ? -5.334 -5.327 -4.303 1.00 0.00 135 GLU A N 16
ATOM 21606 C CA . GLU A 1 68 ? -5.108 -6.658 -3.754 1.00 0.00 135 GLU A CA 16
ATOM 21607 C C . GLU A 1 68 ? -3.867 -6.677 -2.865 1.00 0.00 135 GLU A C 16
ATOM 21608 O O . GLU A 1 68 ? -2.739 -6.623 -3.355 1.00 0.00 135 GLU A O 16
ATOM 21620 N N . PHE A 1 69 ? -4.085 -6.754 -1.557 1.00 0.00 136 PHE A N 16
ATOM 21621 C CA . PHE A 1 69 ? -2.985 -6.779 -0.599 1.00 0.00 136 PHE A CA 16
ATOM 21622 C C . PHE A 1 69 ? -2.835 -8.165 0.022 1.00 0.00 136 PHE A C 16
ATOM 21623 O O . PHE A 1 69 ? -3.786 -8.711 0.581 1.00 0.00 136 PHE A O 16
ATOM 21640 N N . GLN A 1 70 ? -1.635 -8.726 -0.082 1.00 0.00 137 GLN A N 16
ATOM 21641 C CA . GLN A 1 70 ? -1.361 -10.049 0.467 1.00 0.00 137 GLN A CA 16
ATOM 21642 C C . GLN A 1 70 ? -2.420 -11.053 0.024 1.00 0.00 137 GLN A C 16
ATOM 21643 O O . GLN A 1 70 ? -2.665 -12.051 0.700 1.00 0.00 137 GLN A O 16
ATOM 21657 N N . GLY A 1 71 ? -3.045 -10.781 -1.118 1.00 0.00 138 GLY A N 16
ATOM 21658 C CA . GLY A 1 71 ? -4.071 -11.670 -1.632 1.00 0.00 138 GLY A CA 16
ATOM 21659 C C . GLY A 1 71 ? -5.447 -11.035 -1.619 1.00 0.00 138 GLY A C 16
ATOM 21660 O O . GLY A 1 71 ? -6.181 -11.104 -2.606 1.00 0.00 138 GLY A O 16
ATOM 21664 N N . LYS A 1 72 ? -5.802 -10.417 -0.497 1.00 0.00 139 LYS A N 16
ATOM 21665 C CA . LYS A 1 72 ? -7.100 -9.767 -0.358 1.00 0.00 139 LYS A CA 16
ATOM 21666 C C . LYS A 1 72 ? -6.976 -8.258 -0.545 1.00 0.00 139 LYS A C 16
ATOM 21667 O O . LYS A 1 72 ? -6.050 -7.633 -0.027 1.00 0.00 139 LYS A O 16
ATOM 21686 N N . ARG A 1 73 ? -7.914 -7.680 -1.287 1.00 0.00 140 ARG A N 16
ATOM 21687 C CA . ARG A 1 73 ? -7.910 -6.244 -1.542 1.00 0.00 140 ARG A CA 16
ATOM 21688 C C . ARG A 1 73 ? -8.494 -5.480 -0.357 1.00 0.00 140 ARG A C 16
ATOM 21689 O O . ARG A 1 73 ? -9.554 -5.832 0.159 1.00 0.00 140 ARG A O 16
ATOM 21710 N N . MET A 1 74 ? -7.794 -4.433 0.068 1.00 0.00 141 MET A N 16
ATOM 21711 C CA . MET A 1 74 ? -8.244 -3.619 1.192 1.00 0.00 141 MET A CA 16
ATOM 21712 C C . MET A 1 74 ? -8.664 -2.230 0.723 1.00 0.00 141 MET A C 16
ATOM 21713 O O . MET A 1 74 ? -8.097 -1.686 -0.225 1.00 0.00 141 MET A O 16
ATOM 21727 N N . HIS A 1 75 ? -9.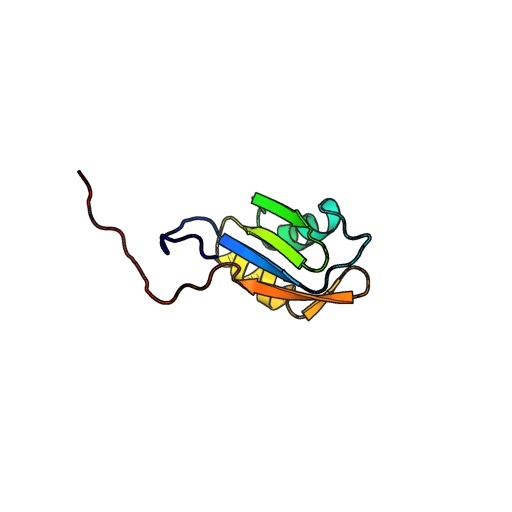662 -1.661 1.392 1.00 0.00 142 HIS A N 16
ATOM 21728 C CA . HIS A 1 75 ? -10.157 -0.334 1.043 1.00 0.00 142 HIS A CA 16
ATOM 21729 C C . HIS A 1 75 ? -9.484 0.738 1.894 1.00 0.00 142 HIS A C 16
ATOM 21730 O O . HIS A 1 75 ? -9.547 0.700 3.123 1.00 0.00 142 HIS A O 16
ATOM 21745 N N . VAL A 1 76 ? -8.840 1.694 1.232 1.00 0.00 143 VAL A N 16
ATOM 21746 C CA . VAL A 1 76 ? -8.156 2.778 1.928 1.00 0.00 143 VAL A CA 16
ATOM 21747 C C . VAL A 1 76 ? -8.915 4.091 1.781 1.00 0.00 143 VAL A C 16
ATOM 21748 O O . VAL A 1 76 ? -9.332 4.459 0.683 1.00 0.00 143 VAL A O 16
ATOM 21761 N N . GLN A 1 77 ? -9.091 4.794 2.895 1.00 0.00 144 GLN A N 16
ATOM 21762 C CA . GLN A 1 77 ? -9.801 6.068 2.890 1.00 0.00 144 GLN A CA 16
ATOM 21763 C C . GLN A 1 77 ? -9.446 6.895 4.121 1.00 0.00 144 GLN A C 16
ATOM 21764 O O . GLN A 1 77 ? -8.788 6.406 5.041 1.00 0.00 144 GLN A O 16
ATOM 21778 N N . LEU A 1 78 ? -9.883 8.149 4.132 1.00 0.00 145 LEU A N 16
ATOM 21779 C CA . LEU A 1 78 ? -9.611 9.044 5.251 1.00 0.00 145 LEU A CA 16
ATOM 21780 C C . LEU A 1 78 ? -10.088 8.434 6.565 1.00 0.00 145 LEU A C 16
ATOM 21781 O O . LEU A 1 78 ? -11.113 7.754 6.610 1.00 0.00 145 LEU A O 16
ATOM 21797 N N . SER A 1 79 ? -9.339 8.685 7.634 1.00 0.00 146 SER A N 16
ATOM 21798 C CA . SER A 1 79 ? -9.684 8.159 8.950 1.00 0.00 146 SER A CA 16
ATOM 21799 C C . SER A 1 79 ? -10.640 9.100 9.677 1.00 0.00 146 SER A C 16
ATOM 21800 O O . SER A 1 79 ? -11.770 8.729 10.000 1.00 0.00 146 SER A O 16
ATOM 21808 N N . THR A 1 80 ? -10.180 10.321 9.932 1.00 0.00 147 THR A N 16
ATOM 21809 C CA . THR A 1 80 ? -10.992 11.315 10.621 1.00 0.00 147 THR A CA 16
ATOM 21810 C C . THR A 1 80 ? -12.112 11.828 9.724 1.00 0.00 147 THR A C 16
ATOM 21811 O O . THR A 1 80 ? -11.940 12.806 8.997 1.00 0.00 147 THR A O 16
ATOM 21822 N N . SER A 1 81 ? -13.261 11.162 9.780 1.00 0.00 148 SER A N 16
ATOM 21823 C CA . SER A 1 81 ? -14.410 11.549 8.969 1.00 0.00 148 SER A CA 16
ATOM 21824 C C . SER A 1 81 ? -15.390 12.390 9.782 1.00 0.00 148 SER A C 16
ATOM 21825 O O . SER A 1 81 ? -16.605 12.258 9.639 1.00 0.00 148 SER A O 16
ATOM 21833 N N . ARG A 1 82 ? -14.851 13.255 10.635 1.00 0.00 149 ARG A N 16
ATOM 21834 C CA . ARG A 1 82 ? -15.677 14.117 11.472 1.00 0.00 149 ARG A CA 16
ATOM 21835 C C . ARG A 1 82 ? -15.806 15.508 10.859 1.00 0.00 149 ARG A C 16
ATOM 21836 O O . ARG A 1 82 ? -14.819 16.100 10.422 1.00 0.00 149 ARG A O 16
ATOM 21857 N N . LEU A 1 83 ? -17.030 16.024 10.829 1.00 0.00 150 LEU A N 16
ATOM 21858 C CA . LEU A 1 83 ? -17.290 17.345 10.268 1.00 0.00 150 LEU A CA 16
ATOM 21859 C C . LEU A 1 83 ? -17.910 18.268 11.313 1.00 0.00 150 LEU A C 16
ATOM 21860 O O . LEU A 1 83 ? -19.124 18.262 11.518 1.00 0.00 150 LEU A O 16
ATOM 21876 N N . ARG A 1 84 ? -17.068 19.060 11.968 1.00 0.00 151 ARG A N 16
ATOM 21877 C CA . ARG A 1 84 ? -17.533 19.990 12.991 1.00 0.00 151 ARG A CA 16
ATOM 21878 C C . ARG A 1 84 ? -18.055 21.277 12.359 1.00 0.00 151 ARG A C 16
ATOM 21879 O O . ARG A 1 84 ? -17.455 21.812 11.426 1.00 0.00 151 ARG A O 16
ATOM 21900 N N . THR A 1 85 ? -19.178 21.770 12.873 1.00 0.00 152 THR A N 16
ATOM 21901 C CA . THR A 1 85 ? -19.782 22.992 12.359 1.00 0.00 152 THR A CA 16
ATOM 21902 C C . THR A 1 85 ? -18.878 24.196 12.602 1.00 0.00 152 THR A C 16
ATOM 21903 O O . THR A 1 85 ? -18.640 24.997 11.698 1.00 0.00 152 THR A O 16
ATOM 21914 N N . ALA A 1 86 ? -18.377 24.317 13.827 1.00 0.00 153 ALA A N 16
ATOM 21915 C CA . ALA A 1 86 ? -17.497 25.421 14.187 1.00 0.00 153 ALA A CA 16
ATOM 21916 C C . ALA A 1 86 ? -16.602 25.814 13.016 1.00 0.00 153 ALA A C 16
ATOM 21917 O O . ALA A 1 86 ? -15.625 25.129 12.712 1.00 0.00 153 ALA A O 16
ATOM 21924 N N . SER A 1 87 ? -16.942 26.920 12.362 1.00 0.00 154 SER A N 16
ATOM 21925 C CA . SER A 1 87 ? -16.171 27.401 11.221 1.00 0.00 154 SER A CA 16
ATOM 21926 C C . SER A 1 87 ? -14.855 28.024 11.679 1.00 0.00 154 SER A C 16
ATOM 21927 O O . SER A 1 87 ? -13.777 27.508 11.387 1.00 0.00 154 SER A O 16
ATOM 21935 N N . GLY A 1 88 ? -14.953 29.138 12.398 1.00 0.00 155 GLY A N 16
ATOM 21936 C CA . GLY A 1 88 ? -13.765 29.814 12.884 1.00 0.00 155 GLY A CA 16
ATOM 21937 C C . GLY A 1 88 ? -13.806 30.055 14.380 1.00 0.00 155 GLY A C 16
ATOM 21938 O O . GLY A 1 88 ? -14.187 31.128 14.847 1.00 0.00 155 GLY A O 16
ATOM 21942 N N . PRO A 1 89 ? -13.409 29.038 15.159 1.00 0.00 156 PRO A N 16
ATOM 21943 C CA . PRO A 1 89 ? -13.394 29.120 16.623 1.00 0.00 156 PRO A CA 16
ATOM 21944 C C . PRO A 1 89 ? -12.315 30.066 17.139 1.00 0.00 156 PRO A C 16
ATOM 21945 O O . PRO A 1 89 ? -12.550 30.845 18.063 1.00 0.00 156 PRO A O 16
ATOM 21956 N N . SER A 1 90 ? -11.132 29.992 16.538 1.00 0.00 157 SER A N 16
ATOM 21957 C CA . SER A 1 90 ? -10.016 30.840 16.940 1.00 0.00 157 SER A CA 16
ATOM 21958 C C . SER A 1 90 ? -10.307 32.305 16.628 1.00 0.00 157 SER A C 16
ATOM 21959 O O . SER A 1 90 ? -10.135 33.178 17.478 1.00 0.00 157 SER A O 16
ATOM 21967 N N . SER A 1 91 ? -10.748 32.566 15.402 1.00 0.00 158 SER A N 16
ATOM 21968 C CA . SER A 1 91 ? -11.059 33.925 14.974 1.00 0.00 158 SER A CA 16
ATOM 21969 C C . SER A 1 91 ? -12.119 33.920 13.877 1.00 0.00 158 SER A C 16
ATOM 21970 O O . SER A 1 91 ? -12.081 33.095 12.964 1.00 0.00 158 SER A O 16
ATOM 21978 N N . GLY A 1 92 ? -13.067 34.848 13.974 1.00 0.00 159 GLY A N 16
ATOM 21979 C CA . GLY A 1 92 ? -14.124 34.934 12.984 1.00 0.00 159 GLY A CA 16
ATOM 21980 C C . GLY A 1 92 ? -15.484 35.175 13.608 1.00 0.00 159 GLY A C 16
ATOM 21981 O O . GLY A 1 92 ? -16.054 34.282 14.235 1.00 0.00 159 GLY A O 16
ATOM 21985 N N . GLY A 1 1 ? -4.317 26.045 -6.733 1.00 0.00 68 GLY A N 17
ATOM 21986 C CA . GLY A 1 1 ? -3.623 26.232 -5.472 1.00 0.00 68 GLY A CA 17
ATOM 21987 C C . GLY A 1 1 ? -3.742 27.650 -4.949 1.00 0.00 68 GLY A C 17
ATOM 21988 O O . GLY A 1 1 ? -4.712 28.348 -5.245 1.00 0.00 68 GLY A O 17
ATOM 21992 N N . SER A 1 2 ? -2.754 28.076 -4.169 1.00 0.00 69 SER A N 17
ATOM 21993 C CA . SER A 1 2 ? -2.755 29.419 -3.600 1.00 0.00 69 SER A CA 17
ATOM 21994 C C . SER A 1 2 ? -4.028 29.668 -2.797 1.00 0.00 69 SER A C 17
ATOM 21995 O O . SER A 1 2 ? -4.631 30.737 -2.884 1.00 0.00 69 SER A O 17
ATOM 22003 N N . SER A 1 3 ? -4.432 28.671 -2.015 1.00 0.00 70 SER A N 17
ATOM 22004 C CA . SER A 1 3 ? -5.635 28.779 -1.199 1.00 0.00 70 SER A CA 17
ATOM 22005 C C . SER A 1 3 ? -5.282 29.099 0.250 1.00 0.00 70 SER A C 17
ATOM 22006 O O . SER A 1 3 ? -5.865 28.544 1.180 1.00 0.00 70 SER A O 17
ATOM 22014 N N . GLY A 1 4 ? -4.322 30.000 0.433 1.00 0.00 71 GLY A N 17
ATOM 22015 C CA . GLY A 1 4 ? -3.906 30.380 1.771 1.00 0.00 71 GLY A CA 17
ATOM 22016 C C . GLY A 1 4 ? -3.380 29.204 2.570 1.00 0.00 71 GLY A C 17
ATOM 22017 O O . GLY A 1 4 ? -3.048 28.161 2.008 1.00 0.00 71 GLY A O 17
ATOM 22021 N N . SER A 1 5 ? -3.303 29.373 3.887 1.00 0.00 72 SER A N 17
ATOM 22022 C CA . SER A 1 5 ? -2.809 28.318 4.764 1.00 0.00 72 SER A CA 17
ATOM 22023 C C . SER A 1 5 ? -3.775 28.077 5.921 1.00 0.00 72 SER A C 17
ATOM 22024 O O . SER A 1 5 ? -3.731 28.772 6.936 1.00 0.00 72 SER A O 17
ATOM 22032 N N . SER A 1 6 ? -4.646 27.086 5.759 1.00 0.00 73 SER A N 17
ATOM 22033 C CA . SER A 1 6 ? -5.625 26.754 6.787 1.00 0.00 73 SER A CA 17
ATOM 22034 C C . SER A 1 6 ? -4.945 26.149 8.011 1.00 0.00 73 SER A C 17
ATOM 22035 O O . SER A 1 6 ? -5.115 26.629 9.131 1.00 0.00 73 SER A O 17
ATOM 22043 N N . GLY A 1 7 ? -4.171 25.091 7.788 1.00 0.00 74 GLY A N 17
ATOM 22044 C CA . GLY A 1 7 ? -3.476 24.437 8.881 1.00 0.00 74 GLY A CA 17
ATOM 22045 C C . GLY A 1 7 ? -2.579 23.311 8.407 1.00 0.00 74 GLY A C 17
ATOM 22046 O O . GLY A 1 7 ? -2.931 22.572 7.487 1.00 0.00 74 GLY A O 17
ATOM 22050 N N . LYS A 1 8 ? -1.415 23.179 9.034 1.00 0.00 75 LYS A N 17
ATOM 22051 C CA . LYS A 1 8 ? -0.464 22.135 8.671 1.00 0.00 75 LYS A CA 17
ATOM 22052 C C . LYS A 1 8 ? -0.385 21.069 9.759 1.00 0.00 75 LYS A C 17
ATOM 22053 O O . LYS A 1 8 ? 0.348 21.218 10.735 1.00 0.00 75 LYS A O 17
ATOM 22072 N N . ALA A 1 9 ? -1.145 19.993 9.582 1.00 0.00 76 ALA A N 17
ATOM 22073 C CA . ALA A 1 9 ? -1.158 18.900 10.547 1.00 0.00 76 ALA A CA 17
ATOM 22074 C C . ALA A 1 9 ? -0.965 17.555 9.855 1.00 0.00 76 ALA A C 17
ATOM 22075 O O . ALA A 1 9 ? -1.041 17.459 8.630 1.00 0.00 76 ALA A O 17
ATOM 22082 N N . SER A 1 10 ? -0.713 16.518 10.648 1.00 0.00 77 SER A N 17
ATOM 22083 C CA . SER A 1 10 ? -0.504 15.178 10.111 1.00 0.00 77 SER A CA 17
ATOM 22084 C C . SER A 1 10 ? -1.765 14.667 9.419 1.00 0.00 77 SER A C 17
ATOM 22085 O O . SER A 1 10 ? -2.776 15.367 9.348 1.00 0.00 77 SER A O 17
ATOM 22093 N N . THR A 1 11 ? -1.697 13.442 8.909 1.00 0.00 78 THR A N 17
ATOM 22094 C CA . THR A 1 11 ? -2.830 12.836 8.222 1.00 0.00 78 THR A CA 17
ATOM 22095 C C . THR A 1 11 ? -3.074 11.413 8.712 1.00 0.00 78 THR A C 17
ATOM 22096 O O . THR A 1 11 ? -2.202 10.799 9.327 1.00 0.00 78 THR A O 17
ATOM 22107 N N . LYS A 1 12 ? -4.265 10.893 8.435 1.00 0.00 79 LYS A N 17
ATOM 22108 C CA . LYS A 1 12 ? -4.624 9.541 8.846 1.00 0.00 79 LYS A CA 17
ATOM 22109 C C . LYS A 1 12 ? -5.337 8.801 7.718 1.00 0.00 79 LYS A C 17
ATOM 22110 O O . LYS A 1 12 ? -6.192 9.366 7.034 1.00 0.00 79 LYS A O 17
ATOM 22129 N N . LEU A 1 13 ? -4.982 7.535 7.530 1.00 0.00 80 LEU A N 17
ATOM 22130 C CA . LEU A 1 13 ? -5.589 6.717 6.486 1.00 0.00 80 LEU A CA 17
ATOM 22131 C C . LEU A 1 13 ? -6.094 5.395 7.055 1.00 0.00 80 LEU A C 17
ATOM 22132 O O . LEU A 1 13 ? -5.317 4.594 7.575 1.00 0.00 80 LEU A O 17
ATOM 22148 N N . HIS A 1 14 ? -7.400 5.172 6.950 1.00 0.00 81 HIS A N 17
ATOM 22149 C CA . HIS A 1 14 ? -8.009 3.945 7.452 1.00 0.00 81 HIS A CA 17
ATOM 22150 C C . HIS A 1 14 ? -8.035 2.870 6.370 1.00 0.00 81 HIS A C 17
ATOM 22151 O O . HIS A 1 14 ? -8.292 3.158 5.200 1.00 0.00 81 HIS A O 17
ATOM 22166 N N . VAL A 1 15 ? -7.768 1.630 6.767 1.00 0.00 82 VAL A N 17
ATOM 22167 C CA . VAL A 1 15 ? -7.762 0.512 5.831 1.00 0.00 82 VAL A CA 17
ATOM 22168 C C . VAL A 1 15 ? -8.676 -0.611 6.310 1.00 0.00 82 VAL A C 17
ATOM 22169 O O . VAL A 1 15 ? -8.798 -0.857 7.509 1.00 0.00 82 VAL A O 17
ATOM 22182 N N . GLY A 1 16 ? -9.317 -1.289 5.363 1.00 0.00 83 GLY A N 17
ATOM 22183 C CA . GLY A 1 16 ? -10.212 -2.379 5.708 1.00 0.00 83 GLY A CA 17
ATOM 22184 C C . GLY A 1 16 ? -9.922 -3.639 4.918 1.00 0.00 83 GLY A C 17
ATOM 22185 O O . GLY A 1 16 ? -9.186 -3.607 3.932 1.00 0.00 83 GLY A O 17
ATOM 22189 N N . ASN A 1 17 ? -10.500 -4.754 5.353 1.00 0.00 84 ASN A N 17
ATOM 22190 C CA . ASN A 1 17 ? -10.297 -6.033 4.680 1.00 0.00 84 ASN A CA 17
ATOM 22191 C C . ASN A 1 17 ? -8.819 -6.409 4.662 1.00 0.00 84 ASN A C 17
ATOM 22192 O O . ASN A 1 17 ? -8.246 -6.665 3.602 1.00 0.00 84 ASN A O 17
ATOM 22203 N N . ILE A 1 18 ? -8.208 -6.442 5.842 1.00 0.00 85 ILE A N 17
ATOM 22204 C CA . ILE A 1 18 ? -6.797 -6.790 5.961 1.00 0.00 85 ILE A CA 17
ATOM 22205 C C . ILE A 1 18 ? -6.611 -8.298 6.087 1.00 0.00 85 ILE A C 17
ATOM 22206 O O . ILE A 1 18 ? -7.542 -9.021 6.444 1.00 0.00 85 ILE A O 17
ATOM 22222 N N . SER A 1 19 ? -5.403 -8.766 5.792 1.00 0.00 86 SER A N 17
ATOM 22223 C CA . SER A 1 19 ? -5.094 -10.189 5.870 1.00 0.00 86 SER A CA 17
ATOM 22224 C C . SER A 1 19 ? -4.577 -10.558 7.258 1.00 0.00 86 SER A C 17
ATOM 22225 O O . SER A 1 19 ? -4.055 -9.723 7.996 1.00 0.00 86 SER A O 17
ATOM 22233 N N . PRO A 1 20 ? -4.726 -11.840 7.622 1.00 0.00 87 PRO A N 17
ATOM 22234 C CA . PRO A 1 20 ? -4.281 -12.350 8.922 1.00 0.00 87 PRO A CA 17
ATOM 22235 C C . PRO A 1 20 ? -2.761 -12.392 9.039 1.00 0.00 87 PRO A C 17
ATOM 22236 O O . PRO A 1 20 ? -2.209 -12.299 10.136 1.00 0.00 87 PRO A O 17
ATOM 22247 N N . THR A 1 21 ? -2.088 -12.531 7.901 1.00 0.00 88 THR A N 17
ATOM 22248 C CA . THR A 1 21 ? -0.632 -12.585 7.876 1.00 0.00 88 THR A CA 17
ATOM 22249 C C . THR A 1 21 ? -0.036 -11.211 7.593 1.00 0.00 88 THR A C 17
ATOM 22250 O O . THR A 1 21 ? 1.176 -11.074 7.419 1.00 0.00 88 THR A O 17
ATOM 22261 N N . CYS A 1 22 ? -0.893 -10.198 7.548 1.00 0.00 89 CYS A N 17
ATOM 22262 C CA . CYS A 1 22 ? -0.449 -8.833 7.286 1.00 0.00 89 CYS A CA 17
ATOM 22263 C C . CYS A 1 22 ? 0.501 -8.351 8.377 1.00 0.00 89 CYS A C 17
ATOM 22264 O O . CYS A 1 22 ? 0.244 -8.537 9.567 1.00 0.00 89 CYS A O 17
ATOM 22272 N N . THR A 1 23 ? 1.602 -7.731 7.964 1.00 0.00 90 THR A N 17
ATOM 22273 C CA . THR A 1 23 ? 2.593 -7.224 8.906 1.00 0.00 90 THR A CA 17
ATOM 22274 C C . THR A 1 23 ? 2.807 -5.726 8.726 1.00 0.00 90 THR A C 17
ATOM 22275 O O . THR A 1 23 ? 2.705 -5.204 7.616 1.00 0.00 90 THR A O 17
ATOM 22286 N N . ASN A 1 24 ? 3.105 -5.039 9.824 1.00 0.00 91 ASN A N 17
ATOM 22287 C CA . ASN A 1 24 ? 3.334 -3.599 9.786 1.00 0.00 91 ASN A CA 17
ATOM 22288 C C . ASN A 1 24 ? 4.385 -3.243 8.740 1.00 0.00 91 ASN A C 17
ATOM 22289 O O . ASN A 1 24 ? 4.204 -2.310 7.958 1.00 0.00 91 ASN A O 17
ATOM 22300 N N . GLN A 1 25 ? 5.483 -3.992 8.732 1.00 0.00 92 GLN A N 17
ATOM 22301 C CA . GLN A 1 25 ? 6.563 -3.754 7.782 1.00 0.00 92 GLN A CA 17
ATOM 22302 C C . GLN A 1 25 ? 6.038 -3.755 6.350 1.00 0.00 92 GLN A C 17
ATOM 22303 O O . GLN A 1 25 ? 6.517 -3.001 5.503 1.00 0.00 92 GLN A O 17
ATOM 22317 N N . GLU A 1 26 ? 5.052 -4.607 6.087 1.00 0.00 93 GLU A N 17
ATOM 22318 C CA . GLU A 1 26 ? 4.463 -4.705 4.756 1.00 0.00 93 GLU A CA 17
ATOM 22319 C C . GLU A 1 26 ? 3.556 -3.512 4.473 1.00 0.00 93 GLU A C 17
ATOM 22320 O O . GLU A 1 26 ? 3.745 -2.792 3.491 1.00 0.00 93 GLU A O 17
ATOM 22332 N N . LEU A 1 27 ? 2.569 -3.307 5.338 1.00 0.00 94 LEU A N 17
ATOM 22333 C CA . LEU A 1 27 ? 1.631 -2.201 5.182 1.00 0.00 94 LEU A CA 17
ATOM 22334 C C . LEU A 1 27 ? 2.360 -0.861 5.206 1.00 0.00 94 LEU A C 17
ATOM 22335 O O . LEU A 1 27 ? 2.341 -0.116 4.227 1.00 0.00 94 LEU A O 17
ATOM 22351 N N . ARG A 1 28 ? 3.003 -0.563 6.330 1.00 0.00 95 ARG A N 17
ATOM 22352 C CA . ARG A 1 28 ? 3.739 0.686 6.481 1.00 0.00 95 ARG A CA 17
ATOM 22353 C C . ARG A 1 28 ? 4.643 0.933 5.277 1.00 0.00 95 ARG A C 17
ATOM 22354 O O . ARG A 1 28 ? 4.595 1.996 4.660 1.00 0.00 95 ARG A O 17
ATOM 22375 N N . ALA A 1 29 ? 5.468 -0.057 4.951 1.00 0.00 96 ALA A N 17
ATOM 22376 C CA . ALA A 1 29 ? 6.382 0.052 3.821 1.00 0.00 96 ALA A CA 17
ATOM 22377 C C . ALA A 1 29 ? 5.655 0.537 2.571 1.00 0.00 96 ALA A C 17
ATOM 22378 O O . ALA A 1 29 ? 6.033 1.545 1.972 1.00 0.00 96 ALA A O 17
ATOM 22385 N N . LYS A 1 30 ? 4.611 -0.186 2.182 1.00 0.00 97 LYS A N 17
ATOM 22386 C CA . LYS A 1 30 ? 3.830 0.170 1.004 1.00 0.00 97 LYS A CA 17
ATOM 22387 C C . LYS A 1 30 ? 3.384 1.628 1.066 1.00 0.00 97 LYS A C 17
ATOM 22388 O O . LYS A 1 30 ? 3.521 2.371 0.094 1.00 0.00 97 LYS A O 17
ATOM 22407 N N . PHE A 1 31 ? 2.853 2.031 2.216 1.00 0.00 98 PHE A N 17
ATOM 22408 C CA . PHE A 1 31 ? 2.388 3.400 2.405 1.00 0.00 98 PHE A CA 17
ATOM 22409 C C . PHE A 1 31 ? 3.563 4.374 2.429 1.00 0.00 98 PHE A C 17
ATOM 22410 O O . PHE A 1 31 ? 3.415 5.548 2.090 1.00 0.00 98 PHE A O 17
ATOM 22427 N N . GLU A 1 32 ? 4.728 3.878 2.833 1.00 0.00 99 GLU A N 17
ATOM 22428 C CA . GLU A 1 32 ? 5.927 4.705 2.903 1.00 0.00 99 GLU A CA 17
ATOM 22429 C C . GLU A 1 32 ? 6.394 5.104 1.506 1.00 0.00 99 GLU A C 17
ATOM 22430 O O . GLU A 1 32 ? 7.133 6.075 1.343 1.00 0.00 99 GLU A O 17
ATOM 22442 N N . GLU A 1 33 ? 5.959 4.348 0.504 1.00 0.00 100 GLU A N 17
ATOM 22443 C CA . GLU A 1 33 ? 6.334 4.622 -0.878 1.00 0.00 100 GLU A CA 17
ATOM 22444 C C . GLU A 1 33 ? 5.808 5.983 -1.325 1.00 0.00 100 GLU A C 17
ATOM 22445 O O . GLU A 1 33 ? 6.359 6.607 -2.232 1.00 0.00 100 GLU A O 17
ATOM 22457 N N . TYR A 1 34 ? 4.738 6.437 -0.682 1.00 0.00 101 TYR A N 17
ATOM 22458 C CA . TYR A 1 34 ? 4.134 7.722 -1.014 1.00 0.00 101 TYR A CA 17
ATOM 22459 C C . TYR A 1 34 ? 4.745 8.843 -0.179 1.00 0.00 101 TYR A C 17
ATOM 22460 O O . TYR A 1 34 ? 5.198 9.854 -0.713 1.00 0.00 101 TYR A O 17
ATOM 22478 N N . GLY A 1 35 ? 4.754 8.654 1.137 1.00 0.00 102 GLY A N 17
ATOM 22479 C CA . GLY A 1 35 ? 5.312 9.656 2.026 1.00 0.00 102 GLY A CA 17
ATOM 22480 C C . GLY A 1 35 ? 5.921 9.049 3.275 1.00 0.00 102 GLY A C 17
ATOM 22481 O O . GLY A 1 35 ? 5.780 7.856 3.543 1.00 0.00 102 GLY A O 17
ATOM 22485 N N . PRO A 1 36 ? 6.617 9.881 4.063 1.00 0.00 103 PRO A N 17
ATOM 22486 C CA . PRO A 1 36 ? 7.264 9.441 5.303 1.00 0.00 103 PRO A CA 17
ATOM 22487 C C . PRO A 1 36 ? 6.255 9.096 6.392 1.00 0.00 103 PRO A C 17
ATOM 22488 O O . PRO A 1 36 ? 5.955 9.918 7.258 1.00 0.00 103 PRO A O 17
ATOM 22499 N N . VAL A 1 37 ? 5.734 7.874 6.345 1.00 0.00 104 VAL A N 17
ATOM 22500 C CA . VAL A 1 37 ? 4.760 7.419 7.329 1.00 0.00 104 VAL A CA 17
ATOM 22501 C C . VAL A 1 37 ? 5.210 7.759 8.746 1.00 0.00 104 VAL A C 17
ATOM 22502 O O . VAL A 1 37 ? 6.406 7.796 9.035 1.00 0.00 104 VAL A O 17
ATOM 22515 N N . ILE A 1 38 ? 4.244 8.006 9.624 1.00 0.00 105 ILE A N 17
ATOM 22516 C CA . ILE A 1 38 ? 4.541 8.342 11.011 1.00 0.00 105 ILE A CA 17
ATOM 22517 C C . ILE A 1 38 ? 4.371 7.128 11.919 1.00 0.00 105 ILE A C 17
ATOM 22518 O O . ILE A 1 38 ? 5.321 6.684 12.561 1.00 0.00 105 ILE A O 17
ATOM 22534 N N . GLU A 1 39 ? 3.153 6.597 11.964 1.00 0.00 106 GLU A N 17
ATOM 22535 C CA . GLU A 1 39 ? 2.859 5.433 12.793 1.00 0.00 106 GLU A CA 17
ATOM 22536 C C . GLU A 1 39 ? 1.798 4.553 12.138 1.00 0.00 106 GLU A C 17
ATOM 22537 O O . GLU A 1 39 ? 0.666 4.986 11.919 1.00 0.00 106 GLU A O 17
ATOM 22549 N N . CYS A 1 40 ? 2.172 3.317 11.828 1.00 0.00 107 CYS A N 17
ATOM 22550 C CA . CYS A 1 40 ? 1.254 2.376 11.196 1.00 0.00 107 CYS A CA 17
ATOM 22551 C C . CYS A 1 40 ? 0.834 1.286 12.177 1.00 0.00 107 CYS A C 17
ATOM 22552 O O . CYS A 1 40 ? 1.658 0.758 12.924 1.00 0.00 107 CYS A O 17
ATOM 22560 N N . ASP A 1 41 ? -0.452 0.954 12.169 1.00 0.00 108 ASP A N 17
ATOM 22561 C CA . ASP A 1 41 ? -0.982 -0.073 13.058 1.00 0.00 108 ASP A CA 17
ATOM 22562 C C . ASP A 1 41 ? -1.977 -0.966 12.324 1.00 0.00 108 ASP A C 17
ATOM 22563 O O . ASP A 1 41 ? -2.836 -0.481 11.588 1.00 0.00 108 ASP A O 17
ATOM 22572 N N . ILE A 1 42 ? -1.854 -2.273 12.529 1.00 0.00 109 ILE A N 17
ATOM 22573 C CA . ILE A 1 42 ? -2.742 -3.234 11.886 1.00 0.00 109 ILE A CA 17
ATOM 22574 C C . ILE A 1 42 ? -3.844 -3.687 12.839 1.00 0.00 109 ILE A C 17
ATOM 22575 O O . ILE A 1 42 ? -3.689 -3.624 14.059 1.00 0.00 109 ILE A O 17
ATOM 22591 N N . VAL A 1 43 ? -4.956 -4.145 12.274 1.00 0.00 110 VAL A N 17
ATOM 22592 C CA . VAL A 1 43 ? -6.083 -4.612 13.072 1.00 0.00 110 VAL A CA 17
ATOM 22593 C C . VAL A 1 43 ? -6.686 -5.882 12.482 1.00 0.00 110 VAL A C 17
ATOM 22594 O O . VAL A 1 43 ? -6.300 -6.321 11.399 1.00 0.00 110 VAL A O 17
ATOM 22607 N N . LYS A 1 44 ? -7.635 -6.469 13.203 1.00 0.00 111 LYS A N 17
ATOM 22608 C CA . LYS A 1 44 ? -8.294 -7.689 12.752 1.00 0.00 111 LYS A CA 17
ATOM 22609 C C . LYS A 1 44 ? -8.461 -7.689 11.236 1.00 0.00 111 LYS A C 17
ATOM 22610 O O . LYS A 1 44 ? -7.737 -8.383 10.522 1.00 0.00 111 LYS A O 17
ATOM 22629 N N . ASP A 1 45 ? -9.417 -6.904 10.751 1.00 0.00 112 ASP A N 17
ATOM 22630 C CA . ASP A 1 45 ? -9.677 -6.812 9.319 1.00 0.00 112 ASP A CA 17
ATOM 22631 C C . ASP A 1 45 ? -9.509 -5.377 8.828 1.00 0.00 112 ASP A C 17
ATOM 22632 O O . ASP A 1 45 ? -9.915 -5.039 7.715 1.00 0.00 112 ASP A O 17
ATOM 22641 N N . TYR A 1 46 ? -8.910 -4.537 9.664 1.00 0.00 113 TYR A N 17
ATOM 22642 C CA . TYR A 1 46 ? -8.692 -3.138 9.317 1.00 0.00 113 TYR A CA 17
ATOM 22643 C C . TYR A 1 46 ? -7.299 -2.682 9.742 1.00 0.00 113 TYR A C 17
ATOM 22644 O O . TYR A 1 46 ? -6.547 -3.438 10.356 1.00 0.00 113 TYR A O 17
ATOM 22662 N N . ALA A 1 47 ? -6.964 -1.439 9.410 1.00 0.00 114 ALA A N 17
ATOM 22663 C CA . ALA A 1 47 ? -5.664 -0.880 9.759 1.00 0.00 114 ALA A CA 17
ATOM 22664 C C . ALA A 1 47 ? -5.705 0.644 9.761 1.00 0.00 114 ALA A C 17
ATOM 22665 O O . ALA A 1 47 ? -6.701 1.249 9.363 1.00 0.00 114 ALA A O 17
ATOM 22672 N N . PHE A 1 48 ? -4.618 1.260 10.213 1.00 0.00 115 PHE A N 17
ATOM 22673 C CA . PHE A 1 48 ? -4.530 2.715 10.269 1.00 0.00 115 PHE A CA 17
ATOM 22674 C C . PHE A 1 48 ? -3.104 3.185 10.000 1.00 0.00 115 PHE A C 17
ATOM 22675 O O . PHE A 1 48 ? -2.169 2.806 10.707 1.00 0.00 115 PHE A O 17
ATOM 22692 N N . VAL A 1 49 ? -2.944 4.013 8.973 1.00 0.00 116 VAL A N 17
ATOM 22693 C CA . VAL A 1 49 ? -1.632 4.536 8.610 1.00 0.00 116 VAL A CA 17
ATOM 22694 C C . VAL A 1 49 ? -1.576 6.049 8.783 1.00 0.00 116 VAL A C 17
ATOM 22695 O O . VAL A 1 49 ? -2.194 6.795 8.023 1.00 0.00 116 VAL A O 17
ATOM 22708 N N . HIS A 1 50 ? -0.831 6.497 9.789 1.00 0.00 117 HIS A N 17
ATOM 22709 C CA . HIS A 1 50 ? -0.694 7.923 10.062 1.00 0.00 117 HIS A CA 17
ATOM 22710 C C . HIS A 1 50 ? 0.348 8.555 9.143 1.00 0.00 117 HIS A C 17
ATOM 22711 O O . HIS A 1 50 ? 1.536 8.244 9.230 1.00 0.00 117 HIS A O 17
ATOM 22726 N N . MET A 1 51 ? -0.106 9.441 8.263 1.00 0.00 118 MET A N 17
ATOM 22727 C CA . MET A 1 51 ? 0.788 10.116 7.329 1.00 0.00 118 MET A CA 17
ATOM 22728 C C . MET A 1 51 ? 1.220 11.474 7.874 1.00 0.00 118 MET A C 17
ATOM 22729 O O . MET A 1 51 ? 0.651 11.972 8.845 1.00 0.00 118 MET A O 17
ATOM 22743 N N . GLU A 1 52 ? 2.229 12.066 7.243 1.00 0.00 119 GLU A N 17
ATOM 22744 C CA . GLU A 1 52 ? 2.736 13.366 7.667 1.00 0.00 119 GLU A CA 17
ATOM 22745 C C . GLU A 1 52 ? 2.156 14.484 6.805 1.00 0.00 119 GLU A C 17
ATOM 22746 O O . GLU A 1 52 ? 1.588 15.447 7.320 1.00 0.00 119 GLU A O 17
ATOM 22758 N N . ARG A 1 53 ? 2.304 14.348 5.491 1.00 0.00 120 ARG A N 17
ATOM 22759 C CA . ARG A 1 53 ? 1.797 15.346 4.558 1.00 0.00 120 ARG A CA 17
ATOM 22760 C C . ARG A 1 53 ? 0.468 14.901 3.954 1.00 0.00 120 ARG A C 17
ATOM 22761 O O . ARG A 1 53 ? 0.184 13.706 3.867 1.00 0.00 120 ARG A O 17
ATOM 22782 N N . ALA A 1 54 ? -0.342 15.869 3.539 1.00 0.00 121 ALA A N 17
ATOM 22783 C CA . ALA A 1 54 ? -1.639 15.577 2.942 1.00 0.00 121 ALA A CA 17
ATOM 22784 C C . ALA A 1 54 ? -1.481 14.994 1.542 1.00 0.00 121 ALA A C 17
ATOM 22785 O O . ALA A 1 54 ? -2.064 13.959 1.222 1.00 0.00 121 ALA A O 17
ATOM 22792 N N . GLU A 1 55 ? -0.688 15.665 0.713 1.00 0.00 122 GLU A N 17
ATOM 22793 C CA . GLU A 1 55 ? -0.455 15.213 -0.654 1.00 0.00 122 GLU A CA 17
ATOM 22794 C C . GLU A 1 55 ? 0.034 13.768 -0.673 1.00 0.00 122 GLU A C 17
ATOM 22795 O O . GLU A 1 55 ? -0.293 13.003 -1.580 1.00 0.00 122 GLU A O 17
ATOM 22807 N N . ASP A 1 56 ? 0.818 13.402 0.335 1.00 0.00 123 ASP A N 17
ATOM 22808 C CA . ASP A 1 56 ? 1.353 12.049 0.435 1.00 0.00 123 ASP A CA 17
ATOM 22809 C C . ASP A 1 56 ? 0.265 11.065 0.854 1.00 0.00 123 ASP A C 17
ATOM 22810 O O . ASP A 1 56 ? 0.248 9.917 0.411 1.00 0.00 123 ASP A O 17
ATOM 22819 N N . ALA A 1 57 ? -0.642 11.522 1.712 1.00 0.00 124 ALA A N 17
ATOM 22820 C CA . ALA A 1 57 ? -1.734 10.683 2.190 1.00 0.00 124 ALA A CA 17
ATOM 22821 C C . ALA A 1 57 ? -2.786 10.481 1.105 1.00 0.00 124 ALA A C 17
ATOM 22822 O O . ALA A 1 57 ? -3.119 9.350 0.751 1.00 0.00 124 ALA A O 17
ATOM 22829 N N . VAL A 1 58 ? -3.308 11.585 0.580 1.00 0.00 125 VAL A N 17
ATOM 22830 C CA . VAL A 1 58 ? -4.323 11.529 -0.465 1.00 0.00 125 VAL A CA 17
ATOM 22831 C C . VAL A 1 58 ? -3.914 10.570 -1.577 1.00 0.00 125 VAL A C 17
ATOM 22832 O O . VAL A 1 58 ? -4.749 9.857 -2.133 1.00 0.00 125 VAL A O 17
ATOM 22845 N N . GLU A 1 59 ? -2.624 10.559 -1.896 1.00 0.00 126 GLU A N 17
ATOM 22846 C CA . GLU A 1 59 ? -2.105 9.687 -2.944 1.00 0.00 126 GLU A CA 17
ATOM 22847 C C . GLU A 1 59 ? -2.087 8.233 -2.482 1.00 0.00 126 GLU A C 17
ATOM 22848 O O . GLU A 1 59 ? -2.578 7.344 -3.177 1.00 0.00 126 GLU A O 17
ATOM 22860 N N . ALA A 1 60 ? -1.516 7.999 -1.304 1.00 0.00 127 ALA A N 17
ATOM 22861 C CA . ALA A 1 60 ? -1.435 6.654 -0.749 1.00 0.00 127 ALA A CA 17
ATOM 22862 C C . ALA A 1 60 ? -2.798 5.969 -0.769 1.00 0.00 127 ALA A C 17
ATOM 22863 O O . ALA A 1 60 ? -2.888 4.744 -0.684 1.00 0.00 127 ALA A O 17
ATOM 22870 N N . ILE A 1 61 ? -3.854 6.766 -0.881 1.00 0.00 128 ILE A N 17
ATOM 22871 C CA . ILE A 1 61 ? -5.211 6.236 -0.912 1.00 0.00 128 ILE A CA 17
ATOM 22872 C C . ILE A 1 61 ? -5.646 5.921 -2.340 1.00 0.00 128 ILE A C 17
ATOM 22873 O O . ILE A 1 61 ? -5.919 4.769 -2.676 1.00 0.00 128 ILE A O 17
ATOM 22889 N N . ARG A 1 62 ? -5.705 6.953 -3.175 1.00 0.00 129 ARG A N 17
ATOM 22890 C CA . ARG A 1 62 ? -6.106 6.787 -4.567 1.00 0.00 129 ARG A CA 17
ATOM 22891 C C . ARG A 1 62 ? -5.304 5.673 -5.234 1.00 0.00 129 ARG A C 17
ATOM 22892 O O . ARG A 1 62 ? -5.718 5.121 -6.253 1.00 0.00 129 ARG A O 17
ATOM 22913 N N . GLY A 1 63 ? -4.154 5.348 -4.652 1.00 0.00 130 GLY A N 17
ATOM 22914 C CA . GLY A 1 63 ? -3.312 4.302 -5.203 1.00 0.00 130 GLY A CA 17
ATOM 22915 C C . GLY A 1 63 ? -3.548 2.959 -4.542 1.00 0.00 130 GLY A C 17
ATOM 22916 O O . GLY A 1 63 ? -3.781 1.957 -5.220 1.00 0.00 130 GLY A O 17
ATOM 22920 N N . LEU A 1 64 ? -3.487 2.935 -3.215 1.00 0.00 131 LEU A N 17
ATOM 22921 C CA . LEU A 1 64 ? -3.694 1.704 -2.461 1.00 0.00 131 LEU A CA 17
ATOM 22922 C C . LEU A 1 64 ? -5.182 1.417 -2.285 1.00 0.00 131 LEU A C 17
ATOM 22923 O O . LEU A 1 64 ? -5.564 0.409 -1.690 1.00 0.00 131 LEU A O 17
ATOM 22939 N N . ASP A 1 65 ? -6.017 2.309 -2.807 1.00 0.00 132 ASP A N 17
ATOM 22940 C CA . ASP A 1 65 ? -7.463 2.150 -2.711 1.00 0.00 132 ASP A CA 17
ATOM 22941 C C . ASP A 1 65 ? -7.939 0.977 -3.562 1.00 0.00 132 ASP A C 17
ATOM 22942 O O . ASP A 1 65 ? -7.784 0.980 -4.782 1.00 0.00 132 ASP A O 17
ATOM 22951 N N . ASN A 1 66 ? -8.519 -0.025 -2.909 1.00 0.00 133 ASN A N 17
ATOM 22952 C CA . ASN A 1 66 ? -9.016 -1.206 -3.605 1.00 0.00 133 ASN A CA 17
ATOM 22953 C C . ASN A 1 66 ? -7.876 -1.952 -4.292 1.00 0.00 133 ASN A C 17
ATOM 22954 O O . ASN A 1 66 ? -7.960 -2.285 -5.475 1.00 0.00 133 ASN A O 17
ATOM 22965 N N . THR A 1 67 ? -6.810 -2.213 -3.542 1.00 0.00 134 THR A N 17
ATOM 22966 C CA . THR A 1 67 ? -5.653 -2.919 -4.078 1.00 0.00 134 THR A CA 17
ATOM 22967 C C . THR A 1 67 ? -5.508 -4.297 -3.442 1.00 0.00 134 THR A C 17
ATOM 22968 O O . THR A 1 67 ? -5.521 -4.430 -2.219 1.00 0.00 134 THR A O 17
ATOM 22979 N N . GLU A 1 68 ? -5.368 -5.319 -4.281 1.00 0.00 135 GLU A N 17
ATOM 22980 C CA . GLU A 1 68 ? -5.220 -6.687 -3.799 1.00 0.00 135 GLU A CA 17
ATOM 22981 C C . GLU A 1 68 ? -4.033 -6.803 -2.847 1.00 0.00 135 GLU A C 17
ATOM 22982 O O . GLU A 1 68 ? -2.877 -6.749 -3.268 1.00 0.00 135 GLU A O 17
ATOM 22994 N N . PHE A 1 69 ? -4.327 -6.963 -1.561 1.00 0.00 136 PHE A N 17
ATOM 22995 C CA . PHE A 1 69 ? -3.285 -7.085 -0.548 1.00 0.00 136 PHE A CA 17
ATOM 22996 C C . PHE A 1 69 ? -3.162 -8.528 -0.066 1.00 0.00 136 PHE A C 17
ATOM 22997 O O . PHE A 1 69 ? -4.077 -9.064 0.557 1.00 0.00 136 PHE A O 17
ATOM 23014 N N . GLN A 1 70 ? -2.024 -9.148 -0.360 1.00 0.00 137 GLN A N 17
ATOM 23015 C CA . GLN A 1 70 ? -1.781 -10.529 0.042 1.00 0.00 137 GLN A CA 17
ATOM 23016 C C . GLN A 1 70 ? -2.904 -11.441 -0.440 1.00 0.00 137 GLN A C 17
ATOM 23017 O O . GLN A 1 70 ? -3.172 -12.482 0.159 1.00 0.00 137 GLN A O 17
ATOM 23031 N N . GLY A 1 71 ? -3.558 -11.044 -1.527 1.00 0.00 138 GLY A N 17
ATOM 23032 C CA . GLY A 1 71 ? -4.644 -11.837 -2.071 1.00 0.00 138 GLY A CA 17
ATOM 23033 C C . GLY A 1 71 ? -5.990 -11.156 -1.923 1.00 0.00 138 GLY A C 17
ATOM 23034 O O . GLY A 1 71 ? -6.808 -11.172 -2.843 1.00 0.00 138 GLY A O 17
ATOM 23038 N N . LYS A 1 72 ? -6.223 -10.557 -0.760 1.00 0.00 139 LYS A N 17
ATOM 23039 C CA . LYS A 1 72 ? -7.480 -9.867 -0.492 1.00 0.00 139 LYS A CA 17
ATOM 23040 C C . LYS A 1 72 ? -7.314 -8.358 -0.641 1.00 0.00 139 LYS A C 17
ATOM 23041 O O . LYS A 1 72 ? -6.378 -7.770 -0.099 1.00 0.00 139 LYS A O 17
ATOM 23060 N N . ARG A 1 73 ? -8.229 -7.737 -1.378 1.00 0.00 140 ARG A N 17
ATOM 23061 C CA . ARG A 1 73 ? -8.184 -6.296 -1.598 1.00 0.00 140 ARG A CA 17
ATOM 23062 C C . ARG A 1 73 ? -8.674 -5.543 -0.364 1.00 0.00 140 ARG A C 17
ATOM 23063 O O . ARG A 1 73 ? -9.633 -5.955 0.287 1.00 0.00 140 ARG A O 17
ATOM 23084 N N . MET A 1 74 ? -8.007 -4.437 -0.049 1.00 0.00 141 MET A N 17
ATOM 23085 C CA . MET A 1 74 ? -8.375 -3.626 1.106 1.00 0.00 141 MET A CA 17
ATOM 23086 C C . MET A 1 74 ? -8.825 -2.235 0.672 1.00 0.00 141 MET A C 17
ATOM 23087 O O . MET A 1 74 ? -8.374 -1.716 -0.350 1.00 0.00 141 MET A O 17
ATOM 23101 N N . HIS A 1 75 ? -9.717 -1.635 1.454 1.00 0.00 142 HIS A N 17
ATOM 23102 C CA . HIS A 1 75 ? -10.228 -0.303 1.150 1.00 0.00 142 HIS A CA 17
ATOM 23103 C C . HIS A 1 75 ? -9.500 0.758 1.969 1.00 0.00 142 HIS A C 17
ATOM 23104 O O . HIS A 1 75 ? -9.544 0.745 3.200 1.00 0.00 142 HIS A O 17
ATOM 23119 N N . VAL A 1 76 ? -8.830 1.675 1.279 1.00 0.00 143 VAL A N 17
ATOM 23120 C CA . VAL A 1 76 ? -8.092 2.744 1.942 1.00 0.00 143 VAL A CA 17
ATOM 23121 C C . VAL A 1 76 ? -8.801 4.084 1.779 1.00 0.00 143 VAL A C 17
ATOM 23122 O O . VAL A 1 76 ? -9.228 4.441 0.682 1.00 0.00 143 VAL A O 17
ATOM 23135 N N . GLN A 1 77 ? -8.920 4.821 2.879 1.00 0.00 144 GLN A N 17
ATOM 23136 C CA . GLN A 1 77 ? -9.578 6.122 2.857 1.00 0.00 144 GLN A CA 17
ATOM 23137 C C . GLN A 1 77 ? -9.196 6.945 4.083 1.00 0.00 144 GLN A C 17
ATOM 23138 O O . GLN A 1 77 ? -8.389 6.513 4.907 1.00 0.00 144 GLN A O 17
ATOM 23152 N N . LEU A 1 78 ? -9.781 8.132 4.198 1.00 0.00 145 LEU A N 17
ATOM 23153 C CA . LEU A 1 78 ? -9.502 9.017 5.324 1.00 0.00 145 LEU A CA 17
ATOM 23154 C C . LEU A 1 78 ? -10.076 8.449 6.618 1.00 0.00 145 LEU A C 17
ATOM 23155 O O . LEU A 1 78 ? -11.184 7.913 6.635 1.00 0.00 145 LEU A O 17
ATOM 23171 N N . SER A 1 79 ? -9.315 8.571 7.701 1.00 0.00 146 SER A N 17
ATOM 23172 C CA . SER A 1 79 ? -9.748 8.068 9.000 1.00 0.00 146 SER A CA 17
ATOM 23173 C C . SER A 1 79 ? -10.648 9.080 9.702 1.00 0.00 146 SER A C 17
ATOM 23174 O O . SER A 1 79 ? -10.535 9.299 10.908 1.00 0.00 146 SER A O 17
ATOM 23182 N N . THR A 1 80 ? -11.545 9.696 8.937 1.00 0.00 147 THR A N 17
ATOM 23183 C CA . THR A 1 80 ? -12.465 10.685 9.483 1.00 0.00 147 THR A CA 17
ATOM 23184 C C . THR A 1 80 ? -11.735 11.677 10.382 1.00 0.00 147 THR A C 17
ATOM 23185 O O . THR A 1 80 ? -12.319 12.229 11.315 1.00 0.00 147 THR A O 17
ATOM 23196 N N . SER A 1 81 ? -10.457 11.899 10.096 1.00 0.00 148 SER A N 17
ATOM 23197 C CA . SER A 1 81 ? -9.646 12.822 10.881 1.00 0.00 148 SER A CA 17
ATOM 23198 C C . SER A 1 81 ? -10.483 14.003 11.365 1.00 0.00 148 SER A C 17
ATOM 23199 O O . SER A 1 81 ? -11.131 14.685 10.570 1.00 0.00 148 SER A O 17
ATOM 23207 N N . ARG A 1 82 ? -10.464 14.237 12.673 1.00 0.00 149 ARG A N 17
ATOM 23208 C CA . ARG A 1 82 ? -11.221 15.334 13.263 1.00 0.00 149 ARG A CA 17
ATOM 23209 C C . ARG A 1 82 ? -10.318 16.532 13.539 1.00 0.00 149 ARG A C 17
ATOM 23210 O O . ARG A 1 82 ? -9.715 16.636 14.609 1.00 0.00 149 ARG A O 17
ATOM 23231 N N . LEU A 1 83 ? -10.227 17.434 12.568 1.00 0.00 150 LEU A N 17
ATOM 23232 C CA . LEU A 1 83 ? -9.397 18.626 12.705 1.00 0.00 150 LEU A CA 17
ATOM 23233 C C . LEU A 1 83 ? -10.035 19.627 13.663 1.00 0.00 150 LEU A C 17
ATOM 23234 O O . LEU A 1 83 ? -11.158 20.082 13.443 1.00 0.00 150 LEU A O 17
ATOM 23250 N N . ARG A 1 84 ? -9.311 19.968 14.724 1.00 0.00 151 ARG A N 17
ATOM 23251 C CA . ARG A 1 84 ? -9.806 20.917 15.714 1.00 0.00 151 ARG A CA 17
ATOM 23252 C C . ARG A 1 84 ? -8.667 21.763 16.273 1.00 0.00 151 ARG A C 17
ATOM 23253 O O . ARG A 1 84 ? -7.603 21.245 16.614 1.00 0.00 151 ARG A O 17
ATOM 23274 N N . THR A 1 85 ? -8.896 23.069 16.365 1.00 0.00 152 THR A N 17
ATOM 23275 C CA . THR A 1 85 ? -7.890 23.988 16.881 1.00 0.00 152 THR A CA 17
ATOM 23276 C C . THR A 1 85 ? -8.495 24.956 17.891 1.00 0.00 152 THR A C 17
ATOM 23277 O O . THR A 1 85 ? -9.562 25.524 17.658 1.00 0.00 152 THR A O 17
ATOM 23288 N N . ALA A 1 86 ? -7.806 25.141 19.013 1.00 0.00 153 ALA A N 17
ATOM 23289 C CA . ALA A 1 86 ? -8.275 26.044 20.057 1.00 0.00 153 ALA A CA 17
ATOM 23290 C C . ALA A 1 86 ? -8.248 27.493 19.583 1.00 0.00 153 ALA A C 17
ATOM 23291 O O . ALA A 1 86 ? -7.238 27.966 19.063 1.00 0.00 153 ALA A O 17
ATOM 23298 N N . SER A 1 87 ? -9.363 28.192 19.766 1.00 0.00 154 SER A N 17
ATOM 23299 C CA . SER A 1 87 ? -9.468 29.586 19.353 1.00 0.00 154 SER A CA 17
ATOM 23300 C C . SER A 1 87 ? -8.869 30.512 20.408 1.00 0.00 154 SER A C 17
ATOM 23301 O O . SER A 1 87 ? -8.086 31.406 20.093 1.00 0.00 154 SER A O 17
ATOM 23309 N N . GLY A 1 88 ? -9.244 30.289 21.664 1.00 0.00 155 GLY A N 17
ATOM 23310 C CA . GLY A 1 88 ? -8.736 31.110 22.747 1.00 0.00 155 GLY A CA 17
ATOM 23311 C C . GLY A 1 88 ? -9.838 31.841 23.488 1.00 0.00 155 GLY A C 17
ATOM 23312 O O . GLY A 1 88 ? -10.019 33.050 23.339 1.00 0.00 155 GLY A O 17
ATOM 23316 N N . PRO A 1 89 ? -10.600 31.099 24.305 1.00 0.00 156 PRO A N 17
ATOM 23317 C CA . PRO A 1 89 ? -11.705 31.664 25.086 1.00 0.00 156 PRO A CA 17
ATOM 23318 C C . PRO A 1 89 ? -11.216 32.574 26.208 1.00 0.00 156 PRO A C 17
ATOM 23319 O O . PRO A 1 89 ? -12.015 33.173 26.927 1.00 0.00 156 PRO A O 17
ATOM 23330 N N . SER A 1 90 ? -9.898 32.674 26.351 1.00 0.00 157 SER A N 17
ATOM 23331 C CA . SER A 1 90 ? -9.303 33.509 27.387 1.00 0.00 157 SER A CA 17
ATOM 23332 C C . SER A 1 90 ? -9.015 34.910 26.857 1.00 0.00 157 SER A C 17
ATOM 23333 O O . SER A 1 90 ? -9.329 35.908 27.505 1.00 0.00 157 SER A O 17
ATOM 23341 N N . SER A 1 91 ? -8.414 34.976 25.673 1.00 0.00 158 SER A N 17
ATOM 23342 C CA . SER A 1 91 ? -8.079 36.254 25.056 1.00 0.00 158 SER A CA 17
ATOM 23343 C C . SER A 1 91 ? -8.714 36.372 23.673 1.00 0.00 158 SER A C 17
ATOM 23344 O O . SER A 1 91 ? -8.406 35.598 22.768 1.00 0.00 158 SER A O 17
ATOM 23352 N N . GLY A 1 92 ? -9.603 37.349 23.519 1.00 0.00 159 GLY A N 17
ATOM 23353 C CA . GLY A 1 92 ? -10.268 37.552 22.245 1.00 0.00 159 GLY A CA 17
ATOM 23354 C C . GLY A 1 92 ? -11.682 38.075 22.406 1.00 0.00 159 GLY A C 17
ATOM 23355 O O . GLY A 1 92 ? -12.649 37.345 22.188 1.00 0.00 159 GLY A O 17
ATOM 23359 N N . GLY A 1 1 ? -12.705 26.006 17.352 1.00 0.00 68 GLY A N 18
ATOM 23360 C CA . GLY A 1 1 ? -13.401 26.691 18.426 1.00 0.00 68 GLY A CA 18
ATOM 23361 C C . GLY A 1 1 ? -13.472 25.862 19.693 1.00 0.00 68 GLY A C 18
ATOM 23362 O O . GLY A 1 1 ? -12.917 26.243 20.724 1.00 0.00 68 GLY A O 18
ATOM 23366 N N . SER A 1 2 ? -14.156 24.725 19.617 1.00 0.00 69 SER A N 18
ATOM 23367 C CA . SER A 1 2 ? -14.301 23.842 20.768 1.00 0.00 69 SER A CA 18
ATOM 23368 C C . SER A 1 2 ? -13.277 22.712 20.719 1.00 0.00 69 SER A C 18
ATOM 23369 O O . SER A 1 2 ? -12.601 22.429 21.708 1.00 0.00 69 SER A O 18
ATOM 23377 N N . SER A 1 3 ? -13.170 22.069 19.561 1.00 0.00 70 SER A N 18
ATOM 23378 C CA . SER A 1 3 ? -12.232 20.967 19.382 1.00 0.00 70 SER A CA 18
ATOM 23379 C C . SER A 1 3 ? -10.922 21.244 20.114 1.00 0.00 70 SER A C 18
ATOM 23380 O O . SER A 1 3 ? -10.452 20.424 20.901 1.00 0.00 70 SER A O 18
ATOM 23388 N N . GLY A 1 4 ? -10.338 22.409 19.848 1.00 0.00 71 GLY A N 18
ATOM 23389 C CA . GLY A 1 4 ? -9.088 22.775 20.488 1.00 0.00 71 GLY A CA 18
ATOM 23390 C C . GLY A 1 4 ? -7.883 22.487 19.615 1.00 0.00 71 GLY A C 18
ATOM 23391 O O . GLY A 1 4 ? -7.214 23.408 19.145 1.00 0.00 71 GLY A O 18
ATOM 23395 N N . SER A 1 5 ? -7.604 21.206 19.398 1.00 0.00 72 SER A N 18
ATOM 23396 C CA . SER A 1 5 ? -6.467 20.799 18.579 1.00 0.00 72 SER A CA 18
ATOM 23397 C C . SER A 1 5 ? -6.865 20.698 17.110 1.00 0.00 72 SER A C 18
ATOM 23398 O O . SER A 1 5 ? -7.507 19.734 16.694 1.00 0.00 72 SER A O 18
ATOM 23406 N N . SER A 1 6 ? -6.477 21.701 16.329 1.00 0.00 73 SER A N 18
ATOM 23407 C CA . SER A 1 6 ? -6.796 21.729 14.906 1.00 0.00 73 SER A CA 18
ATOM 23408 C C . SER A 1 6 ? -5.554 22.044 14.077 1.00 0.00 73 SER A C 18
ATOM 23409 O O . SER A 1 6 ? -4.567 22.568 14.592 1.00 0.00 73 SER A O 18
ATOM 23417 N N . GLY A 1 7 ? -5.611 21.719 12.789 1.00 0.00 74 GLY A N 18
ATOM 23418 C CA . GLY A 1 7 ? -4.486 21.974 11.909 1.00 0.00 74 GLY A CA 18
ATOM 23419 C C . GLY A 1 7 ? -4.135 20.773 11.054 1.00 0.00 74 GLY A C 18
ATOM 23420 O O . GLY A 1 7 ? -4.815 19.748 11.101 1.00 0.00 74 GLY A O 18
ATOM 23424 N N . LYS A 1 8 ? -3.070 20.898 10.269 1.00 0.00 75 LYS A N 18
ATOM 23425 C CA . LYS A 1 8 ? -2.629 19.815 9.398 1.00 0.00 75 LYS A CA 18
ATOM 23426 C C . LYS A 1 8 ? -1.375 19.148 9.954 1.00 0.00 75 LYS A C 18
ATOM 23427 O O . LYS A 1 8 ? -0.437 18.854 9.213 1.00 0.00 75 LYS A O 18
ATOM 23446 N N . ALA A 1 9 ? -1.366 18.910 11.261 1.00 0.00 76 ALA A N 18
ATOM 23447 C CA . ALA A 1 9 ? -0.229 18.274 11.915 1.00 0.00 76 ALA A CA 18
ATOM 23448 C C . ALA A 1 9 ? 0.128 16.956 11.235 1.00 0.00 76 ALA A C 18
ATOM 23449 O O . ALA A 1 9 ? 1.251 16.775 10.763 1.00 0.00 76 ALA A O 18
ATOM 23456 N N . SER A 1 10 ? -0.833 16.039 11.189 1.00 0.00 77 SER A N 18
ATOM 23457 C CA . SER A 1 10 ? -0.617 14.737 10.570 1.00 0.00 77 SER A CA 18
ATOM 23458 C C . SER A 1 10 ? -1.873 14.266 9.842 1.00 0.00 77 SER A C 18
ATOM 23459 O O . SER A 1 10 ? -2.894 14.954 9.832 1.00 0.00 77 SER A O 18
ATOM 23467 N N . THR A 1 11 ? -1.790 13.088 9.232 1.00 0.00 78 THR A N 18
ATOM 23468 C CA . THR A 1 11 ? -2.917 12.525 8.501 1.00 0.00 78 THR A CA 18
ATOM 23469 C C . THR A 1 11 ? -3.138 11.063 8.871 1.00 0.00 78 THR A C 18
ATOM 23470 O O . THR A 1 11 ? -2.190 10.338 9.175 1.00 0.00 78 THR A O 18
ATOM 23481 N N . LYS A 1 12 ? -4.395 10.633 8.843 1.00 0.00 79 LYS A N 18
ATOM 23482 C CA . LYS A 1 12 ? -4.741 9.256 9.174 1.00 0.00 79 LYS A CA 18
ATOM 23483 C C . LYS A 1 12 ? -5.423 8.568 7.995 1.00 0.00 79 LYS A C 18
ATOM 23484 O O . LYS A 1 12 ? -6.287 9.151 7.338 1.00 0.00 79 LYS A O 18
ATOM 23503 N N . LEU A 1 13 ? -5.030 7.326 7.733 1.00 0.00 80 LEU A N 18
ATOM 23504 C CA . LEU A 1 13 ? -5.605 6.558 6.634 1.00 0.00 80 LEU A CA 18
ATOM 23505 C C . LEU A 1 13 ? -6.149 5.222 7.130 1.00 0.00 80 LEU A C 18
ATOM 23506 O O . LEU A 1 13 ? -5.388 4.335 7.518 1.00 0.00 80 LEU A O 18
ATOM 23522 N N . HIS A 1 14 ? -7.471 5.084 7.111 1.00 0.00 81 HIS A N 18
ATOM 23523 C CA . HIS A 1 14 ? -8.118 3.855 7.556 1.00 0.00 81 HIS A CA 18
ATOM 23524 C C . HIS A 1 14 ? -8.166 2.828 6.429 1.00 0.00 81 HIS A C 18
ATOM 23525 O O . HIS A 1 14 ? -8.449 3.165 5.280 1.00 0.00 81 HIS A O 18
ATOM 23540 N N . VAL A 1 15 ? -7.887 1.573 6.766 1.00 0.00 82 VAL A N 18
ATOM 23541 C CA . VAL A 1 15 ? -7.899 0.496 5.783 1.00 0.00 82 VAL A CA 18
ATOM 23542 C C . VAL A 1 15 ? -8.820 -0.637 6.220 1.00 0.00 82 VAL A C 18
ATOM 23543 O O . VAL A 1 15 ? -8.941 -0.929 7.409 1.00 0.00 82 VAL A O 18
ATOM 23556 N N . GLY A 1 16 ? -9.468 -1.274 5.249 1.00 0.00 83 GLY A N 18
ATOM 23557 C CA . GLY A 1 16 ? -10.370 -2.369 5.554 1.00 0.00 83 GLY A CA 18
ATOM 23558 C C . GLY A 1 16 ? -10.035 -3.629 4.779 1.00 0.00 83 GLY A C 18
ATOM 23559 O O . GLY A 1 16 ? -9.368 -3.571 3.747 1.00 0.00 83 GLY A O 18
ATOM 23563 N N . ASN A 1 17 ? -10.498 -4.770 5.280 1.00 0.00 84 ASN A N 18
ATOM 23564 C CA . ASN A 1 17 ? -10.241 -6.049 4.629 1.00 0.00 84 ASN A CA 18
ATOM 23565 C C . ASN A 1 17 ? -8.749 -6.365 4.619 1.00 0.00 84 ASN A C 18
ATOM 23566 O O . ASN A 1 17 ? -8.168 -6.634 3.568 1.00 0.00 84 ASN A O 18
ATOM 23577 N N . ILE A 1 18 ? -8.135 -6.331 5.797 1.00 0.00 85 ILE A N 18
ATOM 23578 C CA . ILE A 1 18 ? -6.711 -6.616 5.925 1.00 0.00 85 ILE A CA 18
ATOM 23579 C C . ILE A 1 18 ? -6.461 -8.112 6.083 1.00 0.00 85 ILE A C 18
ATOM 23580 O O . ILE A 1 18 ? -7.346 -8.858 6.501 1.00 0.00 85 ILE A O 18
ATOM 23596 N N . SER A 1 19 ? -5.249 -8.542 5.748 1.00 0.00 86 SER A N 18
ATOM 23597 C CA . SER A 1 19 ? -4.883 -9.950 5.851 1.00 0.00 86 SER A CA 18
ATOM 23598 C C . SER A 1 19 ? -4.428 -10.291 7.267 1.00 0.00 86 SER A C 18
ATOM 23599 O O . SER A 1 19 ? -3.793 -9.489 7.952 1.00 0.00 86 SER A O 18
ATOM 23607 N N . PRO A 1 20 ? -4.760 -11.510 7.716 1.00 0.00 87 PRO A N 18
ATOM 23608 C CA . PRO A 1 20 ? -4.396 -11.987 9.054 1.00 0.00 87 PRO A CA 18
ATOM 23609 C C . PRO A 1 20 ? -2.898 -12.236 9.193 1.00 0.00 87 PRO A C 18
ATOM 23610 O O . PRO A 1 20 ? -2.399 -12.495 10.288 1.00 0.00 87 PRO A O 18
ATOM 23621 N N . THR A 1 21 ? -2.183 -12.155 8.074 1.00 0.00 88 THR A N 18
ATOM 23622 C CA . THR A 1 21 ? -0.742 -12.373 8.071 1.00 0.00 88 THR A CA 18
ATOM 23623 C C . THR A 1 21 ? 0.010 -11.073 7.809 1.00 0.00 88 THR A C 18
ATOM 23624 O O . THR A 1 21 ? 1.237 -11.025 7.902 1.00 0.00 88 THR A O 18
ATOM 23635 N N . CYS A 1 22 ? -0.733 -10.021 7.481 1.00 0.00 89 CYS A N 18
ATOM 23636 C CA . CYS A 1 22 ? -0.136 -8.720 7.205 1.00 0.00 89 CYS A CA 18
ATOM 23637 C C . CYS A 1 22 ? 0.741 -8.266 8.368 1.00 0.00 89 CYS A C 18
ATOM 23638 O O . CYS A 1 22 ? 0.401 -8.473 9.534 1.00 0.00 89 CYS A O 18
ATOM 23646 N N . THR A 1 23 ? 1.872 -7.647 8.044 1.00 0.00 90 THR A N 18
ATOM 23647 C CA . THR A 1 23 ? 2.798 -7.166 9.061 1.00 0.00 90 THR A CA 18
ATOM 23648 C C . THR A 1 23 ? 2.974 -5.654 8.974 1.00 0.00 90 THR A C 18
ATOM 23649 O O . THR A 1 23 ? 2.900 -5.072 7.893 1.00 0.00 90 THR A O 18
ATOM 23660 N N . ASN A 1 24 ? 3.208 -5.023 10.120 1.00 0.00 91 ASN A N 18
ATOM 23661 C CA . ASN A 1 24 ? 3.394 -3.578 10.173 1.00 0.00 91 ASN A CA 18
ATOM 23662 C C . ASN A 1 24 ? 4.409 -3.122 9.129 1.00 0.00 91 ASN A C 18
ATOM 23663 O O . ASN A 1 24 ? 4.287 -2.035 8.565 1.00 0.00 91 ASN A O 18
ATOM 23674 N N . GLN A 1 25 ? 5.409 -3.961 8.878 1.00 0.00 92 GLN A N 18
ATOM 23675 C CA . GLN A 1 25 ? 6.444 -3.643 7.902 1.00 0.00 92 GLN A CA 18
ATOM 23676 C C . GLN A 1 25 ? 5.892 -3.707 6.482 1.00 0.00 92 GLN A C 18
ATOM 23677 O O . GLN A 1 25 ? 6.349 -2.987 5.595 1.00 0.00 92 GLN A O 18
ATOM 23691 N N . GLU A 1 26 ? 4.906 -4.575 6.274 1.00 0.00 93 GLU A N 18
ATOM 23692 C CA . GLU A 1 26 ? 4.293 -4.733 4.960 1.00 0.00 93 GLU A CA 18
ATOM 23693 C C . GLU A 1 26 ? 3.376 -3.556 4.643 1.00 0.00 93 GLU A C 18
ATOM 23694 O O . GLU A 1 26 ? 3.577 -2.846 3.656 1.00 0.00 93 GLU A O 18
ATOM 23706 N N . LEU A 1 27 ? 2.369 -3.355 5.485 1.00 0.00 94 LEU A N 18
ATOM 23707 C CA . LEU A 1 27 ? 1.419 -2.264 5.295 1.00 0.00 94 LEU A CA 18
ATOM 23708 C C . LEU A 1 27 ? 2.134 -0.916 5.276 1.00 0.00 94 LEU A C 18
ATOM 23709 O O . LEU A 1 27 ? 1.971 -0.129 4.345 1.00 0.00 94 LEU A O 18
ATOM 23725 N N . ARG A 1 28 ? 2.928 -0.659 6.311 1.00 0.00 95 ARG A N 18
ATOM 23726 C CA . ARG A 1 28 ? 3.669 0.592 6.413 1.00 0.00 95 ARG A CA 18
ATOM 23727 C C . ARG A 1 28 ? 4.454 0.865 5.133 1.00 0.00 95 ARG A C 18
ATOM 23728 O O . ARG A 1 28 ? 4.273 1.899 4.491 1.00 0.00 95 ARG A O 18
ATOM 23749 N N . ALA A 1 29 ? 5.326 -0.070 4.770 1.00 0.00 96 ALA A N 18
ATOM 23750 C CA . ALA A 1 29 ? 6.138 0.069 3.567 1.00 0.00 96 ALA A CA 18
ATOM 23751 C C . ALA A 1 29 ? 5.279 0.451 2.366 1.00 0.00 96 ALA A C 18
ATOM 23752 O O . ALA A 1 29 ? 5.562 1.429 1.673 1.00 0.00 96 ALA A O 18
ATOM 23759 N N . LYS A 1 30 ? 4.229 -0.325 2.125 1.00 0.00 97 LYS A N 18
ATOM 23760 C CA . LYS A 1 30 ? 3.327 -0.069 1.008 1.00 0.00 97 LYS A CA 18
ATOM 23761 C C . LYS A 1 30 ? 2.896 1.394 0.983 1.00 0.00 97 LYS A C 18
ATOM 23762 O O . LYS A 1 30 ? 2.697 1.974 -0.085 1.00 0.00 97 LYS A O 18
ATOM 23781 N N . PHE A 1 31 ? 2.754 1.986 2.164 1.00 0.00 98 PHE A N 18
ATOM 23782 C CA . PHE A 1 31 ? 2.347 3.381 2.277 1.00 0.00 98 PHE A CA 18
ATOM 23783 C C . PHE A 1 31 ? 3.558 4.307 2.221 1.00 0.00 98 PHE A C 18
ATOM 23784 O O . PHE A 1 31 ? 3.464 5.441 1.753 1.00 0.00 98 PHE A O 18
ATOM 23801 N N . GLU A 1 32 ? 4.695 3.815 2.703 1.00 0.00 99 GLU A N 18
ATOM 23802 C CA . GLU A 1 32 ? 5.924 4.599 2.710 1.00 0.00 99 GLU A CA 18
ATOM 23803 C C . GLU A 1 32 ? 6.350 4.955 1.288 1.00 0.00 99 GLU A C 18
ATOM 23804 O O . GLU A 1 32 ? 7.052 5.942 1.069 1.00 0.00 99 GLU A O 18
ATOM 23816 N N . GLU A 1 33 ? 5.921 4.143 0.327 1.00 0.00 100 GLU A N 18
ATOM 23817 C CA . GLU A 1 33 ? 6.258 4.372 -1.073 1.00 0.00 100 GLU A CA 18
ATOM 23818 C C . GLU A 1 33 ? 5.741 5.729 -1.542 1.00 0.00 100 GLU A C 18
ATOM 23819 O O . GLU A 1 33 ? 6.285 6.325 -2.472 1.00 0.00 100 GLU A O 18
ATOM 23831 N N . TYR A 1 34 ? 4.687 6.210 -0.893 1.00 0.00 101 TYR A N 18
ATOM 23832 C CA . TYR A 1 34 ? 4.094 7.495 -1.246 1.00 0.00 101 TYR A CA 18
ATOM 23833 C C . TYR A 1 34 ? 4.773 8.634 -0.491 1.00 0.00 101 TYR A C 18
ATOM 23834 O O . TYR A 1 34 ? 5.207 9.618 -1.089 1.00 0.00 101 TYR A O 18
ATOM 23852 N N . GLY A 1 35 ? 4.861 8.491 0.828 1.00 0.00 102 GLY A N 18
ATOM 23853 C CA . GLY A 1 35 ? 5.489 9.514 1.644 1.00 0.00 102 GLY A CA 18
ATOM 23854 C C . GLY A 1 35 ? 6.054 8.959 2.936 1.00 0.00 102 GLY A C 18
ATOM 23855 O O . GLY A 1 35 ? 5.902 7.778 3.249 1.00 0.00 102 GLY A O 18
ATOM 23859 N N . PRO A 1 36 ? 6.725 9.823 3.712 1.00 0.00 103 PRO A N 18
ATOM 23860 C CA . PRO A 1 36 ? 7.330 9.435 4.990 1.00 0.00 103 PRO A CA 18
ATOM 23861 C C . PRO A 1 36 ? 6.284 9.136 6.059 1.00 0.00 103 PRO A C 18
ATOM 23862 O O . PRO A 1 36 ? 5.853 10.030 6.787 1.00 0.00 103 PRO A O 18
ATOM 23873 N N . VAL A 1 37 ? 5.880 7.873 6.148 1.00 0.00 104 VAL A N 18
ATOM 23874 C CA . VAL A 1 37 ? 4.886 7.456 7.130 1.00 0.00 104 VAL A CA 18
ATOM 23875 C C . VAL A 1 37 ? 5.354 7.757 8.549 1.00 0.00 104 VAL A C 18
ATOM 23876 O O . VAL A 1 37 ? 6.554 7.781 8.825 1.00 0.00 104 VAL A O 18
ATOM 23889 N N . ILE A 1 38 ? 4.400 7.987 9.444 1.00 0.00 105 ILE A N 18
ATOM 23890 C CA . ILE A 1 38 ? 4.715 8.286 10.836 1.00 0.00 105 ILE A CA 18
ATOM 23891 C C . ILE A 1 38 ? 4.547 7.051 11.715 1.00 0.00 105 ILE A C 18
ATOM 23892 O O . ILE A 1 38 ? 5.494 6.605 12.362 1.00 0.00 105 ILE A O 18
ATOM 23908 N N . GLU A 1 39 ? 3.336 6.502 11.730 1.00 0.00 106 GLU A N 18
ATOM 23909 C CA . GLU A 1 39 ? 3.045 5.318 12.529 1.00 0.00 106 GLU A CA 18
ATOM 23910 C C . GLU A 1 39 ? 1.869 4.542 11.943 1.00 0.00 106 GLU A C 18
ATOM 23911 O O . GLU A 1 39 ? 0.776 5.084 11.776 1.00 0.00 106 GLU A O 18
ATOM 23923 N N . CYS A 1 40 ? 2.102 3.272 11.632 1.00 0.00 107 CYS A N 18
ATOM 23924 C CA . CYS A 1 40 ? 1.063 2.420 11.063 1.00 0.00 107 CYS A CA 18
ATOM 23925 C C . CYS A 1 40 ? 0.668 1.318 12.041 1.00 0.00 107 CYS A C 18
ATOM 23926 O O . CYS A 1 40 ? 1.514 0.764 12.742 1.00 0.00 107 CYS A O 18
ATOM 23934 N N . ASP A 1 41 ? -0.623 1.007 12.082 1.00 0.00 108 ASP A N 18
ATOM 23935 C CA . ASP A 1 41 ? -1.131 -0.029 12.974 1.00 0.00 108 ASP A CA 18
ATOM 23936 C C . ASP A 1 41 ? -2.086 -0.961 12.236 1.00 0.00 108 ASP A C 18
ATOM 23937 O O . ASP A 1 41 ? -2.946 -0.511 11.477 1.00 0.00 108 ASP A O 18
ATOM 23946 N N . ILE A 1 42 ? -1.930 -2.261 12.462 1.00 0.00 109 ILE A N 18
ATOM 23947 C CA . ILE A 1 42 ? -2.779 -3.256 11.818 1.00 0.00 109 ILE A CA 18
ATOM 23948 C C . ILE A 1 42 ? -3.875 -3.737 12.762 1.00 0.00 109 ILE A C 18
ATOM 23949 O O . ILE A 1 42 ? -3.689 -3.777 13.978 1.00 0.00 109 ILE A O 18
ATOM 23965 N N . VAL A 1 43 ? -5.020 -4.103 12.193 1.00 0.00 110 VAL A N 18
ATOM 23966 C CA . VAL A 1 43 ? -6.146 -4.585 12.984 1.00 0.00 110 VAL A CA 18
ATOM 23967 C C . VAL A 1 43 ? -6.721 -5.868 12.396 1.00 0.00 110 VAL A C 18
ATOM 23968 O O . VAL A 1 43 ? -6.312 -6.310 11.322 1.00 0.00 110 VAL A O 18
ATOM 23981 N N . LYS A 1 44 ? -7.673 -6.464 13.107 1.00 0.00 111 LYS A N 18
ATOM 23982 C CA . LYS A 1 44 ? -8.306 -7.697 12.656 1.00 0.00 111 LYS A CA 18
ATOM 23983 C C . LYS A 1 44 ? -8.500 -7.688 11.143 1.00 0.00 111 LYS A C 18
ATOM 23984 O O . LYS A 1 44 ? -7.821 -8.414 10.417 1.00 0.00 111 LYS A O 18
ATOM 24003 N N . ASP A 1 45 ? -9.429 -6.862 10.675 1.00 0.00 112 ASP A N 18
ATOM 24004 C CA . ASP A 1 45 ? -9.710 -6.757 9.248 1.00 0.00 112 ASP A CA 18
ATOM 24005 C C . ASP A 1 45 ? -9.541 -5.319 8.766 1.00 0.00 112 ASP A C 18
ATOM 24006 O O . ASP A 1 45 ? -9.911 -4.984 7.640 1.00 0.00 112 ASP A O 18
ATOM 24015 N N . TYR A 1 46 ? -8.982 -4.474 9.625 1.00 0.00 113 TYR A N 18
ATOM 24016 C CA . TYR A 1 46 ? -8.768 -3.072 9.287 1.00 0.00 113 TYR A CA 18
ATOM 24017 C C . TYR A 1 46 ? -7.382 -2.611 9.729 1.00 0.00 113 TYR A C 18
ATOM 24018 O O . TYR A 1 46 ? -6.634 -3.364 10.351 1.00 0.00 113 TYR A O 18
ATOM 24036 N N . ALA A 1 47 ? -7.047 -1.368 9.401 1.00 0.00 114 ALA A N 18
ATOM 24037 C CA . ALA A 1 47 ? -5.753 -0.804 9.764 1.00 0.00 114 ALA A CA 18
ATOM 24038 C C . ALA A 1 47 ? -5.811 0.719 9.811 1.00 0.00 114 ALA A C 18
ATOM 24039 O O . ALA A 1 47 ? -6.862 1.318 9.578 1.00 0.00 114 ALA A O 18
ATOM 24046 N N . PHE A 1 48 ? -4.676 1.341 10.113 1.00 0.00 115 PHE A N 18
ATOM 24047 C CA . PHE A 1 48 ? -4.599 2.795 10.191 1.00 0.00 115 PHE A CA 18
ATOM 24048 C C . PHE A 1 48 ? -3.168 3.277 9.968 1.00 0.00 115 PHE A C 18
ATOM 24049 O O . PHE A 1 48 ? -2.282 3.025 10.784 1.00 0.00 115 PHE A O 18
ATOM 24066 N N . VAL A 1 49 ? -2.951 3.970 8.855 1.00 0.00 116 VAL A N 18
ATOM 24067 C CA . VAL A 1 49 ? -1.629 4.488 8.523 1.00 0.00 116 VAL A CA 18
ATOM 24068 C C . VAL A 1 49 ? -1.531 5.979 8.823 1.00 0.00 116 VAL A C 18
ATOM 24069 O O . VAL A 1 49 ? -2.180 6.799 8.170 1.00 0.00 116 VAL A O 18
ATOM 24082 N N . HIS A 1 50 ? -0.716 6.326 9.814 1.00 0.00 117 HIS A N 18
ATOM 24083 C CA . HIS A 1 50 ? -0.533 7.721 10.200 1.00 0.00 117 HIS A CA 18
ATOM 24084 C C . HIS A 1 50 ? 0.472 8.411 9.282 1.00 0.00 117 HIS A C 18
ATOM 24085 O O . HIS A 1 50 ? 1.682 8.249 9.437 1.00 0.00 117 HIS A O 18
ATOM 24100 N N . MET A 1 51 ? -0.039 9.180 8.326 1.00 0.00 118 MET A N 18
ATOM 24101 C CA . MET A 1 51 ? 0.814 9.894 7.383 1.00 0.00 118 MET A CA 18
ATOM 24102 C C . MET A 1 51 ? 1.238 11.245 7.951 1.00 0.00 118 MET A C 18
ATOM 24103 O O . MET A 1 51 ? 0.676 11.717 8.938 1.00 0.00 118 MET A O 18
ATOM 24117 N N . GLU A 1 52 ? 2.232 11.862 7.319 1.00 0.00 119 GLU A N 18
ATOM 24118 C CA . GLU A 1 52 ? 2.731 13.158 7.763 1.00 0.00 119 GLU A CA 18
ATOM 24119 C C . GLU A 1 52 ? 2.075 14.291 6.978 1.00 0.00 119 GLU A C 18
ATOM 24120 O O . GLU A 1 52 ? 1.428 15.166 7.553 1.00 0.00 119 GLU A O 18
ATOM 24132 N N . ARG A 1 53 ? 2.249 14.268 5.660 1.00 0.00 120 ARG A N 18
ATOM 24133 C CA . ARG A 1 53 ? 1.677 15.293 4.796 1.00 0.00 120 ARG A CA 18
ATOM 24134 C C . ARG A 1 53 ? 0.441 14.766 4.072 1.00 0.00 120 ARG A C 18
ATOM 24135 O O . ARG A 1 53 ? 0.300 13.562 3.858 1.00 0.00 120 ARG A O 18
ATOM 24156 N N . ALA A 1 54 ? -0.453 15.676 3.698 1.00 0.00 121 ALA A N 18
ATOM 24157 C CA . ALA A 1 54 ? -1.675 15.304 2.998 1.00 0.00 121 ALA A CA 18
ATOM 24158 C C . ALA A 1 54 ? -1.365 14.725 1.622 1.00 0.00 121 ALA A C 18
ATOM 24159 O O . ALA A 1 54 ? -1.785 13.615 1.297 1.00 0.00 121 ALA A O 18
ATOM 24166 N N . GLU A 1 55 ? -0.629 15.486 0.817 1.00 0.00 122 GLU A N 18
ATOM 24167 C CA . GLU A 1 55 ? -0.265 15.048 -0.525 1.00 0.00 122 GLU A CA 18
ATOM 24168 C C . GLU A 1 55 ? 0.146 13.578 -0.525 1.00 0.00 122 GLU A C 18
ATOM 24169 O O . GLU A 1 55 ? -0.132 12.845 -1.474 1.00 0.00 122 GLU A O 18
ATOM 24181 N N . ASP A 1 56 ? 0.810 13.156 0.545 1.00 0.00 123 ASP A N 18
ATOM 24182 C CA . ASP A 1 56 ? 1.260 11.774 0.670 1.00 0.00 123 ASP A CA 18
ATOM 24183 C C . ASP A 1 56 ? 0.104 10.860 1.064 1.00 0.00 123 ASP A C 18
ATOM 24184 O O . ASP A 1 56 ? -0.005 9.736 0.577 1.00 0.00 123 ASP A O 18
ATOM 24193 N N . ALA A 1 57 ? -0.756 11.351 1.951 1.00 0.00 124 ALA A N 18
ATOM 24194 C CA . ALA A 1 57 ? -1.904 10.579 2.410 1.00 0.00 124 ALA A CA 18
ATOM 24195 C C . ALA A 1 57 ? -2.923 10.392 1.290 1.00 0.00 124 ALA A C 18
ATOM 24196 O O . ALA A 1 57 ? -3.283 9.266 0.946 1.00 0.00 124 ALA A O 18
ATOM 24203 N N . VAL A 1 58 ? -3.386 11.503 0.726 1.00 0.00 125 VAL A N 18
ATOM 24204 C CA . VAL A 1 58 ? -4.363 11.462 -0.355 1.00 0.00 125 VAL A CA 18
ATOM 24205 C C . VAL A 1 58 ? -3.903 10.540 -1.477 1.00 0.00 125 VAL A C 18
ATOM 24206 O O . VAL A 1 58 ? -4.704 9.812 -2.064 1.00 0.00 125 VAL A O 18
ATOM 24219 N N . GLU A 1 59 ? -2.607 10.575 -1.771 1.00 0.00 126 GLU A N 18
ATOM 24220 C CA . GLU A 1 59 ? -2.040 9.741 -2.824 1.00 0.00 126 GLU A CA 18
ATOM 24221 C C . GLU A 1 59 ? -2.042 8.271 -2.415 1.00 0.00 126 GLU A C 18
ATOM 24222 O O . GLU A 1 59 ? -2.540 7.414 -3.144 1.00 0.00 126 GLU A O 18
ATOM 24234 N N . ALA A 1 60 ? -1.481 7.987 -1.244 1.00 0.00 127 ALA A N 18
ATOM 24235 C CA . ALA A 1 60 ? -1.420 6.622 -0.737 1.00 0.00 127 ALA A CA 18
ATOM 24236 C C . ALA A 1 60 ? -2.772 5.928 -0.865 1.00 0.00 127 ALA A C 18
ATOM 24237 O O . ALA A 1 60 ? -2.842 4.705 -0.988 1.00 0.00 127 ALA A O 18
ATOM 24244 N N . ILE A 1 61 ? -3.841 6.715 -0.834 1.00 0.00 128 ILE A N 18
ATOM 24245 C CA . ILE A 1 61 ? -5.190 6.175 -0.947 1.00 0.00 128 ILE A CA 18
ATOM 24246 C C . ILE A 1 61 ? -5.560 5.919 -2.404 1.00 0.00 128 ILE A C 18
ATOM 24247 O O . ILE A 1 61 ? -5.779 4.777 -2.808 1.00 0.00 128 ILE A O 18
ATOM 24263 N N . ARG A 1 62 ? -5.626 6.990 -3.189 1.00 0.00 129 ARG A N 18
ATOM 24264 C CA . ARG A 1 62 ? -5.968 6.881 -4.602 1.00 0.00 129 ARG A CA 18
ATOM 24265 C C . ARG A 1 62 ? -5.207 5.733 -5.259 1.00 0.00 129 ARG A C 18
ATOM 24266 O O . ARG A 1 62 ? -5.618 5.217 -6.297 1.00 0.00 129 ARG A O 18
ATOM 24287 N N . GLY A 1 63 ? -4.096 5.339 -4.645 1.00 0.00 130 GLY A N 18
ATOM 24288 C CA . GLY A 1 63 ? -3.295 4.255 -5.185 1.00 0.00 130 GLY A CA 18
ATOM 24289 C C . GLY A 1 63 ? -3.580 2.930 -4.507 1.00 0.00 130 GLY A C 18
ATOM 24290 O O . GLY A 1 63 ? -3.879 1.936 -5.170 1.00 0.00 130 GLY A O 18
ATOM 24294 N N . LEU A 1 64 ? -3.487 2.914 -3.182 1.00 0.00 131 LEU A N 18
ATOM 24295 C CA . LEU A 1 64 ? -3.736 1.699 -2.412 1.00 0.00 131 LEU A CA 18
ATOM 24296 C C . LEU A 1 64 ? -5.233 1.466 -2.233 1.00 0.00 131 LEU A C 18
ATOM 24297 O O . LEU A 1 64 ? -5.647 0.517 -1.566 1.00 0.00 131 LEU A O 18
ATOM 24313 N N . ASP A 1 65 ? -6.038 2.335 -2.833 1.00 0.00 132 ASP A N 18
ATOM 24314 C CA . ASP A 1 65 ? -7.489 2.221 -2.743 1.00 0.00 132 ASP A CA 18
ATOM 24315 C C . ASP A 1 65 ? -8.009 1.138 -3.683 1.00 0.00 132 ASP A C 18
ATOM 24316 O O . ASP A 1 65 ? -7.983 1.296 -4.902 1.00 0.00 132 ASP A O 18
ATOM 24325 N N . ASN A 1 66 ? -8.481 0.038 -3.105 1.00 0.00 133 ASN A N 18
ATOM 24326 C CA . ASN A 1 66 ? -9.006 -1.073 -3.892 1.00 0.00 133 ASN A CA 18
ATOM 24327 C C . ASN A 1 66 ? -7.879 -1.821 -4.597 1.00 0.00 133 ASN A C 18
ATOM 24328 O O . ASN A 1 66 ? -7.936 -2.061 -5.803 1.00 0.00 133 ASN A O 18
ATOM 24339 N N . THR A 1 67 ? -6.852 -2.188 -3.835 1.00 0.00 134 THR A N 18
ATOM 24340 C CA . THR A 1 67 ? -5.711 -2.908 -4.386 1.00 0.00 134 THR A CA 18
ATOM 24341 C C . THR A 1 67 ? -5.491 -4.229 -3.657 1.00 0.00 134 THR A C 18
ATOM 24342 O O . THR A 1 67 ? -5.341 -4.256 -2.436 1.00 0.00 134 THR A O 18
ATOM 24353 N N . GLU A 1 68 ? -5.472 -5.321 -4.414 1.00 0.00 135 GLU A N 18
ATOM 24354 C CA . GLU A 1 68 ? -5.270 -6.645 -3.838 1.00 0.00 135 GLU A CA 18
ATOM 24355 C C . GLU A 1 68 ? -4.032 -6.668 -2.946 1.00 0.00 135 GLU A C 18
ATOM 24356 O O . GLU A 1 68 ? -2.902 -6.711 -3.435 1.00 0.00 135 GLU A O 18
ATOM 24368 N N . PHE A 1 69 ? -4.252 -6.637 -1.636 1.00 0.00 136 PHE A N 18
ATOM 24369 C CA . PHE A 1 69 ? -3.155 -6.652 -0.676 1.00 0.00 136 PHE A CA 18
ATOM 24370 C C . PHE A 1 69 ? -2.972 -8.046 -0.081 1.00 0.00 136 PHE A C 18
ATOM 24371 O O . PHE A 1 69 ? -3.919 -8.641 0.432 1.00 0.00 136 PHE A O 18
ATOM 24388 N N . GLN A 1 70 ? -1.748 -8.558 -0.154 1.00 0.00 137 GLN A N 18
ATOM 24389 C CA . GLN A 1 70 ? -1.441 -9.881 0.376 1.00 0.00 137 GLN A CA 18
ATOM 24390 C C . GLN A 1 70 ? -2.486 -10.901 -0.067 1.00 0.00 137 GLN A C 18
ATOM 24391 O O . GLN A 1 70 ? -2.765 -11.866 0.642 1.00 0.00 137 GLN A O 18
ATOM 24405 N N . GLY A 1 71 ? -3.060 -10.678 -1.245 1.00 0.00 138 GLY A N 18
ATOM 24406 C CA . GLY A 1 71 ? -4.068 -11.586 -1.762 1.00 0.00 138 GLY A CA 18
ATOM 24407 C C . GLY A 1 71 ? -5.463 -10.995 -1.708 1.00 0.00 138 GLY A C 18
ATOM 24408 O O . GLY A 1 71 ? -6.235 -11.117 -2.659 1.00 0.00 138 GLY A O 18
ATOM 24412 N N . LYS A 1 72 ? -5.789 -10.353 -0.591 1.00 0.00 139 LYS A N 18
ATOM 24413 C CA . LYS A 1 72 ? -7.101 -9.741 -0.414 1.00 0.00 139 LYS A CA 18
ATOM 24414 C C . LYS A 1 72 ? -7.024 -8.229 -0.597 1.00 0.00 139 LYS A C 18
ATOM 24415 O O . LYS A 1 72 ? -6.093 -7.583 -0.118 1.00 0.00 139 LYS A O 18
ATOM 24434 N N . ARG A 1 73 ? -8.010 -7.671 -1.293 1.00 0.00 140 ARG A N 18
ATOM 24435 C CA . ARG A 1 73 ? -8.054 -6.235 -1.538 1.00 0.00 140 ARG A CA 18
ATOM 24436 C C . ARG A 1 73 ? -8.607 -5.492 -0.326 1.00 0.00 140 ARG A C 18
ATOM 24437 O O . ARG A 1 73 ? -9.591 -5.918 0.279 1.00 0.00 140 ARG A O 18
ATOM 24458 N N . MET A 1 74 ? -7.967 -4.381 0.024 1.00 0.00 141 MET A N 18
ATOM 24459 C CA . MET A 1 74 ? -8.396 -3.579 1.164 1.00 0.00 141 MET A CA 18
ATOM 24460 C C . MET A 1 74 ? -8.794 -2.175 0.723 1.00 0.00 141 MET A C 18
ATOM 24461 O O . MET A 1 74 ? -8.212 -1.618 -0.210 1.00 0.00 141 MET A O 18
ATOM 24475 N N . HIS A 1 75 ? -9.788 -1.606 1.397 1.00 0.00 142 HIS A N 18
ATOM 24476 C CA . HIS A 1 75 ? -10.262 -0.265 1.074 1.00 0.00 142 HIS A CA 18
ATOM 24477 C C . HIS A 1 75 ? -9.556 0.782 1.929 1.00 0.00 142 HIS A C 18
ATOM 24478 O O . HIS A 1 75 ? -9.650 0.763 3.157 1.00 0.00 142 HIS A O 18
ATOM 24493 N N . VAL A 1 76 ? -8.847 1.695 1.273 1.00 0.00 143 VAL A N 18
ATOM 24494 C CA . VAL A 1 76 ? -8.124 2.751 1.973 1.00 0.00 143 VAL A CA 18
ATOM 24495 C C . VAL A 1 76 ? -8.842 4.090 1.840 1.00 0.00 143 VAL A C 18
ATOM 24496 O O . VAL A 1 76 ? -9.241 4.484 0.744 1.00 0.00 143 VAL A O 18
ATOM 24509 N N . GLN A 1 77 ? -9.002 4.783 2.962 1.00 0.00 144 GLN A N 18
ATOM 24510 C CA . GLN A 1 77 ? -9.671 6.079 2.970 1.00 0.00 144 GLN A CA 18
ATOM 24511 C C . GLN A 1 77 ? -9.291 6.880 4.210 1.00 0.00 144 GLN A C 18
ATOM 24512 O O . GLN A 1 77 ? -8.551 6.401 5.070 1.00 0.00 144 GLN A O 18
ATOM 24526 N N . LEU A 1 78 ? -9.802 8.104 4.297 1.00 0.00 145 LEU A N 18
ATOM 24527 C CA . LEU A 1 78 ? -9.516 8.973 5.433 1.00 0.00 145 LEU A CA 18
ATOM 24528 C C . LEU A 1 78 ? -10.211 8.469 6.694 1.00 0.00 145 LEU A C 18
ATOM 24529 O O . LEU A 1 78 ? -11.380 8.083 6.658 1.00 0.00 145 LEU A O 18
ATOM 24545 N N . SER A 1 79 ? -9.485 8.476 7.807 1.00 0.00 146 SER A N 18
ATOM 24546 C CA . SER A 1 79 ? -10.032 8.018 9.079 1.00 0.00 146 SER A CA 18
ATOM 24547 C C . SER A 1 79 ? -10.870 9.111 9.735 1.00 0.00 146 SER A C 18
ATOM 24548 O O . SER A 1 79 ? -12.008 8.877 10.144 1.00 0.00 146 SER A O 18
ATOM 24556 N N . THR A 1 80 ? -10.299 10.308 9.834 1.00 0.00 147 THR A N 18
ATOM 24557 C CA . THR A 1 80 ? -10.991 11.437 10.441 1.00 0.00 147 THR A CA 18
ATOM 24558 C C . THR A 1 80 ? -11.002 12.642 9.507 1.00 0.00 147 THR A C 18
ATOM 24559 O O . THR A 1 80 ? -10.021 13.381 9.420 1.00 0.00 147 THR A O 18
ATOM 24570 N N . SER A 1 81 ? -12.117 12.835 8.810 1.00 0.00 148 SER A N 18
ATOM 24571 C CA . SER A 1 81 ? -12.254 13.950 7.880 1.00 0.00 148 SER A CA 18
ATOM 24572 C C . SER A 1 81 ? -12.954 15.131 8.546 1.00 0.00 148 SER A C 18
ATOM 24573 O O . SER A 1 81 ? -14.159 15.325 8.381 1.00 0.00 148 SER A O 18
ATOM 24581 N N . ARG A 1 82 ? -12.190 15.916 9.298 1.00 0.00 149 ARG A N 18
ATOM 24582 C CA . ARG A 1 82 ? -12.736 17.077 9.990 1.00 0.00 149 ARG A CA 18
ATOM 24583 C C . ARG A 1 82 ? -13.701 17.843 9.090 1.00 0.00 149 ARG A C 18
ATOM 24584 O O . ARG A 1 82 ? -14.733 18.338 9.546 1.00 0.00 149 ARG A O 18
ATOM 24605 N N . LEU A 1 83 ? -13.360 17.936 7.809 1.00 0.00 150 LEU A N 18
ATOM 24606 C CA . LEU A 1 83 ? -14.195 18.642 6.844 1.00 0.00 150 LEU A CA 18
ATOM 24607 C C . LEU A 1 83 ? -13.874 18.199 5.420 1.00 0.00 150 LEU A C 18
ATOM 24608 O O . LEU A 1 83 ? -12.820 17.617 5.163 1.00 0.00 150 LEU A O 18
ATOM 24624 N N . ARG A 1 84 ? -14.789 18.481 4.498 1.00 0.00 151 ARG A N 18
ATOM 24625 C CA . ARG A 1 84 ? -14.603 18.114 3.099 1.00 0.00 151 ARG A CA 18
ATOM 24626 C C . ARG A 1 84 ? -14.751 19.332 2.192 1.00 0.00 151 ARG A C 18
ATOM 24627 O O . ARG A 1 84 ? -15.064 19.204 1.008 1.00 0.00 151 ARG A O 18
ATOM 24648 N N . THR A 1 85 ? -14.526 20.514 2.756 1.00 0.00 152 THR A N 18
ATOM 24649 C CA . THR A 1 85 ? -14.636 21.755 2.000 1.00 0.00 152 THR A CA 18
ATOM 24650 C C . THR A 1 85 ? -13.288 22.459 1.899 1.00 0.00 152 THR A C 18
ATOM 24651 O O . THR A 1 85 ? -12.699 22.840 2.909 1.00 0.00 152 THR A O 18
ATOM 24662 N N . ALA A 1 86 ? -12.805 22.629 0.672 1.00 0.00 153 ALA A N 18
ATOM 24663 C CA . ALA A 1 86 ? -11.527 23.290 0.439 1.00 0.00 153 ALA A CA 18
ATOM 24664 C C . ALA A 1 86 ? -11.681 24.454 -0.533 1.00 0.00 153 ALA A C 18
ATOM 24665 O O . ALA A 1 86 ? -11.547 24.285 -1.745 1.00 0.00 153 ALA A O 18
ATOM 24672 N N . SER A 1 87 ? -11.962 25.636 0.006 1.00 0.00 154 SER A N 18
ATOM 24673 C CA . SER A 1 87 ? -12.138 26.828 -0.815 1.00 0.00 154 SER A CA 18
ATOM 24674 C C . SER A 1 87 ? -12.876 26.494 -2.108 1.00 0.00 154 SER A C 18
ATOM 24675 O O . SER A 1 87 ? -12.540 27.002 -3.177 1.00 0.00 154 SER A O 18
ATOM 24683 N N . GLY A 1 88 ? -13.884 25.633 -2.001 1.00 0.00 155 GLY A N 18
ATOM 24684 C CA . GLY A 1 88 ? -14.653 25.244 -3.169 1.00 0.00 155 GLY A CA 18
ATOM 24685 C C . GLY A 1 88 ? -15.513 26.374 -3.699 1.00 0.00 155 GLY A C 18
ATOM 24686 O O . GLY A 1 88 ? -15.163 27.046 -4.670 1.00 0.00 155 GLY A O 18
ATOM 24690 N N . PRO A 1 89 ? -16.668 26.596 -3.056 1.00 0.00 156 PRO A N 18
ATOM 24691 C CA . PRO A 1 89 ? -17.605 27.652 -3.452 1.00 0.00 156 PRO A CA 18
ATOM 24692 C C . PRO A 1 89 ? -17.062 29.047 -3.163 1.00 0.00 156 PRO A C 18
ATOM 24693 O O . PRO A 1 89 ? -16.223 29.226 -2.280 1.00 0.00 156 PRO A O 18
ATOM 24704 N N . SER A 1 90 ? -17.546 30.033 -3.912 1.00 0.00 157 SER A N 18
ATOM 24705 C CA . SER A 1 90 ? -17.107 31.412 -3.737 1.00 0.00 157 SER A CA 18
ATOM 24706 C C . SER A 1 90 ? -18.279 32.378 -3.881 1.00 0.00 157 SER A C 18
ATOM 24707 O O . SER A 1 90 ? -19.406 31.967 -4.156 1.00 0.00 157 SER A O 18
ATOM 24715 N N . SER A 1 91 ? -18.004 33.665 -3.692 1.00 0.00 158 SER A N 18
ATOM 24716 C CA . SER A 1 91 ? -19.035 34.690 -3.796 1.00 0.00 158 SER A CA 18
ATOM 24717 C C . SER A 1 91 ? -18.475 35.962 -4.426 1.00 0.00 158 SER A C 18
ATOM 24718 O O . SER A 1 91 ? -17.263 36.171 -4.457 1.00 0.00 158 SER A O 18
ATOM 24726 N N . GLY A 1 92 ? -19.369 36.809 -4.928 1.00 0.00 159 GLY A N 18
ATOM 24727 C CA . GLY A 1 92 ? -18.946 38.050 -5.551 1.00 0.00 159 GLY A CA 18
ATOM 24728 C C . GLY A 1 92 ? -18.112 37.819 -6.795 1.00 0.00 159 GLY A C 18
ATOM 24729 O O . GLY A 1 92 ? -17.876 36.677 -7.190 1.00 0.00 159 GLY A O 18
ATOM 24733 N N . GLY A 1 1 ? -0.937 18.378 -11.140 1.00 0.00 68 GLY A N 19
ATOM 24734 C CA . GLY A 1 1 ? -1.389 18.435 -9.762 1.00 0.00 68 GLY A CA 19
ATOM 24735 C C . GLY A 1 1 ? -2.550 19.390 -9.571 1.00 0.00 68 GLY A C 19
ATOM 24736 O O . GLY A 1 1 ? -2.354 20.554 -9.219 1.00 0.00 68 GLY A O 19
ATOM 24740 N N . SER A 1 2 ? -3.763 18.900 -9.806 1.00 0.00 69 SER A N 19
ATOM 24741 C CA . SER A 1 2 ? -4.960 19.720 -9.663 1.00 0.00 69 SER A CA 19
ATOM 24742 C C . SER A 1 2 ? -5.031 20.340 -8.270 1.00 0.00 69 SER A C 19
ATOM 24743 O O . SER A 1 2 ? -4.183 20.076 -7.418 1.00 0.00 69 SER A O 19
ATOM 24751 N N . SER A 1 3 ? -6.049 21.165 -8.048 1.00 0.00 70 SER A N 19
ATOM 24752 C CA . SER A 1 3 ? -6.230 21.826 -6.761 1.00 0.00 70 SER A CA 19
ATOM 24753 C C . SER A 1 3 ? -6.195 20.813 -5.620 1.00 0.00 70 SER A C 19
ATOM 24754 O O . SER A 1 3 ? -6.405 19.619 -5.829 1.00 0.00 70 SER A O 19
ATOM 24762 N N . GLY A 1 4 ? -5.928 21.300 -4.412 1.00 0.00 71 GLY A N 19
ATOM 24763 C CA . GLY A 1 4 ? -5.870 20.426 -3.256 1.00 0.00 71 GLY A CA 19
ATOM 24764 C C . GLY A 1 4 ? -5.812 21.194 -1.950 1.00 0.00 71 GLY A C 19
ATOM 24765 O O . GLY A 1 4 ? -6.183 22.366 -1.895 1.00 0.00 71 GLY A O 19
ATOM 24769 N N . SER A 1 5 ? -5.348 20.531 -0.896 1.00 0.00 72 SER A N 19
ATOM 24770 C CA . SER A 1 5 ? -5.248 21.157 0.417 1.00 0.00 72 SER A CA 19
ATOM 24771 C C . SER A 1 5 ? -3.997 20.684 1.151 1.00 0.00 72 SER A C 19
ATOM 24772 O O . SER A 1 5 ? -3.642 19.507 1.101 1.00 0.00 72 SER A O 19
ATOM 24780 N N . SER A 1 6 ? -3.332 21.612 1.833 1.00 0.00 73 SER A N 19
ATOM 24781 C CA . SER A 1 6 ? -2.118 21.292 2.575 1.00 0.00 73 SER A CA 19
ATOM 24782 C C . SER A 1 6 ? -2.232 21.750 4.026 1.00 0.00 73 SER A C 19
ATOM 24783 O O . SER A 1 6 ? -2.260 22.947 4.310 1.00 0.00 73 SER A O 19
ATOM 24791 N N . GLY A 1 7 ? -2.296 20.788 4.941 1.00 0.00 74 GLY A N 19
ATOM 24792 C CA . GLY A 1 7 ? -2.406 21.111 6.351 1.00 0.00 74 GLY A CA 19
ATOM 24793 C C . GLY A 1 7 ? -1.216 20.622 7.152 1.00 0.00 74 GLY A C 19
ATOM 24794 O O . GLY A 1 7 ? -0.926 19.426 7.181 1.00 0.00 74 GLY A O 19
ATOM 24798 N N . LYS A 1 8 ? -0.522 21.549 7.804 1.00 0.00 75 LYS A N 19
ATOM 24799 C CA . LYS A 1 8 ? 0.644 21.207 8.610 1.00 0.00 75 LYS A CA 19
ATOM 24800 C C . LYS A 1 8 ? 0.371 19.975 9.467 1.00 0.00 75 LYS A C 19
ATOM 24801 O O . LYS A 1 8 ? 1.188 19.056 9.528 1.00 0.00 75 LYS A O 19
ATOM 24820 N N . ALA A 1 9 ? -0.783 19.963 10.127 1.00 0.00 76 ALA A N 19
ATOM 24821 C CA . ALA A 1 9 ? -1.164 18.842 10.977 1.00 0.00 76 ALA A CA 19
ATOM 24822 C C . ALA A 1 9 ? -0.934 17.512 10.269 1.00 0.00 76 ALA A C 19
ATOM 24823 O O . ALA A 1 9 ? -0.845 17.458 9.042 1.00 0.00 76 ALA A O 19
ATOM 24830 N N . SER A 1 10 ? -0.837 16.440 11.049 1.00 0.00 77 SER A N 19
ATOM 24831 C CA . SER A 1 10 ? -0.612 15.110 10.496 1.00 0.00 77 SER A CA 19
ATOM 24832 C C . SER A 1 10 ? -1.869 14.588 9.806 1.00 0.00 77 SER A C 19
ATOM 24833 O O . SER A 1 10 ? -2.904 15.255 9.788 1.00 0.00 77 SER A O 19
ATOM 24841 N N . THR A 1 11 ? -1.772 13.390 9.240 1.00 0.00 78 THR A N 19
ATOM 24842 C CA . THR A 1 11 ? -2.899 12.778 8.548 1.00 0.00 78 THR A CA 19
ATOM 24843 C C . THR A 1 11 ? -3.121 11.345 9.018 1.00 0.00 78 THR A C 19
ATOM 24844 O O . THR A 1 11 ? -2.203 10.696 9.521 1.00 0.00 78 THR A O 19
ATOM 24855 N N . LYS A 1 12 ? -4.345 10.855 8.851 1.00 0.00 79 LYS A N 19
ATOM 24856 C CA . LYS A 1 12 ? -4.688 9.497 9.257 1.00 0.00 79 LYS A CA 19
ATOM 24857 C C . LYS A 1 12 ? -5.450 8.775 8.151 1.00 0.00 79 LYS A C 19
ATOM 24858 O O . LYS A 1 12 ? -6.456 9.277 7.646 1.00 0.00 79 LYS A O 19
ATOM 24877 N N . LEU A 1 13 ? -4.967 7.594 7.779 1.00 0.00 80 LEU A N 19
ATOM 24878 C CA . LEU A 1 13 ? -5.605 6.802 6.733 1.00 0.00 80 LEU A CA 19
ATOM 24879 C C . LEU A 1 13 ? -6.158 5.497 7.299 1.00 0.00 80 LEU A C 19
ATOM 24880 O O . LEU A 1 13 ? -5.443 4.742 7.959 1.00 0.00 80 LEU A O 19
ATOM 24896 N N . HIS A 1 14 ? -7.434 5.237 7.034 1.00 0.00 81 HIS A N 19
ATOM 24897 C CA . HIS A 1 14 ? -8.082 4.022 7.514 1.00 0.00 81 HIS A CA 19
ATOM 24898 C C . HIS A 1 14 ? -8.112 2.955 6.424 1.00 0.00 81 HIS A C 19
ATOM 24899 O O . HIS A 1 14 ? -8.368 3.252 5.257 1.00 0.00 81 HIS A O 19
ATOM 24914 N N . VAL A 1 15 ? -7.848 1.711 6.812 1.00 0.00 82 VAL A N 19
ATOM 24915 C CA . VAL A 1 15 ? -7.844 0.600 5.869 1.00 0.00 82 VAL A CA 19
ATOM 24916 C C . VAL A 1 15 ? -8.749 -0.530 6.347 1.00 0.00 82 VAL A C 19
ATOM 24917 O O . VAL A 1 15 ? -8.871 -0.776 7.546 1.00 0.00 82 VAL A O 19
ATOM 24930 N N . GLY A 1 16 ? -9.383 -1.215 5.400 1.00 0.00 83 GLY A N 19
ATOM 24931 C CA . GLY A 1 16 ? -10.269 -2.312 5.744 1.00 0.00 83 GLY A CA 19
ATOM 24932 C C . GLY A 1 16 ? -9.974 -3.567 4.947 1.00 0.00 83 GLY A C 19
ATOM 24933 O O . GLY A 1 16 ? -9.259 -3.522 3.947 1.00 0.00 83 GLY A O 19
ATOM 24937 N N . ASN A 1 17 ? -10.526 -4.692 5.392 1.00 0.00 84 ASN A N 19
ATOM 24938 C CA . ASN A 1 17 ? -10.316 -5.966 4.714 1.00 0.00 84 ASN A CA 19
ATOM 24939 C C . ASN A 1 17 ? -8.834 -6.325 4.677 1.00 0.00 84 ASN A C 19
ATOM 24940 O O . ASN A 1 17 ? -8.272 -6.571 3.609 1.00 0.00 84 ASN A O 19
ATOM 24951 N N . ILE A 1 18 ? -8.207 -6.352 5.848 1.00 0.00 85 ILE A N 19
ATOM 24952 C CA . ILE A 1 18 ? -6.791 -6.683 5.949 1.00 0.00 85 ILE A CA 19
ATOM 24953 C C . ILE A 1 18 ? -6.583 -8.191 6.033 1.00 0.00 85 ILE A C 19
ATOM 24954 O O . ILE A 1 18 ? -7.502 -8.937 6.371 1.00 0.00 85 ILE A O 19
ATOM 24970 N N . SER A 1 19 ? -5.368 -8.633 5.725 1.00 0.00 86 SER A N 19
ATOM 24971 C CA . SER A 1 19 ? -5.039 -10.054 5.763 1.00 0.00 86 SER A CA 19
ATOM 24972 C C . SER A 1 19 ? -4.537 -10.457 7.146 1.00 0.00 86 SER A C 19
ATOM 24973 O O . SER A 1 19 ? -3.853 -9.698 7.833 1.00 0.00 86 SER A O 19
ATOM 24981 N N . PRO A 1 20 ? -4.885 -11.683 7.566 1.00 0.00 87 PRO A N 19
ATOM 24982 C CA . PRO A 1 20 ? -4.480 -12.217 8.870 1.00 0.00 87 PRO A CA 19
ATOM 24983 C C . PRO A 1 20 ? -2.985 -12.511 8.938 1.00 0.00 87 PRO A C 19
ATOM 24984 O O . PRO A 1 20 ? -2.456 -12.853 9.996 1.00 0.00 87 PRO A O 19
ATOM 24995 N N . THR A 1 21 ? -2.308 -12.375 7.802 1.00 0.00 88 THR A N 19
ATOM 24996 C CA . THR A 1 21 ? -0.874 -12.626 7.733 1.00 0.00 88 THR A CA 19
ATOM 24997 C C . THR A 1 21 ? -0.104 -11.342 7.443 1.00 0.00 88 THR A C 19
ATOM 24998 O O . THR A 1 21 ? 1.125 -11.348 7.368 1.00 0.00 88 THR A O 19
ATOM 25009 N N . CYS A 1 22 ? -0.834 -10.244 7.283 1.00 0.00 89 CYS A N 19
ATOM 25010 C CA . CYS A 1 22 ? -0.219 -8.952 7.002 1.00 0.00 89 CYS A CA 19
ATOM 25011 C C . CYS A 1 22 ? 0.601 -8.469 8.194 1.00 0.00 89 CYS A C 19
ATOM 25012 O O . CYS A 1 22 ? 0.275 -8.761 9.345 1.00 0.00 89 CYS A O 19
ATOM 25020 N N . THR A 1 23 ? 1.669 -7.729 7.911 1.00 0.00 90 THR A N 19
ATOM 25021 C CA . THR A 1 23 ? 2.537 -7.208 8.959 1.00 0.00 90 THR A CA 19
ATOM 25022 C C . THR A 1 23 ? 2.735 -5.703 8.812 1.00 0.00 90 THR A C 19
ATOM 25023 O O . THR A 1 23 ? 2.441 -5.129 7.764 1.00 0.00 90 THR A O 19
ATOM 25034 N N . ASN A 1 24 ? 3.235 -5.071 9.868 1.00 0.00 91 ASN A N 19
ATOM 25035 C CA . ASN A 1 24 ? 3.472 -3.632 9.856 1.00 0.00 91 ASN A CA 19
ATOM 25036 C C . ASN A 1 24 ? 4.544 -3.266 8.834 1.00 0.00 91 ASN A C 19
ATOM 25037 O O . ASN A 1 24 ? 4.409 -2.284 8.104 1.00 0.00 91 ASN A O 19
ATOM 25048 N N . GLN A 1 25 ? 5.607 -4.063 8.787 1.00 0.00 92 GLN A N 19
ATOM 25049 C CA . GLN A 1 25 ? 6.701 -3.822 7.854 1.00 0.00 92 GLN A CA 19
ATOM 25050 C C . GLN A 1 25 ? 6.217 -3.916 6.411 1.00 0.00 92 GLN A C 19
ATOM 25051 O O . GLN A 1 25 ? 6.858 -3.398 5.497 1.00 0.00 92 GLN A O 19
ATOM 25065 N N . GLU A 1 26 ? 5.083 -4.581 6.215 1.00 0.00 93 GLU A N 19
ATOM 25066 C CA . GLU A 1 26 ? 4.514 -4.744 4.882 1.00 0.00 93 GLU A CA 19
ATOM 25067 C C . GLU A 1 26 ? 3.598 -3.574 4.535 1.00 0.00 93 GLU A C 19
ATOM 25068 O O . GLU A 1 26 ? 3.805 -2.883 3.537 1.00 0.00 93 GLU A O 19
ATOM 25080 N N . LEU A 1 27 ? 2.584 -3.359 5.365 1.00 0.00 94 LEU A N 19
ATOM 25081 C CA . LEU A 1 27 ? 1.634 -2.273 5.148 1.00 0.00 94 LEU A CA 19
ATOM 25082 C C . LEU A 1 27 ? 2.345 -0.924 5.123 1.00 0.00 94 LEU A C 19
ATOM 25083 O O . LEU A 1 27 ? 2.226 -0.166 4.160 1.00 0.00 94 LEU A O 19
ATOM 25099 N N . ARG A 1 28 ? 3.086 -0.632 6.187 1.00 0.00 95 ARG A N 19
ATOM 25100 C CA . ARG A 1 28 ? 3.818 0.625 6.286 1.00 0.00 95 ARG A CA 19
ATOM 25101 C C . ARG A 1 28 ? 4.616 0.892 5.013 1.00 0.00 95 ARG A C 19
ATOM 25102 O O . ARG A 1 28 ? 4.322 1.827 4.269 1.00 0.00 95 ARG A O 19
ATOM 25123 N N . ALA A 1 29 ? 5.627 0.065 4.771 1.00 0.00 96 ALA A N 19
ATOM 25124 C CA . ALA A 1 29 ? 6.466 0.211 3.588 1.00 0.00 96 ALA A CA 19
ATOM 25125 C C . ALA A 1 29 ? 5.635 0.595 2.369 1.00 0.00 96 ALA A C 19
ATOM 25126 O O . ALA A 1 29 ? 5.932 1.575 1.685 1.00 0.00 96 ALA A O 19
ATOM 25133 N N . LYS A 1 30 ? 4.592 -0.183 2.101 1.00 0.00 97 LYS A N 19
ATOM 25134 C CA . LYS A 1 30 ? 3.716 0.076 0.964 1.00 0.00 97 LYS A CA 19
ATOM 25135 C C . LYS A 1 30 ? 3.233 1.522 0.967 1.00 0.00 97 LYS A C 19
ATOM 25136 O O . LYS A 1 30 ? 3.154 2.163 -0.081 1.00 0.00 97 LYS A O 19
ATOM 25155 N N . PHE A 1 31 ? 2.913 2.032 2.152 1.00 0.00 98 PHE A N 19
ATOM 25156 C CA . PHE A 1 31 ? 2.438 3.404 2.291 1.00 0.00 98 PHE A CA 19
ATOM 25157 C C . PHE A 1 31 ? 3.604 4.388 2.266 1.00 0.00 98 PHE A C 19
ATOM 25158 O O . PHE A 1 31 ? 3.445 5.543 1.873 1.00 0.00 98 PHE A O 19
ATOM 25175 N N . GLU A 1 32 ? 4.774 3.920 2.688 1.00 0.00 99 GLU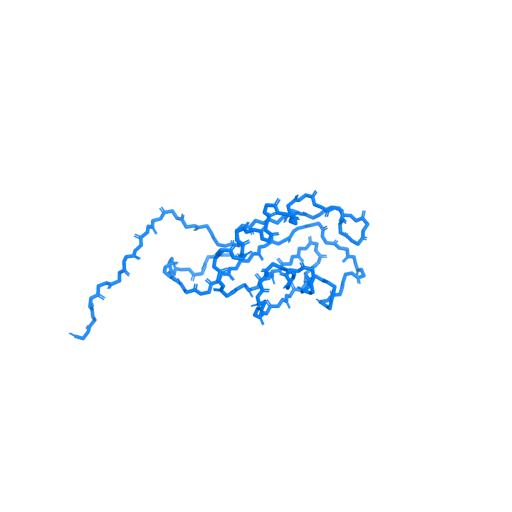 A N 19
ATOM 25176 C CA . GLU A 1 32 ? 5.967 4.760 2.715 1.00 0.00 99 GLU A CA 19
ATOM 25177 C C . GLU A 1 32 ? 6.389 5.150 1.301 1.00 0.00 99 GLU A C 19
ATOM 25178 O O . GLU A 1 32 ? 7.163 6.088 1.111 1.00 0.00 99 GLU A O 19
ATOM 25190 N N . GLU A 1 33 ? 5.875 4.423 0.314 1.00 0.00 100 GLU A N 19
ATOM 25191 C CA . GLU A 1 33 ? 6.200 4.692 -1.081 1.00 0.00 100 GLU A CA 19
ATOM 25192 C C . GLU A 1 33 ? 5.722 6.082 -1.493 1.00 0.00 100 GLU A C 19
ATOM 25193 O O . GLU A 1 33 ? 6.332 6.734 -2.341 1.00 0.00 100 GLU A O 19
ATOM 25205 N N . TYR A 1 34 ? 4.628 6.528 -0.887 1.00 0.00 101 TYR A N 19
ATOM 25206 C CA . TYR A 1 34 ? 4.066 7.838 -1.192 1.00 0.00 101 TYR A CA 19
ATOM 25207 C C . TYR A 1 34 ? 4.746 8.928 -0.368 1.00 0.00 101 TYR A C 19
ATOM 25208 O O . TYR A 1 34 ? 5.209 9.932 -0.907 1.00 0.00 101 TYR A O 19
ATOM 25226 N N . GLY A 1 35 ? 4.802 8.720 0.944 1.00 0.00 102 GLY A N 19
ATOM 25227 C CA . GLY A 1 35 ? 5.427 9.692 1.823 1.00 0.00 102 GLY A CA 19
ATOM 25228 C C . GLY A 1 35 ? 5.989 9.059 3.080 1.00 0.00 102 GLY A C 19
ATOM 25229 O O . GLY A 1 35 ? 5.782 7.876 3.352 1.00 0.00 102 GLY A O 19
ATOM 25233 N N . PRO A 1 36 ? 6.721 9.857 3.873 1.00 0.00 103 PRO A N 19
ATOM 25234 C CA . PRO A 1 36 ? 7.330 9.389 5.121 1.00 0.00 103 PRO A CA 19
ATOM 25235 C C . PRO A 1 36 ? 6.293 9.102 6.201 1.00 0.00 103 PRO A C 19
ATOM 25236 O O . PRO A 1 36 ? 5.931 9.986 6.979 1.00 0.00 103 PRO A O 19
ATOM 25247 N N . VAL A 1 37 ? 5.817 7.862 6.245 1.00 0.00 104 VAL A N 19
ATOM 25248 C CA . VAL A 1 37 ? 4.822 7.459 7.231 1.00 0.00 104 VAL A CA 19
ATOM 25249 C C . VAL A 1 37 ? 5.262 7.836 8.641 1.00 0.00 104 VAL A C 19
ATOM 25250 O O . VAL A 1 37 ? 6.457 7.923 8.927 1.00 0.00 104 VAL A O 19
ATOM 25263 N N . ILE A 1 38 ? 4.289 8.057 9.519 1.00 0.00 105 ILE A N 19
ATOM 25264 C CA . ILE A 1 38 ? 4.577 8.423 10.901 1.00 0.00 105 ILE A CA 19
ATOM 25265 C C . ILE A 1 38 ? 4.420 7.224 11.831 1.00 0.00 105 ILE A C 19
ATOM 25266 O O . ILE A 1 38 ? 5.323 6.903 12.602 1.00 0.00 105 ILE A O 19
ATOM 25282 N N . GLU A 1 39 ? 3.268 6.566 11.750 1.00 0.00 106 GLU A N 19
ATOM 25283 C CA . GLU A 1 39 ? 2.994 5.402 12.585 1.00 0.00 106 GLU A CA 19
ATOM 25284 C C . GLU A 1 39 ? 1.864 4.564 11.994 1.00 0.00 106 GLU A C 19
ATOM 25285 O O . GLU A 1 39 ? 0.746 5.048 11.814 1.00 0.00 106 GLU A O 19
ATOM 25297 N N . CYS A 1 40 ? 2.164 3.305 11.694 1.00 0.00 107 CYS A N 19
ATOM 25298 C CA . CYS A 1 40 ? 1.175 2.398 11.123 1.00 0.00 107 CYS A CA 19
ATOM 25299 C C . CYS A 1 40 ? 0.743 1.350 12.144 1.00 0.00 107 CYS A C 19
ATOM 25300 O O . CYS A 1 40 ? 1.556 0.863 12.929 1.00 0.00 107 CYS A O 19
ATOM 25308 N N . ASP A 1 41 ? -0.541 1.011 12.128 1.00 0.00 108 ASP A N 19
ATOM 25309 C CA . ASP A 1 41 ? -1.081 0.021 13.053 1.00 0.00 108 ASP A CA 19
ATOM 25310 C C . ASP A 1 41 ? -2.089 -0.885 12.352 1.00 0.00 108 ASP A C 19
ATOM 25311 O O . ASP A 1 41 ? -3.035 -0.408 11.725 1.00 0.00 108 ASP A O 19
ATOM 25320 N N . ILE A 1 42 ? -1.877 -2.192 12.462 1.00 0.00 109 ILE A N 19
ATOM 25321 C CA . ILE A 1 42 ? -2.767 -3.164 11.838 1.00 0.00 109 ILE A CA 19
ATOM 25322 C C . ILE A 1 42 ? -3.853 -3.616 12.808 1.00 0.00 109 ILE A C 19
ATOM 25323 O O . ILE A 1 42 ? -3.695 -3.517 14.025 1.00 0.00 109 ILE A O 19
ATOM 25339 N N . VAL A 1 43 ? -4.957 -4.115 12.261 1.00 0.00 110 VAL A N 19
ATOM 25340 C CA . VAL A 1 43 ? -6.070 -4.586 13.077 1.00 0.00 110 VAL A CA 19
ATOM 25341 C C . VAL A 1 43 ? -6.677 -5.858 12.497 1.00 0.00 110 VAL A C 19
ATOM 25342 O O . VAL A 1 43 ? -6.305 -6.298 11.409 1.00 0.00 110 VAL A O 19
ATOM 25355 N N . LYS A 1 44 ? -7.616 -6.446 13.231 1.00 0.00 111 LYS A N 19
ATOM 25356 C CA . LYS A 1 44 ? -8.279 -7.668 12.790 1.00 0.00 111 LYS A CA 19
ATOM 25357 C C . LYS A 1 44 ? -8.452 -7.677 11.274 1.00 0.00 111 LYS A C 19
ATOM 25358 O O . LYS A 1 44 ? -7.731 -8.376 10.562 1.00 0.00 111 LYS A O 19
ATOM 25377 N N . ASP A 1 45 ? -9.410 -6.896 10.788 1.00 0.00 112 ASP A N 19
ATOM 25378 C CA . ASP A 1 45 ? -9.676 -6.811 9.357 1.00 0.00 112 ASP A CA 19
ATOM 25379 C C . ASP A 1 45 ? -9.510 -5.380 8.857 1.00 0.00 112 ASP A C 19
ATOM 25380 O O . ASP A 1 45 ? -9.864 -5.063 7.721 1.00 0.00 112 ASP A O 19
ATOM 25389 N N . TYR A 1 46 ? -8.972 -4.518 9.713 1.00 0.00 113 TYR A N 19
ATOM 25390 C CA . TYR A 1 46 ? -8.763 -3.119 9.359 1.00 0.00 113 TYR A CA 19
ATOM 25391 C C . TYR A 1 46 ? -7.370 -2.655 9.774 1.00 0.00 113 TYR A C 19
ATOM 25392 O O . TYR A 1 46 ? -6.629 -3.386 10.430 1.00 0.00 113 TYR A O 19
ATOM 25410 N N . ALA A 1 47 ? -7.022 -1.432 9.387 1.00 0.00 114 ALA A N 19
ATOM 25411 C CA . ALA A 1 47 ? -5.720 -0.867 9.720 1.00 0.00 114 ALA A CA 19
ATOM 25412 C C . ALA A 1 47 ? -5.775 0.656 9.757 1.00 0.00 114 ALA A C 19
ATOM 25413 O O . ALA A 1 47 ? -6.781 1.260 9.383 1.00 0.00 114 ALA A O 19
ATOM 25420 N N . PHE A 1 48 ? -4.689 1.272 10.212 1.00 0.00 115 PHE A N 19
ATOM 25421 C CA . PHE A 1 48 ? -4.616 2.726 10.300 1.00 0.00 115 PHE A CA 19
ATOM 25422 C C . PHE A 1 48 ? -3.194 3.215 10.038 1.00 0.00 115 PHE A C 19
ATOM 25423 O O . PHE A 1 48 ? -2.274 2.921 10.801 1.00 0.00 115 PHE A O 19
ATOM 25440 N N . VAL A 1 49 ? -3.023 3.964 8.953 1.00 0.00 116 VAL A N 19
ATOM 25441 C CA . VAL A 1 49 ? -1.714 4.495 8.590 1.00 0.00 116 VAL A CA 19
ATOM 25442 C C . VAL A 1 49 ? -1.645 5.999 8.831 1.00 0.00 116 VAL A C 19
ATOM 25443 O O . VAL A 1 49 ? -2.275 6.782 8.120 1.00 0.00 116 VAL A O 19
ATOM 25456 N N . HIS A 1 50 ? -0.875 6.396 9.839 1.00 0.00 117 HIS A N 19
ATOM 25457 C CA . HIS A 1 50 ? -0.722 7.807 10.175 1.00 0.00 117 HIS A CA 19
ATOM 25458 C C . HIS A 1 50 ? 0.315 8.470 9.273 1.00 0.00 117 HIS A C 19
ATOM 25459 O O . HIS A 1 50 ? 1.515 8.239 9.417 1.00 0.00 117 HIS A O 19
ATOM 25474 N N . MET A 1 51 ? -0.157 9.295 8.344 1.00 0.00 118 MET A N 19
ATOM 25475 C CA . MET A 1 51 ? 0.729 9.992 7.420 1.00 0.00 118 MET A CA 19
ATOM 25476 C C . MET A 1 51 ? 1.134 11.353 7.977 1.00 0.00 118 MET A C 19
ATOM 25477 O O . MET A 1 51 ? 0.496 11.874 8.891 1.00 0.00 118 MET A O 19
ATOM 25491 N N . GLU A 1 52 ? 2.198 11.923 7.420 1.00 0.00 119 GLU A N 19
ATOM 25492 C CA . GLU A 1 52 ? 2.688 13.223 7.863 1.00 0.00 119 GLU A CA 19
ATOM 25493 C C . GLU A 1 52 ? 2.053 14.349 7.051 1.00 0.00 119 GLU A C 19
ATOM 25494 O O . GLU A 1 52 ? 1.434 15.256 7.607 1.00 0.00 119 GLU A O 19
ATOM 25506 N N . ARG A 1 53 ? 2.212 14.283 5.734 1.00 0.00 120 ARG A N 19
ATOM 25507 C CA . ARG A 1 53 ? 1.657 15.296 4.845 1.00 0.00 120 ARG A CA 19
ATOM 25508 C C . ARG A 1 53 ? 0.374 14.798 4.187 1.00 0.00 120 ARG A C 19
ATOM 25509 O O . ARG A 1 53 ? 0.105 13.598 4.158 1.00 0.00 120 ARG A O 19
ATOM 25530 N N . ALA A 1 54 ? -0.415 15.729 3.661 1.00 0.00 121 ALA A N 19
ATOM 25531 C CA . ALA A 1 54 ? -1.669 15.385 3.002 1.00 0.00 121 ALA A CA 19
ATOM 25532 C C . ALA A 1 54 ? -1.421 14.845 1.598 1.00 0.00 121 ALA A C 19
ATOM 25533 O O . ALA A 1 54 ? -1.913 13.775 1.240 1.00 0.00 121 ALA A O 19
ATOM 25540 N N . GLU A 1 55 ? -0.657 15.592 0.807 1.00 0.00 122 GLU A N 19
ATOM 25541 C CA . GLU A 1 55 ? -0.346 15.186 -0.558 1.00 0.00 122 GLU A CA 19
ATOM 25542 C C . GLU A 1 55 ? 0.090 13.725 -0.607 1.00 0.00 122 GLU A C 19
ATOM 25543 O O . GLU A 1 55 ? -0.072 13.051 -1.624 1.00 0.00 122 GLU A O 19
ATOM 25555 N N . ASP A 1 56 ? 0.643 13.242 0.500 1.00 0.00 123 ASP A N 19
ATOM 25556 C CA . ASP A 1 56 ? 1.102 11.860 0.586 1.00 0.00 123 ASP A CA 19
ATOM 25557 C C . ASP A 1 56 ? -0.031 10.938 1.024 1.00 0.00 123 ASP A C 19
ATOM 25558 O O . ASP A 1 56 ? -0.179 9.831 0.506 1.00 0.00 123 ASP A O 19
ATOM 25567 N N . ALA A 1 57 ? -0.827 11.400 1.982 1.00 0.00 124 ALA A N 19
ATOM 25568 C CA . ALA A 1 57 ? -1.947 10.617 2.489 1.00 0.00 124 ALA A CA 19
ATOM 25569 C C . ALA A 1 57 ? -3.012 10.422 1.415 1.00 0.00 124 ALA A C 19
ATOM 25570 O O . ALA A 1 57 ? -3.426 9.298 1.134 1.00 0.00 124 ALA A O 19
ATOM 25577 N N . VAL A 1 58 ? -3.452 11.526 0.818 1.00 0.00 125 VAL A N 19
ATOM 25578 C CA . VAL A 1 58 ? -4.469 11.476 -0.226 1.00 0.00 125 VAL A CA 19
ATOM 25579 C C . VAL A 1 58 ? -4.051 10.542 -1.356 1.00 0.00 125 VAL A C 19
ATOM 25580 O O . VAL A 1 58 ? -4.836 9.707 -1.805 1.00 0.00 125 VAL A O 19
ATOM 25593 N N . GLU A 1 59 ? -2.811 10.689 -1.810 1.00 0.00 126 GLU A N 19
ATOM 25594 C CA . GLU A 1 59 ? -2.289 9.858 -2.889 1.00 0.00 126 GLU A CA 19
ATOM 25595 C C . GLU A 1 59 ? -2.214 8.395 -2.460 1.00 0.00 126 GLU A C 19
ATOM 25596 O O . GLU A 1 59 ? -2.711 7.508 -3.153 1.00 0.00 126 GLU A O 19
ATOM 25608 N N . ALA A 1 60 ? -1.588 8.152 -1.313 1.00 0.00 127 ALA A N 19
ATOM 25609 C CA . ALA A 1 60 ? -1.448 6.798 -0.791 1.00 0.00 127 ALA A CA 19
ATOM 25610 C C . ALA A 1 60 ? -2.750 6.018 -0.934 1.00 0.00 127 ALA A C 19
ATOM 25611 O O . ALA A 1 60 ? -2.739 4.793 -1.062 1.00 0.00 127 ALA A O 19
ATOM 25618 N N . ILE A 1 61 ? -3.869 6.733 -0.910 1.00 0.00 128 ILE A N 19
ATOM 25619 C CA . ILE A 1 61 ? -5.179 6.106 -1.037 1.00 0.00 128 ILE A CA 19
ATOM 25620 C C . ILE A 1 61 ? -5.510 5.816 -2.497 1.00 0.00 128 ILE A C 19
ATOM 25621 O O . ILE A 1 61 ? -5.692 4.662 -2.885 1.00 0.00 128 ILE A O 19
ATOM 25637 N N . ARG A 1 62 ? -5.584 6.870 -3.303 1.00 0.00 129 ARG A N 19
ATOM 25638 C CA . ARG A 1 62 ? -5.892 6.728 -4.721 1.00 0.00 129 ARG A CA 19
ATOM 25639 C C . ARG A 1 62 ? -4.999 5.674 -5.368 1.00 0.00 129 ARG A C 19
ATOM 25640 O O . ARG A 1 62 ? -5.301 5.170 -6.449 1.00 0.00 129 ARG A O 19
ATOM 25661 N N . GLY A 1 63 ? -3.898 5.346 -4.699 1.00 0.00 130 GLY A N 19
ATOM 25662 C CA . GLY A 1 63 ? -2.978 4.355 -5.225 1.00 0.00 130 GLY A CA 19
ATOM 25663 C C . GLY A 1 63 ? -3.174 2.990 -4.595 1.00 0.00 130 GLY A C 19
ATOM 25664 O O . GLY A 1 63 ? -3.170 1.972 -5.288 1.00 0.00 130 GLY A O 19
ATOM 25668 N N . LEU A 1 64 ? -3.344 2.968 -3.278 1.00 0.00 131 LEU A N 19
ATOM 25669 C CA . LEU A 1 64 ? -3.541 1.717 -2.553 1.00 0.00 131 LEU A CA 19
ATOM 25670 C C . LEU A 1 64 ? -5.026 1.421 -2.371 1.00 0.00 131 LEU A C 19
ATOM 25671 O O . LEU A 1 64 ? -5.400 0.463 -1.695 1.00 0.00 131 LEU A O 19
ATOM 25687 N N . ASP A 1 65 ? -5.868 2.248 -2.981 1.00 0.00 132 ASP A N 19
ATOM 25688 C CA . ASP A 1 65 ? -7.313 2.073 -2.890 1.00 0.00 132 ASP A CA 19
ATOM 25689 C C . ASP A 1 65 ? -7.772 0.893 -3.740 1.00 0.00 132 ASP A C 19
ATOM 25690 O O . ASP A 1 65 ? -7.593 0.886 -4.957 1.00 0.00 132 ASP A O 19
ATOM 25699 N N . ASN A 1 66 ? -8.365 -0.103 -3.090 1.00 0.00 133 ASN A N 19
ATOM 25700 C CA . ASN A 1 66 ? -8.848 -1.290 -3.787 1.00 0.00 133 ASN A CA 19
ATOM 25701 C C . ASN A 1 66 ? -7.694 -2.052 -4.429 1.00 0.00 133 ASN A C 19
ATOM 25702 O O . ASN A 1 66 ? -7.748 -2.408 -5.607 1.00 0.00 133 ASN A O 19
ATOM 25713 N N . THR A 1 67 ? -6.648 -2.301 -3.646 1.00 0.00 134 THR A N 19
ATOM 25714 C CA . THR A 1 67 ? -5.480 -3.021 -4.138 1.00 0.00 134 THR A CA 19
ATOM 25715 C C . THR A 1 67 ? -5.340 -4.375 -3.452 1.00 0.00 134 THR A C 19
ATOM 25716 O O . THR A 1 67 ? -5.211 -4.451 -2.230 1.00 0.00 134 THR A O 19
ATOM 25727 N N . GLU A 1 68 ? -5.365 -5.441 -4.245 1.00 0.00 135 GLU A N 19
ATOM 25728 C CA . GLU A 1 68 ? -5.241 -6.793 -3.713 1.00 0.00 135 GLU A CA 19
ATOM 25729 C C . GLU A 1 68 ? -4.050 -6.896 -2.764 1.00 0.00 135 GLU A C 19
ATOM 25730 O O . GLU A 1 68 ? -2.898 -6.933 -3.197 1.00 0.00 135 GLU A O 19
ATOM 25742 N N . PHE A 1 69 ? -4.336 -6.941 -1.467 1.00 0.00 136 PHE A N 19
ATOM 25743 C CA . PHE A 1 69 ? -3.290 -7.038 -0.456 1.00 0.00 136 PHE A CA 19
ATOM 25744 C C . PHE A 1 69 ? -3.223 -8.448 0.124 1.00 0.00 136 PHE A C 19
ATOM 25745 O O . PHE A 1 69 ? -4.202 -8.951 0.674 1.00 0.00 136 PHE A O 19
ATOM 25762 N N . GLN A 1 70 ? -2.061 -9.080 -0.006 1.00 0.00 137 GLN A N 19
ATOM 25763 C CA . GLN A 1 70 ? -1.866 -10.433 0.503 1.00 0.00 137 GLN A CA 19
ATOM 25764 C C . GLN A 1 70 ? -2.957 -11.368 -0.006 1.00 0.00 137 GLN A C 19
ATOM 25765 O O . GLN A 1 70 ? -3.265 -12.380 0.623 1.00 0.00 137 GLN A O 19
ATOM 25779 N N . GLY A 1 71 ? -3.539 -11.023 -1.151 1.00 0.00 138 GLY A N 19
ATOM 25780 C CA . GLY A 1 71 ? -4.590 -11.843 -1.725 1.00 0.00 138 GLY A CA 19
ATOM 25781 C C . GLY A 1 71 ? -5.948 -11.170 -1.666 1.00 0.00 138 GLY A C 19
ATOM 25782 O O . GLY A 1 71 ? -6.712 -11.210 -2.631 1.00 0.00 138 GLY A O 19
ATOM 25786 N N . LYS A 1 72 ? -6.251 -10.552 -0.530 1.00 0.00 139 LYS A N 19
ATOM 25787 C CA . LYS A 1 72 ? -7.525 -9.868 -0.346 1.00 0.00 139 LYS A CA 19
ATOM 25788 C C . LYS A 1 72 ? -7.365 -8.362 -0.524 1.00 0.00 139 LYS A C 19
ATOM 25789 O O . LYS A 1 72 ? -6.453 -7.755 0.038 1.00 0.00 139 LYS A O 19
ATOM 25808 N N . ARG A 1 73 ? -8.257 -7.764 -1.307 1.00 0.00 140 ARG A N 19
ATOM 25809 C CA . ARG A 1 73 ? -8.214 -6.329 -1.558 1.00 0.00 140 ARG A CA 19
ATOM 25810 C C . ARG A 1 73 ? -8.699 -5.549 -0.339 1.00 0.00 140 ARG A C 19
ATOM 25811 O O . ARG A 1 73 ? -9.678 -5.928 0.303 1.00 0.00 140 ARG A O 19
ATOM 25832 N N . MET A 1 74 ? -8.006 -4.459 -0.026 1.00 0.00 141 MET A N 19
ATOM 25833 C CA . MET A 1 74 ? -8.367 -3.626 1.115 1.00 0.00 141 MET A CA 19
ATOM 25834 C C . MET A 1 74 ? -8.801 -2.237 0.659 1.00 0.00 141 MET A C 19
ATOM 25835 O O . MET A 1 74 ? -8.336 -1.735 -0.365 1.00 0.00 141 MET A O 19
ATOM 25849 N N . HIS A 1 75 ? -9.696 -1.620 1.425 1.00 0.00 142 HIS A N 19
ATOM 25850 C CA . HIS A 1 75 ? -10.193 -0.288 1.099 1.00 0.00 142 HIS A CA 19
ATOM 25851 C C . HIS A 1 75 ? -9.463 0.778 1.910 1.00 0.00 142 HIS A C 19
ATOM 25852 O O . HIS A 1 75 ? -9.511 0.777 3.140 1.00 0.00 142 HIS A O 19
ATOM 25867 N N . VAL A 1 76 ? -8.786 1.686 1.213 1.00 0.00 143 VAL A N 19
ATOM 25868 C CA . VAL A 1 76 ? -8.047 2.757 1.869 1.00 0.00 143 VAL A CA 19
ATOM 25869 C C . VAL A 1 76 ? -8.750 4.098 1.693 1.00 0.00 143 VAL A C 19
ATOM 25870 O O . VAL A 1 76 ? -9.118 4.475 0.581 1.00 0.00 143 VAL A O 19
ATOM 25883 N N . GLN A 1 77 ? -8.933 4.814 2.798 1.00 0.00 144 GLN A N 19
ATOM 25884 C CA . GLN A 1 77 ? -9.594 6.113 2.766 1.00 0.00 144 GLN A CA 19
ATOM 25885 C C . GLN A 1 77 ? -9.231 6.939 3.996 1.00 0.00 144 GLN A C 19
ATOM 25886 O O . GLN A 1 77 ? -8.631 6.430 4.944 1.00 0.00 144 GLN A O 19
ATOM 25900 N N . LEU A 1 78 ? -9.598 8.216 3.974 1.00 0.00 145 LEU A N 19
ATOM 25901 C CA . LEU A 1 78 ? -9.312 9.113 5.088 1.00 0.00 145 LEU A CA 19
ATOM 25902 C C . LEU A 1 78 ? -9.971 8.616 6.371 1.00 0.00 145 LEU A C 19
ATOM 25903 O O . LEU A 1 78 ? -11.095 8.117 6.350 1.00 0.00 145 LEU A O 19
ATOM 25919 N N . SER A 1 79 ? -9.263 8.759 7.487 1.00 0.00 146 SER A N 19
ATOM 25920 C CA . SER A 1 79 ? -9.779 8.323 8.780 1.00 0.00 146 SER A CA 19
ATOM 25921 C C . SER A 1 79 ? -10.710 9.375 9.375 1.00 0.00 146 SER A C 19
ATOM 25922 O O . SER A 1 79 ? -10.530 10.574 9.163 1.00 0.00 146 SER A O 19
ATOM 25930 N N . THR A 1 80 ? -11.709 8.916 10.123 1.00 0.00 147 THR A N 19
ATOM 25931 C CA . THR A 1 80 ? -12.671 9.814 10.749 1.00 0.00 147 THR A CA 19
ATOM 25932 C C . THR A 1 80 ? -12.724 9.599 12.257 1.00 0.00 147 THR A C 19
ATOM 25933 O O . THR A 1 80 ? -12.458 8.501 12.747 1.00 0.00 147 THR A O 19
ATOM 25944 N N . SER A 1 81 ? -13.071 10.653 12.989 1.00 0.00 148 SER A N 19
ATOM 25945 C CA . SER A 1 81 ? -13.156 10.579 14.443 1.00 0.00 148 SER A CA 19
ATOM 25946 C C . SER A 1 81 ? -14.346 11.383 14.959 1.00 0.00 148 SER A C 19
ATOM 25947 O O . SER A 1 81 ? -14.784 12.341 14.322 1.00 0.00 148 SER A O 19
ATOM 25955 N N . ARG A 1 82 ? -14.863 10.984 16.116 1.00 0.00 149 ARG A N 19
ATOM 25956 C CA . ARG A 1 82 ? -16.003 11.666 16.718 1.00 0.00 149 ARG A CA 19
ATOM 25957 C C . ARG A 1 82 ? -15.554 12.567 17.864 1.00 0.00 149 ARG A C 19
ATOM 25958 O O . ARG A 1 82 ? -15.077 12.089 18.894 1.00 0.00 149 ARG A O 19
ATOM 25979 N N . LEU A 1 83 ? -15.710 13.873 17.678 1.00 0.00 150 LEU A N 19
ATOM 25980 C CA . LEU A 1 83 ? -15.320 14.843 18.696 1.00 0.00 150 LEU A CA 19
ATOM 25981 C C . LEU A 1 83 ? -16.538 15.343 19.466 1.00 0.00 150 LEU A C 19
ATOM 25982 O O . LEU A 1 83 ? -16.583 15.265 20.694 1.00 0.00 150 LEU A O 19
ATOM 25998 N N . ARG A 1 84 ? -17.525 15.854 18.737 1.00 0.00 151 ARG A N 19
ATOM 25999 C CA . ARG A 1 84 ? -18.744 16.365 19.352 1.00 0.00 151 ARG A CA 19
ATOM 26000 C C . ARG A 1 84 ? -19.971 15.628 18.822 1.00 0.00 151 ARG A C 19
ATOM 26001 O O . ARG A 1 84 ? -20.318 15.743 17.646 1.00 0.00 151 ARG A O 19
ATOM 26022 N N . THR A 1 85 ? -20.623 14.869 19.697 1.00 0.00 152 THR A N 19
ATOM 26023 C CA . THR A 1 85 ? -21.809 14.112 19.318 1.00 0.00 152 THR A CA 19
ATOM 26024 C C . THR A 1 85 ? -22.948 14.343 20.304 1.00 0.00 152 THR A C 19
ATOM 26025 O O . THR A 1 85 ? -24.120 14.303 19.933 1.00 0.00 152 THR A O 19
ATOM 26036 N N . ALA A 1 86 ? -22.594 14.585 21.562 1.00 0.00 153 ALA A N 19
ATOM 26037 C CA . ALA A 1 86 ? -23.587 14.826 22.602 1.00 0.00 153 ALA A CA 19
ATOM 26038 C C . ALA A 1 86 ? -24.674 15.778 22.113 1.00 0.00 153 ALA A C 19
ATOM 26039 O O . ALA A 1 86 ? -25.856 15.433 22.105 1.00 0.00 153 ALA A O 19
ATOM 26046 N N . SER A 1 87 ? -24.266 16.976 21.708 1.00 0.00 154 SER A N 19
ATOM 26047 C CA . SER A 1 87 ? -25.206 17.979 21.223 1.00 0.00 154 SER A CA 19
ATOM 26048 C C . SER A 1 87 ? -26.504 17.940 22.023 1.00 0.00 154 SER A C 19
ATOM 26049 O O . SER A 1 87 ? -27.595 18.032 21.462 1.00 0.00 154 SER A O 19
ATOM 26057 N N . GLY A 1 88 ? -26.377 17.803 23.340 1.00 0.00 155 GLY A N 19
ATOM 26058 C CA . GLY A 1 88 ? -27.547 17.754 24.197 1.00 0.00 155 GLY A CA 19
ATOM 26059 C C . GLY A 1 88 ? -27.188 17.777 25.669 1.00 0.00 155 GLY A C 19
ATOM 26060 O O . GLY A 1 88 ? -26.166 17.234 26.090 1.00 0.00 155 GLY A O 19
ATOM 26064 N N . PRO A 1 89 ? -28.041 18.420 26.480 1.00 0.00 156 PRO A N 19
ATOM 26065 C CA . PRO A 1 89 ? -27.829 18.529 27.927 1.00 0.00 156 PRO A CA 19
ATOM 26066 C C . PRO A 1 89 ? -28.004 17.193 28.640 1.00 0.00 156 PRO A C 19
ATOM 26067 O O . PRO A 1 89 ? -28.841 16.377 28.254 1.00 0.00 156 PRO A O 19
ATOM 26078 N N . SER A 1 90 ? -27.210 16.976 29.684 1.00 0.00 157 SER A N 19
ATOM 26079 C CA . SER A 1 90 ? -27.275 15.736 30.450 1.00 0.00 157 SER A CA 19
ATOM 26080 C C . SER A 1 90 ? -28.361 15.815 31.518 1.00 0.00 157 SER A C 19
ATOM 26081 O O . SER A 1 90 ? -28.098 16.193 32.660 1.00 0.00 157 SER A O 19
ATOM 26089 N N . SER A 1 91 ? -29.584 15.456 31.139 1.00 0.00 158 SER A N 19
ATOM 26090 C CA . SER A 1 91 ? -30.711 15.489 32.063 1.00 0.00 158 SER A CA 19
ATOM 26091 C C . SER A 1 91 ? -30.647 16.726 32.954 1.00 0.00 158 SER A C 19
ATOM 26092 O O . SER A 1 91 ? -30.912 16.655 34.154 1.00 0.00 158 SER A O 19
ATOM 26100 N N . GLY A 1 92 ? -30.293 17.860 32.358 1.00 0.00 159 GLY A N 19
ATOM 26101 C CA . GLY A 1 92 ? -30.200 19.097 33.112 1.00 0.00 159 GLY A CA 19
ATOM 26102 C C . GLY A 1 92 ? -31.554 19.736 33.347 1.00 0.00 159 GLY A C 19
ATOM 26103 O O . GLY A 1 92 ? -31.685 20.642 34.170 1.00 0.00 159 GLY A O 19
ATOM 26107 N N . GLY A 1 1 ? 6.433 32.716 22.926 1.00 0.00 68 GLY A N 20
ATOM 26108 C CA . GLY A 1 1 ? 6.623 33.812 21.995 1.00 0.00 68 GLY A CA 20
ATOM 26109 C C . GLY A 1 1 ? 6.158 33.469 20.593 1.00 0.00 68 GLY A C 20
ATOM 26110 O O . GLY A 1 1 ? 6.952 33.461 19.653 1.00 0.00 68 GLY A O 20
ATOM 26114 N N . SER A 1 2 ? 4.867 33.183 20.453 1.00 0.00 69 SER A N 20
ATOM 26115 C CA . SER A 1 2 ? 4.299 32.832 19.157 1.00 0.00 69 SER A CA 20
ATOM 26116 C C . SER A 1 2 ? 4.861 31.504 18.659 1.00 0.00 69 SER A C 20
ATOM 26117 O O . SER A 1 2 ? 5.192 31.360 17.482 1.00 0.00 69 SER A O 20
ATOM 26125 N N . SER A 1 3 ? 4.966 30.536 19.564 1.00 0.00 70 SER A N 20
ATOM 26126 C CA . SER A 1 3 ? 5.491 29.220 19.219 1.00 0.00 70 SER A CA 20
ATOM 26127 C C . SER A 1 3 ? 4.363 28.270 18.828 1.00 0.00 70 SER A C 20
ATOM 26128 O O . SER A 1 3 ? 3.539 27.891 19.659 1.00 0.00 70 SER A O 20
ATOM 26136 N N . GLY A 1 4 ? 4.334 27.889 17.554 1.00 0.00 71 GLY A N 20
ATOM 26137 C CA . GLY A 1 4 ? 3.304 26.987 17.073 1.00 0.00 71 GLY A CA 20
ATOM 26138 C C . GLY A 1 4 ? 2.723 27.427 15.744 1.00 0.00 71 GLY A C 20
ATOM 26139 O O . GLY A 1 4 ? 3.393 27.363 14.714 1.00 0.00 71 GLY A O 20
ATOM 26143 N N . SER A 1 5 ? 1.471 27.873 15.766 1.00 0.00 72 SER A N 20
ATOM 26144 C CA . SER A 1 5 ? 0.797 28.320 14.553 1.00 0.00 72 SER A CA 20
ATOM 26145 C C . SER A 1 5 ? 1.194 27.454 13.361 1.00 0.00 72 SER A C 20
ATOM 26146 O O . SER A 1 5 ? 1.444 27.961 12.267 1.00 0.00 72 SER A O 20
ATOM 26154 N N . SER A 1 6 ? 1.250 26.145 13.581 1.00 0.00 73 SER A N 20
ATOM 26155 C CA . SER A 1 6 ? 1.621 25.207 12.527 1.00 0.00 73 SER A CA 20
ATOM 26156 C C . SER A 1 6 ? 0.732 25.390 11.300 1.00 0.00 73 SER A C 20
ATOM 26157 O O . SER A 1 6 ? 1.218 25.457 10.172 1.00 0.00 73 SER A O 20
ATOM 26165 N N . GLY A 1 7 ? -0.575 25.470 11.531 1.00 0.00 74 GLY A N 20
ATOM 26166 C CA . GLY A 1 7 ? -1.512 25.645 10.436 1.00 0.00 74 GLY A CA 20
ATOM 26167 C C . GLY A 1 7 ? -1.884 24.331 9.777 1.00 0.00 74 GLY A C 20
ATOM 26168 O O . GLY A 1 7 ? -2.934 24.221 9.144 1.00 0.00 74 GLY A O 20
ATOM 26172 N N . LYS A 1 8 ? -1.020 23.332 9.923 1.00 0.00 75 LYS A N 20
ATOM 26173 C CA . LYS A 1 8 ? -1.262 22.019 9.337 1.00 0.00 75 LYS A CA 20
ATOM 26174 C C . LYS A 1 8 ? -0.866 20.910 10.306 1.00 0.00 75 LYS A C 20
ATOM 26175 O O . LYS A 1 8 ? 0.004 21.096 11.156 1.00 0.00 75 LYS A O 20
ATOM 26194 N N . ALA A 1 9 ? -1.510 19.755 10.171 1.00 0.00 76 ALA A N 20
ATOM 26195 C CA . ALA A 1 9 ? -1.222 18.615 11.032 1.00 0.00 76 ALA A CA 20
ATOM 26196 C C . ALA A 1 9 ? -1.022 17.344 10.212 1.00 0.00 76 ALA A C 20
ATOM 26197 O O . ALA A 1 9 ? -1.084 17.371 8.983 1.00 0.00 76 ALA A O 20
ATOM 26204 N N . SER A 1 10 ? -0.782 16.233 10.901 1.00 0.00 77 SER A N 20
ATOM 26205 C CA . SER A 1 10 ? -0.568 14.953 10.236 1.00 0.00 77 SER A CA 20
ATOM 26206 C C . SER A 1 10 ? -1.850 14.469 9.564 1.00 0.00 77 SER A C 20
ATOM 26207 O O . SER A 1 10 ? -2.882 15.140 9.611 1.00 0.00 77 SER A O 20
ATOM 26215 N N . THR A 1 11 ? -1.777 13.299 8.938 1.00 0.00 78 THR A N 20
ATOM 26216 C CA . THR A 1 11 ? -2.930 12.724 8.255 1.00 0.00 78 THR A CA 20
ATOM 26217 C C . THR A 1 11 ? -3.135 11.267 8.653 1.00 0.00 78 THR A C 20
ATOM 26218 O O . THR A 1 11 ? -2.181 10.564 8.989 1.00 0.00 78 THR A O 20
ATOM 26229 N N . LYS A 1 12 ? -4.384 10.818 8.613 1.00 0.00 79 LYS A N 20
ATOM 26230 C CA . LYS A 1 12 ? -4.716 9.443 8.967 1.00 0.00 79 LYS A CA 20
ATOM 26231 C C . LYS A 1 12 ? -5.374 8.723 7.795 1.00 0.00 79 LYS A C 20
ATOM 26232 O O . LYS A 1 12 ? -6.141 9.319 7.038 1.00 0.00 79 LYS A O 20
ATOM 26251 N N . LEU A 1 13 ? -5.071 7.437 7.652 1.00 0.00 80 LEU A N 20
ATOM 26252 C CA . LEU A 1 13 ? -5.635 6.634 6.572 1.00 0.00 80 LEU A CA 20
ATOM 26253 C C . LEU A 1 13 ? -6.194 5.319 7.106 1.00 0.00 80 LEU A C 20
ATOM 26254 O O . LEU A 1 13 ? -5.455 4.490 7.639 1.00 0.00 80 LEU A O 20
ATOM 26270 N N . HIS A 1 14 ? -7.502 5.134 6.958 1.00 0.00 81 HIS A N 20
ATOM 26271 C CA . HIS A 1 14 ? -8.159 3.917 7.423 1.00 0.00 81 HIS A CA 20
ATOM 26272 C C . HIS A 1 14 ? -8.149 2.845 6.337 1.00 0.00 81 HIS A C 20
ATOM 26273 O O . HIS A 1 14 ? -8.329 3.142 5.156 1.00 0.00 81 HIS A O 20
ATOM 26288 N N . VAL A 1 15 ? -7.935 1.599 6.745 1.00 0.00 82 VAL A N 20
ATOM 26289 C CA . VAL A 1 15 ? -7.902 0.482 5.808 1.00 0.00 82 VAL A CA 20
ATOM 26290 C C . VAL A 1 15 ? -8.805 -0.654 6.274 1.00 0.00 82 VAL A C 20
ATOM 26291 O O . VAL A 1 15 ? -8.904 -0.933 7.468 1.00 0.00 82 VAL A O 20
ATOM 26304 N N . GLY A 1 16 ? -9.464 -1.308 5.322 1.00 0.00 83 GLY A N 20
ATOM 26305 C CA . GLY A 1 16 ? -10.351 -2.407 5.654 1.00 0.00 83 GLY A CA 20
ATOM 26306 C C . GLY A 1 16 ? -10.028 -3.668 4.877 1.00 0.00 83 GLY A C 20
ATOM 26307 O O . GLY A 1 16 ? -9.344 -3.618 3.856 1.00 0.00 83 GLY A O 20
ATOM 26311 N N . ASN A 1 17 ? -10.520 -4.803 5.362 1.00 0.00 84 ASN A N 20
ATOM 26312 C CA . ASN A 1 17 ? -10.278 -6.083 4.707 1.00 0.00 84 ASN A CA 20
ATOM 26313 C C . ASN A 1 17 ? -8.787 -6.405 4.676 1.00 0.00 84 ASN A C 20
ATOM 26314 O O . ASN A 1 17 ? -8.219 -6.656 3.613 1.00 0.00 84 ASN A O 20
ATOM 26325 N N . ILE A 1 18 ? -8.161 -6.395 5.847 1.00 0.00 85 ILE A N 20
ATOM 26326 C CA . ILE A 1 18 ? -6.737 -6.688 5.954 1.00 0.00 85 ILE A CA 20
ATOM 26327 C C . ILE A 1 18 ? -6.492 -8.187 6.085 1.00 0.00 85 ILE A C 20
ATOM 26328 O O . ILE A 1 18 ? -7.369 -8.934 6.518 1.00 0.00 85 ILE A O 20
ATOM 26344 N N . SER A 1 19 ? -5.292 -8.620 5.710 1.00 0.00 86 SER A N 20
ATOM 26345 C CA . SER A 1 19 ? -4.932 -10.031 5.784 1.00 0.00 86 SER A CA 20
ATOM 26346 C C . SER A 1 19 ? -4.468 -10.400 7.190 1.00 0.00 86 SER A C 20
ATOM 26347 O O . SER A 1 19 ? -3.813 -9.620 7.880 1.00 0.00 86 SER A O 20
ATOM 26355 N N . PRO A 1 20 ? -4.817 -11.620 7.626 1.00 0.00 87 PRO A N 20
ATOM 26356 C CA . PRO A 1 20 ? -4.447 -12.122 8.952 1.00 0.00 87 PRO A CA 20
ATOM 26357 C C . PRO A 1 20 ? -2.953 -12.400 9.072 1.00 0.00 87 PRO A C 20
ATOM 26358 O O . PRO A 1 20 ? -2.458 -12.742 10.146 1.00 0.00 87 PRO A O 20
ATOM 26369 N N . THR A 1 21 ? -2.237 -12.249 7.962 1.00 0.00 88 THR A N 20
ATOM 26370 C CA . THR A 1 21 ? -0.799 -12.484 7.942 1.00 0.00 88 THR A CA 20
ATOM 26371 C C . THR A 1 21 ? -0.037 -11.205 7.613 1.00 0.00 88 THR A C 20
ATOM 26372 O O . THR A 1 21 ? 1.182 -11.224 7.439 1.00 0.00 88 THR A O 20
ATOM 26383 N N . CYS A 1 22 ? -0.763 -10.095 7.530 1.00 0.00 89 CYS A N 20
ATOM 26384 C CA . CYS A 1 22 ? -0.155 -8.805 7.222 1.00 0.00 89 CYS A CA 20
ATOM 26385 C C . CYS A 1 22 ? 0.776 -8.361 8.346 1.00 0.00 89 CYS A C 20
ATOM 26386 O O . CYS A 1 22 ? 0.518 -8.622 9.521 1.00 0.00 89 CYS A O 20
ATOM 26394 N N . THR A 1 23 ? 1.862 -7.688 7.977 1.00 0.00 90 THR A N 20
ATOM 26395 C CA . THR A 1 23 ? 2.832 -7.209 8.953 1.00 0.00 90 THR A CA 20
ATOM 26396 C C . THR A 1 23 ? 3.015 -5.699 8.851 1.00 0.00 90 THR A C 20
ATOM 26397 O O . THR A 1 23 ? 3.048 -5.141 7.755 1.00 0.00 90 THR A O 20
ATOM 26408 N N . ASN A 1 24 ? 3.135 -5.044 10.001 1.00 0.00 91 ASN A N 20
ATOM 26409 C CA . ASN A 1 24 ? 3.316 -3.597 10.041 1.00 0.00 91 ASN A CA 20
ATOM 26410 C C . ASN A 1 24 ? 4.360 -3.150 9.022 1.00 0.00 91 ASN A C 20
ATOM 26411 O O . ASN A 1 24 ? 4.254 -2.069 8.444 1.00 0.00 91 ASN A O 20
ATOM 26422 N N . GLN A 1 25 ? 5.367 -3.991 8.808 1.00 0.00 92 GLN A N 20
ATOM 26423 C CA . GLN A 1 25 ? 6.430 -3.683 7.859 1.00 0.00 92 GLN A CA 20
ATOM 26424 C C . GLN A 1 25 ? 5.913 -3.739 6.425 1.00 0.00 92 GLN A C 20
ATOM 26425 O O . GLN A 1 25 ? 6.346 -2.968 5.569 1.00 0.00 92 GLN A O 20
ATOM 26439 N N . GLU A 1 26 ? 4.986 -4.657 6.171 1.00 0.00 93 GLU A N 20
ATOM 26440 C CA . GLU A 1 26 ? 4.411 -4.813 4.840 1.00 0.00 93 GLU A CA 20
ATOM 26441 C C . GLU A 1 26 ? 3.507 -3.633 4.495 1.00 0.00 93 GLU A C 20
ATOM 26442 O O . GLU A 1 26 ? 3.641 -3.024 3.433 1.00 0.00 93 GLU A O 20
ATOM 26454 N N . LEU A 1 27 ? 2.587 -3.317 5.399 1.00 0.00 94 LEU A N 20
ATOM 26455 C CA . LEU A 1 27 ? 1.659 -2.210 5.192 1.00 0.00 94 LEU A CA 20
ATOM 26456 C C . LEU A 1 27 ? 2.395 -0.874 5.203 1.00 0.00 94 LEU A C 20
ATOM 26457 O O . LEU A 1 27 ? 2.310 -0.100 4.249 1.00 0.00 94 LEU A O 20
ATOM 26473 N N . ARG A 1 28 ? 3.118 -0.611 6.286 1.00 0.00 95 ARG A N 20
ATOM 26474 C CA . ARG A 1 28 ? 3.869 0.631 6.421 1.00 0.00 95 ARG A CA 20
ATOM 26475 C C . ARG A 1 28 ? 4.733 0.880 5.187 1.00 0.00 95 ARG A C 20
ATOM 26476 O O . ARG A 1 28 ? 4.627 1.923 4.544 1.00 0.00 95 ARG A O 20
ATOM 26497 N N . ALA A 1 29 ? 5.587 -0.085 4.866 1.00 0.00 96 ALA A N 20
ATOM 26498 C CA . ALA A 1 29 ? 6.468 0.028 3.710 1.00 0.00 96 ALA A CA 20
ATOM 26499 C C . ALA A 1 29 ? 5.688 0.428 2.462 1.00 0.00 96 ALA A C 20
ATOM 26500 O O . ALA A 1 29 ? 6.096 1.323 1.722 1.00 0.00 96 ALA A O 20
ATOM 26507 N N . LYS A 1 30 ? 4.563 -0.242 2.234 1.00 0.00 97 LYS A N 20
ATOM 26508 C CA . LYS A 1 30 ? 3.724 0.043 1.076 1.00 0.00 97 LYS A CA 20
ATOM 26509 C C . LYS A 1 30 ? 3.309 1.511 1.052 1.00 0.00 97 LYS A C 20
ATOM 26510 O O . LYS A 1 30 ? 3.436 2.186 0.031 1.00 0.00 97 LYS A O 20
ATOM 26529 N N . PHE A 1 31 ? 2.815 1.999 2.185 1.00 0.00 98 PHE A N 20
ATOM 26530 C CA . PHE A 1 31 ? 2.382 3.387 2.295 1.00 0.00 98 PHE A CA 20
ATOM 26531 C C . PHE A 1 31 ? 3.578 4.334 2.267 1.00 0.00 98 PHE A C 20
ATOM 26532 O O . PHE A 1 31 ? 3.466 5.479 1.832 1.00 0.00 98 PHE A O 20
ATOM 26549 N N . GLU A 1 32 ? 4.722 3.846 2.736 1.00 0.00 99 GLU A N 20
ATOM 26550 C CA . GLU A 1 32 ? 5.939 4.649 2.766 1.00 0.00 99 GLU A CA 20
ATOM 26551 C C . GLU A 1 32 ? 6.341 5.081 1.359 1.00 0.00 99 GLU A C 20
ATOM 26552 O O . GLU A 1 32 ? 6.938 6.141 1.171 1.00 0.00 99 GLU A O 20
ATOM 26564 N N . GLU A 1 33 ? 6.008 4.253 0.374 1.00 0.00 100 GLU A N 20
ATOM 26565 C CA . GLU A 1 33 ? 6.335 4.549 -1.016 1.00 0.00 100 GLU A CA 20
ATOM 26566 C C . GLU A 1 33 ? 5.756 5.898 -1.436 1.00 0.00 100 GLU A C 20
ATOM 26567 O O . GLU A 1 33 ? 6.319 6.590 -2.285 1.00 0.00 100 GLU A O 20
ATOM 26579 N N . TYR A 1 34 ? 4.629 6.263 -0.836 1.00 0.00 101 TYR A N 20
ATOM 26580 C CA . TYR A 1 34 ? 3.972 7.527 -1.149 1.00 0.00 101 TYR A CA 20
ATOM 26581 C C . TYR A 1 34 ? 4.565 8.667 -0.327 1.00 0.00 101 TYR A C 20
ATOM 26582 O O . TYR A 1 34 ? 4.968 9.695 -0.869 1.00 0.00 101 TYR A O 20
ATOM 26600 N N . GLY A 1 35 ? 4.614 8.477 0.989 1.00 0.00 102 GLY A N 20
ATOM 26601 C CA . GLY A 1 35 ? 5.159 9.496 1.866 1.00 0.00 102 GLY A CA 20
ATOM 26602 C C . GLY A 1 35 ? 5.802 8.910 3.107 1.00 0.00 102 GLY A C 20
ATOM 26603 O O . GLY A 1 35 ? 5.649 7.727 3.412 1.00 0.00 102 GLY A O 20
ATOM 26607 N N . PRO A 1 36 ? 6.544 9.748 3.846 1.00 0.00 103 PRO A N 20
ATOM 26608 C CA . PRO A 1 36 ? 7.229 9.328 5.072 1.00 0.00 103 PRO A CA 20
ATOM 26609 C C . PRO A 1 36 ? 6.255 9.031 6.207 1.00 0.00 103 PRO A C 20
ATOM 26610 O O . PRO A 1 36 ? 5.998 9.885 7.057 1.00 0.00 103 PRO A O 20
ATOM 26621 N N . VAL A 1 37 ? 5.717 7.816 6.217 1.00 0.00 104 VAL A N 20
ATOM 26622 C CA . VAL A 1 37 ? 4.772 7.406 7.249 1.00 0.00 104 VAL A CA 20
ATOM 26623 C C . VAL A 1 37 ? 5.293 7.754 8.639 1.00 0.00 104 VAL A C 20
ATOM 26624 O O . VAL A 1 37 ? 6.501 7.754 8.879 1.00 0.00 104 VAL A O 20
ATOM 26637 N N . ILE A 1 38 ? 4.374 8.049 9.553 1.00 0.00 105 ILE A N 20
ATOM 26638 C CA . ILE A 1 38 ? 4.740 8.397 10.920 1.00 0.00 105 ILE A CA 20
ATOM 26639 C C . ILE A 1 38 ? 4.566 7.206 11.856 1.00 0.00 105 ILE A C 20
ATOM 26640 O O . ILE A 1 38 ? 5.433 6.920 12.680 1.00 0.00 105 ILE A O 20
ATOM 26656 N N . GLU A 1 39 ? 3.439 6.514 11.720 1.00 0.00 106 GLU A N 20
ATOM 26657 C CA . GLU A 1 39 ? 3.151 5.352 12.554 1.00 0.00 106 GLU A CA 20
ATOM 26658 C C . GLU A 1 39 ? 1.978 4.555 11.990 1.00 0.00 106 GLU A C 20
ATOM 26659 O O . GLU A 1 39 ? 0.866 5.069 11.869 1.00 0.00 106 GLU A O 20
ATOM 26671 N N . CYS A 1 40 ? 2.236 3.298 11.647 1.00 0.00 107 CYS A N 20
ATOM 26672 C CA . CYS A 1 40 ? 1.203 2.429 11.095 1.00 0.00 107 CYS A CA 20
ATOM 26673 C C . CYS A 1 40 ? 0.722 1.425 12.138 1.00 0.00 107 CYS A C 20
ATOM 26674 O O . CYS A 1 40 ? 1.478 1.025 13.023 1.00 0.00 107 CYS A O 20
ATOM 26682 N N . ASP A 1 41 ? -0.540 1.024 12.027 1.00 0.00 108 ASP A N 20
ATOM 26683 C CA . ASP A 1 41 ? -1.122 0.067 12.961 1.00 0.00 108 ASP A CA 20
ATOM 26684 C C . ASP A 1 41 ? -2.093 -0.868 12.246 1.00 0.00 108 ASP A C 20
ATOM 26685 O O . ASP A 1 41 ? -2.951 -0.422 11.484 1.00 0.00 108 ASP A O 20
ATOM 26694 N N . ILE A 1 42 ? -1.950 -2.165 12.496 1.00 0.00 109 ILE A N 20
ATOM 26695 C CA . ILE A 1 42 ? -2.814 -3.162 11.877 1.00 0.00 109 ILE A CA 20
ATOM 26696 C C . ILE A 1 42 ? -3.905 -3.619 12.840 1.00 0.00 109 ILE A C 20
ATOM 26697 O O . ILE A 1 42 ? -3.708 -3.636 14.055 1.00 0.00 109 ILE A O 20
ATOM 26713 N N . VAL A 1 43 ? -5.055 -3.991 12.288 1.00 0.00 110 VAL A N 20
ATOM 26714 C CA . VAL A 1 43 ? -6.177 -4.451 13.097 1.00 0.00 110 VAL A CA 20
ATOM 26715 C C . VAL A 1 43 ? -6.766 -5.742 12.537 1.00 0.00 110 VAL A C 20
ATOM 26716 O O . VAL A 1 43 ? -6.371 -6.204 11.467 1.00 0.00 110 VAL A O 20
ATOM 26729 N N . LYS A 1 44 ? -7.713 -6.319 13.268 1.00 0.00 111 LYS A N 20
ATOM 26730 C CA . LYS A 1 44 ? -8.359 -7.556 12.845 1.00 0.00 111 LYS A CA 20
ATOM 26731 C C . LYS A 1 44 ? -8.522 -7.594 11.329 1.00 0.00 111 LYS A C 20
ATOM 26732 O O . LYS A 1 44 ? -7.790 -8.298 10.634 1.00 0.00 111 LYS A O 20
ATOM 26751 N N . ASP A 1 45 ? -9.485 -6.831 10.823 1.00 0.00 112 ASP A N 20
ATOM 26752 C CA . ASP A 1 45 ? -9.743 -6.776 9.389 1.00 0.00 112 ASP A CA 20
ATOM 26753 C C . ASP A 1 45 ? -9.561 -5.357 8.859 1.00 0.00 112 ASP A C 20
ATOM 26754 O O . ASP A 1 45 ? -9.884 -5.068 7.707 1.00 0.00 112 ASP A O 20
ATOM 26763 N N . TYR A 1 46 ? -9.045 -4.475 9.708 1.00 0.00 113 TYR A N 20
ATOM 26764 C CA . TYR A 1 46 ? -8.824 -3.086 9.327 1.00 0.00 113 TYR A CA 20
ATOM 26765 C C . TYR A 1 46 ? -7.442 -2.613 9.767 1.00 0.00 113 TYR A C 20
ATOM 26766 O O . TYR A 1 46 ? -6.704 -3.345 10.426 1.00 0.00 113 TYR A O 20
ATOM 26784 N N . ALA A 1 47 ? -7.099 -1.383 9.399 1.00 0.00 114 ALA A N 20
ATOM 26785 C CA . ALA A 1 47 ? -5.808 -0.809 9.758 1.00 0.00 114 ALA A CA 20
ATOM 26786 C C . ALA A 1 47 ? -5.872 0.714 9.786 1.00 0.00 114 ALA A C 20
ATOM 26787 O O . ALA A 1 47 ? -6.911 1.307 9.494 1.00 0.00 114 ALA A O 20
ATOM 26794 N N . PHE A 1 48 ? -4.756 1.342 10.141 1.00 0.00 115 PHE A N 20
ATOM 26795 C CA . PHE A 1 48 ? -4.687 2.797 10.209 1.00 0.00 115 PHE A CA 20
ATOM 26796 C C . PHE A 1 48 ? -3.257 3.284 9.991 1.00 0.00 115 PHE A C 20
ATOM 26797 O O . PHE A 1 48 ? -2.376 3.049 10.818 1.00 0.00 115 PHE A O 20
ATOM 26814 N N . VAL A 1 49 ? -3.034 3.964 8.871 1.00 0.00 116 VAL A N 20
ATOM 26815 C CA . VAL A 1 49 ? -1.713 4.485 8.543 1.00 0.00 116 VAL A CA 20
ATOM 26816 C C . VAL A 1 49 ? -1.626 5.981 8.824 1.00 0.00 116 VAL A C 20
ATOM 26817 O O . VAL A 1 49 ? -2.321 6.783 8.198 1.00 0.00 116 VAL A O 20
ATOM 26830 N N . HIS A 1 50 ? -0.769 6.351 9.770 1.00 0.00 117 HIS A N 20
ATOM 26831 C CA . HIS A 1 50 ? -0.590 7.752 10.134 1.00 0.00 117 HIS A CA 20
ATOM 26832 C C . HIS A 1 50 ? 0.442 8.421 9.231 1.00 0.00 117 HIS A C 20
ATOM 26833 O O . HIS A 1 50 ? 1.645 8.222 9.393 1.00 0.00 117 HIS A O 20
ATOM 26848 N N . MET A 1 51 ? -0.039 9.215 8.279 1.00 0.00 118 MET A N 20
ATOM 26849 C CA . MET A 1 51 ? 0.843 9.913 7.350 1.00 0.00 118 MET A CA 20
ATOM 26850 C C . MET A 1 51 ? 1.236 11.281 7.899 1.00 0.00 118 MET A C 20
ATOM 26851 O O . MET A 1 51 ? 0.568 11.822 8.779 1.00 0.00 118 MET A O 20
ATOM 26865 N N . GLU A 1 52 ? 2.324 11.835 7.372 1.00 0.00 119 GLU A N 20
ATOM 26866 C CA . GLU A 1 52 ? 2.805 13.140 7.810 1.00 0.00 119 GLU A CA 20
ATOM 26867 C C . GLU A 1 52 ? 2.140 14.260 7.016 1.00 0.00 119 GLU A C 20
ATOM 26868 O O . GLU A 1 52 ? 1.453 15.112 7.580 1.00 0.00 119 GLU A O 20
ATOM 26880 N N . ARG A 1 53 ? 2.351 14.253 5.704 1.00 0.00 120 ARG A N 20
ATOM 26881 C CA . ARG A 1 53 ? 1.775 15.269 4.831 1.00 0.00 120 ARG A CA 20
ATOM 26882 C C . ARG A 1 53 ? 0.534 14.735 4.121 1.00 0.00 120 ARG A C 20
ATOM 26883 O O . ARG A 1 53 ? 0.468 13.558 3.767 1.00 0.00 120 ARG A O 20
ATOM 26904 N N . ALA A 1 54 ? -0.446 15.609 3.917 1.00 0.00 121 ALA A N 20
ATOM 26905 C CA . ALA A 1 54 ? -1.683 15.226 3.248 1.00 0.00 121 ALA A CA 20
ATOM 26906 C C . ALA A 1 54 ? -1.424 14.829 1.799 1.00 0.00 121 ALA A C 20
ATOM 26907 O O . ALA A 1 54 ? -1.872 13.777 1.345 1.00 0.00 121 ALA A O 20
ATOM 26914 N N . GLU A 1 55 ? -0.697 15.678 1.078 1.00 0.00 122 GLU A N 20
ATOM 26915 C CA . GLU A 1 55 ? -0.380 15.414 -0.321 1.00 0.00 122 GLU A CA 20
ATOM 26916 C C . GLU A 1 55 ? 0.008 13.952 -0.524 1.00 0.00 122 GLU A C 20
ATOM 26917 O O . GLU A 1 55 ? -0.358 13.336 -1.525 1.00 0.00 122 GLU A O 20
ATOM 26929 N N . ASP A 1 56 ? 0.752 13.405 0.431 1.00 0.00 123 ASP A N 20
ATOM 26930 C CA . ASP A 1 56 ? 1.190 12.016 0.358 1.00 0.00 123 ASP A CA 20
ATOM 26931 C C . ASP A 1 56 ? 0.062 11.069 0.756 1.00 0.00 123 ASP A C 20
ATOM 26932 O O . ASP A 1 56 ? -0.164 10.049 0.106 1.00 0.00 123 ASP A O 20
ATOM 26941 N N . ALA A 1 57 ? -0.642 11.414 1.829 1.00 0.00 124 ALA A N 20
ATOM 26942 C CA . ALA A 1 57 ? -1.747 10.595 2.314 1.00 0.00 124 ALA A CA 20
ATOM 26943 C C . ALA A 1 57 ? -2.804 10.404 1.232 1.00 0.00 124 ALA A C 20
ATOM 26944 O O . ALA A 1 57 ? -3.177 9.277 0.906 1.00 0.00 124 ALA A O 20
ATOM 26951 N N . VAL A 1 58 ? -3.285 11.513 0.678 1.00 0.00 125 VAL A N 20
ATOM 26952 C CA . VAL A 1 58 ? -4.299 11.467 -0.368 1.00 0.00 125 VAL A CA 20
ATOM 26953 C C . VAL A 1 58 ? -3.853 10.585 -1.529 1.00 0.00 125 VAL A C 20
ATOM 26954 O O . VAL A 1 58 ? -4.661 9.880 -2.132 1.00 0.00 125 VAL A O 20
ATOM 26967 N N . GLU A 1 59 ? -2.560 10.630 -1.836 1.00 0.00 126 GLU A N 20
ATOM 26968 C CA . GLU A 1 59 ? -2.007 9.834 -2.925 1.00 0.00 126 GLU A CA 20
ATOM 26969 C C . GLU A 1 59 ? -2.013 8.350 -2.572 1.00 0.00 126 GLU A C 20
ATOM 26970 O O . GLU A 1 59 ? -2.487 7.519 -3.346 1.00 0.00 126 GLU A O 20
ATOM 26982 N N . ALA A 1 60 ? -1.481 8.025 -1.398 1.00 0.00 127 ALA A N 20
ATOM 26983 C CA . ALA A 1 60 ? -1.426 6.641 -0.941 1.00 0.00 127 ALA A CA 20
ATOM 26984 C C . ALA A 1 60 ? -2.797 5.980 -1.028 1.00 0.00 127 ALA A C 20
ATOM 26985 O O . ALA A 1 60 ? -2.901 4.765 -1.201 1.00 0.00 127 ALA A O 20
ATOM 26992 N N . ILE A 1 61 ? -3.847 6.786 -0.905 1.00 0.00 128 ILE A N 20
ATOM 26993 C CA . ILE A 1 61 ? -5.211 6.277 -0.970 1.00 0.00 128 ILE A CA 20
ATOM 26994 C C . ILE A 1 61 ? -5.639 6.032 -2.413 1.00 0.00 128 ILE A C 20
ATOM 26995 O O . ILE A 1 61 ? -5.908 4.898 -2.807 1.00 0.00 128 ILE A O 20
ATOM 27011 N N . ARG A 1 62 ? -5.697 7.104 -3.197 1.00 0.00 129 ARG A N 20
ATOM 27012 C CA . ARG A 1 62 ? -6.091 7.005 -4.598 1.00 0.00 129 ARG A CA 20
ATOM 27013 C C . ARG A 1 62 ? -5.394 5.830 -5.277 1.00 0.00 129 ARG A C 20
ATOM 27014 O O . ARG A 1 62 ? -5.880 5.299 -6.275 1.00 0.00 129 ARG A O 20
ATOM 27035 N N . GLY A 1 63 ? -4.252 5.428 -4.728 1.00 0.00 130 GLY A N 20
ATOM 27036 C CA . GLY A 1 63 ? -3.507 4.319 -5.295 1.00 0.00 130 GLY A CA 20
ATOM 27037 C C . GLY A 1 63 ? -3.783 3.010 -4.581 1.00 0.00 130 GLY A C 20
ATOM 27038 O O . GLY A 1 63 ? -4.214 2.036 -5.199 1.00 0.00 130 GLY A O 20
ATOM 27042 N N . LEU A 1 64 ? -3.533 2.986 -3.276 1.00 0.00 131 LEU A N 20
ATOM 27043 C CA . LEU A 1 64 ? -3.756 1.786 -2.477 1.00 0.00 131 LEU A CA 20
ATOM 27044 C C . LEU A 1 64 ? -5.247 1.507 -2.318 1.00 0.00 131 LEU A C 20
ATOM 27045 O O . LEU A 1 64 ? -5.641 0.503 -1.725 1.00 0.00 131 LEU A O 20
ATOM 27061 N N . ASP A 1 65 ? -6.071 2.401 -2.852 1.00 0.00 132 ASP A N 20
ATOM 27062 C CA . ASP A 1 65 ? -7.519 2.250 -2.773 1.00 0.00 132 ASP A CA 20
ATOM 27063 C C . ASP A 1 65 ? -7.992 1.083 -3.635 1.00 0.00 132 ASP A C 20
ATOM 27064 O O . ASP A 1 65 ? -7.862 1.110 -4.858 1.00 0.00 132 ASP A O 20
ATOM 27073 N N . ASN A 1 66 ? -8.540 0.060 -2.987 1.00 0.00 133 ASN A N 20
ATOM 27074 C CA . ASN A 1 66 ? -9.030 -1.118 -3.694 1.00 0.00 133 ASN A CA 20
ATOM 27075 C C . ASN A 1 66 ? -7.888 -1.845 -4.397 1.00 0.00 133 ASN A C 20
ATOM 27076 O O . ASN A 1 66 ? -7.956 -2.121 -5.595 1.00 0.00 133 ASN A O 20
ATOM 27087 N N . THR A 1 67 ? -6.838 -2.155 -3.642 1.00 0.00 134 THR A N 20
ATOM 27088 C CA . THR A 1 67 ? -5.680 -2.850 -4.191 1.00 0.00 134 THR A CA 20
ATOM 27089 C C . THR A 1 67 ? -5.475 -4.199 -3.511 1.00 0.00 134 THR A C 20
ATOM 27090 O O . THR A 1 67 ? -5.442 -4.286 -2.284 1.00 0.00 134 THR A O 20
ATOM 27101 N N . GLU A 1 68 ? -5.337 -5.248 -4.316 1.00 0.00 135 GLU A N 20
ATOM 27102 C CA . GLU A 1 68 ? -5.135 -6.592 -3.790 1.00 0.00 135 GLU A CA 20
ATOM 27103 C C . GLU A 1 68 ? -3.962 -6.624 -2.814 1.00 0.00 135 GLU A C 20
ATOM 27104 O O . GLU A 1 68 ? -2.806 -6.474 -3.210 1.00 0.00 135 GLU A O 20
ATOM 27116 N N . PHE A 1 69 ? -4.269 -6.820 -1.536 1.00 0.00 136 PHE A N 20
ATOM 27117 C CA . PHE A 1 69 ? -3.241 -6.870 -0.502 1.00 0.00 136 PHE A CA 20
ATOM 27118 C C . PHE A 1 69 ? -3.074 -8.290 0.030 1.00 0.00 136 PHE A C 20
ATOM 27119 O O . PHE A 1 69 ? -3.981 -8.841 0.653 1.00 0.00 136 PHE A O 20
ATOM 27136 N N . GLN A 1 70 ? -1.907 -8.876 -0.221 1.00 0.00 137 GLN A N 20
ATOM 27137 C CA . GLN A 1 70 ? -1.621 -10.232 0.232 1.00 0.00 137 GLN A CA 20
ATOM 27138 C C . GLN A 1 70 ? -2.728 -11.192 -0.192 1.00 0.00 137 GLN A C 20
ATOM 27139 O O . GLN A 1 70 ? -3.046 -12.143 0.521 1.00 0.00 137 GLN A O 20
ATOM 27153 N N . GLY A 1 71 ? -3.311 -10.937 -1.360 1.00 0.00 138 GLY A N 20
ATOM 27154 C CA . GLY A 1 71 ? -4.376 -11.787 -1.858 1.00 0.00 138 GLY A CA 20
ATOM 27155 C C . GLY A 1 71 ? -5.738 -11.127 -1.764 1.00 0.00 138 GLY A C 20
ATOM 27156 O O . GLY A 1 71 ? -6.531 -11.186 -2.703 1.00 0.00 138 GLY A O 20
ATOM 27160 N N . LYS A 1 72 ? -6.010 -10.496 -0.627 1.00 0.00 139 LYS A N 20
ATOM 27161 C CA . LYS A 1 72 ? -7.285 -9.822 -0.412 1.00 0.00 139 LYS A CA 20
ATOM 27162 C C . LYS A 1 72 ? -7.139 -8.314 -0.586 1.00 0.00 139 LYS A C 20
ATOM 27163 O O . LYS A 1 72 ? -6.233 -7.699 -0.022 1.00 0.00 139 LYS A O 20
ATOM 27182 N N . ARG A 1 73 ? -8.036 -7.724 -1.370 1.00 0.00 140 ARG A N 20
ATOM 27183 C CA . ARG A 1 73 ? -8.006 -6.287 -1.618 1.00 0.00 140 ARG A CA 20
ATOM 27184 C C . ARG A 1 73 ? -8.601 -5.520 -0.441 1.00 0.00 140 ARG A C 20
ATOM 27185 O O . ARG A 1 73 ? -9.716 -5.803 -0.003 1.00 0.00 140 ARG A O 20
ATOM 27206 N N . MET A 1 74 ? -7.850 -4.548 0.067 1.00 0.00 141 MET A N 20
ATOM 27207 C CA . MET A 1 74 ? -8.304 -3.740 1.192 1.00 0.00 141 MET A CA 20
ATOM 27208 C C . MET A 1 74 ? -8.739 -2.354 0.726 1.00 0.00 141 MET A C 20
ATOM 27209 O O . MET A 1 74 ? -8.215 -1.826 -0.256 1.00 0.00 141 MET A O 20
ATOM 27223 N N . HIS A 1 75 ? -9.700 -1.770 1.435 1.00 0.00 142 HIS A N 20
ATOM 27224 C CA . HIS A 1 75 ? -10.204 -0.445 1.094 1.00 0.00 142 HIS A CA 20
ATOM 27225 C C . HIS A 1 75 ? -9.502 0.632 1.914 1.00 0.00 142 HIS A C 20
ATOM 27226 O O . HIS A 1 75 ? -9.619 0.669 3.139 1.00 0.00 142 HIS A O 20
ATOM 27241 N N . VAL A 1 76 ? -8.771 1.507 1.231 1.00 0.00 143 VAL A N 20
ATOM 27242 C CA . VAL A 1 76 ? -8.050 2.586 1.896 1.00 0.00 143 VAL A CA 20
ATOM 27243 C C . VAL A 1 76 ? -8.780 3.915 1.738 1.00 0.00 143 VAL A C 20
ATOM 27244 O O . VAL A 1 76 ? -9.288 4.230 0.662 1.00 0.00 143 VAL A O 20
ATOM 27257 N N . GLN A 1 77 ? -8.827 4.690 2.817 1.00 0.00 144 GLN A N 20
ATOM 27258 C CA . GLN A 1 77 ? -9.496 5.985 2.797 1.00 0.00 144 GLN A CA 20
ATOM 27259 C C . GLN A 1 77 ? -9.092 6.825 4.004 1.00 0.00 144 GLN A C 20
ATOM 27260 O O . GLN A 1 77 ? -8.237 6.423 4.796 1.00 0.00 144 GLN A O 20
ATOM 27274 N N . LEU A 1 78 ? -9.709 7.993 4.140 1.00 0.00 145 LEU A N 20
ATOM 27275 C CA . LEU A 1 78 ? -9.414 8.890 5.252 1.00 0.00 145 LEU A CA 20
ATOM 27276 C C . LEU A 1 78 ? -10.068 8.397 6.538 1.00 0.00 145 LEU A C 20
ATOM 27277 O O . LEU A 1 78 ? -11.271 8.141 6.576 1.00 0.00 145 LEU A O 20
ATOM 27293 N N . SER A 1 79 ? -9.267 8.269 7.592 1.00 0.00 146 SER A N 20
ATOM 27294 C CA . SER A 1 79 ? -9.768 7.805 8.880 1.00 0.00 146 SER A CA 20
ATOM 27295 C C . SER A 1 79 ? -10.650 8.865 9.533 1.00 0.00 146 SER A C 20
ATOM 27296 O O . SER A 1 79 ? -10.260 10.027 9.655 1.00 0.00 146 SER A O 20
ATOM 27304 N N . THR A 1 80 ? -11.843 8.456 9.954 1.00 0.00 147 THR A N 20
ATOM 27305 C CA . THR A 1 80 ? -12.782 9.368 10.594 1.00 0.00 147 THR A CA 20
ATOM 27306 C C . THR A 1 80 ? -12.672 9.294 12.112 1.00 0.00 147 THR A C 20
ATOM 27307 O O . THR A 1 80 ? -13.146 8.342 12.733 1.00 0.00 147 THR A O 20
ATOM 27318 N N . SER A 1 81 ? -12.046 10.305 12.706 1.00 0.00 148 SER A N 20
ATOM 27319 C CA . SER A 1 81 ? -11.872 10.353 14.153 1.00 0.00 148 SER A CA 20
ATOM 27320 C C . SER A 1 81 ? -11.950 11.789 14.662 1.00 0.00 148 SER A C 20
ATOM 27321 O O . SER A 1 81 ? -11.260 12.676 14.160 1.00 0.00 148 SER A O 20
ATOM 27329 N N . ARG A 1 82 ? -12.797 12.010 15.663 1.00 0.00 149 ARG A N 20
ATOM 27330 C CA . ARG A 1 82 ? -12.968 13.337 16.240 1.00 0.00 149 ARG A CA 20
ATOM 27331 C C . ARG A 1 82 ? -12.699 13.316 17.742 1.00 0.00 149 ARG A C 20
ATOM 27332 O O . ARG A 1 82 ? -13.313 14.063 18.505 1.00 0.00 149 ARG A O 20
ATOM 27353 N N . LEU A 1 83 ? -11.778 12.454 18.160 1.00 0.00 150 LEU A N 20
ATOM 27354 C CA . LEU A 1 83 ? -11.427 12.334 19.571 1.00 0.00 150 LEU A CA 20
ATOM 27355 C C . LEU A 1 83 ? -11.476 13.694 20.262 1.00 0.00 150 LEU A C 20
ATOM 27356 O O . LEU A 1 83 ? -11.793 13.787 21.448 1.00 0.00 150 LEU A O 20
ATOM 27372 N N . ARG A 1 84 ? -11.161 14.744 19.512 1.00 0.00 151 ARG A N 20
ATOM 27373 C CA . ARG A 1 84 ? -11.170 16.099 20.051 1.00 0.00 151 ARG A CA 20
ATOM 27374 C C . ARG A 1 84 ? -11.883 17.058 19.102 1.00 0.00 151 ARG A C 20
ATOM 27375 O O . ARG A 1 84 ? -11.303 17.522 18.120 1.00 0.00 151 ARG A O 20
ATOM 27396 N N . THR A 1 85 ? -13.144 17.351 19.401 1.00 0.00 152 THR A N 20
ATOM 27397 C CA . THR A 1 85 ? -13.937 18.252 18.574 1.00 0.00 152 THR A CA 20
ATOM 27398 C C . THR A 1 85 ? -14.678 19.273 19.429 1.00 0.00 152 THR A C 20
ATOM 27399 O O . THR A 1 85 ? -15.435 18.911 20.329 1.00 0.00 152 THR A O 20
ATOM 27410 N N . ALA A 1 86 ? -14.456 20.552 19.142 1.00 0.00 153 ALA A N 20
ATOM 27411 C CA . ALA A 1 86 ? -15.106 21.626 19.883 1.00 0.00 153 ALA A CA 20
ATOM 27412 C C . ALA A 1 86 ? -15.969 22.483 18.964 1.00 0.00 153 ALA A C 20
ATOM 27413 O O . ALA A 1 86 ? -15.487 23.018 17.966 1.00 0.00 153 ALA A O 20
ATOM 27420 N N . SER A 1 87 ? -17.247 22.609 19.307 1.00 0.00 154 SER A N 20
ATOM 27421 C CA . SER A 1 87 ? -18.178 23.398 18.509 1.00 0.00 154 SER A CA 20
ATOM 27422 C C . SER A 1 87 ? -17.913 24.890 18.682 1.00 0.00 154 SER A C 20
ATOM 27423 O O . SER A 1 87 ? -18.065 25.672 17.745 1.00 0.00 154 SER A O 20
ATOM 27431 N N . GLY A 1 88 ? -17.514 25.278 19.890 1.00 0.00 155 GLY A N 20
ATOM 27432 C CA . GLY A 1 88 ? -17.233 26.675 20.166 1.00 0.00 155 GLY A CA 20
ATOM 27433 C C . GLY A 1 88 ? -18.469 27.547 20.059 1.00 0.00 155 GLY A C 20
ATOM 27434 O O . GLY A 1 88 ? -18.730 28.166 19.028 1.00 0.00 155 GLY A O 20
ATOM 27438 N N . PRO A 1 89 ? -19.255 27.601 21.145 1.00 0.00 156 PRO A N 20
ATOM 27439 C CA . PRO A 1 89 ? -20.483 28.399 21.193 1.00 0.00 156 PRO A CA 20
ATOM 27440 C C . PRO A 1 89 ? -20.201 29.898 21.202 1.00 0.00 156 PRO A C 20
ATOM 27441 O O . PRO A 1 89 ? -21.075 30.706 20.888 1.00 0.00 156 PRO A O 20
ATOM 27452 N N . SER A 1 90 ? -18.975 30.262 21.562 1.00 0.00 157 SER A N 20
ATOM 27453 C CA . SER A 1 90 ? -18.578 31.665 21.615 1.00 0.00 157 SER A CA 20
ATOM 27454 C C . SER A 1 90 ? -18.641 32.299 20.229 1.00 0.00 157 SER A C 20
ATOM 27455 O O . SER A 1 90 ? -17.631 32.393 19.531 1.00 0.00 157 SER A O 20
ATOM 27463 N N . SER A 1 91 ? -19.835 32.732 19.836 1.00 0.00 158 SER A N 20
ATOM 27464 C CA . SER A 1 91 ? -20.031 33.354 18.532 1.00 0.00 158 SER A CA 20
ATOM 27465 C C . SER A 1 91 ? -19.859 34.868 18.621 1.00 0.00 158 SER A C 20
ATOM 27466 O O . SER A 1 91 ? -20.829 35.606 18.782 1.00 0.00 158 SER A O 20
ATOM 27474 N N . GLY A 1 92 ? -18.614 35.322 18.513 1.00 0.00 159 GLY A N 20
ATOM 27475 C CA . GLY A 1 92 ? -18.335 36.745 18.583 1.00 0.00 159 GLY A CA 20
ATOM 27476 C C . GLY A 1 92 ? -17.092 37.131 17.806 1.00 0.00 159 GLY A C 20
ATOM 27477 O O . GLY A 1 92 ? -17.183 37.617 16.679 1.00 0.00 159 GLY A O 20
#